Protein 8JQ4 (pdb70)

Structure (mmCIF, N/CA/C/O backbone):
data_8JQ4
#
_entry.id   8JQ4
#
_cell.length_a   90.116
_cell.length_b   140.786
_cell.length_c   147.345
_cell.angle_alpha   90.00
_cell.angle_beta   90.00
_cell.angle_gamma   90.00
#
_symmetry.space_group_name_H-M   'P 21 21 21'
#
loop_
_entity.id
_entity.type
_entity.pdbx_description
1 polymer 'L-rhamnose isomerase'
2 non-polymer 'MANGANESE (II) ION'
3 non-polymer beta-L-rhamnopyranose
4 non-polymer alpha-L-rhamnopyranose
5 water water
#
loop_
_atom_site.group_PDB
_atom_site.id
_atom_site.type_symbol
_atom_site.label_atom_id
_atom_site.label_alt_id
_atom_site.label_comp_id
_atom_site.label_asym_id
_atom_site.label_entity_id
_atom_site.label_seq_id
_atom_site.pdbx_PDB_ins_code
_atom_site.Cartn_x
_atom_site.Cartn_y
_atom_site.Cartn_z
_atom_site.occupancy
_atom_site.B_iso_or_equiv
_atom_site.auth_seq_id
_atom_site.auth_comp_id
_atom_site.auth_asym_id
_atom_site.auth_atom_id
_atom_site.pdbx_PDB_model_num
ATOM 1 N N . MET A 1 1 ? -45.701 -35.268 35.522 1.00 32.39 1 MET A N 1
ATOM 2 C CA . MET A 1 1 ? -46.016 -35.128 34.065 1.00 30.31 1 MET A CA 1
ATOM 3 C C . MET A 1 1 ? -47.045 -34.011 33.881 1.00 27.93 1 MET A C 1
ATOM 4 O O . MET A 1 1 ? -47.989 -33.931 34.693 1.00 29.75 1 MET A O 1
ATOM 9 N N . VAL A 1 2 ? -46.890 -33.210 32.827 1.00 26.36 2 VAL A N 1
ATOM 10 C CA . VAL A 1 2 ? -47.895 -32.196 32.399 1.00 26.93 2 VAL A CA 1
ATOM 11 C C . VAL A 1 2 ? -49.173 -32.929 31.980 1.00 26.11 2 VAL A C 1
ATOM 12 O O . VAL A 1 2 ? -49.078 -33.891 31.192 1.00 28.98 2 VAL A O 1
ATOM 16 N N . LYS A 1 3 ? -50.314 -32.508 32.525 1.00 24.42 3 LYS A N 1
ATOM 17 C CA . LYS A 1 3 ? -51.654 -33.050 32.183 1.00 27.21 3 LYS A CA 1
ATOM 18 C C . LYS A 1 3 ? -52.099 -32.457 30.851 1.00 25.21 3 LYS A C 1
ATOM 19 O O . LYS A 1 3 ? -52.123 -31.240 30.686 1.00 25.57 3 LYS A O 1
ATOM 25 N N . PRO A 1 4 ? -52.411 -33.303 29.846 1.00 23.98 4 PRO A N 1
ATOM 26 C CA . PRO A 1 4 ? -52.881 -32.814 28.551 1.00 26.74 4 PRO A CA 1
ATOM 27 C C . PRO A 1 4 ? -54.050 -31.821 28.659 1.00 27.94 4 PRO A C 1
ATOM 28 O O . PRO A 1 4 ? -54.132 -30.943 27.823 1.00 29.46 4 PRO A O 1
ATOM 32 N N . GLU A 1 5 ? -54.910 -31.972 29.673 1.00 33.90 5 GLU A N 1
ATOM 33 C CA . GLU A 1 5 ? -56.058 -31.058 29.929 1.00 36.51 5 GLU A CA 1
ATOM 34 C C . GLU A 1 5 ? -55.535 -29.646 30.209 1.00 33.77 5 GLU A C 1
ATOM 35 O O . GLU A 1 5 ? -56.165 -28.680 29.742 1.00 39.03 5 GLU A O 1
ATOM 41 N N . GLU A 1 6 ? -54.472 -29.541 31.013 1.00 33.79 6 GLU A N 1
ATOM 42 C CA . GLU A 1 6 ? -53.792 -28.262 31.351 1.00 36.22 6 GLU A CA 1
ATOM 43 C C . GLU A 1 6 ? -53.314 -27.602 30.053 1.00 31.07 6 GLU A C 1
ATOM 44 O O . GLU A 1 6 ? -53.599 -26.408 29.843 1.00 34.25 6 GLU A O 1
ATOM 50 N N . VAL A 1 7 ? -52.614 -28.359 29.208 1.00 24.23 7 VAL A N 1
ATOM 51 C CA . VAL A 1 7 ? -52.085 -27.857 27.907 1.00 21.03 7 VAL A CA 1
ATOM 52 C C . VAL A 1 7 ? -53.262 -27.306 27.095 1.00 22.44 7 VAL A C 1
ATOM 53 O O . VAL A 1 7 ? -53.168 -26.161 26.612 1.00 20.62 7 VAL A O 1
ATOM 57 N N . ASP A 1 8 ? -54.353 -28.070 27.009 1.00 24.66 8 ASP A N 1
ATOM 58 C CA . ASP A 1 8 ? -55.559 -27.706 26.220 1.00 30.09 8 ASP A CA 1
ATOM 59 C C . ASP A 1 8 ? -56.177 -26.433 26.814 1.00 28.33 8 ASP A C 1
ATOM 60 O O . ASP A 1 8 ? -56.502 -25.523 26.035 1.00 30.96 8 ASP A O 1
ATOM 65 N N . LYS A 1 9 ? -56.286 -26.354 28.145 1.00 30.04 9 LYS A N 1
ATOM 66 C CA . LYS A 1 9 ? -56.884 -25.190 28.857 1.00 31.45 9 LYS A CA 1
ATOM 67 C C . LYS A 1 9 ? -56.022 -23.942 28.620 1.00 27.77 9 LYS A C 1
ATOM 68 O O . LYS A 1 9 ? -56.588 -22.885 28.285 1.00 29.97 9 LYS A O 1
ATOM 74 N N . ALA A 1 10 ? -54.702 -24.051 28.791 1.00 24.85 10 ALA A N 1
ATOM 75 C CA . ALA A 1 10 ? -53.754 -22.933 28.581 1.00 22.60 10 ALA A CA 1
ATOM 76 C C . ALA A 1 10 ? -53.838 -22.484 27.116 1.00 20.98 10 ALA A C 1
ATOM 77 O O . ALA A 1 10 ? -53.821 -21.261 26.863 1.00 20.98 10 ALA A O 1
ATOM 79 N N . TYR A 1 11 ? -53.966 -23.430 26.182 1.00 21.92 11 TYR A N 1
ATOM 80 C CA . TYR A 1 11 ? -53.995 -23.123 24.728 1.00 21.72 11 TYR A CA 1
ATOM 81 C C . TYR A 1 11 ? -55.260 -22.322 24.386 1.00 21.58 11 TYR A C 1
ATOM 82 O O . TYR A 1 11 ? -55.151 -21.325 23.652 1.00 22.16 11 TYR A O 1
ATOM 91 N N . GLU A 1 12 ? -56.430 -22.735 24.877 1.00 24.20 12 GLU A N 1
ATOM 92 C CA . GLU A 1 12 ? -57.708 -22.067 24.509 1.00 26.96 12 GLU A CA 1
ATOM 93 C C . GLU A 1 12 ? -57.629 -20.595 24.935 1.00 22.73 12 GLU A C 1
ATOM 94 O O . GLU A 1 12 ? -58.023 -19.727 24.136 1.00 24.67 12 GLU A O 1
ATOM 100 N N . VAL A 1 13 ? -57.045 -20.315 26.104 1.00 22.50 13 VAL A N 1
ATOM 101 C CA . VAL A 1 13 ? -56.897 -18.925 26.633 1.00 20.88 13 VAL A CA 1
ATOM 102 C C . VAL A 1 13 ? -55.883 -18.168 25.768 1.00 18.32 13 VAL A C 1
ATOM 103 O O . VAL A 1 13 ? -56.149 -16.997 25.446 1.00 20.95 13 VAL A O 1
ATOM 107 N N . ALA A 1 14 ? -54.758 -18.801 25.426 1.00 18.52 14 ALA A N 1
ATOM 108 C CA . ALA A 1 14 ? -53.696 -18.210 24.578 1.00 19.03 14 ALA A CA 1
ATOM 109 C C . ALA A 1 14 ? -54.288 -17.861 23.209 1.00 19.05 14 ALA A C 1
ATOM 110 O O . ALA A 1 14 ? -54.057 -16.737 22.718 1.00 19.22 14 ALA A O 1
ATOM 112 N N . LYS A 1 15 ? -55.027 -18.801 22.619 1.00 20.08 15 LYS A N 1
ATOM 113 C CA . LYS A 1 15 ? -55.709 -18.622 21.312 1.00 19.53 15 LYS A CA 1
ATOM 114 C C . LYS A 1 15 ? -56.551 -17.340 21.357 1.00 19.83 15 LYS A C 1
ATOM 115 O O . LYS A 1 15 ? -56.457 -16.537 20.411 1.00 19.37 15 LYS A O 1
ATOM 121 N N . GLN A 1 16 ? -57.300 -17.128 22.443 1.00 20.44 16 GLN A N 1
ATOM 122 C CA . GLN A 1 16 ? -58.191 -15.950 22.615 1.00 21.73 16 GLN A CA 1
ATOM 123 C C . GLN A 1 16 ? -57.339 -14.680 22.760 1.00 18.32 16 GLN A C 1
ATOM 124 O O . GLN A 1 16 ? -57.628 -13.701 22.045 1.00 20.64 16 GLN A O 1
ATOM 130 N N . ARG A 1 17 ? -56.314 -14.693 23.618 1.00 17.18 17 ARG A N 1
ATOM 131 C CA . ARG A 1 17 ? -55.428 -13.518 23.845 1.00 17.10 17 ARG A CA 1
ATOM 132 C C . ARG A 1 17 ? -54.844 -13.068 22.500 1.00 17.68 17 ARG A C 1
ATOM 133 O O . ARG A 1 17 ? -54.835 -11.853 22.241 1.00 17.98 17 ARG A O 1
ATOM 141 N N . TYR A 1 18 ? -54.362 -14.011 21.685 1.00 18.01 18 TYR A N 1
ATOM 142 C CA . TYR A 1 18 ? -53.731 -13.733 20.369 1.00 17.28 18 TYR A CA 1
ATOM 143 C C . TYR A 1 18 ? -54.806 -13.260 19.381 1.00 18.53 18 TYR A C 1
ATOM 144 O O . TYR A 1 18 ? -54.546 -12.291 18.638 1.00 19.86 18 TYR A O 1
ATOM 153 N N . ALA A 1 19 ? -55.993 -13.876 19.395 1.00 16.96 19 ALA A N 1
ATOM 154 C CA . ALA A 1 19 ? -57.120 -13.481 18.517 1.00 18.49 19 ALA A CA 1
ATOM 155 C C . ALA A 1 19 ? -57.451 -12.004 18.766 1.00 18.57 19 ALA A C 1
ATOM 156 O O . ALA A 1 19 ? -57.713 -11.286 17.792 1.00 21.41 19 ALA A O 1
ATOM 158 N N . GLU A 1 20 ? -57.382 -11.558 20.026 1.00 19.60 20 GLU A N 1
ATOM 159 C CA . GLU A 1 20 ? -57.755 -10.177 20.436 1.00 20.03 20 GLU A CA 1
ATOM 160 C C . GLU A 1 20 ? -56.831 -9.163 19.751 1.00 19.89 20 GLU A C 1
ATOM 161 O O . GLU A 1 20 ? -57.277 -8.017 19.555 1.00 22.34 20 GLU A O 1
ATOM 167 N N . ILE A 1 21 ? -55.603 -9.561 19.395 1.00 19.02 21 ILE A N 1
ATOM 168 C CA . ILE A 1 21 ? -54.597 -8.656 18.758 1.00 20.26 21 ILE A CA 1
ATOM 169 C C . ILE A 1 21 ? -54.395 -9.044 17.288 1.00 20.95 21 ILE A C 1
ATOM 170 O O . ILE A 1 21 ? -53.425 -8.550 16.692 1.00 20.78 21 ILE A O 1
ATOM 175 N N . GLY A 1 22 ? -55.299 -9.849 16.719 1.00 21.81 22 GLY A N 1
ATOM 176 C CA . GLY A 1 22 ? -55.337 -10.151 15.272 1.00 21.96 22 GLY A CA 1
ATOM 177 C C . GLY A 1 22 ? -54.327 -11.214 14.877 1.00 20.52 22 GLY A C 1
ATOM 178 O O . GLY A 1 22 ? -53.826 -11.160 13.738 1.00 22.25 22 GLY A O 1
ATOM 179 N N . VAL A 1 23 ? -54.046 -12.161 15.775 1.00 20.02 23 VAL A N 1
ATOM 180 C CA . VAL A 1 23 ? -53.100 -13.289 15.530 1.00 19.46 23 VAL A CA 1
ATOM 181 C C . VAL A 1 23 ? -53.861 -14.613 15.643 1.00 20.43 23 VAL A C 1
ATOM 182 O O . VAL A 1 23 ? -54.629 -14.781 16.609 1.00 22.70 23 VAL A O 1
ATOM 186 N N . ASP A 1 24 ? -53.626 -15.512 14.686 1.00 22.16 24 ASP A N 1
ATOM 187 C CA . ASP A 1 24 ? -54.292 -16.836 14.565 1.00 22.01 24 ASP A CA 1
ATOM 188 C C . ASP A 1 24 ? -53.295 -17.922 14.980 1.00 19.05 24 ASP A C 1
ATOM 189 O O . ASP A 1 24 ? -52.390 -18.235 14.184 1.00 19.14 24 ASP A O 1
ATOM 194 N N . THR A 1 25 ? -53.453 -18.466 16.188 1.00 18.03 25 THR A N 1
ATOM 195 C CA . THR A 1 25 ? -52.512 -19.444 16.795 1.00 17.18 25 THR A CA 1
ATOM 196 C C . THR A 1 25 ? -52.546 -20.755 16.002 1.00 17.24 25 THR A C 1
ATOM 197 O O . THR A 1 25 ? -51.478 -21.382 15.872 1.00 18.05 25 THR A O 1
ATOM 201 N N . ASP A 1 26 ? -53.718 -21.159 15.502 1.00 18.96 26 ASP A N 1
ATOM 202 C CA . ASP A 1 26 ? -53.876 -22.419 14.729 1.00 20.58 26 ASP A CA 1
ATOM 203 C C . ASP A 1 26 ? -53.046 -22.285 13.447 1.00 20.67 26 ASP A C 1
ATOM 204 O O . ASP A 1 26 ? -52.294 -23.225 13.123 1.00 21.40 26 ASP A O 1
ATOM 209 N N . ALA A 1 27 ? -53.108 -21.117 12.804 1.00 21.38 27 ALA A N 1
ATOM 210 C CA . ALA A 1 27 ? -52.406 -20.826 11.532 1.00 21.78 27 ALA A CA 1
ATOM 211 C C . ALA A 1 27 ? -50.893 -20.785 11.783 1.00 19.74 27 ALA A C 1
ATOM 212 O O . ALA A 1 27 ? -50.140 -21.328 10.956 1.00 20.07 27 ALA A O 1
ATOM 214 N N . ALA A 1 28 ? -50.465 -20.195 12.901 1.00 18.62 28 ALA A N 1
ATOM 215 C CA . ALA A 1 28 ? -49.037 -20.092 13.279 1.00 17.55 28 ALA A CA 1
ATOM 216 C C . ALA A 1 28 ? -48.441 -21.501 13.406 1.00 18.03 28 ALA A C 1
ATOM 217 O O . ALA A 1 28 ? -47.313 -21.713 12.934 1.00 19.63 28 ALA A O 1
ATOM 219 N N . MET A 1 29 ? -49.155 -22.429 14.048 1.00 17.64 29 MET A N 1
ATOM 220 C CA . MET A 1 29 ? -48.660 -23.814 14.263 1.00 17.78 29 MET A CA 1
ATOM 221 C C . MET A 1 29 ? -48.563 -24.536 12.911 1.00 18.18 29 MET A C 1
ATOM 222 O O . MET A 1 29 ? -47.555 -25.231 12.686 1.00 18.63 29 MET A O 1
ATOM 227 N N . LYS A 1 30 ? -49.535 -24.333 12.019 1.00 19.38 30 LYS A N 1
ATOM 228 C CA . LYS A 1 30 ? -49.500 -24.902 10.643 1.00 20.25 30 LYS A CA 1
ATOM 229 C C . LYS A 1 30 ? -48.256 -24.388 9.908 1.00 19.52 30 LYS A C 1
ATOM 230 O O . LYS A 1 30 ? -47.624 -25.192 9.199 1.00 22.50 30 LYS A O 1
ATOM 236 N N . GLU A 1 31 ? -47.899 -23.114 10.088 1.00 19.17 31 GLU A N 1
ATOM 237 C CA . GLU A 1 31 ? -46.685 -22.521 9.465 1.00 20.92 31 GLU A CA 1
ATOM 238 C C . GLU A 1 31 ? -45.436 -23.193 10.039 1.00 18.90 31 GLU A C 1
ATOM 239 O O . GLU A 1 31 ? -44.507 -23.462 9.272 1.00 20.59 31 GLU A O 1
ATOM 245 N N . LEU A 1 32 ? -45.382 -23.386 11.357 1.00 19.34 32 LEU A N 1
ATOM 246 C CA . LEU A 1 32 ? -44.173 -23.941 12.011 1.00 17.87 32 LEU A CA 1
ATOM 247 C C . LEU A 1 32 ? -43.894 -25.337 11.448 1.00 18.15 32 LEU A C 1
ATOM 248 O O . LEU A 1 32 ? -42.709 -25.670 11.264 1.00 18.53 32 LEU A O 1
ATOM 253 N N . GLU A 1 33 ? -44.936 -26.128 11.175 1.00 19.32 33 GLU A N 1
ATOM 254 C CA . GLU A 1 33 ? -44.756 -27.565 10.832 1.00 23.83 33 GLU A CA 1
ATOM 255 C C . GLU A 1 33 ? -44.216 -27.669 9.394 1.00 23.15 33 GLU A C 1
ATOM 256 O O . GLU A 1 33 ? -43.720 -28.754 9.040 1.00 24.46 33 GLU A O 1
ATOM 262 N N . LYS A 1 34 ? -44.084 -26.538 8.687 1.00 21.19 34 LYS A N 1
ATOM 263 C CA . LYS A 1 34 ? -43.529 -26.480 7.305 1.00 21.79 34 LYS A CA 1
ATOM 264 C C . LYS A 1 34 ? -42.032 -26.136 7.319 1.00 20.28 34 LYS A C 1
ATOM 265 O O . LYS A 1 34 ? -41.457 -26.020 6.219 1.00 23.28 34 LYS A O 1
ATOM 271 N N . VAL A 1 35 ? -41.441 -25.893 8.492 1.00 18.74 35 VAL A N 1
ATOM 272 C CA . VAL A 1 35 ? -40.004 -25.508 8.623 1.00 18.58 35 VAL A CA 1
ATOM 273 C C . VAL A 1 35 ? -39.210 -26.702 9.142 1.00 18.88 35 VAL A C 1
ATOM 274 O O . VAL A 1 35 ? -39.122 -26.916 10.353 1.00 20.57 35 VAL A O 1
ATOM 278 N N . PRO A 1 36 ? -38.565 -27.486 8.252 1.00 17.12 36 PRO A N 1
ATOM 279 C CA . PRO A 1 36 ? -37.684 -28.569 8.680 1.00 16.65 36 PRO A CA 1
ATOM 280 C C . PRO A 1 36 ? -36.312 -28.031 9.102 1.00 17.95 36 PRO A C 1
ATOM 281 O O . PRO A 1 36 ? -35.793 -27.141 8.451 1.00 20.49 36 PRO A O 1
ATOM 285 N N . LEU A 1 37 ? -35.772 -28.572 10.191 1.00 18.29 37 LEU A N 1
ATOM 286 C CA . LEU A 1 37 ? -34.392 -28.285 10.653 1.00 17.22 37 LEU A CA 1
ATOM 287 C C . LEU A 1 37 ? -33.491 -29.434 10.211 1.00 16.45 37 LEU A C 1
ATOM 288 O O . LEU A 1 37 ? -33.896 -30.601 10.354 1.00 17.42 37 LEU A O 1
ATOM 293 N N . SER A 1 38 ? -32.319 -29.103 9.678 1.00 18.03 38 SER A N 1
ATOM 294 C CA . SER A 1 38 ? -31.295 -30.086 9.259 1.00 17.69 38 SER A CA 1
ATOM 295 C C . SER A 1 38 ? -30.390 -30.402 10.457 1.00 17.97 38 SER A C 1
ATOM 296 O O . SER A 1 38 ? -29.512 -29.581 10.796 1.00 18.03 38 SER A O 1
ATOM 299 N N . VAL A 1 39 ? -30.688 -31.511 11.133 1.00 17.12 39 VAL A N 1
ATOM 300 C CA . VAL A 1 39 ? -29.989 -31.978 12.365 1.00 18.62 39 VAL A CA 1
ATOM 301 C C . VAL A 1 39 ? -28.661 -32.624 11.954 1.00 18.02 39 VAL A C 1
ATOM 302 O O . VAL A 1 39 ? -28.674 -33.571 11.135 1.00 19.23 39 VAL A O 1
ATOM 306 N N . HIS A 1 40 ? -27.552 -32.096 12.474 1.00 18.06 40 HIS A N 1
ATOM 307 C CA . HIS A 1 40 ? -26.168 -32.489 12.102 1.00 17.52 40 HIS A CA 1
ATOM 308 C C . HIS A 1 40 ? -25.789 -33.782 12.832 1.00 18.20 40 HIS A C 1
ATOM 309 O O . HIS A 1 40 ? -25.915 -33.828 14.072 1.00 19.14 40 HIS A O 1
ATOM 316 N N . CYS A 1 41 ? -25.345 -34.801 12.096 1.00 17.73 41 CYS A N 1
ATOM 317 C CA . CYS A 1 41 ? -25.073 -36.155 12.643 1.00 17.99 41 CYS A CA 1
ATOM 318 C C . CYS A 1 41 ? -23.867 -36.110 13.593 1.00 17.23 41 CYS A C 1
ATOM 319 O O . CYS A 1 41 ? -23.810 -36.959 14.503 1.00 19.23 41 CYS A O 1
ATOM 322 N N . TRP A 1 42 ? -22.958 -35.145 13.421 1.00 17.12 42 TRP A N 1
ATOM 323 C CA . TRP A 1 42 ? -21.586 -35.214 13.991 1.00 17.08 42 TRP A CA 1
ATOM 324 C C . TRP A 1 42 ? -21.597 -34.864 15.483 1.00 17.99 42 TRP A C 1
ATOM 325 O O . TRP A 1 42 ? -20.611 -35.192 16.158 1.00 18.35 42 TRP A O 1
ATOM 336 N N . GLN A 1 43 ? -22.694 -34.307 15.992 1.00 18.40 43 GLN A N 1
ATOM 337 C CA . GLN A 1 43 ? -22.839 -34.061 17.455 1.00 18.12 43 GLN A CA 1
ATOM 338 C C . GLN A 1 43 ? -22.876 -35.407 18.193 1.00 18.03 43 GLN A C 1
ATOM 339 O O . GLN A 1 43 ? -22.420 -35.452 19.356 1.00 19.04 43 GLN A O 1
ATOM 345 N N . GLY A 1 44 ? -23.369 -36.467 17.545 1.00 17.41 44 GLY A N 1
ATOM 346 C CA . GLY A 1 44 ? -23.615 -37.776 18.182 1.00 16.59 44 GLY A CA 1
ATOM 347 C C . GLY A 1 44 ? -22.331 -38.519 18.511 1.00 17.41 44 GLY A C 1
ATOM 348 O O . GLY A 1 44 ? -22.381 -39.404 19.385 1.00 18.88 44 GLY A O 1
ATOM 349 N N . ASP A 1 45 ? -21.222 -38.201 17.835 1.00 18.28 45 ASP A N 1
ATOM 350 C CA . ASP A 1 45 ? -19.949 -38.961 17.973 1.00 17.98 45 ASP A CA 1
ATOM 351 C C . ASP A 1 45 ? -18.744 -38.015 17.901 1.00 17.77 45 ASP A C 1
ATOM 352 O O . ASP A 1 45 ? -17.648 -38.487 17.522 1.00 18.18 45 ASP A O 1
ATOM 357 N N . ASP A 1 46 ? -18.911 -36.756 18.317 1.00 18.48 46 ASP A N 1
ATOM 358 C CA . ASP A 1 46 ? -17.794 -35.783 18.459 1.00 18.20 46 ASP A CA 1
ATOM 359 C C . ASP A 1 46 ? -17.020 -35.721 17.135 1.00 19.14 46 ASP A C 1
ATOM 360 O O . ASP A 1 46 ? -15.780 -35.668 17.165 1.00 21.22 46 ASP A O 1
ATOM 365 N N . ILE A 1 47 ? -17.761 -35.741 16.024 1.00 19.00 47 ILE A N 1
ATOM 366 C CA . ILE A 1 47 ? -17.263 -35.693 14.614 1.00 20.19 47 ILE A CA 1
ATOM 367 C C . ILE A 1 47 ? -16.116 -36.681 14.383 1.00 19.21 47 ILE A C 1
ATOM 368 O O . ILE A 1 47 ? -15.251 -36.380 13.543 1.00 19.74 47 ILE A O 1
ATOM 373 N N . HIS A 1 48 ? -16.192 -37.886 14.939 1.00 18.89 48 HIS A N 1
ATOM 374 C CA . HIS A 1 48 ? -15.200 -38.952 14.643 1.00 20.55 48 HIS A CA 1
ATOM 375 C C . HIS A 1 48 ? -15.446 -39.524 13.245 1.00 19.60 48 HIS A C 1
ATOM 376 O O . HIS A 1 48 ? -14.463 -39.854 12.561 1.00 23.03 48 HIS A O 1
ATOM 383 N N . GLY A 1 49 ? -16.714 -39.743 12.896 1.00 19.07 49 GLY A N 1
ATOM 384 C CA . GLY A 1 49 ? -17.108 -40.486 11.685 1.00 18.81 49 GLY A CA 1
ATOM 385 C C . GLY A 1 49 ? -16.611 -41.924 11.720 1.00 19.23 49 GLY A C 1
ATOM 386 O O . GLY A 1 49 ? -16.253 -42.411 12.811 1.00 20.66 49 GLY A O 1
ATOM 387 N N . PHE A 1 50 ? -16.592 -42.591 10.564 1.00 20.08 50 PHE A N 1
ATOM 388 C CA . PHE A 1 50 ? -16.399 -44.061 10.450 1.00 21.39 50 PHE A CA 1
ATOM 389 C C . PHE A 1 50 ? -15.239 -44.370 9.505 1.00 21.25 50 PHE A C 1
ATOM 390 O O . PHE A 1 50 ? -14.781 -45.523 9.482 1.00 26.29 50 PHE A O 1
ATOM 398 N N . LEU A 1 51 ? -14.792 -43.367 8.749 1.00 23.67 51 LEU A N 1
ATOM 399 C CA . LEU A 1 51 ? -13.840 -43.541 7.622 1.00 25.35 51 LEU A CA 1
ATOM 400 C C . LEU A 1 51 ? -12.429 -43.762 8.178 1.00 26.62 51 LEU A C 1
ATOM 401 O O . LEU A 1 51 ? -11.726 -44.651 7.663 1.00 30.18 51 LEU A O 1
ATOM 406 N N . PHE A 1 52 ? -12.043 -42.994 9.200 1.00 28.89 52 PHE A N 1
ATOM 407 C CA . PHE A 1 52 ? -10.690 -43.036 9.816 1.00 28.81 52 PHE A CA 1
ATOM 408 C C . PHE A 1 52 ? -10.818 -43.269 11.328 1.00 33.52 52 PHE A C 1
ATOM 409 O O . PHE A 1 52 ? -10.862 -42.268 12.063 1.00 37.92 52 PHE A O 1
ATOM 417 N N . GLY A 1 65 ? -15.502 -32.005 26.287 1.00 40.29 65 GLY A N 1
ATOM 418 C CA . GLY A 1 65 ? -16.465 -32.790 27.084 1.00 40.55 65 GLY A CA 1
ATOM 419 C C . GLY A 1 65 ? -16.193 -34.284 27.013 1.00 41.68 65 GLY A C 1
ATOM 420 O O . GLY A 1 65 ? -15.480 -34.716 26.086 1.00 39.36 65 GLY A O 1
ATOM 421 N N . ASN A 1 66 ? -16.772 -35.048 27.946 1.00 40.70 66 ASN A N 1
ATOM 422 C CA . ASN A 1 66 ? -16.612 -36.524 28.038 1.00 38.34 66 ASN A CA 1
ATOM 423 C C . ASN A 1 66 ? -17.838 -37.146 28.719 1.00 28.12 66 ASN A C 1
ATOM 424 O O . ASN A 1 66 ? -17.651 -38.106 29.484 1.00 28.61 66 ASN A O 1
ATOM 429 N N . TYR A 1 67 ? -19.051 -36.683 28.401 1.00 24.14 67 TYR A N 1
ATOM 430 C CA . TYR A 1 67 ? -20.308 -37.325 28.868 1.00 21.19 67 TYR A CA 1
ATOM 431 C C . TYR A 1 67 ? -20.319 -38.767 28.378 1.00 20.40 67 TYR A C 1
ATOM 432 O O . TYR A 1 67 ? -19.858 -39.056 27.275 1.00 21.77 67 TYR A O 1
ATOM 441 N N . PRO A 1 68 ? -20.801 -39.726 29.197 1.00 20.87 68 PRO A N 1
ATOM 442 C CA . PRO A 1 68 ? -20.898 -41.119 28.764 1.00 21.72 68 PRO A CA 1
ATOM 443 C C . PRO A 1 68 ? -21.794 -41.320 27.531 1.00 20.80 68 PRO A C 1
ATOM 444 O O . PRO A 1 68 ? -22.665 -40.503 27.274 1.00 22.58 68 PRO A O 1
ATOM 448 N N . GLY A 1 69 ? -21.571 -42.426 26.817 1.00 20.75 69 GLY A N 1
ATOM 449 C CA . GLY A 1 69 ? -22.542 -43.024 25.884 1.00 21.82 69 GLY A CA 1
ATOM 450 C C . GLY A 1 69 ? -22.363 -42.522 24.463 1.00 22.70 69 GLY A C 1
ATOM 451 O O . GLY A 1 69 ? -23.337 -42.597 23.694 1.00 21.36 69 GLY A O 1
ATOM 452 N N . ILE A 1 70 ? -21.172 -42.023 24.117 1.00 21.50 70 ILE A N 1
ATOM 453 C CA . ILE A 1 70 ? -20.860 -41.554 22.735 1.00 20.99 70 ILE A CA 1
ATOM 454 C C . ILE A 1 70 ? -21.212 -42.688 21.763 1.00 20.27 70 ILE A C 1
ATOM 455 O O . ILE A 1 70 ? -20.971 -43.862 22.108 1.00 19.93 70 ILE A O 1
ATOM 460 N N . ALA A 1 71 ? -21.836 -42.357 20.629 1.00 18.79 71 ALA A N 1
ATOM 461 C CA . ALA A 1 71 ? -22.041 -43.285 19.492 1.00 20.57 71 ALA A CA 1
ATOM 462 C C . ALA A 1 71 ? -20.674 -43.682 18.921 1.00 21.51 71 ALA A C 1
ATOM 463 O O . ALA A 1 71 ? -19.806 -42.793 18.794 1.00 23.34 71 ALA A O 1
ATOM 465 N N . ARG A 1 72 ? -20.497 -44.962 18.585 1.00 24.20 72 ARG A N 1
ATOM 466 C CA . ARG A 1 72 ? -19.205 -45.517 18.097 1.00 24.81 72 ARG A CA 1
ATOM 467 C C . ARG A 1 72 ? -19.388 -46.178 16.727 1.00 23.88 72 ARG A C 1
ATOM 468 O O . ARG A 1 72 ? -18.373 -46.391 16.041 1.00 27.37 72 ARG A O 1
ATOM 476 N N . THR A 1 73 ? -20.622 -46.546 16.378 1.00 22.65 73 THR A N 1
ATOM 477 C CA . THR A 1 73 ? -20.955 -47.300 15.139 1.00 22.46 73 THR A CA 1
ATOM 478 C C . THR A 1 73 ? -22.066 -46.576 14.389 1.00 20.72 73 THR A C 1
ATOM 479 O O . THR A 1 73 ? -22.766 -45.742 14.960 1.00 20.68 73 THR A O 1
ATOM 483 N N . PRO A 1 74 ? -22.261 -46.873 13.085 1.00 20.69 74 PRO A N 1
ATOM 484 C CA . PRO A 1 74 ? -23.395 -46.331 12.340 1.00 20.10 74 PRO A CA 1
ATOM 485 C C . PRO A 1 74 ? -24.731 -46.632 13.037 1.00 18.57 74 PRO A C 1
ATOM 486 O O . PRO A 1 74 ? -25.525 -45.723 13.187 1.00 20.37 74 PRO A O 1
ATOM 490 N N . ASP A 1 75 ? -24.925 -47.872 13.495 1.00 19.82 75 ASP A N 1
ATOM 491 C CA . ASP A 1 75 ? -26.182 -48.326 14.151 1.00 20.72 75 ASP A CA 1
ATOM 492 C C . ASP A 1 75 ? -26.431 -47.489 15.413 1.00 20.36 75 ASP A C 1
ATOM 493 O O . ASP A 1 75 ? -27.589 -47.100 15.652 1.00 21.34 75 ASP A O 1
ATOM 498 N N . GLU A 1 76 ? -25.382 -47.217 16.191 1.00 20.72 76 GLU A N 1
ATOM 499 C CA . GLU A 1 76 ? -25.489 -46.441 17.454 1.00 20.61 76 GLU A CA 1
ATOM 500 C C . GLU A 1 76 ? -25.841 -44.988 17.116 1.00 18.73 76 GLU A C 1
ATOM 501 O O . GLU A 1 76 ? -26.743 -44.436 17.765 1.00 18.39 76 GLU A O 1
ATOM 507 N N . LEU A 1 77 ? -25.208 -44.405 16.094 1.00 17.66 77 LEU A N 1
ATOM 508 C CA . LEU A 1 77 ? -25.453 -42.989 15.717 1.00 17.78 77 LEU A CA 1
ATOM 509 C C . LEU A 1 77 ? -26.869 -42.862 15.143 1.00 17.59 77 LEU A C 1
ATOM 510 O O . LEU A 1 77 ? -27.584 -41.917 15.529 1.00 18.74 77 LEU A O 1
ATOM 515 N N . ALA A 1 78 ? -27.276 -43.796 14.283 1.00 17.70 78 ALA A N 1
ATOM 516 C CA . ALA A 1 78 ? -28.639 -43.841 13.702 1.00 18.69 78 ALA A CA 1
ATOM 517 C C . ALA A 1 78 ? -29.678 -43.889 14.832 1.00 18.53 78 ALA A C 1
ATOM 518 O O . ALA A 1 78 ? -30.645 -43.103 14.787 1.00 18.47 78 ALA A O 1
ATOM 520 N N . GLY A 1 79 ? -29.480 -44.765 15.821 1.00 18.98 79 GLY A N 1
ATOM 521 C CA . GLY A 1 79 ? -30.401 -44.912 16.964 1.00 19.34 79 GLY A CA 1
ATOM 522 C C . GLY A 1 79 ? -30.494 -43.629 17.773 1.00 18.08 79 GLY A C 1
ATOM 523 O O . GLY A 1 79 ? -31.616 -43.245 18.153 1.00 19.35 79 GLY A O 1
ATOM 524 N N . ASP A 1 80 ? -29.355 -42.975 18.014 1.00 19.15 80 ASP A N 1
ATOM 525 C CA . ASP A 1 80 ? -29.269 -41.705 18.785 1.00 18.50 80 ASP A CA 1
ATOM 526 C C . ASP A 1 80 ? -30.036 -40.607 18.034 1.00 17.37 80 ASP A C 1
ATOM 527 O O . ASP A 1 80 ? -30.823 -39.881 18.668 1.00 18.39 80 ASP A O 1
ATOM 532 N N . MET A 1 81 ? -29.864 -40.512 16.716 1.00 17.45 81 MET A N 1
ATOM 533 C CA . MET A 1 81 ? -30.577 -39.497 15.899 1.00 17.42 81 MET A CA 1
ATOM 534 C C . MET A 1 81 ? -32.078 -39.813 15.894 1.00 16.99 81 MET A C 1
ATOM 535 O O . MET A 1 81 ? -32.871 -38.872 16.064 1.00 16.86 81 MET A O 1
ATOM 540 N N . HIS A 1 82 ? -32.463 -41.088 15.780 1.00 17.37 82 HIS A N 1
ATOM 541 C CA . HIS A 1 82 ? -33.885 -41.513 15.902 1.00 17.24 82 HIS A CA 1
ATOM 542 C C . HIS A 1 82 ? -34.449 -41.026 17.243 1.00 16.99 82 HIS A C 1
ATOM 543 O O . HIS A 1 82 ? -35.563 -40.468 17.250 1.00 16.69 82 HIS A O 1
ATOM 550 N N . GLU A 1 83 ? -33.714 -41.230 18.340 1.00 16.64 83 GLU A N 1
ATOM 551 C CA . GLU A 1 83 ? -34.182 -40.854 19.701 1.00 17.61 83 GLU A CA 1
ATOM 552 C C . GLU A 1 83 ? -34.412 -39.338 19.751 1.00 17.17 83 GLU A C 1
ATOM 553 O O . GLU A 1 83 ? -35.510 -38.925 20.168 1.00 17.50 83 GLU A O 1
ATOM 559 N N . ALA A 1 84 ? -33.430 -38.536 19.326 1.00 17.60 84 ALA A N 1
ATOM 560 C CA . ALA A 1 84 ? -33.519 -37.057 19.331 1.00 17.05 84 ALA A CA 1
ATOM 561 C C . ALA A 1 84 ? -34.721 -36.613 18.489 1.00 17.51 84 ALA A C 1
ATOM 562 O O . ALA A 1 84 ? -35.536 -35.815 18.985 1.00 18.01 84 ALA A O 1
ATOM 564 N N . LEU A 1 85 ? -34.857 -37.128 17.264 1.00 17.28 85 LEU A N 1
ATOM 565 C CA . LEU A 1 85 ? -35.962 -36.718 16.361 1.00 17.43 85 LEU A CA 1
ATOM 566 C C . LEU A 1 85 ? -37.315 -37.068 16.996 1.00 17.24 85 LEU A C 1
ATOM 567 O O . LEU A 1 85 ? -38.267 -36.291 16.797 1.00 19.13 85 LEU A O 1
ATOM 572 N N . SER A 1 86 ? -37.392 -38.146 17.783 1.00 17.52 86 SER A N 1
ATOM 573 C CA . SER A 1 86 ? -38.654 -38.612 18.420 1.00 16.92 86 SER A CA 1
ATOM 574 C C . SER A 1 86 ? -39.114 -37.606 19.485 1.00 16.70 86 SER A C 1
ATOM 575 O O . SER A 1 86 ? -40.294 -37.664 19.870 1.00 17.63 86 SER A O 1
ATOM 578 N N . LEU A 1 87 ? -38.218 -36.722 19.937 1.00 14.81 87 LEU A N 1
ATOM 579 C CA . LEU A 1 87 ? -38.490 -35.724 21.009 1.00 16.78 87 LEU A CA 1
ATOM 580 C C . LEU A 1 87 ? -38.555 -34.315 20.412 1.00 17.06 87 LEU A C 1
ATOM 581 O O . LEU A 1 87 ? -38.785 -33.359 21.172 1.00 19.26 87 LEU A O 1
ATOM 586 N N . ILE A 1 88 ? -38.383 -34.197 19.095 1.00 17.31 88 ILE A N 1
ATOM 587 C CA . ILE A 1 88 ? -38.507 -32.909 18.353 1.00 16.60 88 ILE A CA 1
ATOM 588 C C . ILE A 1 88 ? -39.789 -32.957 17.530 1.00 15.79 88 ILE A C 1
ATOM 589 O O . ILE A 1 88 ? -39.929 -33.791 16.634 1.00 18.32 88 ILE A O 1
ATOM 594 N N . PRO A 1 89 ? -40.772 -32.078 17.820 1.00 15.56 89 PRO A N 1
ATOM 595 C CA . PRO A 1 89 ? -42.073 -32.152 17.160 1.00 16.11 89 PRO A CA 1
ATOM 596 C C . PRO A 1 89 ? -41.967 -31.803 15.669 1.00 16.79 89 PRO A C 1
ATOM 597 O O . PRO A 1 89 ? -41.217 -30.907 15.322 1.00 18.55 89 PRO A O 1
ATOM 601 N N . GLY A 1 90 ? -42.710 -32.529 14.832 1.00 17.47 90 GLY A N 1
ATOM 602 C CA . GLY A 1 90 ? -42.772 -32.294 13.380 1.00 19.08 90 GLY A CA 1
ATOM 603 C C . GLY A 1 90 ? -41.749 -33.133 12.641 1.00 19.05 90 GLY A C 1
ATOM 604 O O . GLY A 1 90 ? -41.174 -34.050 13.253 1.00 20.56 90 GLY A O 1
ATOM 605 N N . LYS A 1 91 ? -41.528 -32.827 11.364 1.00 19.48 91 LYS A N 1
ATOM 606 C CA . LYS A 1 91 ? -40.657 -33.621 10.462 1.00 21.06 91 LYS A CA 1
ATOM 607 C C . LYS A 1 91 ? -39.452 -32.771 10.063 1.00 17.72 91 LYS A C 1
ATOM 608 O O . LYS A 1 91 ? -39.634 -31.588 9.719 1.00 19.47 91 LYS A O 1
ATOM 614 N N . HIS A 1 92 ? -38.267 -33.369 10.098 1.00 16.94 92 HIS A N 1
ATOM 615 C CA . HIS A 1 92 ? -36.985 -32.642 9.962 1.00 17.69 92 HIS A CA 1
ATOM 616 C C . HIS A 1 92 ? -36.070 -33.378 8.988 1.00 17.67 92 HIS A C 1
ATOM 617 O O . HIS A 1 92 ? -36.570 -34.216 8.217 1.00 20.83 92 HIS A O 1
ATOM 624 N N . ARG A 1 93 ? -34.813 -32.954 8.936 1.00 17.96 93 ARG A N 1
ATOM 625 C CA . ARG A 1 93 ? -33.801 -33.485 7.995 1.00 17.20 93 ARG A CA 1
ATOM 626 C C . ARG A 1 93 ? -32.559 -33.841 8.805 1.00 17.54 93 ARG A C 1
ATOM 627 O O . ARG A 1 93 ? -32.468 -33.400 9.974 1.00 17.35 93 ARG A O 1
ATOM 635 N N . VAL A 1 94 ? -31.652 -34.614 8.212 1.00 17.73 94 VAL A N 1
ATOM 636 C CA . VAL A 1 94 ? -30.332 -34.945 8.819 1.00 18.01 94 VAL A CA 1
ATOM 637 C C . VAL A 1 94 ? -29.223 -34.518 7.853 1.00 18.74 94 VAL A C 1
ATOM 638 O O . VAL A 1 94 ? -29.397 -34.687 6.610 1.00 18.97 94 VAL A O 1
ATOM 642 N N . GLN A 1 95 ? -28.170 -33.903 8.398 1.00 19.00 95 GLN A N 1
ATOM 643 C CA . GLN A 1 95 ? -26.917 -33.560 7.675 1.00 19.71 95 GLN A CA 1
ATOM 644 C C . GLN A 1 95 ? -25.880 -34.655 7.917 1.00 19.82 95 GLN A C 1
ATOM 645 O O . GLN A 1 95 ? -25.603 -34.954 9.100 1.00 20.08 95 GLN A O 1
ATOM 651 N N . LEU A 1 96 ? -25.241 -35.125 6.846 1.00 19.21 96 LEU A N 1
ATOM 652 C CA . LEU A 1 96 ? -24.086 -36.053 6.912 1.00 19.27 96 LEU A CA 1
ATOM 653 C C . LEU A 1 96 ? -22.805 -35.273 6.618 1.00 17.87 96 LEU A C 1
ATOM 654 O O . LEU A 1 96 ? -22.878 -34.246 5.914 1.00 18.30 96 LEU A O 1
ATOM 659 N N . HIS A 1 97 ? -21.681 -35.754 7.150 1.00 16.86 97 HIS A N 1
ATOM 660 C CA . HIS A 1 97 ? -20.311 -35.428 6.680 1.00 16.84 97 HIS A CA 1
ATOM 661 C C . HIS A 1 97 ? -19.790 -36.609 5.861 1.00 16.24 97 HIS A C 1
ATOM 662 O O . HIS A 1 97 ? -20.263 -37.737 6.085 1.00 17.17 97 HIS A O 1
ATOM 669 N N . ALA A 1 98 ? -18.898 -36.344 4.905 1.00 16.79 98 ALA A N 1
ATOM 670 C CA . ALA A 1 98 ? -18.308 -37.369 4.018 1.00 17.55 98 ALA A CA 1
ATOM 671 C C . ALA A 1 98 ? -17.706 -38.496 4.868 1.00 17.63 98 ALA A C 1
ATOM 672 O O . ALA A 1 98 ? -17.788 -39.657 4.445 1.00 18.18 98 ALA A O 1
ATOM 674 N N . ILE A 1 99 ? -17.179 -38.185 6.057 1.00 18.57 99 ILE A N 1
ATOM 675 C CA . ILE A 1 99 ? -16.429 -39.182 6.880 1.00 17.60 99 ILE A CA 1
ATOM 676 C C . ILE A 1 99 ? -17.415 -40.151 7.549 1.00 17.94 99 ILE A C 1
ATOM 677 O O . ILE A 1 99 ? -16.940 -41.103 8.189 1.00 19.12 99 ILE A O 1
ATOM 682 N N . TYR A 1 100 ? -18.725 -39.980 7.337 1.00 18.67 100 TYR A N 1
ATOM 683 C CA . TYR A 1 100 ? -19.777 -40.889 7.869 1.00 18.50 100 TYR A CA 1
ATOM 684 C C . TYR A 1 100 ? -20.141 -41.945 6.819 1.00 17.78 100 TYR A C 1
ATOM 685 O O . TYR A 1 100 ? -21.121 -42.679 7.031 1.00 18.54 100 TYR A O 1
ATOM 694 N N . ALA A 1 101 ? -19.323 -42.073 5.768 1.00 18.37 101 ALA A N 1
ATOM 695 C CA . ALA A 1 101 ? -19.380 -43.192 4.798 1.00 18.53 101 ALA A CA 1
ATOM 696 C C . ALA A 1 101 ? -19.417 -44.522 5.559 1.00 20.92 101 ALA A C 1
ATOM 697 O O . ALA A 1 101 ? -18.688 -44.656 6.568 1.00 21.93 101 ALA A O 1
ATOM 699 N N . VAL A 1 102 ? -20.248 -45.458 5.091 1.00 21.02 102 VAL A N 1
ATOM 700 C CA . VAL A 1 102 ? -20.407 -46.819 5.682 1.00 23.72 102 VAL A CA 1
ATOM 701 C C . VAL A 1 102 ? -20.033 -47.852 4.618 1.00 24.69 102 VAL A C 1
ATOM 702 O O . VAL A 1 102 ? -20.840 -48.078 3.698 1.00 26.72 102 VAL A O 1
ATOM 706 N N . THR A 1 103 ? -18.845 -48.446 4.741 1.00 26.01 103 THR A N 1
ATOM 707 C CA . THR A 1 103 ? -18.255 -49.354 3.724 1.00 28.54 103 THR A CA 1
ATOM 708 C C . THR A 1 103 ? -17.190 -50.237 4.381 1.00 30.08 103 THR A C 1
ATOM 709 O O . THR A 1 103 ? -16.540 -49.767 5.335 1.00 32.47 103 THR A O 1
ATOM 713 N N . ASP A 1 104 ? -17.012 -51.460 3.874 1.00 32.06 104 ASP A N 1
ATOM 714 C CA . ASP A 1 104 ? -15.919 -52.382 4.285 1.00 36.64 104 ASP A CA 1
ATOM 715 C C . ASP A 1 104 ? -14.761 -52.249 3.292 1.00 36.80 104 ASP A C 1
ATOM 716 O O . ASP A 1 104 ? -13.739 -52.937 3.480 1.00 38.90 104 ASP A O 1
ATOM 721 N N . LYS A 1 105 ? -14.919 -51.391 2.280 1.00 34.29 105 LYS A N 1
ATOM 722 C CA . LYS A 1 105 ? -13.877 -51.111 1.258 1.00 35.09 105 LYS A CA 1
ATOM 723 C C . LYS A 1 105 ? -12.921 -50.045 1.800 1.00 35.03 105 LYS A C 1
ATOM 724 O O . LYS A 1 105 ? -13.391 -49.122 2.493 1.00 38.07 105 LYS A O 1
ATOM 730 N N . LYS A 1 106 ? -11.620 -50.219 1.558 1.00 38.63 106 LYS A N 1
ATOM 731 C CA . LYS A 1 106 ? -10.575 -49.214 1.881 1.00 41.98 106 LYS A CA 1
ATOM 732 C C . LYS A 1 106 ? -10.831 -47.962 1.040 1.00 35.33 106 LYS A C 1
ATOM 733 O O . LYS A 1 106 ? -10.669 -48.039 -0.192 1.00 42.91 106 LYS A O 1
ATOM 739 N N . ARG A 1 107 ? -11.273 -46.876 1.676 1.00 29.35 107 ARG A N 1
ATOM 740 C CA . ARG A 1 107 ? -11.550 -45.583 0.999 1.00 25.64 107 ARG A CA 1
ATOM 741 C C . ARG A 1 107 ? -10.654 -44.496 1.591 1.00 24.57 107 ARG A C 1
ATOM 742 O O . ARG A 1 107 ? -10.254 -44.617 2.765 1.00 27.19 107 ARG A O 1
ATOM 750 N N . ASP A 1 108 ? -10.350 -43.484 0.781 1.00 22.60 108 ASP A N 1
ATOM 751 C CA . ASP A 1 108 ? -9.833 -42.169 1.231 1.00 22.63 108 ASP A CA 1
ATOM 752 C C . ASP A 1 108 ? -10.821 -41.112 0.732 1.00 23.41 108 ASP A C 1
ATOM 753 O O . ASP A 1 108 ? -11.767 -41.490 0.014 1.00 22.56 108 ASP A O 1
ATOM 758 N N . LEU A 1 109 ? -10.652 -39.852 1.133 1.00 20.69 109 LEU A N 1
ATOM 759 C CA . LEU A 1 109 ? -11.627 -38.778 0.809 1.00 22.26 109 LEU A CA 1
ATOM 760 C C . LEU A 1 109 ? -11.702 -38.575 -0.710 1.00 21.84 109 LEU A C 1
ATOM 761 O O . LEU A 1 109 ? -12.739 -38.073 -1.185 1.00 23.42 109 LEU A O 1
ATOM 766 N N . ASP A 1 110 ? -10.684 -39.016 -1.453 1.00 22.48 110 ASP A N 1
ATOM 767 C CA . ASP A 1 110 ? -10.620 -38.824 -2.926 1.00 23.63 110 ASP A CA 1
ATOM 768 C C . ASP A 1 110 ? -11.005 -40.118 -3.652 1.00 22.47 110 ASP A C 1
ATOM 769 O O . ASP A 1 110 ? -10.896 -40.135 -4.896 1.00 23.44 110 ASP A O 1
ATOM 774 N N . THR A 1 111 ? -11.493 -41.140 -2.938 1.00 21.57 111 THR A N 1
ATOM 775 C CA . THR A 1 111 ? -11.931 -42.420 -3.564 1.00 23.55 111 THR A CA 1
ATOM 776 C C . THR A 1 111 ? -13.288 -42.873 -3.015 1.00 22.25 111 THR A C 1
ATOM 777 O O . THR A 1 111 ? -13.714 -43.988 -3.374 1.00 23.76 111 THR A O 1
ATOM 781 N N . LEU A 1 112 ? -13.975 -42.021 -2.248 1.00 22.34 112 LEU A N 1
ATOM 782 C CA . LEU A 1 112 ? -15.370 -42.276 -1.803 1.00 22.06 112 LEU A CA 1
ATOM 783 C C . LEU A 1 112 ? -16.260 -42.460 -3.033 1.00 22.59 112 LEU A C 1
ATOM 784 O O . LEU A 1 112 ? -16.028 -41.768 -4.048 1.00 24.50 112 LEU A O 1
ATOM 789 N N . GLU A 1 113 ? -17.235 -43.367 -2.935 1.00 21.74 113 GLU A N 1
ATOM 790 C CA . GLU A 1 113 ? -18.248 -43.634 -3.986 1.00 22.45 113 GLU A CA 1
ATOM 791 C C . GLU A 1 113 ? -19.635 -43.383 -3.409 1.00 22.51 113 GLU A C 1
ATOM 792 O O . GLU A 1 113 ? -19.838 -43.498 -2.202 1.00 22.58 113 GLU A O 1
ATOM 798 N N . PRO A 1 114 ? -20.617 -43.003 -4.253 1.00 22.55 114 PRO A N 1
ATOM 799 C CA . PRO A 1 114 ? -21.981 -42.751 -3.787 1.00 22.19 114 PRO A CA 1
ATOM 800 C C . PRO A 1 114 ? -22.576 -43.893 -2.947 1.00 22.62 114 PRO A C 1
ATOM 801 O O . PRO A 1 114 ? -23.214 -43.600 -1.953 1.00 22.35 114 PRO A O 1
ATOM 805 N N . GLU A 1 115 ? -22.349 -45.151 -3.339 1.00 22.32 115 GLU A N 1
ATOM 806 C CA . GLU A 1 115 ? -23.001 -46.330 -2.705 1.00 21.98 115 GLU A CA 1
ATOM 807 C C . GLU A 1 115 ? -22.454 -46.522 -1.282 1.00 21.88 115 GLU A C 1
ATOM 808 O O . GLU A 1 115 ? -23.067 -47.294 -0.518 1.00 21.58 115 GLU A O 1
ATOM 814 N N . ASP A 1 116 ? -21.374 -45.816 -0.927 1.00 21.01 116 ASP A N 1
ATOM 815 C CA . ASP A 1 116 ? -20.807 -45.798 0.449 1.00 21.18 116 ASP A CA 1
ATOM 816 C C . ASP A 1 116 ? -21.802 -45.112 1.391 1.00 20.93 116 ASP A C 1
ATOM 817 O O . ASP A 1 116 ? -21.568 -45.129 2.625 1.00 22.12 116 ASP A O 1
ATOM 822 N N . PHE A 1 117 ? -22.865 -44.517 0.842 1.00 20.25 117 PHE A N 1
ATOM 823 C CA . PHE A 1 117 ? -23.881 -43.768 1.627 1.00 20.23 117 PHE A CA 1
ATOM 824 C C . PHE A 1 117 ? -25.249 -44.450 1.511 1.00 19.35 117 PHE A C 1
ATOM 825 O O . PHE A 1 117 ? -26.228 -43.893 2.037 1.00 20.93 117 PHE A O 1
ATOM 833 N N . ASP A 1 118 ? -25.287 -45.660 0.943 1.00 19.99 118 ASP A N 1
ATOM 834 C CA . ASP A 1 118 ? -26.502 -46.517 0.874 1.00 19.87 118 ASP A CA 1
ATOM 835 C C . ASP A 1 118 ? -27.070 -46.718 2.282 1.00 19.48 118 ASP A C 1
ATOM 836 O O . ASP A 1 118 ? -28.309 -46.675 2.434 1.00 22.25 118 ASP A O 1
ATOM 841 N N . TYR A 1 119 ? -26.206 -46.947 3.275 1.00 19.92 119 TYR A N 1
ATOM 842 C CA . TYR A 1 119 ? -26.627 -47.179 4.680 1.00 20.48 119 TYR A CA 1
ATOM 843 C C . TYR A 1 119 ? -27.536 -46.023 5.113 1.00 20.20 119 TYR A C 1
ATOM 844 O O . TYR A 1 119 ? -28.607 -46.281 5.702 1.00 21.00 119 TYR A O 1
ATOM 853 N N . TRP A 1 120 ? -27.127 -44.787 4.810 1.00 19.51 120 TRP A N 1
ATOM 854 C CA . TRP A 1 120 ? -27.804 -43.549 5.283 1.00 20.53 120 TRP A CA 1
ATOM 855 C C . TRP A 1 120 ? -29.056 -43.265 4.446 1.00 18.70 120 TRP A C 1
ATOM 856 O O . TRP A 1 120 ? -30.042 -42.770 5.012 1.00 18.22 120 TRP A O 1
ATOM 867 N N . ILE A 1 121 ? -29.043 -43.601 3.156 1.00 20.66 121 ILE A N 1
ATOM 868 C CA . ILE A 1 121 ? -30.255 -43.493 2.292 1.00 20.52 121 ILE A CA 1
ATOM 869 C C . ILE A 1 121 ? -31.325 -44.441 2.843 1.00 21.22 121 ILE A C 1
ATOM 870 O O . ILE A 1 121 ? -32.476 -44.001 3.016 1.00 21.28 121 ILE A O 1
ATOM 875 N N . ASP A 1 122 ? -30.949 -45.696 3.097 1.00 21.12 122 ASP A N 1
ATOM 876 C CA . ASP A 1 122 ? -31.837 -46.734 3.682 1.00 22.05 122 ASP A CA 1
ATOM 877 C C . ASP A 1 122 ? -32.399 -46.203 5.005 1.00 21.29 122 ASP A C 1
ATOM 878 O O . ASP A 1 122 ? -33.626 -46.304 5.219 1.00 23.11 122 ASP A O 1
ATOM 883 N N . TRP A 1 123 ? -31.536 -45.644 5.857 1.00 21.20 123 TRP A N 1
ATOM 884 C CA . TRP A 1 123 ? -31.937 -45.143 7.197 1.00 20.16 123 TRP A CA 1
ATOM 885 C C . TRP A 1 123 ? -32.918 -43.977 7.042 1.00 20.12 123 TRP A C 1
ATOM 886 O O . TRP A 1 123 ? -33.934 -43.964 7.756 1.00 21.57 123 TRP A O 1
ATOM 897 N N . ALA A 1 124 ? -32.622 -43.028 6.152 1.00 21.08 124 ALA A N 1
ATOM 898 C CA . ALA A 1 124 ? -33.439 -41.810 5.937 1.00 20.96 124 ALA A CA 1
ATOM 899 C C . ALA A 1 124 ? -34.828 -42.200 5.416 1.00 21.06 124 ALA A C 1
ATOM 900 O O . ALA A 1 124 ? -35.806 -41.539 5.793 1.00 21.02 124 ALA A O 1
ATOM 902 N N . LYS A 1 125 ? -34.925 -43.222 4.562 1.00 21.05 125 LYS A N 1
ATOM 903 C CA . LYS A 1 125 ? -36.239 -43.681 4.035 1.00 21.89 125 LYS A CA 1
ATOM 904 C C . LYS A 1 125 ? -37.062 -44.291 5.174 1.00 22.64 125 LYS A C 1
ATOM 905 O O . LYS A 1 125 ? -38.274 -44.020 5.223 1.00 24.54 125 LYS A O 1
ATOM 911 N N . GLN A 1 126 ? -36.420 -45.069 6.052 1.00 24.19 126 GLN A N 1
ATOM 912 C CA . GLN A 1 126 ? -37.059 -45.732 7.224 1.00 26.61 126 GLN A CA 1
ATOM 913 C C . GLN A 1 126 ? -37.494 -44.656 8.225 1.00 24.72 126 GLN A C 1
ATOM 914 O O . GLN A 1 126 ? -38.627 -44.744 8.737 1.00 23.68 126 GLN A O 1
ATOM 920 N N . GLU A 1 127 ? -36.625 -43.672 8.473 1.00 23.93 127 GLU A N 1
ATOM 921 C CA . GLU A 1 127 ? -36.848 -42.578 9.454 1.00 22.69 127 GLU A CA 1
ATOM 922 C C . GLU A 1 127 ? -37.867 -41.576 8.895 1.00 23.24 127 GLU A C 1
ATOM 923 O O . GLU A 1 127 ? -38.599 -40.970 9.701 1.00 23.26 127 GLU A O 1
ATOM 929 N N . GLY A 1 128 ? -37.902 -41.399 7.571 1.00 23.26 128 GLY A N 1
ATOM 930 C CA . GLY A 1 128 ? -38.826 -40.477 6.882 1.00 23.92 128 GLY A CA 1
ATOM 931 C C . GLY A 1 128 ? -38.294 -39.054 6.862 1.00 22.52 128 GLY A C 1
ATOM 932 O O . GLY A 1 128 ? -39.092 -38.119 7.081 1.00 23.92 128 GLY A O 1
ATOM 933 N N . VAL A 1 129 ? -36.992 -38.888 6.611 1.00 20.80 129 VAL A N 1
ATOM 934 C CA . VAL A 1 129 ? -36.317 -37.557 6.595 1.00 20.78 129 VAL A CA 1
ATOM 935 C C . VAL A 1 129 ? -35.520 -37.403 5.298 1.00 19.62 129 VAL A C 1
ATOM 936 O O . VAL A 1 129 ? -35.045 -38.422 4.756 1.00 19.37 129 VAL A O 1
ATOM 940 N N . GLY A 1 130 ? -35.367 -36.158 4.845 1.00 21.19 130 GLY A N 1
ATOM 941 C CA . GLY A 1 130 ? -34.382 -35.769 3.820 1.00 21.21 130 GLY A CA 1
ATOM 942 C C . GLY A 1 130 ? -32.983 -35.703 4.405 1.00 19.30 130 GLY A C 1
ATOM 943 O O . GLY A 1 130 ? -32.857 -35.619 5.657 1.00 19.78 130 GLY A O 1
ATOM 944 N N . LEU A 1 131 ? -31.969 -35.749 3.540 1.00 19.31 131 LEU A N 1
ATOM 945 C CA . LEU A 1 131 ? -30.541 -35.635 3.927 1.00 18.81 131 LEU A CA 1
ATOM 946 C C . LEU A 1 131 ? -29.924 -34.422 3.231 1.00 18.71 131 LEU A C 1
ATOM 947 O O . LEU A 1 131 ? -30.180 -34.221 2.026 1.00 18.92 131 LEU A O 1
ATOM 952 N N . ASP A 1 132 ? -29.094 -33.686 3.963 1.00 18.95 132 ASP A N 1
ATOM 953 C CA . ASP A 1 132 ? -28.140 -32.698 3.407 1.00 18.18 132 ASP A CA 1
ATOM 954 C C . ASP A 1 132 ? -26.732 -33.257 3.621 1.00 18.14 132 ASP A C 1
ATOM 955 O O . ASP A 1 132 ? -26.601 -34.285 4.317 1.00 17.84 132 ASP A O 1
ATOM 960 N N . PHE A 1 133 ? -25.734 -32.669 2.967 1.00 17.73 133 PHE A N 1
ATOM 961 C CA . PHE A 1 133 ? -24.378 -33.255 2.854 1.00 17.61 133 PHE A CA 1
ATOM 962 C C . PHE A 1 133 ? -23.328 -32.173 3.101 1.00 16.56 133 PHE A C 1
ATOM 963 O O . PHE A 1 133 ? -23.577 -30.981 2.825 1.00 15.30 133 PHE A O 1
ATOM 971 N N . ASN A 1 134 ? -22.181 -32.609 3.618 1.00 17.68 134 ASN A N 1
ATOM 972 C CA . ASN A 1 134 ? -20.969 -31.780 3.818 1.00 16.94 134 ASN A CA 1
ATOM 973 C C . ASN A 1 134 ? -19.756 -32.595 3.376 1.00 17.21 134 ASN A C 1
ATOM 974 O O . ASN A 1 134 ? -19.549 -33.700 3.926 1.00 18.11 134 ASN A O 1
ATOM 979 N N . GLY A 1 135 ? -18.980 -32.067 2.432 1.00 17.69 135 GLY A N 1
ATOM 980 C CA . GLY A 1 135 ? -17.598 -32.515 2.194 1.00 16.87 135 GLY A CA 1
ATOM 981 C C . GLY A 1 135 ? -16.769 -32.327 3.450 1.00 16.15 135 GLY A C 1
ATOM 982 O O . GLY A 1 135 ? -17.047 -31.372 4.202 1.00 17.53 135 GLY A O 1
ATOM 983 N N . THR A 1 136 ? -15.836 -33.241 3.714 1.00 17.24 136 THR A N 1
ATOM 984 C CA . THR A 1 136 ? -14.939 -33.186 4.896 1.00 16.95 136 THR A CA 1
ATOM 985 C C . THR A 1 136 ? -13.548 -32.719 4.462 1.00 17.46 136 THR A C 1
ATOM 986 O O . THR A 1 136 ? -12.781 -33.546 3.934 1.00 20.02 136 THR A O 1
ATOM 990 N N . PHE A 1 137 ? -13.244 -31.439 4.678 1.00 17.21 137 PHE A N 1
ATOM 991 C CA . PHE A 1 137 ? -12.002 -30.780 4.202 1.00 16.45 137 PHE A CA 1
ATOM 992 C C . PHE A 1 137 ? -11.085 -30.503 5.396 1.00 16.93 137 PHE A C 1
ATOM 993 O O . PHE A 1 137 ? -10.440 -29.446 5.417 1.00 17.64 137 PHE A O 1
ATOM 1001 N N . PHE A 1 138 ? -11.017 -31.434 6.352 1.00 18.37 138 PHE A N 1
ATOM 1002 C CA . PHE A 1 138 ? -10.231 -31.273 7.604 1.00 20.00 138 PHE A CA 1
ATOM 1003 C C . PHE A 1 138 ? -9.930 -32.641 8.230 1.00 19.30 138 PHE A C 1
ATOM 1004 O O . PHE A 1 138 ? -10.461 -33.664 7.757 1.00 20.15 138 PHE A O 1
ATOM 1012 N N . SER A 1 139 ? -9.052 -32.649 9.235 1.00 23.10 139 SER A N 1
ATOM 1013 C CA . SER A 1 139 ? -8.648 -33.853 10.012 1.00 23.52 139 SER A CA 1
ATOM 1014 C C . SER A 1 139 ? -8.094 -34.914 9.057 1.00 23.44 139 SER A C 1
ATOM 1015 O O . SER A 1 139 ? -8.631 -36.039 9.019 1.00 23.62 139 SER A O 1
ATOM 1018 N N . HIS A 1 140 ? -7.065 -34.552 8.295 1.00 20.46 140 HIS A N 1
ATOM 1019 C CA . HIS A 1 140 ? -6.481 -35.405 7.231 1.00 20.96 140 HIS A CA 1
ATOM 1020 C C . HIS A 1 140 ? -5.043 -34.976 6.973 1.00 20.89 140 HIS A C 1
ATOM 1021 O O . HIS A 1 140 ? -4.725 -33.790 7.030 1.00 21.01 140 HIS A O 1
ATOM 1028 N N . PRO A 1 141 ? -4.134 -35.937 6.698 1.00 23.93 141 PRO A N 1
ATOM 1029 C CA . PRO A 1 141 ? -2.731 -35.623 6.431 1.00 23.61 141 PRO A CA 1
ATOM 1030 C C . PRO A 1 141 ? -2.533 -34.726 5.199 1.00 22.79 141 PRO A C 1
ATOM 1031 O O . PRO A 1 141 ? -1.499 -34.102 5.105 1.00 23.98 141 PRO A O 1
ATOM 1035 N N . MET A 1 142 ? -3.530 -34.643 4.314 1.00 21.17 142 MET A N 1
ATOM 1036 C CA . MET A 1 142 ? -3.453 -33.824 3.074 1.00 21.89 142 MET A CA 1
ATOM 1037 C C . MET A 1 142 ? -3.903 -32.385 3.355 1.00 19.58 142 MET A C 1
ATOM 1038 O O . MET A 1 142 ? -3.871 -31.572 2.410 1.00 19.11 142 MET A O 1
ATOM 1043 N N . VAL A 1 143 ? -4.255 -32.053 4.601 1.00 17.45 143 VAL A N 1
ATOM 1044 C CA . VAL A 1 143 ? -4.386 -30.629 5.028 1.00 19.70 143 VAL A CA 1
ATOM 1045 C C . VAL A 1 143 ? -2.980 -30.086 5.282 1.00 20.19 143 VAL A C 1
ATOM 1046 O O . VAL A 1 143 ? -2.358 -30.501 6.276 1.00 24.06 143 VAL A O 1
ATOM 1050 N N . LYS A 1 144 ? -2.480 -29.248 4.374 1.00 19.80 144 LYS A N 1
ATOM 1051 C CA . LYS A 1 144 ? -1.083 -28.748 4.405 1.00 20.70 144 LYS A CA 1
ATOM 1052 C C . LYS A 1 144 ? -1.092 -27.297 4.888 1.00 19.33 144 LYS A C 1
ATOM 1053 O O . LYS A 1 144 ? -1.643 -26.441 4.177 1.00 19.08 144 LYS A O 1
ATOM 1059 N N . ASP A 1 145 ? -0.483 -27.035 6.047 1.00 19.01 145 ASP A N 1
ATOM 1060 C CA . ASP A 1 145 ? -0.457 -25.686 6.669 1.00 21.21 145 ASP A CA 1
ATOM 1061 C C . ASP A 1 145 ? -1.871 -25.095 6.617 1.00 20.20 145 ASP A C 1
ATOM 1062 O O . ASP A 1 145 ? -2.022 -23.954 6.137 1.00 22.34 145 ASP A O 1
ATOM 1067 N N . ASN A 1 146 ? -2.867 -25.880 7.039 1.00 20.50 146 ASN A N 1
ATOM 1068 C CA . ASN A 1 146 ? -4.277 -25.448 7.245 1.00 21.02 146 ASN A CA 1
ATOM 1069 C C . ASN A 1 146 ? -4.947 -25.101 5.913 1.00 19.74 146 ASN A C 1
ATOM 1070 O O . ASN A 1 146 ? -5.936 -24.345 5.945 1.00 22.77 146 ASN A O 1
ATOM 1075 N N . MET A 1 147 ? -4.430 -25.598 4.787 1.00 18.29 147 MET A N 1
ATOM 1076 C CA . MET A 1 147 ? -5.013 -25.299 3.456 1.00 17.62 147 MET A CA 1
ATOM 1077 C C . MET A 1 147 ? -5.285 -26.603 2.698 1.00 17.64 147 MET A C 1
ATOM 1078 O O . MET A 1 147 ? -4.571 -27.602 2.925 1.00 17.75 147 MET A O 1
ATOM 1083 N N . THR A 1 148 ? -6.320 -26.586 1.858 1.00 17.36 148 THR A N 1
ATOM 1084 C CA . THR A 1 148 ? -6.864 -27.767 1.142 1.00 17.94 148 THR A CA 1
ATOM 1085 C C . THR A 1 148 ? -7.065 -27.393 -0.330 1.00 18.08 148 THR A C 1
ATOM 1086 O O . THR A 1 148 ? -6.071 -27.390 -1.094 1.00 19.16 148 THR A O 1
ATOM 1090 N N . VAL A 1 149 ? -8.285 -26.993 -0.687 1.00 18.52 149 VAL A N 1
ATOM 1091 C CA . VAL A 1 149 ? -8.678 -26.646 -2.086 1.00 18.75 149 VAL A CA 1
ATOM 1092 C C . VAL A 1 149 ? -7.805 -25.489 -2.596 1.00 19.75 149 VAL A C 1
ATOM 1093 O O . VAL A 1 149 ? -7.464 -25.503 -3.790 1.00 19.37 149 VAL A O 1
ATOM 1097 N N . SER A 1 150 ? -7.437 -24.534 -1.733 1.00 18.87 150 SER A N 1
ATOM 1098 C CA . SER A 1 150 ? -6.745 -23.280 -2.134 1.00 19.34 150 SER A CA 1
ATOM 1099 C C . SER A 1 150 ? -5.269 -23.310 -1.717 1.00 19.22 150 SER A C 1
ATOM 1100 O O . SER A 1 150 ? -4.614 -22.252 -1.803 1.00 19.03 150 SER A O 1
ATOM 1103 N N . SER A 1 151 ? -4.740 -24.488 -1.376 1.00 19.71 151 SER A N 1
ATOM 1104 C CA . SER A 1 151 ? -3.294 -24.702 -1.101 1.00 20.58 151 SER A CA 1
ATOM 1105 C C . SER A 1 151 ? -2.463 -24.197 -2.278 1.00 21.84 151 SER A C 1
ATOM 1106 O O . SER A 1 151 ? -2.875 -24.312 -3.431 1.00 23.53 151 SER A O 1
ATOM 1109 N N . PRO A 1 152 ? -1.273 -23.610 -2.020 1.00 22.01 152 PRO A N 1
ATOM 1110 C CA . PRO A 1 152 ? -0.330 -23.275 -3.087 1.00 22.16 152 PRO A CA 1
ATOM 1111 C C . PRO A 1 152 ? 0.292 -24.522 -3.735 1.00 24.86 152 PRO A C 1
ATOM 1112 O O . PRO A 1 152 ? 0.851 -24.398 -4.811 1.00 27.71 152 PRO A O 1
ATOM 1116 N N . ASP A 1 153 ? 0.151 -25.681 -3.083 1.00 23.64 153 ASP A N 1
ATOM 1117 C CA . ASP A 1 153 ? 0.655 -27.003 -3.551 1.00 26.61 153 ASP A CA 1
ATOM 1118 C C . ASP A 1 153 ? -0.382 -27.643 -4.475 1.00 26.83 153 ASP A C 1
ATOM 1119 O O . ASP A 1 153 ? -1.466 -28.012 -4.031 1.00 23.43 153 ASP A O 1
ATOM 1124 N N . PRO A 1 154 ? -0.090 -27.795 -5.789 1.00 28.17 154 PRO A N 1
ATOM 1125 C CA . PRO A 1 154 ? -1.054 -28.367 -6.731 1.00 26.83 154 PRO A CA 1
ATOM 1126 C C . PRO A 1 154 ? -1.495 -29.803 -6.403 1.00 24.79 154 PRO A C 1
ATOM 1127 O O . PRO A 1 154 ? -2.645 -30.122 -6.656 1.00 25.96 154 PRO A O 1
ATOM 1131 N N . LYS A 1 155 ? -0.594 -30.634 -5.869 1.00 25.82 155 LYS A N 1
ATOM 1132 C CA . LYS A 1 155 ? -0.919 -32.017 -5.418 1.00 26.89 155 LYS A CA 1
ATOM 1133 C C . LYS A 1 155 ? -2.056 -31.951 -4.395 1.00 24.76 155 LYS A C 1
ATOM 1134 O O . LYS A 1 155 ? -3.002 -32.757 -4.484 1.00 25.55 155 LYS A O 1
ATOM 1140 N N . VAL A 1 156 ? -1.941 -31.031 -3.440 1.00 22.22 156 VAL A N 1
ATOM 1141 C CA . VAL A 1 156 ? -2.910 -30.864 -2.319 1.00 21.40 156 VAL A CA 1
ATOM 1142 C C . VAL A 1 156 ? -4.230 -30.332 -2.889 1.00 22.90 156 VAL A C 1
ATOM 1143 O O . VAL A 1 156 ? -5.280 -30.944 -2.628 1.00 25.33 156 VAL A O 1
ATOM 1147 N N . ARG A 1 157 ? -4.159 -29.270 -3.693 1.00 24.10 157 ARG A N 1
ATOM 1148 C CA . ARG A 1 157 ? -5.321 -28.679 -4.411 1.00 25.22 157 ARG A CA 1
ATOM 1149 C C . ARG A 1 157 ? -6.061 -29.784 -5.178 1.00 23.18 157 ARG A C 1
ATOM 1150 O O . ARG A 1 157 ? -7.299 -29.879 -5.042 1.00 22.85 157 ARG A O 1
ATOM 1158 N N . ASP A 1 158 ? -5.334 -30.610 -5.932 1.00 23.54 158 ASP A N 1
ATOM 1159 C CA . ASP A 1 158 ? -5.933 -31.616 -6.849 1.00 24.14 158 ASP A CA 1
ATOM 1160 C C . ASP A 1 158 ? -6.663 -32.678 -6.019 1.00 22.09 158 ASP A C 1
ATOM 1161 O O . ASP A 1 158 ? -7.785 -33.054 -6.396 1.00 24.69 158 ASP A O 1
ATOM 1166 N N . PHE A 1 159 ? -6.057 -33.127 -4.918 1.00 21.61 159 PHE A N 1
ATOM 1167 C CA . PHE A 1 159 ? -6.657 -34.109 -3.977 1.00 22.13 159 PHE A CA 1
ATOM 1168 C C . PHE A 1 159 ? -8.024 -33.597 -3.505 1.00 21.56 159 PHE A C 1
ATOM 1169 O O . PHE A 1 159 ? -9.010 -34.354 -3.547 1.00 21.99 159 PHE A O 1
ATOM 1177 N N . TRP A 1 160 ? -8.074 -32.344 -3.049 1.00 21.51 160 TRP A N 1
ATOM 1178 C CA . TRP A 1 160 ? -9.273 -31.737 -2.414 1.00 19.61 160 TRP A CA 1
ATOM 1179 C C . TRP A 1 160 ? -10.303 -31.357 -3.483 1.00 19.17 160 TRP A C 1
ATOM 1180 O O . TRP A 1 160 ? -11.513 -31.437 -3.206 1.00 19.72 160 TRP A O 1
ATOM 1191 N N . ILE A 1 161 ? -9.855 -31.035 -4.694 1.00 19.51 161 ILE A N 1
ATOM 1192 C CA . ILE A 1 161 ? -10.779 -30.822 -5.842 1.00 19.98 161 ILE A CA 1
ATOM 1193 C C . ILE A 1 161 ? -11.461 -32.161 -6.155 1.00 20.29 161 ILE A C 1
ATOM 1194 O O . ILE A 1 161 ? -12.698 -32.166 -6.340 1.00 21.30 161 ILE A O 1
ATOM 1199 N N . ARG A 1 162 ? -10.720 -33.271 -6.089 1.00 21.13 162 ARG A N 1
ATOM 1200 C CA . ARG A 1 162 ? -11.286 -34.629 -6.320 1.00 22.45 162 ARG A CA 1
ATOM 1201 C C . ARG A 1 162 ? -12.354 -34.896 -5.258 1.00 20.39 162 ARG A C 1
ATOM 1202 O O . ARG A 1 162 ? -13.454 -35.347 -5.627 1.00 20.87 162 ARG A O 1
ATOM 1210 N N . HIS A 1 163 ? -12.074 -34.563 -3.996 1.00 19.73 163 HIS A N 1
ATOM 1211 C CA . HIS A 1 163 ? -13.061 -34.752 -2.906 1.00 19.51 163 HIS A CA 1
ATOM 1212 C C . HIS A 1 163 ? -14.276 -33.852 -3.153 1.00 20.06 163 HIS A C 1
ATOM 1213 O O . HIS A 1 163 ? -15.405 -34.344 -2.991 1.00 20.34 163 HIS A O 1
ATOM 1220 N N . GLY A 1 164 ? -14.054 -32.590 -3.526 1.00 19.44 164 GLY A N 1
ATOM 1221 C CA . GLY A 1 164 ? -15.135 -31.636 -3.843 1.00 19.51 164 GLY A CA 1
ATOM 1222 C C . GLY A 1 164 ? -16.078 -32.192 -4.899 1.00 19.31 164 GLY A C 1
ATOM 1223 O O . GLY A 1 164 ? -17.309 -32.142 -4.697 1.00 19.24 164 GLY A O 1
ATOM 1224 N N . LYS A 1 165 ? -15.528 -32.696 -6.004 1.00 19.19 165 LYS A N 1
ATOM 1225 C CA . LYS A 1 165 ? -16.320 -33.265 -7.125 1.00 19.10 165 LYS A CA 1
ATOM 1226 C C . LYS A 1 165 ? -17.102 -34.483 -6.623 1.00 19.01 165 LYS A C 1
ATOM 1227 O O . LYS A 1 165 ? -18.305 -34.593 -6.936 1.00 20.56 165 LYS A O 1
ATOM 1233 N N . ILE A 1 166 ? -16.450 -35.338 -5.836 1.00 19.03 166 ILE A N 1
ATOM 1234 C CA . ILE A 1 166 ? -17.055 -36.574 -5.261 1.00 20.13 166 ILE A CA 1
ATOM 1235 C C . ILE A 1 166 ? -18.220 -36.190 -4.341 1.00 17.81 166 ILE A C 1
ATOM 1236 O O . ILE A 1 166 ? -19.231 -36.906 -4.359 1.00 19.38 166 ILE A O 1
ATOM 1241 N N . SER A 1 167 ? -18.100 -35.110 -3.564 1.00 17.43 167 SER A N 1
ATOM 1242 C CA . SER A 1 167 ? -19.180 -34.662 -2.643 1.00 17.40 167 SER A CA 1
ATOM 1243 C C . SER A 1 167 ? -20.440 -34.334 -3.456 1.00 17.43 167 SER A C 1
ATOM 1244 O O . SER A 1 167 ? -21.545 -34.679 -2.993 1.00 18.31 167 SER A O 1
ATOM 1247 N N . ARG A 1 168 ? -20.271 -33.792 -4.669 1.00 17.94 168 ARG A N 1
ATOM 1248 C CA . ARG A 1 168 ? -21.397 -33.421 -5.569 1.00 18.72 168 ARG A CA 1
ATOM 1249 C C . ARG A 1 168 ? -22.013 -34.694 -6.161 1.00 19.26 168 ARG A C 1
ATOM 1250 O O . ARG A 1 168 ? -23.252 -34.775 -6.230 1.00 19.24 168 ARG A O 1
ATOM 1258 N N . GLU A 1 169 ? -21.175 -35.656 -6.553 1.00 20.13 169 GLU A N 1
ATOM 1259 C CA . GLU A 1 169 ? -21.620 -36.964 -7.098 1.00 22.20 169 GLU A CA 1
ATOM 1260 C C . GLU A 1 169 ? -22.410 -37.711 -6.019 1.00 20.55 169 GLU A C 1
ATOM 1261 O O . GLU A 1 169 ? -23.510 -38.194 -6.330 1.00 20.29 169 GLU A O 1
ATOM 1267 N N . ILE A 1 170 ? -21.898 -37.754 -4.784 1.00 19.16 170 ILE A N 1
ATOM 1268 C CA . ILE A 1 170 ? -22.583 -38.429 -3.641 1.00 19.27 170 ILE A CA 1
ATOM 1269 C C . ILE A 1 170 ? -23.936 -37.748 -3.421 1.00 19.35 170 ILE A C 1
ATOM 1270 O O . ILE A 1 170 ? -24.939 -38.462 -3.293 1.00 19.32 170 ILE A O 1
ATOM 1275 N N . SER A 1 171 ? -23.943 -36.414 -3.383 1.00 19.67 171 SER A N 1
ATOM 1276 C CA . SER A 1 171 ? -25.140 -35.575 -3.126 1.00 19.22 171 SER A CA 1
ATOM 1277 C C . SER A 1 171 ? -26.193 -35.817 -4.211 1.00 19.52 171 SER A C 1
ATOM 1278 O O . SER A 1 171 ? -27.380 -35.950 -3.874 1.00 19.31 171 SER A O 1
ATOM 1281 N N . ASN A 1 172 ? -25.767 -35.897 -5.473 1.00 20.10 172 ASN A N 1
ATOM 1282 C CA . ASN A 1 172 ? -26.680 -36.119 -6.621 1.00 19.83 172 ASN A CA 1
ATOM 1283 C C . ASN A 1 172 ? -27.379 -37.472 -6.447 1.00 20.07 172 ASN A C 1
ATOM 1284 O O . ASN A 1 172 ? -28.612 -37.541 -6.645 1.00 20.48 172 ASN A O 1
ATOM 1289 N N . TYR A 1 173 ? -26.596 -38.504 -6.123 1.00 20.59 173 TYR A N 1
ATOM 1290 C CA . TYR A 1 173 ? -27.036 -39.908 -5.913 1.00 20.26 173 TYR A CA 1
ATOM 1291 C C . TYR A 1 173 ? -28.055 -39.964 -4.769 1.00 20.29 173 TYR A C 1
ATOM 1292 O O . TYR A 1 173 ? -29.135 -40.554 -4.951 1.00 20.97 173 TYR A O 1
ATOM 1301 N N . ILE A 1 174 ? -27.718 -39.383 -3.611 1.00 18.34 174 ILE A N 1
ATOM 1302 C CA . ILE A 1 174 ? -28.630 -39.351 -2.431 1.00 19.26 174 ILE A CA 1
ATOM 1303 C C . ILE A 1 174 ? -29.938 -38.665 -2.841 1.00 18.59 174 ILE A C 1
ATOM 1304 O O . ILE A 1 174 ? -31.012 -39.207 -2.531 1.00 19.52 174 ILE A O 1
ATOM 1309 N N . GLY A 1 175 ? -29.851 -37.512 -3.507 1.00 18.09 175 GLY A N 1
ATOM 1310 C CA . GLY A 1 175 ? -31.028 -36.721 -3.919 1.00 18.77 175 GLY A CA 1
ATOM 1311 C C . GLY A 1 175 ? -31.909 -37.500 -4.880 1.00 18.46 175 GLY A C 1
ATOM 1312 O O . GLY A 1 175 ? -33.147 -37.447 -4.743 1.00 18.71 175 GLY A O 1
ATOM 1313 N N . GLU A 1 176 ? -31.295 -38.210 -5.827 1.00 19.35 176 GLU A N 1
ATOM 1314 C CA . GLU A 1 176 ? -32.019 -39.067 -6.799 1.00 20.35 176 GLU A CA 1
ATOM 1315 C C . GLU A 1 176 ? -32.801 -40.138 -6.029 1.00 19.89 176 GLU A C 1
ATOM 1316 O O . GLU A 1 176 ? -34.015 -40.270 -6.265 1.00 21.08 176 GLU A O 1
ATOM 1322 N N . LYS A 1 177 ? -32.144 -40.809 -5.079 1.00 20.58 177 LYS A N 1
ATOM 1323 C CA . LYS A 1 177 ? -32.701 -41.966 -4.328 1.00 22.20 177 LYS A CA 1
ATOM 1324 C C . LYS A 1 177 ? -33.816 -41.496 -3.383 1.00 21.23 177 LYS A C 1
ATOM 1325 O O . LYS A 1 177 ? -34.845 -42.195 -3.298 1.00 22.91 177 LYS A O 1
ATOM 1331 N N . LEU A 1 178 ? -33.625 -40.361 -2.704 1.00 19.17 178 LEU A N 1
ATOM 1332 C CA . LEU A 1 178 ? -34.556 -39.866 -1.652 1.00 20.90 178 LEU A CA 1
ATOM 1333 C C . LEU A 1 178 ? -35.723 -39.103 -2.288 1.00 19.44 178 LEU A C 1
ATOM 1334 O O . LEU A 1 178 ? -36.798 -39.070 -1.673 1.00 22.76 178 LEU A O 1
ATOM 1339 N N . GLY A 1 179 ? -35.516 -38.493 -3.460 1.00 19.39 179 GLY A N 1
ATOM 1340 C CA . GLY A 1 179 ? -36.523 -37.636 -4.118 1.00 20.46 179 GLY A CA 1
ATOM 1341 C C . GLY A 1 179 ? -36.671 -36.307 -3.400 1.00 20.28 179 GLY A C 1
ATOM 1342 O O . GLY A 1 179 ? -37.779 -35.732 -3.413 1.00 22.00 179 GLY A O 1
ATOM 1343 N N . SER A 1 180 ? -35.596 -35.860 -2.753 1.00 20.01 180 SER A N 1
ATOM 1344 C CA . SER A 1 180 ? -35.502 -34.563 -2.039 1.00 19.80 180 SER A CA 1
ATOM 1345 C C . SER A 1 180 ? -34.117 -33.963 -2.289 1.00 18.98 180 SER A C 1
ATOM 1346 O O . SER A 1 180 ? -33.117 -34.688 -2.110 1.00 18.33 180 SER A O 1
ATOM 1349 N N . GLN A 1 181 ? -34.065 -32.697 -2.706 1.00 19.52 181 GLN A N 1
ATOM 1350 C CA . GLN A 1 181 ? -32.799 -31.995 -3.040 1.00 18.81 181 GLN A CA 1
ATOM 1351 C C . GLN A 1 181 ? -31.858 -32.031 -1.830 1.00 18.82 181 GLN A C 1
ATOM 1352 O O . GLN A 1 181 ? -32.278 -31.632 -0.716 1.00 20.82 181 GLN A O 1
ATOM 1358 N N . VAL A 1 182 ? -30.636 -32.517 -2.048 1.00 18.39 182 VAL A N 1
ATOM 1359 C CA . VAL A 1 182 ? -29.520 -32.511 -1.059 1.00 18.13 182 VAL A CA 1
ATOM 1360 C C . VAL A 1 182 ? -28.795 -31.168 -1.174 1.00 18.42 182 VAL A C 1
ATOM 1361 O O . VAL A 1 182 ? -28.217 -30.895 -2.245 1.00 18.55 182 VAL A O 1
ATOM 1365 N N . VAL A 1 183 ? -28.838 -30.337 -0.133 1.00 17.50 183 VAL A N 1
ATOM 1366 C CA . VAL A 1 183 ? -27.939 -29.152 -0.049 1.00 16.98 183 VAL A CA 1
ATOM 1367 C C . VAL A 1 183 ? -26.553 -29.664 0.336 1.00 17.05 183 VAL A C 1
ATOM 1368 O O . VAL A 1 183 ? -26.434 -30.360 1.363 1.00 19.03 183 VAL A O 1
ATOM 1372 N N . ASN A 1 184 ? -25.571 -29.415 -0.527 1.00 17.25 184 ASN A N 1
ATOM 1373 C CA . ASN A 1 184 ? -24.168 -29.864 -0.350 1.00 17.16 184 ASN A CA 1
ATOM 1374 C C . ASN A 1 184 ? -23.339 -28.666 0.103 1.00 16.97 184 ASN A C 1
ATOM 1375 O O . ASN A 1 184 ? -23.050 -27.790 -0.725 1.00 17.83 184 ASN A O 1
ATOM 1380 N N . ASN A 1 185 ? -23.040 -28.600 1.399 1.00 17.08 185 ASN A N 1
ATOM 1381 C CA . ASN A 1 185 ? -22.362 -27.438 2.020 1.00 17.01 185 ASN A CA 1
ATOM 1382 C C . ASN A 1 185 ? -20.847 -27.616 1.915 1.00 17.47 185 ASN A C 1
ATOM 1383 O O . ASN A 1 185 ? -20.337 -28.678 2.332 1.00 18.70 185 ASN A O 1
ATOM 1388 N N . PHE A 1 186 ? -20.158 -26.578 1.447 1.00 16.21 186 PHE A N 1
ATOM 1389 C CA . PHE A 1 186 ? -18.679 -26.524 1.353 1.00 17.03 186 PHE A CA 1
ATOM 1390 C C . PHE A 1 186 ? -18.146 -25.589 2.435 1.00 16.00 186 PHE A C 1
ATOM 1391 O O . PHE A 1 186 ? -18.420 -24.372 2.388 1.00 16.51 186 PHE A O 1
ATOM 1399 N N . TRP A 1 187 ? -17.389 -26.156 3.371 1.00 15.43 187 TRP A N 1
ATOM 1400 C CA . TRP A 1 187 ? -16.574 -25.385 4.338 1.00 15.73 187 TRP A CA 1
ATOM 1401 C C . TRP A 1 187 ? -15.120 -25.846 4.264 1.00 15.71 187 TRP A C 1
ATOM 1402 O O . TRP A 1 187 ? -14.882 -27.064 4.375 1.00 16.27 187 TRP A O 1
ATOM 1413 N N . LEU A 1 188 ? -14.204 -24.892 4.081 1.00 15.82 188 LEU A N 1
ATOM 1414 C CA . LEU A 1 188 ? -12.733 -25.106 4.060 1.00 16.31 188 LEU A CA 1
ATOM 1415 C C . LEU A 1 188 ? -12.110 -24.410 5.263 1.00 16.15 188 LEU A C 1
ATOM 1416 O O . LEU A 1 188 ? -12.470 -23.278 5.574 1.00 16.89 188 LEU A O 1
ATOM 1421 N N . PRO A 1 189 ? -11.098 -25.029 5.910 1.00 15.54 189 PRO A N 1
ATOM 1422 C CA . PRO A 1 189 ? -10.341 -24.365 6.972 1.00 15.62 189 PRO A CA 1
ATOM 1423 C C . PRO A 1 189 ? -9.351 -23.312 6.449 1.00 15.20 189 PRO A C 1
ATOM 1424 O O . PRO A 1 189 ? -8.840 -22.527 7.228 1.00 16.44 189 PRO A O 1
ATOM 1428 N N . ASP A 1 190 ? -9.120 -23.312 5.136 1.00 15.49 190 ASP A N 1
ATOM 1429 C CA . ASP A 1 190 ? -7.973 -22.635 4.480 1.00 16.39 190 ASP A CA 1
ATOM 1430 C C . ASP A 1 190 ? -7.769 -21.232 5.059 1.00 16.33 190 ASP A C 1
ATOM 1431 O O . ASP A 1 190 ? -8.713 -20.422 5.024 1.00 16.40 190 ASP A O 1
ATOM 1436 N N . GLY A 1 191 ? -6.535 -20.927 5.458 1.00 15.67 191 GLY A N 1
ATOM 1437 C CA . GLY A 1 191 ? -6.146 -19.596 5.955 1.00 15.21 191 GLY A CA 1
ATOM 1438 C C . GLY A 1 191 ? -4.760 -19.616 6.562 1.00 15.31 191 GLY A C 1
ATOM 1439 O O . GLY A 1 191 ? -4.025 -20.604 6.348 1.00 16.94 191 GLY A O 1
ATOM 1440 N N . PHE A 1 192 ? -4.423 -18.566 7.311 1.00 15.32 192 PHE A N 1
ATOM 1441 C CA . PHE A 1 192 ? -3.113 -18.406 7.989 1.00 15.16 192 PHE A CA 1
ATOM 1442 C C . PHE A 1 192 ? -3.333 -18.174 9.483 1.00 15.27 192 PHE A C 1
ATOM 1443 O O . PHE A 1 192 ? -4.235 -17.403 9.879 1.00 15.24 192 PHE A O 1
ATOM 1451 N N . LYS A 1 193 ? -2.465 -18.775 10.286 1.00 15.92 193 LYS A N 1
ATOM 1452 C CA . LYS A 1 193 ? -2.391 -18.485 11.739 1.00 15.39 193 LYS A CA 1
ATOM 1453 C C . LYS A 1 193 ? -1.994 -17.020 11.952 1.00 15.00 193 LYS A C 1
ATOM 1454 O O . LYS A 1 193 ? -2.630 -16.351 12.796 1.00 16.65 193 LYS A O 1
ATOM 1460 N N . ASP A 1 194 ? -0.944 -16.556 11.269 1.00 15.95 194 ASP A N 1
ATOM 1461 C CA . ASP A 1 194 ? -0.371 -15.198 11.459 1.00 15.23 194 ASP A CA 1
ATOM 1462 C C . ASP A 1 194 ? -0.583 -14.369 10.186 1.00 15.10 194 ASP A C 1
ATOM 1463 O O . ASP A 1 194 ? -1.128 -14.905 9.198 1.00 16.52 194 ASP A O 1
ATOM 1468 N N . ASN A 1 195 ? -0.182 -13.098 10.236 1.00 14.87 195 ASN A N 1
ATOM 1469 C CA . ASN A 1 195 ? -0.511 -12.050 9.235 1.00 15.00 195 ASN A CA 1
ATOM 1470 C C . ASN A 1 195 ? 0.110 -12.422 7.893 1.00 15.42 195 ASN A C 1
ATOM 1471 O O . ASN A 1 195 ? 1.320 -12.604 7.788 1.00 16.82 195 ASN A O 1
ATOM 1476 N N . PRO A 1 196 ? -0.703 -12.553 6.823 1.00 15.48 196 PRO A N 1
ATOM 1477 C CA . PRO A 1 196 ? -0.177 -12.888 5.501 1.00 15.25 196 PRO A CA 1
ATOM 1478 C C . PRO A 1 196 ? 0.384 -11.672 4.754 1.00 15.07 196 PRO A C 1
ATOM 1479 O O . PRO A 1 196 ? -0.007 -10.558 5.044 1.00 15.27 196 PRO A O 1
ATOM 1483 N N . ILE A 1 197 ? 1.271 -11.935 3.793 1.00 15.23 197 ILE A N 1
ATOM 1484 C CA . ILE A 1 197 ? 1.808 -10.931 2.829 1.00 15.27 197 ILE A CA 1
ATOM 1485 C C . ILE A 1 197 ? 0.837 -10.810 1.652 1.00 15.66 197 ILE A C 1
ATOM 1486 O O . ILE A 1 197 ? 0.491 -9.669 1.273 1.00 15.53 197 ILE A O 1
ATOM 1491 N N . ASP A 1 198 ? 0.418 -11.954 1.105 1.00 16.25 198 ASP A N 1
ATOM 1492 C CA . ASP A 1 198 ? -0.404 -12.041 -0.131 1.00 16.20 198 ASP A CA 1
ATOM 1493 C C . ASP A 1 198 ? -1.807 -12.543 0.231 1.00 16.05 198 ASP A C 1
ATOM 1494 O O . ASP A 1 198 ? -1.975 -13.754 0.481 1.00 15.78 198 ASP A O 1
ATOM 1499 N N . LYS A 1 199 ? -2.782 -11.632 0.239 1.00 16.53 199 LYS A N 1
ATOM 1500 C CA . LYS A 1 199 ? -4.210 -11.937 0.510 1.00 15.86 199 LYS A CA 1
ATOM 1501 C C . LYS A 1 199 ? -4.933 -12.250 -0.799 1.00 15.86 199 LYS A C 1
ATOM 1502 O O . LYS A 1 199 ? -6.003 -12.877 -0.745 1.00 15.38 199 LYS A O 1
ATOM 1508 N N . LYS A 1 200 ? -4.383 -11.780 -1.920 1.00 16.69 200 LYS A N 1
ATOM 1509 C CA . LYS A 1 200 ? -5.059 -11.829 -3.243 1.00 16.44 200 LYS A CA 1
ATOM 1510 C C . LYS A 1 200 ? -4.974 -13.251 -3.802 1.00 16.91 200 LYS A C 1
ATOM 1511 O O . LYS A 1 200 ? -6.020 -13.807 -4.183 1.00 18.08 200 LYS A O 1
ATOM 1517 N N . THR A 1 201 ? -3.767 -13.810 -3.858 1.00 17.54 201 THR A N 1
ATOM 1518 C CA . THR A 1 201 ? -3.476 -15.045 -4.625 1.00 16.71 201 THR A CA 1
ATOM 1519 C C . THR A 1 201 ? -4.235 -16.221 -4.017 1.00 16.53 201 THR A C 1
ATOM 1520 O O . THR A 1 201 ? -4.826 -17.002 -4.753 1.00 16.43 201 THR A O 1
ATOM 1524 N N . PRO A 1 202 ? -4.323 -16.370 -2.675 1.00 16.57 202 PRO A N 1
ATOM 1525 C CA . PRO A 1 202 ? -5.081 -17.485 -2.110 1.00 16.65 202 PRO A CA 1
ATOM 1526 C C . PRO A 1 202 ? -6.555 -17.457 -2.544 1.00 17.01 202 PRO A C 1
ATOM 1527 O O . PRO A 1 202 ? -7.103 -18.503 -2.821 1.00 17.09 202 PRO A O 1
ATOM 1531 N N . ARG A 1 203 ? -7.143 -16.265 -2.655 1.00 16.96 203 ARG A N 1
ATOM 1532 C CA . ARG A 1 203 ? -8.578 -16.102 -3.004 1.00 16.22 203 ARG A CA 1
ATOM 1533 C C . ARG A 1 203 ? -8.768 -16.306 -4.515 1.00 16.76 203 ARG A C 1
ATOM 1534 O O . ARG A 1 203 ? -9.802 -16.882 -4.892 1.00 17.41 203 ARG A O 1
ATOM 1542 N N . LEU A 1 204 ? -7.761 -15.999 -5.336 1.00 17.26 204 LEU A N 1
ATOM 1543 C CA . LEU A 1 204 ? -7.814 -16.325 -6.791 1.00 17.98 204 LEU A CA 1
ATOM 1544 C C . LEU A 1 204 ? -7.637 -17.836 -6.979 1.00 17.93 204 LEU A C 1
ATOM 1545 O O . LEU A 1 204 ? -8.290 -18.391 -7.877 1.00 18.15 204 LEU A O 1
ATOM 1550 N N . ARG A 1 205 ? -6.818 -18.492 -6.151 1.00 17.66 205 ARG A N 1
ATOM 1551 C CA . ARG A 1 205 ? -6.651 -19.970 -6.197 1.00 18.08 205 ARG A CA 1
ATOM 1552 C C . ARG A 1 205 ? -7.984 -20.623 -5.811 1.00 18.02 205 ARG A C 1
ATOM 1553 O O . ARG A 1 205 ? -8.391 -21.592 -6.476 1.00 19.10 205 ARG A O 1
ATOM 1561 N N . LEU A 1 206 ? -8.655 -20.096 -4.785 1.00 18.07 206 LEU A N 1
ATOM 1562 C CA . LEU A 1 206 ? -9.967 -20.617 -4.320 1.00 18.24 206 LEU A CA 1
ATOM 1563 C C . LEU A 1 206 ? -11.007 -20.464 -5.438 1.00 16.87 206 LEU A C 1
ATOM 1564 O O . LEU A 1 206 ? -11.722 -21.442 -5.709 1.00 18.05 206 LEU A O 1
ATOM 1569 N N . LEU A 1 207 ? -11.084 -19.292 -6.075 1.00 17.74 207 LEU A N 1
ATOM 1570 C CA . LEU A 1 207 ? -12.088 -19.009 -7.135 1.00 17.90 207 LEU A CA 1
ATOM 1571 C C . LEU A 1 207 ? -11.951 -20.059 -8.242 1.00 17.28 207 LEU A C 1
ATOM 1572 O O . LEU A 1 207 ? -12.971 -20.644 -8.648 1.00 19.16 207 LEU A O 1
ATOM 1577 N N . LYS A 1 208 ? -10.729 -20.265 -8.726 1.00 19.39 208 LYS A N 1
ATOM 1578 C CA . LYS A 1 208 ? -10.447 -21.206 -9.841 1.00 19.79 208 LYS A CA 1
ATOM 1579 C C . LYS A 1 208 ? -10.844 -22.628 -9.432 1.00 19.53 208 LYS A C 1
ATOM 1580 O O . LYS A 1 208 ? -11.472 -23.326 -10.244 1.00 21.24 208 LYS A O 1
ATOM 1586 N N . ALA A 1 209 ? -10.464 -23.048 -8.224 1.00 19.36 209 ALA A N 1
ATOM 1587 C CA . ALA A 1 209 ? -10.680 -24.422 -7.719 1.00 19.86 209 ALA A CA 1
ATOM 1588 C C . ALA A 1 209 ? -12.183 -24.684 -7.571 1.00 19.68 209 ALA A C 1
ATOM 1589 O O . ALA A 1 209 ? -12.628 -25.786 -7.940 1.00 20.86 209 ALA A O 1
ATOM 1591 N N . LEU A 1 210 ? -12.930 -23.729 -7.008 1.00 18.53 210 LEU A N 1
ATOM 1592 C CA . LEU A 1 210 ? -14.398 -23.863 -6.808 1.00 18.69 210 LEU A CA 1
ATOM 1593 C C . LEU A 1 210 ? -15.088 -23.978 -8.174 1.00 19.91 210 LEU A C 1
ATOM 1594 O O . LEU A 1 210 ? -15.966 -24.845 -8.316 1.00 20.22 210 LEU A O 1
ATOM 1599 N N . ASP A 1 211 ? -14.701 -23.138 -9.140 1.00 20.58 211 ASP A N 1
ATOM 1600 C CA . ASP A 1 211 ? -15.288 -23.139 -10.508 1.00 19.98 211 ASP A CA 1
ATOM 1601 C C . ASP A 1 211 ? -15.059 -24.517 -11.137 1.00 20.44 211 ASP A C 1
ATOM 1602 O O . ASP A 1 211 ? -15.968 -25.015 -11.830 1.00 23.09 211 ASP A O 1
ATOM 1607 N N . GLU A 1 212 ? -13.900 -25.123 -10.874 1.00 20.02 212 GLU A N 1
ATOM 1608 C CA . GLU A 1 212 ? -13.564 -26.485 -11.359 1.00 22.22 212 GLU A CA 1
ATOM 1609 C C . GLU A 1 212 ? -14.468 -27.510 -10.670 1.00 20.08 212 GLU A C 1
ATOM 1610 O O . GLU A 1 212 ? -14.956 -28.423 -11.347 1.00 20.91 212 GLU A O 1
ATOM 1616 N N . ILE A 1 213 ? -14.666 -27.380 -9.356 1.00 20.38 213 ILE A N 1
ATOM 1617 C CA . ILE A 1 213 ? -15.446 -28.378 -8.573 1.00 21.27 213 ILE A CA 1
ATOM 1618 C C . ILE A 1 213 ? -16.893 -28.397 -9.079 1.00 21.39 213 ILE A C 1
ATOM 1619 O O . ILE A 1 213 ? -17.449 -29.503 -9.192 1.00 21.36 213 ILE A O 1
ATOM 1624 N N . ILE A 1 214 ? -17.463 -27.240 -9.435 1.00 21.84 214 ILE A N 1
ATOM 1625 C CA . ILE A 1 214 ? -18.912 -27.137 -9.789 1.00 20.62 214 ILE A CA 1
ATOM 1626 C C . ILE A 1 214 ? -19.113 -27.266 -11.308 1.00 22.32 214 ILE A C 1
ATOM 1627 O O . ILE A 1 214 ? -20.273 -27.180 -11.746 1.00 23.08 214 ILE A O 1
ATOM 1632 N N . LYS A 1 215 ? -18.048 -27.491 -12.081 1.00 22.36 215 LYS A N 1
ATOM 1633 C CA . LYS A 1 215 ? -18.082 -27.397 -13.570 1.00 24.41 215 LYS A CA 1
ATOM 1634 C C . LYS A 1 215 ? -19.064 -28.428 -14.148 1.00 22.66 215 LYS A C 1
ATOM 1635 O O . LYS A 1 215 ? -19.907 -28.034 -14.981 1.00 23.92 215 LYS A O 1
ATOM 1641 N N . ASP A 1 216 ? -18.924 -29.706 -13.785 1.00 24.24 216 ASP A N 1
ATOM 1642 C CA . ASP A 1 216 ? -19.736 -30.817 -14.360 1.00 27.06 216 ASP A CA 1
ATOM 1643 C C . ASP A 1 216 ? -21.180 -30.676 -13.884 1.00 24.04 216 ASP A C 1
ATOM 1644 O O . ASP A 1 216 ? -21.447 -30.752 -12.688 1.00 25.51 216 ASP A O 1
ATOM 1649 N N . PRO A 1 217 ? -22.156 -30.487 -14.803 1.00 24.84 217 PRO A N 1
ATOM 1650 C CA . PRO A 1 217 ? -23.541 -30.214 -14.422 1.00 25.07 217 PRO A CA 1
ATOM 1651 C C . PRO A 1 217 ? -24.202 -31.425 -13.749 1.00 24.30 217 PRO A C 1
ATOM 1652 O O . PRO A 1 217 ? -23.971 -32.537 -14.177 1.00 27.65 217 PRO A O 1
ATOM 1656 N N . LEU A 1 218 ? -24.976 -31.180 -12.689 1.00 23.87 218 LEU A N 1
ATOM 1657 C CA . LEU A 1 218 ? -25.814 -32.212 -12.029 1.00 23.65 218 LEU A CA 1
ATOM 1658 C C . LEU A 1 218 ? -27.228 -31.672 -11.849 1.00 22.24 218 LEU A C 1
ATOM 1659 O O . LEU A 1 218 ? -27.417 -30.477 -11.633 1.00 23.82 218 LEU A O 1
ATOM 1664 N N . PRO A 1 219 ? -28.257 -32.544 -11.907 1.00 22.74 219 PRO A N 1
ATOM 1665 C CA . PRO A 1 219 ? -29.647 -32.111 -11.776 1.00 22.51 219 PRO A CA 1
ATOM 1666 C C . PRO A 1 219 ? -29.910 -31.330 -10.481 1.00 21.85 219 PRO A C 1
ATOM 1667 O O . PRO A 1 219 ? -29.629 -31.836 -9.398 1.00 22.36 219 PRO A O 1
ATOM 1671 N N . GLU A 1 220 ? -30.444 -30.117 -10.625 1.00 21.88 220 GLU A N 1
ATOM 1672 C CA . GLU A 1 220 ? -30.768 -29.220 -9.489 1.00 22.37 220 GLU A CA 1
ATOM 1673 C C . GLU A 1 220 ? -31.819 -29.890 -8.596 1.00 20.24 220 GLU A C 1
ATOM 1674 O O . GLU A 1 220 ? -31.814 -29.615 -7.381 1.00 22.04 220 GLU A O 1
ATOM 1680 N N . LYS A 1 221 ? -32.674 -30.752 -9.149 1.00 20.23 221 LYS A N 1
ATOM 1681 C CA . LYS A 1 221 ? -33.730 -31.432 -8.350 1.00 21.56 221 LYS A CA 1
ATOM 1682 C C . LYS A 1 221 ? -33.062 -32.375 -7.340 1.00 20.87 221 LYS A C 1
ATOM 1683 O O . LYS A 1 221 ? -33.697 -32.686 -6.319 1.00 21.75 221 LYS A O 1
ATOM 1689 N N . ASN A 1 222 ? -31.824 -32.802 -7.611 1.00 20.17 222 ASN A N 1
ATOM 1690 C CA . ASN A 1 222 ? -31.091 -33.799 -6.786 1.00 20.17 222 ASN A CA 1
ATOM 1691 C C . ASN A 1 222 ? -30.201 -33.087 -5.765 1.00 19.50 222 ASN A C 1
ATOM 1692 O O . ASN A 1 222 ? -30.114 -33.575 -4.621 1.00 19.77 222 ASN A O 1
ATOM 1697 N N . THR A 1 223 ? -29.499 -32.028 -6.172 1.00 18.80 223 THR A N 1
ATOM 1698 C CA . THR A 1 223 ? -28.510 -31.347 -5.297 1.00 18.35 223 THR A CA 1
ATOM 1699 C C . THR A 1 223 ? -28.263 -29.916 -5.772 1.00 19.35 223 THR A C 1
ATOM 1700 O O . THR A 1 223 ? -28.340 -29.650 -6.991 1.00 20.05 223 THR A O 1
ATOM 1704 N N . ILE A 1 224 ? -27.926 -29.044 -4.828 1.00 19.86 224 ILE A N 1
ATOM 1705 C CA . ILE A 1 224 ? -27.304 -27.720 -5.095 1.00 19.02 224 ILE A CA 1
ATOM 1706 C C . ILE A 1 224 ? -26.272 -27.473 -3.999 1.00 18.70 224 ILE A C 1
ATOM 1707 O O . ILE A 1 224 ? -26.448 -28.030 -2.898 1.00 17.54 224 ILE A O 1
ATOM 1712 N N . GLU A 1 225 ? -25.207 -26.741 -4.327 1.00 17.79 225 GLU A N 1
ATOM 1713 C CA . GLU A 1 225 ? -24.068 -26.479 -3.414 1.00 17.97 225 GLU A CA 1
ATOM 1714 C C . GLU A 1 225 ? -24.318 -25.176 -2.659 1.00 17.67 225 GLU A C 1
ATOM 1715 O O . GLU A 1 225 ? -24.842 -24.214 -3.255 1.00 19.41 225 GLU A O 1
ATOM 1721 N N . SER A 1 226 ? -23.907 -25.143 -1.395 1.00 17.44 226 SER A N 1
ATOM 1722 C CA . SER A 1 226 ? -23.844 -23.909 -0.583 1.00 15.97 226 SER A CA 1
ATOM 1723 C C . SER A 1 226 ? -22.406 -23.719 -0.103 1.00 16.20 226 SER A C 1
ATOM 1724 O O . SER A 1 226 ? -21.689 -24.732 0.015 1.00 17.20 226 SER A O 1
ATOM 1727 N N . PHE A 1 227 ? -21.986 -22.466 0.069 1.00 16.39 227 PHE A N 1
ATOM 1728 C CA . PHE A 1 227 ? -20.585 -22.089 0.382 1.00 16.20 227 PHE A CA 1
ATOM 1729 C C . PHE A 1 227 ? -20.545 -21.323 1.704 1.00 16.93 227 PHE A C 1
ATOM 1730 O O . PHE A 1 227 ? -21.232 -20.297 1.836 1.00 17.53 227 PHE A O 1
ATOM 1738 N N . GLU A 1 228 ? -19.724 -21.812 2.633 1.00 17.43 228 GLU A N 1
ATOM 1739 C CA . GLU A 1 228 ? -19.703 -21.355 4.047 1.00 16.90 228 GLU A CA 1
ATOM 1740 C C . GLU A 1 228 ? -18.374 -20.662 4.349 1.00 16.82 228 GLU A C 1
ATOM 1741 O O . GLU A 1 228 ? -17.325 -21.336 4.333 1.00 18.33 228 GLU A O 1
ATOM 1747 N N . GLY A 1 229 ? -18.440 -19.366 4.648 1.00 17.90 229 GLY A N 1
ATOM 1748 C CA . GLY A 1 229 ? -17.290 -18.572 5.110 1.00 17.17 229 GLY A CA 1
ATOM 1749 C C . GLY A 1 229 ? -17.126 -18.645 6.617 1.00 18.00 229 GLY A C 1
ATOM 1750 O O . GLY A 1 229 ? -18.000 -19.218 7.315 1.00 17.40 229 GLY A O 1
ATOM 1751 N N . LYS A 1 230 ? -16.033 -18.071 7.104 1.00 18.31 230 LYS A N 1
ATOM 1752 C CA . LYS A 1 230 ? -15.690 -18.021 8.545 1.00 17.82 230 LYS A CA 1
ATOM 1753 C C . LYS A 1 230 ? -14.786 -16.808 8.746 1.00 18.44 230 LYS A C 1
ATOM 1754 O O . LYS A 1 230 ? -14.082 -16.447 7.799 1.00 19.33 230 LYS A O 1
ATOM 1760 N N . LEU A 1 231 ? -14.854 -16.149 9.899 1.00 17.49 231 LEU A N 1
ATOM 1761 C CA . LEU A 1 231 ? -13.963 -15.000 10.181 1.00 15.96 231 LEU A CA 1
ATOM 1762 C C . LEU A 1 231 ? -12.608 -15.538 10.655 1.00 15.88 231 LEU A C 1
ATOM 1763 O O . LEU A 1 231 ? -11.582 -15.051 10.167 1.00 16.03 231 LEU A O 1
ATOM 1768 N N . PHE A 1 232 ? -12.608 -16.516 11.564 1.00 15.86 232 PHE A N 1
ATOM 1769 C CA . PHE A 1 232 ? -11.374 -17.070 12.176 1.00 16.27 232 PHE A CA 1
ATOM 1770 C C . PHE A 1 232 ? -11.668 -18.406 12.859 1.00 16.54 232 PHE A C 1
ATOM 1771 O O . PHE A 1 232 ? -12.798 -18.627 13.315 1.00 19.76 232 PHE A O 1
ATOM 1779 N N . GLY A 1 233 ? -10.641 -19.249 12.956 1.00 16.56 233 GLY A N 1
ATOM 1780 C CA . GLY A 1 233 ? -10.670 -20.525 13.691 1.00 16.60 233 GLY A CA 1
ATOM 1781 C C . GLY A 1 233 ? -9.399 -20.712 14.495 1.00 17.56 233 GLY A C 1
ATOM 1782 O O . GLY A 1 233 ? -8.405 -20.018 14.198 1.00 18.82 233 GLY A O 1
ATOM 1783 N N . THR A 1 234 ? -9.437 -21.599 15.491 1.00 18.20 234 THR A N 1
ATOM 1784 C CA . THR A 1 234 ? -8.275 -21.990 16.329 1.00 20.20 234 THR A CA 1
ATOM 1785 C C . THR A 1 234 ? -7.098 -22.377 15.427 1.00 19.04 234 THR A C 1
ATOM 1786 O O . THR A 1 234 ? -7.283 -23.264 14.573 1.00 19.04 234 THR A O 1
ATOM 1790 N N . GLY A 1 235 ? -5.933 -21.753 15.630 1.00 17.58 235 GLY A N 1
ATOM 1791 C CA . GLY A 1 235 ? -4.697 -22.062 14.883 1.00 17.24 235 GLY A CA 1
ATOM 1792 C C . GLY A 1 235 ? -4.709 -21.456 13.491 1.00 15.99 235 GLY A C 1
ATOM 1793 O O . GLY A 1 235 ? -3.723 -21.655 12.751 1.00 17.93 235 GLY A O 1
ATOM 1794 N N . ILE A 1 236 ? -5.792 -20.766 13.125 1.00 14.98 236 ILE A N 1
ATOM 1795 C CA . ILE A 1 236 ? -5.947 -20.118 11.786 1.00 15.57 236 ILE A CA 1
ATOM 1796 C C . ILE A 1 236 ? -6.557 -18.724 11.979 1.00 15.48 236 ILE A C 1
ATOM 1797 O O . ILE A 1 236 ? -7.519 -18.395 11.271 1.00 17.56 236 ILE A O 1
ATOM 1802 N N . GLU A 1 237 ? -6.039 -17.941 12.930 1.00 14.76 237 GLU A N 1
ATOM 1803 C CA . GLU A 1 237 ? -6.763 -16.772 13.491 1.00 15.58 237 GLU A CA 1
ATOM 1804 C C . GLU A 1 237 ? -6.695 -15.556 12.556 1.00 14.85 237 GLU A C 1
ATOM 1805 O O . GLU A 1 237 ? -7.628 -14.743 12.619 1.00 15.81 237 GLU A O 1
ATOM 1811 N N . SER A 1 238 ? -5.619 -15.378 11.781 1.00 14.23 238 SER A N 1
ATOM 1812 C CA . SER A 1 238 ? -5.242 -14.053 11.214 1.00 15.14 238 SER A CA 1
ATOM 1813 C C . SER A 1 238 ? -5.892 -13.830 9.842 1.00 14.96 238 SER A C 1
ATOM 1814 O O . SER A 1 238 ? -6.170 -12.663 9.504 1.00 16.33 238 SER A O 1
ATOM 1817 N N . TYR A 1 239 ? -6.133 -14.895 9.081 1.00 14.90 239 TYR A N 1
ATOM 1818 C CA . TYR A 1 239 ? -6.660 -14.805 7.695 1.00 15.20 239 TYR A CA 1
ATOM 1819 C C . TYR A 1 239 ? -7.408 -16.091 7.350 1.00 15.20 239 TYR A C 1
ATOM 1820 O O . TYR A 1 239 ? -6.887 -17.195 7.596 1.00 15.52 239 TYR A O 1
ATOM 1829 N N . THR A 1 240 ? -8.629 -15.925 6.839 1.00 15.24 240 THR A N 1
ATOM 1830 C CA . THR A 1 240 ? -9.485 -17.006 6.291 1.00 14.86 240 THR A CA 1
ATOM 1831 C C . THR A 1 240 ? -9.647 -16.772 4.787 1.00 14.62 240 THR A C 1
ATOM 1832 O O . THR A 1 240 ? -10.189 -15.719 4.410 1.00 15.73 240 THR A O 1
ATOM 1836 N N . THR A 1 241 ? -9.129 -17.682 3.970 1.00 15.77 241 THR A N 1
ATOM 1837 C CA . THR A 1 241 ? -9.191 -17.567 2.490 1.00 16.30 241 THR A CA 1
ATOM 1838 C C . THR A 1 241 ? -10.654 -17.382 2.075 1.00 15.77 241 THR A C 1
ATOM 1839 O O . THR A 1 241 ? -10.970 -16.345 1.467 1.00 16.64 241 THR A O 1
ATOM 1843 N N . GLY A 1 242 ? -11.521 -18.323 2.449 1.00 16.21 242 GLY A N 1
ATOM 1844 C CA . GLY A 1 242 ? -12.971 -18.253 2.185 1.00 15.73 242 GLY A CA 1
ATOM 1845 C C . GLY A 1 242 ? -13.682 -17.345 3.177 1.00 14.98 242 GLY A C 1
ATOM 1846 O O . GLY A 1 242 ? -14.278 -17.867 4.140 1.00 15.60 242 GLY A O 1
ATOM 1847 N N . SER A 1 243 ? -13.644 -16.032 2.943 1.00 15.05 243 SER A N 1
ATOM 1848 C CA . SER A 1 243 ? -14.309 -15.007 3.788 1.00 15.08 243 SER A CA 1
ATOM 1849 C C . SER A 1 243 ? -15.807 -14.959 3.464 1.00 14.61 243 SER A C 1
ATOM 1850 O O . SER A 1 243 ? -16.217 -15.477 2.402 1.00 15.70 243 SER A O 1
ATOM 1853 N N . HIS A 1 244 ? -16.602 -14.367 4.356 1.00 15.76 244 HIS A N 1
ATOM 1854 C CA . HIS A 1 244 ? -18.056 -14.144 4.149 1.00 15.37 244 HIS A CA 1
ATOM 1855 C C . HIS A 1 244 ? -18.264 -13.341 2.859 1.00 15.13 244 HIS A C 1
ATOM 1856 O O . HIS A 1 244 ? -19.204 -13.665 2.108 1.00 16.48 244 HIS A O 1
ATOM 1863 N N . GLU A 1 245 ? -17.447 -12.308 2.643 1.00 15.53 245 GLU A N 1
ATOM 1864 C CA . GLU A 1 245 ? -17.551 -11.418 1.456 1.00 14.58 245 GLU A CA 1
ATOM 1865 C C . GLU A 1 245 ? -17.250 -12.251 0.210 1.00 14.25 245 GLU A C 1
ATOM 1866 O O . GLU A 1 245 ? -18.027 -12.180 -0.764 1.00 14.71 245 GLU A O 1
ATOM 1872 N N . PHE A 1 246 ? -16.184 -13.048 0.251 1.00 14.55 246 PHE A N 1
ATOM 1873 C CA . PHE A 1 246 ? -15.778 -13.891 -0.901 1.00 15.00 246 PHE A CA 1
ATOM 1874 C C . PHE A 1 246 ? -16.950 -14.799 -1.289 1.00 15.17 246 PHE A C 1
ATOM 1875 O O . PHE A 1 246 ? -17.287 -14.882 -2.483 1.00 15.06 246 PHE A O 1
ATOM 1883 N N . TYR A 1 247 ? -17.571 -15.473 -0.319 1.00 14.96 247 TYR A N 1
ATOM 1884 C CA . TYR A 1 247 ? -18.574 -16.530 -0.604 1.00 14.86 247 TYR A CA 1
ATOM 1885 C C . TYR A 1 247 ? -19.938 -15.918 -0.944 1.00 15.04 247 TYR A C 1
ATOM 1886 O O . TYR A 1 247 ? -20.636 -16.508 -1.784 1.00 15.32 247 TYR A O 1
ATOM 1895 N N . GLN A 1 248 ? -20.309 -14.771 -0.370 1.00 15.65 248 GLN A N 1
ATOM 1896 C CA . GLN A 1 248 ? -21.554 -14.091 -0.803 1.00 15.00 248 GLN A CA 1
ATOM 1897 C C . GLN A 1 248 ? -21.382 -13.709 -2.280 1.00 15.40 248 GLN A C 1
ATOM 1898 O O . GLN A 1 248 ? -22.306 -13.980 -3.069 1.00 16.05 248 GLN A O 1
ATOM 1904 N N . ASN A 1 249 ? -20.228 -13.139 -2.634 1.00 15.65 249 ASN A N 1
ATOM 1905 C CA . ASN A 1 249 ? -19.913 -12.718 -4.027 1.00 16.07 249 ASN A CA 1
ATOM 1906 C C . ASN A 1 249 ? -19.932 -13.953 -4.932 1.00 16.34 249 ASN A C 1
ATOM 1907 O O . ASN A 1 249 ? -20.469 -13.868 -6.064 1.00 16.85 249 ASN A O 1
ATOM 1912 N N . TYR A 1 250 ? -19.327 -15.050 -4.475 1.00 16.02 250 TYR A N 1
ATOM 1913 C CA . TYR A 1 250 ? -19.217 -16.311 -5.249 1.00 16.45 250 TYR A CA 1
ATOM 1914 C C . TYR A 1 250 ? -20.612 -16.904 -5.471 1.00 17.24 250 TYR A C 1
ATOM 1915 O O . TYR A 1 250 ? -20.934 -17.266 -6.621 1.00 17.47 250 TYR A O 1
ATOM 1924 N N . ALA A 1 251 ? -21.407 -17.030 -4.405 1.00 17.24 251 ALA A N 1
ATOM 1925 C CA . ALA A 1 251 ? -22.767 -17.612 -4.449 1.00 17.56 251 ALA A CA 1
ATOM 1926 C C . ALA A 1 251 ? -23.600 -16.841 -5.477 1.00 17.64 251 ALA A C 1
ATOM 1927 O O . ALA A 1 251 ? -24.200 -17.482 -6.358 1.00 18.43 251 ALA A O 1
ATOM 1929 N N . ILE A 1 252 ? -23.600 -15.510 -5.390 1.00 16.94 252 ILE A N 1
ATOM 1930 C CA . ILE A 1 252 ? -24.423 -14.630 -6.270 1.00 16.94 252 ILE A CA 1
ATOM 1931 C C . ILE A 1 252 ? -23.954 -14.790 -7.722 1.00 17.74 252 ILE A C 1
ATOM 1932 O O . ILE A 1 252 ? -24.822 -14.927 -8.607 1.00 19.50 252 ILE A O 1
ATOM 1937 N N . SER A 1 253 ? -22.641 -14.805 -7.965 1.00 18.55 253 SER A N 1
ATOM 1938 C CA . SER A 1 253 ? -22.083 -14.763 -9.344 1.00 19.03 253 SER A CA 1
ATOM 1939 C C . SER A 1 253 ? -22.169 -16.150 -9.992 1.00 19.41 253 SER A C 1
ATOM 1940 O O . SER A 1 253 ? -22.338 -16.199 -11.225 1.00 21.57 253 SER A O 1
ATOM 1943 N N . ARG A 1 254 ? -22.126 -17.232 -9.206 1.00 17.97 254 ARG A N 1
ATOM 1944 C CA . ARG A 1 254 ? -22.182 -18.622 -9.739 1.00 19.03 254 ARG A CA 1
ATOM 1945 C C . ARG A 1 254 ? -23.573 -19.227 -9.515 1.00 19.61 254 ARG A C 1
ATOM 1946 O O . ARG A 1 254 ? -23.771 -20.400 -9.898 1.00 20.76 254 ARG A O 1
ATOM 1954 N N . ASN A 1 255 ? -24.514 -18.433 -8.998 1.00 20.15 255 ASN A N 1
ATOM 1955 C CA . ASN A 1 255 ? -25.934 -18.829 -8.798 1.00 20.37 255 ASN A CA 1
ATOM 1956 C C . ASN A 1 255 ? -25.991 -20.073 -7.900 1.00 20.47 255 ASN A C 1
ATOM 1957 O O . ASN A 1 255 ? -26.721 -21.030 -8.235 1.00 21.62 255 ASN A O 1
ATOM 1962 N N . LYS A 1 256 ? -25.309 -20.024 -6.753 1.00 18.94 256 LYS A N 1
ATOM 1963 C CA . LYS A 1 256 ? -25.329 -21.111 -5.742 1.00 18.70 256 LYS A CA 1
ATOM 1964 C C . LYS A 1 256 ? -25.849 -20.536 -4.422 1.00 17.55 256 LYS A C 1
ATOM 1965 O O . LYS A 1 256 ? -26.130 -19.326 -4.366 1.00 19.55 256 LYS A O 1
ATOM 1971 N N . LEU A 1 257 ? -25.994 -21.385 -3.410 1.00 16.56 257 LEU A N 1
ATOM 1972 C CA . LEU A 1 257 ? -26.478 -20.967 -2.070 1.00 17.28 257 LEU A CA 1
ATOM 1973 C C . LEU A 1 257 ? -25.308 -20.402 -1.260 1.00 17.22 257 LEU A C 1
ATOM 1974 O O . LEU A 1 257 ? -24.153 -20.800 -1.505 1.00 18.32 257 LEU A O 1
ATOM 1979 N N . TRP A 1 258 ? -25.616 -19.503 -0.323 1.00 16.19 258 TRP A N 1
ATOM 1980 C CA . TRP A 1 258 ? -24.640 -18.912 0.623 1.00 15.68 258 TRP A CA 1
ATOM 1981 C C . TRP A 1 258 ? -24.966 -19.419 2.029 1.00 16.19 258 TRP A C 1
ATOM 1982 O O . TRP A 1 258 ? -26.162 -19.405 2.383 1.00 16.80 258 TRP A O 1
ATOM 1993 N N . THR A 1 259 ? -23.966 -19.948 2.740 1.00 15.51 259 THR A N 1
ATOM 1994 C CA . THR A 1 259 ? -24.135 -20.470 4.124 1.00 15.75 259 THR A CA 1
ATOM 1995 C C . THR A 1 259 ? -23.736 -19.393 5.131 1.00 16.92 259 THR A C 1
ATOM 1996 O O . THR A 1 259 ? -22.577 -18.938 5.101 1.00 19.48 259 THR A O 1
ATOM 2000 N N . ILE A 1 260 ? -24.666 -19.064 6.028 1.00 15.31 260 ILE A N 1
ATOM 2001 C CA . ILE A 1 260 ? -24.442 -18.145 7.178 1.00 16.00 260 ILE A CA 1
ATOM 2002 C C . ILE A 1 260 ? -24.477 -18.983 8.457 1.00 16.15 260 ILE A C 1
ATOM 2003 O O . ILE A 1 260 ? -25.554 -19.501 8.790 1.00 15.94 260 ILE A O 1
ATOM 2008 N N . ASP A 1 261 ? -23.322 -19.165 9.096 1.00 17.04 261 ASP A N 1
ATOM 2009 C CA . ASP A 1 261 ? -23.223 -19.811 10.430 1.00 15.97 261 ASP A CA 1
ATOM 2010 C C . ASP A 1 261 ? -23.156 -18.706 11.489 1.00 15.46 261 ASP A C 1
ATOM 2011 O O . ASP A 1 261 ? -22.264 -17.846 11.388 1.00 15.87 261 ASP A O 1
ATOM 2016 N N . ALA A 1 262 ? -24.099 -18.719 12.438 1.00 14.46 262 ALA A N 1
ATOM 2017 C CA . ALA A 1 262 ? -24.337 -17.634 13.419 1.00 14.81 262 ALA A CA 1
ATOM 2018 C C . ALA A 1 262 ? -23.137 -17.498 14.363 1.00 14.59 262 ALA A C 1
ATOM 2019 O O . ALA A 1 262 ? -23.031 -16.457 15.026 1.00 15.91 262 ALA A O 1
ATOM 2021 N N . GLY A 1 263 ? -22.217 -18.464 14.347 1.00 15.20 263 GLY A N 1
ATOM 2022 C CA . GLY A 1 263 ? -21.040 -18.467 15.237 1.00 15.47 263 GLY A CA 1
ATOM 2023 C C . GLY A 1 263 ? -19.804 -17.857 14.598 1.00 15.39 263 GLY A C 1
ATOM 2024 O O . GLY A 1 263 ? -18.781 -17.784 15.285 1.00 15.15 263 GLY A O 1
ATOM 2025 N N . HIS A 1 264 ? -19.850 -17.498 13.306 1.00 15.77 264 HIS A N 1
ATOM 2026 C CA . HIS A 1 264 ? -18.627 -17.331 12.474 1.00 14.89 264 HIS A CA 1
ATOM 2027 C C . HIS A 1 264 ? -18.381 -15.860 12.117 1.00 13.70 264 HIS A C 1
ATOM 2028 O O . HIS A 1 264 ? -17.555 -15.613 11.213 1.00 14.76 264 HIS A O 1
ATOM 2035 N N . PHE A 1 265 ? -18.976 -14.917 12.854 1.00 15.09 265 PHE A N 1
ATOM 2036 C CA . PHE A 1 265 ? -18.927 -13.470 12.520 1.00 14.63 265 PHE A CA 1
ATOM 2037 C C . PHE A 1 265 ? -18.246 -12.692 13.651 1.00 14.56 265 PHE A C 1
ATOM 2038 O O . PHE A 1 265 ? -17.687 -13.322 14.574 1.00 15.53 265 PHE A O 1
ATOM 2046 N N . HIS A 1 266 ? -18.164 -11.369 13.493 1.00 14.44 266 HIS A N 1
ATOM 2047 C CA . HIS A 1 266 ? -17.459 -10.449 14.420 1.00 15.01 266 HIS A CA 1
ATOM 2048 C C . HIS A 1 266 ? -18.220 -10.386 15.737 1.00 14.76 266 HIS A C 1
ATOM 2049 O O . HIS A 1 266 ? -19.419 -10.645 15.797 1.00 15.19 266 HIS A O 1
ATOM 2056 N N . PRO A 1 267 ? -17.547 -9.979 16.829 1.00 15.95 267 PRO A N 1
ATOM 2057 C CA . PRO A 1 267 ? -18.260 -9.582 18.038 1.00 16.29 267 PRO A CA 1
ATOM 2058 C C . PRO A 1 267 ? -19.329 -8.528 17.709 1.00 15.99 267 PRO A C 1
ATOM 2059 O O . PRO A 1 267 ? -19.012 -7.583 17.011 1.00 16.81 267 PRO A O 1
ATOM 2063 N N . THR A 1 268 ? -20.554 -8.736 18.203 1.00 16.02 268 THR A N 1
ATOM 2064 C CA . THR A 1 268 ? -21.729 -7.824 18.104 1.00 16.41 268 THR A CA 1
ATOM 2065 C C . THR A 1 268 ? -22.362 -7.894 16.710 1.00 15.43 268 THR A C 1
ATOM 2066 O O . THR A 1 268 ? -23.367 -7.201 16.501 1.00 17.30 268 THR A O 1
ATOM 2070 N N . GLU A 1 269 ? -21.806 -8.682 15.787 1.00 14.14 269 GLU A N 1
ATOM 2071 C CA . GLU A 1 269 ? -22.349 -8.785 14.403 1.00 14.91 269 GLU A CA 1
ATOM 2072 C C . GLU A 1 269 ? -23.674 -9.555 14.447 1.00 14.38 269 GLU A C 1
ATOM 2073 O O . GLU A 1 269 ? -23.718 -10.638 15.068 1.00 15.21 269 GLU A O 1
ATOM 2079 N N . ASP A 1 270 ? -24.720 -8.994 13.836 1.00 14.19 270 ASP A N 1
ATOM 2080 C CA . ASP A 1 270 ? -26.090 -9.570 13.808 1.00 14.07 270 ASP A CA 1
ATOM 2081 C C . ASP A 1 270 ? -26.325 -10.207 12.436 1.00 14.16 270 ASP A C 1
ATOM 2082 O O . ASP A 1 270 ? -26.571 -9.454 11.476 1.00 14.60 270 ASP A O 1
ATOM 2087 N N . VAL A 1 271 ? -26.231 -11.532 12.333 1.00 14.28 271 VAL A N 1
ATOM 2088 C CA . VAL A 1 271 ? -26.285 -12.227 11.012 1.00 14.69 271 VAL A CA 1
ATOM 2089 C C . VAL A 1 271 ? -27.695 -12.101 10.420 1.00 14.81 271 VAL A C 1
ATOM 2090 O O . VAL A 1 271 ? -27.818 -12.245 9.188 1.00 16.33 271 VAL A O 1
ATOM 2094 N N . SER A 1 272 ? -28.703 -11.772 11.231 1.00 14.02 272 SER A N 1
ATOM 2095 C CA . SER A 1 272 ? -30.109 -11.589 10.779 1.00 14.10 272 SER A CA 1
ATOM 2096 C C . SER A 1 272 ? -30.208 -10.341 9.889 1.00 14.52 272 SER A C 1
ATOM 2097 O O . SER A 1 272 ? -31.213 -10.207 9.156 1.00 16.62 272 SER A O 1
ATOM 2100 N N . ASP A 1 273 ? -29.187 -9.482 9.916 1.00 14.92 273 ASP A N 1
ATOM 2101 C CA . ASP A 1 273 ? -29.111 -8.260 9.070 1.00 14.49 273 ASP A CA 1
ATOM 2102 C C . ASP A 1 273 ? -28.854 -8.657 7.612 1.00 15.20 273 ASP A C 1
ATOM 2103 O O . ASP A 1 273 ? -29.197 -7.851 6.721 1.00 16.52 273 ASP A O 1
ATOM 2108 N N . LYS A 1 274 ? -28.189 -9.793 7.378 1.00 15.75 274 LYS A N 1
ATOM 2109 C CA . LYS A 1 274 ? -27.611 -10.131 6.044 1.00 16.06 274 LYS A CA 1
ATOM 2110 C C . LYS A 1 274 ? -28.722 -10.514 5.060 1.00 15.35 274 LYS A C 1
ATOM 2111 O O . LYS A 1 274 ? -28.506 -10.338 3.841 1.00 15.95 274 LYS A O 1
ATOM 2117 N N . PHE A 1 275 ? -29.794 -11.156 5.533 1.00 14.39 275 PHE A N 1
ATOM 2118 C CA . PHE A 1 275 ? -30.776 -11.846 4.653 1.00 14.24 275 PHE A CA 1
ATOM 2119 C C . PHE A 1 275 ? -31.301 -10.855 3.612 1.00 15.14 275 PHE A C 1
ATOM 2120 O O . PHE A 1 275 ? -31.303 -11.174 2.397 1.00 15.15 275 PHE A O 1
ATOM 2128 N N . SER A 1 276 ? -31.761 -9.692 4.077 1.00 14.96 276 SER A N 1
ATOM 2129 C CA . SER A 1 276 ? -32.476 -8.683 3.253 1.00 14.41 276 SER A CA 1
ATOM 2130 C C . SER A 1 276 ? -31.494 -7.936 2.339 1.00 15.09 276 SER A C 1
ATOM 2131 O O . SER A 1 276 ? -31.968 -7.228 1.436 1.00 15.62 276 SER A O 1
ATOM 2134 N N . ALA A 1 277 ? -30.181 -8.084 2.551 1.00 15.09 277 ALA A N 1
ATOM 2135 C CA . ALA A 1 277 ? -29.133 -7.479 1.694 1.00 15.09 277 ALA A CA 1
ATOM 2136 C C . ALA A 1 277 ? -28.699 -8.491 0.628 1.00 15.81 277 ALA A C 1
ATOM 2137 O O . ALA A 1 277 ? -28.089 -8.071 -0.372 1.00 15.36 277 ALA A O 1
ATOM 2139 N N . PHE A 1 278 ? -28.956 -9.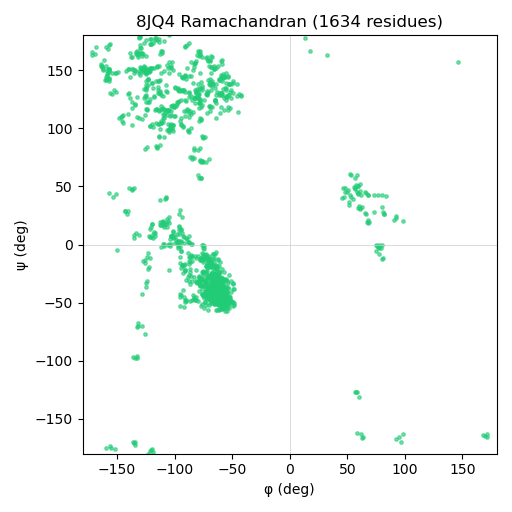777 0.875 1.00 15.18 278 PHE A N 1
ATOM 2140 C CA . PHE A 1 278 ? -28.610 -10.906 -0.025 1.00 15.03 278 PHE A CA 1
ATOM 2141 C C . PHE A 1 278 ? -29.731 -11.108 -1.051 1.00 15.13 278 PHE A C 1
ATOM 2142 O O . PHE A 1 278 ? -29.444 -11.241 -2.265 1.00 16.93 278 PHE A O 1
ATOM 2150 N N . PHE A 1 279 ? -30.984 -11.153 -0.599 1.00 15.14 279 PHE A N 1
ATOM 2151 C CA . PHE A 1 279 ? -32.092 -11.722 -1.408 1.00 15.91 279 PHE A CA 1
ATOM 2152 C C . PHE A 1 279 ? -32.463 -10.823 -2.589 1.00 17.23 279 PHE A C 1
ATOM 2153 O O . PHE A 1 279 ? -33.043 -11.318 -3.551 1.00 19.75 279 PHE A O 1
ATOM 2161 N N . PRO A 1 280 ? -32.094 -9.522 -2.643 1.00 17.63 280 PRO A N 1
ATOM 2162 C CA . PRO A 1 280 ? -32.278 -8.763 -3.883 1.00 17.83 280 PRO A CA 1
ATOM 2163 C C . PRO A 1 280 ? -31.388 -9.272 -5.026 1.00 18.27 280 PRO A C 1
ATOM 2164 O O . PRO A 1 280 ? -31.653 -8.926 -6.177 1.00 20.20 280 PRO A O 1
ATOM 2168 N N . PHE A 1 281 ? -30.369 -10.078 -4.710 1.00 17.09 281 PHE A N 1
ATOM 2169 C CA . PHE A 1 281 ? -29.278 -10.432 -5.657 1.00 17.91 281 PHE A CA 1
ATOM 2170 C C . PHE A 1 281 ? -29.150 -11.949 -5.832 1.00 18.53 281 PHE A C 1
ATOM 2171 O O . PHE A 1 281 ? -28.730 -12.383 -6.920 1.00 21.62 281 PHE A O 1
ATOM 2179 N N . GLY A 1 282 ? -29.454 -12.728 -4.792 1.00 18.10 282 GLY A N 1
ATOM 2180 C CA . GLY A 1 282 ? -29.011 -14.132 -4.680 1.00 19.10 282 GLY A CA 1
ATOM 2181 C C . GLY A 1 282 ? -30.160 -15.125 -4.703 1.00 18.35 282 GLY A C 1
ATOM 2182 O O . GLY A 1 282 ? -31.332 -14.703 -4.669 1.00 18.30 282 GLY A O 1
ATOM 2183 N N . LYS A 1 283 ? -29.821 -16.412 -4.686 1.00 19.62 283 LYS A N 1
ATOM 2184 C CA . LYS A 1 283 ? -30.740 -17.544 -4.965 1.00 19.56 283 LYS A CA 1
ATOM 2185 C C . LYS A 1 283 ? -31.360 -18.039 -3.654 1.00 19.06 283 LYS A C 1
ATOM 2186 O O . LYS A 1 283 ? -32.598 -18.151 -3.579 1.00 20.64 283 LYS A O 1
ATOM 2192 N N . GLY A 1 284 ? -30.518 -18.365 -2.675 1.00 18.47 284 GLY A N 1
ATOM 2193 C CA . GLY A 1 284 ? -30.955 -19.072 -1.461 1.00 18.14 284 GLY A CA 1
ATOM 2194 C C . GLY A 1 284 ? -29.872 -19.082 -0.406 1.00 18.24 284 GLY A C 1
ATOM 2195 O O . GLY A 1 284 ? -28.702 -18.798 -0.743 1.00 18.26 284 GLY A O 1
ATOM 2196 N N . LEU A 1 285 ? -30.272 -19.390 0.831 1.00 18.14 285 LEU A N 1
ATOM 2197 C CA . LEU A 1 285 ? -29.396 -19.414 2.028 1.00 16.57 285 LEU A CA 1
ATOM 2198 C C . LEU A 1 285 ? -29.433 -20.804 2.664 1.00 16.69 285 LEU A C 1
ATOM 2199 O O . LEU A 1 285 ? -30.507 -21.442 2.680 1.00 17.80 285 LEU A O 1
ATOM 2204 N N . PHE A 1 286 ? -28.317 -21.194 3.269 1.00 16.09 286 PHE A N 1
ATOM 2205 C CA . PHE A 1 286 ? -28.241 -22.267 4.286 1.00 17.19 286 PHE A CA 1
ATOM 2206 C C . PHE A 1 286 ? -27.867 -21.591 5.607 1.00 18.21 286 PHE A C 1
ATOM 2207 O O . PHE A 1 286 ? -26.730 -21.112 5.722 1.00 17.54 286 PHE A O 1
ATOM 2215 N N . MET A 1 287 ? -28.866 -21.350 6.457 1.00 20.16 287 MET A N 1
ATOM 2216 C CA . MET A 1 287 ? -28.686 -20.671 7.769 1.00 21.12 287 MET A CA 1
ATOM 2217 C C . MET A 1 287 ? -28.340 -21.734 8.811 1.00 22.01 287 MET A C 1
ATOM 2218 O O . MET A 1 287 ? -29.217 -22.560 9.110 1.00 23.18 287 MET A O 1
ATOM 2223 N N . HIS A 1 288 ? -27.089 -21.730 9.283 1.00 20.81 288 HIS A N 1
ATOM 2224 C CA . HIS A 1 288 ? -26.556 -22.644 10.325 1.00 20.48 288 HIS A CA 1
ATOM 2225 C C . HIS A 1 288 ? -26.662 -21.964 11.686 1.00 19.37 288 HIS A C 1
ATOM 2226 O O . HIS A 1 288 ? -25.834 -21.078 11.952 1.00 21.45 288 HIS A O 1
ATOM 2233 N N . VAL A 1 289 ? -27.646 -22.348 12.499 1.00 18.17 289 VAL A N 1
ATOM 2234 C CA . VAL A 1 289 ? -27.775 -21.781 13.870 1.00 17.72 289 VAL A CA 1
ATOM 2235 C C . VAL A 1 289 ? -26.775 -22.504 14.770 1.00 17.06 289 VAL A C 1
ATOM 2236 O O . VAL A 1 289 ? -26.666 -23.741 14.711 1.00 19.71 289 VAL A O 1
ATOM 2240 N N . SER A 1 290 ? -26.025 -21.703 15.518 1.00 16.20 290 SER A N 1
ATOM 2241 C CA . SER A 1 290 ? -24.904 -22.109 16.396 1.00 15.41 290 SER A CA 1
ATOM 2242 C C . SER A 1 290 ? -24.707 -20.978 17.400 1.00 15.14 290 SER A C 1
ATOM 2243 O O . SER A 1 290 ? -24.951 -19.822 17.015 1.00 17.09 290 SER A O 1
ATOM 2246 N N . ARG A 1 291 ? -24.350 -21.294 18.645 1.00 15.61 291 ARG A N 1
ATOM 2247 C CA . ARG A 1 291 ? -24.102 -20.266 19.686 1.00 14.83 291 ARG A CA 1
ATOM 2248 C C . ARG A 1 291 ? -22.600 -20.094 19.873 1.00 15.49 291 ARG A C 1
ATOM 2249 O O . ARG A 1 291 ? -21.919 -20.983 20.388 1.00 16.36 291 ARG A O 1
ATOM 2257 N N . PRO A 1 292 ? -22.047 -18.931 19.471 1.00 16.05 292 PRO A N 1
ATOM 2258 C CA . PRO A 1 292 ? -20.686 -18.563 19.838 1.00 15.47 292 PRO A CA 1
ATOM 2259 C C . PRO A 1 292 ? -20.676 -17.965 21.249 1.00 15.56 292 PRO A C 1
ATOM 2260 O O . PRO A 1 292 ? -21.488 -17.108 21.534 1.00 16.97 292 PRO A O 1
ATOM 2264 N N . VAL A 1 293 ? -19.755 -18.419 22.089 1.00 15.56 293 VAL A N 1
ATOM 2265 C CA . VAL A 1 293 ? -19.475 -17.750 23.390 1.00 16.35 293 VAL A CA 1
ATOM 2266 C C . VAL A 1 293 ? -18.050 -17.197 23.346 1.00 17.00 293 VAL A C 1
ATOM 2267 O O . VAL A 1 293 ? -17.113 -17.944 23.687 1.00 18.08 293 VAL A O 1
ATOM 2271 N N . ARG A 1 294 ? -17.916 -16.008 22.744 1.00 19.90 294 ARG A N 1
ATOM 2272 C CA . ARG A 1 294 ? -16.692 -15.162 22.704 1.00 20.34 294 ARG A CA 1
ATOM 2273 C C . ARG A 1 294 ? -15.716 -15.656 21.632 1.00 21.51 294 ARG A C 1
ATOM 2274 O O . ARG A 1 294 ? -14.767 -14.915 21.326 1.00 25.99 294 ARG A O 1
ATOM 2282 N N . TRP A 1 295 ? -15.940 -16.850 21.080 1.00 20.82 295 TRP A N 1
ATOM 2283 C CA . TRP A 1 295 ? -15.307 -17.315 19.818 1.00 20.51 295 TRP A CA 1
ATOM 2284 C C . TRP A 1 295 ? -16.243 -18.317 19.140 1.00 19.30 295 TRP A C 1
ATOM 2285 O O . TRP A 1 295 ? -17.374 -18.499 19.631 1.00 19.11 295 TRP A O 1
ATOM 2296 N N . ASP A 1 296 ? -15.806 -18.912 18.030 1.00 18.75 296 ASP A N 1
ATOM 2297 C CA . ASP A 1 296 ? -16.558 -19.993 17.346 1.00 18.41 296 ASP A CA 1
ATOM 2298 C C . ASP A 1 296 ? -16.512 -21.266 18.200 1.00 18.46 296 ASP A C 1
ATOM 2299 O O . ASP A 1 296 ? -15.819 -22.230 17.803 1.00 19.84 296 ASP A O 1
ATOM 2304 N N . SER A 1 297 ? -17.273 -21.280 19.298 1.00 18.29 297 SER A N 1
ATOM 2305 C CA . SER A 1 297 ? -17.197 -22.290 20.386 1.00 17.34 297 SER A CA 1
ATOM 2306 C C . SER A 1 297 ? -18.171 -23.444 20.117 1.00 16.33 297 SER A C 1
ATOM 2307 O O . SER A 1 297 ? -18.069 -24.477 20.810 1.00 16.95 297 SER A O 1
ATOM 2310 N N . ASP A 1 298 ? -19.143 -23.231 19.227 1.00 17.37 298 ASP A N 1
ATOM 2311 C CA . ASP A 1 298 ? -20.117 -24.267 18.794 1.00 18.62 298 ASP A CA 1
ATOM 2312 C C . ASP A 1 298 ? -20.905 -24.771 20.012 1.00 15.92 298 ASP A C 1
ATOM 2313 O O . ASP A 1 298 ? -21.140 -25.992 20.120 1.00 17.07 298 ASP A O 1
ATOM 2318 N N . HIS A 1 299 ? -21.339 -23.853 20.877 1.00 15.41 299 HIS A N 1
ATOM 2319 C CA . HIS A 1 299 ? -22.302 -24.140 21.968 1.00 14.80 299 HIS A CA 1
ATOM 2320 C C . HIS A 1 299 ? -23.661 -24.520 21.377 1.00 14.64 299 HIS A C 1
ATOM 2321 O O . HIS A 1 299 ? -24.004 -24.045 20.270 1.00 16.40 299 HIS A O 1
ATOM 2328 N N . VAL A 1 300 ? -24.415 -25.328 22.116 1.00 15.03 300 VAL A N 1
ATOM 2329 C CA . VAL A 1 300 ? -25.818 -25.695 21.785 1.00 14.40 300 VAL A CA 1
ATOM 2330 C C . VAL A 1 300 ? -26.649 -24.417 21.652 1.00 15.23 300 VAL A C 1
ATOM 2331 O O . VAL A 1 300 ? -26.525 -23.506 22.504 1.00 16.22 300 VAL A O 1
ATOM 2335 N N . VAL A 1 301 ? -27.457 -24.366 20.595 1.00 15.41 301 VAL A N 1
ATOM 2336 C CA . VAL A 1 301 ? -28.394 -23.249 20.299 1.00 14.40 301 VAL A CA 1
ATOM 2337 C C . VAL A 1 301 ? -29.391 -23.130 21.454 1.00 13.98 301 VAL A C 1
ATOM 2338 O O . VAL A 1 301 ? -29.943 -24.163 21.887 1.00 14.32 301 VAL A O 1
ATOM 2342 N N . ILE A 1 302 ? -29.543 -21.915 21.976 1.00 15.11 302 ILE A N 1
ATOM 2343 C CA . ILE A 1 302 ? -30.531 -21.584 23.037 1.00 15.17 302 ILE A CA 1
ATOM 2344 C C . ILE A 1 302 ? -31.365 -20.392 22.576 1.00 15.19 302 ILE A C 1
ATOM 2345 O O . ILE A 1 302 ? -30.971 -19.708 21.613 1.00 16.35 302 ILE A O 1
ATOM 2350 N N . MET A 1 303 ? -32.494 -20.162 23.235 1.00 16.00 303 MET A N 1
ATOM 2351 C CA . MET A 1 303 ? -33.357 -18.998 22.941 1.00 16.47 303 MET A CA 1
ATOM 2352 C C . MET A 1 303 ? -32.699 -17.741 23.516 1.00 17.22 303 MET A C 1
ATOM 2353 O O . MET A 1 303 ? -32.868 -17.463 24.727 1.00 17.99 303 MET A O 1
ATOM 2358 N N . ASP A 1 304 ? -31.905 -17.069 22.683 1.00 16.48 304 ASP A N 1
ATOM 2359 C CA . ASP A 1 304 ? -31.177 -15.818 23.010 1.00 16.44 304 ASP A CA 1
ATOM 2360 C C . ASP A 1 304 ? -31.434 -14.794 21.898 1.00 16.94 304 ASP A C 1
ATOM 2361 O O . ASP A 1 304 ? -32.191 -15.115 20.955 1.00 16.06 304 ASP A O 1
ATOM 2366 N N . ASP A 1 305 ? -30.871 -13.595 22.043 1.00 17.33 305 ASP A N 1
ATOM 2367 C CA . ASP A 1 305 ? -31.111 -12.445 21.134 1.00 17.74 305 ASP A CA 1
ATOM 2368 C C . ASP A 1 305 ? -30.833 -12.907 19.703 1.00 16.23 305 ASP A C 1
ATOM 2369 O O . ASP A 1 305 ? -31.665 -12.628 18.832 1.00 15.18 305 ASP A O 1
ATOM 2374 N N . ALA A 1 306 ? -29.698 -13.574 19.476 1.00 15.89 306 ALA A N 1
ATOM 2375 C CA . ALA A 1 306 ? -29.233 -13.948 18.119 1.00 16.20 306 ALA A CA 1
ATOM 2376 C C . ALA A 1 306 ? -30.272 -14.869 17.477 1.00 15.42 306 ALA A C 1
ATOM 2377 O O . ALA A 1 306 ? -30.658 -14.612 16.315 1.00 15.87 306 ALA A O 1
ATOM 2379 N N . LEU A 1 307 ? -30.727 -15.896 18.199 1.00 14.12 307 LEU A N 1
ATOM 2380 C CA . LEU A 1 307 ? -31.692 -16.878 17.643 1.00 14.32 307 LEU A CA 1
ATOM 2381 C C . LEU A 1 307 ? -33.039 -16.190 17.402 1.00 14.09 307 LEU A C 1
ATOM 2382 O O . LEU A 1 307 ? -33.693 -16.505 16.399 1.00 15.71 307 LEU A O 1
ATOM 2387 N N . ILE A 1 308 ? -33.493 -15.366 18.348 1.00 14.83 308 ILE A N 1
ATOM 2388 C CA . ILE A 1 308 ? -34.783 -14.629 18.227 1.00 14.73 308 ILE A CA 1
ATOM 2389 C C . ILE A 1 308 ? -34.732 -13.736 16.983 1.00 13.91 308 ILE A C 1
ATOM 2390 O O . ILE A 1 308 ? -35.720 -13.727 16.241 1.00 14.40 308 ILE A O 1
ATOM 2395 N N . ARG A 1 309 ? -33.607 -13.059 16.748 1.00 14.40 309 ARG A N 1
ATOM 2396 C CA . ARG A 1 309 ? -33.452 -12.096 15.626 1.00 14.12 309 ARG A CA 1
ATOM 2397 C C . ARG A 1 309 ? -33.372 -12.872 14.307 1.00 14.36 309 ARG A C 1
ATOM 2398 O O . ARG A 1 309 ? -33.977 -12.420 13.308 1.00 15.17 309 ARG A O 1
ATOM 2406 N N . ILE A 1 310 ? -32.630 -13.978 14.291 1.00 14.35 310 ILE A N 1
ATOM 2407 C CA . ILE A 1 310 ? -32.492 -14.836 13.076 1.00 14.68 310 ILE A CA 1
ATOM 2408 C C . ILE A 1 310 ? -33.890 -15.305 12.662 1.00 15.34 310 ILE A C 1
ATOM 2409 O O . ILE A 1 310 ? -34.304 -15.036 11.518 1.00 15.44 310 ILE A O 1
ATOM 2414 N N . THR A 1 311 ? -34.620 -15.928 13.583 1.00 15.93 311 THR A N 1
ATOM 2415 C CA . THR A 1 311 ? -35.924 -16.577 13.302 1.00 15.37 311 THR A CA 1
ATOM 2416 C C . THR A 1 311 ? -36.954 -15.506 12.926 1.00 15.03 311 THR A C 1
ATOM 2417 O O . THR A 1 311 ? -37.693 -15.737 11.956 1.00 16.10 311 THR A O 1
ATOM 2421 N N . ARG A 1 312 ? -37.005 -14.370 13.630 1.00 14.50 312 ARG A N 1
ATOM 2422 C CA . ARG A 1 312 ? -38.052 -13.345 13.367 1.00 14.72 312 ARG A CA 1
ATOM 2423 C C . ARG A 1 312 ? -37.736 -12.605 12.059 1.00 14.90 312 ARG A C 1
ATOM 2424 O O . ARG A 1 312 ? -38.693 -12.224 11.358 1.00 16.72 312 ARG A O 1
ATOM 2432 N N . SER A 1 313 ? -36.457 -12.444 11.710 1.00 14.71 313 SER A N 1
ATOM 2433 C CA . SER A 1 313 ? -36.042 -11.778 10.448 1.00 14.75 313 SER A CA 1
ATOM 2434 C C . SER A 1 313 ? -36.451 -12.650 9.257 1.00 15.28 313 SER A C 1
ATOM 2435 O O . SER A 1 313 ? -36.896 -12.080 8.236 1.00 17.84 313 SER A O 1
ATOM 2438 N N . LEU A 1 314 ? -36.328 -13.975 9.380 1.00 14.98 314 LEU A N 1
ATOM 2439 C CA . LEU A 1 314 ? -36.730 -14.926 8.307 1.00 15.38 314 LEU A CA 1
ATOM 2440 C C . LEU A 1 314 ? -38.259 -14.939 8.194 1.00 15.79 314 LEU A C 1
ATOM 2441 O O . LEU A 1 314 ? -38.779 -14.946 7.061 1.00 17.14 314 LEU A O 1
ATOM 2446 N N . VAL A 1 315 ? -38.963 -14.961 9.325 1.00 16.21 315 VAL A N 1
ATOM 2447 C CA . VAL A 1 315 ? -40.451 -15.039 9.349 1.00 16.41 315 VAL A CA 1
ATOM 2448 C C . VAL A 1 315 ? -41.033 -13.715 8.840 1.00 16.26 315 VAL A C 1
ATOM 2449 O O . VAL A 1 315 ? -41.872 -13.759 7.923 1.00 17.19 315 VAL A O 1
ATOM 2453 N N . ARG A 1 316 ? -40.601 -12.582 9.400 1.00 15.43 316 ARG A N 1
ATOM 2454 C CA . ARG A 1 316 ? -41.218 -11.254 9.135 1.00 15.55 316 ARG A CA 1
ATOM 2455 C C . ARG A 1 316 ? -41.078 -10.902 7.650 1.00 15.77 316 ARG A C 1
ATOM 2456 O O . ARG A 1 316 ? -42.002 -10.274 7.112 1.00 16.37 316 ARG A O 1
ATOM 2464 N N . ASP A 1 317 ? -39.951 -11.251 7.026 1.00 16.44 317 ASP A N 1
ATOM 2465 C CA . ASP A 1 317 ? -39.617 -10.787 5.651 1.00 16.72 317 ASP A CA 1
ATOM 2466 C C . ASP A 1 317 ? -39.859 -11.925 4.653 1.00 15.69 317 ASP A C 1
ATOM 2467 O O . ASP A 1 317 ? -39.577 -11.720 3.454 1.00 18.52 317 ASP A O 1
ATOM 2472 N N . GLY A 1 318 ? -40.437 -13.039 5.113 1.00 16.42 318 GLY A N 1
ATOM 2473 C CA . GLY A 1 318 ? -40.964 -14.125 4.258 1.00 16.40 318 GLY A CA 1
ATOM 2474 C C . GLY A 1 318 ? -39.875 -14.857 3.487 1.00 17.12 318 GLY A C 1
ATOM 2475 O O . GLY A 1 318 ? -40.117 -15.198 2.309 1.00 19.48 318 GLY A O 1
ATOM 2476 N N . TYR A 1 319 ? -38.755 -15.186 4.138 1.00 16.58 319 TYR A N 1
ATOM 2477 C CA . TYR A 1 319 ? -37.558 -15.775 3.479 1.00 16.25 319 TYR A CA 1
ATOM 2478 C C . TYR A 1 319 ? -37.443 -17.285 3.741 1.00 16.60 319 TYR A C 1
ATOM 2479 O O . TYR A 1 319 ? -36.482 -17.885 3.229 1.00 17.74 319 TYR A O 1
ATOM 2488 N N . LEU A 1 320 ? -38.372 -17.896 4.483 1.00 17.53 320 LEU A N 1
ATOM 2489 C CA . LEU A 1 320 ? -38.252 -19.327 4.885 1.00 16.67 320 LEU A CA 1
ATOM 2490 C C . LEU A 1 320 ? -38.251 -20.225 3.643 1.00 16.64 320 LEU A C 1
ATOM 2491 O O . LEU A 1 320 ? -37.576 -21.267 3.675 1.00 18.38 320 LEU A O 1
ATOM 2496 N N . ASP A 1 321 ? -38.988 -19.856 2.595 1.00 19.23 321 ASP A N 1
ATOM 2497 C CA . ASP A 1 321 ? -39.142 -20.714 1.388 1.00 20.02 321 ASP A CA 1
ATOM 2498 C C . ASP A 1 321 ? -37.830 -20.745 0.590 1.00 19.50 321 ASP A C 1
ATOM 2499 O O . ASP A 1 321 ? -37.711 -21.624 -0.278 1.00 23.13 321 ASP A O 1
ATOM 2504 N N . ARG A 1 322 ? -36.883 -19.846 0.884 1.00 19.60 322 ARG A N 1
ATOM 2505 C CA . ARG A 1 322 ? -35.569 -19.769 0.190 1.00 18.50 322 ARG A CA 1
ATOM 2506 C C . ARG A 1 322 ? -34.419 -19.957 1.183 1.00 17.95 322 ARG A C 1
ATOM 2507 O O . ARG A 1 322 ? -33.250 -19.791 0.780 1.00 19.15 322 ARG A O 1
ATOM 2515 N N . THR A 1 323 ? -34.735 -20.290 2.436 1.00 17.85 323 THR A N 1
ATOM 2516 C CA . THR A 1 323 ? -33.729 -20.447 3.516 1.00 17.10 323 THR A CA 1
ATOM 2517 C C . THR A 1 323 ? -33.849 -21.844 4.128 1.00 18.36 323 THR A C 1
ATOM 2518 O O . THR A 1 323 ? -34.922 -22.164 4.656 1.00 20.13 323 THR A O 1
ATOM 2522 N N . HIS A 1 324 ? -32.803 -22.656 3.984 1.00 18.43 324 HIS A N 1
ATOM 2523 C CA . HIS A 1 324 ? -32.638 -23.955 4.682 1.00 19.35 324 HIS A CA 1
ATOM 2524 C C . HIS A 1 324 ? -32.061 -23.679 6.068 1.00 19.34 324 HIS A C 1
ATOM 2525 O O . HIS A 1 324 ? -31.007 -23.031 6.145 1.00 21.60 324 HIS A O 1
ATOM 2532 N N . ILE A 1 325 ? -32.712 -24.165 7.119 1.00 18.28 325 ILE A N 1
ATOM 2533 C CA . ILE A 1 325 ? -32.186 -23.989 8.501 1.00 17.44 325 ILE A CA 1
ATOM 2534 C C . ILE A 1 325 ? -31.508 -25.290 8.939 1.00 17.80 325 ILE A C 1
ATOM 2535 O O . ILE A 1 325 ? -32.181 -26.342 8.953 1.00 19.53 325 ILE A O 1
ATOM 2540 N N . GLY A 1 326 ? -30.208 -25.206 9.231 1.00 16.42 326 GLY A N 1
ATOM 2541 C CA . GLY A 1 326 ? -29.399 -26.307 9.785 1.00 17.64 326 GLY A CA 1
ATOM 2542 C C . GLY A 1 326 ? -28.903 -25.983 11.182 1.00 17.03 326 GLY A C 1
ATOM 2543 O O . GLY A 1 326 ? -28.772 -24.786 11.510 1.00 19.76 326 GLY A O 1
ATOM 2544 N N . LEU A 1 327 ? -28.662 -27.018 11.984 1.00 16.41 327 LEU A N 1
ATOM 2545 C CA . LEU A 1 327 ? -28.002 -26.901 13.307 1.00 17.50 327 LEU A CA 1
ATOM 2546 C C . LEU A 1 327 ? -26.506 -27.146 13.113 1.00 17.42 327 LEU A C 1
ATOM 2547 O O . LEU A 1 327 ? -26.147 -27.974 12.252 1.00 19.56 327 LEU A O 1
ATOM 2552 N N . ASP A 1 328 ? -25.673 -26.432 13.867 1.00 17.81 328 ASP A N 1
ATOM 2553 C CA . ASP A 1 328 ? -24.225 -26.733 13.973 1.00 18.34 328 ASP A CA 1
ATOM 2554 C C . ASP A 1 328 ? -23.758 -26.380 15.384 1.00 19.15 328 ASP A C 1
ATOM 2555 O O . ASP A 1 328 ? -23.746 -25.183 15.746 1.00 23.94 328 ASP A O 1
ATOM 2560 N N . PHE A 1 329 ? -23.443 -27.407 16.166 1.00 17.91 329 PHE A N 1
ATOM 2561 C CA . PHE A 1 329 ? -22.843 -27.268 17.515 1.00 16.27 329 PHE A CA 1
ATOM 2562 C C . PHE A 1 329 ? -22.230 -28.609 17.926 1.00 19.00 329 PHE A C 1
ATOM 2563 O O . PHE A 1 329 ? -22.593 -29.633 17.329 1.00 18.87 329 PHE A O 1
ATOM 2571 N N . PHE A 1 330 ? -21.196 -28.571 18.785 1.00 22.37 330 PHE A N 1
ATOM 2572 C CA . PHE A 1 330 ? -20.615 -29.703 19.547 1.00 27.18 330 PHE A CA 1
ATOM 2573 C C . PHE A 1 330 ? -20.792 -29.397 21.022 1.00 25.65 330 PHE A C 1
ATOM 2574 O O . PHE A 1 330 ? -20.288 -28.363 21.481 1.00 30.84 330 PHE A O 1
ATOM 2582 N N . ASP A 1 331 ? -21.347 -30.303 21.751 1.00 19.54 331 ASP A N 1
ATOM 2583 C CA . ASP A 1 331 ? -21.227 -30.250 23.224 1.00 20.15 331 ASP A CA 1
ATOM 2584 C C . ASP A 1 331 ? -21.169 -31.684 23.730 1.00 19.27 331 ASP A C 1
ATOM 2585 O O . ASP A 1 331 ? -22.190 -32.378 23.638 1.00 20.10 331 ASP A O 1
ATOM 2590 N N . ALA A 1 332 ? -19.976 -32.116 24.144 1.00 21.07 332 ALA A N 1
ATOM 2591 C CA . ALA A 1 332 ? -19.713 -33.463 24.693 1.00 21.00 332 ALA A CA 1
ATOM 2592 C C . ALA A 1 332 ? -19.710 -33.417 26.226 1.00 19.96 332 ALA A C 1
ATOM 2593 O O . ALA A 1 332 ? -19.449 -34.473 26.829 1.00 22.90 332 ALA A O 1
ATOM 2595 N N . THR A 1 333 ? -19.978 -32.256 26.837 1.00 19.34 333 THR A N 1
ATOM 2596 C CA . THR A 1 333 ? -20.005 -32.109 28.322 1.00 19.56 333 THR A CA 1
ATOM 2597 C C . THR A 1 333 ? -21.385 -32.508 28.853 1.00 19.69 333 THR A C 1
ATOM 2598 O O . THR A 1 333 ? -21.529 -32.648 30.080 1.00 22.16 333 THR A O 1
ATOM 2602 N N . ILE A 1 334 ? -22.354 -32.701 27.958 1.00 18.03 334 ILE A N 1
ATOM 2603 C CA . ILE A 1 334 ? -23.763 -33.034 28.322 1.00 17.40 334 ILE A CA 1
ATOM 2604 C C . ILE A 1 334 ? -24.204 -34.248 27.504 1.00 16.72 334 ILE A C 1
ATOM 2605 O O . ILE A 1 334 ? -23.458 -34.659 26.590 1.00 17.54 334 ILE A O 1
ATOM 2610 N N . ASN A 1 335 ? -25.373 -34.800 27.822 1.00 16.56 335 ASN A N 1
ATOM 2611 C CA . ASN A 1 335 ? -25.996 -35.886 27.025 1.00 17.00 335 ASN A CA 1
ATOM 2612 C C . ASN A 1 335 ? -26.094 -35.424 25.564 1.00 16.37 335 ASN A C 1
ATOM 2613 O O . ASN A 1 335 ? -26.800 -34.431 25.294 1.00 17.08 335 ASN A O 1
ATOM 2618 N N . ARG A 1 336 ? -25.382 -36.093 24.656 1.00 16.99 336 ARG A N 1
ATOM 2619 C CA . ARG A 1 336 ? -25.230 -35.629 23.252 1.00 17.17 336 ARG A CA 1
ATOM 2620 C C . ARG A 1 336 ? -26.598 -35.620 22.559 1.00 17.13 336 ARG A C 1
ATOM 2621 O O . ARG A 1 336 ? -26.818 -34.736 21.713 1.00 18.45 336 ARG A O 1
ATOM 2629 N N . VAL A 1 337 ? -27.491 -36.539 22.930 1.00 17.71 337 VAL A N 1
ATOM 2630 C CA . VAL A 1 337 ? -28.858 -36.642 22.340 1.00 18.04 337 VAL A CA 1
ATOM 2631 C C . VAL A 1 337 ? -29.700 -35.464 22.840 1.00 17.83 337 VAL A C 1
ATOM 2632 O O . VAL A 1 337 ? -30.375 -34.828 22.015 1.00 18.56 337 VAL A O 1
ATOM 2636 N N . ALA A 1 338 ? -29.626 -35.151 24.137 1.00 17.61 338 ALA A N 1
ATOM 2637 C CA . ALA A 1 338 ? -30.315 -33.988 24.742 1.00 16.79 338 ALA A CA 1
ATOM 2638 C C . ALA A 1 338 ? -29.895 -32.703 24.016 1.00 16.42 338 ALA A C 1
ATOM 2639 O O . ALA A 1 338 ? -30.755 -31.837 23.802 1.00 17.44 338 ALA A O 1
ATOM 2641 N N . ALA A 1 339 ? -28.617 -32.579 23.651 1.00 16.43 339 ALA A N 1
ATOM 2642 C CA . ALA A 1 339 ? -28.055 -31.371 23.001 1.00 15.98 339 ALA A CA 1
ATOM 2643 C C . ALA A 1 339 ? -28.854 -31.064 21.728 1.00 15.95 339 ALA A C 1
ATOM 2644 O O . ALA A 1 339 ? -29.268 -29.903 21.540 1.00 16.81 339 ALA A O 1
ATOM 2646 N N . TRP A 1 340 ? -29.079 -32.075 20.888 1.00 15.81 340 TRP A N 1
ATOM 2647 C CA . TRP A 1 340 ? -29.879 -31.938 19.643 1.00 15.95 340 TRP A CA 1
ATOM 2648 C C . TRP A 1 340 ? -31.265 -31.383 19.985 1.00 15.22 340 TRP A C 1
ATOM 2649 O O . TRP A 1 340 ? -31.714 -30.443 19.306 1.00 17.34 340 TRP A O 1
ATOM 2660 N N . VAL A 1 341 ? -31.923 -31.950 21.000 1.00 14.69 341 VAL A N 1
ATOM 2661 C CA . VAL A 1 341 ? -33.340 -31.628 21.333 1.00 15.06 341 VAL A CA 1
ATOM 2662 C C . VAL A 1 341 ? -33.402 -30.189 21.861 1.00 14.06 341 VAL A C 1
ATOM 2663 O O . VAL A 1 341 ? -34.307 -29.447 21.449 1.00 14.57 341 VAL A O 1
ATOM 2667 N N . VAL A 1 342 ? -32.470 -29.793 22.733 1.00 14.35 342 VAL A N 1
ATOM 2668 C CA . VAL A 1 342 ? -32.423 -28.402 23.272 1.00 13.99 342 VAL A CA 1
ATOM 2669 C C . VAL A 1 342 ? -32.349 -27.426 22.092 1.00 13.88 342 VAL A C 1
ATOM 2670 O O . VAL A 1 342 ? -33.160 -26.484 22.047 1.00 14.64 342 VAL A O 1
ATOM 2674 N N . GLY A 1 343 ? -31.383 -27.630 21.192 1.00 14.07 343 GLY A N 1
ATOM 2675 C CA . GLY A 1 343 ? -31.105 -26.718 20.067 1.00 14.65 343 GLY A CA 1
ATOM 2676 C C . GLY A 1 343 ? -32.279 -26.622 19.103 1.00 14.02 343 GLY A C 1
ATOM 2677 O O . GLY A 1 343 ? -32.608 -25.495 18.678 1.00 14.54 343 GLY A O 1
ATOM 2678 N N . ALA A 1 344 ? -32.872 -27.761 18.731 1.00 14.27 344 ALA A N 1
ATOM 2679 C CA . ALA A 1 344 ? -34.004 -27.838 17.778 1.00 14.12 344 ALA A CA 1
ATOM 2680 C C . ALA A 1 344 ? -35.238 -27.160 18.386 1.00 13.67 344 ALA A C 1
ATOM 2681 O O . ALA A 1 344 ? -35.849 -26.317 17.706 1.00 14.59 344 ALA A O 1
ATOM 2683 N N . ARG A 1 345 ? -35.586 -27.501 19.629 1.00 14.28 345 ARG A N 1
ATOM 2684 C CA . ARG A 1 345 ? -36.770 -26.934 20.329 1.00 14.90 345 ARG A CA 1
ATOM 2685 C C . ARG A 1 345 ? -36.600 -25.419 20.486 1.00 14.16 345 ARG A C 1
ATOM 2686 O O . ARG A 1 345 ? -37.594 -24.707 20.305 1.00 14.50 345 ARG A O 1
ATOM 2694 N N . ALA A 1 346 ? -35.391 -24.946 20.803 1.00 14.59 346 ALA A N 1
ATOM 2695 C CA . ALA A 1 346 ? -35.068 -23.506 20.944 1.00 14.33 346 ALA A CA 1
ATOM 2696 C C . ALA A 1 346 ? -35.364 -22.801 19.620 1.00 14.21 346 ALA A C 1
ATOM 2697 O O . ALA A 1 346 ? -36.047 -21.758 19.607 1.00 15.37 346 ALA A O 1
ATOM 2699 N N . THR A 1 347 ? -34.867 -23.378 18.533 1.00 13.97 347 THR A N 1
ATOM 2700 C CA . THR A 1 347 ? -35.053 -22.825 17.170 1.00 14.45 347 THR A CA 1
ATOM 2701 C C . THR A 1 347 ? -36.553 -22.782 16.850 1.00 14.44 347 THR A C 1
ATOM 2702 O O . THR A 1 347 ? -37.033 -21.724 16.394 1.00 14.40 347 THR A O 1
ATOM 2706 N N . GLN A 1 348 ? -37.278 -23.867 17.127 1.00 15.21 348 GLN A N 1
ATOM 2707 C CA . GLN A 1 348 ? -38.718 -23.992 16.776 1.00 14.93 348 GLN A CA 1
ATOM 2708 C C . GLN A 1 348 ? -39.540 -22.985 17.589 1.00 15.23 348 GLN A C 1
ATOM 2709 O O . GLN A 1 348 ? -40.419 -22.342 17.014 1.00 15.56 348 GLN A O 1
ATOM 2715 N N . LYS A 1 349 ? -39.316 -22.882 18.900 1.00 16.31 349 LYS A N 1
ATOM 2716 C CA . LYS A 1 349 ? -40.149 -21.994 19.749 1.00 16.41 349 LYS A CA 1
ATOM 2717 C C . LYS A 1 349 ? -39.852 -20.531 19.385 1.00 15.82 349 LYS A C 1
ATOM 2718 O O . LYS A 1 349 ? -40.762 -19.697 19.495 1.00 16.51 349 LYS A O 1
ATOM 2724 N N . SER A 1 350 ? -38.650 -20.240 18.888 1.00 15.70 350 SER A N 1
ATOM 2725 C CA . SER A 1 350 ? -38.242 -18.881 18.447 1.00 15.29 350 SER A CA 1
ATOM 2726 C C . SER A 1 350 ? -38.930 -18.535 17.119 1.00 15.93 350 SER A C 1
ATOM 2727 O O . SER A 1 350 ? -39.484 -17.425 17.000 1.00 17.51 350 SER A O 1
ATOM 2730 N N . LEU A 1 351 ? -38.966 -19.486 16.185 1.00 15.67 351 LEU A N 1
ATOM 2731 C CA . LEU A 1 351 ? -39.748 -19.355 14.928 1.00 15.10 351 LEU A CA 1
ATOM 2732 C C . LEU A 1 351 ? -41.218 -19.115 15.286 1.00 13.97 351 LEU A C 1
ATOM 2733 O O . LEU A 1 351 ? -41.825 -18.179 14.737 1.00 14.67 351 LEU A O 1
ATOM 2738 N N . LEU A 1 352 ? -41.767 -19.913 16.200 1.00 14.44 352 LEU A N 1
ATOM 2739 C CA . LEU A 1 352 ? -43.207 -19.842 16.552 1.00 14.51 352 LEU A CA 1
ATOM 2740 C C . LEU A 1 352 ? -43.502 -18.475 17.182 1.00 13.79 352 LEU A C 1
ATOM 2741 O O . LEU A 1 352 ? -44.531 -17.879 16.830 1.00 15.54 352 LEU A O 1
ATOM 2746 N N . GLN A 1 353 ? -42.644 -17.981 18.078 1.00 14.17 353 GLN A N 1
ATOM 2747 C CA . GLN A 1 353 ? -42.885 -16.662 18.719 1.00 15.77 353 GLN A CA 1
ATOM 2748 C C . GLN A 1 353 ? -42.974 -15.587 17.627 1.00 15.50 353 GLN A C 1
ATOM 2749 O O . GLN A 1 353 ? -43.885 -14.743 17.709 1.00 16.75 353 GLN A O 1
ATOM 2755 N N . ALA A 1 354 ? -42.085 -15.633 16.629 1.00 15.18 354 ALA A N 1
ATOM 2756 C CA . ALA A 1 354 ? -42.047 -14.671 15.499 1.00 15.20 354 ALA A CA 1
ATOM 2757 C C . ALA A 1 354 ? -43.349 -14.760 14.694 1.00 15.35 354 ALA A C 1
ATOM 2758 O O . ALA A 1 354 ? -43.864 -13.705 14.258 1.00 16.79 354 ALA A O 1
ATOM 2760 N N . MET A 1 355 ? -43.869 -15.975 14.519 1.00 16.32 355 MET A N 1
ATOM 2761 C CA . MET A 1 355 ? -45.098 -16.250 13.731 1.00 16.02 355 MET A CA 1
ATOM 2762 C C . MET A 1 355 ? -46.331 -15.764 14.502 1.00 16.84 355 MET A C 1
ATOM 2763 O O . MET A 1 355 ? -47.379 -15.582 13.867 1.00 18.96 355 MET A O 1
ATOM 2768 N N . LEU A 1 356 ? -46.209 -15.560 15.816 1.00 15.50 356 LEU A N 1
ATOM 2769 C CA . LEU A 1 356 ? -47.344 -15.197 16.705 1.00 16.61 356 LEU A CA 1
ATOM 2770 C C . LEU A 1 356 ? -47.408 -13.682 16.904 1.00 18.19 356 LEU A C 1
ATOM 2771 O O . LEU A 1 356 ? -47.889 -13.248 17.955 1.00 24.18 356 LEU A O 1
ATOM 2776 N N . ALA A 1 357 ? -46.908 -12.904 15.950 1.00 19.81 357 ALA A N 1
ATOM 2777 C CA . ALA A 1 357 ? -46.977 -11.426 15.979 1.00 18.09 357 ALA A CA 1
ATOM 2778 C C . ALA A 1 357 ? -47.959 -10.956 14.911 1.00 17.16 357 ALA A C 1
ATOM 2779 O O . ALA A 1 357 ? -48.156 -11.634 13.904 1.00 18.52 357 ALA A O 1
ATOM 2781 N N . PRO A 1 358 ? -48.655 -9.820 15.130 1.00 18.34 358 PRO A N 1
ATOM 2782 C CA . PRO A 1 358 ? -49.511 -9.233 14.100 1.00 18.79 358 PRO A CA 1
ATOM 2783 C C . PRO A 1 358 ? -48.646 -8.485 13.076 1.00 18.48 358 PRO A C 1
ATOM 2784 O O . PRO A 1 358 ? -48.599 -7.268 13.112 1.00 16.92 358 PRO A O 1
ATOM 2788 N N . ILE A 1 359 ? -47.933 -9.237 12.235 1.00 18.07 359 ILE A N 1
ATOM 2789 C CA . ILE A 1 359 ? -46.797 -8.712 11.424 1.00 17.33 359 ILE A CA 1
ATOM 2790 C C . ILE A 1 359 ? -47.329 -7.685 10.415 1.00 17.78 359 ILE A C 1
ATOM 2791 O O . ILE A 1 359 ? -46.726 -6.598 10.312 1.00 17.31 359 ILE A O 1
ATOM 2796 N N . ASP A 1 360 ? -48.455 -7.969 9.754 1.00 17.15 360 ASP A N 1
ATOM 2797 C CA . ASP A 1 360 ? -49.025 -7.060 8.724 1.00 19.79 360 ASP A CA 1
ATOM 2798 C C . ASP A 1 360 ? -49.347 -5.707 9.374 1.00 17.93 360 ASP A C 1
ATOM 2799 O O . ASP A 1 360 ? -48.958 -4.676 8.793 1.00 18.70 360 ASP A O 1
ATOM 2804 N N . GLN A 1 361 ? -49.959 -5.697 10.566 1.00 16.58 361 GLN A N 1
ATOM 2805 C CA . GLN A 1 361 ? -50.332 -4.433 11.259 1.00 18.61 361 GLN A CA 1
ATOM 2806 C C . GLN A 1 361 ? -49.065 -3.719 11.738 1.00 16.83 361 GLN A C 1
ATOM 2807 O O . GLN A 1 361 ? -49.003 -2.482 11.612 1.00 18.90 361 GLN A O 1
ATOM 2813 N N . LEU A 1 362 ? -48.100 -4.455 12.292 1.00 16.58 362 LEU A N 1
ATOM 2814 C CA . LEU A 1 362 ? -46.833 -3.857 12.785 1.00 16.61 362 LEU A CA 1
ATOM 2815 C C . LEU A 1 362 ? -46.090 -3.206 11.614 1.00 15.85 362 LEU A C 1
ATOM 2816 O O . LEU A 1 362 ? -45.515 -2.112 11.808 1.00 16.25 362 LEU A O 1
ATOM 2821 N N . LYS A 1 363 ? -46.105 -3.842 10.440 1.00 15.62 363 LYS A N 1
ATOM 2822 C CA . LYS A 1 363 ? -45.459 -3.289 9.221 1.00 16.38 363 LYS A CA 1
ATOM 2823 C C . LYS A 1 363 ? -46.121 -1.958 8.856 1.00 16.31 363 LYS A C 1
ATOM 2824 O O . LYS A 1 363 ? -45.380 -1.011 8.568 1.00 17.07 363 LYS A O 1
ATOM 2830 N N . LYS A 1 364 ? -47.457 -1.881 8.890 1.00 18.03 364 LYS A N 1
ATOM 2831 C CA . LYS A 1 364 ? -48.207 -0.635 8.564 1.00 18.41 364 LYS A CA 1
ATOM 2832 C C . LYS A 1 364 ? -47.864 0.444 9.599 1.00 17.42 364 LYS A C 1
ATOM 2833 O O . LYS A 1 364 ? -47.569 1.579 9.195 1.00 17.83 364 LYS A O 1
ATOM 2839 N N . ASP A 1 365 ? -47.883 0.102 10.890 1.00 17.26 365 ASP A N 1
ATOM 2840 C CA . ASP A 1 365 ? -47.511 1.048 11.975 1.00 17.73 365 ASP A CA 1
ATOM 2841 C C . ASP A 1 365 ? -46.119 1.620 11.675 1.00 15.53 365 ASP A C 1
ATOM 2842 O O . ASP A 1 365 ? -45.942 2.845 11.759 1.00 16.56 365 ASP A O 1
ATOM 2847 N N . GLU A 1 366 ? -45.174 0.759 11.303 1.00 15.99 366 GLU A N 1
ATOM 2848 C CA . GLU A 1 366 ? -43.765 1.138 11.028 1.00 15.40 366 GLU A CA 1
ATOM 2849 C C . GLU A 1 366 ? -43.696 2.033 9.780 1.00 15.44 366 GLU A C 1
ATOM 2850 O O . GLU A 1 366 ? -42.942 3.025 9.808 1.00 16.77 366 GLU A O 1
ATOM 2856 N N . LEU A 1 367 ? -44.443 1.694 8.724 1.00 16.06 367 LEU A N 1
ATOM 2857 C CA . LEU A 1 367 ? -44.517 2.490 7.467 1.00 17.55 367 LEU A CA 1
ATOM 2858 C C . LEU A 1 367 ? -44.991 3.911 7.791 1.00 17.54 367 LEU A C 1
ATOM 2859 O O . LEU A 1 367 ? -44.540 4.847 7.120 1.00 18.92 367 LEU A O 1
ATOM 2864 N N . ASN A 1 368 ? -45.843 4.056 8.809 1.00 18.21 368 ASN A N 1
ATOM 2865 C CA . ASN A 1 368 ? -46.418 5.357 9.243 1.00 20.83 368 ASN A CA 1
ATOM 2866 C C . ASN A 1 368 ? -45.533 5.975 10.332 1.00 17.77 368 ASN A C 1
ATOM 2867 O O . ASN A 1 368 ? -45.940 6.999 10.910 1.00 18.63 368 ASN A O 1
ATOM 2872 N N . ALA A 1 369 ? -44.376 5.366 10.604 1.00 17.20 369 ALA A N 1
ATOM 2873 C CA . ALA A 1 369 ? -43.358 5.851 11.566 1.00 17.07 369 ALA A CA 1
ATOM 2874 C C . ALA A 1 369 ? -43.952 5.921 12.979 1.00 16.80 369 ALA A C 1
ATOM 2875 O O . ALA A 1 369 ? -43.526 6.799 13.759 1.00 17.22 369 ALA A O 1
ATOM 2877 N N . ASP A 1 370 ? -44.902 5.040 13.300 1.00 16.31 370 ASP A N 1
ATOM 2878 C CA . ASP A 1 370 ? -45.460 4.917 14.675 1.00 16.64 370 ASP A CA 1
ATOM 2879 C C . ASP A 1 370 ? -44.522 4.035 15.508 1.00 16.02 370 ASP A C 1
ATOM 2880 O O . ASP A 1 370 ? -44.868 2.869 15.795 1.00 15.66 370 ASP A O 1
ATOM 2885 N N . PHE A 1 371 ? -43.381 4.593 15.903 1.00 16.89 371 PHE A N 1
ATOM 2886 C CA . PHE A 1 371 ? -42.295 3.868 16.606 1.00 16.03 371 PHE A CA 1
ATOM 2887 C C . PHE A 1 371 ? -42.720 3.595 18.054 1.00 16.14 371 PHE A C 1
ATOM 2888 O O . PHE A 1 371 ? -42.234 2.607 18.640 1.00 16.78 371 PHE A O 1
ATOM 2896 N N . THR A 1 372 ? -43.650 4.393 18.591 1.00 15.73 372 THR A N 1
ATOM 2897 C CA . THR A 1 372 ? -44.205 4.196 19.957 1.00 15.98 372 THR A CA 1
ATOM 2898 C C . THR A 1 372 ? -44.954 2.860 19.992 1.00 16.54 372 THR A C 1
ATOM 2899 O O . THR A 1 372 ? -44.584 2.000 20.812 1.00 16.66 372 THR A O 1
ATOM 2903 N N . THR A 1 373 ? -45.936 2.673 19.106 1.00 16.15 373 THR A N 1
ATOM 2904 C CA . THR A 1 373 ? -46.754 1.434 19.035 1.00 16.61 373 THR A CA 1
ATOM 2905 C C . THR A 1 373 ? -45.835 0.237 18.764 1.00 15.90 373 THR A C 1
ATOM 2906 O O . THR A 1 373 ? -46.017 -0.803 19.414 1.00 15.99 373 THR A O 1
ATOM 2910 N N . ARG A 1 374 ? -44.877 0.369 17.844 1.00 14.47 374 ARG A N 1
ATOM 2911 C CA . ARG A 1 374 ? -43.976 -0.757 17.484 1.00 15.22 374 ARG A CA 1
ATOM 2912 C C . ARG A 1 374 ? -43.224 -1.219 18.739 1.00 14.13 374 ARG A C 1
ATOM 2913 O O . ARG A 1 374 ? -43.176 -2.439 18.983 1.00 15.05 374 ARG A O 1
ATOM 2921 N N . LEU A 1 375 ? -42.638 -0.288 19.496 1.00 14.08 375 LEU A N 1
ATOM 2922 C CA . LEU A 1 375 ? -41.831 -0.625 20.699 1.00 13.72 375 LEU A CA 1
ATOM 2923 C C . LEU A 1 375 ? -42.735 -1.297 21.734 1.00 13.98 375 LEU A C 1
ATOM 2924 O O . LEU A 1 375 ? -42.335 -2.350 22.275 1.00 14.34 375 LEU A O 1
ATOM 2929 N N . ILE A 1 376 ? -43.878 -0.683 22.048 1.00 13.92 376 ILE A N 1
ATOM 2930 C CA . ILE A 1 376 ? -44.785 -1.196 23.114 1.00 14.40 376 ILE A CA 1
ATOM 2931 C C . ILE A 1 376 ? -45.210 -2.618 22.741 1.00 14.13 376 ILE A C 1
ATOM 2932 O O . ILE A 1 376 ? -45.119 -3.509 23.599 1.00 15.02 376 ILE A O 1
ATOM 2937 N N . GLU A 1 377 ? -45.667 -2.829 21.506 1.00 14.34 377 GLU A N 1
ATOM 2938 C CA . GLU A 1 377 ? -46.267 -4.125 21.106 1.00 15.35 377 GLU A CA 1
ATOM 2939 C C . GLU A 1 377 ? -45.176 -5.201 21.067 1.00 14.20 377 GLU A C 1
ATOM 2940 O O . GLU A 1 377 ? -45.419 -6.293 21.587 1.00 14.74 377 GLU A O 1
ATOM 2946 N N . THR A 1 378 ? -44.032 -4.938 20.430 1.00 14.43 378 THR A N 1
ATOM 2947 C CA . THR A 1 378 ? -42.958 -5.957 20.306 1.00 14.54 378 THR A CA 1
ATOM 2948 C C . THR A 1 378 ? -42.535 -6.381 21.718 1.00 14.15 378 THR A C 1
ATOM 2949 O O . THR A 1 378 ? -42.340 -7.589 21.940 1.00 16.01 378 THR A O 1
ATOM 2953 N N . GLU A 1 379 ? -42.497 -5.444 22.666 1.00 13.85 379 GLU A N 1
ATOM 2954 C CA . GLU A 1 379 ? -42.097 -5.744 24.065 1.00 14.36 379 GLU A CA 1
ATOM 2955 C C . GLU A 1 379 ? -43.211 -6.539 24.760 1.00 14.45 379 GLU A C 1
ATOM 2956 O O . GLU A 1 379 ? -42.883 -7.523 25.450 1.00 14.75 379 GLU A O 1
ATOM 2962 N N . GLU A 1 380 ? -44.481 -6.187 24.548 1.00 14.19 380 GLU A N 1
ATOM 2963 C CA . GLU A 1 380 ? -45.611 -6.915 25.186 1.00 14.42 380 GLU A CA 1
ATOM 2964 C C . GLU A 1 380 ? -45.629 -8.359 24.666 1.00 15.10 380 GLU A C 1
ATOM 2965 O O . GLU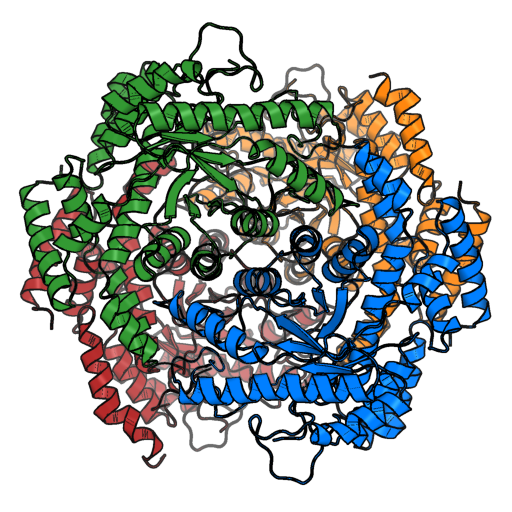 A 1 380 ? -45.886 -9.277 25.453 1.00 15.94 380 GLU A O 1
ATOM 2971 N N . LEU A 1 381 ? -45.344 -8.573 23.381 1.00 15.29 381 LEU A N 1
ATOM 2972 C CA . LEU A 1 381 ? -45.430 -9.923 22.770 1.00 15.55 381 LEU A CA 1
ATOM 2973 C C . LEU A 1 381 ? -44.410 -10.874 23.406 1.00 14.71 381 LEU A C 1
ATOM 2974 O O . LEU A 1 381 ? -44.667 -12.090 23.414 1.00 16.07 381 LEU A O 1
ATOM 2979 N N . LYS A 1 382 ? -43.326 -10.353 23.982 1.00 14.51 382 LYS A N 1
ATOM 2980 C CA . LYS A 1 382 ? -42.285 -11.208 24.607 1.00 14.39 382 LYS A CA 1
ATOM 2981 C C . LYS A 1 382 ? -42.854 -11.894 25.857 1.00 15.48 382 LYS A C 1
ATOM 2982 O O . LYS A 1 382 ? -42.282 -12.925 26.257 1.00 15.53 382 LYS A O 1
ATOM 2988 N N . SER A 1 383 ? -43.955 -11.385 26.425 1.00 15.41 383 SER A N 1
ATOM 2989 C CA . SER A 1 383 ? -44.605 -11.965 27.635 1.00 15.40 383 SER A CA 1
ATOM 2990 C C . SER A 1 383 ? -46.060 -12.354 27.343 1.00 16.03 383 SER A C 1
ATOM 2991 O O . SER A 1 383 ? -46.776 -12.712 28.293 1.00 17.75 383 SER A O 1
ATOM 2994 N N . PHE A 1 384 ? -46.459 -12.405 26.070 1.00 15.24 384 PHE A N 1
ATOM 2995 C CA . PHE A 1 384 ? -47.700 -13.100 25.642 1.00 14.63 384 PHE A CA 1
ATOM 2996 C C . PHE A 1 384 ? -47.501 -14.597 25.851 1.00 15.14 384 PHE A C 1
ATOM 2997 O O . PHE A 1 384 ? -46.371 -15.059 26.021 1.00 16.88 384 PHE A O 1
ATOM 3005 N N . PRO A 1 385 ? -48.598 -15.383 25.893 1.00 15.76 385 PRO A N 1
ATOM 3006 C CA . PRO A 1 385 ? -48.521 -16.819 26.170 1.00 15.99 385 PRO A CA 1
ATOM 3007 C C . PRO A 1 385 ? -48.058 -17.674 24.981 1.00 15.53 385 PRO A C 1
ATOM 3008 O O . PRO A 1 385 ? -48.750 -18.612 24.624 1.00 16.55 385 PRO A O 1
ATOM 3012 N N . PHE A 1 386 ? -46.875 -17.383 24.436 1.00 16.00 386 PHE A N 1
ATOM 3013 C CA . PHE A 1 386 ? -46.311 -18.116 23.273 1.00 15.68 386 PHE A CA 1
ATOM 3014 C C . PHE A 1 386 ? -45.985 -19.551 23.707 1.00 15.45 386 PHE A C 1
ATOM 3015 O O . PHE A 1 386 ? -46.115 -20.476 22.892 1.00 16.07 386 PHE A O 1
ATOM 3023 N N . GLY A 1 387 ? -45.642 -19.738 24.985 1.00 15.12 387 GLY A N 1
ATOM 3024 C CA . GLY A 1 387 ? -45.349 -21.062 25.563 1.00 15.34 387 GLY A CA 1
ATOM 3025 C C . GLY A 1 387 ? -46.542 -22.003 25.476 1.00 15.33 387 GLY A C 1
ATOM 3026 O O . GLY A 1 387 ? -46.318 -23.215 25.296 1.00 15.66 387 GLY A O 1
ATOM 3027 N N . ALA A 1 388 ? -47.767 -21.491 25.636 1.00 15.71 388 ALA A N 1
ATOM 3028 C CA . ALA A 1 388 ? -49.006 -22.306 25.601 1.00 16.25 388 ALA A CA 1
ATOM 3029 C C . ALA A 1 388 ? -49.197 -22.838 24.177 1.00 16.18 388 ALA A C 1
ATOM 3030 O O . ALA A 1 388 ? -49.621 -23.998 24.008 1.00 18.84 388 ALA A O 1
ATOM 3032 N N . VAL A 1 389 ? -48.856 -22.021 23.185 1.00 16.11 389 VAL A N 1
ATOM 3033 C CA . VAL A 1 389 ? -48.953 -22.427 21.752 1.00 15.76 389 VAL A CA 1
ATOM 3034 C C . VAL A 1 389 ? -47.863 -23.467 21.463 1.00 14.94 389 VAL A C 1
ATOM 3035 O O . VAL A 1 389 ? -48.155 -24.461 20.781 1.00 16.04 389 VAL A O 1
ATOM 3039 N N . TRP A 1 390 ? -46.647 -23.244 21.960 1.00 14.67 390 TRP A N 1
ATOM 3040 C CA . TRP A 1 390 ? -45.508 -24.185 21.797 1.00 15.63 390 TRP A CA 1
ATOM 3041 C C . TRP A 1 390 ? -45.847 -25.531 22.455 1.00 16.31 390 TRP A C 1
ATOM 3042 O O . TRP A 1 390 ? -45.625 -26.574 21.822 1.00 16.28 390 TRP A O 1
ATOM 3053 N N . ASP A 1 391 ? -46.400 -25.514 23.669 1.00 16.29 391 ASP A N 1
ATOM 3054 C CA . ASP A 1 391 ? -46.804 -26.748 24.395 1.00 16.86 391 ASP A CA 1
ATOM 3055 C C . ASP A 1 391 ? -47.854 -27.498 23.565 1.00 16.54 391 ASP A C 1
ATOM 3056 O O . ASP A 1 391 ? -47.750 -28.737 23.446 1.00 15.50 391 ASP A O 1
ATOM 3061 N N . LYS A 1 392 ? -48.835 -26.774 23.021 1.00 16.35 392 LYS A N 1
ATOM 3062 C CA . LYS A 1 392 ? -49.912 -27.352 22.178 1.00 16.28 392 LYS A CA 1
ATOM 3063 C C . LYS A 1 392 ? -49.272 -28.002 20.947 1.00 16.80 392 LYS A C 1
ATOM 3064 O O . LYS A 1 392 ? -49.660 -29.138 20.616 1.00 17.86 392 LYS A O 1
ATOM 3070 N N . PHE A 1 393 ? -48.293 -27.335 20.327 1.00 16.47 393 PHE A N 1
ATOM 3071 C CA . PHE A 1 393 ? -47.571 -27.856 19.136 1.00 17.11 393 PHE A CA 1
ATOM 3072 C C . PHE A 1 393 ? -46.868 -29.166 19.511 1.00 16.65 393 PHE A C 1
ATOM 3073 O O . PHE A 1 393 ? -47.012 -30.168 18.780 1.00 18.43 393 PHE A O 1
ATOM 3081 N N . CYS A 1 394 ? -46.161 -29.177 20.644 1.00 16.43 394 CYS A N 1
ATOM 3082 C CA . CYS A 1 394 ? -45.432 -30.372 21.141 1.00 16.79 394 CYS A CA 1
ATOM 3083 C C . CYS A 1 394 ? -46.420 -31.528 21.325 1.00 16.75 394 CYS A C 1
ATOM 3084 O O . CYS A 1 394 ? -46.142 -32.636 20.830 1.00 18.20 394 CYS A O 1
ATOM 3087 N N . GLN A 1 395 ? -47.536 -31.272 22.008 1.00 17.00 395 GLN A N 1
ATOM 3088 C CA . GLN A 1 395 ? -48.544 -32.306 22.361 1.00 18.38 395 GLN A CA 1
ATOM 3089 C C . GLN A 1 395 ? -49.220 -32.826 21.084 1.00 18.81 395 GLN A C 1
ATOM 3090 O O . GLN A 1 395 ? -49.357 -34.056 20.948 1.00 20.43 395 GLN A O 1
ATOM 3096 N N . ASP A 1 396 ? -49.619 -31.927 20.180 1.00 19.06 396 ASP A N 1
ATOM 3097 C CA . ASP A 1 396 ? -50.298 -32.280 18.903 1.00 20.64 396 ASP A CA 1
ATOM 3098 C C . ASP A 1 396 ? -49.388 -33.199 18.077 1.00 19.31 396 ASP A C 1
ATOM 3099 O O . ASP A 1 396 ? -49.922 -34.006 17.297 1.00 22.47 396 ASP A O 1
ATOM 3104 N N . HIS A 1 397 ? -48.066 -33.071 18.234 1.00 18.97 397 HIS A N 1
ATOM 3105 C CA . HIS A 1 397 ? -47.049 -33.791 17.421 1.00 20.17 397 HIS A CA 1
ATOM 3106 C C . HIS A 1 397 ? -46.417 -34.919 18.244 1.00 20.83 397 HIS A C 1
ATOM 3107 O O . HIS A 1 397 ? -45.337 -35.402 17.858 1.00 22.52 397 HIS A O 1
ATOM 3114 N N . ASN A 1 398 ? -47.097 -35.357 19.307 1.00 21.24 398 ASN A N 1
ATOM 3115 C CA . ASN A 1 398 ? -46.731 -36.572 20.081 1.00 22.84 398 ASN A CA 1
ATOM 3116 C C . ASN A 1 398 ? -45.291 -36.454 20.593 1.00 20.73 398 ASN A C 1
ATOM 3117 O O . ASN A 1 398 ? -44.535 -37.434 20.463 1.00 21.22 398 ASN A O 1
ATOM 3122 N N . THR A 1 399 ? -44.950 -35.322 21.209 1.00 19.45 399 THR A N 1
ATOM 3123 C CA . THR A 1 399 ? -43.661 -35.115 21.921 1.00 16.97 399 THR A CA 1
ATOM 3124 C C . THR A 1 399 ? -43.949 -34.615 23.331 1.00 16.98 399 THR A C 1
ATOM 3125 O O . THR A 1 399 ? -44.982 -34.000 23.586 1.00 17.84 399 THR A O 1
ATOM 3129 N N . PRO A 1 400 ? -43.061 -34.911 24.301 1.00 17.39 400 PRO A N 1
ATOM 3130 C CA . PRO A 1 400 ? -43.283 -34.501 25.685 1.00 16.94 400 PRO A CA 1
ATOM 3131 C C . PRO A 1 400 ? -43.260 -32.976 25.851 1.00 16.79 400 PRO A C 1
ATOM 3132 O O . PRO A 1 400 ? -42.588 -32.299 25.096 1.00 18.53 400 PRO A O 1
ATOM 3136 N N . VAL A 1 401 ? -44.001 -32.478 26.842 1.00 17.12 401 VAL A N 1
ATOM 3137 C CA . VAL A 1 401 ? -44.200 -31.021 27.088 1.00 17.81 401 VAL A CA 1
ATOM 3138 C C . VAL A 1 401 ? -43.219 -30.572 28.173 1.00 17.04 401 VAL A C 1
ATOM 3139 O O . VAL A 1 401 ? -43.088 -31.291 29.183 1.00 16.89 401 VAL A O 1
ATOM 3143 N N . GLY A 1 402 ? -42.557 -29.432 27.962 1.00 17.53 402 GLY A N 1
ATOM 3144 C CA . GLY A 1 402 ? -41.730 -28.764 28.986 1.00 17.31 402 GLY A CA 1
ATOM 3145 C C . GLY A 1 402 ? -40.645 -29.683 29.523 1.00 17.83 402 GLY A C 1
ATOM 3146 O O . GLY A 1 402 ? -39.899 -30.255 28.711 1.00 18.60 402 GLY A O 1
ATOM 3147 N N . PHE A 1 403 ? -40.565 -29.838 30.848 1.00 17.73 403 PHE A N 1
ATOM 3148 C CA . PHE A 1 403 ? -39.497 -30.606 31.539 1.00 16.57 403 PHE A CA 1
ATOM 3149 C C . PHE A 1 403 ? -39.624 -32.101 31.220 1.00 16.76 403 PHE A C 1
ATOM 3150 O O . PHE A 1 403 ? -38.663 -32.845 31.470 1.00 20.12 403 PHE A O 1
ATOM 3158 N N . ASP A 1 404 ? -40.785 -32.540 30.726 1.00 16.71 404 ASP A N 1
ATOM 3159 C CA . ASP A 1 404 ? -41.172 -33.976 30.709 1.00 17.93 404 ASP A CA 1
ATOM 3160 C C . ASP A 1 404 ? -40.197 -34.790 29.839 1.00 16.54 404 ASP A C 1
ATOM 3161 O O . ASP A 1 404 ? -40.012 -35.981 30.138 1.00 19.05 404 ASP A O 1
ATOM 3166 N N . TRP A 1 405 ? -39.595 -34.213 28.796 1.00 17.17 405 TRP A N 1
ATOM 3167 C CA . TRP A 1 405 ? -38.763 -35.020 27.860 1.00 16.79 405 TRP A CA 1
ATOM 3168 C C . TRP A 1 405 ? -37.438 -35.415 28.526 1.00 18.05 405 TRP A C 1
ATOM 3169 O O . TRP A 1 405 ? -36.772 -36.328 28.007 1.00 19.38 405 TRP A O 1
ATOM 3180 N N . MET A 1 406 ? -37.131 -34.867 29.705 1.00 18.80 406 MET A N 1
ATOM 3181 C CA . MET A 1 406 ? -35.952 -35.302 30.501 1.00 19.38 406 MET A CA 1
ATOM 3182 C C . MET A 1 406 ? -36.146 -36.755 30.950 1.00 19.48 406 MET A C 1
ATOM 3183 O O . MET A 1 406 ? -35.135 -37.484 31.042 1.00 21.03 406 MET A O 1
ATOM 3188 N N . ASN A 1 407 ? -37.391 -37.164 31.213 1.00 19.26 407 ASN A N 1
ATOM 3189 C CA . ASN A 1 407 ? -37.732 -38.571 31.558 1.00 20.81 407 ASN A CA 1
ATOM 3190 C C . ASN A 1 407 ? -37.254 -39.478 30.419 1.00 19.34 407 ASN A C 1
ATOM 3191 O O . ASN A 1 407 ? -36.612 -40.508 30.698 1.00 20.61 407 ASN A O 1
ATOM 3196 N N . ASN A 1 408 ? -37.535 -39.085 29.178 1.00 18.81 408 ASN A N 1
ATOM 3197 C CA . ASN A 1 408 ? -37.165 -39.861 27.967 1.00 18.42 408 ASN A CA 1
ATOM 3198 C C . ASN A 1 408 ? -35.639 -39.985 27.899 1.00 18.23 408 ASN A C 1
ATOM 3199 O O . ASN A 1 408 ? -35.150 -41.098 27.626 1.00 21.75 408 ASN A O 1
ATOM 3204 N N . ILE A 1 409 ? -34.916 -38.899 28.177 1.00 18.40 409 ILE A N 1
ATOM 3205 C CA . ILE A 1 409 ? -33.425 -38.876 28.123 1.00 17.35 409 ILE A CA 1
ATOM 3206 C C . ILE A 1 409 ? -32.885 -39.812 29.212 1.00 17.60 409 ILE A C 1
ATOM 3207 O O . ILE A 1 409 ? -32.000 -40.632 28.902 1.00 19.20 409 ILE A O 1
ATOM 3212 N N . HIS A 1 410 ? -33.417 -39.727 30.433 1.00 17.76 410 HIS A N 1
ATOM 3213 C CA . HIS A 1 410 ? -32.997 -40.596 31.564 1.00 19.56 410 HIS A CA 1
ATOM 3214 C C . HIS A 1 410 ? -33.223 -42.068 31.193 1.00 20.18 410 HIS A C 1
ATOM 3215 O O . HIS A 1 410 ? -32.321 -42.884 31.462 1.00 20.66 410 HIS A O 1
ATOM 3222 N N . GLN A 1 411 ? -34.359 -42.396 30.569 1.00 20.89 411 GLN A N 1
ATOM 3223 C CA . GLN A 1 411 ? -34.684 -43.793 30.171 1.00 22.91 411 GLN A CA 1
ATOM 3224 C C . GLN A 1 411 ? -33.706 -44.244 29.079 1.00 20.05 411 GLN A C 1
ATOM 3225 O O . GLN A 1 411 ? -33.249 -45.401 29.134 1.00 22.27 411 GLN A O 1
ATOM 3231 N N . TYR A 1 412 ? -33.360 -43.357 28.145 1.00 20.44 412 TYR A N 1
ATOM 3232 C CA . TYR A 1 412 ? -32.435 -43.672 27.025 1.00 20.40 412 TYR A CA 1
ATOM 3233 C C . TYR A 1 412 ? -31.028 -43.888 27.593 1.00 20.31 412 TYR A C 1
ATOM 3234 O O . TYR A 1 412 ? -30.332 -44.818 27.143 1.00 21.92 412 TYR A O 1
ATOM 3243 N N . GLU A 1 413 ? -30.652 -43.099 28.603 1.00 19.12 413 GLU A N 1
ATOM 3244 C CA . GLU A 1 413 ? -29.358 -43.245 29.321 1.00 21.70 413 GLU A CA 1
ATOM 3245 C C . GLU A 1 413 ? -29.286 -44.647 29.938 1.00 22.54 413 GLU A C 1
ATOM 3246 O O . GLU A 1 413 ? -28.299 -45.364 29.684 1.00 24.38 413 GLU A O 1
ATOM 3252 N N . LYS A 1 414 ? -30.311 -45.025 30.704 1.00 24.78 414 LYS A N 1
ATOM 3253 C CA . LYS A 1 414 ? -30.366 -46.305 31.457 1.00 26.72 414 LYS A CA 1
ATOM 3254 C C . LYS A 1 414 ? -30.379 -47.478 30.465 1.00 24.69 414 LYS A C 1
ATOM 3255 O O . LYS A 1 414 ? -29.613 -48.440 30.672 1.00 25.72 414 LYS A O 1
ATOM 3261 N N . ASP A 1 415 ? -31.177 -47.382 29.398 1.00 24.40 415 ASP A N 1
ATOM 3262 C CA . ASP A 1 415 ? -31.491 -48.529 28.504 1.00 26.47 415 ASP A CA 1
ATOM 3263 C C . ASP A 1 415 ? -30.411 -48.667 27.424 1.00 24.21 415 ASP A C 1
ATOM 3264 O O . ASP A 1 415 ? -30.203 -49.803 26.961 1.00 26.33 415 ASP A O 1
ATOM 3269 N N . VAL A 1 416 ? -29.736 -47.574 27.048 1.00 24.06 416 VAL A N 1
ATOM 3270 C CA . VAL A 1 416 ? -28.869 -47.538 25.831 1.00 23.01 416 VAL A CA 1
ATOM 3271 C C . VAL A 1 416 ? -27.509 -46.904 26.150 1.00 23.22 416 VAL A C 1
ATOM 3272 O O . VAL A 1 416 ? -26.497 -47.625 26.054 1.00 24.79 416 VAL A O 1
ATOM 3276 N N . GLN A 1 417 ? -27.467 -45.591 26.388 1.00 21.60 417 GLN A N 1
ATOM 3277 C CA . GLN A 1 417 ? -26.198 -44.811 26.401 1.00 23.07 417 GLN A CA 1
ATOM 3278 C C . GLN A 1 417 ? -25.267 -45.347 27.495 1.00 23.62 417 GLN A C 1
ATOM 3279 O O . GLN A 1 417 ? -24.080 -45.561 27.206 1.00 25.05 417 GLN A O 1
ATOM 3285 N N . PHE A 1 418 ? -25.785 -45.578 28.699 1.00 22.75 418 PHE A N 1
ATOM 3286 C CA . PHE A 1 418 ? -24.959 -45.914 29.888 1.00 25.83 418 PHE A CA 1
ATOM 3287 C C . PHE A 1 418 ? -24.474 -47.364 29.803 1.00 27.62 418 PHE A C 1
ATOM 3288 O O . PHE A 1 418 ? -23.524 -47.718 30.517 1.00 30.15 418 PHE A O 1
ATOM 3296 N N . LYS A 1 419 ? -25.068 -48.163 28.914 1.00 27.88 419 LYS A N 1
ATOM 3297 C CA . LYS A 1 419 ? -24.693 -49.588 28.734 1.00 32.11 419 LYS A CA 1
ATOM 3298 C C . LYS A 1 419 ? -23.548 -49.705 27.720 1.00 33.52 419 LYS A C 1
ATOM 3299 O O . LYS A 1 419 ? -22.927 -50.777 27.681 1.00 34.49 419 LYS A O 1
ATOM 3305 N N . ARG A 1 420 ? -23.258 -48.651 26.948 1.00 32.96 420 ARG A N 1
ATOM 3306 C CA . ARG A 1 420 ? -22.169 -48.681 25.935 1.00 33.63 420 ARG A CA 1
ATOM 3307 C C . ARG A 1 420 ? -20.816 -48.674 26.653 1.00 37.00 420 ARG A C 1
ATOM 3308 O O . ARG A 1 420 ? -19.904 -49.378 26.225 1.00 41.35 420 ARG A O 1
ATOM 3316 N N . MET B 1 1 ? -59.817 -5.196 25.113 1.00 38.80 1 MET B N 1
ATOM 3317 C CA . MET B 1 1 ? -59.430 -5.145 26.550 1.00 35.92 1 MET B CA 1
ATOM 3318 C C . MET B 1 1 ? -59.379 -6.572 27.103 1.00 29.95 1 MET B C 1
ATOM 3319 O O . MET B 1 1 ? -60.326 -7.338 26.847 1.00 30.81 1 MET B O 1
ATOM 3324 N N . VAL B 1 2 ? -58.325 -6.911 27.849 1.00 27.32 2 VAL B N 1
ATOM 3325 C CA . VAL B 1 2 ? -58.155 -8.266 28.449 1.00 28.04 2 VAL B CA 1
ATOM 3326 C C . VAL B 1 2 ? -59.158 -8.406 29.601 1.00 26.99 2 VAL B C 1
ATOM 3327 O O . VAL B 1 2 ? -59.283 -7.456 30.397 1.00 29.62 2 VAL B O 1
ATOM 3331 N N . LYS B 1 3 ? -59.897 -9.516 29.640 1.00 27.41 3 LYS B N 1
ATOM 3332 C CA . LYS B 1 3 ? -60.917 -9.788 30.686 1.00 30.54 3 LYS B CA 1
ATOM 3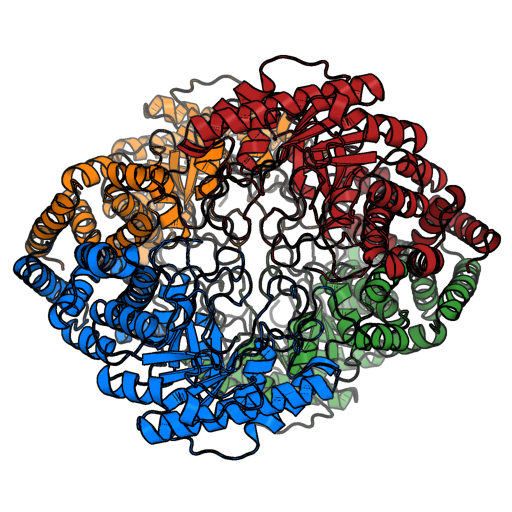333 C C . LYS B 1 3 ? -60.208 -10.322 31.923 1.00 28.88 3 LYS B C 1
ATOM 3334 O O . LYS B 1 3 ? -59.371 -11.217 31.827 1.00 28.07 3 LYS B O 1
ATOM 3340 N N . PRO B 1 4 ? -60.496 -9.761 33.117 1.00 27.60 4 PRO B N 1
ATOM 3341 C CA . PRO B 1 4 ? -59.877 -10.240 34.350 1.00 28.50 4 PRO B CA 1
ATOM 3342 C C . PRO B 1 4 ? -59.981 -11.769 34.472 1.00 26.30 4 PRO B C 1
ATOM 3343 O O . PRO B 1 4 ? -59.066 -12.370 34.995 1.00 25.86 4 PRO B O 1
ATOM 3347 N N . GLU B 1 5 ? -61.068 -12.360 33.964 1.00 29.68 5 GLU B N 1
ATOM 3348 C CA . GLU B 1 5 ? -61.337 -13.821 34.059 1.00 32.70 5 GLU B CA 1
ATOM 3349 C C . GLU B 1 5 ? -60.280 -14.575 33.246 1.00 31.44 5 GLU B C 1
ATOM 3350 O O . GLU B 1 5 ? -59.885 -15.679 33.672 1.00 37.63 5 GLU B O 1
ATOM 3356 N N . GLU B 1 6 ? -59.843 -13.998 32.124 1.00 28.45 6 GLU B N 1
ATOM 3357 C CA . GLU B 1 6 ? -58.771 -14.563 31.262 1.00 28.67 6 GLU B CA 1
ATOM 3358 C C . GLU B 1 6 ? -57.449 -14.551 32.040 1.00 25.86 6 GLU B C 1
ATOM 3359 O O . GLU B 1 6 ? -56.726 -15.564 31.995 1.00 27.28 6 GLU B O 1
ATOM 3365 N N . VAL B 1 7 ? -57.158 -13.456 32.746 1.00 23.45 7 VAL B N 1
ATOM 3366 C CA . VAL B 1 7 ? -55.920 -13.313 33.569 1.00 20.46 7 VAL B CA 1
ATOM 3367 C C . VAL B 1 7 ? -55.956 -14.359 34.691 1.00 20.58 7 VAL B C 1
ATOM 3368 O O . VAL B 1 7 ? -54.941 -15.050 34.888 1.00 20.43 7 VAL B O 1
ATOM 3372 N N . ASP B 1 8 ? -57.101 -14.512 35.360 1.00 23.03 8 ASP B N 1
ATOM 3373 C CA . ASP B 1 8 ? -57.253 -15.417 36.532 1.00 25.48 8 ASP B CA 1
ATOM 3374 C C . ASP B 1 8 ? -57.155 -16.878 36.069 1.00 25.34 8 ASP B C 1
ATOM 3375 O O . ASP B 1 8 ? -56.446 -17.655 36.734 1.00 30.08 8 ASP B O 1
ATOM 3380 N N . LYS B 1 9 ? -57.794 -17.231 34.948 1.00 27.34 9 LYS B N 1
ATOM 3381 C CA . LYS B 1 9 ? -57.773 -18.610 34.384 1.00 28.09 9 LYS B CA 1
ATOM 3382 C C . LYS B 1 9 ? -56.337 -18.996 34.002 1.00 24.57 9 LYS B C 1
ATOM 3383 O O . LYS B 1 9 ? -55.925 -20.130 34.323 1.00 26.01 9 LYS B O 1
ATOM 3389 N N . ALA B 1 10 ? -55.616 -18.112 33.306 1.00 22.33 10 ALA B N 1
ATOM 3390 C CA . ALA B 1 10 ? -54.221 -18.346 32.869 1.00 20.78 10 ALA B CA 1
ATOM 3391 C C . ALA B 1 10 ? -53.315 -18.457 34.100 1.00 20.59 10 ALA B C 1
ATOM 3392 O O . ALA B 1 10 ? -52.411 -19.321 34.096 1.00 18.54 10 ALA B O 1
ATOM 3394 N N . TYR B 1 11 ? -53.564 -17.639 35.128 1.00 20.18 11 TYR B N 1
ATOM 3395 C CA . TYR B 1 11 ? -52.735 -17.604 36.357 1.00 20.36 11 TYR B CA 1
ATOM 3396 C C . TYR B 1 11 ? -52.876 -18.936 37.104 1.00 20.14 11 TYR B C 1
ATOM 3397 O O . TYR B 1 11 ? -51.851 -19.481 37.545 1.00 21.84 11 TYR B O 1
ATOM 3406 N N . GLU B 1 12 ? -54.098 -19.457 37.229 1.00 21.02 12 GLU B N 1
ATOM 3407 C CA . GLU B 1 12 ? -54.362 -20.692 38.013 1.00 25.66 12 GLU B CA 1
ATOM 3408 C C . GLU B 1 12 ? -53.624 -21.863 37.350 1.00 23.74 12 GLU B C 1
ATOM 3409 O O . GLU B 1 12 ? -53.005 -22.658 38.083 1.00 25.79 12 GLU B O 1
ATOM 3415 N N . VAL B 1 13 ? -53.605 -21.916 36.015 1.00 20.64 13 VAL B N 1
ATOM 3416 C CA . VAL B 1 13 ? -52.884 -22.980 35.254 1.00 19.99 13 VAL B CA 1
ATOM 3417 C C . VAL B 1 13 ? -51.374 -22.800 35.455 1.00 18.14 13 VAL B C 1
ATOM 3418 O O . VAL B 1 13 ? -50.705 -23.802 35.779 1.00 19.66 13 VAL B O 1
ATOM 3422 N N . ALA B 1 14 ? -50.864 -21.574 35.297 1.00 18.64 14 ALA B N 1
ATOM 3423 C CA . ALA B 1 14 ? -49.429 -21.230 35.458 1.00 19.25 14 ALA B CA 1
ATOM 3424 C C . ALA B 1 14 ? -48.974 -21.592 36.876 1.00 18.17 14 ALA B C 1
ATOM 3425 O O . ALA B 1 14 ? -47.886 -22.183 37.026 1.00 17.63 14 ALA B O 1
ATOM 3427 N N . LYS B 1 15 ? -49.781 -21.253 37.879 1.00 20.19 15 LYS B N 1
ATOM 3428 C CA . LYS B 1 15 ? -49.473 -21.533 39.304 1.00 21.73 15 LYS B CA 1
ATOM 3429 C C . LYS B 1 15 ? -49.234 -23.037 39.480 1.00 19.63 15 LYS B C 1
ATOM 3430 O O . LYS B 1 15 ? -48.271 -23.405 40.186 1.00 21.28 15 LYS B O 1
ATOM 3436 N N . GLN B 1 16 ? -50.059 -23.868 38.836 1.00 19.41 16 GLN B N 1
ATOM 3437 C CA . GLN B 1 16 ? -49.952 -25.352 38.890 1.00 22.56 16 GLN B CA 1
ATOM 3438 C C . GLN B 1 16 ? -48.697 -25.813 38.137 1.00 18.61 16 GLN B C 1
ATOM 3439 O O . GLN B 1 16 ? -47.975 -26.662 38.681 1.00 19.32 16 GLN B O 1
ATOM 3445 N N . ARG B 1 17 ? -48.457 -25.296 36.926 1.00 18.51 17 ARG B N 1
ATOM 3446 C CA . ARG B 1 17 ? -47.263 -25.657 36.113 1.00 17.82 17 ARG B CA 1
ATOM 3447 C C . ARG B 1 17 ? -46.007 -25.414 36.956 1.00 17.32 17 ARG B C 1
ATOM 3448 O O . ARG B 1 17 ? -45.120 -26.290 36.984 1.00 18.14 17 ARG B O 1
ATOM 3456 N N . TYR B 1 18 ? -45.938 -24.264 37.625 1.00 18.52 18 TYR B N 1
ATOM 3457 C CA . TYR B 1 18 ? -44.753 -23.844 38.416 1.00 17.61 18 TYR B CA 1
ATOM 3458 C C . TYR B 1 18 ? -44.672 -24.675 39.702 1.00 17.39 18 TYR B C 1
ATOM 3459 O O . TYR B 1 18 ? -43.565 -25.121 40.056 1.00 16.63 18 TYR B O 1
ATOM 3468 N N . ALA B 1 19 ? -45.805 -24.932 40.358 1.00 17.31 19 ALA B N 1
ATOM 3469 C CA . ALA B 1 19 ? -45.860 -25.758 41.587 1.00 19.82 19 ALA B CA 1
ATOM 3470 C C . ALA B 1 19 ? -45.281 -27.148 41.290 1.00 18.41 19 ALA B C 1
ATOM 3471 O O . ALA B 1 19 ? -44.588 -27.692 42.163 1.00 20.30 19 ALA B O 1
ATOM 3473 N N . GLU B 1 20 ? -45.507 -27.675 40.081 1.00 19.63 20 GLU B N 1
ATOM 3474 C CA . GLU B 1 20 ? -45.092 -29.050 39.691 1.00 19.24 20 GLU B CA 1
ATOM 3475 C C . GLU B 1 20 ? -43.561 -29.129 39.636 1.00 18.58 20 GLU B C 1
ATOM 3476 O O . GLU B 1 20 ? -43.033 -30.236 39.829 1.00 20.81 20 GLU B O 1
ATOM 3482 N N . ILE B 1 21 ? -42.867 -28.002 39.440 1.00 18.28 21 ILE B N 1
ATOM 3483 C CA . ILE B 1 21 ? -41.371 -27.965 39.401 1.00 18.84 21 ILE B CA 1
ATOM 3484 C C . ILE B 1 21 ? -40.822 -27.255 40.646 1.00 19.68 21 ILE B C 1
ATOM 3485 O O . ILE B 1 21 ? -39.620 -26.939 40.655 1.00 23.11 21 ILE B O 1
ATOM 3490 N N . GLY B 1 22 ? -41.637 -27.103 41.691 1.00 20.36 22 GLY B N 1
ATOM 3491 C CA . GLY B 1 22 ? -41.175 -26.640 43.015 1.00 21.95 22 GLY B CA 1
ATOM 3492 C C . GLY B 1 22 ? -41.047 -25.128 43.079 1.00 20.35 22 GLY B C 1
ATOM 3493 O O . GLY B 1 22 ? -40.268 -24.635 43.928 1.00 22.97 22 GLY B O 1
ATOM 3494 N N . VAL B 1 23 ? -41.823 -24.410 42.261 1.00 17.96 23 VAL B N 1
ATOM 3495 C CA . VAL B 1 23 ? -41.824 -22.918 42.207 1.00 18.77 23 VAL B CA 1
ATOM 3496 C C . VAL B 1 23 ? -43.179 -22.398 42.692 1.00 18.95 23 VAL B C 1
ATOM 3497 O O . VAL B 1 23 ? -44.221 -22.858 42.177 1.00 19.11 23 VAL B O 1
ATOM 3501 N N . ASP B 1 24 ? -43.135 -21.407 43.581 1.00 18.24 24 ASP B N 1
ATOM 3502 C CA . ASP B 1 24 ? -44.316 -20.785 44.231 1.00 18.01 24 ASP B CA 1
ATOM 3503 C C . ASP B 1 24 ? -44.571 -19.424 43.573 1.00 17.21 24 ASP B C 1
ATOM 3504 O O . ASP B 1 24 ? -43.819 -18.478 43.875 1.00 17.76 24 ASP B O 1
ATOM 3509 N N . THR B 1 25 ? -45.569 -19.334 42.688 1.00 17.62 25 THR B N 1
ATOM 3510 C CA . THR B 1 25 ? -45.864 -18.106 41.899 1.00 16.62 25 THR B CA 1
ATOM 3511 C C . THR B 1 25 ? -46.311 -16.975 42.832 1.00 16.80 25 THR B C 1
ATOM 3512 O O . THR B 1 25 ? -45.939 -15.819 42.571 1.00 17.88 25 THR B O 1
ATOM 3516 N N . ASP B 1 26 ? -47.071 -17.286 43.885 1.00 18.42 26 ASP B N 1
ATOM 3517 C CA . ASP B 1 26 ? -47.556 -16.260 44.843 1.00 18.98 26 ASP B CA 1
ATOM 3518 C C . ASP B 1 26 ? -46.341 -15.618 45.526 1.00 19.03 26 ASP B C 1
ATOM 3519 O O . ASP B 1 26 ? -46.288 -14.376 45.587 1.00 18.85 26 ASP B O 1
ATOM 3524 N N . ALA B 1 27 ? -45.368 -16.430 45.956 1.00 20.53 27 ALA B N 1
ATOM 3525 C CA . ALA B 1 27 ? -44.136 -15.975 46.644 1.00 19.51 27 ALA B CA 1
ATOM 3526 C C . ALA B 1 27 ? -43.269 -15.147 45.685 1.00 19.13 27 ALA B C 1
ATOM 3527 O O . ALA B 1 27 ? -42.689 -14.139 46.130 1.00 18.92 27 ALA B O 1
ATOM 3529 N N . ALA B 1 28 ? -43.179 -15.554 44.416 1.00 18.35 28 ALA B N 1
ATOM 3530 C CA . ALA B 1 28 ? -42.410 -14.839 43.371 1.00 16.99 28 ALA B CA 1
ATOM 3531 C C . ALA B 1 28 ? -42.945 -13.409 43.235 1.00 16.28 28 ALA B C 1
ATOM 3532 O O . ALA B 1 28 ? -42.135 -12.474 43.143 1.00 17.59 28 ALA B O 1
ATOM 3534 N N . MET B 1 29 ? -44.267 -13.242 43.230 1.00 16.61 29 MET B N 1
ATOM 3535 C CA . MET B 1 29 ? -44.908 -11.911 43.077 1.00 17.14 29 MET B CA 1
ATOM 3536 C C . MET B 1 29 ? -44.645 -11.062 44.330 1.00 16.91 29 MET B C 1
ATOM 3537 O O . MET B 1 29 ? -44.369 -9.862 44.175 1.00 17.66 29 MET B O 1
ATOM 3542 N N . LYS B 1 30 ? -44.627 -11.663 45.523 1.00 18.79 30 LYS B N 1
ATOM 3543 C CA . LYS B 1 30 ? -44.287 -10.927 46.772 1.00 18.97 30 LYS B CA 1
ATOM 3544 C C . LYS B 1 30 ? -42.832 -10.448 46.702 1.00 18.45 30 LYS B C 1
ATOM 3545 O O . LYS B 1 30 ? -42.550 -9.335 47.191 1.00 18.55 30 LYS B O 1
ATOM 3551 N N . GLU B 1 31 ? -41.937 -11.250 46.123 1.00 17.72 31 GLU B N 1
ATOM 3552 C CA . GLU B 1 31 ? -40.507 -10.880 45.954 1.00 19.50 31 GLU B CA 1
ATOM 3553 C C . GLU B 1 31 ? -40.395 -9.710 44.971 1.00 17.43 31 GLU B C 1
ATOM 3554 O O . GLU B 1 31 ? -39.602 -8.799 45.236 1.00 18.52 31 GLU B O 1
ATOM 3560 N N . LEU B 1 32 ? -41.168 -9.711 43.883 1.00 16.24 32 LEU B N 1
ATOM 3561 C CA . LEU B 1 32 ? -41.102 -8.614 42.883 1.00 16.03 32 LEU B CA 1
ATOM 3562 C C . LEU B 1 32 ? -41.562 -7.296 43.524 1.00 16.28 32 LEU B C 1
ATOM 3563 O O . LEU B 1 32 ? -40.973 -6.255 43.198 1.00 17.92 32 LEU B O 1
ATOM 3568 N N . GLU B 1 33 ? -42.514 -7.343 44.463 1.00 16.52 33 GLU B N 1
ATOM 3569 C CA . GLU B 1 33 ? -43.062 -6.140 45.150 1.00 18.78 33 GLU B CA 1
ATOM 3570 C C . GLU B 1 33 ? -41.946 -5.379 45.876 1.00 19.13 33 GLU B C 1
ATOM 3571 O O . GLU B 1 33 ? -42.125 -4.166 46.116 1.00 20.71 33 GLU B O 1
ATOM 3577 N N . LYS B 1 34 ? -40.901 -6.080 46.326 1.00 18.23 34 LYS B N 1
ATOM 3578 C CA . LYS B 1 34 ? -39.845 -5.499 47.199 1.00 19.83 34 LYS B CA 1
ATOM 3579 C C . LYS B 1 34 ? -38.732 -4.865 46.360 1.00 19.21 34 LYS B C 1
ATOM 3580 O O . LYS B 1 34 ? -37.716 -4.462 46.951 1.00 19.92 34 LYS B O 1
ATOM 3586 N N . VAL B 1 35 ? -38.903 -4.768 45.040 1.00 16.97 35 VAL B N 1
ATOM 3587 C CA . VAL B 1 35 ? -37.853 -4.196 44.146 1.00 16.74 35 VAL B CA 1
ATOM 3588 C C . VAL B 1 35 ? -38.362 -2.891 43.543 1.00 16.77 35 VAL B C 1
ATOM 3589 O O . VAL B 1 35 ? -38.962 -2.887 42.473 1.00 19.40 35 VAL B O 1
ATOM 3593 N N . PRO B 1 36 ? -38.084 -1.732 44.177 1.00 15.76 36 PRO B N 1
ATOM 3594 C CA . PRO B 1 36 ? -38.436 -0.444 43.586 1.00 15.62 36 PRO B CA 1
ATOM 3595 C C . PRO B 1 36 ? -37.427 -0.059 42.498 1.00 15.86 36 PRO B C 1
ATOM 3596 O O . PRO B 1 36 ? -36.235 -0.191 42.734 1.00 17.52 36 PRO B O 1
ATOM 3600 N N . LEU B 1 37 ? -37.923 0.404 41.351 1.00 16.03 37 LEU B N 1
ATOM 3601 C CA . LEU B 1 37 ? -37.083 0.983 40.272 1.00 15.75 37 LEU B CA 1
ATOM 3602 C C . LEU B 1 37 ? -37.026 2.499 40.450 1.00 15.09 37 LEU B C 1
ATOM 3603 O O . LEU B 1 37 ? -38.091 3.102 40.671 1.00 18.01 37 LEU B O 1
ATOM 3608 N N . SER B 1 38 ? -35.832 3.090 40.369 1.00 16.00 38 SER B N 1
ATOM 3609 C CA . SER B 1 38 ? -35.646 4.561 40.461 1.00 16.78 38 SER B CA 1
ATOM 3610 C C . SER B 1 38 ? -35.800 5.157 39.063 1.00 16.39 38 SER B C 1
ATOM 3611 O O . SER B 1 38 ? -34.856 5.050 38.246 1.00 17.20 38 SER B O 1
ATOM 3614 N N . VAL B 1 39 ? -37.007 5.651 38.787 1.00 15.98 39 VAL B N 1
ATOM 3615 C CA . VAL B 1 39 ? -37.420 6.231 37.478 1.00 16.40 39 VAL B CA 1
ATOM 3616 C C . VAL B 1 39 ? -36.778 7.616 37.335 1.00 17.03 39 VAL B C 1
ATOM 3617 O O . VAL B 1 39 ? -37.006 8.478 38.209 1.00 16.98 39 VAL B O 1
ATOM 3621 N N . HIS B 1 40 ? -36.024 7.826 36.254 1.00 17.24 40 HIS B N 1
ATOM 3622 C CA . HIS B 1 40 ? -35.224 9.055 36.008 1.00 16.65 40 HIS B CA 1
ATOM 3623 C C . HIS B 1 40 ? -36.127 10.150 35.436 1.00 15.20 40 HIS B C 1
ATOM 3624 O O . HIS B 1 40 ? -36.815 9.888 34.432 1.00 16.18 40 HIS B O 1
ATOM 3631 N N . CYS B 1 41 ? -36.125 11.335 36.051 1.00 14.96 41 CYS B N 1
ATOM 3632 C CA . CYS B 1 41 ? -37.056 12.437 35.700 1.00 15.45 41 CYS B CA 1
ATOM 3633 C C . CYS B 1 41 ? -36.722 12.975 34.303 1.00 15.79 41 CYS B C 1
ATOM 3634 O O . CYS B 1 41 ? -37.643 13.476 33.647 1.00 16.69 41 CYS B O 1
ATOM 3637 N N . TRP B 1 42 ? -35.473 12.833 33.844 1.00 15.31 42 TRP B N 1
ATOM 3638 C CA . TRP B 1 42 ? -34.926 13.665 32.738 1.00 15.24 42 TRP B CA 1
ATOM 3639 C C . TRP B 1 42 ? -35.349 13.113 31.371 1.00 16.28 42 TRP B C 1
ATOM 3640 O O . TRP B 1 42 ? -35.209 13.850 30.373 1.00 17.71 42 TRP B O 1
ATOM 3651 N N . GLN B 1 43 ? -35.929 11.916 31.330 1.00 16.17 43 GLN B N 1
ATOM 3652 C CA . GLN B 1 43 ? -36.532 11.373 30.083 1.00 15.64 43 GLN B CA 1
ATOM 3653 C C . GLN B 1 43 ? -37.760 12.213 29.713 1.00 16.48 43 GLN B C 1
ATOM 3654 O O . GLN B 1 43 ? -38.106 12.268 28.514 1.00 17.46 43 GLN B O 1
ATOM 3660 N N . GLY B 1 44 ? -38.381 12.860 30.703 1.00 16.28 44 GLY B N 1
ATOM 3661 C CA . GLY B 1 44 ? -39.658 13.582 30.547 1.00 16.07 44 GLY B CA 1
ATOM 3662 C C . GLY B 1 44 ? -39.509 14.874 29.758 1.00 17.19 44 GLY B C 1
ATOM 3663 O O . GLY B 1 44 ? -40.507 15.292 29.130 1.00 18.64 44 GLY B O 1
ATOM 3664 N N . ASP B 1 45 ? -38.324 15.495 29.791 1.00 17.09 45 ASP B N 1
ATOM 3665 C CA . ASP B 1 45 ? -38.073 16.841 29.204 1.00 18.28 45 ASP B CA 1
ATOM 3666 C C . ASP B 1 45 ? -36.700 16.872 28.518 1.00 17.99 45 ASP B C 1
ATOM 3667 O O . ASP B 1 45 ? -36.117 17.973 28.410 1.00 18.03 45 ASP B O 1
ATOM 3672 N N . ASP B 1 46 ? -36.233 15.723 28.023 1.00 16.30 46 ASP B N 1
ATOM 3673 C CA . ASP B 1 46 ? -34.966 15.607 27.252 1.00 16.38 46 ASP B CA 1
ATOM 3674 C C . ASP B 1 46 ? -33.832 16.305 28.015 1.00 17.02 46 ASP B C 1
ATOM 3675 O O . ASP B 1 46 ? -33.067 17.050 27.392 1.00 18.79 46 ASP B O 1
ATOM 3680 N N . ILE B 1 47 ? -33.743 16.063 29.325 1.00 16.57 47 ILE B N 1
ATOM 3681 C CA . ILE B 1 47 ? -32.677 16.578 30.237 1.00 18.42 47 ILE B CA 1
ATOM 3682 C C . ILE B 1 47 ? -32.511 18.100 30.109 1.00 17.24 47 ILE B C 1
ATOM 3683 O O . ILE B 1 47 ? -31.406 18.583 30.396 1.00 19.57 47 ILE B O 1
ATOM 3688 N N . HIS B 1 48 ? -33.588 18.847 29.858 1.00 17.54 48 HIS B N 1
ATOM 3689 C CA . HIS B 1 48 ? -33.554 20.335 29.838 1.00 18.71 48 HIS B CA 1
ATOM 3690 C C . HIS B 1 48 ? -33.390 20.877 31.263 1.00 18.10 48 HIS B C 1
ATOM 3691 O O . HIS B 1 48 ? -32.614 21.827 31.444 1.00 20.60 48 HIS B O 1
ATOM 3698 N N . GLY B 1 49 ? -34.113 20.302 32.226 1.00 17.98 49 GLY B N 1
ATOM 3699 C CA . GLY B 1 49 ? -34.218 20.835 33.596 1.00 18.89 49 GLY B CA 1
ATOM 3700 C C . GLY B 1 49 ? -34.872 22.205 33.606 1.00 17.58 49 GLY B C 1
ATOM 3701 O O . GLY B 1 49 ? -35.454 22.588 32.579 1.00 19.35 49 GLY B O 1
ATOM 3702 N N . PHE B 1 50 ? -34.789 22.925 34.727 1.00 17.86 50 PHE B N 1
ATOM 3703 C CA . PHE B 1 50 ? -35.497 24.217 34.923 1.00 20.51 50 PHE B CA 1
ATOM 3704 C C . PHE B 1 50 ? -34.498 25.334 35.230 1.00 20.19 50 PHE B C 1
ATOM 3705 O O . PHE B 1 50 ? -34.893 26.513 35.266 1.00 23.67 50 PHE B O 1
ATOM 3713 N N . LEU B 1 51 ? -33.252 24.965 35.502 1.00 22.73 51 LEU B N 1
ATOM 3714 C CA . LEU B 1 51 ? -32.239 25.904 36.042 1.00 24.68 51 LEU B CA 1
ATOM 3715 C C . LEU B 1 51 ? -31.768 26.845 34.932 1.00 25.17 51 LEU B C 1
ATOM 3716 O O . LEU B 1 51 ? -31.647 28.051 35.192 1.00 29.84 51 LEU B O 1
ATOM 3721 N N . PHE B 1 52 ? -31.467 26.304 33.753 1.00 26.66 52 PHE B N 1
ATOM 3722 C CA . PHE B 1 52 ? -30.854 27.076 32.645 1.00 29.50 52 PHE B CA 1
ATOM 3723 C C . PHE B 1 52 ? -31.724 26.976 31.400 1.00 34.56 52 PHE B C 1
ATOM 3724 O O . PHE B 1 52 ? -31.479 26.142 30.537 1.00 34.44 52 PHE B O 1
ATOM 3732 N N . PRO B 1 53 ? -32.770 27.819 31.280 1.00 44.18 53 PRO B N 1
ATOM 3733 C CA . PRO B 1 53 ? -33.589 27.846 30.072 1.00 46.68 53 PRO B CA 1
ATOM 3734 C C . PRO B 1 53 ? -32.758 28.192 28.829 1.00 49.09 53 PRO B C 1
ATOM 3735 O O . PRO B 1 53 ? -32.750 27.374 27.931 1.00 51.59 53 PRO B O 1
ATOM 3739 N N . GLY B 1 65 ? -34.747 12.973 18.630 1.00 38.89 65 GLY B N 1
ATOM 3740 C CA . GLY B 1 65 ? -36.199 12.774 18.463 1.00 36.60 65 GLY B CA 1
ATOM 3741 C C . GLY B 1 65 ? -36.976 14.038 18.774 1.00 38.63 65 GLY B C 1
ATOM 3742 O O . GLY B 1 65 ? -36.392 14.963 19.377 1.00 35.82 65 GLY B O 1
ATOM 3743 N N . ASN B 1 66 ? -38.257 14.065 18.403 1.00 39.78 66 ASN B N 1
ATOM 3744 C CA . ASN B 1 66 ? -39.106 15.275 18.516 1.00 34.67 66 ASN B CA 1
ATOM 3745 C C . ASN B 1 66 ? -40.580 14.869 18.576 1.00 26.79 66 ASN B C 1
ATOM 3746 O O . ASN B 1 66 ? -41.396 15.555 17.947 1.00 26.85 66 ASN B O 1
ATOM 3751 N N . TYR B 1 67 ? -40.915 13.840 19.362 1.00 20.27 67 TYR B N 1
ATOM 3752 C CA . TYR B 1 67 ? -42.323 13.449 19.634 1.00 19.72 67 TYR B CA 1
ATOM 3753 C C . TYR B 1 67 ? -43.024 14.620 20.314 1.00 18.46 67 TYR B C 1
ATOM 3754 O O . TYR B 1 67 ? -42.415 15.342 21.098 1.00 19.70 67 TYR B O 1
ATOM 3763 N N . PRO B 1 68 ? -44.306 14.886 19.980 1.00 20.14 68 PRO B N 1
ATOM 3764 C CA . PRO B 1 68 ? -45.057 15.964 20.623 1.00 20.09 68 PRO B CA 1
ATOM 3765 C C . PRO B 1 68 ? -45.161 15.784 22.146 1.00 19.49 68 PRO B C 1
ATOM 3766 O O . PRO B 1 68 ? -45.088 14.664 22.613 1.00 20.21 68 PRO B O 1
ATOM 3770 N N . GLY B 1 69 ? -45.351 16.891 22.868 1.00 19.48 69 GLY B N 1
ATOM 3771 C CA . GLY B 1 69 ? -45.887 16.900 24.243 1.00 20.36 69 GLY B CA 1
ATOM 3772 C C . GLY B 1 69 ? -44.799 16.856 25.301 1.00 19.82 69 GLY B C 1
ATOM 3773 O O . GLY B 1 69 ? -45.102 16.442 26.431 1.00 20.79 69 GLY B O 1
ATOM 3774 N N . ILE B 1 70 ? -43.588 17.311 24.979 1.00 20.40 70 ILE B N 1
ATOM 3775 C CA . ILE B 1 70 ? -42.464 17.378 25.958 1.00 18.78 70 ILE B CA 1
ATOM 3776 C C . ILE B 1 70 ? -42.933 18.191 27.173 1.00 18.78 70 ILE B C 1
ATOM 3777 O O . ILE B 1 70 ? -43.698 19.157 26.991 1.00 20.30 70 ILE B O 1
ATOM 3782 N N . ALA B 1 71 ? -42.570 17.755 28.378 1.00 18.25 71 ALA B N 1
ATOM 3783 C CA . ALA B 1 71 ? -42.784 18.522 29.627 1.00 19.56 71 ALA B CA 1
ATOM 3784 C C . ALA B 1 71 ? -41.897 19.774 29.595 1.00 19.11 71 ALA B C 1
ATOM 3785 O O . ALA B 1 71 ? -40.734 19.656 29.175 1.00 20.41 71 ALA B O 1
ATOM 3787 N N . ARG B 1 72 ? -42.430 20.936 29.991 1.00 20.56 72 ARG B N 1
ATOM 3788 C CA . ARG B 1 72 ? -41.709 22.237 29.899 1.00 23.09 72 ARG B CA 1
ATOM 3789 C C . ARG B 1 72 ? -41.636 22.918 31.273 1.00 23.14 72 ARG B C 1
ATOM 3790 O O . ARG B 1 72 ? -40.912 23.921 31.409 1.00 25.16 72 ARG B O 1
ATOM 3798 N N . THR B 1 73 ? -42.369 22.413 32.261 1.00 21.91 73 THR B N 1
ATOM 3799 C CA . THR B 1 73 ? -42.451 23.027 33.611 1.00 20.23 73 THR B CA 1
ATOM 3800 C C . THR B 1 73 ? -42.411 21.924 34.658 1.00 19.87 73 THR B C 1
ATOM 3801 O O . THR B 1 73 ? -42.647 20.763 34.344 1.00 21.06 73 THR B O 1
ATOM 3805 N N . PRO B 1 74 ? -42.153 22.243 35.957 1.00 19.47 74 PRO B N 1
ATOM 3806 C CA . PRO B 1 74 ? -42.205 21.245 37.026 1.00 19.39 74 PRO B CA 1
ATOM 3807 C C . PRO B 1 74 ? -43.551 20.504 37.086 1.00 18.95 74 PRO B C 1
ATOM 3808 O O . PRO B 1 74 ? -43.540 19.296 37.230 1.00 19.69 74 PRO B O 1
ATOM 3812 N N . ASP B 1 75 ? -44.671 21.227 36.981 1.00 20.28 75 ASP B N 1
ATOM 3813 C CA . ASP B 1 75 ? -46.032 20.638 37.099 1.00 21.05 75 ASP B CA 1
ATOM 3814 C C . ASP B 1 75 ? -46.237 19.620 35.973 1.00 18.84 75 ASP B C 1
ATOM 3815 O O . ASP B 1 75 ? -46.794 18.538 36.242 1.00 17.69 75 ASP B O 1
ATOM 3820 N N . GLU B 1 76 ? -45.800 19.951 34.756 1.00 19.22 76 GLU B N 1
ATOM 3821 C CA . GLU B 1 76 ? -45.953 19.071 33.569 1.00 18.86 76 GLU B CA 1
ATOM 3822 C C . GLU B 1 76 ? -45.125 17.799 33.784 1.00 16.79 76 GLU B C 1
ATOM 3823 O O . GLU B 1 76 ? -45.661 16.699 33.562 1.00 19.13 76 GLU B O 1
ATOM 3829 N N . LEU B 1 77 ? -43.872 17.936 34.217 1.00 18.14 77 LEU B N 1
ATOM 3830 C CA . LEU B 1 77 ? -42.957 16.781 34.408 1.00 17.45 77 LEU B CA 1
ATOM 3831 C C . LEU B 1 77 ? -43.477 15.908 35.556 1.00 16.99 77 LEU B C 1
ATOM 3832 O O . LEU B 1 77 ? -43.475 14.673 35.405 1.00 17.48 77 LEU B O 1
ATOM 3837 N N . ALA B 1 78 ? -43.917 16.529 36.652 1.00 17.23 78 ALA B N 1
ATOM 3838 C CA . ALA B 1 78 ? -44.520 15.839 37.816 1.00 17.71 78 ALA B CA 1
ATOM 3839 C C . ALA B 1 78 ? -45.743 15.038 37.354 1.00 17.98 78 ALA B C 1
ATOM 3840 O O . ALA B 1 78 ? -45.840 13.847 37.704 1.00 18.46 78 ALA B O 1
ATOM 3842 N N . GLY B 1 79 ? -46.622 15.664 36.565 1.00 20.79 79 GLY B N 1
ATOM 3843 C CA . GLY B 1 79 ? -47.822 15.026 35.987 1.00 19.14 79 GLY B CA 1
ATOM 3844 C C . GLY B 1 79 ? -47.454 13.833 35.122 1.00 17.02 79 GLY B C 1
ATOM 3845 O O . GLY B 1 79 ? -48.120 12.784 35.225 1.00 18.60 79 GLY B O 1
ATOM 3846 N N . ASP B 1 80 ? -46.419 13.980 34.298 1.00 17.33 80 ASP B N 1
ATOM 3847 C CA . ASP B 1 80 ? -45.969 12.930 33.348 1.00 18.18 80 ASP B CA 1
ATOM 3848 C C . ASP B 1 80 ? -45.433 11.735 34.145 1.00 16.50 80 ASP B C 1
ATOM 3849 O O . ASP B 1 80 ? -45.751 10.585 33.788 1.00 16.62 80 ASP B O 1
ATOM 3854 N N . MET B 1 81 ? -44.664 11.995 35.203 1.00 16.14 81 MET B N 1
ATOM 3855 C CA . MET B 1 81 ? -44.093 10.926 36.059 1.00 16.18 81 MET B CA 1
ATOM 3856 C C . MET B 1 81 ? -45.228 10.226 36.819 1.00 16.16 81 MET B C 1
ATOM 3857 O O . MET B 1 81 ? -45.224 8.983 36.872 1.00 17.39 81 MET B O 1
ATOM 3862 N N . HIS B 1 82 ? -46.219 10.970 37.309 1.00 17.96 82 HIS B N 1
ATOM 3863 C CA . HIS B 1 82 ? -47.423 10.368 37.941 1.00 18.18 82 HIS B CA 1
ATOM 3864 C C . HIS B 1 82 ? -48.102 9.428 36.936 1.00 16.97 82 HIS B C 1
ATOM 3865 O O . HIS B 1 82 ? -48.440 8.295 37.319 1.00 17.53 82 HIS B O 1
ATOM 3872 N N . GLU B 1 83 ? -48.293 9.866 35.691 1.00 17.30 83 GLU B N 1
ATOM 3873 C CA . GLU B 1 83 ? -48.974 9.043 34.655 1.00 17.65 83 GLU B CA 1
ATOM 3874 C C . GLU B 1 83 ? -48.187 7.741 34.452 1.00 16.00 83 GLU B C 1
ATOM 3875 O O . GLU B 1 83 ? -48.808 6.666 34.496 1.00 17.86 83 GLU B O 1
ATOM 3881 N N . ALA B 1 84 ? -46.872 7.823 34.238 1.00 16.36 84 ALA B N 1
ATOM 3882 C CA . ALA B 1 84 ? -46.001 6.643 34.028 1.00 15.72 84 ALA B CA 1
ATOM 3883 C C . ALA B 1 84 ? -46.120 5.703 35.232 1.00 15.17 84 ALA B C 1
ATOM 3884 O O . ALA B 1 84 ? -46.360 4.496 35.038 1.00 14.97 84 ALA B O 1
ATOM 3886 N N . LEU B 1 85 ? -45.963 6.234 36.443 1.00 15.38 85 LEU B N 1
ATOM 3887 C CA . LEU B 1 85 ? -45.987 5.406 37.673 1.00 15.40 85 LEU B CA 1
ATOM 3888 C C . LEU B 1 85 ? -47.351 4.719 37.803 1.00 14.98 85 LEU B C 1
ATOM 3889 O O . LEU B 1 85 ? -47.383 3.575 38.307 1.00 16.98 85 LEU B O 1
ATOM 3894 N N . SER B 1 86 ? -48.423 5.351 37.313 1.00 15.27 86 SER B N 1
ATOM 3895 C CA . SER B 1 86 ? -49.809 4.823 37.407 1.00 16.29 86 SER B CA 1
ATOM 3896 C C . SER B 1 86 ? -49.948 3.578 36.522 1.00 16.30 86 SER B C 1
ATOM 3897 O O . SER B 1 86 ? -50.904 2.815 36.741 1.00 19.36 86 SER B O 1
ATOM 3900 N N . LEU B 1 87 ? -49.022 3.376 35.575 1.00 16.08 87 LEU B N 1
ATOM 3901 C CA . LEU B 1 87 ? -49.059 2.259 34.592 1.00 16.42 87 LEU B CA 1
ATOM 3902 C C . LEU B 1 87 ? -47.957 1.237 34.897 1.00 15.84 87 LEU B C 1
ATOM 3903 O O . LEU B 1 87 ? -47.877 0.222 34.182 1.00 16.55 87 LEU B O 1
ATOM 3908 N N . ILE B 1 88 ? -47.143 1.492 35.922 1.00 16.00 88 ILE B N 1
ATOM 3909 C CA . ILE B 1 88 ? -46.080 0.561 36.400 1.00 15.93 88 ILE B CA 1
ATOM 3910 C C . ILE B 1 88 ? -46.526 -0.044 37.728 1.00 15.39 88 ILE B C 1
ATOM 3911 O O . ILE B 1 88 ? -46.714 0.670 38.710 1.00 17.54 88 ILE B O 1
ATOM 3916 N N . PRO B 1 89 ? -46.744 -1.375 37.788 1.00 14.24 89 PRO B N 1
ATOM 3917 C CA . PRO B 1 89 ? -47.305 -2.005 38.980 1.00 14.78 89 PRO B CA 1
ATOM 3918 C C . PRO B 1 89 ? -46.316 -1.987 40.154 1.00 15.27 89 PRO B C 1
ATOM 3919 O O . PRO B 1 89 ? -45.134 -2.186 39.940 1.00 15.54 89 PRO B O 1
ATOM 3923 N N . GLY B 1 90 ? -46.823 -1.726 41.359 1.00 17.29 90 GLY B N 1
ATOM 3924 C CA . GLY B 1 90 ? -46.025 -1.750 42.595 1.00 17.37 90 GLY B CA 1
ATOM 3925 C C . GLY B 1 90 ? -45.562 -0.360 42.985 1.00 17.99 90 GLY B C 1
ATOM 3926 O O . GLY B 1 90 ? -46.034 0.618 42.378 1.00 22.47 90 GLY B O 1
ATOM 3927 N N . LYS B 1 91 ? -44.663 -0.278 43.964 1.00 18.58 91 LYS B N 1
ATOM 3928 C CA . LYS B 1 91 ? -44.140 1.006 44.492 1.00 17.79 91 LYS B CA 1
ATOM 3929 C C . LYS B 1 91 ? -42.699 1.192 44.025 1.00 17.32 91 LYS B C 1
ATOM 3930 O O . LYS B 1 91 ? -41.919 0.217 44.046 1.00 18.71 91 LYS B O 1
ATOM 3936 N N . HIS B 1 92 ? -42.367 2.409 43.607 1.00 17.12 92 HIS B N 1
ATOM 3937 C CA . HIS B 1 92 ? -41.070 2.718 42.963 1.00 15.96 92 HIS B CA 1
ATOM 3938 C C . HIS B 1 92 ? -40.508 4.011 43.546 1.00 16.18 92 HIS B C 1
ATOM 3939 O O . HIS B 1 92 ? -41.042 4.497 44.568 1.00 16.81 92 HIS B O 1
ATOM 3946 N N . ARG B 1 93 ? -39.453 4.517 42.917 1.00 15.96 93 ARG B N 1
ATOM 3947 C CA . ARG B 1 93 ? -38.735 5.740 43.343 1.00 15.85 93 ARG B CA 1
ATOM 3948 C C . ARG B 1 93 ? -38.541 6.623 42.115 1.00 15.77 93 ARG B C 1
ATOM 3949 O O . ARG B 1 93 ? -38.756 6.126 40.997 1.00 16.60 93 ARG B O 1
ATOM 3957 N N . VAL B 1 94 ? -38.159 7.878 42.331 1.00 16.35 94 VAL B N 1
ATOM 3958 C CA . VAL B 1 94 ? -37.818 8.835 41.242 1.00 16.02 94 VAL B CA 1
ATOM 3959 C C . VAL B 1 94 ? -36.407 9.370 41.496 1.00 15.88 94 VAL B C 1
ATOM 3960 O O . VAL B 1 94 ? -36.063 9.603 42.673 1.00 17.52 94 VAL B O 1
ATOM 3964 N N . GLN B 1 95 ? -35.586 9.418 40.444 1.00 17.86 95 GLN B N 1
ATOM 3965 C CA . GLN B 1 95 ? -34.255 10.079 40.440 1.00 17.27 95 GLN B CA 1
ATOM 3966 C C . GLN B 1 95 ? -34.416 11.516 39.949 1.00 17.12 95 GLN B C 1
ATOM 3967 O O . GLN B 1 95 ? -34.989 11.703 38.855 1.00 16.31 95 GLN B O 1
ATOM 3973 N N . LEU B 1 96 ? -33.808 12.467 40.655 1.00 16.79 96 LEU B N 1
ATOM 3974 C CA . LEU B 1 96 ? -33.703 13.873 40.195 1.00 18.04 96 LEU B CA 1
ATOM 3975 C C . LEU B 1 96 ? -32.277 14.139 39.714 1.00 15.50 96 LEU B C 1
ATOM 3976 O O . LEU B 1 96 ? -31.352 13.422 40.144 1.00 18.41 96 LEU B O 1
ATOM 3981 N N . HIS B 1 97 ? -32.126 15.148 38.859 1.00 16.37 97 HIS B N 1
ATOM 3982 C CA . HIS B 1 97 ? -30.843 15.838 38.574 1.00 15.97 97 HIS B CA 1
ATOM 3983 C C . HIS B 1 97 ? -30.877 17.214 39.240 1.00 15.65 97 HIS B C 1
ATOM 3984 O O . HIS B 1 97 ? -31.984 17.749 39.410 1.00 15.43 97 HIS B O 1
ATOM 3991 N N . ALA B 1 98 ? -29.712 17.774 39.570 1.00 15.20 98 ALA B N 1
ATOM 3992 C CA . ALA B 1 98 ? -29.589 19.071 40.275 1.00 15.54 98 ALA B CA 1
ATOM 3993 C C . ALA B 1 98 ? -30.282 20.171 39.461 1.00 15.36 98 ALA B C 1
ATOM 3994 O O . ALA B 1 98 ? -30.866 21.073 40.080 1.00 17.04 98 ALA B O 1
ATOM 3996 N N . ILE B 1 99 ? -30.284 20.072 38.126 1.00 16.56 99 ILE B N 1
ATOM 3997 C CA . ILE B 1 99 ? -30.846 21.146 37.252 1.00 15.80 99 ILE B CA 1
ATOM 3998 C C . ILE B 1 99 ? -32.379 21.108 37.291 1.00 15.77 99 ILE B C 1
ATOM 3999 O O . ILE B 1 99 ? -32.987 21.994 36.669 1.00 16.82 99 ILE B O 1
ATOM 4004 N N . TYR B 1 100 ? -32.984 20.184 38.047 1.00 15.95 100 TYR B N 1
ATOM 4005 C CA . TYR B 1 100 ? -34.459 20.108 38.237 1.00 15.80 100 TYR B CA 1
ATOM 4006 C C . TYR B 1 100 ? -34.862 20.818 39.534 1.00 16.42 100 TYR B C 1
ATOM 4007 O O . TYR B 1 100 ? -36.041 20.724 39.924 1.00 17.79 100 TYR B O 1
ATOM 4016 N N . ALA B 1 101 ? -33.940 21.589 40.119 1.00 18.22 101 ALA B N 1
ATOM 4017 C CA . ALA B 1 101 ? -34.233 22.580 41.181 1.00 18.40 101 ALA B CA 1
ATOM 4018 C C . ALA B 1 101 ? -35.458 23.406 40.774 1.00 18.80 101 ALA B C 1
ATOM 4019 O O . ALA B 1 101 ? -35.535 23.811 39.598 1.00 18.63 101 ALA B O 1
ATOM 4021 N N . VAL B 1 102 ? -36.356 23.675 41.725 1.00 17.71 102 VAL B N 1
ATOM 4022 C CA . VAL B 1 102 ? -37.595 24.479 41.514 1.00 19.44 102 VAL B CA 1
ATOM 4023 C C . VAL B 1 102 ? -37.550 25.679 42.465 1.00 19.68 102 VAL B C 1
ATOM 4024 O O . VAL B 1 102 ? -37.793 25.485 43.672 1.00 21.05 102 VAL B O 1
ATOM 4028 N N . THR B 1 103 ? -37.204 26.859 41.945 1.00 21.17 103 THR B N 1
ATOM 4029 C CA . THR B 1 103 ? -37.075 28.115 42.731 1.00 24.19 103 THR B CA 1
ATOM 4030 C C . THR B 1 103 ? -37.226 29.331 41.810 1.00 25.32 103 THR B C 1
ATOM 4031 O O . THR B 1 103 ? -36.893 29.218 40.615 1.00 25.51 103 THR B O 1
ATOM 4035 N N . ASP B 1 104 ? -37.718 30.442 42.366 1.00 29.67 104 ASP B N 1
ATOM 4036 C CA . ASP B 1 104 ? -37.811 31.769 41.698 1.00 33.68 104 ASP B CA 1
ATOM 4037 C C . ASP B 1 104 ? -36.509 32.542 41.933 1.00 31.38 104 ASP B C 1
ATOM 4038 O O . ASP B 1 104 ? -36.359 33.634 41.357 1.00 34.54 104 ASP B O 1
ATOM 4043 N N . LYS B 1 105 ? -35.619 32.007 42.772 1.00 33.48 105 LYS B N 1
ATOM 4044 C CA . LYS B 1 105 ? -34.311 32.634 43.099 1.00 34.08 105 LYS B CA 1
ATOM 4045 C C . LYS B 1 105 ? -33.334 32.379 41.947 1.00 35.37 105 LYS B C 1
ATOM 4046 O O . LYS B 1 105 ? -33.441 31.320 41.304 1.00 34.90 105 LYS B O 1
ATOM 4052 N N . LYS B 1 106 ? -32.423 33.325 41.703 1.00 38.79 106 LYS B N 1
ATOM 4053 C CA . LYS B 1 106 ? -31.316 33.189 40.722 1.00 40.04 106 LYS B CA 1
ATOM 4054 C C . LYS B 1 106 ? -30.287 32.201 41.280 1.00 34.91 106 LYS B C 1
ATOM 4055 O O . LYS B 1 106 ? -29.690 32.501 42.335 1.00 39.49 106 LYS B O 1
ATOM 4061 N N . ARG B 1 107 ? -30.139 31.040 40.636 1.00 29.66 107 ARG B N 1
ATOM 4062 C CA . ARG B 1 107 ? -29.217 29.962 41.080 1.00 27.27 107 ARG B CA 1
ATOM 4063 C C . ARG B 1 107 ? -28.203 29.653 39.978 1.00 26.63 107 ARG B C 1
ATOM 4064 O O . ARG B 1 107 ? -28.539 29.795 38.787 1.00 28.34 107 ARG B O 1
ATOM 4072 N N . ASP B 1 108 ? -27.006 29.241 40.392 1.00 24.74 108 ASP B N 1
ATOM 4073 C CA . ASP B 1 108 ? -26.039 28.467 39.576 1.00 23.01 108 ASP B CA 1
ATOM 4074 C C . ASP B 1 108 ? -25.781 27.145 40.306 1.00 20.66 108 ASP B C 1
ATOM 4075 O O . ASP B 1 108 ? -26.279 26.984 41.434 1.00 20.56 108 ASP B O 1
ATOM 4080 N N . LEU B 1 109 ? -25.052 26.220 39.688 1.00 18.84 109 LEU B N 1
ATOM 4081 C CA . LEU B 1 109 ? -24.837 24.865 40.257 1.00 19.05 109 LEU B CA 1
ATOM 4082 C C . LEU B 1 109 ? -24.078 24.970 41.585 1.00 18.46 109 LEU B C 1
ATOM 4083 O O . LEU B 1 109 ? -24.187 24.028 42.394 1.00 21.41 109 LEU B O 1
ATOM 4088 N N . ASP B 1 110 ? -23.374 26.080 41.822 1.00 20.33 110 ASP B N 1
ATOM 4089 C CA . ASP B 1 110 ? -22.538 26.261 43.040 1.00 23.18 110 ASP B CA 1
ATOM 4090 C C . ASP B 1 110 ? -23.262 27.140 44.069 1.00 23.24 110 ASP B C 1
ATOM 4091 O O . ASP B 1 110 ? -22.624 27.474 45.082 1.00 26.53 110 ASP B O 1
ATOM 4096 N N . THR B 1 111 ? -24.553 27.435 43.874 1.00 22.87 111 THR B N 1
ATOM 4097 C CA . THR B 1 111 ? -25.353 28.266 44.817 1.00 24.07 111 THR B CA 1
ATOM 4098 C C . THR B 1 111 ? -26.732 27.645 45.072 1.00 23.72 111 THR B C 1
ATOM 4099 O O . THR B 1 111 ? -27.521 28.274 45.810 1.00 22.17 111 THR B O 1
ATOM 4103 N N . LEU B 1 112 ? -26.998 26.445 44.544 1.00 20.87 112 LEU B N 1
ATOM 4104 C CA . LEU B 1 112 ? -28.228 25.673 44.871 1.00 20.31 112 LEU B CA 1
ATOM 4105 C C . LEU B 1 112 ? -28.317 25.485 46.387 1.00 19.99 112 LEU B C 1
ATOM 4106 O O . LEU B 1 112 ? -27.258 25.379 47.040 1.00 21.76 112 LEU B O 1
ATOM 4111 N N . GLU B 1 113 ? -29.543 25.448 46.910 1.00 20.16 113 GLU B N 1
ATOM 4112 C CA . GLU B 1 113 ? -29.837 25.218 48.346 1.00 21.32 113 GLU B CA 1
ATOM 4113 C C . GLU B 1 113 ? -30.839 24.076 48.454 1.00 19.60 113 GLU B C 1
ATOM 4114 O O . GLU B 1 113 ? -31.606 23.820 47.531 1.00 21.16 113 GLU B O 1
ATOM 4120 N N . PRO B 1 114 ? -30.803 23.300 49.556 1.00 18.69 114 PRO B N 1
ATOM 4121 C CA . PRO B 1 114 ? -31.671 22.131 49.694 1.00 18.83 114 PRO B CA 1
ATOM 4122 C C . PRO B 1 114 ? -33.160 22.474 49.517 1.00 18.85 114 PRO B C 1
ATOM 4123 O O . PRO B 1 114 ? -33.875 21.680 48.924 1.00 19.32 114 PRO B O 1
ATOM 4127 N N . GLU B 1 115 ? -33.577 23.657 49.977 1.00 19.59 115 GLU B N 1
ATOM 4128 C CA . GLU B 1 115 ? -34.991 24.120 49.930 1.00 21.35 115 GLU B CA 1
ATOM 4129 C C . GLU B 1 115 ? -35.439 24.254 48.471 1.00 20.21 115 GLU B C 1
ATOM 4130 O O . GLU B 1 115 ? -36.662 24.281 48.229 1.00 21.32 115 GLU B O 1
ATOM 4136 N N . ASP B 1 116 ? -34.489 24.333 47.537 1.00 19.71 116 ASP B N 1
ATOM 4137 C CA . ASP B 1 116 ? -34.778 24.432 46.082 1.00 20.13 116 ASP B CA 1
ATOM 4138 C C . ASP B 1 116 ? -35.429 23.128 45.601 1.00 19.59 116 ASP B C 1
ATOM 4139 O O . ASP B 1 116 ? -35.894 23.099 44.449 1.00 21.80 116 ASP B O 1
ATOM 4144 N N . PHE B 1 117 ? -35.477 22.103 46.456 1.00 18.92 117 PHE B N 1
ATOM 4145 C CA . PHE B 1 117 ? -36.037 20.764 46.134 1.00 19.44 117 PHE B CA 1
ATOM 4146 C C . PHE B 1 117 ? -37.237 20.442 47.030 1.00 19.42 117 PHE B C 1
ATOM 4147 O O . PHE B 1 117 ? -37.730 19.298 46.969 1.00 18.76 117 PHE B O 1
ATOM 4155 N N . ASP B 1 118 ? -37.737 21.431 47.776 1.00 20.33 118 ASP B N 1
ATOM 4156 C CA . ASP B 1 118 ? -38.991 21.300 48.566 1.00 21.61 118 ASP B CA 1
ATOM 4157 C C . ASP B 1 118 ? -40.114 20.845 47.629 1.00 20.38 118 ASP B C 1
ATOM 4158 O O . ASP B 1 118 ? -40.919 19.986 48.043 1.00 21.18 118 ASP B O 1
ATOM 4163 N N . TYR B 1 119 ? -40.166 21.389 46.411 1.00 19.64 119 TYR B N 1
ATOM 4164 C CA . TYR B 1 119 ? -41.213 21.055 45.411 1.00 20.02 119 TYR B CA 1
ATOM 4165 C C . TYR B 1 119 ? -41.262 19.532 45.238 1.00 18.89 119 TYR B C 1
ATOM 4166 O O . TYR B 1 119 ? -42.365 18.949 45.258 1.00 18.68 119 TYR B O 1
ATOM 4175 N N . TRP B 1 120 ? -40.095 18.901 45.094 1.00 17.27 120 TRP B N 1
ATOM 4176 C CA . TRP B 1 120 ? -39.978 17.459 44.755 1.00 18.56 120 TRP B CA 1
ATOM 4177 C C . TRP B 1 120 ? -40.189 16.603 46.005 1.00 16.70 120 TRP B C 1
ATOM 4178 O O . TRP B 1 120 ? -40.762 15.503 45.875 1.00 17.70 120 TRP B O 1
ATOM 4189 N N . ILE B 1 121 ? -39.791 17.107 47.176 1.00 16.27 121 ILE B N 1
ATOM 4190 C CA . ILE B 1 121 ? -40.056 16.434 48.482 1.00 16.85 121 ILE B CA 1
ATOM 4191 C C . ILE B 1 121 ? -41.573 16.340 48.671 1.00 17.60 121 ILE B C 1
ATOM 4192 O O . ILE B 1 121 ? -42.071 15.224 48.921 1.00 18.65 121 ILE B O 1
ATOM 4197 N N . ASP B 1 122 ? -42.281 17.458 48.481 1.00 19.47 122 ASP B N 1
ATOM 4198 C CA . ASP B 1 122 ? -43.759 17.544 48.624 1.00 19.82 122 ASP B CA 1
ATOM 4199 C C . ASP B 1 122 ? -44.405 16.583 47.619 1.00 19.40 122 ASP B C 1
ATOM 4200 O O . ASP B 1 122 ? -45.300 15.803 48.017 1.00 21.31 122 ASP B O 1
ATOM 4205 N N . TRP B 1 123 ? -43.967 16.628 46.363 1.00 18.48 123 TRP B N 1
ATOM 4206 C CA . TRP B 1 123 ? -44.515 15.754 45.296 1.00 18.70 123 TRP B CA 1
ATOM 4207 C C . TRP B 1 123 ? -44.295 14.286 45.680 1.00 17.95 123 TRP B C 1
ATOM 4208 O O . TRP B 1 123 ? -45.246 13.492 45.551 1.00 18.24 123 TRP B O 1
ATOM 4219 N N . ALA B 1 124 ? -43.086 13.941 46.133 1.00 18.91 124 ALA B N 1
ATOM 4220 C CA . ALA B 1 124 ? -42.686 12.557 46.477 1.00 19.34 124 ALA B CA 1
ATOM 4221 C C . ALA B 1 124 ? -43.568 12.040 47.620 1.00 17.87 124 ALA B C 1
ATOM 4222 O O . ALA B 1 124 ? -43.998 10.872 47.565 1.00 20.00 124 ALA B O 1
ATOM 4224 N N . LYS B 1 125 ? -43.864 12.889 48.605 1.00 18.53 125 LYS B N 1
ATOM 4225 C CA . LYS B 1 125 ? -44.692 12.496 49.774 1.00 18.99 125 LYS B CA 1
ATOM 4226 C C . LYS B 1 125 ? -46.116 12.187 49.304 1.00 22.02 125 LYS B C 1
ATOM 4227 O O . LYS B 1 125 ? -46.691 11.190 49.774 1.00 24.48 125 LYS B O 1
ATOM 4233 N N . GLN B 1 126 ? -46.661 13.010 48.407 1.00 21.40 126 GLN B N 1
ATOM 4234 C CA . GLN B 1 126 ? -48.070 12.889 47.959 1.00 24.56 126 GLN B CA 1
ATOM 4235 C C . GLN B 1 126 ? -48.165 11.730 46.958 1.00 22.39 126 GLN B C 1
ATOM 4236 O O . GLN B 1 126 ? -49.180 11.011 46.992 1.00 24.38 126 GLN B O 1
ATOM 4242 N N . GLU B 1 127 ? -47.082 11.455 46.223 1.00 19.99 127 GLU B N 1
ATOM 4243 C CA . GLU B 1 127 ? -47.002 10.329 45.252 1.00 21.33 127 GLU B CA 1
ATOM 4244 C C . GLU B 1 127 ? -46.746 9.013 45.999 1.00 20.98 127 GLU B C 1
ATOM 4245 O O . GLU B 1 127 ? -47.158 7.957 45.486 1.00 22.70 127 GLU B O 1
ATOM 4251 N N . GLY B 1 128 ? -46.084 9.078 47.160 1.00 21.56 128 GLY B N 1
ATOM 4252 C CA . GLY B 1 128 ? -45.726 7.902 47.979 1.00 22.91 128 GLY B CA 1
ATOM 4253 C C . GLY B 1 128 ? -44.486 7.194 47.455 1.00 22.19 128 GLY B C 1
ATOM 4254 O O . GLY B 1 128 ? -44.484 5.945 47.426 1.00 24.42 128 GLY B O 1
ATOM 4255 N N . VAL B 1 129 ? -43.460 7.951 47.059 1.00 21.06 129 VAL B N 1
ATOM 4256 C CA . VAL B 1 129 ? -42.191 7.389 46.505 1.00 20.80 129 VAL B CA 1
ATOM 4257 C C . VAL B 1 129 ? -40.998 8.013 47.233 1.00 18.99 129 VAL B C 1
ATOM 4258 O O . VAL B 1 129 ? -41.128 9.141 47.745 1.00 19.12 129 VAL B O 1
ATOM 4262 N N . GLY B 1 130 ? -39.890 7.274 47.296 1.00 18.77 130 GLY B N 1
ATOM 4263 C CA . GLY B 1 130 ? -38.566 7.795 47.679 1.00 18.40 130 GLY B CA 1
ATOM 4264 C C . GLY B 1 130 ? -37.885 8.507 46.524 1.00 18.01 130 GLY B C 1
ATOM 4265 O O . GLY B 1 130 ? -38.351 8.367 45.366 1.00 16.63 130 GLY B O 1
ATOM 4266 N N . LEU B 1 131 ? -36.823 9.258 46.819 1.00 16.94 131 LEU B N 1
ATOM 4267 C CA . LEU B 1 131 ? -36.076 10.056 45.814 1.00 16.86 131 LEU B CA 1
ATOM 4268 C C . LEU B 1 131 ? -34.598 9.668 45.854 1.00 16.45 131 LEU B C 1
ATOM 4269 O O . LEU B 1 131 ? -34.035 9.534 46.951 1.00 16.66 131 LEU B O 1
ATOM 4274 N N . ASP B 1 132 ? -33.994 9.517 44.678 1.00 15.67 132 ASP B N 1
ATOM 4275 C CA . ASP B 1 132 ? -32.523 9.456 44.513 1.00 15.08 132 ASP B CA 1
ATOM 4276 C C . ASP B 1 132 ? -32.092 10.719 43.762 1.00 14.81 132 ASP B C 1
ATOM 4277 O O . ASP B 1 132 ? -32.974 11.454 43.271 1.00 16.64 132 ASP B O 1
ATOM 4282 N N . PHE B 1 133 ? -30.799 11.031 43.787 1.00 13.97 133 PHE B N 1
ATOM 4283 C CA . PHE B 1 133 ? -30.267 12.343 43.352 1.00 14.35 133 PHE B CA 1
ATOM 4284 C C . PHE B 1 133 ? -29.046 12.126 42.460 1.00 14.82 133 PHE B C 1
ATOM 4285 O O . PHE B 1 133 ? -28.329 11.113 42.621 1.00 15.77 133 PHE B O 1
ATOM 4293 N N . ASN B 1 134 ? -28.856 13.056 41.525 1.00 15.24 134 ASN B N 1
ATOM 4294 C CA . ASN B 1 134 ? -27.676 13.146 40.632 1.00 15.53 134 ASN B CA 1
ATOM 4295 C C . ASN B 1 134 ? -27.208 14.603 40.595 1.00 15.36 134 ASN B C 1
ATOM 4296 O O . ASN B 1 134 ? -28.008 15.463 40.191 1.00 17.00 134 ASN B O 1
ATOM 4301 N N . GLY B 1 135 ? -25.962 14.863 40.995 1.00 15.63 135 GLY B N 1
ATOM 4302 C CA . GLY B 1 135 ? -25.258 16.115 40.664 1.00 15.32 135 GLY B CA 1
ATOM 4303 C C . GLY B 1 135 ? -25.183 16.289 39.157 1.00 15.13 135 GLY B C 1
ATOM 4304 O O . GLY B 1 135 ? -25.080 15.266 38.450 1.00 15.80 135 GLY B O 1
ATOM 4305 N N . THR B 1 136 ? -25.292 17.523 38.666 1.00 15.33 136 THR B N 1
ATOM 4306 C CA . THR B 1 136 ? -25.239 17.821 37.210 1.00 15.71 136 THR B CA 1
ATOM 4307 C C . THR B 1 136 ? -23.863 18.393 36.856 1.00 15.21 136 THR B C 1
ATOM 4308 O O . THR B 1 136 ? -23.627 19.578 37.136 1.00 18.61 136 THR B O 1
ATOM 4312 N N . PHE B 1 137 ? -22.999 17.576 36.247 1.00 14.96 137 PHE B N 1
ATOM 4313 C CA . PHE B 1 137 ? -21.582 17.918 35.950 1.00 15.38 137 PHE B CA 1
ATOM 4314 C C . PHE B 1 137 ? -21.398 18.021 34.431 1.00 16.02 137 PHE B C 1
ATOM 4315 O O . PHE B 1 137 ? -20.343 17.606 33.919 1.00 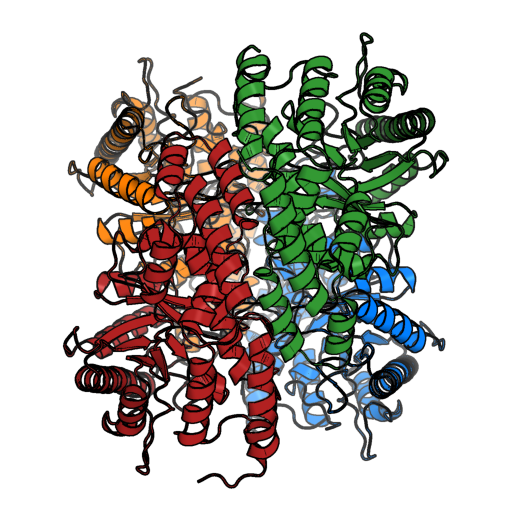16.69 137 PHE B O 1
ATOM 4323 N N . PHE B 1 138 ? -22.392 18.575 33.734 1.00 17.26 138 PHE B N 1
ATOM 4324 C CA . PHE B 1 138 ? -22.375 18.743 32.255 1.00 17.92 138 PHE B CA 1
ATOM 4325 C C . PHE B 1 138 ? -23.304 19.888 31.833 1.00 19.71 138 PHE B C 1
ATOM 4326 O O . PHE B 1 138 ? -24.022 20.450 32.688 1.00 19.52 138 PHE B O 1
ATOM 4334 N N . SER B 1 139 ? -23.256 20.243 30.546 1.00 22.37 139 SER B N 1
ATOM 4335 C CA . SER B 1 139 ? -24.079 21.306 29.910 1.00 23.93 139 SER B CA 1
ATOM 4336 C C . SER B 1 139 ? -23.938 22.611 30.700 1.00 23.32 139 SER B C 1
ATOM 4337 O O . SER B 1 139 ? -24.956 23.108 31.227 1.00 24.16 139 SER B O 1
ATOM 4340 N N . HIS B 1 140 ? -22.714 23.134 30.791 1.00 20.04 140 HIS B N 1
ATOM 4341 C CA . HIS B 1 140 ? -22.381 24.333 31.602 1.00 20.97 140 HIS B CA 1
ATOM 4342 C C . HIS B 1 140 ? -21.117 24.985 31.058 1.00 20.87 140 HIS B C 1
ATOM 4343 O O . HIS B 1 140 ? -20.178 24.296 30.670 1.00 21.65 140 HIS B O 1
ATOM 4350 N N . PRO B 1 141 ? -21.057 26.334 31.029 1.00 23.74 141 PRO B N 1
ATOM 4351 C CA . PRO B 1 141 ? -19.842 27.044 30.635 1.00 24.49 141 PRO B CA 1
ATOM 4352 C C . PRO B 1 141 ? -18.599 26.602 31.422 1.00 21.53 141 PRO B C 1
ATOM 4353 O O . PRO B 1 141 ? -17.506 26.757 30.913 1.00 23.04 141 PRO B O 1
ATOM 4357 N N . MET B 1 142 ? -18.778 26.102 32.648 1.00 20.70 142 MET B N 1
ATOM 4358 C CA . MET B 1 142 ? -17.642 25.743 33.537 1.00 19.86 142 MET B CA 1
ATOM 4359 C C . MET B 1 142 ? -17.149 24.323 33.227 1.00 18.21 142 MET B C 1
ATOM 4360 O O . MET B 1 142 ? -16.133 23.922 33.810 1.00 19.21 142 MET B O 1
ATOM 4365 N N . VAL B 1 143 ? -17.753 23.627 32.259 1.00 18.36 143 VAL B N 1
ATOM 4366 C CA . VAL B 1 143 ? -17.134 22.406 31.661 1.00 19.01 143 VAL B CA 1
ATOM 4367 C C . VAL B 1 143 ? -16.041 22.875 30.697 1.00 19.81 143 VAL B C 1
ATOM 4368 O O . VAL B 1 143 ? -16.379 23.481 29.659 1.00 20.18 143 VAL B O 1
ATOM 4372 N N . LYS B 1 144 ? -14.778 22.685 31.075 1.00 19.92 144 LYS B N 1
ATOM 4373 C CA . LYS B 1 144 ? -13.611 23.177 30.301 1.00 20.76 144 LYS B CA 1
ATOM 4374 C C . LYS B 1 144 ? -12.879 21.984 29.685 1.00 19.94 144 LYS B C 1
ATOM 4375 O O . LYS B 1 144 ? -12.365 21.151 30.446 1.00 20.44 144 LYS B O 1
ATOM 4381 N N . ASP B 1 145 ? -12.825 21.918 28.352 1.00 21.03 145 ASP B N 1
ATOM 4382 C CA . ASP B 1 145 ? -12.190 20.798 27.612 1.00 21.65 145 ASP B CA 1
ATOM 4383 C C . ASP B 1 145 ? -12.698 19.475 28.196 1.00 21.14 145 ASP B C 1
ATOM 4384 O O . ASP B 1 145 ? -11.869 18.578 28.460 1.00 21.29 145 ASP B O 1
ATOM 4389 N N . ASN B 1 146 ? -14.013 19.385 28.412 1.00 18.19 146 ASN B N 1
ATOM 4390 C CA . ASN B 1 146 ? -14.722 18.139 28.802 1.00 20.25 146 ASN B CA 1
ATOM 4391 C C . ASN B 1 146 ? -14.319 17.706 30.213 1.00 18.19 146 ASN B C 1
ATOM 4392 O O . ASN B 1 146 ? -14.507 16.517 30.520 1.00 22.94 146 ASN B O 1
ATOM 4397 N N . MET B 1 147 ? -13.753 18.600 31.028 1.00 16.85 147 MET B N 1
ATOM 4398 C CA . MET B 1 147 ? -13.352 18.250 32.418 1.00 17.03 147 MET B CA 1
ATOM 4399 C C . MET B 1 147 ? -13.992 19.208 33.424 1.00 15.85 147 MET B C 1
ATOM 4400 O O . MET B 1 147 ? -14.308 20.357 33.060 1.00 17.35 147 MET B O 1
ATOM 4405 N N . THR B 1 148 ? -14.204 18.711 34.643 1.00 15.91 148 THR B N 1
ATOM 4406 C CA . THR B 1 148 ? -14.992 19.381 35.707 1.00 15.79 148 THR B CA 1
ATOM 4407 C C . THR B 1 148 ? -14.220 19.244 37.024 1.00 16.09 148 THR B C 1
ATOM 4408 O O . THR B 1 148 ? -13.238 19.994 37.206 1.00 16.36 148 THR B O 1
ATOM 4412 N N . VAL B 1 149 ? -14.565 18.255 37.848 1.00 16.34 149 VAL B N 1
ATOM 4413 C CA . VAL B 1 149 ? -13.948 18.060 39.194 1.00 16.98 149 VAL B CA 1
ATOM 4414 C C . VAL B 1 149 ? -12.454 17.757 39.022 1.00 16.41 149 VAL B C 1
ATOM 4415 O O . VAL B 1 149 ? -11.681 18.164 39.891 1.00 17.27 149 VAL B O 1
ATOM 4419 N N . SER B 1 150 ? -12.051 17.111 37.923 1.00 16.30 150 SER B N 1
ATOM 4420 C CA . SER B 1 150 ? -10.651 16.660 37.713 1.00 16.18 150 SER B CA 1
ATOM 4421 C C . SER B 1 150 ? -9.946 17.521 36.655 1.00 16.57 150 SER B C 1
ATOM 4422 O O . SER B 1 150 ? -8.848 17.135 36.229 1.00 17.59 150 SER B O 1
ATOM 4425 N N . SER B 1 151 ? -10.484 18.704 36.345 1.00 18.23 151 SER B N 1
ATOM 4426 C CA . SER B 1 151 ? -9.827 19.713 35.472 1.00 18.97 151 SER B CA 1
ATOM 4427 C C . SER B 1 151 ? -8.454 20.071 36.037 1.00 20.43 151 SER B C 1
ATOM 4428 O O . SER B 1 151 ? -8.266 20.123 37.250 1.00 21.05 151 SER B O 1
ATOM 4431 N N . PRO B 1 152 ? -7.444 20.318 35.175 1.00 20.77 152 PRO B N 1
ATOM 4432 C CA . PRO B 1 152 ? -6.153 20.832 35.632 1.00 22.50 152 PRO B CA 1
ATOM 4433 C C . PRO B 1 152 ? -6.215 22.291 36.109 1.00 21.64 152 PRO B C 1
ATOM 4434 O O . PRO B 1 152 ? -5.250 22.750 36.686 1.00 25.41 152 PRO B O 1
ATOM 4438 N N . ASP B 1 153 ? -7.339 22.972 35.863 1.00 22.46 153 ASP B N 1
ATOM 4439 C CA . ASP B 1 153 ? -7.574 24.393 36.243 1.00 25.14 153 ASP B CA 1
ATOM 4440 C C . ASP B 1 153 ? -8.242 24.442 37.616 1.00 23.94 153 ASP B C 1
ATOM 4441 O O . ASP B 1 153 ? -9.382 24.007 37.774 1.00 24.32 153 ASP B O 1
ATOM 4446 N N . PRO B 1 154 ? -7.568 24.997 38.648 1.00 27.71 154 PRO B N 1
ATOM 4447 C CA . PRO B 1 154 ? -8.099 24.969 40.011 1.00 27.13 154 PRO B CA 1
ATOM 4448 C C . PRO B 1 154 ? -9.417 25.747 40.176 1.00 27.38 154 PRO B C 1
ATOM 4449 O O . PRO B 1 154 ? -10.214 25.347 41.002 1.00 28.00 154 PRO B O 1
ATOM 4453 N N . LYS B 1 155 ? -9.637 26.805 39.386 1.00 28.05 155 LYS B N 1
ATOM 4454 C CA . LYS B 1 155 ? -10.918 27.570 39.382 1.00 29.87 155 LYS B CA 1
ATOM 4455 C C . LYS B 1 155 ? -12.062 26.626 39.007 1.00 23.71 155 LYS B C 1
ATOM 4456 O O . LYS B 1 155 ? -13.120 26.659 39.668 1.00 26.30 155 LYS B O 1
ATOM 4462 N N . VAL B 1 156 ? -11.858 25.854 37.940 1.00 20.85 156 VAL B N 1
ATOM 4463 C CA . VAL B 1 156 ? -12.856 24.890 37.398 1.00 20.12 156 VAL B CA 1
ATOM 4464 C C . VAL B 1 156 ? -13.066 23.781 38.434 1.00 18.81 156 VAL B C 1
ATOM 4465 O O . VAL B 1 156 ? -14.232 23.531 38.795 1.00 18.77 156 VAL B O 1
ATOM 4469 N N 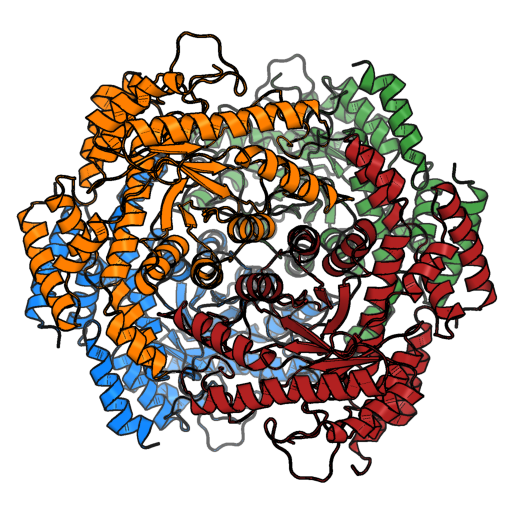. ARG B 1 157 ? -11.979 23.170 38.916 1.00 19.27 157 ARG B N 1
ATOM 4470 C CA . ARG B 1 157 ? -12.020 22.125 39.975 1.00 20.70 157 ARG B CA 1
ATOM 4471 C C . ARG B 1 157 ? -12.875 22.627 41.145 1.00 21.10 157 ARG B C 1
ATOM 4472 O O . ARG B 1 157 ? -13.759 21.874 41.607 1.00 20.02 157 ARG B O 1
ATOM 4480 N N . ASP B 1 158 ? -12.614 23.846 41.618 1.00 22.24 158 ASP B N 1
ATOM 4481 C CA . ASP B 1 158 ? -13.206 24.381 42.873 1.00 21.57 158 ASP B CA 1
ATOM 4482 C C . ASP B 1 158 ? -14.704 24.624 42.650 1.00 20.34 158 ASP B C 1
ATOM 4483 O O . ASP B 1 158 ? -15.496 24.315 43.560 1.00 20.90 158 ASP B O 1
ATOM 4488 N N . PHE B 1 159 ? -15.089 25.117 41.469 1.00 17.53 159 PHE B N 1
ATOM 4489 C CA . PHE B 1 159 ? -16.514 25.328 41.108 1.00 18.91 159 PHE B CA 1
ATOM 4490 C C . PHE B 1 159 ? -17.261 23.997 41.248 1.00 18.11 159 PHE B C 1
ATOM 4491 O O . PHE B 1 159 ? -18.318 23.956 41.904 1.00 20.02 159 PHE B O 1
ATOM 4499 N N . TRP B 1 160 ? -16.711 22.928 40.668 1.00 17.11 160 TRP B N 1
ATOM 4500 C CA . TRP B 1 160 ? -17.392 21.612 40.560 1.00 17.09 160 TRP B CA 1
ATOM 4501 C C . TRP B 1 160 ? -17.328 20.863 41.895 1.00 17.22 160 TRP B C 1
ATOM 4502 O O . TRP B 1 160 ? -18.291 20.140 42.211 1.00 19.50 160 TRP B O 1
ATOM 4513 N N . ILE B 1 161 ? -16.277 21.082 42.683 1.00 17.19 161 ILE B N 1
ATOM 4514 C CA . ILE B 1 161 ? -16.189 20.551 44.075 1.00 16.90 161 ILE B CA 1
ATOM 4515 C C . ILE B 1 161 ? -17.304 21.181 44.919 1.00 17.49 161 ILE B C 1
ATOM 4516 O O . ILE B 1 161 ? -17.950 20.436 45.684 1.00 18.23 161 ILE B O 1
ATOM 4521 N N . ARG B 1 162 ? -17.563 22.482 44.746 1.00 18.34 162 ARG B N 1
ATOM 4522 C CA . ARG B 1 162 ? -18.677 23.193 45.431 1.00 18.48 162 ARG B CA 1
ATOM 4523 C C . ARG B 1 162 ? -19.998 22.521 45.037 1.00 17.42 162 ARG B C 1
ATOM 4524 O O . ARG B 1 162 ? -20.788 22.197 45.938 1.00 18.93 162 ARG B O 1
ATOM 4532 N N . HIS B 1 163 ? -20.215 22.251 43.748 1.00 15.98 163 HIS B N 1
ATOM 4533 C CA . HIS B 1 163 ? -21.463 21.588 43.293 1.00 16.12 163 HIS B CA 1
ATOM 4534 C C . HIS B 1 163 ? -21.566 20.200 43.933 1.00 14.92 163 HIS B C 1
ATOM 4535 O O . HIS B 1 163 ? -22.667 19.845 44.393 1.00 15.74 163 HIS B O 1
ATOM 4542 N N . GLY B 1 164 ? -20.466 19.444 43.961 1.00 14.66 164 GLY B N 1
ATOM 4543 C CA . GLY B 1 164 ? -20.408 18.110 44.589 1.00 14.78 164 GLY B CA 1
ATOM 4544 C C . GLY B 1 164 ? -20.826 18.167 46.050 1.00 14.82 164 GLY B C 1
ATOM 4545 O O . GLY B 1 164 ? -21.662 17.348 46.469 1.00 15.18 164 GLY B O 1
ATOM 4546 N N . LYS B 1 165 ? -20.259 19.106 46.803 1.00 14.86 165 LYS B N 1
ATOM 4547 C CA . LYS B 1 165 ? -20.563 19.284 48.244 1.00 15.83 165 LYS B CA 1
ATOM 4548 C C . LYS B 1 165 ? -22.054 19.610 48.386 1.00 16.19 165 LYS B C 1
ATOM 4549 O O . LYS B 1 165 ? -22.720 18.990 49.239 1.00 17.90 165 LYS B O 1
ATOM 4555 N N . ILE B 1 166 ? -22.571 20.492 47.527 1.00 14.92 166 ILE B N 1
ATOM 4556 C CA . ILE B 1 166 ? -23.999 20.922 47.548 1.00 15.84 166 ILE B CA 1
ATOM 4557 C C . ILE B 1 166 ? -24.892 19.727 47.201 1.00 15.07 166 ILE B C 1
ATOM 4558 O O . ILE B 1 166 ? -25.971 19.620 47.798 1.00 16.22 166 ILE B O 1
ATOM 4563 N N . SER B 1 167 ? -24.491 18.865 46.262 1.00 15.07 167 SER B N 1
ATOM 4564 C CA . SER B 1 167 ? -25.301 17.672 45.902 1.00 15.69 167 SER B CA 1
ATOM 4565 C C . SER B 1 167 ? -25.506 16.803 47.151 1.00 15.32 167 SER B C 1
ATOM 4566 O O . SER B 1 167 ? -26.629 16.301 47.332 1.00 15.60 167 SER B O 1
ATOM 4569 N N . ARG B 1 168 ? -24.494 16.709 48.024 1.00 14.93 168 ARG B N 1
ATOM 4570 C CA . ARG B 1 168 ? -24.558 15.892 49.269 1.00 15.03 168 ARG B CA 1
ATOM 4571 C C . ARG B 1 168 ? -25.473 16.578 50.294 1.00 15.52 168 ARG B C 1
ATOM 4572 O O . ARG B 1 168 ? -26.297 15.878 50.918 1.00 16.81 168 ARG B O 1
ATOM 4580 N N . GLU B 1 169 ? -25.344 17.896 50.453 1.00 15.75 169 GLU B N 1
ATOM 4581 C CA . GLU B 1 169 ? -26.201 18.699 51.365 1.00 17.17 169 GLU B CA 1
ATOM 4582 C C . GLU B 1 169 ? -27.666 18.555 50.937 1.00 17.12 169 GLU B C 1
ATOM 4583 O O . GLU B 1 169 ? -28.515 18.319 51.805 1.00 17.25 169 GLU B O 1
ATOM 4589 N N . ILE B 1 170 ? -27.948 18.642 49.633 1.00 16.37 170 ILE B N 1
ATOM 4590 C CA . ILE B 1 170 ? -29.334 18.505 49.099 1.00 15.87 170 ILE B CA 1
ATOM 4591 C C . ILE B 1 170 ? -29.843 17.092 49.404 1.00 15.63 170 ILE B C 1
ATOM 4592 O O . ILE B 1 170 ? -30.967 16.960 49.933 1.00 16.02 170 ILE B O 1
ATOM 4597 N N . SER B 1 171 ? -29.047 16.072 49.083 1.00 15.56 171 SER B N 1
ATOM 4598 C CA . SER B 1 171 ? -29.420 14.644 49.254 1.00 15.77 171 SER B CA 1
ATOM 4599 C C . SER B 1 171 ? -29.706 14.369 50.733 1.00 14.67 171 SER B C 1
ATOM 4600 O O . SER B 1 171 ? -30.722 13.719 51.035 1.00 14.90 171 SER B O 1
ATOM 4603 N N . ASN B 1 172 ? -28.875 14.906 51.624 1.00 15.42 172 ASN B N 1
ATOM 4604 C CA . ASN B 1 172 ? -29.021 14.722 53.091 1.00 15.79 172 ASN B CA 1
ATOM 4605 C C . ASN B 1 172 ? -30.376 15.292 53.532 1.00 15.96 172 ASN B C 1
ATOM 4606 O O . ASN B 1 172 ? -31.107 14.610 54.281 1.00 15.78 172 ASN B O 1
ATOM 4611 N N . TYR B 1 173 ? -30.698 16.496 53.059 1.00 15.44 173 TYR B N 1
ATOM 4612 C CA . TYR B 1 173 ? -31.928 17.252 53.407 1.00 16.56 173 TYR B CA 1
ATOM 4613 C C . TYR B 1 173 ? -33.154 16.466 52.931 1.00 16.53 173 TYR B C 1
ATOM 4614 O O . TYR B 1 173 ? -34.104 16.283 53.708 1.00 17.47 173 TYR B O 1
ATOM 4623 N N . ILE B 1 174 ? -33.129 15.997 51.681 1.00 16.78 174 ILE B N 1
ATOM 4624 C CA . ILE B 1 174 ? -34.236 15.188 51.095 1.00 16.33 174 ILE B CA 1
ATOM 4625 C C . ILE B 1 174 ? -34.408 13.911 51.926 1.00 15.58 174 ILE B C 1
ATOM 4626 O O . ILE B 1 174 ? -35.556 13.564 52.245 1.00 16.76 174 ILE B O 1
ATOM 4631 N N . GLY B 1 175 ? -33.308 13.223 52.240 1.00 16.25 175 GLY B N 1
ATOM 4632 C CA . GLY B 1 175 ? -33.321 11.995 53.061 1.00 16.59 175 GLY B CA 1
ATOM 4633 C C . GLY B 1 175 ? -33.936 12.243 54.429 1.00 17.78 175 GLY B C 1
ATOM 4634 O O . GLY B 1 175 ? -34.747 11.405 54.884 1.00 18.19 175 GLY B O 1
ATOM 4635 N N . GLU B 1 176 ? -33.574 13.354 55.074 1.00 17.48 176 GLU B N 1
ATOM 4636 C CA . GLU B 1 176 ? -34.091 13.718 56.421 1.00 18.50 176 GLU B CA 1
ATOM 4637 C C . GLU B 1 176 ? -35.607 13.930 56.325 1.00 18.01 176 GLU B C 1
ATOM 4638 O O . GLU B 1 176 ? -36.334 13.378 57.169 1.00 20.66 176 GLU B O 1
ATOM 4644 N N . LYS B 1 177 ? -36.074 14.635 55.291 1.00 19.05 177 LYS B N 1
ATOM 4645 C CA . LYS B 1 177 ? -37.505 15.015 55.149 1.00 19.68 177 LYS B CA 1
ATOM 4646 C C . LYS B 1 177 ? -38.337 13.777 54.794 1.00 19.93 177 LYS B C 1
ATOM 4647 O O . LYS B 1 177 ? -39.459 13.666 55.312 1.00 19.87 177 LYS B O 1
ATOM 4653 N N . LEU B 1 178 ? -37.825 12.889 53.936 1.00 19.40 178 LEU B N 1
ATOM 4654 C CA . LEU B 1 178 ? -38.604 11.734 53.412 1.00 18.87 178 LEU B CA 1
ATOM 4655 C C . LEU B 1 178 ? -38.498 10.540 54.367 1.00 19.07 178 LEU B C 1
ATOM 4656 O O . LEU B 1 178 ? -39.393 9.680 54.327 1.00 21.59 178 LEU B O 1
ATOM 4661 N N . GLY B 1 179 ? -37.446 10.481 55.186 1.00 20.21 179 GLY B N 1
ATOM 4662 C CA . GLY B 1 179 ? -37.155 9.312 56.037 1.00 19.77 179 GLY B CA 1
ATOM 4663 C C . GLY B 1 179 ? -36.803 8.098 55.195 1.00 19.73 179 GLY B C 1
ATOM 4664 O O . GLY B 1 179 ? -37.044 6.967 55.648 1.00 20.87 179 GLY B O 1
ATOM 4665 N N . SER B 1 180 ? -36.286 8.329 53.987 1.00 20.21 180 SER B N 1
ATOM 4666 C CA . SER B 1 180 ? -35.750 7.286 53.076 1.00 19.92 180 SER B CA 1
ATOM 4667 C C . SER B 1 180 ? -34.387 7.747 52.555 1.00 16.95 180 SER B C 1
ATOM 4668 O O . SER B 1 180 ? -34.303 8.884 52.057 1.00 18.10 180 SER B O 1
ATOM 4671 N N . GLN B 1 181 ? -33.359 6.911 52.700 1.00 17.18 181 GLN B N 1
ATOM 4672 C CA . GLN B 1 181 ? -31.977 7.226 52.259 1.00 16.83 181 GLN B CA 1
ATOM 4673 C C . GLN B 1 181 ? -31.993 7.599 50.773 1.00 16.11 181 GLN B C 1
ATOM 4674 O O . GLN B 1 181 ? -32.563 6.837 49.960 1.00 17.12 181 GLN B O 1
ATOM 4680 N N . VAL B 1 182 ? -31.400 8.748 50.452 1.00 15.70 182 VAL B N 1
ATOM 4681 C CA . VAL B 1 182 ? -31.194 9.249 49.064 1.00 16.14 182 VAL B CA 1
ATOM 4682 C C . VAL B 1 182 ? -29.849 8.714 48.569 1.00 16.46 182 VAL B C 1
ATOM 4683 O O . VAL B 1 182 ? -28.820 9.045 49.180 1.00 17.01 182 VAL B O 1
ATOM 4687 N N . VAL B 1 183 ? -29.851 7.883 47.529 1.00 15.33 183 VAL B N 1
ATOM 4688 C CA . VAL B 1 183 ? -28.588 7.528 46.826 1.00 15.70 183 VAL B CA 1
ATOM 4689 C C . VAL B 1 183 ? -28.237 8.697 45.908 1.00 15.08 183 VAL B C 1
ATOM 4690 O O . VAL B 1 183 ? -29.096 9.098 45.093 1.00 15.18 183 VAL B O 1
ATOM 4694 N N . ASN B 1 184 ? -27.052 9.265 46.123 1.00 14.19 184 ASN B N 1
ATOM 4695 C CA . ASN B 1 184 ? -26.540 10.473 45.431 1.00 14.79 184 ASN B CA 1
ATOM 4696 C C . ASN B 1 184 ? -25.464 10.029 44.437 1.00 14.66 184 ASN B C 1
ATOM 4697 O O . ASN B 1 184 ? -24.329 9.734 44.866 1.00 15.42 184 ASN B O 1
ATOM 4702 N N . ASN B 1 185 ? -25.846 9.896 43.169 1.00 14.24 185 ASN B N 1
ATOM 4703 C CA . ASN B 1 185 ? -24.992 9.310 42.107 1.00 14.33 185 ASN B CA 1
ATOM 4704 C C . ASN B 1 185 ? -24.131 10.410 41.484 1.00 14.24 185 ASN B C 1
ATOM 4705 O O . ASN B 1 185 ? -24.699 11.427 41.037 1.00 14.98 185 ASN B O 1
ATOM 4710 N N . PHE B 1 186 ? -22.814 10.189 41.450 1.00 14.30 186 PHE B N 1
ATOM 4711 C CA . PHE B 1 186 ? -21.815 11.066 40.789 1.00 13.98 186 PHE B CA 1
ATOM 4712 C C . PHE B 1 186 ? -21.426 10.470 39.437 1.00 14.63 186 PHE B C 1
ATOM 4713 O O . PHE B 1 186 ? -20.829 9.372 39.405 1.00 15.46 186 PHE B O 1
ATOM 4721 N N . TRP B 1 187 ? -21.708 11.215 38.366 1.00 14.85 187 TRP B N 1
ATOM 4722 C CA . TRP B 1 187 ? -21.177 10.954 37.008 1.00 14.40 187 TRP B CA 1
ATOM 4723 C C . TRP B 1 187 ? -20.505 12.218 36.468 1.00 14.10 187 TRP B C 1
ATOM 4724 O O . TRP B 1 187 ? -21.152 13.285 36.461 1.00 14.73 187 TRP B O 1
ATOM 4735 N N . LEU B 1 188 ? -19.245 12.087 36.053 1.00 13.27 188 LEU B N 1
ATOM 4736 C CA . LEU B 1 188 ? -18.445 13.163 35.418 1.00 14.37 188 LEU B CA 1
ATOM 4737 C C . LEU B 1 188 ? -18.167 12.796 33.967 1.00 14.06 188 LEU B C 1
ATOM 4738 O O . LEU B 1 188 ? -17.824 11.657 33.664 1.00 15.07 188 LEU B O 1
ATOM 4743 N N . PRO B 1 189 ? -18.200 13.783 33.051 1.00 14.46 189 PRO B N 1
ATOM 4744 C CA . PRO B 1 189 ? -17.812 13.556 31.658 1.00 14.74 189 PRO B CA 1
ATOM 4745 C C . PRO B 1 189 ? -16.291 13.456 31.461 1.00 14.31 189 PRO B C 1
ATOM 4746 O O . PRO B 1 189 ? -15.858 13.002 30.414 1.00 14.48 189 PRO B O 1
ATOM 4750 N N . ASP B 1 190 ? -15.528 13.860 32.479 1.00 13.92 190 ASP B N 1
ATOM 4751 C CA . ASP B 1 190 ? -14.080 14.195 32.396 1.00 14.49 190 ASP B CA 1
ATOM 4752 C C . ASP B 1 190 ? -13.339 13.167 31.535 1.00 14.17 190 ASP B C 1
ATOM 4753 O O . ASP B 1 190 ? -13.424 11.958 31.821 1.00 14.30 190 ASP B O 1
ATOM 4758 N N . GLY B 1 191 ? -12.572 13.643 30.556 1.00 14.16 191 GLY B N 1
ATOM 4759 C CA . GLY B 1 191 ? -11.720 12.775 29.726 1.00 14.48 191 GLY B CA 1
ATOM 4760 C C . GLY B 1 191 ? -11.120 13.530 28.560 1.00 14.07 191 GLY B C 1
ATOM 4761 O O . GLY B 1 191 ? -11.139 14.777 28.579 1.00 15.06 191 GLY B O 1
ATOM 4762 N N . PHE B 1 192 ? -10.585 12.795 27.586 1.00 14.42 192 PHE B N 1
ATOM 4763 C CA . PHE B 1 192 ? -9.964 13.362 26.365 1.00 14.17 192 PHE B CA 1
ATOM 4764 C C . PHE B 1 192 ? -10.652 12.793 25.129 1.00 13.97 192 PHE B C 1
ATOM 4765 O O . PHE B 1 192 ? -10.942 11.576 25.062 1.00 14.59 192 PHE B O 1
ATOM 4773 N N . LYS B 1 193 ? -10.828 13.655 24.134 1.00 14.85 193 LYS B N 1
ATOM 4774 C CA . LYS B 1 193 ? -11.268 13.239 22.785 1.00 15.58 193 LYS B CA 1
ATOM 4775 C C . LYS B 1 193 ? -10.192 12.339 22.164 1.00 15.62 193 LYS B C 1
ATOM 4776 O O . LYS B 1 193 ? -10.548 11.270 21.631 1.00 15.87 193 LYS B O 1
ATOM 4782 N N . ASP B 1 194 ? -8.925 12.752 22.221 1.00 15.40 194 ASP B N 1
ATOM 4783 C CA . ASP B 1 194 ? -7.823 12.042 21.523 1.00 15.80 194 ASP B CA 1
ATOM 4784 C C . ASP B 1 194 ? -6.843 11.486 22.559 1.00 16.05 194 ASP B C 1
ATOM 4785 O O . ASP B 1 194 ? -7.089 11.657 23.777 1.00 15.59 194 ASP B O 1
ATOM 4790 N N . ASN B 1 195 ? -5.810 10.783 22.096 1.00 14.80 195 ASN B N 1
ATOM 4791 C CA . ASN B 1 195 ? -4.931 9.946 22.955 1.00 15.47 195 ASN B CA 1
ATOM 4792 C C . ASN B 1 195 ? -4.163 10.837 23.930 1.00 14.89 195 ASN B C 1
ATOM 4793 O O . ASN B 1 195 ? -3.442 11.746 23.520 1.00 16.28 195 ASN B O 1
ATOM 4798 N N . PRO B 1 196 ? -4.257 10.592 25.255 1.00 13.91 196 PRO B N 1
ATOM 4799 C CA . PRO B 1 196 ? -3.509 11.394 26.218 1.00 13.82 196 PRO B CA 1
ATOM 4800 C C . PRO B 1 196 ? -2.054 10.940 26.398 1.00 14.14 196 PRO B C 1
ATOM 4801 O O . PRO B 1 196 ? -1.753 9.769 26.209 1.00 14.51 196 PRO B O 1
ATOM 4805 N N . ILE B 1 197 ? -1.207 11.869 26.838 1.00 14.21 197 ILE B N 1
ATOM 4806 C CA . ILE B 1 197 ? 0.195 11.596 27.265 1.00 14.74 197 ILE B CA 1
ATOM 4807 C C . ILE B 1 197 ? 0.188 11.123 28.722 1.00 14.95 197 ILE B C 1
ATOM 4808 O O . ILE B 1 197 ? 0.883 10.136 29.039 1.00 16.31 197 ILE B O 1
ATOM 4813 N N . ASP B 1 198 ? -0.551 11.824 29.580 1.00 15.08 198 ASP B N 1
ATOM 4814 C CA . ASP B 1 198 ? -0.547 11.584 31.048 1.00 15.24 198 ASP B CA 1
ATOM 4815 C C . ASP B 1 198 ? -1.911 11.023 31.464 1.00 15.71 198 ASP B C 1
ATOM 4816 O O . ASP B 1 198 ? -2.898 11.792 31.470 1.00 16.03 198 ASP B O 1
ATOM 4821 N N . LYS B 1 199 ? -1.963 9.726 31.779 1.00 14.69 199 LYS B N 1
ATOM 4822 C CA . LYS B 1 199 ? -3.192 9.028 32.245 1.00 14.92 199 LYS B CA 1
ATOM 4823 C C . LYS B 1 199 ? -3.244 9.042 33.778 1.00 15.15 199 LYS B C 1
ATOM 4824 O O . LYS B 1 199 ? -4.347 8.902 34.334 1.00 15.28 199 LYS B O 1
ATOM 4830 N N . LYS B 1 200 ? -2.085 9.170 34.418 1.00 14.31 200 LYS B N 1
ATOM 4831 C CA . LYS B 1 200 ? -1.941 9.093 35.898 1.00 15.06 200 LYS B CA 1
ATOM 4832 C C . LYS B 1 200 ? -2.548 10.340 36.550 1.00 14.05 200 LYS B C 1
ATOM 4833 O O . LYS B 1 200 ? -3.384 10.191 37.474 1.00 15.16 200 LYS B O 1
ATOM 4839 N N . THR B 1 201 ? -2.081 11.524 36.155 1.00 13.77 201 THR B N 1
ATOM 4840 C CA . THR B 1 201 ? -2.296 12.787 36.904 1.00 14.38 201 THR B CA 1
ATOM 4841 C C . THR B 1 201 ? -3.785 13.124 36.925 1.00 14.75 201 THR B C 1
ATOM 4842 O O . THR B 1 201 ? -4.306 13.491 37.973 1.00 15.52 201 THR B O 1
ATOM 4846 N N . PRO B 1 202 ? -4.548 12.966 35.816 1.00 14.50 202 PRO B N 1
ATOM 4847 C CA . PRO B 1 202 ? -5.989 13.227 35.859 1.00 14.33 202 PRO B CA 1
ATOM 4848 C C . PRO B 1 202 ? -6.712 12.397 36.930 1.00 13.84 202 PRO B C 1
ATOM 4849 O O . PRO B 1 202 ? -7.582 12.928 37.606 1.00 14.30 202 PRO B O 1
ATOM 4853 N N . ARG B 1 203 ? -6.314 11.135 37.098 1.00 13.50 203 ARG B N 1
ATOM 4854 C CA . ARG B 1 203 ? -6.964 10.206 38.058 1.00 14.15 203 ARG B CA 1
ATOM 4855 C C . ARG B 1 203 ? -6.521 10.542 39.484 1.00 14.73 203 ARG B C 1
ATOM 4856 O O . ARG B 1 203 ? -7.353 10.366 40.400 1.00 16.41 203 ARG B O 1
ATOM 4864 N N . LEU B 1 204 ? -5.310 11.072 39.677 1.00 15.11 204 LEU B N 1
ATOM 4865 C CA . LEU B 1 204 ? -4.883 11.556 41.021 1.00 16.37 204 LEU B CA 1
ATOM 4866 C C . LEU B 1 204 ? -5.640 12.846 41.354 1.00 16.52 204 LEU B C 1
ATOM 4867 O O . LEU B 1 204 ? -6.035 13.009 42.524 1.00 16.92 204 LEU B O 1
ATOM 4872 N N . ARG B 1 205 ? -5.877 13.717 40.368 1.00 15.70 205 ARG B N 1
ATOM 4873 C CA . ARG B 1 205 ? -6.673 14.957 40.578 1.00 15.35 205 ARG B CA 1
ATOM 4874 C C . ARG B 1 205 ? -8.104 14.560 40.955 1.00 15.88 205 ARG B C 1
ATOM 4875 O O . ARG B 1 205 ? -8.658 15.163 41.897 1.00 16.74 205 ARG B O 1
ATOM 4883 N N . LEU B 1 206 ? -8.664 13.559 40.273 1.00 15.84 206 LEU B N 1
ATOM 4884 C CA . LEU B 1 206 ? -10.034 13.052 40.546 1.00 15.61 206 LEU B CA 1
ATOM 4885 C C . LEU B 1 206 ? -10.094 12.514 41.981 1.00 15.89 206 LEU B C 1
ATOM 4886 O O . LEU B 1 206 ? -11.024 12.897 42.723 1.00 16.52 206 LEU B O 1
ATOM 4891 N N . LEU B 1 207 ? -9.129 11.675 42.364 1.00 15.97 207 LEU B N 1
ATOM 4892 C CA . LEU B 1 207 ? -9.088 11.042 43.710 1.00 16.58 207 LEU B CA 1
ATOM 4893 C C . LEU B 1 207 ? -9.129 12.136 44.785 1.00 16.71 207 LEU B C 1
ATOM 4894 O O . LEU B 1 207 ? -9.958 12.020 45.718 1.00 17.51 207 LEU B O 1
ATOM 4899 N N . LYS B 1 208 ? -8.271 13.153 44.662 1.00 17.77 208 LYS B N 1
ATOM 4900 C CA . LYS B 1 208 ? -8.136 14.235 45.676 1.00 18.41 208 LYS B CA 1
ATOM 4901 C C . LYS B 1 208 ? -9.448 15.027 45.743 1.00 17.23 208 LYS B C 1
ATOM 4902 O O . LYS B 1 208 ? -9.904 15.343 46.861 1.00 16.81 208 LYS B O 1
ATOM 4908 N N . ALA B 1 209 ? -10.053 15.316 44.591 1.00 16.16 209 ALA B N 1
ATOM 4909 C CA . ALA B 1 209 ? -11.268 16.154 44.488 1.00 16.64 209 ALA B CA 1
ATOM 4910 C C . ALA B 1 209 ? -12.464 15.407 45.093 1.00 16.21 209 ALA B C 1
ATOM 4911 O O . ALA B 1 209 ? -13.242 16.040 45.828 1.00 16.50 209 ALA B O 1
ATOM 4913 N N . LEU B 1 210 ? -12.618 14.116 44.787 1.00 15.46 210 LEU B N 1
ATOM 4914 C CA . LEU B 1 210 ? -13.740 13.296 45.311 1.00 15.64 210 LEU B CA 1
ATOM 4915 C C . LEU B 1 210 ? -13.626 13.247 46.839 1.00 15.75 210 LEU B C 1
ATOM 4916 O O . LEU B 1 210 ? -14.647 13.438 47.505 1.00 17.12 210 LEU B O 1
ATOM 4921 N N . ASP B 1 211 ? -12.420 13.007 47.356 1.00 15.89 211 ASP B N 1
ATOM 4922 C CA . ASP B 1 211 ? -12.156 12.928 48.817 1.00 16.40 211 ASP B CA 1
ATOM 4923 C C . ASP B 1 211 ? -12.596 14.243 49.471 1.00 16.31 211 ASP B C 1
ATOM 4924 O O . ASP B 1 211 ? -13.170 14.191 50.580 1.00 18.67 211 ASP B O 1
ATOM 4929 N N . GLU B 1 212 ? -12.332 15.380 48.823 1.00 16.62 212 GLU B N 1
ATOM 4930 C CA . GLU B 1 212 ? -12.734 16.716 49.338 1.00 17.58 212 GLU B CA 1
ATOM 4931 C C . GLU B 1 212 ? -14.262 16.800 49.332 1.00 16.98 212 GLU B C 1
ATOM 4932 O O . GLU B 1 212 ? -14.837 17.301 50.311 1.00 18.41 212 GLU B O 1
ATOM 4938 N N . ILE B 1 213 ? -14.903 16.318 48.269 1.00 16.12 213 ILE B N 1
ATOM 4939 C CA . ILE B 1 213 ? -16.385 16.381 48.132 1.00 16.12 213 ILE B CA 1
ATOM 4940 C C . ILE B 1 213 ? -17.038 15.609 49.288 1.00 16.27 213 ILE B C 1
ATOM 4941 O O . ILE B 1 213 ? -17.994 16.146 49.871 1.00 16.51 213 ILE B O 1
ATOM 4946 N N . ILE B 1 214 ? -16.503 14.442 49.668 1.00 16.49 214 ILE B N 1
ATOM 4947 C CA . ILE B 1 214 ? -17.159 13.537 50.661 1.00 16.79 214 ILE B CA 1
ATOM 4948 C C . ILE B 1 214 ? -16.623 13.796 52.078 1.00 18.49 214 ILE B C 1
ATOM 4949 O O . ILE B 1 214 ? -17.075 13.092 52.995 1.00 21.32 214 ILE B O 1
ATOM 4954 N N . LYS B 1 215 ? -15.738 14.782 52.258 1.00 20.07 215 LYS B N 1
ATOM 4955 C CA . LYS B 1 215 ? -15.001 15.036 53.531 1.00 22.99 215 LYS B CA 1
ATOM 4956 C C . LYS B 1 215 ? -15.993 15.253 54.682 1.00 22.26 215 LYS B C 1
ATOM 4957 O O . LYS B 1 215 ? -15.828 14.591 55.729 1.00 24.61 215 LYS B O 1
ATOM 4963 N N . ASP B 1 216 ? -16.922 16.204 54.535 1.00 23.85 216 ASP B N 1
ATOM 4964 C CA . ASP B 1 216 ? -17.865 16.613 55.615 1.00 24.28 216 ASP B CA 1
ATOM 4965 C C . ASP B 1 216 ? -18.825 15.460 55.886 1.00 22.05 216 ASP B C 1
ATOM 4966 O O . ASP B 1 216 ? -19.569 15.048 55.004 1.00 22.44 216 ASP B O 1
ATOM 4971 N N . PRO B 1 217 ? -18.835 14.904 57.116 1.00 21.64 217 PRO B N 1
ATOM 4972 C CA . PRO B 1 217 ? -19.683 13.757 57.435 1.00 21.02 217 PRO B CA 1
ATOM 4973 C C . PRO B 1 217 ? -21.174 14.107 57.346 1.00 19.16 217 PRO B C 1
ATOM 4974 O O . PRO B 1 217 ? -21.568 15.132 57.871 1.00 19.76 217 PRO B O 1
ATOM 4978 N N . LEU B 1 218 ? -21.965 13.241 56.711 1.00 17.95 218 LEU B N 1
ATOM 4979 C CA . LEU B 1 218 ? -23.449 13.322 56.731 1.00 17.02 218 LEU B CA 1
ATOM 4980 C C . LEU B 1 218 ? -24.026 11.959 57.088 1.00 17.08 218 LEU B C 1
ATOM 4981 O O . LEU B 1 218 ? -23.468 10.929 56.719 1.00 18.20 218 LEU B O 1
ATOM 4986 N N . PRO B 1 219 ? -25.166 11.923 57.813 1.00 16.62 219 PRO B N 1
ATOM 4987 C CA . PRO B 1 219 ? -25.749 10.662 58.267 1.00 17.46 219 PRO B CA 1
ATOM 4988 C C . PRO B 1 219 ? -26.068 9.731 57.088 1.00 17.22 219 PRO B C 1
ATOM 4989 O O . PRO B 1 219 ? -26.749 10.151 56.166 1.00 16.36 219 PRO B O 1
ATOM 4993 N N . GLU B 1 220 ? -25.599 8.486 57.170 1.00 18.82 220 GLU B N 1
ATOM 4994 C CA . GLU B 1 220 ? -25.855 7.423 56.163 1.00 17.73 220 GLU B CA 1
ATOM 4995 C C . GLU B 1 220 ? -27.362 7.135 56.101 1.00 17.80 220 GLU B C 1
ATOM 4996 O O . GLU B 1 220 ? -27.833 6.724 55.040 1.00 20.68 220 GLU B O 1
ATOM 5002 N N . LYS B 1 221 ? -28.099 7.369 57.191 1.00 17.14 221 LYS B N 1
ATOM 5003 C CA . LYS B 1 221 ? -29.567 7.132 57.233 1.00 17.66 221 LYS B CA 1
ATOM 5004 C C . LYS B 1 221 ? -30.254 8.052 56.216 1.00 16.90 221 LYS B C 1
ATOM 5005 O O . LYS B 1 221 ? -31.323 7.670 55.707 1.00 21.59 221 LYS B O 1
ATOM 5011 N N . ASN B 1 222 ? -29.651 9.207 55.917 1.00 15.54 222 ASN B N 1
ATOM 5012 C CA . ASN B 1 222 ? -30.243 10.241 55.024 1.00 15.78 222 ASN B CA 1
ATOM 5013 C C . ASN B 1 222 ? -29.736 10.070 53.588 1.00 16.24 222 ASN B C 1
ATOM 5014 O O . ASN B 1 222 ? -30.528 10.299 52.658 1.00 16.67 222 ASN B O 1
ATOM 5019 N N . THR B 1 223 ? -28.443 9.803 53.395 1.00 16.10 223 THR B N 1
ATOM 5020 C CA . THR B 1 223 ? -27.844 9.744 52.034 1.00 16.43 223 THR B CA 1
ATOM 5021 C C . THR B 1 223 ? -26.573 8.896 52.041 1.00 16.40 223 THR B C 1
ATOM 5022 O O . THR B 1 223 ? -25.904 8.817 53.088 1.00 16.13 223 THR B O 1
ATOM 5026 N N . ILE B 1 224 ? -26.272 8.271 50.903 1.00 16.06 224 ILE B N 1
ATOM 5027 C CA . ILE B 1 224 ? -24.917 7.737 50.595 1.00 16.22 224 ILE B CA 1
ATOM 5028 C C . ILE B 1 224 ? -24.619 8.019 49.123 1.00 15.45 224 ILE B C 1
ATOM 5029 O O . ILE B 1 224 ? -25.579 8.182 48.339 1.00 15.57 224 ILE B O 1
ATOM 5034 N N . GLU B 1 225 ? -23.338 8.174 48.792 1.00 15.37 225 GLU B N 1
ATOM 5035 C CA . GLU B 1 225 ? -22.894 8.506 47.413 1.00 15.74 225 GLU B CA 1
ATOM 5036 C C . GLU B 1 225 ? -22.635 7.212 46.641 1.00 14.99 225 GLU B C 1
ATOM 5037 O O . GLU B 1 225 ? -22.163 6.225 47.235 1.00 15.82 225 GLU B O 1
ATOM 5043 N N . SER B 1 226 ? -22.921 7.232 45.344 1.00 14.12 226 SER B N 1
ATOM 5044 C CA . SER B 1 226 ? -22.512 6.176 44.389 1.00 14.26 226 SER B CA 1
ATOM 5045 C C . SER B 1 226 ? -21.715 6.835 43.262 1.00 13.65 226 SER B C 1
ATOM 5046 O O . SER B 1 226 ? -21.948 8.031 42.983 1.00 14.25 226 SER B O 1
ATOM 5049 N N . PHE B 1 227 ? -20.767 6.102 42.685 1.00 13.40 227 PHE B N 1
ATOM 5050 C CA . PHE B 1 227 ? -19.784 6.641 41.714 1.00 13.65 227 PHE B CA 1
ATOM 5051 C C . PHE B 1 227 ? -19.877 5.855 40.408 1.00 13.54 227 PHE B C 1
ATOM 5052 O O . PHE B 1 227 ? -19.734 4.621 40.420 1.00 14.39 227 PHE B O 1
ATOM 5060 N N . GLU B 1 228 ? -20.133 6.573 39.314 1.00 14.62 228 GLU B N 1
ATOM 5061 C CA . GLU B 1 228 ? -20.485 5.970 38.008 1.00 15.40 228 GLU B CA 1
ATOM 5062 C C . GLU B 1 228 ? -19.360 6.213 37.002 1.00 15.37 228 GLU B C 1
ATOM 5063 O O . GLU B 1 228 ? -19.113 7.385 36.650 1.00 16.10 228 GLU B O 1
ATOM 5069 N N . GLY B 1 229 ? -18.773 5.123 36.506 1.00 15.82 229 GLY B N 1
ATOM 5070 C CA . GLY B 1 229 ? -17.742 5.147 35.458 1.00 16.42 229 GLY B CA 1
ATOM 5071 C C . GLY B 1 229 ? -18.357 5.044 34.077 1.00 16.36 229 GLY B C 1
ATOM 5072 O O . GLY B 1 229 ? -19.571 4.765 33.956 1.00 16.99 229 GLY B O 1
ATOM 5073 N N . LYS B 1 230 ? -17.534 5.266 33.061 1.00 16.29 230 LYS B N 1
ATOM 5074 C CA . LYS B 1 230 ? -17.930 5.166 31.637 1.00 16.11 230 LYS B CA 1
ATOM 5075 C C . LYS B 1 230 ? -16.692 4.734 30.857 1.00 15.42 230 LYS B C 1
ATOM 5076 O O . LYS B 1 230 ? -15.582 5.079 31.289 1.00 16.30 230 LYS B O 1
ATOM 5082 N N . LEU B 1 231 ? -16.867 3.986 29.771 1.00 14.88 231 LEU B N 1
ATOM 5083 C CA . LEU B 1 231 ? -15.728 3.619 28.899 1.00 14.52 231 LEU B CA 1
ATOM 5084 C C . LEU B 1 231 ? -15.424 4.791 27.962 1.00 14.76 231 LEU B C 1
ATOM 5085 O O . LEU B 1 231 ? -14.250 5.191 27.872 1.00 15.87 231 LEU B O 1
ATOM 5090 N N . PHE B 1 232 ? -16.454 5.356 27.330 1.00 16.35 232 PHE B N 1
ATOM 5091 C CA . PHE B 1 232 ? -16.295 6.449 26.339 1.00 16.22 232 PHE B CA 1
ATOM 5092 C C . PHE B 1 232 ? -17.622 7.176 26.127 1.00 16.06 232 PHE B C 1
ATOM 5093 O O . PHE B 1 232 ? -18.696 6.558 26.243 1.00 17.62 232 PHE B O 1
ATOM 5101 N N . GLY B 1 233 ? -17.527 8.457 25.773 1.00 15.66 233 GLY B N 1
ATOM 5102 C CA . GLY B 1 233 ? -18.670 9.281 25.350 1.00 14.83 233 GLY B CA 1
ATOM 5103 C C . GLY B 1 233 ? -18.352 10.039 24.077 1.00 15.61 233 GLY B C 1
ATOM 5104 O O . GLY B 1 233 ? -17.156 10.154 23.722 1.00 15.47 233 GLY B O 1
ATOM 5105 N N . THR B 1 234 ? -19.382 10.538 23.403 1.00 17.18 234 THR B N 1
ATOM 5106 C CA . THR B 1 234 ? -19.235 11.316 22.149 1.00 19.63 234 THR B CA 1
ATOM 5107 C C . THR B 1 234 ? -18.383 12.559 22.442 1.00 17.34 234 THR B C 1
ATOM 5108 O O . THR B 1 234 ? -18.638 13.232 23.465 1.00 18.04 234 THR B O 1
ATOM 5112 N N . GLY B 1 235 ? -17.362 12.807 21.617 1.00 18.15 235 GLY B N 1
ATOM 5113 C CA . GLY B 1 235 ? -16.434 13.946 21.764 1.00 19.60 235 GLY B CA 1
ATOM 5114 C C . GLY B 1 235 ? -15.421 13.729 22.880 1.00 15.66 235 GLY B C 1
ATOM 5115 O O . GLY B 1 235 ? -14.560 14.607 23.072 1.00 15.65 235 GLY B O 1
ATOM 5116 N N . ILE B 1 236 ? -15.499 12.592 23.580 1.00 15.39 236 ILE B N 1
ATOM 5117 C CA . ILE B 1 236 ? -14.583 12.236 24.705 1.00 15.12 236 ILE B CA 1
ATOM 5118 C C . ILE B 1 236 ? -14.185 10.760 24.574 1.00 15.35 236 ILE B C 1
ATOM 5119 O O . ILE B 1 236 ? -14.236 10.036 25.578 1.00 16.88 236 ILE B O 1
ATOM 5124 N N . GLU B 1 237 ? -13.781 10.322 23.381 1.00 14.61 237 GLU B N 1
ATOM 5125 C CA . GLU B 1 237 ? -13.782 8.882 23.024 1.00 15.18 237 GLU B CA 1
ATOM 5126 C C . GLU B 1 237 ? -12.547 8.153 23.576 1.00 14.68 237 GLU B C 1
ATOM 5127 O O . GLU B 1 237 ? -12.657 6.935 23.799 1.00 15.41 237 GLU B O 1
ATOM 5133 N N . SER B 1 238 ? -11.395 8.821 23.690 1.00 14.90 238 SER B N 1
ATOM 5134 C CA . SER B 1 238 ? -10.069 8.157 23.814 1.00 14.97 238 SER B CA 1
ATOM 5135 C C . SER B 1 238 ? -9.743 7.819 25.276 1.00 14.78 238 SER B C 1
ATOM 5136 O O . SER B 1 238 ? -9.037 6.828 25.511 1.00 16.37 238 SER B O 1
ATOM 5139 N N . TYR B 1 239 ? -10.177 8.647 26.223 1.00 14.61 239 TYR B N 1
ATOM 5140 C CA . TYR B 1 239 ? -9.821 8.483 27.655 1.00 14.23 239 TYR B CA 1
ATOM 5141 C C . TYR B 1 239 ? -10.951 9.036 28.515 1.00 14.00 239 TYR B C 1
ATOM 5142 O O . TYR B 1 239 ? -11.405 10.164 28.280 1.00 16.03 239 TYR B O 1
ATOM 5151 N N . THR B 1 240 ? -11.369 8.244 29.501 1.00 13.81 240 THR B N 1
ATOM 5152 C CA . THR B 1 240 ? -12.344 8.650 30.538 1.00 14.40 240 THR B CA 1
ATOM 5153 C C . THR B 1 240 ? -11.621 8.649 31.881 1.00 13.69 240 THR B C 1
ATOM 5154 O O . THR B 1 240 ? -11.094 7.591 32.256 1.00 14.83 240 THR B O 1
ATOM 5158 N N . THR B 1 241 ? -11.503 9.812 32.512 1.00 13.96 241 THR B N 1
ATOM 5159 C CA . THR B 1 241 ? -10.772 9.944 33.796 1.00 14.59 241 THR B CA 1
ATOM 5160 C C . THR B 1 241 ? -11.390 8.978 34.813 1.00 14.20 241 THR B C 1
ATOM 5161 O O . THR B 1 241 ? -10.640 8.172 35.397 1.00 15.27 241 THR B O 1
ATOM 5165 N N . GLY B 1 242 ? -12.709 9.049 35.000 1.00 14.45 242 GLY B N 1
ATOM 5166 C CA . GLY B 1 242 ? -13.452 8.161 35.914 1.00 14.59 242 GLY B CA 1
ATOM 5167 C C . GLY B 1 242 ? -13.785 6.837 35.251 1.00 13.50 242 GLY B C 1
ATOM 5168 O O . GLY B 1 242 ? -14.921 6.677 34.757 1.00 14.58 242 GLY B O 1
ATOM 5169 N N . SER B 1 243 ? -12.824 5.916 35.217 1.00 13.01 243 SER B N 1
ATOM 5170 C CA . SER B 1 243 ? -12.993 4.567 34.623 1.00 13.00 243 SER B CA 1
ATOM 5171 C C . SER B 1 243 ? -13.758 3.665 35.594 1.00 13.49 243 SER B C 1
ATOM 5172 O O . SER B 1 243 ? -13.844 4.004 36.815 1.00 13.38 243 SER B O 1
ATOM 5175 N N . HIS B 1 244 ? -14.275 2.546 35.089 1.00 13.05 244 HIS B N 1
ATOM 5176 C CA . HIS B 1 244 ? -14.968 1.507 35.895 1.00 13.10 244 HIS B CA 1
ATOM 5177 C C . HIS B 1 244 ? -14.027 0.994 36.991 1.00 12.84 244 HIS B C 1
ATOM 5178 O O . HIS B 1 244 ? -14.491 0.821 38.135 1.00 14.40 244 HIS B O 1
ATOM 5185 N N . GLU B 1 245 ? -12.761 0.743 36.649 1.00 13.11 245 GLU B N 1
ATOM 5186 C CA . GLU B 1 245 ? -11.741 0.236 37.604 1.00 12.88 245 GLU B CA 1
ATOM 5187 C C . GLU B 1 245 ? -11.525 1.297 38.682 1.00 12.76 245 GLU B C 1
ATOM 5188 O O . GLU B 1 245 ? -11.536 0.942 39.882 1.00 13.99 245 GLU B O 1
ATOM 5194 N N . PHE B 1 246 ? -11.322 2.549 38.273 1.00 13.26 246 PHE B N 1
ATOM 5195 C CA . PHE B 1 246 ? -11.071 3.667 39.212 1.00 12.27 246 PHE B CA 1
ATOM 5196 C C . PHE B 1 246 ? -12.196 3.694 40.250 1.00 12.55 246 PHE B C 1
ATOM 5197 O O . PHE B 1 246 ? -11.906 3.726 41.465 1.00 13.48 246 PHE B O 1
ATOM 5205 N N . TYR B 1 247 ? -13.453 3.665 39.800 1.00 12.08 247 TYR B N 1
ATOM 5206 C CA . TYR B 1 247 ? -14.614 3.881 40.696 1.00 12.29 247 TYR B CA 1
ATOM 5207 C C . TYR B 1 247 ? -14.913 2.622 41.513 1.00 12.67 247 TYR B C 1
ATOM 5208 O O . TYR B 1 247 ? -15.345 2.785 42.669 1.00 14.05 247 TYR B O 1
ATOM 5217 N N . GLN B 1 248 ? -14.719 1.415 40.974 1.00 12.52 248 GLN B N 1
ATOM 5218 C CA . GLN B 1 248 ? -14.891 0.205 41.825 1.00 12.78 248 GLN B CA 1
ATOM 5219 C C . GLN B 1 248 ? -13.849 0.268 42.949 1.00 12.80 248 GLN B C 1
ATOM 5220 O O . GLN B 1 248 ? -14.219 0.038 44.121 1.00 13.22 248 GLN B O 1
ATOM 5226 N N . ASN B 1 249 ? -12.605 0.623 42.622 1.00 12.89 249 ASN B N 1
ATOM 5227 C CA . ASN B 1 249 ? -11.520 0.764 43.631 1.00 13.77 249 ASN B CA 1
ATOM 5228 C C . ASN B 1 249 ? -11.905 1.858 44.635 1.00 13.33 249 ASN B C 1
ATOM 5229 O O . ASN B 1 249 ? -11.730 1.642 45.863 1.00 14.56 249 ASN B O 1
ATOM 5234 N N . TYR B 1 250 ? -12.402 2.995 44.141 1.00 13.13 250 TYR B N 1
ATOM 5235 C CA . TYR B 1 250 ? -12.752 4.169 44.981 1.00 13.13 250 TYR B CA 1
ATOM 5236 C C . TYR B 1 250 ? -13.893 3.801 45.939 1.00 13.31 250 TYR B C 1
ATOM 5237 O O . TYR B 1 250 ? -13.790 4.087 47.166 1.00 14.13 250 TYR B O 1
ATOM 5246 N N . ALA B 1 251 ? -14.957 3.182 45.422 1.00 13.72 251 ALA B N 1
ATOM 5247 C CA . ALA B 1 251 ? -16.151 2.796 46.212 1.00 13.30 251 ALA B CA 1
ATOM 5248 C C . ALA B 1 251 ? -15.725 1.867 47.357 1.00 13.82 251 ALA B C 1
ATOM 5249 O O . ALA B 1 251 ? -16.096 2.148 48.516 1.00 13.82 251 ALA B O 1
ATOM 5251 N N . ILE B 1 252 ? -14.964 0.812 47.052 1.00 13.43 252 ILE B N 1
ATOM 5252 C CA . ILE B 1 252 ? -14.528 -0.205 48.054 1.00 13.98 252 ILE B CA 1
ATOM 5253 C C . ILE B 1 252 ? -13.661 0.493 49.106 1.00 13.98 252 ILE B C 1
ATOM 5254 O O . ILE B 1 252 ? -13.874 0.252 50.319 1.00 15.47 252 ILE B O 1
ATOM 5259 N N . SER B 1 253 ? -12.757 1.364 48.655 1.00 14.82 253 SER B N 1
ATOM 5260 C CA . SER B 1 253 ? -11.734 2.050 49.483 1.00 15.14 253 SER B CA 1
ATOM 5261 C C . SER B 1 253 ? -12.402 3.065 50.420 1.00 15.85 253 SER B C 1
ATOM 5262 O O . SER B 1 253 ? -11.975 3.153 51.591 1.00 17.35 253 SER B O 1
ATOM 5265 N N . ARG B 1 254 ? -13.400 3.812 49.934 1.00 14.90 254 ARG B N 1
ATOM 5266 C CA . ARG B 1 254 ? -14.016 4.940 50.689 1.00 16.28 254 ARG B CA 1
ATOM 5267 C C . ARG B 1 254 ? -15.369 4.518 51.278 1.00 15.96 254 ARG B C 1
ATOM 5268 O O . ARG B 1 254 ? -16.056 5.384 51.866 1.00 17.94 254 ARG B O 1
ATOM 5276 N N . ASN B 1 255 ? -15.718 3.236 51.170 1.00 16.09 255 ASN B N 1
ATOM 5277 C CA . ASN B 1 255 ? -16.962 2.660 51.745 1.00 17.04 255 ASN B CA 1
ATOM 5278 C C . ASN B 1 255 ? -18.180 3.384 51.159 1.00 17.09 255 ASN B C 1
ATOM 5279 O O . ASN B 1 255 ? -19.099 3.751 51.919 1.00 18.09 255 ASN B O 1
ATOM 5284 N N . LYS B 1 256 ? -18.228 3.491 49.829 1.00 16.42 256 LYS B N 1
ATOM 5285 C CA . LYS B 1 256 ? -19.360 4.105 49.098 1.00 15.65 256 LYS B CA 1
ATOM 5286 C C . LYS B 1 256 ? -19.919 3.081 48.104 1.00 14.50 256 LYS B C 1
ATOM 5287 O O . LYS B 1 256 ? -19.406 1.948 48.055 1.00 15.46 256 LYS B O 1
ATOM 5293 N N . LEU B 1 257 ? -20.950 3.470 47.355 1.00 14.17 257 LEU B N 1
ATOM 5294 C CA . LEU B 1 257 ? -21.619 2.594 46.368 1.00 14.83 257 LEU B CA 1
ATOM 5295 C C . LEU B 1 257 ? -20.920 2.737 45.015 1.00 14.72 257 LEU B C 1
ATOM 5296 O O . LEU B 1 257 ? -20.330 3.805 44.742 1.00 15.80 257 LEU B O 1
ATOM 5301 N N . TRP B 1 258 ? -20.972 1.673 44.219 1.00 14.32 258 TRP B N 1
ATOM 5302 C CA . TRP B 1 258 ? -20.452 1.653 42.833 1.00 14.02 258 TRP B CA 1
ATOM 5303 C C . TRP B 1 258 ? -21.635 1.575 41.863 1.00 13.76 258 TRP B C 1
ATOM 5304 O O . TRP B 1 258 ? -22.539 0.740 42.085 1.00 15.04 258 TRP B O 1
ATOM 5315 N N . THR B 1 259 ? -21.681 2.491 40.895 1.00 13.55 259 THR B N 1
ATOM 5316 C CA . THR B 1 259 ? -22.743 2.539 39.858 1.00 13.88 259 THR B CA 1
ATOM 5317 C C . THR B 1 259 ? -22.280 1.789 38.606 1.00 13.63 259 THR B C 1
ATOM 5318 O O . THR B 1 259 ? -21.212 2.129 38.064 1.00 14.61 259 THR B O 1
ATOM 5322 N N . ILE B 1 260 ? -23.078 0.807 38.190 1.00 14.02 260 ILE B N 1
ATOM 5323 C CA . ILE B 1 260 ? -22.912 0.038 36.925 1.00 13.69 260 ILE B CA 1
ATOM 5324 C C . ILE B 1 260 ? -24.040 0.448 35.977 1.00 14.03 260 ILE B C 1
ATOM 5325 O O . ILE B 1 260 ? -25.209 0.131 36.265 1.00 14.27 260 ILE B O 1
ATOM 5330 N N . ASP B 1 261 ? -23.700 1.139 34.889 1.00 14.12 261 ASP B N 1
ATOM 5331 C CA . ASP B 1 261 ? -24.664 1.482 33.814 1.00 13.77 261 ASP B CA 1
ATOM 5332 C C . ASP B 1 261 ? -24.445 0.502 32.656 1.00 13.81 261 ASP B C 1
ATOM 5333 O O . ASP B 1 261 ? -23.305 0.407 32.169 1.00 13.83 261 ASP B O 1
ATOM 5338 N N . ALA B 1 262 ? -25.478 -0.271 32.316 1.00 13.58 262 ALA B N 1
ATOM 5339 C CA . ALA B 1 262 ? -25.405 -1.426 31.391 1.00 13.51 262 ALA B CA 1
ATOM 5340 C C . ALA B 1 262 ? -24.985 -0.957 29.991 1.00 13.80 262 ALA B C 1
ATOM 5341 O O . ALA B 1 262 ? -24.626 -1.812 29.165 1.00 15.29 262 ALA B O 1
ATOM 5343 N N . GLY B 1 263 ? -25.014 0.353 29.745 1.00 13.76 263 GLY B N 1
ATOM 5344 C CA . GLY B 1 263 ? -24.694 0.948 28.433 1.00 14.33 263 GLY B CA 1
ATOM 5345 C C . GLY B 1 263 ? -23.243 1.386 28.315 1.00 14.71 263 GLY B C 1
ATOM 5346 O O . GLY B 1 263 ? -22.872 1.864 27.235 1.00 15.81 263 GLY B O 1
ATOM 5347 N N . HIS B 1 264 ? -22.451 1.309 29.392 1.00 14.51 264 HIS B N 1
ATOM 5348 C CA . HIS B 1 264 ? -21.183 2.079 29.519 1.00 14.59 264 HIS B CA 1
ATOM 5349 C C . HIS B 1 264 ? -19.943 1.179 29.441 1.00 14.14 264 HIS B C 1
ATOM 5350 O O . HIS B 1 264 ? -18.860 1.659 29.817 1.00 14.89 264 HIS B O 1
ATOM 5357 N N . PHE B 1 265 ? -20.057 -0.027 28.879 1.00 14.48 265 PHE B N 1
ATOM 5358 C CA . PHE B 1 265 ? -18.971 -1.040 28.906 1.00 14.00 265 PHE B CA 1
ATOM 5359 C C . PHE B 1 265 ? -18.569 -1.427 27.478 1.00 14.29 265 PHE B C 1
ATOM 5360 O O . PHE B 1 265 ? -19.025 -0.775 26.519 1.00 15.46 265 PHE B O 1
ATOM 5368 N N . HIS B 1 266 ? -17.631 -2.367 27.360 1.00 15.03 266 HIS B N 1
ATOM 5369 C CA . HIS B 1 266 ? -17.040 -2.804 26.069 1.00 14.39 266 HIS B CA 1
ATOM 5370 C C . HIS B 1 266 ? -18.089 -3.560 25.266 1.00 15.25 266 HIS B C 1
ATOM 5371 O O . HIS B 1 266 ? -19.040 -4.111 25.817 1.00 14.51 266 HIS B O 1
ATOM 5378 N N . PRO B 1 267 ? -17.924 -3.634 23.930 1.00 16.05 267 PRO B N 1
ATOM 5379 C CA . PRO B 1 267 ? -18.691 -4.583 23.134 1.00 16.57 267 PRO B CA 1
ATOM 5380 C C . PRO B 1 267 ? -18.568 -5.988 23.738 1.00 16.31 267 PRO B C 1
ATOM 5381 O O . PRO B 1 267 ? -17.466 -6.394 24.051 1.00 16.99 267 PRO B O 1
ATOM 5385 N N . THR B 1 268 ? -19.702 -6.672 23.884 1.00 15.45 268 THR B N 1
ATOM 5386 C CA . THR B 1 268 ? -19.843 -8.075 24.366 1.00 15.76 268 THR B CA 1
ATOM 5387 C C . THR B 1 268 ? -19.633 -8.174 25.881 1.00 14.41 268 THR B C 1
ATOM 5388 O O . THR B 1 268 ? -19.713 -9.304 26.394 1.00 15.48 268 THR B O 1
ATOM 5392 N N . GLU B 1 269 ? -19.360 -7.065 26.574 1.00 14.62 269 GLU B N 1
ATOM 5393 C CA . GLU B 1 269 ? -19.132 -7.093 28.047 1.00 14.39 269 GLU B CA 1
ATOM 5394 C C . GLU B 1 269 ? -20.473 -7.345 28.745 1.00 14.47 269 GLU B C 1
ATOM 5395 O O . GLU B 1 269 ? -21.461 -6.667 28.412 1.00 15.67 269 GLU B O 1
ATOM 5401 N N . ASP B 1 270 ? -20.492 -8.310 29.670 1.00 13.59 270 ASP B N 1
ATOM 5402 C CA . ASP B 1 270 ? -21.699 -8.748 30.415 1.00 13.93 270 ASP B CA 1
ATOM 5403 C C . ASP B 1 270 ? -21.611 -8.178 31.833 1.00 13.95 270 ASP B C 1
ATOM 5404 O O . ASP B 1 270 ? -20.839 -8.730 32.633 1.00 13.39 270 ASP B O 1
ATOM 5409 N N . VAL B 1 271 ? -22.297 -7.069 32.103 1.00 13.87 271 VAL B N 1
ATOM 5410 C CA . VAL B 1 271 ? -22.140 -6.342 33.397 1.00 14.13 271 VAL B CA 1
ATOM 5411 C C . VAL B 1 271 ? -22.674 -7.220 34.533 1.00 13.41 271 VAL B C 1
ATOM 5412 O O . VAL B 1 271 ? -22.313 -6.946 35.694 1.00 14.40 271 VAL B O 1
ATOM 5416 N N . SER B 1 272 ? -23.487 -8.236 34.229 1.00 13.36 272 SER B N 1
ATOM 5417 C CA . SER B 1 272 ? -24.064 -9.159 35.246 1.00 13.51 272 SER B CA 1
ATOM 5418 C C . SER B 1 272 ? -22.947 -10.016 35.856 1.00 13.04 272 SER B C 1
ATOM 5419 O O . SER B 1 272 ? -23.166 -10.603 36.935 1.00 15.09 272 SER B O 1
ATOM 5422 N N . ASP B 1 273 ? -21.780 -10.057 35.211 1.00 14.06 273 ASP B N 1
ATOM 5423 C CA . ASP B 1 273 ? -20.584 -10.784 35.711 1.00 13.58 273 ASP B CA 1
ATOM 5424 C C . ASP B 1 273 ? -20.002 -10.061 36.934 1.00 13.75 273 ASP B C 1
ATOM 5425 O O . ASP B 1 273 ? -19.292 -10.715 37.723 1.00 14.39 273 ASP B O 1
ATOM 5430 N N . LYS B 1 274 ? -20.220 -8.750 37.046 1.00 13.89 274 LYS B N 1
ATOM 5431 C CA . LYS B 1 274 ? -19.465 -7.870 37.984 1.00 14.69 274 LYS B CA 1
ATOM 5432 C C . LYS B 1 274 ? -19.954 -8.082 39.424 1.00 14.08 274 LYS B C 1
ATOM 5433 O O . LYS B 1 274 ? -19.137 -7.918 40.338 1.00 14.53 274 LYS B O 1
ATOM 5439 N N . PHE B 1 275 ? -21.251 -8.321 39.628 1.00 14.38 275 PHE B N 1
ATOM 5440 C CA . PHE B 1 275 ? -21.883 -8.254 40.973 1.00 13.94 275 PHE B CA 1
ATOM 5441 C C . PHE B 1 275 ? -21.104 -9.148 41.944 1.00 13.16 275 PHE B C 1
ATOM 5442 O O . PHE B 1 275 ? -20.756 -8.673 43.052 1.00 14.16 275 PHE B O 1
ATOM 5450 N N . SER B 1 276 ? -20.854 -10.401 41.554 1.00 13.50 276 SER B N 1
ATOM 5451 C CA . SER B 1 276 ? -20.303 -11.471 42.427 1.00 13.75 276 SER B CA 1
ATOM 5452 C C . SER B 1 276 ? -18.796 -11.272 42.631 1.00 13.62 276 SER B C 1
ATOM 5453 O O . SER B 1 276 ? -18.226 -11.953 43.504 1.00 15.68 276 SER B O 1
ATOM 5456 N N . ALA B 1 277 ? -18.166 -10.397 41.841 1.00 13.86 277 ALA B N 1
ATOM 5457 C CA . ALA B 1 277 ? -16.734 -10.041 41.982 1.00 14.09 277 ALA B CA 1
ATOM 5458 C C . ALA B 1 277 ? -16.604 -8.812 42.886 1.00 14.51 277 ALA B C 1
ATOM 5459 O O . ALA B 1 277 ? -15.491 -8.548 43.371 1.00 14.73 277 ALA B O 1
ATOM 5461 N N . PHE B 1 278 ? -17.701 -8.071 43.069 1.00 13.82 278 PHE B N 1
ATOM 5462 C CA . PHE B 1 278 ? -17.750 -6.823 43.872 1.00 13.87 278 PHE B CA 1
ATOM 5463 C C . PHE B 1 278 ? -18.092 -7.155 45.328 1.00 13.55 278 PHE B C 1
ATOM 5464 O O . PHE B 1 278 ? -17.423 -6.633 46.227 1.00 13.88 278 PHE B O 1
ATOM 5472 N N . PHE B 1 279 ? -19.127 -7.965 45.551 1.00 14.01 279 PHE B N 1
ATOM 5473 C CA . PHE B 1 279 ? -19.800 -8.073 46.872 1.00 14.29 279 PHE B CA 1
ATOM 5474 C C . PHE B 1 279 ? -18.940 -8.793 47.908 1.00 15.17 279 PHE B C 1
ATOM 5475 O O . PHE B 1 279 ? -19.164 -8.582 49.099 1.00 16.46 279 PHE B O 1
ATOM 5483 N N . PRO B 1 280 ? -17.887 -9.571 47.560 1.00 15.43 280 PRO B N 1
ATOM 5484 C CA . PRO B 1 280 ? -16.962 -10.038 48.593 1.00 14.66 280 PRO B CA 1
ATOM 5485 C C . PRO B 1 280 ? -16.156 -8.892 49.226 1.00 14.55 280 PRO B C 1
ATOM 5486 O O . PRO B 1 280 ? -15.531 -9.113 50.259 1.00 17.15 280 PRO B O 1
ATOM 5490 N N . PHE B 1 281 ? -16.184 -7.701 48.618 1.00 14.57 281 PHE B N 1
ATOM 5491 C CA . PHE B 1 281 ? -15.282 -6.572 48.966 1.00 14.70 281 PHE B CA 1
ATOM 5492 C C . PHE B 1 281 ? -16.078 -5.304 49.297 1.00 14.48 281 PHE B C 1
ATOM 5493 O O . PHE B 1 281 ? -15.616 -4.528 50.159 1.00 17.56 281 PHE B O 1
ATOM 5501 N N . GLY B 1 282 ? -17.195 -5.065 48.604 1.00 15.63 282 GLY B N 1
ATOM 5502 C CA . GLY B 1 282 ? -17.872 -3.753 48.582 1.00 15.46 282 GLY B CA 1
ATOM 5503 C C . GLY B 1 282 ? -19.187 -3.749 49.345 1.00 14.95 282 GLY B C 1
ATOM 5504 O O . GLY B 1 282 ? -19.667 -4.834 49.713 1.00 15.86 282 GLY B O 1
ATOM 5505 N N . LYS B 1 283 ? -19.801 -2.569 49.457 1.00 16.28 283 LYS B N 1
ATOM 5506 C CA . LYS B 1 283 ? -20.951 -2.265 50.348 1.00 16.49 283 LYS B CA 1
ATOM 5507 C C . LYS B 1 283 ? -22.270 -2.401 49.581 1.00 16.72 283 LYS B C 1
ATOM 5508 O O . LYS B 1 283 ? -23.214 -3.007 50.116 1.00 18.59 283 LYS B O 1
ATOM 5514 N N . GLY B 1 284 ? -22.338 -1.864 48.360 1.00 16.22 284 GLY B N 1
ATOM 5515 C CA . GLY B 1 284 ? -23.606 -1.789 47.618 1.00 16.36 284 GLY B CA 1
ATOM 5516 C C . GLY B 1 284 ? -23.403 -1.331 46.189 1.00 16.57 284 GLY B C 1
ATOM 5517 O O . GLY B 1 284 ? -22.351 -0.733 45.895 1.00 18.20 284 GLY B O 1
ATOM 5518 N N . LEU B 1 285 ? -24.414 -1.558 45.354 1.00 14.93 285 LEU B N 1
ATOM 5519 C CA . LEU B 1 285 ? -24.404 -1.169 43.922 1.00 14.32 285 LEU B CA 1
ATOM 5520 C C . LEU B 1 285 ? -25.590 -0.253 43.633 1.00 14.67 285 LEU B C 1
ATOM 5521 O O . LEU B 1 285 ? -26.666 -0.458 44.233 1.00 15.90 285 LEU B O 1
ATOM 5526 N N . PHE B 1 286 ? -25.418 0.633 42.649 1.00 14.66 286 PHE B N 1
ATOM 5527 C CA . PHE B 1 286 ? -26.515 1.310 41.919 1.00 15.74 286 PHE B CA 1
ATOM 5528 C C . PHE B 1 286 ? -26.466 0.815 40.471 1.00 16.62 286 PHE B C 1
ATOM 5529 O O . PHE B 1 286 ? -25.466 1.090 39.784 1.00 16.55 286 PHE B O 1
ATOM 5537 N N . MET B 1 287 ? -27.393 -0.077 40.118 1.00 18.91 287 MET B N 1
ATOM 5538 C CA . MET B 1 287 ? -27.463 -0.717 38.776 1.00 21.34 287 MET B CA 1
ATOM 5539 C C . MET B 1 287 ? -28.367 0.141 37.889 1.00 21.77 287 MET B C 1
ATOM 5540 O O . MET B 1 287 ? -29.572 0.225 38.192 1.00 26.41 287 MET B O 1
ATOM 5545 N N . HIS B 1 288 ? -27.784 0.816 36.888 1.00 19.47 288 HIS B N 1
ATOM 5546 C CA . HIS B 1 288 ? -28.507 1.649 35.891 1.00 19.89 288 HIS B CA 1
ATOM 5547 C C . HIS B 1 288 ? -28.788 0.798 34.655 1.00 18.22 288 HIS B C 1
ATOM 5548 O O . HIS B 1 288 ? -27.833 0.499 33.916 1.00 17.98 288 HIS B O 1
ATOM 5555 N N . VAL B 1 289 ? -30.027 0.346 34.489 1.00 17.39 289 VAL B N 1
ATOM 5556 C CA . VAL B 1 289 ? -30.418 -0.431 33.282 1.00 16.64 289 VAL B CA 1
ATOM 5557 C C . VAL B 1 289 ? -30.652 0.568 32.151 1.00 16.20 289 VAL B C 1
ATOM 5558 O O . VAL B 1 289 ? -31.318 1.595 32.360 1.00 18.41 289 VAL B O 1
ATOM 5562 N N . SER B 1 290 ? -30.010 0.291 31.022 1.00 16.30 290 SER B N 1
ATOM 5563 C CA . SER B 1 290 ? -29.940 1.156 29.824 1.00 15.54 290 SER B CA 1
ATOM 5564 C C . SER B 1 290 ? -29.582 0.232 28.668 1.00 16.47 290 SER B C 1
ATOM 5565 O O . SER B 1 290 ? -28.886 -0.764 28.930 1.00 19.64 290 SER B O 1
ATOM 5568 N N . ARG B 1 291 ? -30.104 0.488 27.469 1.00 15.31 291 ARG B N 1
ATOM 5569 C CA . ARG B 1 291 ? -29.799 -0.351 26.287 1.00 14.80 291 ARG B CA 1
ATOM 5570 C C . ARG B 1 291 ? -28.818 0.402 25.400 1.00 14.28 291 ARG B C 1
ATOM 5571 O O . ARG B 1 291 ? -29.169 1.410 24.789 1.00 14.92 291 ARG B O 1
ATOM 5579 N N . PRO B 1 292 ? -27.556 -0.060 25.304 1.00 14.96 292 PRO B N 1
ATOM 5580 C CA . PRO B 1 292 ? -26.647 0.441 24.279 1.00 14.58 292 PRO B CA 1
ATOM 5581 C C . PRO B 1 292 ? -26.929 -0.261 22.949 1.00 14.68 292 PRO B C 1
ATOM 5582 O O . PRO B 1 292 ? -27.086 -1.470 22.943 1.00 16.94 292 PRO B O 1
ATOM 5586 N N . VAL B 1 293 ? -27.010 0.507 21.866 1.00 15.33 293 VAL B N 1
ATOM 5587 C CA . VAL B 1 293 ? -27.028 -0.057 20.488 1.00 15.57 293 VAL B CA 1
ATOM 5588 C C . VAL B 1 293 ? -25.766 0.423 19.763 1.00 16.47 293 VAL B C 1
ATOM 5589 O O . VAL B 1 293 ? -25.798 1.524 19.167 1.00 16.02 293 VAL B O 1
ATOM 5593 N N . ARG B 1 294 ? -24.675 -0.318 19.987 1.00 18.18 294 ARG B N 1
ATOM 5594 C CA . ARG B 1 294 ? -23.343 -0.212 19.330 1.00 19.25 294 ARG B CA 1
ATOM 5595 C C . ARG B 1 294 ? -22.536 0.962 19.892 1.00 20.63 294 ARG B C 1
ATOM 5596 O O . ARG B 1 294 ? -21.325 1.046 19.588 1.00 23.99 294 ARG B O 1
ATOM 5604 N N . TRP B 1 295 ? -23.160 1.799 20.720 1.00 20.41 295 TRP B N 1
ATOM 5605 C CA . TRP B 1 295 ? -22.464 2.788 21.581 1.00 20.23 295 TRP B CA 1
ATOM 5606 C C . TRP B 1 295 ? -23.362 3.103 22.777 1.00 19.79 295 TRP B C 1
ATOM 5607 O O . TRP B 1 295 ? -24.417 2.452 22.918 1.00 19.75 295 TRP B O 1
ATOM 5618 N N . ASP B 1 296 ? -22.947 4.056 23.607 1.00 19.80 296 ASP B N 1
ATOM 5619 C CA . ASP B 1 296 ? -23.751 4.524 24.760 1.00 18.31 296 ASP B CA 1
ATOM 5620 C C . ASP B 1 296 ? -24.925 5.361 24.240 1.00 18.12 296 ASP B C 1
ATOM 5621 O O . ASP B 1 296 ? -24.907 6.590 24.439 1.00 20.78 296 ASP B O 1
ATOM 5626 N N . SER B 1 297 ? -25.907 4.706 23.610 1.00 17.63 297 SER B N 1
ATOM 5627 C CA . SER B 1 297 ? -26.997 5.339 22.820 1.00 17.33 297 SER B CA 1
ATOM 5628 C C . SER B 1 297 ? -28.213 5.630 23.708 1.00 16.49 297 SER B C 1
ATOM 5629 O O . SER B 1 297 ? -29.108 6.366 23.257 1.00 16.62 297 SER B O 1
ATOM 5632 N N . ASP B 1 298 ? -28.291 5.002 24.884 1.00 17.75 298 ASP B N 1
ATOM 5633 C CA . ASP B 1 298 ? -29.331 5.301 25.903 1.00 17.36 298 ASP B CA 1
ATOM 5634 C C . ASP B 1 298 ? -30.710 4.989 25.309 1.00 15.10 298 ASP B C 1
ATOM 5635 O O . ASP B 1 298 ? -31.648 5.789 25.502 1.00 15.15 298 ASP B O 1
ATOM 5640 N N . HIS B 1 299 ? -30.825 3.866 24.597 1.00 14.61 299 HIS B N 1
ATOM 5641 C CA . HIS B 1 299 ? -32.123 3.312 24.137 1.00 14.26 299 HIS B CA 1
ATOM 5642 C C . HIS B 1 299 ? -32.960 2.873 25.339 1.00 13.80 299 HIS B C 1
ATOM 5643 O O . HIS B 1 299 ? -32.384 2.487 26.386 1.00 14.40 299 HIS B O 1
ATOM 5650 N N . VAL B 1 300 ? -34.279 2.879 25.169 1.00 13.96 300 VAL B N 1
ATOM 5651 C CA . VAL B 1 300 ? -35.237 2.367 26.188 1.00 14.73 300 VAL B CA 1
ATOM 5652 C C . VAL B 1 300 ? -34.897 0.904 26.477 1.00 14.85 300 VAL B C 1
ATOM 5653 O O . VAL B 1 300 ? -34.696 0.123 25.522 1.00 14.52 300 VAL B O 1
ATOM 5657 N N . VAL B 1 301 ? -34.853 0.551 27.760 1.00 14.35 301 VAL B N 1
ATOM 5658 C CA . VAL B 1 301 ? -34.626 -0.838 28.239 1.00 14.87 301 VAL B CA 1
ATOM 5659 C C . VAL B 1 301 ? -35.722 -1.744 27.668 1.00 14.90 301 VAL B C 1
ATOM 5660 O O . VAL B 1 301 ? -36.911 -1.366 27.726 1.00 14.52 301 VAL B O 1
ATOM 5664 N N . ILE B 1 302 ? -35.316 -2.870 27.079 1.00 14.64 302 ILE B N 1
ATOM 5665 C CA . ILE B 1 302 ? -36.233 -3.913 26.541 1.00 14.17 302 ILE B CA 1
ATOM 5666 C C . ILE B 1 302 ? -35.812 -5.266 27.109 1.00 14.68 302 ILE B C 1
ATOM 5667 O O . I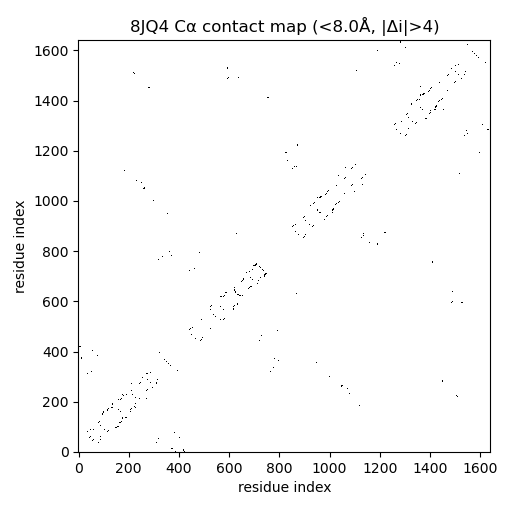LE B 1 302 ? -34.675 -5.384 27.606 1.00 14.73 302 ILE B O 1
ATOM 5672 N N . MET B 1 303 ? -36.687 -6.261 26.993 1.00 14.21 303 MET B N 1
ATOM 5673 C CA . MET B 1 303 ? -36.374 -7.632 27.452 1.00 14.75 303 MET B CA 1
ATOM 5674 C C . MET B 1 303 ? -35.421 -8.281 26.446 1.00 14.29 303 MET B C 1
ATOM 5675 O O . MET B 1 303 ? -35.899 -8.831 25.427 1.00 16.74 303 MET B O 1
ATOM 5680 N N . ASP B 1 304 ? -34.120 -8.148 26.695 1.00 14.96 304 ASP B N 1
ATOM 5681 C CA . ASP B 1 304 ? -33.041 -8.724 25.855 1.00 14.58 304 ASP B CA 1
ATOM 5682 C C . ASP B 1 304 ? -32.056 -9.491 26.743 1.00 14.63 304 ASP B C 1
ATOM 5683 O O . ASP B 1 304 ? -32.257 -9.521 27.986 1.00 14.97 304 ASP B O 1
ATOM 5688 N N . ASP B 1 305 ? -31.037 -10.101 26.133 1.00 15.78 305 ASP B N 1
ATOM 5689 C CA . ASP B 1 305 ? -30.036 -10.948 26.834 1.00 15.71 305 ASP B CA 1
ATOM 5690 C C . ASP B 1 305 ? -29.467 -10.167 28.022 1.00 14.69 305 ASP B C 1
ATOM 5691 O O . ASP B 1 305 ? -29.362 -10.754 29.113 1.00 14.72 305 ASP B O 1
ATOM 5696 N N . ALA B 1 306 ? -29.057 -8.914 27.808 1.00 14.38 306 ALA B N 1
ATOM 5697 C CA . ALA B 1 306 ? -28.400 -8.082 28.843 1.00 13.84 306 ALA B CA 1
ATOM 5698 C C . ALA B 1 306 ? -29.345 -7.935 30.038 1.00 13.32 306 ALA B C 1
ATOM 5699 O O . ALA B 1 306 ? -28.901 -8.175 31.178 1.00 13.91 306 ALA B O 1
ATOM 5701 N N . LEU B 1 307 ? -30.603 -7.562 29.795 1.00 13.93 307 LEU B N 1
ATOM 5702 C CA . LEU B 1 307 ? -31.566 -7.300 30.894 1.00 13.39 307 LEU B CA 1
ATOM 5703 C C . LEU B 1 307 ? -31.873 -8.616 31.611 1.00 12.94 307 LEU B C 1
ATOM 5704 O O . LEU B 1 307 ? -31.905 -8.616 32.853 1.00 13.95 307 LEU B O 1
ATOM 5709 N N . ILE B 1 308 ? -32.084 -9.692 30.853 1.00 13.29 308 ILE B N 1
ATOM 5710 C CA . ILE B 1 308 ? -32.369 -11.047 31.404 1.00 13.92 308 ILE B CA 1
ATOM 5711 C C . ILE B 1 308 ? -31.205 -11.473 32.307 1.00 13.96 308 ILE B C 1
ATOM 5712 O O . ILE B 1 308 ? -31.473 -11.976 33.406 1.00 13.37 308 ILE B O 1
ATOM 5717 N N . ARG B 1 309 ? -29.964 -11.263 31.867 1.00 13.42 309 ARG B N 1
ATOM 5718 C CA . ARG B 1 309 ? -28.752 -11.687 32.616 1.00 13.35 309 ARG B CA 1
ATOM 5719 C C . ARG B 1 309 ? -28.587 -10.823 33.870 1.00 13.34 309 ARG B C 1
ATOM 5720 O O . ARG B 1 309 ? -28.315 -11.392 34.946 1.00 13.99 309 ARG B O 1
ATOM 5728 N N . ILE B 1 310 ? -28.720 -9.504 33.733 1.00 12.75 310 ILE B N 1
ATOM 5729 C CA . ILE B 1 310 ? -28.644 -8.557 34.883 1.00 13.11 310 ILE B CA 1
ATOM 5730 C C . ILE B 1 310 ? -29.630 -9.023 35.957 1.00 12.82 310 ILE B C 1
ATOM 5731 O O . ILE B 1 310 ? -29.204 -9.206 37.117 1.00 14.25 310 ILE B O 1
ATOM 5736 N N . THR B 1 311 ? -30.899 -9.204 35.588 1.00 12.60 311 THR B N 1
ATOM 5737 C CA . THR B 1 311 ? -31.998 -9.452 36.555 1.00 13.09 311 THR B CA 1
ATOM 5738 C C . THR B 1 311 ? -31.829 -10.840 37.178 1.00 13.45 311 THR B C 1
ATOM 5739 O O . THR B 1 311 ? -31.988 -10.938 38.414 1.00 15.52 311 THR B O 1
ATOM 5743 N N . ARG B 1 312 ? -31.477 -11.865 36.399 1.00 12.80 312 ARG B N 1
ATOM 5744 C CA . ARG B 1 312 ? -31.399 -13.252 36.932 1.00 12.97 312 ARG B CA 1
ATOM 5745 C C . ARG B 1 312 ? -30.148 -13.378 37.811 1.00 13.13 312 ARG B C 1
ATOM 5746 O O . ARG B 1 312 ? -30.208 -14.118 38.821 1.00 13.38 312 ARG B O 1
ATOM 5754 N N . SER B 1 313 ? -29.078 -12.644 37.496 1.00 13.51 313 SER B N 1
ATOM 5755 C CA . SER B 1 313 ? -27.817 -12.655 38.286 1.00 13.42 313 SER B CA 1
ATOM 5756 C C . SER B 1 313 ? -28.077 -12.009 39.651 1.00 13.60 313 SER B C 1
ATOM 5757 O O . SER B 1 313 ? -27.594 -12.556 40.672 1.00 14.68 313 SER B O 1
ATOM 5760 N N . LEU B 1 314 ? -28.880 -10.945 39.698 1.00 13.88 314 LEU B N 1
ATOM 5761 C CA . LEU B 1 314 ? -29.244 -10.291 40.986 1.00 14.49 314 LEU B CA 1
ATOM 5762 C C . LEU B 1 314 ? -30.160 -11.230 41.778 1.00 14.47 314 LEU B C 1
ATOM 5763 O O . LEU B 1 314 ? -29.979 -11.338 43.011 1.00 15.47 314 LEU B O 1
ATOM 5768 N N . VAL B 1 315 ? -31.100 -11.902 41.112 1.00 14.33 315 VAL B N 1
ATOM 5769 C CA . VAL B 1 315 ? -32.114 -12.751 41.807 1.00 14.34 315 VAL B CA 1
ATOM 5770 C C . VAL B 1 315 ? -31.440 -14.036 42.297 1.00 14.50 315 VAL B C 1
ATOM 5771 O O . VAL B 1 315 ? -31.598 -14.371 43.486 1.00 16.49 315 VAL B O 1
ATOM 5775 N N . ARG B 1 316 ? -30.693 -14.720 41.432 1.00 14.78 316 ARG B N 1
ATOM 5776 C CA . ARG B 1 316 ? -30.131 -16.064 41.732 1.00 14.44 316 ARG B CA 1
ATOM 5777 C C . ARG B 1 316 ? -29.146 -15.967 42.903 1.00 13.94 316 ARG B C 1
ATOM 5778 O O . ARG B 1 316 ? -29.131 -16.893 43.739 1.00 16.32 316 ARG B O 1
ATOM 5786 N N . ASP B 1 317 ? -28.339 -14.903 42.948 1.00 14.52 317 ASP B N 1
ATOM 5787 C CA . ASP B 1 317 ? -27.226 -14.765 43.924 1.00 14.79 317 ASP B CA 1
ATOM 5788 C C . ASP B 1 317 ? -27.660 -13.862 45.085 1.00 14.39 317 ASP B C 1
ATOM 5789 O O . ASP B 1 317 ? -26.818 -13.584 45.951 1.00 16.36 317 ASP B O 1
ATOM 5794 N N . GLY B 1 318 ? -28.935 -13.472 45.129 1.00 14.54 318 GLY B N 1
ATOM 5795 C CA . GLY B 1 318 ? -29.557 -12.826 46.305 1.00 15.26 318 GLY B CA 1
ATOM 5796 C C . GLY B 1 318 ? -28.952 -11.464 46.611 1.00 15.88 318 GLY B C 1
ATOM 5797 O O . GLY B 1 318 ? -28.684 -11.183 47.807 1.00 18.61 318 GLY B O 1
ATOM 5798 N N . TYR B 1 319 ? -28.761 -10.623 45.591 1.00 15.44 319 TYR B N 1
ATOM 5799 C CA . TYR B 1 319 ? -28.087 -9.305 45.704 1.00 16.09 319 TYR B CA 1
ATOM 5800 C C . TYR B 1 319 ? -29.081 -8.133 45.634 1.00 16.71 319 TYR B C 1
ATOM 5801 O O . TYR B 1 319 ? -28.623 -6.985 45.700 1.00 17.69 319 TYR B O 1
ATOM 5810 N N . LEU B 1 320 ? -30.387 -8.372 45.484 1.00 16.16 320 LEU B N 1
ATOM 5811 C CA . LEU B 1 320 ? -31.358 -7.261 45.278 1.00 14.87 320 LEU B CA 1
ATOM 5812 C C . LEU B 1 320 ? -31.339 -6.312 46.490 1.00 15.35 320 LEU B C 1
ATOM 5813 O O . LEU B 1 320 ? -31.449 -5.090 46.294 1.00 16.69 320 LEU B O 1
ATOM 5818 N N . ASP B 1 321 ? -31.185 -6.844 47.704 1.00 15.82 321 ASP B N 1
ATOM 5819 C CA . ASP B 1 321 ? -31.278 -6.040 48.951 1.00 16.21 321 ASP B CA 1
ATOM 5820 C C . ASP B 1 321 ? -30.052 -5.123 49.094 1.00 16.03 321 ASP B C 1
ATOM 5821 O O . ASP B 1 321 ? -30.080 -4.245 49.983 1.00 18.77 321 ASP B O 1
ATOM 5826 N N . ARG B 1 322 ? -29.012 -5.312 48.271 1.00 16.37 322 ARG B N 1
ATOM 5827 C CA . ARG B 1 322 ? -27.781 -4.475 48.300 1.00 16.09 322 ARG B CA 1
ATOM 5828 C C . ARG B 1 322 ? -27.605 -3.766 46.952 1.00 15.24 322 ARG B C 1
ATOM 5829 O O . ARG B 1 322 ? -26.566 -3.116 46.752 1.00 17.05 322 ARG B O 1
ATOM 5837 N N . THR B 1 323 ? -28.581 -3.896 46.058 1.00 15.66 323 THR B N 1
ATOM 5838 C CA . THR B 1 323 ? -28.505 -3.326 44.690 1.00 15.40 323 THR B CA 1
ATOM 5839 C C . THR B 1 323 ? -29.730 -2.450 44.421 1.00 15.93 323 THR B C 1
ATOM 5840 O O . THR B 1 323 ? -30.846 -2.999 44.325 1.00 18.04 323 THR B O 1
ATOM 5844 N N . HIS B 1 324 ? -29.520 -1.137 44.320 1.00 16.06 324 HIS B N 1
ATOM 5845 C CA . HIS B 1 324 ? -30.549 -0.157 43.894 1.00 15.80 324 HIS B CA 1
ATOM 5846 C C . HIS B 1 324 ? -30.649 -0.235 42.375 1.00 15.55 324 HIS B C 1
ATOM 5847 O O . HIS B 1 324 ? -29.597 -0.155 41.724 1.00 18.48 324 HIS B O 1
ATOM 5854 N N . ILE B 1 325 ? -31.847 -0.455 41.846 1.00 15.38 325 ILE B N 1
ATOM 5855 C CA . ILE B 1 325 ? -32.050 -0.528 40.372 1.00 15.69 325 ILE B CA 1
ATOM 5856 C C . ILE B 1 325 ? -32.654 0.795 39.902 1.00 17.03 325 ILE B C 1
ATOM 5857 O O . ILE B 1 325 ? -33.746 1.158 40.376 1.00 18.55 325 ILE B O 1
ATOM 5862 N N . GLY B 1 326 ? -31.934 1.488 39.020 1.00 16.00 326 GLY B N 1
ATOM 5863 C CA . GLY B 1 326 ? -32.373 2.746 38.395 1.00 15.67 326 GLY B CA 1
ATOM 5864 C C . GLY B 1 326 ? -32.483 2.582 36.895 1.00 16.11 326 GLY B C 1
ATOM 5865 O O . GLY B 1 326 ? -31.787 1.709 36.337 1.00 16.88 326 GLY B O 1
ATOM 5866 N N . LEU B 1 327 ? -33.365 3.359 36.272 1.00 16.18 327 LEU B N 1
ATOM 5867 C CA . LEU B 1 327 ? -33.475 3.448 34.797 1.00 16.41 327 LEU B CA 1
ATOM 5868 C C . LEU B 1 327 ? -32.571 4.580 34.306 1.00 17.04 327 LEU B C 1
ATOM 5869 O O . LEU B 1 327 ? -32.482 5.611 34.985 1.00 17.10 327 LEU B O 1
ATOM 5874 N N . ASP B 1 328 ? -31.968 4.413 33.131 1.00 16.74 328 ASP B N 1
ATOM 5875 C CA . ASP B 1 328 ? -31.262 5.523 32.449 1.00 17.88 328 ASP B CA 1
ATOM 5876 C C . ASP B 1 328 ? -31.387 5.312 30.941 1.00 18.92 328 ASP B C 1
ATOM 5877 O O . ASP B 1 328 ? -30.840 4.332 30.405 1.00 23.41 328 ASP B O 1
ATOM 5882 N N . PHE B 1 329 ? -32.185 6.161 30.315 1.00 17.87 329 PHE B N 1
ATOM 5883 C CA . PHE B 1 329 ? -32.366 6.188 28.849 1.00 18.79 329 PHE B CA 1
ATOM 5884 C C . PHE B 1 329 ? -33.016 7.516 28.483 1.00 19.51 329 PHE B C 1
ATOM 5885 O O . PHE B 1 329 ? -33.631 8.154 29.343 1.00 19.77 329 PHE B O 1
ATOM 5893 N N . PHE B 1 330 ? -32.817 7.959 27.248 1.00 20.04 330 PHE B N 1
ATOM 5894 C CA . PHE B 1 330 ? -33.560 9.116 26.703 1.00 24.32 330 PHE B CA 1
ATOM 5895 C C . PHE B 1 330 ? -33.901 8.806 25.249 1.00 21.93 330 PHE B C 1
ATOM 5896 O O . PHE B 1 330 ? -32.997 8.514 24.460 1.00 28.20 330 PHE B O 1
ATOM 5904 N N . ASP B 1 331 ? -35.194 8.635 25.002 1.00 19.85 331 ASP B N 1
ATOM 5905 C CA . ASP B 1 331 ? -35.754 8.424 23.646 1.00 19.73 331 ASP B CA 1
ATOM 5906 C C . ASP B 1 331 ? -36.879 9.437 23.449 1.00 19.46 331 ASP B C 1
ATOM 5907 O O . ASP B 1 331 ? -37.899 9.330 24.148 1.00 19.65 331 ASP B O 1
ATOM 5912 N N . ALA B 1 332 ? -36.625 10.443 22.611 1.00 19.99 332 ALA B N 1
ATOM 5913 C CA . ALA B 1 332 ? -37.565 11.538 22.286 1.00 20.58 332 ALA B CA 1
ATOM 5914 C C . ALA B 1 332 ? -38.282 11.246 20.962 1.00 18.64 332 ALA B C 1
ATOM 5915 O O . ALA B 1 332 ? -39.068 12.109 20.533 1.00 21.55 332 ALA B O 1
ATOM 5917 N N . THR B 1 333 ? -38.021 10.095 20.330 1.00 18.54 333 THR B N 1
ATOM 5918 C CA . THR B 1 333 ? -38.629 9.727 19.021 1.00 19.95 333 THR B CA 1
ATOM 5919 C C . THR B 1 333 ? -39.993 9.077 19.259 1.00 19.23 333 THR B C 1
ATOM 5920 O O . THR B 1 333 ? -40.731 8.873 18.279 1.00 21.92 333 THR B O 1
ATOM 5924 N N . ILE B 1 334 ? -40.297 8.749 20.516 1.00 17.71 334 ILE B N 1
ATOM 5925 C CA . ILE B 1 334 ? -41.549 8.050 20.923 1.00 18.17 334 ILE B CA 1
ATOM 5926 C C . ILE B 1 334 ? -42.192 8.842 22.065 1.00 17.19 334 ILE B C 1
ATOM 5927 O O . ILE B 1 334 ? -41.535 9.750 22.615 1.00 17.67 334 ILE B O 1
ATOM 5932 N N . ASN B 1 335 ? -43.429 8.503 22.419 1.00 16.25 335 ASN B N 1
ATOM 5933 C CA . ASN B 1 335 ? -44.121 9.099 23.588 1.00 16.76 335 ASN B CA 1
ATOM 5934 C C . ASN B 1 335 ? -43.227 8.933 24.824 1.00 16.39 335 ASN B C 1
ATOM 5935 O O . ASN B 1 335 ? -42.904 7.783 25.178 1.00 16.02 335 ASN B O 1
ATOM 5940 N N . ARG B 1 336 ? -42.801 10.040 25.436 1.00 16.24 336 ARG B N 1
ATOM 5941 C CA . ARG B 1 336 ? -41.731 10.031 26.469 1.00 16.59 336 ARG B CA 1
ATOM 5942 C C . ARG B 1 336 ? -42.244 9.314 27.726 1.00 15.34 336 ARG B C 1
ATOM 5943 O O . ARG B 1 336 ? -41.426 8.668 28.412 1.00 16.38 336 ARG B O 1
ATOM 5951 N N . VAL B 1 337 ? -43.551 9.386 27.990 1.00 15.62 337 VAL B N 1
ATOM 5952 C CA . VAL B 1 337 ? -44.199 8.697 29.145 1.00 16.78 337 VAL B CA 1
ATOM 5953 C C . VAL B 1 337 ? -44.233 7.189 28.871 1.00 14.66 337 VAL B C 1
ATOM 5954 O O . VAL B 1 337 ? -43.895 6.423 29.788 1.00 17.54 337 VAL B O 1
ATOM 5958 N N . ALA B 1 338 ? -44.593 6.771 27.654 1.00 14.92 338 ALA B N 1
ATOM 5959 C CA . ALA B 1 338 ? -44.575 5.351 27.235 1.00 15.23 338 ALA B CA 1
ATOM 5960 C C . ALA B 1 338 ? -43.162 4.772 27.412 1.00 14.95 338 ALA B C 1
ATOM 5961 O O . ALA B 1 338 ? -43.054 3.596 27.782 1.00 15.72 338 ALA B O 1
ATOM 5963 N N . ALA B 1 339 ? -42.116 5.539 27.097 1.00 15.10 339 ALA B N 1
ATOM 5964 C CA . ALA B 1 339 ? -40.706 5.099 27.216 1.00 15.50 339 ALA B CA 1
ATOM 5965 C C . ALA B 1 339 ? -40.451 4.564 28.631 1.00 14.79 339 ALA B C 1
ATOM 5966 O O . ALA B 1 339 ? -39.928 3.443 28.764 1.00 15.60 339 ALA B O 1
ATOM 5968 N N . TRP B 1 340 ? -40.798 5.348 29.654 1.00 16.03 340 TRP B N 1
ATOM 5969 C CA . TRP B 1 340 ? -40.658 4.954 31.080 1.00 15.66 340 TRP B CA 1
ATOM 5970 C C . TRP B 1 340 ? -41.330 3.602 31.312 1.00 14.20 340 TRP B C 1
ATOM 5971 O O . TRP B 1 340 ? -40.727 2.738 31.980 1.00 15.72 340 TRP B O 1
ATOM 5982 N N . VAL B 1 341 ? -42.576 3.468 30.862 1.00 13.69 341 VAL B N 1
ATOM 5983 C CA . VAL B 1 341 ? -43.426 2.281 31.156 1.00 13.95 341 VAL B CA 1
ATOM 5984 C C . VAL B 1 341 ? -42.833 1.060 30.449 1.00 13.13 341 VAL B C 1
ATOM 5985 O O . VAL B 1 341 ? -42.762 -0.004 31.077 1.00 13.43 341 VAL B O 1
ATOM 5989 N N . VAL B 1 342 ? -42.388 1.203 29.199 1.00 13.02 342 VAL B N 1
ATOM 5990 C CA . VAL B 1 342 ? -41.759 0.067 28.468 1.00 13.75 342 VAL B CA 1
ATOM 5991 C C . VAL B 1 342 ? -40.554 -0.420 29.279 1.00 13.35 342 VAL B C 1
ATOM 5992 O O . VAL B 1 342 ? -40.472 -1.629 29.549 1.00 13.37 342 VAL B O 1
ATOM 5996 N N . GLY B 1 343 ? -39.647 0.495 29.629 1.00 14.74 343 GLY B N 1
ATOM 5997 C CA . GLY B 1 343 ? -38.393 0.183 30.340 1.00 13.97 343 GLY B CA 1
ATOM 5998 C C . GLY B 1 343 ? -38.664 -0.442 31.700 1.00 14.53 343 GLY B C 1
ATOM 5999 O O . GLY B 1 343 ? -38.009 -1.452 32.031 1.00 14.16 343 GLY B O 1
ATOM 6000 N N . ALA B 1 344 ? -39.592 0.128 32.471 1.00 14.16 344 ALA B N 1
ATOM 6001 C CA . ALA B 1 344 ? -39.910 -0.337 33.843 1.00 13.99 344 ALA B CA 1
ATOM 6002 C C . ALA B 1 344 ? -40.527 -1.739 33.773 1.00 13.31 344 ALA B C 1
ATOM 6003 O O . ALA B 1 344 ? -40.028 -2.636 34.472 1.00 15.18 344 ALA B O 1
ATOM 6005 N N . ARG B 1 345 ? -41.522 -1.943 32.903 1.00 14.10 345 ARG B N 1
ATOM 6006 C CA . ARG B 1 345 ? -42.222 -3.247 32.744 1.00 14.88 345 ARG B CA 1
ATOM 6007 C C . ARG B 1 345 ? -41.238 -4.315 32.239 1.00 14.04 345 ARG B C 1
ATOM 6008 O O . ARG B 1 345 ? -41.309 -5.456 32.717 1.00 14.15 345 ARG B O 1
ATOM 6016 N N . ALA B 1 346 ? -40.353 -3.983 31.295 1.00 14.13 346 ALA B N 1
ATOM 6017 C CA . ALA B 1 346 ? -39.317 -4.921 30.798 1.00 14.21 346 ALA B CA 1
ATOM 6018 C C . ALA B 1 346 ? -38.470 -5.409 31.980 1.00 12.45 346 ALA B C 1
ATOM 6019 O O . ALA B 1 346 ? -38.234 -6.627 32.105 1.00 12.95 346 ALA B O 1
ATOM 6021 N N . THR B 1 347 ? -38.025 -4.484 32.823 1.00 12.19 347 THR B N 1
ATOM 6022 C CA . THR B 1 347 ? -37.159 -4.793 33.988 1.00 12.70 347 THR B CA 1
ATOM 6023 C C . THR B 1 347 ? -37.929 -5.705 34.958 1.00 13.90 347 THR B C 1
ATOM 6024 O O . THR B 1 347 ? -37.363 -6.731 35.389 1.00 14.87 347 THR B O 1
ATOM 6028 N N . GLN B 1 348 ? -39.187 -5.372 35.261 1.00 13.37 348 GLN B N 1
ATOM 6029 C CA . GLN B 1 348 ? -40.012 -6.112 36.253 1.00 14.22 348 GLN B CA 1
ATOM 6030 C C . GLN B 1 348 ? -40.280 -7.537 35.758 1.00 14.08 348 GLN B C 1
ATOM 6031 O O . GLN B 1 348 ? -40.099 -8.475 36.552 1.00 14.23 348 GLN B O 1
ATOM 6037 N N . LYS B 1 349 ? -40.680 -7.707 34.493 1.00 14.08 349 LYS B N 1
ATOM 6038 C CA . LYS B 1 349 ? -41.042 -9.046 33.959 1.00 15.04 349 LYS B CA 1
ATOM 6039 C C . LYS B 1 349 ? -39.776 -9.912 33.872 1.00 15.50 349 LYS B C 1
ATOM 6040 O O . LYS B 1 349 ? -39.887 -11.136 34.076 1.00 16.20 349 LYS B O 1
ATOM 6046 N N . SER B 1 350 ? -38.609 -9.299 33.653 1.00 15.68 350 SER B N 1
ATOM 6047 C CA . SER B 1 350 ? -37.298 -9.999 33.621 1.00 15.70 350 SER B CA 1
ATOM 6048 C C . SER B 1 350 ? -36.905 -10.445 35.038 1.00 15.01 350 SER B C 1
ATOM 6049 O O . SER B 1 350 ? -36.547 -11.624 35.208 1.00 15.21 350 SER B O 1
ATOM 6052 N N . LEU B 1 351 ? -37.056 -9.569 36.031 1.00 14.55 351 LEU B N 1
ATOM 6053 C CA . LEU B 1 351 ? -36.900 -9.948 37.461 1.00 14.28 351 LEU B CA 1
ATOM 6054 C C . LEU B 1 351 ? -37.845 -11.113 37.774 1.00 13.04 351 LEU B C 1
ATOM 6055 O O . LEU B 1 351 ? -37.402 -12.106 38.391 1.00 13.55 351 LEU B O 1
ATOM 6060 N N . LEU B 1 352 ? -39.111 -11.001 37.375 1.00 13.25 352 LEU B N 1
ATOM 6061 C CA . LEU B 1 352 ? -40.145 -11.995 37.753 1.00 13.65 352 LEU B CA 1
ATOM 6062 C C . LEU B 1 352 ? -39.802 -13.346 37.116 1.00 13.41 352 LEU B C 1
ATOM 6063 O O . LEU B 1 352 ? -39.877 -14.365 37.816 1.00 14.47 352 LEU B O 1
ATOM 6068 N N . GLN B 1 353 ? -39.400 -13.370 35.845 1.00 14.45 353 GLN B N 1
ATOM 6069 C CA . GLN B 1 353 ? -39.022 -14.641 35.183 1.00 14.73 353 GLN B CA 1
ATOM 6070 C C . GLN B 1 353 ? -37.908 -15.317 35.988 1.00 14.68 353 GLN B C 1
ATOM 6071 O O . GLN B 1 353 ? -38.002 -16.540 36.207 1.00 15.49 353 GLN B O 1
ATOM 6077 N N . ALA B 1 354 ? -36.902 -14.554 36.424 1.00 13.63 354 ALA B N 1
ATOM 6078 C CA . ALA B 1 354 ? -35.746 -15.068 37.194 1.00 14.64 354 ALA B CA 1
ATOM 6079 C C . ALA B 1 354 ? -36.244 -15.628 38.531 1.00 12.86 354 ALA B C 1
ATOM 6080 O O . ALA B 1 354 ? -35.744 -16.679 38.966 1.00 15.23 354 ALA B O 1
ATOM 6082 N N . MET B 1 355 ? -37.230 -14.970 39.140 1.00 14.13 355 MET B N 1
ATOM 6083 C CA . MET B 1 355 ? -37.798 -15.382 40.450 1.00 14.99 355 MET B CA 1
ATOM 6084 C C . MET B 1 355 ? -38.629 -16.660 40.280 1.00 15.76 355 MET B C 1
ATOM 6085 O O . MET B 1 355 ? -38.831 -17.365 41.281 1.00 18.21 355 MET B O 1
ATOM 6090 N N . LEU B 1 356 ? -39.067 -16.972 39.056 1.00 14.92 356 LEU B N 1
ATOM 6091 C CA . LEU B 1 356 ? -39.970 -18.124 38.790 1.00 15.34 356 LEU B CA 1
ATOM 6092 C C . LEU B 1 356 ? -39.163 -19.374 38.417 1.00 16.03 356 LEU B C 1
ATOM 6093 O O . LEU B 1 356 ? -39.734 -20.269 37.775 1.00 23.66 356 LEU B O 1
ATOM 6098 N N . ALA B 1 357 ? -37.894 -19.451 38.818 1.00 18.75 357 ALA B N 1
ATOM 6099 C CA . ALA B 1 357 ? -37.019 -20.618 38.559 1.00 16.66 357 ALA B CA 1
ATOM 6100 C C . ALA B 1 357 ? -36.858 -21.423 39.845 1.00 17.35 357 ALA B C 1
ATOM 6101 O O . ALA B 1 357 ? -36.909 -20.864 40.940 1.00 18.44 357 ALA B O 1
ATOM 6103 N N . PRO B 1 358 ? -36.707 -22.763 39.754 1.00 17.80 358 PRO B N 1
ATOM 6104 C CA . PRO B 1 358 ? -36.412 -23.586 40.924 1.00 17.64 358 PRO B CA 1
ATOM 6105 C C . PRO B 1 358 ? -34.930 -23.458 41.297 1.00 16.82 358 PRO B C 1
ATOM 6106 O O . PRO B 1 358 ? -34.168 -24.363 41.004 1.00 17.89 358 PRO B O 1
ATOM 6110 N N . ILE B 1 359 ? -34.546 -22.303 41.840 1.00 17.02 359 ILE B N 1
ATOM 6111 C CA . ILE B 1 359 ? -33.120 -21.881 41.946 1.00 16.94 359 ILE B CA 1
ATOM 6112 C C . ILE B 1 359 ? -32.393 -22.802 42.935 1.00 16.70 359 ILE B C 1
ATOM 6113 O O . ILE B 1 359 ? -31.251 -23.201 42.633 1.00 17.13 359 ILE B O 1
ATOM 6118 N N . ASP B 1 360 ? -33.032 -23.170 44.051 1.00 18.37 360 ASP B N 1
ATOM 6119 C CA . ASP B 1 360 ? -32.403 -24.039 45.081 1.00 19.89 360 ASP B CA 1
ATOM 6120 C C . ASP B 1 360 ? -32.027 -25.379 44.437 1.00 17.36 360 ASP B C 1
ATOM 6121 O O . ASP B 1 360 ? -30.873 -25.809 44.622 1.00 18.45 360 ASP B O 1
ATOM 6126 N N . GLN B 1 361 ? -32.923 -25.969 43.639 1.00 18.45 361 GLN B N 1
ATOM 6127 C CA . GLN B 1 361 ? -32.685 -27.292 43.003 1.00 18.29 361 GLN B CA 1
ATOM 6128 C C . GLN B 1 361 ? -31.668 -27.142 41.864 1.00 17.40 361 GLN B C 1
ATOM 6129 O O . GLN B 1 361 ? -30.774 -28.004 41.770 1.00 17.79 361 GLN B O 1
ATOM 6135 N N . LEU B 1 362 ? -31.758 -26.076 41.061 1.00 16.54 362 LEU B N 1
ATOM 6136 C CA . LEU B 1 362 ? -30.800 -25.836 39.946 1.00 16.00 362 LEU B CA 1
ATOM 6137 C C . LEU B 1 362 ? -29.390 -25.643 40.513 1.00 15.47 362 LEU B C 1
ATOM 6138 O O . LEU B 1 362 ? -28.444 -26.181 39.922 1.00 15.46 362 LEU B O 1
ATOM 6143 N N . LYS B 1 363 ? -29.252 -24.968 41.656 1.00 15.28 363 LYS B N 1
ATOM 6144 C CA . LYS B 1 363 ? -27.932 -24.777 42.312 1.00 15.69 363 LYS B CA 1
ATOM 6145 C C . LYS B 1 363 ? -27.368 -26.144 42.716 1.00 16.54 363 LYS B C 1
ATOM 6146 O O . LYS B 1 363 ? -26.165 -26.376 42.492 1.00 16.44 363 LYS B O 1
ATOM 6152 N N . LYS B 1 364 ? -28.203 -27.012 43.291 1.00 17.30 364 LYS B N 1
ATOM 6153 C CA . LYS B 1 364 ? -27.806 -28.386 43.697 1.00 18.77 364 LYS B CA 1
ATOM 6154 C C . LYS B 1 364 ? -27.363 -29.169 42.453 1.00 17.14 364 LYS B C 1
ATOM 6155 O O . LYS B 1 364 ? -26.318 -29.831 42.517 1.00 19.15 364 LYS B O 1
ATOM 6161 N N . ASP B 1 365 ? -28.132 -29.102 41.363 1.00 17.78 365 ASP B N 1
ATOM 6162 C CA . ASP B 1 365 ? -27.806 -29.801 40.092 1.00 18.09 365 ASP B CA 1
ATOM 6163 C C . ASP B 1 365 ? -26.420 -29.337 39.627 1.00 17.12 365 ASP B C 1
ATOM 6164 O O . ASP B 1 365 ? -25.578 -30.187 39.277 1.00 16.10 365 ASP B O 1
ATOM 6169 N N . GLU B 1 366 ? -26.178 -28.030 39.678 1.00 16.67 366 GLU B N 1
ATOM 6170 C CA . GLU B 1 366 ? -24.925 -27.399 39.194 1.00 15.43 366 GLU B CA 1
ATOM 6171 C C . GLU B 1 366 ? -23.749 -27.811 40.089 1.00 16.52 366 GLU B C 1
ATOM 6172 O O . GLU B 1 366 ? -22.657 -28.043 39.546 1.00 16.70 366 GLU B O 1
ATOM 6178 N N . LEU B 1 367 ? -23.940 -27.851 41.412 1.00 17.19 367 LEU B N 1
ATOM 6179 C CA . LEU B 1 367 ? -22.873 -28.280 42.361 1.00 18.18 367 LEU B CA 1
ATOM 6180 C C . LEU B 1 367 ? -22.468 -29.721 42.031 1.00 18.74 367 LEU B C 1
ATOM 6181 O O . LEU B 1 367 ? -21.287 -30.058 42.221 1.00 20.19 367 LEU B O 1
ATOM 6186 N N . ASN B 1 368 ? -23.414 -30.517 41.524 1.00 18.59 368 ASN B N 1
ATOM 6187 C CA . ASN B 1 368 ? -23.223 -31.952 41.181 1.00 19.07 368 ASN B CA 1
ATOM 6188 C C . ASN B 1 368 ? -22.741 -32.072 39.731 1.00 18.36 368 ASN B C 1
ATOM 6189 O O . ASN B 1 368 ? -22.614 -33.209 39.251 1.00 19.08 368 ASN B O 1
ATOM 6194 N N . ALA B 1 369 ? -22.487 -30.939 39.067 1.00 19.32 369 ALA B N 1
ATOM 6195 C CA . ALA B 1 369 ? -21.959 -30.856 37.684 1.00 18.48 369 ALA B CA 1
ATOM 6196 C C . ALA B 1 369 ? -22.936 -31.528 36.712 1.00 17.76 369 ALA B C 1
ATOM 6197 O O . ALA B 1 369 ? -22.483 -32.052 35.675 1.00 17.62 369 ALA B O 1
ATOM 6199 N N . ASP B 1 370 ? -24.233 -31.501 37.026 1.00 15.81 370 ASP B N 1
ATOM 6200 C CA . ASP B 1 370 ? -25.292 -32.008 36.116 1.00 16.48 370 ASP B CA 1
ATOM 6201 C C . ASP B 1 370 ? -25.661 -30.892 35.134 1.00 16.49 370 ASP B C 1
ATOM 6202 O O . ASP B 1 370 ? -26.739 -30.286 35.291 1.00 16.97 370 ASP B O 1
ATOM 6207 N N . PHE B 1 371 ? -24.791 -30.651 34.151 1.00 15.03 371 PHE B N 1
ATOM 6208 C CA . PHE B 1 371 ? -24.897 -29.530 33.182 1.00 16.94 371 PHE B CA 1
ATOM 6209 C C . PHE B 1 371 ? -25.985 -29.843 32.147 1.00 15.79 371 PHE B C 1
ATOM 6210 O O . PHE B 1 371 ? -26.562 -28.896 31.571 1.00 15.56 371 PHE B O 1
ATOM 6218 N N . THR B 1 372 ? -26.298 -31.126 31.944 1.00 16.80 372 THR B N 1
ATOM 6219 C CA . THR B 1 372 ? -27.406 -31.570 31.053 1.00 16.33 372 THR B CA 1
ATOM 6220 C C . THR B 1 372 ? -28.729 -31.020 31.597 1.00 16.08 372 THR B C 1
ATOM 6221 O O . THR B 1 372 ? -29.440 -30.319 30.857 1.00 15.40 372 THR B O 1
ATOM 6225 N N . THR B 1 373 ? -29.045 -31.322 32.857 1.00 16.41 373 THR B N 1
ATOM 6226 C CA . THR B 1 373 ? -30.294 -30.872 33.521 1.00 16.66 373 THR B CA 1
ATOM 6227 C C . THR B 1 373 ? -30.342 -29.340 33.537 1.00 15.71 373 THR B C 1
ATOM 6228 O O . THR B 1 373 ? -31.414 -28.793 33.260 1.00 16.25 373 THR B O 1
ATOM 6232 N N . ARG B 1 374 ? -29.237 -28.672 33.880 1.00 15.70 374 ARG B N 1
ATOM 6233 C CA . ARG B 1 374 ? -29.191 -27.186 33.943 1.00 14.97 374 ARG B CA 1
ATOM 6234 C C . ARG B 1 374 ? -29.580 -26.612 32.569 1.00 15.06 374 ARG B C 1
ATOM 6235 O O . ARG B 1 374 ? -30.425 -25.697 32.516 1.00 14.50 374 ARG B O 1
ATOM 6243 N N . LEU B 1 375 ? -28.988 -27.117 31.487 1.00 14.98 375 LEU B N 1
ATOM 6244 C CA . LEU B 1 375 ? -29.278 -26.594 30.125 1.00 14.91 375 LEU B CA 1
ATOM 6245 C C . LEU B 1 375 ? -30.753 -26.834 29.789 1.00 14.23 375 LEU B C 1
ATOM 6246 O O . LEU B 1 375 ? -31.420 -25.882 29.336 1.00 15.26 375 LEU B O 1
ATOM 6251 N N . ILE B 1 376 ? -31.245 -28.061 29.970 1.00 14.08 376 ILE B N 1
ATOM 6252 C CA . ILE B 1 376 ? -32.636 -28.423 29.566 1.00 14.53 376 ILE B CA 1
ATOM 6253 C C . ILE B 1 376 ? -33.607 -27.521 30.336 1.00 14.71 376 ILE B C 1
ATOM 6254 O O . ILE B 1 376 ? -34.445 -26.867 29.695 1.00 14.83 376 ILE B O 1
ATOM 6259 N N . GLU B 1 377 ? -33.473 -27.435 31.662 1.00 15.42 377 GLU B N 1
ATOM 6260 C CA . GLU B 1 377 ? -34.466 -26.717 32.500 1.00 16.31 377 GLU B CA 1
ATOM 6261 C C . GLU B 1 377 ? -34.417 -25.212 32.212 1.00 16.29 377 GLU B C 1
ATOM 6262 O O . GLU B 1 377 ? -35.498 -24.624 32.051 1.00 16.67 377 GLU B O 1
ATOM 6268 N N . THR B 1 378 ? -33.233 -24.596 32.163 1.00 15.17 378 THR B N 1
ATOM 6269 C CA . THR B 1 378 ? -33.112 -23.130 31.951 1.00 14.61 378 THR B CA 1
ATOM 6270 C C . THR B 1 378 ? -33.713 -22.777 30.581 1.00 14.44 378 THR B C 1
ATOM 6271 O O . THR B 1 378 ? -34.348 -21.717 30.468 1.00 16.09 378 THR B O 1
ATOM 6275 N N . GLU B 1 379 ? -33.606 -23.669 29.596 1.00 14.17 379 GLU B N 1
ATOM 6276 C CA . GLU B 1 379 ? -34.195 -23.426 28.254 1.00 14.55 379 GLU B CA 1
ATOM 6277 C C . GLU B 1 379 ? -35.717 -23.611 28.317 1.00 14.07 379 GLU B C 1
ATOM 6278 O O . GLU B 1 379 ? -36.430 -22.725 27.814 1.00 16.06 379 GLU B O 1
ATOM 6284 N N . GLU B 1 380 ? -36.211 -24.660 28.981 1.00 14.21 380 GLU B N 1
ATOM 6285 C CA . GLU B 1 380 ? -37.674 -24.909 29.104 1.00 14.41 380 GLU B CA 1
ATOM 6286 C C . GLU B 1 380 ? -38.337 -23.730 29.830 1.00 14.28 380 GLU B C 1
ATOM 6287 O O . GLU B 1 380 ? -39.463 -23.360 29.457 1.00 15.21 380 GLU B O 1
ATOM 6293 N N . LEU B 1 381 ? -37.665 -23.141 30.818 1.00 14.77 381 LEU B N 1
ATOM 6294 C CA . LEU B 1 381 ? -38.262 -22.081 31.673 1.00 15.04 381 LEU B CA 1
ATOM 6295 C C . LEU B 1 381 ? -38.511 -20.824 30.832 1.00 15.27 381 LEU B C 1
ATOM 6296 O O . LEU B 1 381 ? -39.417 -20.051 31.173 1.00 16.64 381 LEU B O 1
ATOM 6301 N N . LYS B 1 382 ? -37.772 -20.650 29.737 1.00 14.90 382 LYS B N 1
ATOM 6302 C CA . LYS B 1 382 ? -37.930 -19.463 28.858 1.00 15.63 382 LYS B CA 1
ATOM 6303 C C . LYS B 1 382 ? -39.296 -19.503 28.159 1.00 15.25 382 LYS B C 1
ATOM 6304 O O . LYS B 1 382 ? -39.752 -18.428 27.730 1.00 16.93 382 LYS B O 1
ATOM 6310 N N . SER B 1 383 ? -39.946 -20.670 28.079 1.00 16.38 383 SER B N 1
ATOM 6311 C CA . SER B 1 383 ? -41.300 -20.816 27.478 1.00 16.29 383 SER B CA 1
ATOM 6312 C C . SER B 1 383 ? -42.306 -21.373 28.493 1.00 17.22 383 SER B C 1
ATOM 6313 O O . SER B 1 383 ? -43.420 -21.719 28.080 1.00 18.26 383 SER B O 1
ATOM 6316 N N . PHE B 1 384 ? -41.983 -21.357 29.790 1.00 16.12 384 PHE B N 1
ATOM 6317 C CA . PHE B 1 384 ? -42.998 -21.538 30.859 1.00 16.02 384 PHE B CA 1
ATOM 6318 C C . PHE B 1 384 ? -43.905 -20.311 30.865 1.00 15.60 384 PHE B C 1
ATOM 6319 O O . PHE B 1 384 ? -43.555 -19.279 30.297 1.00 16.58 384 PHE B O 1
ATOM 6327 N N . PRO B 1 385 ? -45.100 -20.397 31.491 1.00 15.49 385 PRO B N 1
ATOM 6328 C CA . PRO B 1 385 ? -46.061 -19.293 31.487 1.00 15.81 385 PRO B CA 1
ATOM 6329 C C . PRO B 1 385 ? -45.738 -18.133 32.443 1.00 15.45 385 PRO B C 1
ATOM 6330 O O . PRO B 1 385 ? -46.579 -17.790 33.267 1.00 15.79 385 PRO B O 1
ATOM 6334 N N . PHE B 1 386 ? -44.563 -17.520 32.301 1.00 16.04 386 PHE B N 1
ATOM 6335 C CA . PHE B 1 386 ? -44.138 -16.379 33.152 1.00 15.52 386 PHE B CA 1
ATOM 6336 C C . PHE B 1 386 ? -45.038 -15.171 32.861 1.00 14.92 386 PHE B C 1
ATOM 6337 O O . PHE B 1 386 ? -45.268 -14.369 33.777 1.00 16.28 386 PHE B O 1
ATOM 6345 N N . GLY B 1 387 ? -45.542 -15.044 31.628 1.00 14.99 387 GLY B N 1
ATOM 6346 C CA . GLY B 1 387 ? -46.448 -13.947 31.236 1.00 15.87 387 GLY B CA 1
ATOM 6347 C C . GLY B 1 387 ? -47.746 -13.957 32.032 1.00 15.72 387 GLY B C 1
ATOM 6348 O O . GLY B 1 387 ? -48.296 -12.865 32.281 1.00 17.38 387 GLY B O 1
ATOM 6349 N N . ALA B 1 388 ? -48.261 -15.136 32.386 1.00 15.84 388 ALA B N 1
ATOM 6350 C CA . ALA B 1 388 ? -49.528 -15.282 33.143 1.00 15.35 388 ALA B CA 1
ATOM 6351 C C . ALA B 1 388 ? -49.313 -14.784 34.578 1.00 15.43 388 ALA B C 1
ATOM 6352 O O . ALA B 1 388 ? -50.249 -14.206 35.173 1.00 16.79 388 ALA B O 1
ATOM 6354 N N . VAL B 1 389 ? -48.105 -14.967 35.108 1.00 16.05 389 VAL B N 1
ATOM 6355 C CA . VAL B 1 389 ? -47.750 -14.471 36.468 1.00 16.12 389 VAL B CA 1
ATOM 6356 C C . VAL B 1 389 ? -47.560 -12.953 36.390 1.00 15.45 389 VAL B C 1
ATOM 6357 O O . VAL B 1 389 ? -48.085 -12.242 37.267 1.00 16.03 389 VAL B O 1
ATOM 6361 N N . TRP B 1 390 ? -46.897 -12.469 35.339 1.00 15.13 390 TRP B N 1
ATOM 6362 C CA . TRP B 1 390 ? -46.695 -11.018 35.095 1.00 14.82 390 TRP B CA 1
ATOM 6363 C C . TRP B 1 390 ? -48.055 -10.324 34.948 1.00 14.72 390 TRP B C 1
ATOM 6364 O O . TRP B 1 390 ? -48.253 -9.271 35.579 1.00 16.00 390 TRP B O 1
ATOM 6375 N N . ASP B 1 391 ? -48.959 -10.882 34.142 1.00 15.76 391 ASP B N 1
ATOM 6376 C CA . ASP B 1 391 ? -50.316 -10.311 33.934 1.00 15.42 391 ASP B CA 1
ATOM 6377 C C . ASP B 1 391 ? -51.036 -10.232 35.286 1.00 16.35 391 ASP B C 1
ATOM 6378 O O . ASP B 1 391 ? -51.653 -9.185 35.569 1.00 17.65 391 ASP B O 1
ATOM 6383 N N . LYS B 1 392 ? -50.973 -11.303 36.081 1.00 15.78 392 LYS B N 1
ATOM 6384 C CA . LYS B 1 392 ? -51.630 -11.372 37.412 1.00 16.68 392 LYS B CA 1
ATOM 6385 C C . LYS B 1 392 ? -51.049 -10.269 38.303 1.00 17.15 392 LYS B C 1
ATOM 6386 O O . LYS B 1 392 ? -51.837 -9.608 39.011 1.00 18.13 392 LYS B O 1
ATOM 6392 N N . PHE B 1 393 ? -49.729 -10.056 38.249 1.00 16.11 393 PHE B N 1
ATOM 6393 C CA . PHE B 1 393 ? -49.031 -9.012 39.045 1.00 16.46 393 PHE B CA 1
ATOM 6394 C C . PHE B 1 393 ? -49.554 -7.633 38.629 1.00 16.80 393 PHE B C 1
ATOM 6395 O O . PHE B 1 393 ? -49.870 -6.815 39.505 1.00 17.85 393 PHE B O 1
ATOM 6403 N N . CYS B 1 394 ? -49.695 -7.400 37.323 1.00 16.46 394 CYS B N 1
ATOM 6404 C CA . CYS B 1 394 ? -50.212 -6.125 36.759 1.00 17.83 394 CYS B CA 1
ATOM 6405 C C . CYS B 1 394 ? -51.635 -5.883 37.278 1.00 16.72 394 CYS B C 1
ATOM 6406 O O . CYS B 1 394 ? -51.904 -4.788 37.807 1.00 17.92 394 CYS B O 1
ATOM 6409 N N . GLN B 1 395 ? -52.496 -6.893 37.180 1.00 17.95 395 GLN B N 1
ATOM 6410 C CA . GLN B 1 395 ? -53.935 -6.789 37.532 1.00 17.83 395 GLN B CA 1
ATOM 6411 C C . GLN B 1 395 ? -54.075 -6.570 39.043 1.00 18.91 395 GLN B C 1
ATOM 6412 O O . GLN B 1 395 ? -54.867 -5.691 39.446 1.00 19.41 395 GLN B O 1
ATOM 6418 N N . ASP B 1 396 ? -53.331 -7.340 39.842 1.00 17.89 396 ASP B N 1
ATOM 6419 C CA . ASP B 1 396 ? -53.359 -7.267 41.328 1.00 19.75 396 ASP B CA 1
ATOM 6420 C C . ASP B 1 396 ? -52.998 -5.847 41.782 1.00 19.95 396 ASP B C 1
ATOM 6421 O O . ASP B 1 396 ? -53.487 -5.433 42.850 1.00 22.50 396 ASP B O 1
ATOM 6426 N N . HIS B 1 397 ? -52.149 -5.145 41.025 1.00 18.70 397 HIS B N 1
ATOM 6427 C CA . HIS B 1 397 ? -51.591 -3.818 41.403 1.00 18.08 397 HIS B CA 1
ATOM 6428 C C . HIS B 1 397 ? -52.280 -2.706 40.603 1.00 19.17 397 HIS B C 1
ATOM 6429 O O . HIS B 1 397 ? -51.745 -1.582 40.577 1.00 20.24 397 HIS B O 1
ATOM 6436 N N . ASN B 1 398 ? -53.454 -2.994 40.030 1.00 20.06 398 ASN B N 1
ATOM 6437 C CA . ASN B 1 398 ? -54.362 -1.975 39.436 1.00 20.94 398 ASN B CA 1
ATOM 6438 C C . ASN B 1 398 ? -53.648 -1.255 38.283 1.00 19.49 398 ASN B C 1
ATOM 6439 O O . ASN B 1 398 ? -53.697 -0.009 38.229 1.00 20.14 398 ASN B O 1
ATOM 6444 N N . THR B 1 399 ? -52.997 -2.015 37.402 1.00 18.24 399 THR B N 1
ATOM 6445 C CA . THR B 1 399 ? -52.414 -1.513 36.128 1.00 17.77 399 THR B CA 1
ATOM 6446 C C . THR B 1 399 ? -52.927 -2.361 34.971 1.00 17.70 399 THR B C 1
ATOM 6447 O O . THR B 1 399 ? -53.294 -3.519 35.155 1.00 18.02 399 THR B O 1
ATOM 6451 N N . PRO B 1 400 ? -52.983 -1.793 33.747 1.00 18.41 400 PRO B N 1
ATOM 6452 C CA . PRO B 1 400 ? -53.528 -2.503 32.593 1.00 18.45 400 PRO B CA 1
ATOM 6453 C C . PRO B 1 400 ? -52.645 -3.683 32.163 1.00 18.31 400 PRO B C 1
ATOM 6454 O O . PRO B 1 400 ? -51.445 -3.641 32.389 1.00 17.92 400 PRO B O 1
ATOM 6458 N N . VAL B 1 401 ? -53.261 -4.689 31.540 1.00 18.24 401 VAL B N 1
ATOM 6459 C CA . VAL B 1 401 ? -52.598 -5.960 31.132 1.00 17.42 401 VAL B CA 1
ATOM 6460 C C . VAL B 1 401 ? -52.248 -5.889 29.643 1.00 16.91 401 VAL B C 1
ATOM 6461 O O . VAL B 1 401 ? -53.119 -5.499 28.838 1.00 18.73 401 VAL B O 1
ATOM 6465 N N . GLY B 1 402 ? -51.024 -6.292 29.297 1.00 16.35 402 GLY B N 1
ATOM 6466 C CA . GLY B 1 402 ? -50.584 -6.464 27.901 1.00 16.48 402 GLY B CA 1
ATOM 6467 C C . GLY B 1 402 ? -50.684 -5.164 27.123 1.00 16.81 402 GLY B C 1
ATOM 6468 O O . GLY B 1 402 ? -50.198 -4.132 27.623 1.00 17.38 402 GLY B O 1
ATOM 6469 N N . PHE B 1 403 ? -51.295 -5.214 25.938 1.00 16.86 403 PHE B N 1
ATOM 6470 C CA . PHE B 1 403 ? -51.430 -4.072 24.998 1.00 18.14 403 PHE B CA 1
ATOM 6471 C C . PHE B 1 403 ? -52.292 -2.961 25.615 1.00 16.75 403 PHE B C 1
ATOM 6472 O O . PHE B 1 403 ? -52.258 -1.832 25.097 1.00 19.49 403 PHE B O 1
ATOM 6480 N N . ASP B 1 404 ? -53.067 -3.268 26.662 1.00 17.43 404 ASP B N 1
ATOM 6481 C CA . ASP B 1 404 ? -54.188 -2.414 27.142 1.00 18.29 404 ASP B CA 1
ATOM 6482 C C . ASP B 1 404 ? -53.682 -1.041 27.603 1.00 16.91 404 ASP B C 1
ATOM 6483 O O . ASP B 1 404 ? -54.460 -0.077 27.515 1.00 19.30 404 ASP B O 1
ATOM 6488 N N . TRP B 1 405 ? -52.449 -0.929 28.102 1.00 16.59 405 TRP B N 1
ATOM 6489 C CA . TRP B 1 405 ? -51.957 0.361 28.653 1.00 16.41 405 TRP B CA 1
ATOM 6490 C C . TRP B 1 405 ? -51.655 1.349 27.519 1.00 16.42 405 TRP B C 1
ATOM 6491 O O . TRP B 1 405 ? -51.532 2.550 27.817 1.00 18.53 405 TRP B O 1
ATOM 6502 N N . MET B 1 406 ? -51.680 0.902 26.260 1.00 17.47 406 MET B N 1
ATOM 6503 C CA . MET B 1 406 ? -51.625 1.818 25.087 1.00 18.09 406 MET B CA 1
ATOM 6504 C C . MET B 1 406 ? -52.874 2.708 25.082 1.00 17.90 406 MET B C 1
ATOM 6505 O O . MET B 1 406 ? -52.759 3.887 24.691 1.00 20.47 406 MET B O 1
ATOM 6510 N N . ASN B 1 407 ? -54.015 2.177 25.527 1.00 18.65 407 ASN B N 1
ATOM 6511 C CA . ASN B 1 407 ? -55.281 2.949 25.641 1.00 20.64 407 ASN B CA 1
ATOM 6512 C C . ASN B 1 407 ? -55.013 4.163 26.534 1.00 18.47 407 ASN B C 1
ATOM 6513 O O . ASN B 1 407 ? -55.358 5.293 26.126 1.00 19.30 407 ASN B O 1
ATOM 6518 N N . ASN B 1 408 ? -54.353 3.935 27.673 1.00 18.41 408 ASN B N 1
ATOM 6519 C CA . ASN B 1 408 ? -54.059 4.974 28.694 1.00 18.53 408 ASN B CA 1
ATOM 6520 C C . ASN B 1 408 ? -53.144 6.037 28.078 1.00 17.80 408 ASN B C 1
ATOM 6521 O O . ASN B 1 408 ? -53.421 7.236 28.260 1.00 20.68 408 ASN B O 1
ATOM 6526 N N . ILE B 1 409 ? -52.111 5.612 27.349 1.00 18.14 409 ILE B N 1
ATOM 6527 C CA . ILE B 1 409 ? -51.157 6.528 26.655 1.00 18.00 409 ILE B CA 1
ATOM 6528 C C . ILE B 1 409 ? -51.932 7.377 25.639 1.00 16.48 409 ILE B C 1
ATOM 6529 O O . ILE B 1 409 ? -51.714 8.600 25.602 1.00 17.49 409 ILE B O 1
ATOM 6534 N N . HIS B 1 410 ? -52.775 6.755 24.812 1.00 18.06 410 HIS B N 1
ATOM 6535 C CA . HIS B 1 410 ? -53.552 7.464 23.761 1.00 18.65 410 HIS B CA 1
ATOM 6536 C C . HIS B 1 410 ? -54.470 8.498 24.421 1.00 19.18 410 HIS B C 1
ATOM 6537 O O . HIS B 1 410 ? -54.586 9.615 23.879 1.00 21.44 410 HIS B O 1
ATOM 6544 N N . GLN B 1 411 ? -55.051 8.166 25.577 1.00 19.87 411 GLN B N 1
ATOM 6545 C CA . GLN B 1 411 ? -55.960 9.083 26.315 1.00 21.58 411 GLN B CA 1
ATOM 6546 C C . GLN B 1 411 ? -55.141 10.252 26.876 1.00 19.82 411 GLN B C 1
ATOM 6547 O O . GLN B 1 411 ? -55.612 11.402 26.773 1.00 19.91 411 GLN B O 1
ATOM 6553 N N . TYR B 1 412 ? -53.954 9.972 27.424 1.00 19.72 412 TYR B N 1
ATOM 6554 C CA . TYR B 1 412 ? -53.057 10.989 28.032 1.00 18.72 412 TYR B CA 1
ATOM 6555 C C . TYR B 1 412 ? -52.543 11.930 26.936 1.00 18.43 412 TYR B C 1
ATOM 6556 O O . TYR B 1 412 ? -52.436 13.144 27.184 1.00 20.07 412 TYR B O 1
ATOM 6565 N N . GLU B 1 413 ? -52.260 11.392 25.748 1.00 18.75 413 GLU B N 1
ATOM 6566 C CA . GLU B 1 413 ? -51.896 12.200 24.555 1.00 19.11 413 GLU B CA 1
ATOM 6567 C C . GLU B 1 413 ? -53.031 13.185 24.258 1.00 19.81 413 GLU B C 1
ATOM 6568 O O . GLU B 1 413 ? -52.759 14.395 24.173 1.00 21.09 413 GLU B O 1
ATOM 6574 N N . LYS B 1 414 ? -54.254 12.668 24.129 1.00 22.04 414 LYS B N 1
ATOM 6575 C CA . LYS B 1 414 ? -55.467 13.434 23.739 1.00 25.39 414 LYS B CA 1
ATOM 6576 C C . LYS B 1 414 ? -55.708 14.542 24.773 1.00 24.79 414 LYS B C 1
ATOM 6577 O O . LYS B 1 414 ? -55.859 15.713 24.373 1.00 26.85 414 LYS B O 1
ATOM 6583 N N . ASP B 1 415 ? -55.665 14.191 26.060 1.00 24.17 415 ASP B N 1
ATOM 6584 C CA . ASP B 1 415 ? -56.170 15.037 27.174 1.00 26.40 415 ASP B CA 1
ATOM 6585 C C . ASP B 1 415 ? -55.078 16.000 27.658 1.00 26.71 415 ASP B C 1
ATOM 6586 O O . ASP B 1 415 ? -55.442 17.046 28.237 1.00 25.73 415 ASP B O 1
ATOM 6591 N N . VAL B 1 416 ? -53.797 15.655 27.482 1.00 23.77 416 VAL B N 1
ATOM 6592 C CA . VAL B 1 416 ? -52.667 16.392 28.124 1.00 23.23 416 VAL B CA 1
ATOM 6593 C C . VAL B 1 416 ? -51.574 16.709 27.095 1.00 22.04 416 VAL B C 1
ATOM 6594 O O . VAL B 1 416 ? -51.358 17.906 26.824 1.00 25.00 416 VAL B O 1
ATOM 6598 N N . GLN B 1 417 ? -50.846 15.697 26.618 1.00 21.27 417 GLN B N 1
ATOM 6599 C CA . GLN B 1 417 ? -49.550 15.893 25.913 1.00 21.56 417 GLN B CA 1
ATOM 6600 C C . GLN B 1 417 ? -49.757 16.688 24.617 1.00 23.07 417 GLN B C 1
ATOM 6601 O O . GLN B 1 417 ? -48.997 17.646 24.400 1.00 26.05 417 GLN B O 1
ATOM 6607 N N . PHE B 1 418 ? -50.742 16.323 23.790 1.00 22.77 418 PHE B N 1
ATOM 6608 C CA . PHE B 1 418 ? -50.961 16.948 22.456 1.00 25.26 418 PHE B CA 1
ATOM 6609 C C . PHE B 1 418 ? -51.575 18.344 22.608 1.00 25.96 418 PHE B C 1
ATOM 6610 O O . PHE B 1 418 ? -51.607 19.090 21.616 1.00 29.69 418 PHE B O 1
ATOM 6618 N N . LYS B 1 419 ? -52.034 18.701 23.808 1.00 26.74 419 LYS B N 1
ATOM 6619 C CA . LYS B 1 419 ? -52.607 20.046 24.069 1.00 30.14 419 LYS B CA 1
ATOM 6620 C C . LYS B 1 419 ? -51.488 21.031 24.418 1.00 30.19 419 LYS B C 1
ATOM 6621 O O . LYS B 1 419 ? -51.783 22.236 24.478 1.00 34.03 419 LYS B O 1
ATOM 6627 N N . ARG B 1 420 ? -50.257 20.546 24.618 1.00 27.64 420 ARG B N 1
ATOM 6628 C CA . ARG B 1 420 ? -49.114 21.387 25.062 1.00 28.84 420 ARG B CA 1
ATOM 6629 C C . ARG B 1 420 ? -48.615 22.249 23.897 1.00 29.83 420 ARG B C 1
ATOM 6630 O O . ARG B 1 420 ? -48.706 21.834 22.749 1.00 37.95 420 ARG B O 1
ATOM 6638 N N . MET C 1 1 ? 15.058 23.565 12.963 1.00 44.97 1 MET C N 1
ATOM 6639 C CA . MET C 1 1 ? 15.031 23.531 11.471 1.00 45.45 1 MET C CA 1
ATOM 6640 C C . MET C 1 1 ? 15.911 22.383 10.978 1.00 35.46 1 MET C C 1
ATOM 6641 O O . MET C 1 1 ? 17.120 22.412 11.257 1.00 36.09 1 MET C O 1
ATOM 6646 N N . VAL C 1 2 ? 15.334 21.441 10.234 1.00 31.20 2 VAL C N 1
ATOM 6647 C CA . VAL C 1 2 ? 16.100 20.327 9.606 1.00 31.78 2 VAL C CA 1
ATOM 6648 C C . VAL C 1 2 ? 16.959 20.922 8.483 1.00 31.57 2 VAL C C 1
ATOM 6649 O O . VAL C 1 2 ? 16.475 21.841 7.796 1.00 37.63 2 VAL C O 1
ATOM 6653 N N . LYS C 1 3 ? 18.213 20.477 8.366 1.00 31.07 3 LYS C N 1
ATOM 6654 C CA . LYS C 1 3 ? 19.167 20.922 7.315 1.00 30.15 3 LYS C CA 1
ATOM 6655 C C . LYS C 1 3 ? 19.044 19.986 6.116 1.00 28.42 3 LYS C C 1
ATOM 6656 O O . LYS C 1 3 ? 19.159 18.771 6.261 1.00 26.27 3 LYS C O 1
ATOM 6662 N N . PRO C 1 4 ? 18.777 20.518 4.902 1.00 28.48 4 PRO C N 1
ATOM 6663 C CA . PRO C 1 4 ? 18.561 19.677 3.725 1.00 26.97 4 PRO C CA 1
ATOM 6664 C C . PRO C 1 4 ? 19.695 18.675 3.462 1.00 27.51 4 PRO C C 1
ATOM 6665 O O . PRO C 1 4 ? 19.407 17.578 3.016 1.00 26.36 4 PRO C O 1
ATOM 6669 N N . GLU C 1 5 ? 20.946 19.082 3.698 1.00 26.17 5 GLU C N 1
ATOM 6670 C CA . GLU C 1 5 ? 22.142 18.230 3.461 1.00 29.10 5 GLU C CA 1
ATOM 6671 C C . GLU C 1 5 ? 22.116 17.042 4.431 1.00 25.34 5 GLU C C 1
ATOM 6672 O O . GLU C 1 5 ? 22.595 15.963 4.034 1.00 24.54 5 GLU C O 1
ATOM 6678 N N . GLU C 1 6 ? 21.564 17.232 5.637 1.00 24.86 6 GLU C N 1
ATOM 6679 C CA . GLU C 1 6 ? 21.391 16.172 6.673 1.00 27.91 6 GLU C CA 1
ATOM 6680 C C . GLU C 1 6 ? 20.325 15.172 6.208 1.00 24.57 6 GLU C C 1
ATOM 6681 O O . GLU C 1 6 ? 20.546 13.955 6.341 1.00 21.76 6 GLU C O 1
ATOM 6687 N N . VAL C 1 7 ? 19.199 15.671 5.696 1.00 24.55 7 VAL C N 1
ATOM 6688 C CA . VAL C 1 7 ? 18.111 14.823 5.127 1.00 24.15 7 VAL C CA 1
ATOM 6689 C C . VAL C 1 7 ? 18.693 13.996 3.973 1.00 22.32 7 VAL C C 1
ATOM 6690 O O . VAL C 1 7 ? 18.434 12.778 3.923 1.00 23.24 7 VAL C O 1
ATOM 6694 N N . ASP C 1 8 ? 19.479 14.621 3.095 1.00 22.38 8 ASP C N 1
ATOM 6695 C CA . ASP C 1 8 ? 20.067 13.935 1.914 1.00 23.08 8 ASP C CA 1
ATOM 6696 C C . ASP C 1 8 ? 21.049 12.860 2.398 1.00 22.36 8 ASP C C 1
ATOM 6697 O O . ASP C 1 8 ? 21.014 11.741 1.844 1.00 22.97 8 ASP C O 1
ATOM 6702 N N . LYS C 1 9 ? 21.869 13.167 3.407 1.00 24.19 9 LYS C N 1
ATOM 6703 C CA . LYS C 1 9 ? 22.887 12.217 3.933 1.00 24.13 9 LYS C CA 1
ATOM 6704 C C . LYS C 1 9 ? 22.173 11.009 4.550 1.00 23.52 9 LYS C C 1
ATOM 6705 O O . LYS C 1 9 ? 22.554 9.867 4.216 1.00 23.78 9 LYS C O 1
ATOM 6711 N N . ALA C 1 10 ? 21.158 11.245 5.387 1.00 20.22 10 ALA C N 1
ATOM 6712 C CA . ALA C 1 10 ? 20.397 10.181 6.084 1.00 20.97 10 ALA C CA 1
ATOM 6713 C C . ALA C 1 10 ? 19.643 9.335 5.051 1.00 20.07 10 ALA C C 1
ATOM 6714 O O . ALA C 1 10 ? 19.521 8.112 5.256 1.00 22.37 10 ALA C O 1
ATOM 6716 N N . TYR C 1 11 ? 19.217 9.943 3.941 1.00 20.46 11 TYR C N 1
ATOM 6717 C CA . TYR C 1 11 ? 18.543 9.222 2.830 1.00 19.78 11 TYR C CA 1
ATOM 6718 C C . TYR C 1 11 ? 19.517 8.244 2.157 1.00 20.32 11 TYR C C 1
ATOM 6719 O O . TYR C 1 11 ? 19.109 7.100 1.876 1.00 20.74 11 TYR C O 1
ATOM 6728 N N . GLU C 1 12 ? 20.743 8.683 1.858 1.00 22.40 12 GLU C N 1
ATOM 6729 C CA . GLU C 1 12 ? 21.760 7.834 1.177 1.00 23.00 12 GLU C CA 1
ATOM 6730 C C . GLU C 1 12 ? 22.075 6.620 2.063 1.00 20.96 12 GLU C C 1
ATOM 6731 O O . GLU C 1 12 ? 22.221 5.517 1.513 1.00 22.32 12 GLU C O 1
ATOM 6737 N N . VAL C 1 13 ? 22.104 6.800 3.387 1.00 21.45 13 VAL C N 1
ATOM 6738 C CA . VAL C 1 13 ? 22.371 5.703 4.366 1.00 22.47 13 VAL C CA 1
ATOM 6739 C C . VAL C 1 13 ? 21.192 4.721 4.352 1.00 23.34 13 VAL C C 1
ATOM 6740 O O . VAL C 1 13 ? 21.444 3.500 4.316 1.00 24.44 13 VAL C O 1
ATOM 6744 N N . ALA C 1 14 ? 19.956 5.229 4.397 1.00 23.59 14 ALA C N 1
ATOM 6745 C CA . ALA C 1 14 ? 18.719 4.412 4.383 1.00 21.98 14 ALA C CA 1
ATOM 6746 C C . ALA C 1 14 ? 18.641 3.646 3.060 1.00 22.62 14 ALA C C 1
ATOM 6747 O O . ALA C 1 14 ? 18.332 2.437 3.078 1.00 22.95 14 ALA C O 1
ATOM 6749 N N . LYS C 1 15 ? 18.957 4.327 1.957 1.00 22.23 15 LYS C N 1
ATOM 6750 C CA . LYS C 1 15 ? 18.985 3.735 0.596 1.00 21.54 15 LYS C CA 1
ATOM 6751 C C . LYS C 1 15 ? 19.870 2.483 0.619 1.00 21.09 15 LYS C C 1
ATOM 6752 O O . LYS C 1 15 ? 19.453 1.457 0.051 1.00 23.06 15 LYS C O 1
ATOM 6758 N N . GLN C 1 16 ? 21.033 2.558 1.273 1.00 21.21 16 GLN C N 1
ATOM 6759 C CA . GLN C 1 16 ? 22.002 1.434 1.369 1.00 22.93 16 GLN C CA 1
ATOM 6760 C C . GLN C 1 16 ? 21.437 0.330 2.277 1.00 20.46 16 GLN C C 1
ATOM 6761 O O . GLN C 1 16 ? 21.538 -0.847 1.884 1.00 22.73 16 GLN C O 1
ATOM 6767 N N . ARG C 1 17 ? 20.882 0.677 3.448 1.00 20.81 17 ARG C N 1
ATOM 6768 C CA . ARG C 1 17 ? 20.260 -0.315 4.374 1.00 22.37 17 ARG C CA 1
ATOM 6769 C C . ARG C 1 17 ? 19.244 -1.148 3.581 1.00 19.50 17 ARG C C 1
ATOM 6770 O O . ARG C 1 17 ? 19.253 -2.385 3.714 1.00 19.63 17 ARG C O 1
ATOM 6778 N N . TYR C 1 18 ? 18.394 -0.489 2.790 1.00 20.43 18 TYR C N 1
ATOM 6779 C CA . TYR C 1 18 ? 17.255 -1.118 2.069 1.00 18.31 18 TYR C CA 1
ATOM 6780 C C . TYR C 1 18 ? 17.772 -1.895 0.849 1.00 18.39 18 TYR C C 1
ATOM 6781 O O . TYR C 1 18 ? 17.258 -2.996 0.589 1.00 20.33 18 TYR C O 1
ATOM 6790 N N . ALA C 1 19 ? 18.779 -1.372 0.144 1.00 19.12 19 ALA C N 1
ATOM 6791 C CA . ALA C 1 19 ? 19.411 -2.054 -1.010 1.00 19.95 19 ALA C CA 1
ATOM 6792 C C . ALA C 1 19 ? 19.921 -3.429 -0.565 1.00 20.13 19 ALA C C 1
ATOM 6793 O O . ALA C 1 19 ? 19.811 -4.384 -1.344 1.00 22.37 19 ALA C O 1
ATOM 6795 N N . GLU C 1 20 ? 20.443 -3.524 0.660 1.00 21.26 20 GLU C N 1
ATOM 6796 C CA . GLU C 1 20 ? 21.088 -4.757 1.186 1.00 23.11 20 GLU C CA 1
ATOM 6797 C C . GLU C 1 20 ? 20.026 -5.841 1.417 1.00 23.39 20 GLU C C 1
ATOM 6798 O O . GLU C 1 20 ? 20.407 -7.023 1.461 1.00 26.42 20 GLU C O 1
ATOM 6804 N N . ILE C 1 21 ? 18.744 -5.475 1.512 1.00 23.12 21 ILE C N 1
ATOM 6805 C CA . ILE C 1 21 ? 17.625 -6.461 1.641 1.00 23.27 21 ILE C CA 1
ATOM 6806 C C . ILE C 1 21 ? 16.771 -6.455 0.367 1.00 22.75 21 ILE C C 1
ATOM 6807 O O . ILE C 1 21 ? 15.650 -7.000 0.411 1.00 23.39 21 ILE C O 1
ATOM 6812 N N . GLY C 1 22 ? 17.291 -5.899 -0.730 1.00 22.44 22 GLY C N 1
ATOM 6813 C CA . GLY C 1 22 ? 16.690 -6.026 -2.073 1.00 22.50 22 GLY C CA 1
ATOM 6814 C C . GLY C 1 22 ? 15.539 -5.055 -2.276 1.00 23.29 22 GLY C C 1
ATOM 6815 O O . GLY C 1 22 ? 14.653 -5.356 -3.101 1.00 26.38 22 GLY C O 1
ATOM 6816 N N . VAL C 1 23 ? 15.569 -3.914 -1.583 1.00 21.55 23 VAL C N 1
ATOM 6817 C CA . VAL C 1 23 ? 14.544 -2.833 -1.692 1.00 21.07 23 VAL C CA 1
ATOM 6818 C C . VAL C 1 23 ? 15.189 -1.596 -2.322 1.00 21.25 23 VAL C C 1
ATOM 6819 O O . VAL C 1 23 ? 16.269 -1.182 -1.855 1.00 21.59 23 VAL C O 1
ATOM 6823 N N . ASP C 1 24 ? 14.519 -1.021 -3.323 1.00 20.48 24 ASP C N 1
ATOM 6824 C CA . ASP C 1 24 ? 14.950 0.197 -4.057 1.00 19.09 24 ASP C CA 1
ATOM 6825 C C . ASP C 1 24 ? 14.162 1.398 -3.520 1.00 19.35 24 ASP C C 1
ATOM 6826 O O . ASP C 1 24 ? 12.980 1.533 -3.876 1.00 21.05 24 ASP C O 1
ATOM 6831 N N . THR C 1 25 ? 14.785 2.228 -2.678 1.00 19.03 25 THR C N 1
ATOM 6832 C CA . THR C 1 25 ? 14.130 3.397 -2.030 1.00 19.43 25 THR C CA 1
ATOM 6833 C C . THR C 1 25 ? 13.723 4.429 -3.092 1.00 19.80 25 THR C C 1
ATOM 6834 O O . THR C 1 25 ? 12.658 5.054 -2.921 1.00 18.83 25 THR C O 1
ATOM 6838 N N . ASP C 1 26 ? 14.508 4.587 -4.162 1.00 21.19 26 ASP C N 1
ATOM 6839 C CA . ASP C 1 26 ? 14.214 5.570 -5.239 1.00 21.83 26 ASP C CA 1
ATOM 6840 C C . ASP C 1 26 ? 12.896 5.174 -5.917 1.00 20.39 26 ASP C C 1
ATOM 6841 O O . ASP C 1 26 ? 12.042 6.059 -6.119 1.00 20.74 26 ASP C O 1
ATOM 6846 N N . ALA C 1 27 ? 12.739 3.884 -6.232 1.00 19.52 27 ALA C N 1
ATOM 6847 C CA . ALA C 1 27 ? 11.528 3.299 -6.852 1.00 19.37 27 ALA C CA 1
ATOM 6848 C C . ALA C 1 27 ? 10.334 3.425 -5.900 1.00 20.09 27 ALA C C 1
ATOM 6849 O O . ALA C 1 27 ? 9.229 3.741 -6.378 1.00 19.88 27 ALA C O 1
ATOM 6851 N N . ALA C 1 28 ? 10.536 3.165 -4.605 1.00 20.40 28 ALA C N 1
ATOM 6852 C CA . ALA C 1 28 ? 9.471 3.262 -3.583 1.00 19.56 28 ALA C CA 1
ATOM 6853 C C . ALA C 1 28 ? 8.881 4.676 -3.611 1.00 19.87 28 ALA C C 1
ATOM 6854 O O . ALA C 1 28 ? 7.647 4.805 -3.575 1.00 20.66 28 ALA C O 1
ATOM 6856 N N . MET C 1 29 ? 9.736 5.698 -3.694 1.00 19.39 29 MET C N 1
ATOM 6857 C CA . MET C 1 29 ? 9.309 7.122 -3.634 1.00 20.34 29 MET C CA 1
ATOM 6858 C C . MET C 1 29 ? 8.559 7.490 -4.921 1.00 20.00 29 MET C C 1
ATOM 6859 O O . MET C 1 29 ? 7.557 8.219 -4.825 1.00 21.62 29 MET C O 1
ATOM 6864 N N . LYS C 1 30 ? 8.966 6.941 -6.068 1.00 22.14 30 LYS C N 1
ATOM 6865 C CA . LYS C 1 30 ? 8.255 7.151 -7.358 1.00 23.41 30 LYS C CA 1
ATOM 6866 C C . LYS C 1 30 ? 6.869 6.496 -7.280 1.00 21.49 30 LYS C C 1
ATOM 6867 O O . LYS C 1 30 ? 5.918 7.067 -7.851 1.00 24.39 30 LYS C O 1
ATOM 6873 N N . GLU C 1 31 ? 6.753 5.351 -6.601 1.00 20.11 31 GLU C N 1
ATOM 6874 C CA . GLU C 1 31 ? 5.457 4.641 -6.419 1.00 20.32 31 GLU C CA 1
ATOM 6875 C C . GLU C 1 31 ? 4.529 5.505 -5.561 1.00 18.90 31 GLU C C 1
ATOM 6876 O O . GLU C 1 31 ? 3.330 5.568 -5.867 1.00 20.94 31 GLU C O 1
ATOM 6882 N N . LEU C 1 32 ? 5.053 6.141 -4.513 1.00 18.67 32 LEU C N 1
ATOM 6883 C CA . LEU C 1 32 ? 4.224 6.973 -3.603 1.00 17.00 32 LEU C CA 1
ATOM 6884 C C . LEU C 1 32 ? 3.672 8.184 -4.367 1.00 17.99 32 LEU C C 1
ATOM 6885 O O . LEU C 1 32 ? 2.517 8.577 -4.095 1.00 18.88 32 LEU C O 1
ATOM 6890 N N . GLU C 1 33 ? 4.452 8.732 -5.307 1.00 19.14 33 GLU C N 1
ATOM 6891 C CA . GLU C 1 33 ? 4.068 9.913 -6.128 1.00 21.16 33 GLU C CA 1
ATOM 6892 C C . GLU C 1 33 ? 2.751 9.635 -6.858 1.00 20.62 33 GLU C C 1
ATOM 6893 O O . GLU C 1 33 ? 2.031 10.608 -7.155 1.00 22.00 33 GLU C O 1
ATOM 6899 N N . LYS C 1 34 ? 2.490 8.368 -7.197 1.00 19.08 34 LYS C N 1
ATOM 6900 C CA . LYS C 1 34 ? 1.373 7.960 -8.091 1.00 21.05 34 LYS C CA 1
ATOM 6901 C C . LYS C 1 34 ? 0.095 7.725 -7.279 1.00 19.36 34 LYS C C 1
ATOM 6902 O O . LYS C 1 34 ? -0.918 7.345 -7.893 1.00 20.52 34 LYS C O 1
ATOM 6908 N N . VAL C 1 35 ? 0.121 7.954 -5.960 1.00 18.53 35 VAL C N 1
ATOM 6909 C CA . VAL C 1 35 ? -1.076 7.746 -5.091 1.00 18.00 35 VAL C CA 1
ATOM 6910 C C . VAL C 1 35 ? -1.611 9.097 -4.631 1.00 18.05 35 VAL C C 1
ATOM 6911 O O . VAL C 1 35 ? -1.199 9.613 -3.596 1.00 19.20 35 VAL C O 1
ATOM 6915 N N . PRO C 1 36 ? -2.575 9.689 -5.368 1.00 17.39 36 PRO C N 1
ATOM 6916 C CA . PRO C 1 36 ? -3.252 10.902 -4.917 1.00 17.33 36 PRO C CA 1
ATOM 6917 C C . PRO C 1 36 ? -4.281 10.609 -3.820 1.00 18.43 36 PRO C C 1
ATOM 6918 O O . PRO C 1 36 ? -5.077 9.697 -3.979 1.00 19.40 36 PRO C O 1
ATOM 6922 N N . LEU C 1 37 ? -4.251 11.398 -2.749 1.00 17.94 37 LEU C N 1
ATOM 6923 C CA . LEU C 1 37 ? -5.270 11.358 -1.672 1.00 19.36 37 LEU C CA 1
ATOM 6924 C C . LEU C 1 37 ? -6.349 12.402 -1.963 1.00 19.14 37 LEU C C 1
ATOM 6925 O O . LEU C 1 37 ? -5.996 13.564 -2.236 1.00 18.38 37 LEU C O 1
ATOM 6930 N N . SER C 1 38 ? -7.617 12.007 -1.877 1.00 19.76 38 SER C N 1
ATOM 6931 C CA . SER C 1 38 ? -8.780 12.911 -2.056 1.00 19.15 38 SER C CA 1
ATOM 6932 C C . SER C 1 38 ? -9.107 13.594 -0.724 1.00 18.09 38 SER C C 1
ATOM 6933 O O . SER C 1 38 ? -9.727 12.952 0.140 1.00 20.95 38 SER C O 1
ATOM 6936 N N . VAL C 1 39 ? -8.669 14.846 -0.578 1.00 18.22 39 VAL C N 1
ATOM 6937 C CA . VAL C 1 39 ? -8.768 15.667 0.664 1.00 18.27 39 VAL C CA 1
ATOM 6938 C C . VAL C 1 39 ? -10.170 16.278 0.728 1.00 18.69 39 VAL C C 1
ATOM 6939 O O . VAL C 1 39 ? -10.573 16.951 -0.242 1.00 18.52 39 VAL C O 1
ATOM 6943 N N . HIS C 1 40 ? -10.907 15.995 1.804 1.00 17.64 40 HIS C N 1
ATOM 6944 C CA . HIS C 1 40 ? -12.345 16.343 1.947 1.00 18.00 40 HIS C CA 1
ATOM 6945 C C . HIS C 1 40 ? -12.474 17.806 2.371 1.00 17.57 40 HIS C C 1
ATOM 6946 O O . HIS C 1 40 ? -11.857 18.191 3.374 1.00 18.12 40 HIS C O 1
ATOM 6953 N N . CYS C 1 41 ? -13.253 18.595 1.631 1.00 17.71 41 CYS C N 1
ATOM 6954 C CA . CYS C 1 41 ? -13.347 20.061 1.835 1.00 17.78 41 CYS C CA 1
ATOM 6955 C C . CYS C 1 41 ? -14.010 20.355 3.189 1.00 17.01 41 CYS C C 1
ATOM 6956 O O . CYS C 1 41 ? -13.697 21.410 3.766 1.00 18.95 41 CYS C O 1
ATOM 6959 N N . TRP C 1 42 ? -14.835 19.439 3.713 1.00 17.61 42 TRP C N 1
ATOM 6960 C CA . TRP C 1 42 ? -15.830 19.761 4.774 1.00 18.29 42 TRP C CA 1
ATOM 6961 C C . TRP C 1 42 ? -15.178 19.795 6.162 1.00 17.95 42 TRP C C 1
ATOM 6962 O O . TRP C 1 42 ? -15.831 20.306 7.097 1.00 19.22 42 TRP C O 1
ATOM 6973 N N . GLN C 1 43 ? -13.937 19.321 6.295 1.00 18.57 43 GLN C N 1
ATOM 6974 C CA . GLN C 1 43 ? -13.145 19.453 7.549 1.00 17.68 43 GLN C CA 1
ATOM 6975 C C . GLN C 1 43 ? -12.845 20.938 7.798 1.00 17.80 43 GLN C C 1
ATOM 6976 O O . GLN C 1 43 ? -12.694 21.310 8.969 1.00 19.40 43 GLN C O 1
ATOM 6982 N N . GLY C 1 44 ? -12.802 21.761 6.744 1.00 18.19 44 GLY C N 1
ATOM 6983 C CA . GLY C 1 44 ? -12.391 23.177 6.828 1.00 19.16 44 GLY C CA 1
ATOM 6984 C C . GLY C 1 44 ? -13.429 24.053 7.516 1.00 18.35 44 GLY C C 1
ATOM 6985 O O . GLY C 1 44 ? -13.046 25.107 8.058 1.00 19.70 44 GLY C O 1
ATOM 6986 N N . ASP C 1 45 ? -14.708 23.672 7.458 1.00 18.90 45 ASP C N 1
ATOM 6987 C CA . ASP C 1 45 ? -15.838 24.544 7.874 1.00 20.09 45 ASP C CA 1
ATOM 6988 C C . ASP C 1 45 ? -16.916 23.701 8.561 1.00 19.81 45 ASP C C 1
ATOM 6989 O O . ASP C 1 45 ? -18.097 24.098 8.505 1.00 20.20 45 ASP C O 1
ATOM 6994 N N . ASP C 1 46 ? -16.519 22.595 9.197 1.00 21.06 46 ASP C N 1
ATOM 6995 C CA . ASP C 1 46 ? -17.408 21.757 10.046 1.00 20.02 46 ASP C CA 1
ATOM 6996 C C . ASP C 1 46 ? -18.670 21.405 9.243 1.00 20.65 46 ASP C C 1
ATOM 6997 O O . ASP C 1 46 ? -19.775 21.486 9.807 1.00 21.32 46 ASP C O 1
ATOM 7002 N N . ILE C 1 47 ? -18.490 21.051 7.967 1.00 21.48 47 ILE C N 1
ATOM 7003 C CA . ILE C 1 47 ? -19.554 20.656 6.990 1.00 21.76 47 ILE C CA 1
ATOM 7004 C C . ILE C 1 47 ? -20.741 21.629 7.052 1.00 19.16 47 ILE C C 1
ATOM 7005 O O . ILE C 1 47 ? -21.875 21.178 6.818 1.00 20.67 47 ILE C O 1
ATOM 7010 N N . HIS C 1 48 ? -20.482 22.932 7.183 1.00 19.90 48 HIS C N 1
ATOM 7011 C CA . HIS C 1 48 ? -21.512 24.000 7.049 1.00 21.96 48 HIS C CA 1
ATOM 7012 C C . HIS C 1 48 ? -21.917 24.154 5.577 1.00 21.79 48 HIS C C 1
ATOM 7013 O O . HIS C 1 48 ? -23.116 24.382 5.306 1.00 22.22 48 HIS C O 1
ATOM 7020 N N . GLY C 1 49 ? -20.948 24.078 4.664 1.00 20.91 49 GLY C N 1
ATOM 7021 C CA . GLY C 1 49 ? -21.147 24.402 3.239 1.00 22.10 49 GLY C CA 1
ATOM 7022 C C . GLY C 1 49 ? -21.642 25.829 3.069 1.00 21.91 49 GLY C C 1
ATOM 7023 O O . GLY C 1 49 ? -21.508 26.621 4.017 1.00 22.09 49 GLY C O 1
ATOM 7024 N N . PHE C 1 50 ? -22.202 26.157 1.905 1.00 21.61 50 PHE C N 1
ATOM 7025 C CA . PHE C 1 50 ? -22.530 27.554 1.520 1.00 22.91 50 PHE C CA 1
ATOM 7026 C C . PHE C 1 50 ? -24.003 27.661 1.120 1.00 25.08 50 PHE C C 1
ATOM 7027 O O . PHE C 1 50 ? -24.521 28.790 1.044 1.00 27.96 50 PHE C O 1
ATOM 7035 N N . LEU C 1 51 ? -24.648 26.525 0.859 1.00 25.96 51 LEU C N 1
ATOM 7036 C CA . LEU C 1 51 ? -25.988 26.492 0.222 1.00 28.27 51 LEU C CA 1
ATOM 7037 C C . LEU C 1 51 ? -27.037 26.998 1.212 1.00 28.68 51 LEU C C 1
ATOM 7038 O O . LEU C 1 51 ? -27.914 27.771 0.797 1.00 33.84 51 LEU C O 1
ATOM 7043 N N . PHE C 1 52 ? -26.941 26.576 2.471 1.00 31.19 52 PHE C N 1
ATOM 7044 C CA . PHE C 1 52 ? -27.928 26.910 3.528 1.00 31.38 52 PHE C CA 1
ATOM 7045 C C . PHE C 1 52 ? -27.194 27.539 4.710 1.00 37.00 52 PHE C C 1
ATOM 7046 O O . PHE C 1 52 ? -26.882 26.857 5.679 1.00 38.23 52 PHE C O 1
ATOM 7054 N N . PRO C 1 53 ? -26.884 28.854 4.654 1.00 44.10 53 PRO C N 1
ATOM 7055 C CA . PRO C 1 53 ? -26.156 29.532 5.728 1.00 48.35 53 PRO C CA 1
ATOM 7056 C C . PRO C 1 53 ? -26.660 29.195 7.142 1.00 50.51 53 PRO C C 1
ATOM 7057 O O . PRO C 1 53 ? -27.820 28.842 7.264 1.00 57.32 53 PRO C O 1
ATOM 7061 N N . GLY C 1 65 ? -15.784 20.183 18.479 1.00 42.60 65 GLY C N 1
ATOM 7062 C CA . GLY C 1 65 ? -14.741 21.135 18.914 1.00 44.38 65 GLY C CA 1
ATOM 7063 C C . GLY C 1 65 ? -15.060 22.583 18.568 1.00 42.09 65 GLY C C 1
ATOM 7064 O O . GLY C 1 65 ? -16.104 22.838 17.936 1.00 39.19 65 GLY C O 1
ATOM 7065 N N . ASN C 1 66 ? -14.185 23.508 18.978 1.00 44.05 66 ASN C N 1
ATOM 7066 C CA . ASN C 1 66 ? -14.354 24.968 18.745 1.00 40.82 66 ASN C CA 1
ATOM 7067 C C . ASN C 1 66 ? -12.991 25.666 18.657 1.00 26.80 66 ASN C C 1
ATOM 7068 O O . ASN C 1 66 ? -12.887 26.794 19.157 1.00 28.20 66 ASN C O 1
ATOM 7073 N N . TYR C 1 67 ? -12.018 25.089 17.948 1.00 24.72 67 TYR C N 1
ATOM 7074 C CA . TYR C 1 67 ? -10.731 25.770 17.648 1.00 21.97 67 TYR C CA 1
ATOM 7075 C C . TYR C 1 67 ? -11.016 27.026 16.827 1.00 21.99 67 TYR C C 1
ATOM 7076 O O . TYR C 1 67 ? -11.885 27.021 15.958 1.00 22.79 67 TYR C O 1
ATOM 7085 N N . PRO C 1 68 ? -10.295 28.162 17.053 1.00 22.20 68 PRO C N 1
ATOM 7086 C CA . PRO C 1 68 ? -10.487 29.385 16.268 1.00 22.55 68 PRO C CA 1
ATOM 7087 C C . PRO C 1 68 ? -10.239 29.192 14.763 1.00 22.00 68 PRO C C 1
ATOM 7088 O O . PRO C 1 68 ? -9.557 28.253 14.399 1.00 24.01 68 PRO C O 1
ATOM 7092 N N . GLY C 1 69 ? -10.785 30.089 13.934 1.00 23.05 69 GLY C N 1
ATOM 7093 C CA . GLY C 1 69 ? -10.340 30.316 12.544 1.00 23.13 69 GLY C CA 1
ATOM 7094 C C . GLY C 1 69 ? -11.075 29.456 11.527 1.00 21.02 69 GLY C C 1
ATOM 7095 O O . GLY C 1 69 ? -10.548 29.292 10.404 1.00 21.34 69 GLY C O 1
ATOM 7096 N N . ILE C 1 70 ? -12.266 28.958 11.868 1.00 19.46 70 ILE C N 1
ATOM 7097 C CA . ILE C 1 70 ? -13.123 28.172 10.932 1.00 19.87 70 ILE C CA 1
ATOM 7098 C C . ILE C 1 70 ? -13.312 28.983 9.643 1.00 20.76 70 ILE C C 1
ATOM 7099 O O . ILE C 1 70 ? -13.489 30.213 9.730 1.00 22.74 70 ILE C O 1
ATOM 7104 N N . ALA C 1 71 ? -13.248 28.322 8.486 1.00 21.25 71 ALA C N 1
ATOM 7105 C CA . ALA C 1 71 ? -13.591 28.912 7.171 1.00 20.89 71 ALA C CA 1
ATOM 7106 C C . ALA C 1 71 ? -15.093 29.218 7.139 1.00 20.13 71 ALA C C 1
ATOM 7107 O O . ALA C 1 71 ? -15.878 28.378 7.627 1.00 20.92 71 ALA C O 1
ATOM 7109 N N . ARG C 1 72 ? -15.469 30.375 6.586 1.00 21.41 72 ARG C N 1
ATOM 7110 C CA . ARG C 1 72 ? -16.873 30.865 6.542 1.00 24.40 72 ARG C CA 1
ATOM 7111 C C . ARG C 1 72 ? -17.317 31.124 5.100 1.00 24.27 72 ARG C C 1
ATOM 7112 O O . ARG C 1 72 ? -18.526 31.317 4.888 1.00 25.81 72 ARG C O 1
ATOM 7120 N N . THR C 1 73 ? -16.364 31.272 4.180 1.00 23.89 73 THR C N 1
ATOM 7121 C CA . THR C 1 73 ? -16.621 31.672 2.773 1.00 23.08 73 THR C CA 1
ATOM 7122 C C . THR C 1 73 ? -15.878 30.729 1.838 1.00 22.46 73 THR C C 1
ATOM 7123 O O . THR C 1 73 ? -14.949 30.038 2.246 1.00 23.70 73 THR C O 1
ATOM 7127 N N . PRO C 1 74 ? -16.278 30.669 0.552 1.00 21.70 74 PRO C N 1
ATOM 7128 C CA . PRO C 1 74 ? -15.538 29.889 -0.437 1.00 20.93 74 PRO C CA 1
ATOM 7129 C C . PRO C 1 74 ? -14.049 30.268 -0.457 1.00 21.14 74 PRO C C 1
ATOM 7130 O O . PRO C 1 74 ? -13.229 29.369 -0.387 1.00 21.12 74 PRO C O 1
ATOM 7134 N N . ASP C 1 75 ? -13.737 31.568 -0.484 1.00 21.67 75 ASP C N 1
ATOM 7135 C CA . ASP C 1 75 ? -12.341 32.077 -0.583 1.00 22.26 75 ASP C CA 1
ATOM 7136 C C . ASP C 1 75 ? -11.548 31.600 0.639 1.00 21.72 75 ASP C C 1
ATOM 7137 O O . ASP C 1 75 ? -10.372 31.226 0.472 1.00 23.43 75 ASP C O 1
ATOM 7142 N N . GLU C 1 76 ? -12.165 31.619 1.823 1.00 21.20 76 GLU C N 1
ATOM 7143 C CA . GLU C 1 76 ? -11.511 31.191 3.086 1.00 20.08 76 GLU C CA 1
ATOM 7144 C C . GLU C 1 76 ? -11.217 29.689 3.007 1.00 18.78 76 GLU C C 1
ATOM 7145 O O . GLU C 1 76 ? -10.064 29.302 3.268 1.00 21.00 76 GLU C O 1
ATOM 7151 N N . LEU C 1 77 ? -12.190 28.883 2.576 1.00 18.86 77 LEU C N 1
ATOM 7152 C CA . LEU C 1 77 ? -12.046 27.405 2.529 1.00 17.95 77 LEU C CA 1
ATOM 7153 C C . LEU C 1 77 ? -11.038 27.030 1.438 1.00 18.31 77 LEU C C 1
ATOM 7154 O O . LEU C 1 77 ? -10.207 26.137 1.679 1.00 19.49 77 LEU C O 1
ATOM 7159 N N . ALA C 1 78 ? -11.067 27.724 0.300 1.00 19.87 78 ALA C N 1
ATOM 7160 C CA . ALA C 1 78 ? -10.129 27.492 -0.820 1.00 20.16 78 ALA C CA 1
ATOM 7161 C C . ALA C 1 78 ? -8.696 27.767 -0.346 1.00 19.67 78 ALA C C 1
ATOM 7162 O O . ALA C 1 78 ? -7.811 26.933 -0.624 1.00 21.83 78 ALA C O 1
ATOM 7164 N N . GLY C 1 79 ? -8.493 28.866 0.389 1.00 20.73 79 GLY C N 1
ATOM 7165 C CA . GLY C 1 79 ? -7.182 29.259 0.944 1.00 20.35 79 GLY C CA 1
ATOM 7166 C C . GLY C 1 79 ? -6.683 28.254 1.970 1.00 19.78 79 GLY C C 1
ATOM 7167 O O . GLY C 1 79 ? -5.477 27.927 1.949 1.00 19.71 79 GLY C O 1
ATOM 7168 N N . ASP C 1 80 ? -7.578 27.767 2.832 1.00 19.37 80 ASP C N 1
ATOM 7169 C CA . ASP C 1 80 ? -7.257 26.766 3.884 1.00 19.32 80 ASP C CA 1
ATOM 7170 C C . ASP C 1 80 ? -6.808 25.461 3.214 1.00 17.23 80 ASP C C 1
ATOM 7171 O O . ASP C 1 80 ? -5.795 24.889 3.655 1.00 19.10 80 ASP C O 1
ATOM 7176 N N . MET C 1 81 ? -7.504 25.023 2.162 1.00 17.63 81 MET C N 1
ATOM 7177 C CA . MET C 1 81 ? -7.152 23.777 1.433 1.00 18.15 81 MET C CA 1
ATOM 7178 C C . MET C 1 81 ? -5.828 23.985 0.688 1.00 18.14 81 MET C C 1
ATOM 7179 O O . MET C 1 81 ? -4.985 23.065 0.717 1.00 18.19 81 MET C O 1
ATOM 7184 N N . HIS C 1 82 ? -5.616 25.165 0.098 1.00 17.44 82 HIS C N 1
ATOM 7185 C CA . HIS C 1 82 ? -4.318 25.531 -0.530 1.00 18.88 82 HIS C CA 1
ATOM 7186 C C . HIS C 1 82 ? -3.196 25.377 0.503 1.00 18.11 82 HIS C C 1
ATOM 7187 O O . HIS C 1 82 ? -2.152 24.782 0.170 1.00 18.60 82 HIS C O 1
ATOM 7194 N N . GLU C 1 83 ? -3.399 25.899 1.713 1.00 19.36 83 GLU C N 1
ATOM 7195 C CA . GLU C 1 83 ? -2.374 25.869 2.788 1.00 18.83 83 GLU C CA 1
ATOM 7196 C C . GLU C 1 83 ? -2.073 24.408 3.148 1.00 17.61 83 GLU C C 1
ATOM 7197 O O . GLU C 1 83 ? -0.887 24.039 3.147 1.00 19.49 83 GLU C O 1
ATOM 7203 N N . ALA C 1 84 ? -3.099 23.591 3.408 1.00 17.81 84 ALA C N 1
ATOM 7204 C CA . ALA C 1 84 ? -2.936 22.156 3.745 1.00 17.94 84 ALA C CA 1
ATOM 7205 C C . ALA C 1 84 ? -2.156 21.450 2.623 1.00 17.64 84 ALA C C 1
ATOM 7206 O O . ALA C 1 84 ? -1.162 20.759 2.918 1.00 18.08 84 ALA C O 1
ATOM 7208 N N . LEU C 1 85 ? -2.577 21.624 1.372 1.00 18.39 85 LEU C N 1
ATOM 7209 C CA . LEU C 1 85 ? -1.951 20.930 0.217 1.00 18.69 85 LEU C CA 1
ATOM 7210 C C . LEU C 1 85 ? -0.484 21.361 0.085 1.00 18.88 85 LEU C C 1
ATOM 7211 O O . LEU C 1 85 ? 0.342 20.510 -0.306 1.00 19.12 85 LEU C O 1
ATOM 7216 N N . SER C 1 86 ? -0.149 22.595 0.481 1.00 19.02 86 SER C N 1
ATOM 7217 C CA . SER C 1 86 ? 1.231 23.143 0.387 1.00 19.92 86 SER C CA 1
ATOM 7218 C C . SER C 1 86 ? 2.153 22.399 1.361 1.00 18.18 86 SER C C 1
ATOM 7219 O O . SER C 1 86 ? 3.380 22.467 1.174 1.00 20.47 86 SER C O 1
ATOM 7222 N N . LEU C 1 87 ? 1.583 21.682 2.333 1.00 17.63 87 LEU C N 1
ATOM 7223 C CA . LEU C 1 87 ? 2.342 20.992 3.412 1.00 17.97 87 LEU C CA 1
ATOM 7224 C C . LEU C 1 87 ? 2.238 19.472 3.249 1.00 19.16 87 LEU C C 1
ATOM 7225 O O . LEU C 1 87 ? 2.813 18.744 4.080 1.00 19.29 87 LEU C O 1
ATOM 7230 N N . ILE C 1 88 ? 1.493 19.017 2.243 1.00 17.51 88 ILE C N 1
ATOM 7231 C CA . ILE C 1 88 ? 1.361 17.575 1.881 1.00 17.64 88 ILE C CA 1
ATOM 7232 C C . ILE C 1 88 ? 2.159 17.331 0.607 1.00 18.22 88 ILE C C 1
ATOM 7233 O O . ILE C 1 88 ? 1.830 17.882 -0.439 1.00 19.23 88 ILE C O 1
ATOM 7238 N N . PRO C 1 89 ? 3.240 16.522 0.647 1.00 17.61 89 PRO C N 1
ATOM 7239 C CA . PRO C 1 89 ? 4.120 16.382 -0.510 1.00 17.54 89 PRO C CA 1
ATOM 7240 C C . PRO C 1 89 ? 3.422 15.640 -1.658 1.00 18.06 89 PRO C C 1
ATOM 7241 O O . PRO C 1 89 ? 2.697 14.691 -1.407 1.00 17.75 89 PRO C O 1
ATOM 7245 N N . GLY C 1 90 ? 3.633 16.116 -2.885 1.00 18.47 90 GLY C N 1
ATOM 7246 C CA . GLY C 1 90 ? 3.159 15.451 -4.111 1.00 20.11 90 GLY C CA 1
ATOM 7247 C C . GLY C 1 90 ? 1.829 16.013 -4.573 1.00 20.26 90 GLY C C 1
ATOM 7248 O O . GLY C 1 90 ? 1.436 17.098 -4.097 1.00 22.37 90 GLY C O 1
ATOM 7249 N N . LYS C 1 91 ? 1.169 15.302 -5.484 1.00 22.04 91 LYS C N 1
ATOM 7250 C CA . LYS C 1 91 ? -0.054 15.770 -6.179 1.00 20.70 91 LYS C CA 1
ATOM 7251 C C . LYS C 1 91 ? -1.258 15.002 -5.636 1.00 18.86 91 LYS C C 1
ATOM 7252 O O . LYS C 1 91 ? -1.187 13.759 -5.540 1.00 20.77 91 LYS C O 1
ATOM 7258 N N . HIS C 1 92 ? -2.326 15.721 -5.300 1.00 16.97 92 HIS C N 1
ATOM 7259 C CA . HIS C 1 92 ? -3.515 15.150 -4.625 1.00 16.47 92 HIS C CA 1
ATOM 7260 C C . HIS C 1 92 ? -4.794 15.664 -5.281 1.00 17.10 92 HIS C C 1
ATOM 7261 O O . HIS C 1 92 ? -4.725 16.187 -6.417 1.00 20.15 92 HIS C O 1
ATOM 7268 N N . ARG C 1 93 ? -5.924 15.365 -4.645 1.00 16.06 93 ARG C N 1
ATOM 7269 C CA . ARG C 1 93 ? -7.278 15.691 -5.146 1.00 16.81 93 ARG C CA 1
ATOM 7270 C C . ARG C 1 93 ? -8.077 16.305 -4.000 1.00 16.89 93 ARG C C 1
ATOM 7271 O O . ARG C 1 93 ? -7.641 16.190 -2.828 1.00 17.70 93 ARG C O 1
ATOM 7279 N N . VAL C 1 94 ? -9.209 16.925 -4.325 1.00 17.31 94 VAL C N 1
ATOM 7280 C CA . VAL C 1 94 ? -10.141 17.498 -3.316 1.00 17.71 94 VAL C CA 1
ATOM 7281 C C . VAL C 1 94 ? -11.540 16.931 -3.572 1.00 18.69 94 VAL C C 1
ATOM 7282 O O . VAL C 1 94 ? -11.918 16.778 -4.753 1.00 19.21 94 VAL C O 1
ATOM 7286 N N . GLN C 1 95 ? -12.212 16.496 -2.503 1.00 18.57 95 GLN C N 1
ATOM 7287 C CA . GLN C 1 95 ? -13.641 16.090 -2.519 1.00 18.66 95 GLN C CA 1
ATOM 7288 C C . GLN C 1 95 ? -14.510 17.298 -2.165 1.00 17.20 95 GLN C C 1
ATOM 7289 O O . GLN C 1 95 ? -14.231 17.948 -1.135 1.00 18.22 95 GLN C O 1
ATOM 7295 N N . LEU C 1 96 ? -15.570 17.523 -2.939 1.00 18.16 96 LEU C N 1
ATOM 7296 C CA . LEU C 1 96 ? -16.640 18.499 -2.621 1.00 17.10 96 LEU C CA 1
ATOM 7297 C C . LEU C 1 96 ? -17.873 17.747 -2.117 1.00 17.59 96 LEU C C 1
ATOM 7298 O O . LEU C 1 96 ? -18.066 16.579 -2.501 1.00 18.20 96 LEU C O 1
ATOM 7303 N N . HIS C 1 97 ? -18.688 18.420 -1.306 1.00 17.28 97 HIS C N 1
ATOM 7304 C CA . HIS C 1 97 ? -20.110 18.076 -1.058 1.00 17.18 97 HIS C CA 1
ATOM 7305 C C . HIS C 1 97 ? -20.997 19.021 -1.877 1.00 16.70 97 HIS C C 1
ATOM 7306 O O . HIS C 1 97 ? -20.570 20.158 -2.146 1.00 17.35 97 HIS C O 1
ATOM 7313 N N . ALA C 1 98 ? -22.178 18.557 -2.282 1.00 17.49 98 ALA C N 1
ATOM 7314 C CA . ALA C 1 98 ? -23.134 19.346 -3.088 1.00 16.99 98 ALA C CA 1
ATOM 7315 C C . ALA C 1 98 ? -23.442 20.668 -2.370 1.00 17.30 98 ALA C C 1
ATOM 7316 O O . ALA C 1 98 ? -23.674 21.671 -3.052 1.00 17.53 98 ALA C O 1
ATOM 7318 N N . ILE C 1 99 ? -23.411 20.699 -1.034 1.00 16.29 99 ILE C N 1
ATOM 7319 C CA . ILE C 1 99 ? -23.781 21.936 -0.281 1.00 17.48 99 ILE C CA 1
ATOM 7320 C C . ILE C 1 99 ? -22.659 22.979 -0.385 1.00 17.14 99 ILE C C 1
ATOM 7321 O O . ILE C 1 99 ? -22.858 24.088 0.150 1.00 18.92 99 ILE C O 1
ATOM 7326 N N . TYR C 1 100 ? -21.551 22.673 -1.074 1.00 18.19 100 TYR C N 1
ATOM 7327 C CA . TYR C 1 100 ? -20.427 23.624 -1.298 1.00 17.75 100 TYR C CA 1
ATOM 7328 C C . TYR C 1 100 ? -20.593 24.350 -2.635 1.00 18.23 100 TYR C C 1
ATOM 7329 O O . TYR C 1 100 ? -19.671 25.087 -3.031 1.00 19.68 100 TYR C O 1
ATOM 7338 N N . ALA C 1 101 ? -21.776 24.242 -3.242 1.00 19.86 101 ALA C N 1
ATOM 7339 C CA . ALA C 1 101 ? -22.176 25.025 -4.432 1.00 20.23 101 ALA C CA 1
ATOM 7340 C C . ALA C 1 101 ? -21.920 26.510 -4.158 1.00 21.37 101 ALA C C 1
ATOM 7341 O O . ALA C 1 101 ? -22.213 26.965 -3.039 1.00 21.21 101 ALA C O 1
ATOM 7343 N N . VAL C 1 102 ? -21.394 27.232 -5.151 1.00 22.90 102 VAL C N 1
ATOM 7344 C CA . VAL C 1 102 ? -21.066 28.685 -5.053 1.00 22.39 102 VAL C CA 1
ATOM 7345 C C . VAL C 1 102 ? -21.903 29.437 -6.090 1.00 23.71 102 VAL C C 1
ATOM 7346 O O . VAL C 1 102 ? -21.563 29.366 -7.286 1.00 24.95 102 VAL C O 1
ATOM 7350 N N . THR C 1 103 ? -22.988 30.081 -5.653 1.00 25.31 103 THR C N 1
ATOM 7351 C CA . THR C 1 103 ? -23.990 30.720 -6.544 1.00 28.01 103 THR C CA 1
ATOM 7352 C C . THR C 1 103 ? -24.761 31.791 -5.764 1.00 30.83 103 THR C C 1
ATOM 7353 O O . THR C 1 103 ? -24.932 31.628 -4.536 1.00 30.42 103 THR C O 1
ATOM 7357 N N . ASP C 1 104 ? -25.165 32.863 -6.450 1.00 32.18 104 ASP C N 1
ATOM 7358 C CA . ASP C 1 104 ? -25.995 33.958 -5.880 1.00 40.15 104 ASP C CA 1
ATOM 7359 C C . ASP C 1 104 ? -27.462 33.707 -6.245 1.00 41.48 104 ASP C C 1
ATOM 7360 O O . ASP C 1 104 ? -28.308 34.547 -5.886 1.00 46.61 104 ASP C O 1
ATOM 7365 N N . LYS C 1 105 ? -27.746 32.587 -6.917 1.00 38.29 105 LYS C N 1
ATOM 7366 C CA . LYS C 1 105 ? -29.125 32.149 -7.264 1.00 38.47 105 LYS C CA 1
ATOM 7367 C C . LYS C 1 105 ? -29.699 31.322 -6.111 1.00 38.03 105 LYS C C 1
ATOM 7368 O O . LYS C 1 105 ? -28.925 30.592 -5.460 1.00 34.73 105 LYS C O 1
ATOM 7374 N N . LYS C 1 106 ? -31.008 31.437 -5.877 1.00 40.51 106 LYS C N 1
ATOM 7375 C CA . LYS C 1 106 ? -31.744 30.608 -4.889 1.00 42.99 106 LYS C CA 1
ATOM 7376 C C . LYS C 1 106 ? -31.796 29.171 -5.414 1.00 36.90 106 LYS C C 1
ATOM 7377 O O . LYS C 1 106 ? -32.375 28.950 -6.492 1.00 38.86 106 LYS C O 1
ATOM 7383 N N . ARG C 1 107 ? -31.141 28.252 -4.706 1.00 31.87 107 ARG C N 1
ATOM 7384 C CA . ARG C 1 107 ? -31.053 26.819 -5.077 1.00 27.19 107 ARG C CA 1
ATOM 7385 C C . ARG C 1 107 ? -31.550 25.974 -3.905 1.00 25.84 107 ARG C C 1
ATOM 7386 O O . ARG C 1 107 ? -31.418 26.423 -2.751 1.00 30.34 107 ARG C O 1
ATOM 7394 N N . ASP C 1 108 ? -32.114 24.807 -4.211 1.00 24.22 108 ASP C N 1
ATOM 7395 C CA . ASP C 1 108 ? -32.282 23.678 -3.263 1.00 22.01 108 ASP C CA 1
ATOM 7396 C C . ASP C 1 108 ? -31.493 22.496 -3.833 1.00 21.08 108 ASP C C 1
ATOM 7397 O O . ASP C 1 108 ? -30.962 22.632 -4.951 1.00 22.19 108 ASP C O 1
ATOM 7402 N N . LEU C 1 109 ? -31.373 21.399 -3.088 1.00 20.00 109 LEU C N 1
ATOM 7403 C CA . LEU C 1 109 ? -30.546 20.234 -3.500 1.00 20.54 109 LEU C CA 1
ATOM 7404 C C . LEU C 1 109 ? -31.088 19.638 -4.809 1.00 20.95 109 LEU C C 1
ATOM 7405 O O . LEU C 1 109 ? -30.285 19.049 -5.554 1.00 22.10 109 LEU C O 1
ATOM 7410 N N . ASP C 1 110 ? -32.373 19.843 -5.118 1.00 21.29 110 ASP C N 1
ATOM 7411 C CA . ASP C 1 110 ? -33.026 19.273 -6.331 1.00 23.20 110 ASP C CA 1
ATOM 7412 C C . ASP C 1 110 ? -33.083 20.307 -7.465 1.00 21.84 110 ASP C C 1
ATOM 7413 O O . ASP C 1 110 ? -33.731 20.005 -8.490 1.00 25.52 110 ASP C O 1
ATOM 7418 N N . THR C 1 111 ? -32.423 21.463 -7.329 1.00 21.98 111 THR C N 1
ATOM 7419 C CA . THR C 1 111 ? -32.382 22.502 -8.398 1.00 24.37 111 THR C CA 1
ATOM 7420 C C . THR C 1 111 ? -30.949 22.983 -8.657 1.00 23.96 111 THR C C 1
ATOM 7421 O O . THR C 1 111 ? -30.785 23.922 -9.460 1.00 27.46 111 THR C O 1
ATOM 7425 N N . LEU C 1 112 ? -29.947 22.334 -8.062 1.00 21.14 112 LEU C N 1
ATOM 7426 C CA . LEU C 1 112 ? -28.517 22.640 -8.331 1.00 21.49 112 LEU C CA 1
ATOM 7427 C C . LEU C 1 112 ? -28.229 22.432 -9.822 1.00 21.31 112 LEU C C 1
ATOM 7428 O O . LEU C 1 112 ? -28.825 21.516 -10.428 1.00 23.25 112 LEU C O 1
ATOM 7433 N N . GLU C 1 113 ? -27.358 23.268 -10.388 1.00 23.62 113 GLU C N 1
ATOM 7434 C CA . GLU C 1 113 ? -26.901 23.164 -11.798 1.00 23.49 113 GLU C CA 1
ATOM 7435 C C . GLU C 1 113 ? -25.383 23.044 -11.807 1.00 24.94 113 GLU C C 1
ATOM 7436 O O . GLU C 1 113 ? -24.712 23.507 -10.884 1.00 23.64 113 GLU C O 1
ATOM 7442 N N . PRO C 1 114 ? -24.809 22.361 -12.821 1.00 25.02 114 PRO C N 1
ATOM 7443 C CA . PRO C 1 114 ? -23.370 22.112 -12.861 1.00 27.23 114 PRO C CA 1
ATOM 7444 C C . PRO C 1 114 ? -22.539 23.397 -12.714 1.00 26.38 114 PRO C C 1
ATOM 7445 O O . PRO C 1 114 ? -21.514 23.346 -12.052 1.00 24.57 114 PRO C O 1
ATOM 7449 N N . GLU C 1 115 ? -23.008 24.504 -13.301 1.00 25.76 115 GLU C N 1
ATOM 7450 C CA . GLU C 1 115 ? -22.283 25.803 -13.349 1.00 26.81 115 GLU C CA 1
ATOM 7451 C C . GLU C 1 115 ? -22.136 26.360 -11.930 1.00 24.18 115 GLU C C 1
ATOM 7452 O O . GLU C 1 115 ? -21.277 27.237 -11.731 1.00 26.98 115 GLU C O 1
ATOM 7458 N N . ASP C 1 116 ? -22.949 25.875 -10.988 1.00 22.94 116 ASP C N 1
ATOM 7459 C CA . ASP C 1 116 ? -22.890 26.285 -9.561 1.00 22.90 116 ASP C CA 1
ATOM 7460 C C . ASP C 1 116 ? -21.553 25.836 -8.963 1.00 23.54 116 ASP C C 1
ATOM 7461 O O . ASP C 1 116 ? -21.277 26.216 -7.817 1.00 24.07 116 ASP C O 1
ATOM 7466 N N . PHE C 1 117 ? -20.765 25.052 -9.708 1.00 21.46 117 PHE C N 1
ATOM 7467 C CA . PHE C 1 117 ? -19.486 24.466 -9.228 1.00 21.71 117 PHE C CA 1
ATOM 7468 C C . PHE C 1 117 ? -18.316 24.998 -10.060 1.00 20.98 117 PHE C C 1
ATOM 7469 O O . PHE C 1 117 ? -17.172 24.563 -9.819 1.00 22.08 117 PHE C O 1
ATOM 7477 N N . ASP C 1 118 ? -18.586 25.977 -10.930 1.00 21.46 118 ASP C N 1
ATOM 7478 C CA . ASP C 1 118 ? -17.562 26.676 -11.751 1.00 22.53 118 ASP C CA 1
ATOM 7479 C C . ASP C 1 118 ? -16.482 27.240 -10.819 1.00 21.34 118 ASP C C 1
ATOM 7480 O O . ASP C 1 118 ? -15.292 27.131 -11.160 1.00 21.50 118 ASP C O 1
ATOM 7485 N N . TYR C 1 119 ? -16.867 27.792 -9.665 1.00 21.15 119 TYR C N 1
ATOM 7486 C CA . TYR C 1 119 ? -15.905 28.371 -8.694 1.00 22.03 119 TYR C CA 1
ATOM 7487 C C . TYR C 1 119 ? -14.840 27.319 -8.360 1.00 21.48 119 TYR C C 1
ATOM 7488 O O . TYR C 1 119 ? -13.644 27.663 -8.359 1.00 22.28 119 TYR C O 1
ATOM 7497 N N . TRP C 1 120 ? -15.261 26.075 -8.111 1.00 19.67 120 TRP C N 1
ATOM 7498 C CA . TRP C 1 120 ? -14.371 24.975 -7.654 1.00 20.54 120 TRP C CA 1
ATOM 7499 C C . TRP C 1 120 ? -13.564 24.408 -8.824 1.00 20.65 120 TRP C C 1
ATOM 7500 O O . TRP C 1 120 ? -12.397 24.049 -8.598 1.00 21.36 120 TRP C O 1
ATOM 7511 N N . ILE C 1 121 ? -14.144 24.353 -10.026 1.00 21.63 121 ILE C N 1
ATOM 7512 C CA . ILE C 1 121 ? -13.421 23.923 -11.258 1.00 21.29 121 ILE C CA 1
ATOM 7513 C C . ILE C 1 121 ? -12.273 24.908 -11.517 1.00 21.44 121 ILE C C 1
ATOM 7514 O O . ILE C 1 121 ? -11.133 24.443 -11.707 1.00 22.66 121 ILE C O 1
ATOM 7519 N N . ASP C 1 122 ? -12.551 26.214 -11.463 1.00 23.19 122 ASP C N 1
ATOM 7520 C CA . ASP C 1 122 ? -11.527 27.280 -11.639 1.00 23.67 122 ASP C CA 1
ATOM 7521 C C . ASP C 1 122 ? -10.459 27.115 -10.554 1.00 22.38 122 ASP C C 1
ATOM 7522 O O . ASP C 1 122 ? -9.267 27.137 -10.902 1.00 25.22 122 ASP C O 1
ATOM 7527 N N . TRP C 1 123 ? -10.865 26.940 -9.291 1.00 23.22 123 TRP C N 1
ATOM 7528 C CA . TRP C 1 123 ? -9.912 26.772 -8.162 1.00 21.02 123 TRP C CA 1
ATOM 7529 C C . TRP C 1 123 ? -9.039 25.535 -8.403 1.00 20.54 123 TRP C C 1
ATOM 7530 O O . TRP C 1 123 ? -7.810 25.656 -8.276 1.00 22.02 123 TRP C O 1
ATOM 7541 N N . ALA C 1 124 ? -9.642 24.404 -8.785 1.00 22.20 124 ALA C N 1
ATOM 7542 C CA . ALA C 1 124 ? -8.945 23.110 -8.989 1.00 21.67 124 ALA C CA 1
ATOM 7543 C C . ALA C 1 124 ? -7.926 23.232 -10.130 1.00 23.08 124 ALA C C 1
ATOM 7544 O O . ALA C 1 124 ? -6.824 22.661 -10.004 1.00 24.40 124 ALA C O 1
ATOM 7546 N N . LYS C 1 125 ? -8.275 23.947 -11.203 1.00 23.94 125 LYS C N 1
ATOM 7547 C CA . LYS C 1 125 ? -7.361 24.201 -12.348 1.00 25.19 125 LYS C CA 1
ATOM 7548 C C . LYS C 1 125 ? -6.141 24.989 -11.855 1.00 25.62 125 LYS C C 1
ATOM 7549 O O . LYS C 1 125 ? -5.007 24.595 -12.184 1.00 27.76 125 LYS C O 1
ATOM 7555 N N . GLN C 1 126 ? -6.381 26.066 -11.104 1.00 26.48 126 GLN C N 1
ATOM 7556 C CA . GLN C 1 126 ? -5.341 26.930 -10.484 1.00 28.24 126 GLN C CA 1
ATOM 7557 C C . GLN C 1 126 ? -4.421 26.085 -9.596 1.00 24.94 126 GLN C C 1
ATOM 7558 O O . GLN C 1 126 ? -3.193 26.272 -9.659 1.00 24.63 126 GLN C O 1
ATOM 7564 N N . GLU C 1 127 ? -5.018 25.245 -8.747 1.00 24.77 127 GLU C N 1
ATOM 7565 C CA . GLU C 1 127 ? -4.322 24.469 -7.687 1.00 25.01 127 GLU C CA 1
ATOM 7566 C C . GLU C 1 127 ? -3.579 23.296 -8.339 1.00 25.12 127 GLU C C 1
ATOM 7567 O O . GLU C 1 127 ? -2.550 22.859 -7.782 1.00 26.62 127 GLU C O 1
ATOM 7573 N N . GLY C 1 128 ? -4.063 22.845 -9.500 1.00 23.64 128 GLY C N 1
ATOM 7574 C CA . GLY C 1 128 ? -3.516 21.692 -10.239 1.00 26.01 128 GLY C CA 1
ATOM 7575 C C . GLY C 1 128 ? -3.930 20.373 -9.609 1.00 23.51 128 GLY C C 1
ATOM 7576 O O . GLY C 1 128 ? -3.071 19.480 -9.493 1.00 25.82 128 GLY C O 1
ATOM 7577 N N . VAL C 1 1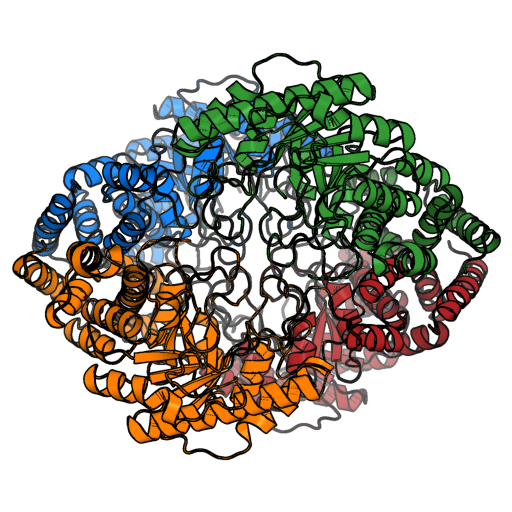29 ? -5.197 20.255 -9.202 1.00 21.75 129 VAL C N 1
ATOM 7578 C CA . VAL C 1 129 ? -5.750 19.030 -8.553 1.00 21.61 129 VAL C CA 1
ATOM 7579 C C . VAL C 1 129 ? -7.033 18.607 -9.272 1.00 21.41 129 VAL C C 1
ATOM 7580 O O . VAL C 1 129 ? -7.734 19.481 -9.825 1.00 20.77 129 VAL C O 1
ATOM 7584 N N . GLY C 1 130 ? -7.328 17.307 -9.228 1.00 19.99 130 GLY C N 1
ATOM 7585 C CA . GLY C 1 130 ? -8.635 16.738 -9.600 1.00 21.66 130 GLY C CA 1
ATOM 7586 C C . GLY C 1 130 ? -9.654 16.934 -8.496 1.00 20.20 130 GLY C C 1
ATOM 7587 O O . GLY C 1 130 ? -9.247 17.219 -7.345 1.00 21.02 130 GLY C O 1
ATOM 7588 N N . LEU C 1 131 ? -10.936 16.784 -8.833 1.00 19.27 131 LEU C N 1
ATOM 7589 C CA . LEU C 1 131 ? -12.066 16.876 -7.875 1.00 18.55 131 LEU C CA 1
ATOM 7590 C C . LEU C 1 131 ? -12.836 15.556 -7.856 1.00 18.33 131 LEU C C 1
ATOM 7591 O O . LEU C 1 131 ? -13.077 14.978 -8.931 1.00 18.72 131 LEU C O 1
ATOM 7596 N N . ASP C 1 132 ? -13.229 15.120 -6.660 1.00 17.35 132 ASP C N 1
ATOM 7597 C CA . ASP C 1 132 ? -14.253 14.066 -6.462 1.00 17.02 132 ASP C CA 1
ATOM 7598 C C . ASP C 1 132 ? -15.481 14.739 -5.842 1.00 16.50 132 ASP C C 1
ATOM 7599 O O . ASP C 1 132 ? -15.395 15.936 -5.512 1.00 17.52 132 ASP C O 1
ATOM 7604 N N . PHE C 1 133 ? -16.620 14.052 -5.827 1.00 16.24 133 PHE C N 1
ATOM 7605 C CA . PHE C 1 133 ? -17.929 14.666 -5.501 1.00 16.34 133 PHE C CA 1
ATOM 7606 C C . PHE C 1 133 ? -18.724 13.748 -4.573 1.00 15.82 133 PHE C C 1
ATOM 7607 O O . PHE C 1 133 ? -18.541 12.513 -4.597 1.00 16.84 133 PHE C O 1
ATOM 7615 N N . ASN C 1 134 ? -19.566 14.382 -3.758 1.00 16.27 134 ASN C N 1
ATOM 7616 C CA . ASN C 1 134 ? -20.497 13.735 -2.802 1.00 16.59 134 ASN C CA 1
ATOM 7617 C C . ASN C 1 134 ? -21.846 14.456 -2.880 1.00 17.27 134 ASN C C 1
ATOM 7618 O O . ASN C 1 134 ? -21.884 15.659 -2.567 1.00 17.17 134 ASN C O 1
ATOM 7623 N N . GLY C 1 135 ? -22.908 13.755 -3.277 1.00 18.14 135 GLY C N 1
ATOM 7624 C CA . GLY C 1 135 ? -24.290 14.210 -3.046 1.00 17.91 135 GLY C CA 1
ATOM 7625 C C . GLY C 1 135 ? -24.512 14.415 -1.559 1.00 17.85 135 GLY C C 1
ATOM 7626 O O . GLY C 1 135 ? -23.862 13.699 -0.770 1.00 18.53 135 GLY C O 1
ATOM 7627 N N . THR C 1 136 ? -25.307 15.413 -1.171 1.00 17.04 136 THR C N 1
ATOM 7628 C CA . THR C 1 136 ? -25.577 15.728 0.257 1.00 16.59 136 THR C CA 1
ATOM 7629 C C . THR C 1 136 ? -26.983 15.243 0.616 1.00 16.17 136 THR C C 1
ATOM 7630 O O . THR C 1 136 ? -27.945 15.962 0.312 1.00 18.46 136 THR C O 1
ATOM 7634 N N . PHE C 1 137 ? -27.086 14.076 1.254 1.00 16.12 137 PHE C N 1
ATOM 7635 C CA . PHE C 1 137 ? -28.373 13.399 1.563 1.00 16.69 137 PHE C CA 1
ATOM 7636 C C . PHE C 1 137 ? -28.659 13.505 3.066 1.00 17.24 137 PHE C C 1
ATOM 7637 O O . PHE C 1 137 ? -29.188 12.543 3.639 1.00 16.99 137 PHE C O 1
ATOM 7645 N N . PHE C 1 138 ? -28.376 14.664 3.663 1.00 18.09 138 PHE C N 1
ATOM 7646 C CA . PHE C 1 138 ? -28.548 14.905 5.120 1.00 17.19 138 PHE C CA 1
ATOM 7647 C C . PHE C 1 138 ? -28.674 16.406 5.400 1.00 18.69 138 PHE C C 1
ATOM 7648 O O . PHE C 1 138 ? -28.462 17.223 4.478 1.00 20.51 138 PHE C O 1
ATOM 7656 N N . SER C 1 139 ? -29.070 16.744 6.630 1.00 20.71 139 SER C N 1
ATOM 7657 C CA . SER C 1 139 ? -29.165 18.135 7.145 1.00 21.97 139 SER C CA 1
ATOM 7658 C C . SER C 1 139 ? -30.117 18.946 6.262 1.00 21.34 139 SER C C 1
ATOM 7659 O O . SER C 1 139 ? -29.681 19.955 5.674 1.00 20.98 139 SER C O 1
ATOM 7662 N N . HIS C 1 140 ? -31.372 18.506 6.170 1.00 21.52 140 HIS C N 1
ATOM 7663 C CA . HIS C 1 140 ? -32.383 19.051 5.231 1.00 20.94 140 HIS C CA 1
ATOM 7664 C C . HIS C 1 140 ? -33.776 18.666 5.712 1.00 20.71 140 HIS C C 1
ATOM 7665 O O . HIS C 1 140 ? -33.981 17.564 6.215 1.00 22.01 140 HIS C O 1
ATOM 7672 N N . PRO C 1 141 ? -34.768 19.572 5.580 1.00 23.85 141 PRO C N 1
ATOM 7673 C CA . PRO C 1 141 ? -36.133 19.278 6.009 1.00 25.64 141 PRO C CA 1
ATOM 7674 C C . PRO C 1 141 ? -36.725 18.059 5.285 1.00 22.47 141 PRO C C 1
ATOM 7675 O O . PRO C 1 141 ? -37.663 17.483 5.794 1.00 25.23 141 PRO C O 1
ATOM 7679 N N . MET C 1 142 ? -36.179 17.692 4.122 1.00 20.89 142 MET C N 1
ATOM 7680 C CA . MET C 1 142 ? -36.718 16.577 3.300 1.00 20.03 142 MET C CA 1
ATOM 7681 C C . MET C 1 142 ? -36.101 15.246 3.745 1.00 18.37 142 MET C C 1
ATOM 7682 O O . MET C 1 142 ? -36.489 14.205 3.186 1.00 19.89 142 MET C O 1
ATOM 7687 N N . VAL C 1 143 ? -35.249 15.250 4.773 1.00 18.15 143 VAL C N 1
ATOM 7688 C CA . VAL C 1 143 ? -34.885 13.997 5.498 1.00 18.12 143 VAL C CA 1
ATOM 7689 C C . VAL C 1 143 ? -36.048 13.652 6.431 1.00 18.28 143 VAL C C 1
ATOM 7690 O O . VAL C 1 143 ? -36.263 14.394 7.407 1.00 21.61 143 VAL C O 1
ATOM 7694 N N . LYS C 1 144 ? -36.804 12.602 6.112 1.00 17.84 144 LYS C N 1
ATOM 7695 C CA . LYS C 1 144 ? -38.037 12.238 6.855 1.00 18.98 144 LYS C CA 1
ATOM 7696 C C . LYS C 1 144 ? -37.770 10.976 7.678 1.00 18.32 144 LYS C C 1
ATOM 7697 O O . LYS C 1 144 ? -37.523 9.914 7.076 1.00 18.65 144 LYS C O 1
ATOM 7703 N N . ASP C 1 145 ? -37.770 11.103 9.009 1.00 18.93 145 ASP C N 1
ATOM 7704 C CA . ASP C 1 145 ? -37.474 9.977 9.930 1.00 20.53 145 ASP C CA 1
ATOM 7705 C C . ASP C 1 145 ? -36.168 9.313 9.473 1.00 19.16 145 ASP C C 1
ATOM 7706 O O . ASP C 1 145 ? -36.146 8.075 9.313 1.00 19.43 145 ASP C O 1
ATOM 7711 N N . ASN C 1 146 ? -35.144 10.127 9.202 1.00 18.53 146 ASN C N 1
ATOM 7712 C CA . ASN C 1 146 ? -33.762 9.678 8.886 1.00 19.98 146 ASN C CA 1
ATOM 7713 C C . ASN C 1 146 ? -33.715 8.938 7.545 1.00 18.44 146 ASN C C 1
ATOM 7714 O O . ASN C 1 146 ? -32.744 8.191 7.336 1.00 22.49 146 ASN C O 1
ATOM 7719 N N . MET C 1 147 ? -34.712 9.107 6.674 1.00 17.85 147 MET C N 1
ATOM 7720 C CA . MET C 1 147 ? -34.721 8.413 5.359 1.00 16.92 147 MET C CA 1
ATOM 7721 C C . MET C 1 147 ? -34.865 9.430 4.224 1.00 16.39 147 MET C C 1
ATOM 7722 O O . MET C 1 147 ? -35.483 10.492 4.423 1.00 17.67 147 MET C O 1
ATOM 7727 N N . THR C 1 148 ? -34.268 9.109 3.078 1.00 16.15 148 THR C N 1
ATOM 7728 C CA . THR C 1 148 ? -34.127 10.024 1.920 1.00 16.15 148 THR C CA 1
ATOM 7729 C C . THR C 1 148 ? -34.547 9.257 0.667 1.00 16.09 148 THR C C 1
ATOM 7730 O O . THR C 1 148 ? -35.765 9.075 0.473 1.00 17.35 148 THR C O 1
ATOM 7734 N N . VAL C 1 149 ? -33.567 8.725 -0.065 1.00 16.69 149 VAL C N 1
ATOM 7735 C CA . VAL C 1 149 ? -33.767 7.971 -1.336 1.00 17.57 149 VAL C CA 1
ATOM 7736 C C . VAL C 1 149 ? -34.722 6.791 -1.102 1.00 17.82 149 VAL C C 1
ATOM 7737 O O . VAL C 1 149 ? -35.537 6.508 -2.005 1.00 17.86 149 VAL C O 1
ATOM 7741 N N . SER C 1 150 ? -34.641 6.126 0.056 1.00 17.22 150 SER C N 1
ATOM 7742 C CA . SER C 1 150 ? -35.371 4.860 0.322 1.00 17.62 150 SER C CA 1
ATOM 7743 C C . SER C 1 150 ? -36.509 5.079 1.331 1.00 15.97 150 SER C C 1
ATOM 7744 O O . SER C 1 150 ? -37.052 4.072 1.818 1.00 16.23 150 SER C O 1
ATOM 7747 N N . SER C 1 151 ? -36.925 6.333 1.548 1.00 16.75 151 SER C N 1
ATOM 7748 C CA . SER C 1 151 ? -38.137 6.699 2.331 1.00 17.77 151 SER C CA 1
ATOM 7749 C C . SER C 1 151 ? -39.348 5.954 1.780 1.00 19.36 151 SER C C 1
ATOM 7750 O O . SER C 1 151 ? -39.464 5.760 0.572 1.00 20.05 151 SER C O 1
ATOM 7753 N N . PRO C 1 152 ? -40.304 5.550 2.647 1.00 18.93 152 PRO C N 1
ATOM 7754 C CA . PRO C 1 152 ? -41.583 5.013 2.184 1.00 20.42 152 PRO C CA 1
ATOM 7755 C C . PRO C 1 152 ? -42.502 6.091 1.587 1.00 19.98 152 PRO C C 1
ATOM 7756 O O . PRO C 1 152 ? -43.483 5.735 0.964 1.00 23.40 152 PRO C O 1
ATOM 7760 N N . ASP C 1 153 ? -42.162 7.367 1.793 1.00 19.73 153 ASP C N 1
ATOM 7761 C CA . ASP C 1 153 ? -42.925 8.537 1.279 1.00 20.85 153 ASP C CA 1
ATOM 7762 C C . ASP C 1 153 ? -42.421 8.867 -0.124 1.00 20.87 153 ASP C C 1
ATOM 7763 O O . ASP C 1 153 ? -41.282 9.293 -0.294 1.00 21.58 153 ASP C O 1
ATOM 7768 N N . PRO C 1 154 ? -43.253 8.682 -1.173 1.00 23.00 154 PRO C N 1
ATOM 7769 C CA . PRO C 1 154 ? -42.803 8.854 -2.557 1.00 22.80 154 PRO C CA 1
ATOM 7770 C C . PRO C 1 154 ? -42.373 10.288 -2.908 1.00 22.08 154 PRO C C 1
ATOM 7771 O O . PRO C 1 154 ? -41.551 10.448 -3.796 1.00 24.57 154 PRO C O 1
ATOM 7775 N N . LYS C 1 155 ? -42.944 11.290 -2.235 1.00 21.60 155 LYS C N 1
ATOM 7776 C CA . LYS C 1 155 ? -42.555 12.715 -2.410 1.00 24.56 155 LYS C CA 1
ATOM 7777 C C . LYS C 1 155 ? -41.107 12.886 -1.946 1.00 20.57 155 LYS C C 1
ATOM 7778 O O . LYS C 1 155 ? -40.335 13.585 -2.628 1.00 23.24 155 LYS C O 1
ATOM 7784 N N . VAL C 1 156 ? -40.755 12.264 -0.821 1.00 19.25 156 VAL C N 1
ATOM 7785 C CA . VAL C 1 156 ? -39.386 12.333 -0.234 1.00 19.19 156 VAL C CA 1
ATOM 7786 C C . VAL C 1 156 ? -38.424 11.591 -1.171 1.00 18.55 156 VAL C C 1
ATOM 7787 O O . VAL C 1 156 ? -37.402 12.179 -1.560 1.00 18.96 156 VAL C O 1
ATOM 7791 N N . ARG C 1 157 ? -38.773 10.366 -1.561 1.00 19.32 157 ARG C N 1
ATOM 7792 C CA . ARG C 1 157 ? -38.003 9.552 -2.537 1.00 18.70 157 ARG C CA 1
ATOM 7793 C C . ARG C 1 157 ? -37.701 10.406 -3.776 1.00 18.19 157 ARG C C 1
ATOM 7794 O O . ARG C 1 157 ? -36.524 10.498 -4.177 1.00 18.12 157 ARG C O 1
ATOM 7802 N N . ASP C 1 158 ? -38.728 11.013 -4.370 1.00 19.45 158 ASP C N 1
ATOM 7803 C CA . ASP C 1 158 ? -38.608 11.665 -5.700 1.00 20.21 158 ASP C CA 1
ATOM 7804 C C . ASP C 1 158 ? -37.684 12.884 -5.579 1.00 19.18 158 ASP C C 1
ATOM 7805 O O . ASP C 1 158 ? -36.877 13.109 -6.505 1.00 20.54 158 ASP C O 1
ATOM 7810 N N . PHE C 1 159 ? -37.762 13.613 -4.463 1.00 18.71 159 PHE C N 1
ATOM 7811 C CA . PHE C 1 159 ? -36.888 14.780 -4.179 1.00 18.27 159 PHE C CA 1
ATOM 7812 C C . PHE C 1 159 ? -35.424 14.333 -4.213 1.00 17.26 159 PHE C C 1
ATOM 7813 O O . PHE C 1 159 ? -34.597 14.972 -4.893 1.00 18.42 159 PHE C O 1
ATOM 7821 N N . TRP C 1 160 ? -35.110 13.264 -3.481 1.00 15.82 160 TRP C N 1
ATOM 7822 C CA . TRP C 1 160 ? -33.719 12.785 -3.286 1.00 15.64 160 TRP C CA 1
ATOM 7823 C C . TRP C 1 160 ? -33.218 12.079 -4.550 1.00 15.62 160 TRP C C 1
ATOM 7824 O O . TRP C 1 160 ? -32.012 12.175 -4.831 1.00 17.24 160 TRP C O 1
ATOM 7835 N N . ILE C 1 161 ? -34.111 11.453 -5.320 1.00 16.44 161 ILE C N 1
ATOM 7836 C CA . ILE C 1 161 ? -33.744 10.864 -6.640 1.00 16.97 161 ILE C CA 1
ATOM 7837 C C . ILE C 1 161 ? -33.358 12.009 -7.585 1.00 17.16 161 ILE C C 1
ATOM 7838 O O . ILE C 1 161 ? -32.339 11.863 -8.290 1.00 17.69 161 ILE C O 1
ATOM 7843 N N . ARG C 1 162 ? -34.065 13.144 -7.531 1.00 17.96 162 ARG C N 1
ATOM 7844 C CA . ARG C 1 162 ? -33.707 14.343 -8.340 1.00 18.47 162 ARG C CA 1
ATOM 7845 C C . ARG C 1 162 ? -32.307 14.812 -7.923 1.00 17.77 162 ARG C C 1
ATOM 7846 O O . ARG C 1 162 ? -31.474 15.062 -8.810 1.00 18.04 162 ARG C O 1
ATOM 7854 N N . HIS C 1 163 ? -32.020 14.878 -6.623 1.00 17.29 163 HIS C N 1
ATOM 7855 C CA . HIS C 1 163 ? -30.675 15.291 -6.146 1.00 16.70 163 HIS C CA 1
ATOM 7856 C C . HIS C 1 163 ? -29.627 14.295 -6.654 1.00 16.74 163 HIS C C 1
ATOM 7857 O O . HIS C 1 163 ? -28.564 14.741 -7.121 1.00 16.37 163 HIS C O 1
ATOM 7864 N N . GLY C 1 164 ? -29.920 12.997 -6.565 1.00 16.34 164 GLY C N 1
ATOM 7865 C CA . GLY C 1 164 ? -29.005 11.924 -6.997 1.00 16.35 164 GLY C CA 1
ATOM 7866 C C . GLY C 1 164 ? -28.668 12.052 -8.470 1.00 16.22 164 GLY C C 1
ATOM 7867 O O . GLY C 1 164 ? -27.482 11.949 -8.828 1.00 16.27 164 GLY C O 1
ATOM 7868 N N . LYS C 1 165 ? -29.677 12.292 -9.303 1.00 16.18 165 LYS C N 1
ATOM 7869 C CA . LYS C 1 165 ? -29.479 12.469 -10.766 1.00 16.65 165 LYS C CA 1
ATOM 7870 C C . LYS C 1 165 ? -28.626 13.717 -11.010 1.00 17.12 165 LYS C C 1
ATOM 7871 O O . LYS C 1 165 ? -27.694 13.649 -11.840 1.00 17.94 165 LYS C O 1
ATOM 7877 N N . ILE C 1 166 ? -28.909 14.798 -10.279 1.00 16.86 166 ILE C N 1
ATOM 7878 C CA . ILE C 1 166 ? -28.195 16.098 -10.428 1.00 17.68 166 ILE C CA 1
ATOM 7879 C C . ILE C 1 166 ? -26.732 15.914 -10.011 1.00 17.28 166 ILE C C 1
ATOM 7880 O O . ILE C 1 166 ? -25.862 16.496 -10.677 1.00 17.64 166 ILE C O 1
ATOM 7885 N N . SER C 1 167 ? -26.454 15.102 -8.985 1.00 17.21 167 SER C N 1
ATOM 7886 C CA . SER C 1 167 ? -25.067 14.831 -8.527 1.00 17.64 167 SER C CA 1
ATOM 7887 C C . SER C 1 167 ? -24.253 14.224 -9.676 1.00 17.18 167 SER C C 1
ATOM 7888 O O . SER C 1 167 ? -23.090 14.627 -9.843 1.00 18.78 167 SER C O 1
ATOM 7891 N N . ARG C 1 168 ? -24.865 13.356 -10.486 1.00 15.99 168 ARG C N 1
ATOM 7892 C CA . ARG C 1 168 ? -24.202 12.718 -11.656 1.00 16.56 168 ARG C CA 1
ATOM 7893 C C . ARG C 1 168 ? -23.977 13.766 -12.753 1.00 16.74 168 ARG C C 1
ATOM 7894 O O . ARG C 1 168 ? -22.901 13.745 -13.378 1.00 18.28 168 ARG C O 1
ATOM 7902 N N . GLU C 1 169 ? -24.955 14.647 -12.971 1.00 16.99 169 GLU C N 1
ATOM 7903 C CA . GLU C 1 169 ? -24.884 15.725 -13.992 1.00 17.89 169 GLU C CA 1
ATOM 7904 C C . GLU C 1 169 ? -23.742 16.675 -13.620 1.00 18.56 169 GLU C C 1
ATOM 7905 O O . GLU C 1 169 ? -22.895 16.957 -14.473 1.00 19.05 169 GLU C O 1
ATOM 7911 N N . ILE C 1 170 ? -23.660 17.064 -12.350 1.00 18.59 170 ILE C N 1
ATOM 7912 C CA . ILE C 1 170 ? -22.565 17.936 -11.840 1.00 18.71 170 ILE C CA 1
ATOM 7913 C C . ILE C 1 170 ? -21.223 17.223 -12.029 1.00 18.34 170 ILE C C 1
ATOM 7914 O O . ILE C 1 170 ? -20.273 17.876 -12.497 1.00 17.57 170 ILE C O 1
ATOM 7919 N N . SER C 1 171 ? -21.128 15.957 -11.614 1.00 18.53 171 SER C N 1
ATOM 7920 C CA . SER C 1 171 ? -19.865 15.172 -11.630 1.00 18.24 171 SER C CA 1
ATOM 7921 C C . SER C 1 171 ? -19.372 15.026 -13.074 1.00 17.40 171 SER C C 1
ATOM 7922 O O . SER C 1 171 ? -18.172 15.241 -13.319 1.00 16.73 171 SER C O 1
ATOM 7925 N N . ASN C 1 172 ? -20.279 14.726 -14.003 1.00 17.40 172 ASN C N 1
ATOM 7926 C CA . ASN C 1 172 ? -19.949 14.591 -15.443 1.00 18.51 172 ASN C CA 1
ATOM 7927 C C . ASN C 1 172 ? -19.335 15.906 -15.939 1.00 18.85 172 ASN C C 1
ATOM 7928 O O . ASN C 1 172 ? -18.278 15.857 -16.606 1.00 19.03 172 ASN C O 1
ATOM 7933 N N . TYR C 1 173 ? -19.961 17.036 -15.597 1.00 19.87 173 TYR C N 1
ATOM 7934 C CA . TYR C 1 173 ? -19.569 18.399 -16.042 1.00 20.01 173 TYR C CA 1
ATOM 7935 C C . TYR C 1 173 ? -18.183 18.735 -15.487 1.00 19.92 173 TYR C C 1
ATOM 7936 O O . TYR C 1 173 ? -17.309 19.185 -16.243 1.00 20.92 173 TYR C O 1
ATOM 7945 N N . ILE C 1 174 ? -17.974 18.511 -14.188 1.00 18.59 174 ILE C N 1
ATOM 7946 C CA . ILE C 1 174 ? -16.651 18.745 -13.541 1.00 18.20 174 ILE C CA 1
ATOM 7947 C C . ILE C 1 174 ? -15.596 17.874 -14.231 1.00 18.35 174 ILE C C 1
ATOM 7948 O O . ILE C 1 174 ? -14.501 18.388 -14.499 1.00 19.14 174 ILE C O 1
ATOM 7953 N N . GLY C 1 175 ? -15.900 16.592 -14.451 1.00 18.81 175 GLY C N 1
ATOM 7954 C CA . GLY C 1 175 ? -14.985 15.629 -15.094 1.00 19.36 175 GLY C CA 1
ATOM 7955 C C . GLY C 1 175 ? -14.599 16.079 -16.493 1.00 20.09 175 GLY C C 1
ATOM 7956 O O . GLY C 1 175 ? -13.412 15.959 -16.852 1.00 20.09 175 GLY C O 1
ATOM 7957 N N . GLU C 1 176 ? -15.556 16.599 -17.262 1.00 19.82 176 GLU C N 1
ATOM 7958 C CA . GLU C 1 176 ? -15.300 17.095 -18.639 1.00 22.58 176 GLU C CA 1
ATOM 7959 C C . GLU C 1 176 ? -14.388 18.325 -18.553 1.00 22.20 176 GLU C C 1
ATOM 7960 O O . GLU C 1 176 ? -13.401 18.379 -19.309 1.00 23.22 176 GLU C O 1
ATOM 7966 N N . LYS C 1 177 ? -14.672 19.249 -17.631 1.00 21.56 177 LYS C N 1
ATOM 7967 C CA . LYS C 1 177 ? -13.944 20.541 -17.511 1.00 21.78 177 LYS C CA 1
ATOM 7968 C C . LYS C 1 177 ? -12.507 20.291 -17.031 1.00 21.46 177 LYS C C 1
ATOM 7969 O O . LYS C 1 177 ? -11.611 21.036 -17.469 1.00 24.91 177 LYS C O 1
ATOM 7975 N N . LEU C 1 178 ? -12.283 19.300 -16.161 1.00 20.27 178 LEU C N 1
ATOM 7976 C CA . LEU C 1 178 ? -10.947 19.052 -15.548 1.00 21.50 178 LEU C CA 1
ATOM 7977 C C . LEU C 1 178 ? -10.172 17.988 -16.337 1.00 22.17 178 LEU C C 1
ATOM 7978 O O . LEU C 1 178 ? -8.955 17.865 -16.105 1.00 24.59 178 LEU C O 1
ATOM 7983 N N . GLY C 1 179 ? -10.844 17.218 -17.196 1.00 23.51 179 GLY C N 1
ATOM 7984 C CA . GLY C 1 179 ? -10.224 16.083 -17.905 1.00 24.61 179 GLY C CA 1
ATOM 7985 C C . GLY C 1 179 ? -9.698 15.042 -16.935 1.00 23.36 179 GLY C C 1
ATOM 7986 O O . GLY C 1 179 ? -8.663 14.418 -17.225 1.00 23.35 179 GLY C O 1
ATOM 7987 N N . SER C 1 180 ? -10.382 14.880 -15.803 1.00 23.26 180 SER C N 1
ATOM 7988 C CA . SER C 1 180 ? -10.080 13.863 -14.768 1.00 22.18 180 SER C CA 1
ATOM 7989 C C . SER C 1 180 ? -11.394 13.283 -14.245 1.00 20.46 180 SER C C 1
ATOM 7990 O O . SER C 1 180 ? -12.300 14.077 -13.925 1.00 21.61 180 SER C O 1
ATOM 7993 N N . GLN C 1 181 ? -11.500 11.954 -14.202 1.00 19.48 181 GLN C N 1
ATOM 7994 C CA . GLN C 1 181 ? -12.726 11.247 -13.759 1.00 19.10 181 GLN C CA 1
ATOM 7995 C C . GLN C 1 181 ? -13.091 11.737 -12.358 1.00 18.16 181 GLN C C 1
ATOM 7996 O O . GLN C 1 181 ? -12.216 11.710 -11.479 1.00 19.58 181 GLN C O 1
ATOM 8002 N N . VAL C 1 182 ? -14.334 12.185 -12.186 1.00 17.97 182 VAL C N 1
ATOM 8003 C CA . VAL C 1 182 ? -14.931 12.520 -10.861 1.00 17.61 182 VAL C CA 1
ATOM 8004 C C . VAL C 1 182 ? -15.561 11.248 -10.293 1.00 17.76 182 VAL C C 1
ATOM 8005 O O . VAL C 1 182 ? -16.540 10.756 -10.882 1.00 20.11 182 VAL C O 1
ATOM 8009 N N . VAL C 1 183 ? -15.042 10.752 -9.168 1.00 17.07 183 VAL C N 1
ATOM 8010 C CA . VAL C 1 183 ? -15.729 9.691 -8.384 1.00 16.50 183 VAL C CA 1
ATOM 8011 C C . VAL C 1 183 ? -16.830 10.372 -7.573 1.00 16.54 183 VAL C C 1
ATOM 8012 O O . VAL C 1 183 ? -16.520 11.332 -6.837 1.00 16.31 183 VAL C O 1
ATOM 8016 N N . ASN C 1 184 ? -18.075 9.993 -7.857 1.00 15.84 184 ASN C N 1
ATOM 8017 C CA . ASN C 1 184 ? -19.304 10.575 -7.264 1.00 16.49 184 ASN C CA 1
ATOM 8018 C C . ASN C 1 184 ? -19.798 9.617 -6.181 1.00 16.04 184 ASN C C 1
ATOM 8019 O O . ASN C 1 184 ? -20.403 8.588 -6.528 1.00 16.45 184 ASN C O 1
ATOM 8024 N N . ASN C 1 185 ? -19.456 9.905 -4.925 1.00 16.52 185 ASN C N 1
ATOM 8025 C CA . ASN C 1 185 ? -19.711 9.003 -3.772 1.00 16.36 185 ASN C CA 1
ATOM 8026 C C . ASN C 1 185 ? -21.125 9.250 -3.241 1.00 15.85 185 ASN C C 1
ATOM 8027 O O . ASN C 1 185 ? -21.458 10.417 -2.955 1.00 16.48 185 ASN C O 1
ATOM 8032 N N . PHE C 1 186 ? -21.913 8.180 -3.117 1.00 16.19 186 PHE C N 1
ATOM 8033 C CA . PHE C 1 186 ? -23.286 8.184 -2.553 1.00 15.62 186 PHE C CA 1
ATOM 8034 C C . PHE C 1 186 ? -23.249 7.618 -1.133 1.00 15.51 186 PHE C C 1
ATOM 8035 O O . PHE C 1 186 ? -22.937 6.423 -0.958 1.00 16.14 186 PHE C O 1
ATOM 8043 N N . TRP C 1 187 ? -23.572 8.461 -0.152 1.00 16.56 187 TRP C N 1
ATOM 8044 C CA . TRP C 1 187 ? -23.848 8.020 1.239 1.00 16.51 187 TRP C CA 1
ATOM 8045 C C . TRP C 1 187 ? -25.216 8.539 1.691 1.00 16.68 187 TRP C C 1
ATOM 8046 O O . TRP C 1 187 ? -25.477 9.752 1.558 1.00 18.15 187 TRP C O 1
ATOM 8057 N N . LEU C 1 188 ? -26.055 7.623 2.180 1.00 16.80 188 LEU C N 1
ATOM 8058 C CA . LEU C 1 188 ? -27.416 7.899 2.703 1.00 16.79 188 LEU C CA 1
ATOM 8059 C C . LEU C 1 188 ? -27.442 7.594 4.196 1.00 15.73 188 LEU C C 1
ATOM 8060 O O . LEU C 1 188 ? -26.911 6.576 4.634 1.00 15.50 188 LEU C O 1
ATOM 8065 N N . PRO C 1 189 ? -28.137 8.419 5.003 1.00 15.12 189 PRO C N 1
ATOM 8066 C CA . PRO C 1 189 ? -28.309 8.127 6.426 1.00 15.70 189 PRO C CA 1
ATOM 8067 C C . PRO C 1 189 ? -29.348 7.027 6.682 1.00 15.18 189 PRO C C 1
ATOM 8068 O O . PRO C 1 189 ? -29.435 6.542 7.807 1.00 16.13 189 PRO C O 1
ATOM 8072 N N . ASP C 1 190 ? -30.118 6.679 5.645 1.00 14.71 190 ASP C N 1
ATOM 8073 C CA . ASP C 1 190 ? -31.412 5.954 5.751 1.00 14.62 190 ASP C CA 1
ATOM 8074 C C . ASP C 1 190 ? -31.286 4.769 6.714 1.00 15.45 190 ASP C C 1
ATOM 8075 O O . ASP C 1 190 ? -30.411 3.905 6.507 1.00 17.32 190 ASP C O 1
ATOM 8080 N N . GLY C 1 191 ? -32.186 4.695 7.695 1.00 14.52 191 GLY C N 1
ATOM 8081 C CA . GLY C 1 191 ? -32.286 3.531 8.591 1.00 13.79 191 GLY C CA 1
ATOM 8082 C C . GLY C 1 191 ? -33.232 3.796 9.740 1.00 14.26 191 GLY C C 1
ATOM 8083 O O . GLY C 1 191 ? -34.064 4.722 9.634 1.00 16.30 191 GLY C O 1
ATOM 8084 N N . PHE C 1 192 ? -33.137 2.982 10.789 1.00 14.09 192 PHE C N 1
ATOM 8085 C CA . PHE C 1 192 ? -34.008 3.075 11.985 1.00 13.73 192 PHE C CA 1
ATOM 8086 C C . PHE C 1 192 ? -33.160 3.261 13.239 1.00 13.96 192 PHE C C 1
ATOM 8087 O O . PHE C 1 192 ? -32.108 2.603 13.384 1.00 15.51 192 PHE C O 1
ATOM 8095 N N . LYS C 1 193 ? -33.671 4.083 14.153 1.00 14.45 193 LYS C N 1
ATOM 8096 C CA . LYS C 1 193 ? -33.123 4.217 15.520 1.00 15.10 193 LYS C CA 1
ATOM 8097 C C . LYS C 1 193 ? -33.289 2.885 16.259 1.00 14.13 193 LYS C C 1
ATOM 8098 O O . LYS C 1 193 ? -32.328 2.457 16.939 1.00 15.32 193 LYS C O 1
ATOM 8104 N N . ASP C 1 194 ? -34.488 2.301 16.199 1.00 14.86 194 ASP C N 1
ATOM 8105 C CA . ASP C 1 194 ? -34.856 1.109 17.007 1.00 14.62 194 ASP C CA 1
ATOM 8106 C C . ASP C 1 194 ? -35.147 -0.060 16.060 1.00 14.45 194 ASP C C 1
ATOM 8107 O O . ASP C 1 194 ? -35.045 0.128 14.836 1.00 15.70 194 ASP C O 1
ATOM 8112 N N . ASN C 1 195 ? -35.424 -1.239 16.616 1.00 14.31 195 ASN C N 1
ATOM 8113 C CA . ASN C 1 195 ? -35.473 -2.526 15.868 1.00 14.04 195 ASN C CA 1
ATOM 8114 C C . ASN C 1 195 ? -36.614 -2.490 14.857 1.00 14.11 195 ASN C C 1
ATOM 8115 O O . ASN C 1 195 ? -37.771 -2.283 15.215 1.00 15.86 195 ASN C O 1
ATOM 8120 N N . PRO C 1 196 ? -36.330 -2.708 13.554 1.00 14.19 196 PRO C N 1
ATOM 8121 C CA . PRO C 1 196 ? -37.385 -2.725 12.544 1.00 14.62 196 PRO C CA 1
ATOM 8122 C C . PRO C 1 196 ? -38.122 -4.066 12.430 1.00 14.37 196 PRO C C 1
ATOM 8123 O O . PRO C 1 196 ? -37.559 -5.097 12.757 1.00 15.72 196 PRO C O 1
ATOM 8127 N N . ILE C 1 197 ? -39.357 -4.010 11.931 1.00 13.70 197 ILE C N 1
ATOM 8128 C CA . ILE C 1 197 ? -40.193 -5.197 11.593 1.00 14.84 197 ILE C CA 1
ATOM 8129 C C . ILE C 1 197 ? -39.802 -5.688 10.196 1.00 14.14 197 ILE C C 1
ATOM 8130 O O . ILE C 1 197 ? -39.596 -6.905 10.033 1.00 15.01 197 ILE C O 1
ATOM 8135 N N . ASP C 1 198 ? -39.692 -4.762 9.239 1.00 14.85 198 ASP C N 1
ATOM 8136 C CA . ASP C 1 198 ? -39.494 -5.074 7.796 1.00 15.80 198 ASP C CA 1
ATOM 8137 C C . ASP C 1 198 ? -38.112 -4.577 7.355 1.00 16.38 198 ASP C C 1
ATOM 8138 O O . ASP C 1 198 ? -37.928 -3.353 7.209 1.00 15.90 198 ASP C O 1
ATOM 8143 N N . LYS C 1 199 ? -37.162 -5.500 7.205 1.00 16.54 199 LYS C N 1
ATOM 8144 C CA . LYS C 1 199 ? -35.773 -5.200 6.773 1.00 16.13 199 LYS C CA 1
ATOM 8145 C C . LYS C 1 199 ? -35.692 -5.295 5.248 1.00 16.03 199 LYS C C 1
ATOM 8146 O O . LYS C 1 199 ? -34.729 -4.756 4.672 1.00 17.25 199 LYS C O 1
ATOM 8152 N N . LYS C 1 200 ? -36.623 -6.037 4.648 1.00 15.82 200 LYS C N 1
ATOM 8153 C CA . LYS C 1 200 ? -36.623 -6.364 3.198 1.00 16.40 200 LYS C CA 1
ATOM 8154 C C . LYS C 1 200 ? -37.044 -5.134 2.388 1.00 15.44 200 LYS C C 1
ATOM 8155 O O . LYS C 1 200 ? -36.314 -4.765 1.446 1.00 15.66 200 LYS C O 1
ATOM 8161 N N . THR C 1 201 ? -38.201 -4.548 2.702 1.00 15.63 201 THR C N 1
ATOM 8162 C CA . THR C 1 201 ? -38.859 -3.536 1.837 1.00 15.66 201 THR C CA 1
ATOM 8163 C C . THR C 1 201 ? -37.991 -2.282 1.721 1.00 15.76 201 THR C C 1
ATOM 8164 O O . THR C 1 201 ? -37.854 -1.744 0.623 1.00 17.65 201 THR C O 1
ATOM 8168 N N . PRO C 1 202 ? -37.351 -1.760 2.796 1.00 14.88 202 PRO C N 1
ATOM 8169 C CA . PRO C 1 202 ? -36.494 -0.584 2.644 1.00 14.90 202 PRO C CA 1
ATOM 8170 C C . PRO C 1 202 ? -35.362 -0.812 1.629 1.00 13.90 202 PRO C C 1
ATOM 8171 O O . PRO C 1 202 ? -35.033 0.101 0.880 1.00 14.83 202 PRO C O 1
ATOM 8175 N N . ARG C 1 203 ? -34.813 -2.027 1.597 1.00 14.38 203 ARG C N 1
ATOM 8176 C CA . ARG C 1 203 ? -33.652 -2.356 0.732 1.00 15.10 203 ARG C CA 1
ATOM 8177 C C . ARG C 1 203 ? -34.131 -2.560 -0.710 1.00 15.22 203 ARG C C 1
ATOM 8178 O O . ARG C 1 203 ? -33.387 -2.165 -1.613 1.00 15.82 203 ARG C O 1
ATOM 8186 N N . LEU C 1 204 ? -35.369 -3.013 -0.920 1.00 16.52 204 LEU C N 1
ATOM 8187 C CA . LEU C 1 204 ? -35.972 -3.078 -2.283 1.00 17.17 204 LEU C CA 1
ATOM 8188 C C . LEU C 1 204 ? -36.282 -1.659 -2.777 1.00 17.28 204 LEU C C 1
ATOM 8189 O O . LEU C 1 204 ? -36.072 -1.396 -3.985 1.00 17.66 204 LEU C O 1
ATOM 8194 N N . ARG C 1 205 ? -36.741 -0.769 -1.890 1.00 16.16 205 ARG C N 1
ATOM 8195 C CA . ARG C 1 205 ? -36.984 0.661 -2.221 1.00 16.12 205 ARG C CA 1
ATOM 8196 C C . ARG C 1 205 ? -35.653 1.306 -2.623 1.00 15.45 205 ARG C C 1
ATOM 8197 O O . ARG C 1 205 ? -35.624 2.021 -3.645 1.00 15.80 205 ARG C O 1
ATOM 8205 N N . LEU C 1 206 ? -34.583 1.031 -1.874 1.00 15.22 206 LEU C N 1
ATOM 8206 C CA . LEU C 1 206 ? -33.231 1.586 -2.147 1.00 15.32 206 LEU C CA 1
ATOM 8207 C C . LEU C 1 206 ? -32.753 1.098 -3.519 1.00 15.75 206 LEU C C 1
ATOM 8208 O O . LEU C 1 206 ? -32.292 1.941 -4.320 1.00 16.01 206 LEU C O 1
ATOM 8213 N N . LEU C 1 207 ? -32.859 -0.209 -3.776 1.00 15.46 207 LEU C N 1
ATOM 8214 C CA . LEU C 1 207 ? -32.404 -0.833 -5.046 1.00 16.73 207 LEU C CA 1
ATOM 8215 C C . LEU C 1 207 ? -33.079 -0.119 -6.221 1.00 16.00 207 LEU C C 1
ATOM 8216 O O . LEU C 1 207 ? -32.372 0.243 -7.189 1.00 17.89 207 LEU C O 1
ATOM 8221 N N . LYS C 1 208 ? -34.398 0.068 -6.146 1.00 16.41 208 LYS C N 1
ATOM 8222 C CA . LYS C 1 208 ? -35.201 0.631 -7.262 1.00 18.36 208 LYS C CA 1
ATOM 8223 C C . LYS C 1 208 ? -34.788 2.091 -7.488 1.00 17.10 208 LYS C C 1
ATOM 8224 O O . LYS C 1 208 ? -34.621 2.485 -8.664 1.00 20.19 208 LYS C O 1
ATOM 8230 N N . ALA C 1 209 ? -34.601 2.853 -6.406 1.00 18.48 209 ALA C N 1
ATOM 8231 C CA . ALA C 1 209 ? -34.291 4.302 -6.432 1.00 18.06 209 ALA C CA 1
ATOM 8232 C C . ALA C 1 209 ? -32.870 4.523 -6.965 1.00 17.54 209 ALA C C 1
ATOM 8233 O O . ALA C 1 209 ? -32.679 5.443 -7.788 1.00 17.56 209 ALA C O 1
ATOM 8235 N N . LEU C 1 210 ? -31.911 3.689 -6.556 1.00 18.57 210 LEU C N 1
ATOM 8236 C CA . LEU C 1 210 ? -30.508 3.785 -7.035 1.00 18.59 210 LEU C CA 1
ATOM 8237 C C . LEU C 1 210 ? -30.481 3.512 -8.544 1.00 17.81 210 LEU C C 1
ATOM 8238 O O . LEU C 1 210 ? -29.795 4.255 -9.271 1.00 16.00 210 LEU C O 1
ATOM 8243 N N . ASP C 1 211 ? -31.205 2.483 -8.992 1.00 18.83 211 ASP C N 1
ATOM 8244 C CA . ASP C 1 211 ? -31.278 2.124 -10.434 1.00 19.13 211 ASP C CA 1
ATOM 8245 C C . ASP C 1 211 ? -31.828 3.325 -11.213 1.00 18.91 211 ASP C C 1
ATOM 8246 O O . ASP C 1 211 ? -31.310 3.593 -12.316 1.00 22.72 211 ASP C O 1
ATOM 8251 N N . GLU C 1 212 ? -32.823 4.037 -10.675 1.00 18.83 212 GLU C N 1
ATOM 8252 C CA . GLU C 1 212 ? -33.403 5.233 -11.348 1.00 19.69 212 GLU C CA 1
ATOM 8253 C C . GLU C 1 212 ? -32.342 6.341 -11.383 1.00 20.20 212 GLU C C 1
ATOM 8254 O O . GLU C 1 212 ? -32.218 7.018 -12.411 1.00 20.08 212 GLU C O 1
ATOM 8260 N N . ILE C 1 213 ? -31.571 6.505 -10.307 1.00 19.71 213 ILE C N 1
ATOM 8261 C CA . ILE C 1 213 ? -30.535 7.576 -10.223 1.00 18.57 213 ILE C CA 1
ATOM 8262 C C . ILE C 1 213 ? -29.477 7.355 -11.314 1.00 18.09 213 ILE C C 1
ATOM 8263 O O . ILE C 1 213 ? -29.124 8.342 -11.984 1.00 19.50 213 ILE C O 1
ATOM 8268 N N . ILE C 1 214 ? -29.051 6.112 -11.563 1.00 17.29 214 ILE C N 1
ATOM 8269 C CA . ILE C 1 214 ? -27.892 5.833 -12.463 1.00 18.71 214 ILE C CA 1
ATOM 8270 C C . ILE C 1 214 ? -28.377 5.506 -13.882 1.00 20.27 214 ILE C C 1
ATOM 8271 O O . ILE C 1 214 ? -27.536 5.077 -14.677 1.00 22.94 214 ILE C O 1
ATOM 8276 N N . LYS C 1 215 ? -29.665 5.690 -14.181 1.00 22.00 215 LYS C N 1
ATOM 8277 C CA . LYS C 1 215 ? -30.281 5.219 -15.454 1.00 22.31 215 LYS C CA 1
ATOM 8278 C C . LYS C 1 215 ? -29.673 5.970 -16.648 1.00 21.73 215 LYS C C 1
ATOM 8279 O O . LYS C 1 215 ? -29.308 5.293 -17.632 1.00 24.20 215 LYS C O 1
ATOM 8285 N N . ASP C 1 216 ? -29.644 7.307 -16.605 1.00 20.46 216 ASP C N 1
ATOM 8286 C CA . ASP C 1 216 ? -29.223 8.155 -17.759 1.00 19.81 216 ASP C CA 1
ATOM 8287 C C . ASP C 1 216 ? -27.750 7.880 -18.037 1.00 18.59 216 ASP C C 1
ATOM 8288 O O . ASP C 1 216 ? -26.923 7.986 -17.134 1.00 18.27 216 ASP C O 1
ATOM 8293 N N . PRO C 1 217 ? -27.370 7.493 -19.276 1.00 16.76 217 PRO C N 1
ATOM 8294 C CA . PRO C 1 217 ? -25.980 7.142 -19.558 1.00 16.98 217 PRO C CA 1
ATOM 8295 C C . PRO C 1 217 ? -25.041 8.353 -19.497 1.00 16.77 217 PRO C C 1
ATOM 8296 O O . PRO C 1 217 ? -25.340 9.377 -20.088 1.00 17.38 217 PRO C O 1
ATOM 8300 N N . LEU C 1 218 ? -23.913 8.189 -18.806 1.00 16.42 218 LEU C N 1
ATOM 8301 C CA . LEU C 1 218 ? -22.806 9.175 -18.765 1.00 16.73 218 LEU C CA 1
ATOM 8302 C C . LEU C 1 218 ? -21.494 8.426 -18.937 1.00 17.19 218 LEU C C 1
ATOM 8303 O O . LEU C 1 218 ? -21.367 7.279 -18.512 1.00 17.81 218 LEU C O 1
ATOM 8308 N N . PRO C 1 219 ? -20.484 9.055 -19.571 1.00 17.17 219 PRO C N 1
ATOM 8309 C CA . PRO C 1 219 ? -19.201 8.398 -19.792 1.00 17.21 219 PRO C CA 1
ATOM 8310 C C . PRO C 1 219 ? -18.383 8.234 -18.502 1.00 17.19 219 PRO C C 1
ATOM 8311 O O . PRO C 1 219 ? -18.160 9.199 -17.793 1.00 16.93 219 PRO C O 1
ATOM 8315 N N . GLU C 1 220 ? -17.935 7.003 -18.264 1.00 18.15 220 GLU C N 1
ATOM 8316 C CA . GLU C 1 220 ? -17.008 6.617 -17.173 1.00 18.69 220 GLU C CA 1
ATOM 8317 C C . GLU C 1 220 ? -15.806 7.568 -17.164 1.00 18.85 220 GLU C C 1
ATOM 8318 O O . GLU C 1 220 ? -15.325 7.904 -16.060 1.00 20.46 220 GLU C O 1
ATOM 8324 N N . LYS C 1 221 ? -15.385 8.034 -18.344 1.00 20.10 221 LYS C N 1
ATOM 8325 C CA . LYS C 1 221 ? -14.207 8.922 -18.515 1.00 19.78 221 LYS C CA 1
ATOM 8326 C C . LYS C 1 221 ? -14.381 10.167 -17.636 1.00 19.03 221 LYS C C 1
ATOM 8327 O O . LYS C 1 221 ? -13.376 10.617 -17.059 1.00 21.58 221 LYS C O 1
ATOM 8333 N N . ASN C 1 222 ? -15.608 10.691 -17.527 1.00 18.60 222 ASN C N 1
ATOM 8334 C CA . ASN C 1 222 ? -15.908 11.955 -16.798 1.00 17.84 222 ASN C CA 1
ATOM 8335 C C . ASN C 1 222 ? -16.291 11.650 -15.344 1.00 17.56 222 ASN C C 1
ATOM 8336 O O . ASN C 1 222 ? -15.928 12.455 -14.461 1.00 18.41 222 ASN C O 1
ATOM 8341 N N . THR C 1 223 ? -17.055 10.583 -15.102 1.00 17.70 223 THR C N 1
ATOM 8342 C CA . THR C 1 223 ? -17.560 10.260 -13.740 1.00 17.53 223 THR C CA 1
ATOM 8343 C C . THR C 1 223 ? -17.941 8.782 -13.626 1.00 17.63 223 THR C C 1
ATOM 8344 O O . THR C 1 223 ? -18.441 8.196 -14.604 1.00 17.59 223 THR C O 1
ATOM 8348 N N . ILE C 1 224 ? -17.742 8.216 -12.436 1.00 19.14 224 ILE C N 1
ATOM 8349 C CA . ILE C 1 224 ? -18.286 6.888 -12.046 1.00 20.65 224 ILE C CA 1
ATOM 8350 C C . ILE C 1 224 ? -18.786 7.011 -10.605 1.00 20.03 224 ILE C C 1
ATOM 8351 O O . ILE C 1 224 ? -18.205 7.814 -9.849 1.00 18.21 224 ILE C O 1
ATOM 8356 N N . GLU C 1 225 ? -19.886 6.333 -10.285 1.00 19.99 225 GLU C N 1
ATOM 8357 C CA . GLU C 1 225 ? -20.511 6.398 -8.941 1.00 17.69 225 GLU C CA 1
ATOM 8358 C C . GLU C 1 225 ? -19.820 5.377 -8.035 1.00 17.02 225 GLU C C 1
ATOM 8359 O O . GLU C 1 225 ? -19.399 4.314 -8.528 1.00 17.44 225 GLU C O 1
ATOM 8365 N N . SER C 1 226 ? -19.674 5.719 -6.757 1.00 17.14 226 SER C N 1
ATOM 8366 C CA . SER C 1 226 ? -19.281 4.778 -5.681 1.00 16.71 226 SER C CA 1
ATOM 8367 C C . SER C 1 226 ? -20.366 4.800 -4.606 1.00 17.29 226 SER C C 1
ATOM 8368 O O . SER C 1 226 ? -21.029 5.847 -4.460 1.00 18.92 226 SER C O 1
ATOM 8371 N N . PHE C 1 227 ? -20.568 3.671 -3.929 1.00 15.08 227 PHE C N 1
ATOM 8372 C CA . PHE C 1 227 ? -21.678 3.470 -2.964 1.00 15.60 227 PHE C CA 1
ATOM 8373 C C . PHE C 1 227 ? -21.106 3.096 -1.597 1.00 15.90 227 PHE C C 1
ATOM 8374 O O . PHE C 1 227 ? -20.351 2.110 -1.504 1.00 16.31 227 PHE C O 1
ATOM 8382 N N . GLU C 1 228 ? -21.451 3.896 -0.584 1.00 15.64 228 GLU C N 1
ATOM 8383 C CA . GLU C 1 228 ? -20.863 3.838 0.778 1.00 17.02 228 GLU C CA 1
ATOM 8384 C C . GLU C 1 228 ? -21.911 3.334 1.772 1.00 17.64 228 GLU C C 1
ATOM 8385 O O . GLU C 1 228 ? -22.915 4.048 2.015 1.00 18.76 228 GLU C O 1
ATOM 8391 N N . GLY C 1 229 ? -21.643 2.172 2.364 1.00 16.46 229 GLY C N 1
ATOM 8392 C CA . GLY C 1 229 ? -22.468 1.604 3.439 1.00 17.39 229 GLY C CA 1
ATOM 8393 C C . GLY C 1 229 ? -21.990 2.082 4.794 1.00 16.69 229 GLY C C 1
ATOM 8394 O O . GLY C 1 229 ? -20.924 2.719 4.877 1.00 16.87 229 GLY C O 1
ATOM 8395 N N . LYS C 1 230 ? -22.765 1.762 5.823 1.00 17.36 230 LYS C N 1
ATOM 8396 C CA . LYS C 1 230 ? -22.473 2.120 7.230 1.00 17.01 230 LYS C CA 1
ATOM 8397 C C . LYS C 1 230 ? -23.114 1.033 8.088 1.00 16.71 230 LYS C C 1
ATOM 8398 O O . LYS C 1 230 ? -24.114 0.443 7.646 1.00 17.96 230 LYS C O 1
ATOM 8404 N N . LEU C 1 231 ? -22.513 0.718 9.232 1.00 16.47 231 LEU C N 1
ATOM 8405 C CA . LEU C 1 231 ? -23.108 -0.261 10.171 1.00 16.33 231 LEU C CA 1
ATOM 8406 C C . LEU C 1 231 ? -24.164 0.462 11.012 1.00 15.23 231 LEU C C 1
ATOM 8407 O O . LEU C 1 231 ? -25.290 -0.049 11.112 1.00 15.63 231 LEU C O 1
ATOM 8412 N N . PHE C 1 232 ? -23.818 1.627 11.561 1.00 16.59 232 PHE C N 1
ATOM 8413 C CA . PHE C 1 232 ? -24.717 2.410 12.444 1.00 16.01 232 PHE C CA 1
ATOM 8414 C C . PHE C 1 232 ? -24.263 3.868 12.494 1.00 16.82 232 PHE C C 1
ATOM 8415 O O . PHE C 1 232 ? -23.062 4.157 12.311 1.00 18.75 232 PHE C O 1
ATOM 8423 N N . GLY C 1 233 ? -25.220 4.755 12.759 1.00 17.21 233 GLY C N 1
ATOM 8424 C CA . GLY C 1 233 ? -24.966 6.179 13.024 1.00 16.60 233 GLY C CA 1
ATOM 8425 C C . GLY C 1 233 ? -25.732 6.648 14.243 1.00 16.11 233 GLY C C 1
ATOM 8426 O O . GLY C 1 233 ? -26.686 5.957 14.657 1.00 16.09 233 GLY C O 1
ATOM 8427 N N . THR C 1 234 ? -25.352 7.800 14.786 1.00 17.87 234 THR C N 1
ATOM 8428 C CA . THR C 1 234 ? -26.065 8.445 15.916 1.00 19.41 234 THR C CA 1
ATOM 8429 C C . THR C 1 234 ? -27.542 8.621 15.561 1.00 17.09 234 THR C C 1
ATOM 8430 O O . THR C 1 234 ? -27.816 9.282 14.551 1.00 18.72 234 THR C O 1
ATOM 8434 N N . GLY C 1 235 ? -28.444 8.145 16.424 1.00 16.50 235 GLY C N 1
ATOM 8435 C CA . GLY C 1 235 ? -29.901 8.307 16.265 1.00 16.38 235 GLY C CA 1
ATOM 8436 C C . GLY C 1 235 ? -30.464 7.355 15.223 1.00 15.38 235 GLY C C 1
ATOM 8437 O O . GLY C 1 235 ? -31.681 7.414 14.971 1.00 16.00 235 GLY C O 1
ATOM 8438 N N . ILE C 1 236 ? -29.594 6.560 14.588 1.00 14.01 236 ILE C N 1
ATOM 8439 C CA . ILE C 1 236 ? -29.969 5.560 13.540 1.00 14.58 236 ILE C CA 1
ATOM 8440 C C . ILE C 1 236 ? -29.221 4.252 13.828 1.00 15.24 236 ILE C C 1
ATOM 8441 O O . ILE C 1 236 ? -28.630 3.680 12.905 1.00 15.70 236 ILE C O 1
ATOM 8446 N N . GLU C 1 237 ? -29.260 3.779 15.076 1.00 15.33 237 GLU C N 1
ATOM 8447 C CA . GLU C 1 237 ? -28.292 2.770 15.582 1.00 15.09 237 GLU C CA 1
ATOM 8448 C C . GLU C 1 237 ? -28.676 1.349 15.140 1.00 15.18 237 GLU C C 1
ATOM 8449 O O . GLU C 1 237 ? -27.758 0.532 14.966 1.00 15.82 237 GLU C O 1
ATOM 8455 N N . SER C 1 238 ? -29.968 1.033 15.020 1.00 14.86 238 SER C N 1
ATOM 8456 C CA . SER C 1 238 ? -30.478 -0.364 15.029 1.00 15.09 238 SER C CA 1
ATOM 8457 C C . SER C 1 238 ? -30.464 -0.974 13.623 1.00 14.20 238 SER C C 1
ATOM 8458 O O . SER C 1 238 ? -30.327 -2.202 13.513 1.00 16.17 238 SER C O 1
ATOM 8461 N N . TYR C 1 239 ? -30.652 -0.164 12.587 1.00 14.49 239 TYR C N 1
ATOM 8462 C CA . TYR C 1 239 ? -30.744 -0.670 11.194 1.00 13.78 239 TYR C CA 1
ATOM 8463 C C . TYR C 1 239 ? -30.279 0.416 10.228 1.00 13.99 239 TYR C C 1
ATOM 8464 O O . TYR C 1 239 ? -30.714 1.569 10.348 1.00 16.46 239 TYR C O 1
ATOM 8473 N N . THR C 1 240 ? -29.414 0.028 9.289 1.00 14.45 240 THR C N 1
ATOM 8474 C CA . THR C 1 240 ? -28.944 0.890 8.180 1.00 14.15 240 THR C CA 1
ATOM 8475 C C . THR C 1 240 ? -29.420 0.261 6.873 1.00 13.98 240 THR C C 1
ATOM 8476 O O . THR C 1 240 ? -29.070 -0.907 6.618 1.00 15.64 240 THR C O 1
ATOM 8480 N N . THR C 1 241 ? -30.281 0.961 6.144 1.00 14.04 241 THR C N 1
ATOM 8481 C CA . THR C 1 241 ? -30.858 0.457 4.872 1.00 14.20 241 THR C CA 1
ATOM 8482 C C . THR C 1 241 ? -29.706 0.071 3.939 1.00 13.73 241 THR C C 1
ATOM 8483 O O . THR C 1 241 ? -29.650 -1.104 3.538 1.00 13.55 241 THR C O 1
ATOM 8487 N N . GLY C 1 242 ? -28.777 1.002 3.701 1.00 13.76 242 GLY C N 1
ATOM 8488 C CA . GLY C 1 242 ? -27.587 0.785 2.856 1.00 14.53 242 GLY C CA 1
ATOM 8489 C C . GLY C 1 242 ? -26.473 0.117 3.641 1.00 14.48 242 GLY C C 1
ATOM 8490 O O . GLY C 1 242 ? -25.568 0.829 4.114 1.00 15.52 242 GLY C O 1
ATOM 8491 N N . SER C 1 243 ? -26.527 -1.209 3.767 1.00 14.83 243 SER C N 1
ATOM 8492 C CA . SER C 1 243 ? -25.512 -2.011 4.493 1.00 14.84 243 SER C CA 1
ATOM 8493 C C . SER C 1 243 ? -24.299 -2.234 3.588 1.00 15.12 243 SER C C 1
ATOM 8494 O O . SER C 1 243 ? -24.420 -2.045 2.350 1.00 14.65 243 SER C O 1
ATOM 8497 N N . HIS C 1 244 ? -23.168 -2.621 4.174 1.00 14.31 244 HIS C N 1
ATOM 8498 C CA . HIS C 1 244 ? -21.935 -2.979 3.425 1.00 14.42 244 HIS C CA 1
ATOM 8499 C C . HIS C 1 244 ? -22.250 -4.104 2.430 1.00 14.57 244 HIS C C 1
ATOM 8500 O O . HIS C 1 244 ? -21.788 -4.016 1.275 1.00 15.53 244 HIS C O 1
ATOM 8507 N N . GLU C 1 245 ? -22.991 -5.126 2.862 1.00 14.55 245 GLU C N 1
ATOM 8508 C CA . GLU C 1 245 ? -23.354 -6.289 2.008 1.00 15.23 245 GLU C CA 1
ATOM 8509 C C . GLU C 1 245 ? -24.188 -5.777 0.835 1.00 14.91 245 GLU C C 1
ATOM 8510 O O . GLU C 1 245 ? -23.884 -6.152 -0.325 1.00 15.73 245 GLU C O 1
ATOM 8516 N N . PHE C 1 246 ? -25.195 -4.948 1.119 1.00 14.81 246 PHE C N 1
ATOM 8517 C CA . PHE C 1 246 ? -26.117 -4.420 0.082 1.00 14.68 246 PHE C CA 1
ATOM 8518 C C . PHE C 1 246 ? -25.287 -3.721 -0.999 1.00 15.08 246 PHE C C 1
ATOM 8519 O O . PHE C 1 246 ? -25.501 -3.994 -2.202 1.00 15.58 246 PHE C O 1
ATOM 8527 N N . TYR C 1 247 ? -24.365 -2.845 -0.595 1.00 14.75 247 TYR C N 1
ATOM 8528 C CA . TYR C 1 247 ? -23.619 -1.971 -1.532 1.00 15.01 247 TYR C CA 1
ATOM 8529 C C . TYR C 1 247 ? -22.510 -2.759 -2.233 1.00 15.32 247 TYR C C 1
ATOM 8530 O O . TYR C 1 247 ? -22.278 -2.471 -3.421 1.00 15.85 247 TYR C O 1
ATOM 8539 N N . GLN C 1 248 ? -21.853 -3.716 -1.570 1.00 15.15 248 GLN C N 1
ATOM 8540 C CA . GLN C 1 248 ? -20.860 -4.562 -2.284 1.00 15.02 248 GLN C CA 1
ATOM 8541 C C . GLN C 1 248 ? -21.595 -5.324 -3.398 1.00 15.25 248 GLN C C 1
ATOM 8542 O O . GLN C 1 248 ? -21.099 -5.330 -4.553 1.00 15.16 248 GLN C O 1
ATOM 8548 N N . ASN C 1 249 ? -22.767 -5.884 -3.083 1.00 14.81 249 ASN C N 1
ATOM 8549 C CA . ASN C 1 249 ? -23.630 -6.620 -4.044 1.00 14.39 249 ASN C CA 1
ATOM 8550 C C . ASN C 1 249 ? -24.058 -5.659 -5.158 1.00 14.69 249 ASN C C 1
ATOM 8551 O O . ASN C 1 249 ? -24.026 -6.061 -6.354 1.00 16.15 249 ASN C O 1
ATOM 8556 N N . TYR C 1 250 ? -24.470 -4.445 -4.791 1.00 15.38 250 TYR C N 1
ATOM 8557 C CA . TYR C 1 250 ? -24.979 -3.431 -5.747 1.00 15.66 250 TYR C CA 1
ATOM 8558 C C . TYR C 1 250 ? -23.845 -3.004 -6.684 1.00 14.94 250 TYR C C 1
ATOM 8559 O O . TYR C 1 250 ? -24.052 -3.012 -7.918 1.00 14.67 250 TYR C O 1
ATOM 8568 N N . ALA C 1 251 ? -22.675 -2.663 -6.133 1.00 14.02 251 ALA C N 1
ATOM 8569 C CA . ALA C 1 251 ? -21.509 -2.212 -6.931 1.00 14.78 251 ALA C CA 1
ATOM 8570 C C . ALA C 1 251 ? -21.132 -3.303 -7.938 1.00 15.30 251 ALA C C 1
ATOM 8571 O O . ALA C 1 251 ? -20.947 -2.971 -9.129 1.00 16.26 251 ALA C O 1
ATOM 8573 N N . ILE C 1 252 ? -21.017 -4.558 -7.495 1.00 15.39 252 ILE C N 1
ATOM 8574 C CA . ILE C 1 252 ? -20.604 -5.685 -8.385 1.00 15.55 252 ILE C CA 1
ATOM 8575 C C . ILE C 1 252 ? -21.674 -5.882 -9.466 1.00 16.62 252 ILE C C 1
ATOM 8576 O O . ILE C 1 252 ? -21.301 -5.974 -10.663 1.00 18.28 252 ILE C O 1
ATOM 8581 N N . SER C 1 253 ? -22.952 -5.845 -9.076 1.00 16.72 253 SER C N 1
ATOM 8582 C CA . SER C 1 253 ? -24.122 -6.091 -9.959 1.00 17.85 253 SER C CA 1
ATOM 8583 C C . SER C 1 253 ? -24.225 -5.007 -11.043 1.00 18.34 253 SER C C 1
ATOM 8584 O O . SER C 1 253 ? -24.465 -5.365 -12.225 1.00 19.83 253 SER C O 1
ATOM 8587 N N . ARG C 1 254 ? -24.066 -3.735 -10.664 1.00 17.51 254 ARG C N 1
ATOM 8588 C CA . ARG C 1 254 ? -24.327 -2.560 -11.541 1.00 16.54 254 ARG C CA 1
ATOM 8589 C C . ARG C 1 254 ? -23.017 -2.023 -12.133 1.00 17.65 254 ARG C C 1
ATOM 8590 O O . ARG C 1 254 ? -23.073 -1.012 -12.863 1.00 21.03 254 ARG C O 1
ATOM 8598 N N . ASN C 1 255 ? -21.888 -2.664 -11.817 1.00 17.23 255 ASN C N 1
ATOM 8599 C CA . ASN C 1 255 ? -20.546 -2.307 -12.346 1.00 18.07 255 ASN C CA 1
ATOM 8600 C C . ASN C 1 255 ? -20.201 -0.879 -11.933 1.00 18.45 255 ASN C C 1
ATOM 8601 O O . ASN C 1 255 ? -19.775 -0.086 -12.792 1.00 18.98 255 ASN C O 1
ATOM 8606 N N . LYS C 1 256 ? -20.318 -0.602 -10.635 1.00 16.84 256 LYS C N 1
ATOM 8607 C CA . LYS C 1 256 ? -19.945 0.698 -10.030 1.00 16.60 256 LYS C CA 1
ATOM 8608 C C . LYS C 1 256 ? -18.884 0.435 -8.962 1.00 16.87 256 LYS C C 1
ATOM 8609 O O . LYS C 1 256 ? -18.499 -0.739 -8.786 1.00 17.91 256 LYS C O 1
ATOM 8615 N N . LEU C 1 257 ? -18.375 1.500 -8.345 1.00 16.06 257 LEU C N 1
ATOM 8616 C CA . LEU C 1 257 ? -17.348 1.408 -7.282 1.00 16.33 257 LEU C CA 1
ATOM 8617 C C . LEU C 1 257 ? -18.049 1.152 -5.945 1.00 15.76 257 LEU C C 1
ATOM 8618 O O . LEU C 1 257 ? -19.224 1.552 -5.775 1.00 16.07 257 LEU C O 1
ATOM 8623 N N . TRP C 1 258 ? -17.346 0.464 -5.054 1.00 15.25 258 TRP C N 1
ATOM 8624 C CA . TRP C 1 258 ? -17.773 0.232 -3.654 1.00 15.48 258 TRP C CA 1
ATOM 8625 C C . TRP C 1 258 ? -16.916 1.099 -2.726 1.00 15.34 258 TRP C C 1
ATOM 8626 O O . TRP C 1 258 ? -15.685 1.100 -2.896 1.00 16.47 258 TRP C O 1
ATOM 8637 N N . THR C 1 259 ? -17.551 1.837 -1.809 1.00 15.69 259 THR C N 1
ATOM 8638 C CA . THR C 1 259 ? -16.852 2.723 -0.840 1.00 15.55 259 THR C CA 1
ATOM 8639 C C . THR C 1 259 ? -16.706 2.001 0.500 1.00 15.67 259 THR C C 1
ATOM 8640 O O . THR C 1 259 ? -17.728 1.565 1.047 1.00 15.17 259 THR C O 1
ATOM 8644 N N . ILE C 1 260 ? -15.459 1.829 0.938 1.00 16.06 260 ILE C N 1
ATOM 8645 C CA . ILE C 1 260 ? -15.088 1.279 2.274 1.00 15.67 260 ILE C CA 1
ATOM 8646 C C . ILE C 1 260 ? -14.572 2.438 3.127 1.00 16.53 260 ILE C C 1
ATOM 8647 O O . ILE C 1 260 ? -13.493 2.969 2.812 1.00 16.51 260 ILE C O 1
ATOM 8652 N N . ASP C 1 261 ? -15.324 2.813 4.165 1.00 15.55 261 ASP C N 1
ATOM 8653 C CA . ASP C 1 261 ? -14.893 3.817 5.169 1.00 15.52 261 ASP C CA 1
ATOM 8654 C C . ASP C 1 261 ? -14.431 3.065 6.420 1.00 15.01 261 ASP C C 1
ATOM 8655 O O . ASP C 1 261 ? -15.217 2.251 6.937 1.00 15.89 261 ASP C O 1
ATOM 8660 N N . ALA C 1 262 ? -13.164 3.248 6.799 1.00 14.86 262 ALA C N 1
ATOM 8661 C CA . ALA C 1 262 ? -12.465 2.459 7.841 1.00 14.84 262 ALA C CA 1
ATOM 8662 C C . ALA C 1 262 ? -13.177 2.613 9.192 1.00 14.52 262 ALA C C 1
ATOM 8663 O O . ALA C 1 262 ? -12.905 1.806 10.094 1.00 17.01 262 ALA C O 1
ATOM 8665 N N . GLY C 1 263 ? -14.056 3.605 9.324 1.00 14.93 263 GLY C N 1
ATOM 8666 C CA . GLY C 1 263 ? -14.720 3.929 10.602 1.00 14.83 263 GLY C CA 1
ATOM 8667 C C . GLY C 1 263 ? -16.101 3.305 10.714 1.00 14.81 263 GLY C C 1
ATOM 8668 O O . GLY C 1 263 ? -16.742 3.486 11.757 1.00 15.84 263 GLY C O 1
ATOM 8669 N N . HIS C 1 264 ? -16.576 2.610 9.675 1.00 15.11 264 HIS C N 1
ATOM 8670 C CA . HIS C 1 264 ? -18.021 2.294 9.506 1.00 15.16 264 HIS C CA 1
ATOM 8671 C C . HIS C 1 264 ? -18.311 0.801 9.701 1.00 14.54 264 HIS C C 1
ATOM 8672 O O . HIS C 1 264 ? -19.421 0.382 9.336 1.00 14.56 264 HIS C O 1
ATOM 8679 N N . PHE C 1 265 ? -17.423 0.054 10.360 1.00 13.50 265 PHE C N 1
ATOM 8680 C CA . PHE C 1 265 ? -17.524 -1.427 10.466 1.00 14.05 265 PHE C CA 1
ATOM 8681 C C . PHE C 1 265 ? -17.611 -1.855 11.938 1.00 14.20 265 PHE C C 1
ATOM 8682 O O . PHE C 1 265 ? -17.777 -0.988 12.832 1.00 15.89 265 PHE C O 1
ATOM 8690 N N . HIS C 1 266 ? -17.642 -3.168 12.179 1.00 14.71 266 HIS C N 1
ATOM 8691 C CA . HIS C 1 266 ? -17.838 -3.746 13.537 1.00 15.13 266 HIS C CA 1
ATOM 8692 C C . HIS C 1 266 ? -16.591 -3.506 14.373 1.00 15.10 266 HIS C C 1
ATOM 8693 O O . HIS C 1 266 ? -15.492 -3.342 13.854 1.00 15.92 266 HIS C O 1
ATOM 8700 N N . PRO C 1 267 ? -16.727 -3.539 15.714 1.00 15.91 267 PRO C N 1
ATOM 8701 C CA . PRO C 1 267 ? -15.562 -3.660 16.582 1.00 16.87 267 PRO C CA 1
ATOM 8702 C C . PRO C 1 267 ? -14.660 -4.815 16.112 1.00 18.34 267 PRO C C 1
ATOM 8703 O O . PRO C 1 267 ? -15.176 -5.896 15.865 1.00 19.35 267 PRO C O 1
ATOM 8707 N N . THR C 1 268 ? -13.356 -4.546 15.980 1.00 18.36 268 THR C N 1
ATOM 8708 C CA . THR C 1 268 ? -12.276 -5.515 15.640 1.00 17.55 268 THR C CA 1
ATOM 8709 C C . THR C 1 268 ? -12.278 -5.837 14.137 1.00 16.90 268 THR C C 1
ATOM 8710 O O . THR C 1 268 ? -11.398 -6.602 13.705 1.00 17.69 268 THR C O 1
ATOM 8714 N N . GLU C 1 269 ? -13.221 -5.297 13.366 1.00 15.36 269 GLU C N 1
ATOM 8715 C CA . GLU C 1 269 ? -13.310 -5.610 11.910 1.00 14.63 269 GLU C CA 1
ATOM 8716 C C . GLU C 1 269 ? -12.131 -4.946 11.188 1.00 14.87 269 GLU C C 1
ATOM 8717 O O . GLU C 1 269 ? -11.868 -3.755 11.438 1.00 15.89 269 GLU C O 1
ATOM 8723 N N . ASP C 1 270 ? -11.427 -5.714 10.349 1.00 14.17 270 ASP C N 1
ATOM 8724 C CA . ASP C 1 270 ? -10.228 -5.264 9.598 1.00 15.13 270 ASP C CA 1
ATOM 8725 C C . ASP C 1 270 ? -10.628 -5.043 8.137 1.00 15.09 270 ASP C C 1
ATOM 8726 O O . ASP C 1 270 ? -10.775 -6.045 7.418 1.00 16.12 270 ASP C O 1
ATOM 8731 N N . VAL C 1 271 ? -10.886 -3.796 7.747 1.00 15.03 271 VAL C N 1
ATOM 8732 C CA . VAL C 1 271 ? -11.441 -3.480 6.397 1.00 15.11 271 VAL C CA 1
ATOM 8733 C C . VAL C 1 271 ? -10.401 -3.861 5.339 1.00 14.84 271 VAL C C 1
ATOM 8734 O O . VAL C 1 271 ? -10.804 -4.048 4.170 1.00 16.43 271 VAL C O 1
ATOM 8738 N N . SER C 1 272 ? -9.130 -4.029 5.717 1.00 15.20 272 SER C N 1
ATOM 8739 C CA . SER C 1 272 ? -8.046 -4.412 4.767 1.00 14.45 272 SER C CA 1
ATOM 8740 C C . SER C 1 272 ? -8.269 -5.848 4.272 1.00 14.68 272 SER C C 1
ATOM 8741 O O . SER C 1 272 ? -7.695 -6.216 3.231 1.00 16.00 272 SER C O 1
ATOM 8744 N N . ASP C 1 273 ? -9.086 -6.629 4.982 1.00 14.48 273 ASP C N 1
ATOM 8745 C CA . ASP C 1 273 ? -9.443 -8.020 4.597 1.00 14.80 273 ASP C CA 1
ATOM 8746 C C . ASP C 1 273 ? -10.336 -8.005 3.348 1.00 14.62 273 ASP C C 1
ATOM 8747 O O . ASP C 1 273 ? -10.363 -9.031 2.634 1.00 15.94 273 ASP C O 1
ATOM 8752 N N . LYS C 1 274 ? -11.086 -6.922 3.115 1.00 14.49 274 LYS C N 1
ATOM 8753 C CA . LYS C 1 274 ? -12.194 -6.902 2.114 1.00 15.30 274 LYS C CA 1
ATOM 8754 C C . LYS C 1 274 ? -11.639 -6.859 0.684 1.00 14.99 274 LYS C C 1
ATOM 8755 O O . LYS C 1 274 ? -12.310 -7.405 -0.203 1.00 15.57 274 LYS C O 1
ATOM 8761 N N . PHE C 1 275 ? -10.511 -6.181 0.457 1.00 14.96 275 PHE C N 1
ATOM 8762 C CA . PHE C 1 275 ? -10.045 -5.809 -0.906 1.00 14.55 275 PHE C CA 1
ATOM 8763 C C . PHE C 1 275 ? -9.950 -7.069 -1.774 1.00 15.33 275 PHE C C 1
ATOM 8764 O O . PHE C 1 275 ? -10.451 -7.054 -2.925 1.00 16.73 275 PHE C O 1
ATOM 8772 N N . SER C 1 276 ? -9.282 -8.106 -1.262 1.00 15.18 276 SER C N 1
ATOM 8773 C CA . SER C 1 276 ? -8.921 -9.344 -2.005 1.00 15.01 276 SER C CA 1
ATOM 8774 C C . SER C 1 276 ? -10.139 -10.264 -2.148 1.00 14.79 276 SER C C 1
ATOM 8775 O O . SER C 1 276 ? -10.051 -11.225 -2.934 1.00 14.92 276 SER C O 1
ATOM 8778 N N . ALA C 1 277 ? -11.233 -9.982 -1.429 1.00 15.08 277 ALA C N 1
ATOM 8779 C CA . ALA C 1 277 ? -12.520 -10.708 -1.539 1.00 15.23 277 ALA C CA 1
ATOM 8780 C C . ALA C 1 277 ? -13.439 -9.990 -2.539 1.00 14.97 277 ALA C C 1
ATOM 8781 O O . ALA C 1 277 ? -14.396 -10.617 -3.019 1.00 17.18 277 ALA C O 1
ATOM 8783 N N . PHE C 1 278 ? -13.140 -8.726 -2.846 1.00 15.24 278 PHE C N 1
ATOM 8784 C CA . PHE C 1 278 ? -13.917 -7.871 -3.780 1.00 14.80 278 PHE C CA 1
ATOM 8785 C C . PHE C 1 278 ? -13.371 -8.035 -5.204 1.00 15.60 278 PHE C C 1
ATOM 8786 O O . PHE C 1 278 ? -14.172 -8.192 -6.152 1.00 16.27 278 PHE C O 1
ATOM 8794 N N . PHE C 1 279 ? -12.050 -7.953 -5.361 1.00 16.00 279 PHE C N 1
ATOM 8795 C CA . PHE C 1 279 ? -11.404 -7.737 -6.683 1.00 16.80 279 PHE C CA 1
ATOM 8796 C C . PHE C 1 279 ? -11.423 -8.998 -7.547 1.00 17.18 279 PHE C C 1
ATOM 8797 O O . PHE C 1 279 ? -11.139 -8.903 -8.738 1.00 20.40 279 PHE C O 1
ATOM 8805 N N . PRO C 1 280 ? -11.793 -10.205 -7.059 1.00 16.07 280 PRO C N 1
ATOM 8806 C CA . PRO C 1 280 ? -12.082 -11.301 -7.986 1.00 16.12 280 PRO C CA 1
ATOM 8807 C C . PRO C 1 280 ? -13.413 -11.096 -8.725 1.00 15.46 280 PRO C C 1
ATOM 8808 O O . PRO C 1 280 ? -13.698 -11.848 -9.654 1.00 16.76 280 PRO C O 1
ATOM 8812 N N . PHE C 1 281 ? -14.185 -10.080 -8.328 1.00 15.40 281 PHE C N 1
ATOM 8813 C CA . PHE C 1 281 ? -15.592 -9.894 -8.774 1.00 15.79 281 PHE C CA 1
ATOM 8814 C C . PHE C 1 281 ? -15.821 -8.484 -9.323 1.00 15.75 281 PHE C C 1
ATOM 8815 O O . PHE C 1 281 ? -16.586 -8.356 -10.297 1.00 17.78 281 PHE C O 1
ATOM 8823 N N . GLY C 1 282 ? -15.276 -7.461 -8.660 1.00 16.54 282 GLY C N 1
ATOM 8824 C CA . GLY C 1 282 ? -15.741 -6.067 -8.789 1.00 17.25 282 GLY C CA 1
ATOM 8825 C C . GLY C 1 282 ? -14.801 -5.207 -9.617 1.00 17.33 282 GLY C C 1
ATOM 8826 O O . GLY C 1 282 ? -13.744 -5.712 -10.059 1.00 18.27 282 GLY C O 1
ATOM 8827 N N . LYS C 1 283 ? -15.156 -3.931 -9.779 1.00 16.49 283 LYS C N 1
ATOM 8828 C CA . LYS C 1 283 ? -14.493 -2.989 -10.717 1.00 17.30 283 LYS C CA 1
ATOM 8829 C C . LYS C 1 283 ? -13.434 -2.172 -9.971 1.00 16.96 283 LYS C C 1
ATOM 8830 O O . LYS C 1 283 ? -12.279 -2.137 -10.428 1.00 18.37 283 LYS C O 1
ATOM 8836 N N . GLY C 1 284 ? -13.811 -1.522 -8.870 1.00 17.21 284 GLY C N 1
ATOM 8837 C CA . GLY C 1 284 ? -12.900 -0.614 -8.155 1.00 17.04 284 GLY C CA 1
ATOM 8838 C C . GLY C 1 284 ? -13.442 -0.217 -6.800 1.00 18.09 284 GLY C C 1
ATOM 8839 O O . GLY C 1 284 ? -14.626 -0.488 -6.523 1.00 19.78 284 GLY C O 1
ATOM 8840 N N . LEU C 1 285 ? -12.595 0.428 -6.001 1.00 18.18 285 LEU C N 1
ATOM 8841 C CA . LEU C 1 285 ? -12.914 0.823 -4.609 1.00 17.65 285 LEU C CA 1
ATOM 8842 C C . LEU C 1 285 ? -12.697 2.328 -4.447 1.00 17.86 285 LEU C C 1
ATOM 8843 O O . LEU C 1 285 ? -11.758 2.874 -5.057 1.00 19.32 285 LEU C O 1
ATOM 8848 N N . PHE C 1 286 ? -13.490 2.948 -3.575 1.00 16.51 286 PHE C N 1
ATOM 8849 C CA . PHE C 1 286 ? -13.196 4.266 -2.972 1.00 17.44 286 PHE C CA 1
ATOM 8850 C C . PHE C 1 286 ? -12.920 4.021 -1.487 1.00 18.16 286 PHE C C 1
ATOM 8851 O O . PHE C 1 286 ? -13.837 3.572 -0.779 1.00 17.75 286 PHE C O 1
ATOM 8859 N N . MET C 1 287 ? -11.646 4.076 -1.107 1.00 19.24 287 MET C N 1
ATOM 8860 C CA . MET C 1 287 ? -11.204 3.765 0.274 1.00 20.72 287 MET C CA 1
ATOM 8861 C C . MET C 1 287 ? -11.126 5.067 1.068 1.00 22.12 287 MET C C 1
ATOM 8862 O O . MET C 1 287 ? -10.267 5.907 0.742 1.00 26.56 287 MET C O 1
ATOM 8867 N N . HIS C 1 288 ? -12.065 5.245 2.002 1.00 20.93 288 HIS C N 1
ATOM 8868 C CA . HIS C 1 288 ? -12.156 6.404 2.926 1.00 19.92 288 HIS C CA 1
ATOM 8869 C C . HIS C 1 288 ? -11.415 6.064 4.218 1.00 18.97 288 HIS C C 1
ATOM 8870 O O . HIS C 1 288 ? -11.969 5.290 5.026 1.00 19.59 288 HIS C O 1
ATOM 8877 N N . VAL C 1 289 ? -10.200 6.582 4.387 1.00 18.37 289 VAL C N 1
ATOM 8878 C CA . VAL C 1 289 ? -9.422 6.379 5.642 1.00 17.24 289 VAL C CA 1
ATOM 8879 C C . VAL C 1 289 ? -9.968 7.350 6.689 1.00 16.32 289 VAL C C 1
ATOM 8880 O O . VAL C 1 289 ? -10.174 8.535 6.384 1.00 18.38 289 VAL C O 1
ATOM 8884 N N . SER C 1 290 ? -10.277 6.810 7.863 1.00 16.83 290 SER C N 1
ATOM 8885 C CA . SER C 1 290 ? -10.954 7.510 8.977 1.00 15.73 290 SER C CA 1
ATOM 8886 C C . SER C 1 290 ? -10.649 6.710 10.240 1.00 15.77 290 SER C C 1
ATOM 8887 O O . SER C 1 290 ? -10.530 5.477 10.133 1.00 17.54 290 SER C O 1
ATOM 8890 N N . ARG C 1 291 ? -10.426 7.384 11.365 1.00 15.24 291 ARG C N 1
ATOM 8891 C CA . ARG C 1 291 ? -10.126 6.684 12.636 1.00 15.45 291 ARG C CA 1
ATOM 8892 C C . ARG C 1 291 ? -11.390 6.643 13.488 1.00 15.03 291 ARG C C 1
ATOM 8893 O O . ARG C 1 291 ? -11.846 7.678 13.968 1.00 16.62 291 ARG C O 1
ATOM 8901 N N . PRO C 1 292 ? -12.000 5.451 13.683 1.00 15.66 292 PRO C N 1
ATOM 8902 C CA . PRO C 1 292 ? -13.054 5.282 14.679 1.00 16.19 292 PRO C CA 1
ATOM 8903 C C . PRO C 1 292 ? -12.428 5.082 16.065 1.00 16.00 292 PRO C C 1
ATOM 8904 O O . PRO C 1 292 ? -11.498 4.301 16.195 1.00 17.71 292 PRO C O 1
ATOM 8908 N N . VAL C 1 293 ? -12.922 5.802 17.067 1.00 16.48 293 VAL C N 1
ATOM 8909 C CA . VAL C 1 293 ? -12.561 5.521 18.485 1.00 16.77 293 VAL C CA 1
ATOM 8910 C C . VAL C 1 293 ? -13.819 5.017 19.192 1.00 16.87 293 VAL C C 1
ATOM 8911 O O . VAL C 1 293 ? -14.602 5.853 19.688 1.00 17.41 293 VAL C O 1
ATOM 8915 N N . ARG C 1 294 ? -14.041 3.703 19.078 1.00 18.90 294 ARG C N 1
ATOM 8916 C CA . ARG C 1 294 ? -15.092 2.895 19.758 1.00 19.16 294 ARG C CA 1
ATOM 8917 C C . ARG C 1 294 ? -16.464 3.131 19.129 1.00 20.45 294 ARG C C 1
ATOM 8918 O O . ARG C 1 294 ? -17.407 2.398 19.487 1.00 23.70 294 ARG C O 1
ATOM 8926 N N . TRP C 1 295 ? -16.553 4.071 18.190 1.00 21.00 295 TRP C N 1
ATOM 8927 C CA . TRP C 1 295 ? -17.741 4.259 17.322 1.00 20.57 295 TRP C CA 1
ATOM 8928 C C . TRP C 1 295 ? -17.307 5.040 16.077 1.00 19.94 295 TRP C C 1
ATOM 8929 O O . TRP C 1 295 ? -16.094 5.268 15.914 1.00 18.93 295 TRP C O 1
ATOM 8940 N N . ASP C 1 296 ? -18.245 5.403 15.205 1.00 19.55 296 ASP C N 1
ATOM 8941 C CA . ASP C 1 296 ? -17.906 6.180 13.988 1.00 18.23 296 ASP C CA 1
ATOM 8942 C C . ASP C 1 296 ? -17.650 7.639 14.391 1.00 19.46 296 ASP C C 1
ATOM 8943 O O . ASP C 1 296 ? -18.497 8.493 14.079 1.00 21.58 296 ASP C O 1
ATOM 8948 N N . SER C 1 297 ? -16.516 7.898 15.060 1.00 18.20 297 SER C N 1
ATOM 8949 C CA . SER C 1 297 ? -16.171 9.184 15.725 1.00 17.73 297 SER C CA 1
ATOM 8950 C C . SER C 1 297 ? -15.504 10.156 14.748 1.00 17.24 297 SER C C 1
ATOM 8951 O O . SER C 1 297 ? -15.341 11.327 15.119 1.00 18.42 297 SER C O 1
ATOM 8954 N N . ASP C 1 298 ? -15.045 9.665 13.593 1.00 17.46 298 ASP C N 1
ATOM 8955 C CA . ASP C 1 298 ? -14.426 10.505 12.534 1.00 17.29 298 ASP C CA 1
ATOM 8956 C C . ASP C 1 298 ? -13.212 11.255 13.096 1.00 16.15 298 ASP C C 1
ATOM 8957 O O . ASP C 1 298 ? -13.040 12.433 12.758 1.00 15.56 298 ASP C O 1
ATOM 8962 N N . HIS C 1 299 ? -12.356 10.568 13.851 1.00 15.34 299 HIS C N 1
ATOM 8963 C CA . HIS C 1 299 ? -11.059 11.120 14.322 1.00 14.71 299 HIS C CA 1
ATOM 8964 C C . HIS C 1 299 ? -10.104 11.254 13.135 1.00 14.90 299 HIS C C 1
ATOM 8965 O O . HIS C 1 299 ? -10.207 10.447 12.190 1.00 15.61 299 HIS C O 1
ATOM 8972 N N . VAL C 1 300 ? -9.162 12.188 13.237 1.00 15.17 300 VAL C N 1
ATOM 8973 C CA . VAL C 1 300 ? -8.046 12.364 12.267 1.00 15.06 300 VAL C CA 1
ATOM 8974 C C . VAL C 1 300 ? -7.284 11.042 12.143 1.00 15.51 300 VAL C C 1
ATOM 8975 O O . VAL C 1 300 ? -6.959 10.403 13.178 1.00 15.14 300 VAL C O 1
ATOM 8979 N N . VAL C 1 301 ? -7.022 10.645 10.904 1.00 15.39 301 VAL C N 1
ATOM 8980 C CA . VAL C 1 301 ? -6.213 9.447 10.560 1.00 15.43 301 VAL C CA 1
ATOM 8981 C C . VAL C 1 301 ? -4.810 9.603 11.150 1.00 16.05 301 VAL C C 1
ATOM 8982 O O . VAL C 1 301 ? -4.192 10.677 10.975 1.00 15.04 301 VAL C O 1
ATOM 8986 N N . ILE C 1 302 ? -4.348 8.567 11.850 1.00 15.30 302 ILE C N 1
ATOM 8987 C CA . ILE C 1 302 ? -2.979 8.486 12.433 1.00 15.60 302 ILE C CA 1
ATOM 8988 C C . ILE C 1 302 ? -2.366 7.155 12.011 1.00 15.05 302 ILE C C 1
ATOM 8989 O O . ILE C 1 302 ? -3.109 6.266 11.563 1.00 15.81 302 ILE C O 1
ATOM 8994 N N . MET C 1 303 ? -1.054 7.028 12.168 1.00 15.45 303 MET C N 1
ATOM 8995 C CA . MET C 1 303 ? -0.335 5.780 11.834 1.00 15.77 303 MET C CA 1
ATOM 8996 C C . MET C 1 303 ? -0.595 4.762 12.944 1.00 15.32 303 MET C C 1
ATOM 8997 O O . MET C 1 303 ? 0.114 4.802 13.973 1.00 18.52 303 MET C O 1
ATOM 9002 N N . ASP C 1 304 ? -1.620 3.933 12.750 1.00 15.72 304 ASP C N 1
ATOM 9003 C CA . ASP C 1 304 ? -2.039 2.863 13.691 1.00 15.99 304 ASP C CA 1
ATOM 9004 C C . ASP C 1 304 ? -2.215 1.561 12.905 1.00 15.33 304 ASP C C 1
ATOM 9005 O O . ASP C 1 304 ? -2.040 1.587 11.663 1.00 16.86 304 ASP C O 1
ATOM 9010 N N . ASP C 1 305 ? -2.539 0.470 13.604 1.00 15.44 305 ASP C N 1
ATOM 9011 C CA . ASP C 1 305 ? -2.698 -0.888 13.019 1.00 15.91 305 ASP C CA 1
ATOM 9012 C C . ASP C 1 305 ? -3.595 -0.793 11.778 1.00 15.14 305 ASP C C 1
ATOM 9013 O O . ASP C 1 305 ? -3.229 -1.366 10.732 1.00 13.96 305 ASP C O 1
ATOM 9018 N N . ALA C 1 306 ? -4.756 -0.143 11.898 1.00 14.97 306 ALA C N 1
ATOM 9019 C CA . ALA C 1 306 ? -5.778 -0.104 10.826 1.00 14.61 306 ALA C CA 1
ATOM 9020 C C . ALA C 1 306 ? -5.175 0.550 9.578 1.00 14.42 306 ALA C C 1
ATOM 9021 O O . ALA C 1 306 ? -5.309 -0.035 8.480 1.00 15.25 306 ALA C O 1
ATOM 9023 N N . LEU C 1 307 ? -4.545 1.719 9.724 1.00 14.87 307 LEU C N 1
ATOM 9024 C CA . LEU C 1 307 ? -3.969 2.459 8.570 1.00 14.97 307 LEU C CA 1
ATOM 9025 C C . LEU C 1 307 ? -2.828 1.637 7.965 1.00 14.57 307 LEU C C 1
ATOM 9026 O O . LEU C 1 307 ? -2.751 1.550 6.730 1.00 15.44 307 LEU C O 1
ATOM 9031 N N . ILE C 1 308 ? -1.952 1.085 8.803 1.00 14.94 308 ILE C N 1
ATOM 9032 C CA . ILE C 1 308 ? -0.800 0.249 8.355 1.00 14.86 308 ILE C CA 1
ATOM 9033 C C . ILE C 1 308 ? -1.337 -0.946 7.553 1.00 14.05 308 ILE C C 1
ATOM 9034 O O . ILE C 1 308 ? -0.760 -1.261 6.485 1.00 16.27 308 ILE C O 1
ATOM 9039 N N . ARG C 1 309 ? -2.419 -1.572 8.015 1.00 14.13 309 ARG C N 1
ATOM 9040 C CA . ARG C 1 309 ? -2.983 -2.790 7.372 1.00 14.66 309 ARG C CA 1
ATOM 9041 C C . ARG C 1 309 ? -3.671 -2.399 6.060 1.00 14.52 309 ARG C C 1
ATOM 9042 O O . ARG C 1 309 ? -3.462 -3.102 5.047 1.00 13.45 309 ARG C O 1
ATOM 9050 N N . ILE C 1 310 ? -4.435 -1.306 6.063 1.00 15.10 310 ILE C N 1
ATOM 9051 C CA . ILE C 1 310 ? -5.123 -0.797 4.842 1.00 14.17 310 ILE C CA 1
ATOM 9052 C C . ILE C 1 310 ? -4.057 -0.552 3.771 1.00 14.70 310 ILE C C 1
ATOM 9053 O O . ILE C 1 310 ? -4.195 -1.091 2.645 1.00 15.72 310 ILE C O 1
ATOM 9058 N N . THR C 1 311 ? -3.020 0.214 4.108 1.00 15.30 311 THR C N 1
ATOM 9059 C CA . THR C 1 311 ? -2.014 0.699 3.126 1.00 14.96 311 THR C CA 1
ATOM 9060 C C . THR C 1 311 ? -1.166 -0.484 2.639 1.00 15.97 311 THR C C 1
ATOM 9061 O O . THR C 1 311 ? -0.975 -0.588 1.412 1.00 15.70 311 THR C O 1
ATOM 9065 N N . ARG C 1 312 ? -0.738 -1.390 3.525 1.00 14.78 312 ARG C N 1
ATOM 9066 C CA . ARG C 1 312 ? 0.149 -2.507 3.105 1.00 15.26 312 ARG C CA 1
ATOM 9067 C C . ARG C 1 312 ? -0.666 -3.530 2.300 1.00 15.11 312 ARG C C 1
ATOM 9068 O O . ARG C 1 312 ? -0.093 -4.124 1.362 1.00 16.84 312 ARG C O 1
ATOM 9076 N N . SER C 1 313 ? -1.957 -3.698 2.600 1.00 15.52 313 SER C N 1
ATOM 9077 C CA . SER C 1 313 ? -2.849 -4.642 1.873 1.00 14.94 313 SER C CA 1
ATOM 9078 C C . SER C 1 313 ? -3.050 -4.143 0.439 1.00 15.08 313 SER C C 1
ATOM 9079 O O . SER C 1 313 ? -3.060 -4.987 -0.486 1.00 15.72 313 SER C O 1
ATOM 9082 N N . LEU C 1 314 ? -3.148 -2.826 0.246 1.00 16.12 314 LEU C N 1
ATOM 9083 C CA . LEU C 1 314 ? -3.300 -2.231 -1.111 1.00 16.46 314 LEU C CA 1
ATOM 9084 C C . LEU C 1 314 ? -1.990 -2.371 -1.895 1.00 16.54 314 LEU C C 1
ATOM 9085 O O . LEU C 1 314 ? -2.071 -2.733 -3.093 1.00 18.53 314 LEU C O 1
ATOM 9090 N N . VAL C 1 315 ? -0.828 -2.070 -1.308 1.00 17.61 315 VAL C N 1
ATOM 9091 C CA . VAL C 1 315 ? 0.431 -2.096 -2.113 1.00 18.55 315 VAL C CA 1
ATOM 9092 C C . VAL C 1 315 ? 0.896 -3.546 -2.281 1.00 16.80 315 VAL C C 1
ATOM 9093 O O . VAL C 1 315 ? 1.288 -3.885 -3.397 1.00 18.69 315 VAL C O 1
ATOM 9097 N N . ARG C 1 316 ? 0.800 -4.395 -1.257 1.00 16.51 316 ARG C N 1
ATOM 9098 C CA . ARG C 1 316 ? 1.286 -5.799 -1.368 1.00 16.32 316 ARG C CA 1
ATOM 9099 C C . ARG C 1 316 ? 0.544 -6.516 -2.501 1.00 15.98 316 ARG C C 1
ATOM 9100 O O . ARG C 1 316 ? 1.188 -7.305 -3.224 1.00 18.13 316 ARG C O 1
ATOM 9108 N N . ASP C 1 317 ? -0.763 -6.275 -2.635 1.00 16.28 317 ASP C N 1
ATOM 9109 C CA . ASP C 1 317 ? -1.650 -7.053 -3.539 1.00 17.17 317 ASP C CA 1
ATOM 9110 C C . ASP C 1 317 ? -1.919 -6.257 -4.825 1.00 16.58 317 ASP C C 1
ATOM 9111 O O . ASP C 1 317 ? -2.650 -6.778 -5.695 1.00 18.15 317 ASP C O 1
ATOM 9116 N N . GLY C 1 318 ? -1.268 -5.102 -4.995 1.00 17.20 318 GLY C N 1
ATOM 9117 C CA . GLY C 1 318 ? -1.227 -4.364 -6.278 1.00 17.03 318 GLY C CA 1
ATOM 9118 C C . GLY C 1 318 ? -2.583 -3.790 -6.665 1.00 17.88 318 GLY C C 1
ATOM 9119 O O . GLY C 1 318 ? -2.921 -3.819 -7.865 1.00 20.61 318 GLY C O 1
ATOM 9120 N N . TYR C 1 319 ? -3.319 -3.217 -5.711 1.00 17.67 319 TYR C N 1
ATOM 9121 C CA . TYR C 1 319 ? -4.719 -2.762 -5.916 1.00 17.37 319 TYR C CA 1
ATOM 9122 C C . TYR C 1 319 ? -4.795 -1.236 -6.062 1.00 17.79 319 TYR C C 1
ATOM 9123 O O . TYR C 1 319 ? -5.910 -0.725 -6.257 1.00 18.12 319 TYR C O 1
ATOM 9132 N N . LEU C 1 320 ? -3.672 -0.518 -5.977 1.00 18.10 320 LEU C N 1
ATOM 9133 C CA . LEU C 1 320 ? -3.686 0.972 -5.940 1.00 17.70 320 LEU C CA 1
ATOM 9134 C C . LEU C 1 320 ? -4.255 1.520 -7.255 1.00 17.08 320 LEU C C 1
ATOM 9135 O O . LEU C 1 320 ? -4.939 2.553 -7.203 1.00 17.87 320 LEU C O 1
ATOM 9140 N N . ASP C 1 321 ? -4.032 0.833 -8.380 1.00 17.99 321 ASP C N 1
ATOM 9141 C CA . ASP C 1 321 ? -4.460 1.312 -9.721 1.00 19.86 321 ASP C CA 1
ATOM 9142 C C . ASP C 1 321 ? -5.988 1.237 -9.834 1.00 19.13 321 ASP C C 1
ATOM 9143 O O . ASP C 1 321 ? -6.524 1.828 -10.784 1.00 22.09 321 ASP C O 1
ATOM 9148 N N . ARG C 1 322 ? -6.660 0.524 -8.920 1.00 19.47 322 ARG C N 1
ATOM 9149 C CA . ARG C 1 322 ? -8.136 0.325 -8.949 1.00 19.57 322 ARG C CA 1
ATOM 9150 C C . ARG C 1 322 ? -8.767 0.830 -7.647 1.00 16.59 322 ARG C C 1
ATOM 9151 O O . ARG C 1 322 ? -9.980 0.618 -7.457 1.00 18.76 322 ARG C O 1
ATOM 9159 N N . THR C 1 323 ? -7.978 1.476 -6.789 1.00 16.19 323 THR C N 1
ATOM 9160 C CA . THR C 1 323 ? -8.436 2.001 -5.475 1.00 16.79 323 THR C CA 1
ATOM 9161 C C . THR C 1 323 ? -8.152 3.503 -5.393 1.00 17.35 323 THR C C 1
ATOM 9162 O O . THR C 1 323 ? -6.970 3.894 -5.428 1.00 21.60 323 THR C O 1
ATOM 9166 N N . HIS C 1 324 ? -9.211 4.304 -5.281 1.00 16.94 324 HIS C N 1
ATOM 9167 C CA . HIS C 1 324 ? -9.150 5.748 -4.956 1.00 17.03 324 HIS C CA 1
ATOM 9168 C C . HIS C 1 324 ? -9.086 5.880 -3.437 1.00 16.11 324 HIS C C 1
ATOM 9169 O O . HIS C 1 324 ? -9.977 5.328 -2.776 1.00 19.07 324 HIS C O 1
ATOM 9176 N N . ILE C 1 325 ? -8.071 6.560 -2.913 1.00 16.02 325 ILE C N 1
ATOM 9177 C CA . ILE C 1 325 ? -7.956 6.799 -1.445 1.00 17.30 325 ILE C CA 1
ATOM 9178 C C . ILE C 1 325 ? -8.430 8.220 -1.131 1.00 18.58 325 ILE C C 1
ATOM 9179 O O . ILE C 1 325 ? -7.861 9.187 -1.680 1.00 20.38 325 ILE C O 1
ATOM 9184 N N . GLY C 1 326 ? -9.483 8.320 -0.320 1.00 18.98 326 GLY C N 1
ATOM 9185 C CA . GLY C 1 326 ? -10.005 9.594 0.199 1.00 18.46 326 GLY C CA 1
ATOM 9186 C C . GLY C 1 326 ? -9.858 9.673 1.706 1.00 17.41 326 GLY C C 1
ATOM 9187 O O . GLY C 1 326 ? -9.778 8.606 2.362 1.00 17.45 326 GLY C O 1
ATOM 9188 N N . LEU C 1 327 ? -9.763 10.893 2.233 1.00 17.99 327 LEU C N 1
ATOM 9189 C CA . LEU C 1 327 ? -9.804 11.156 3.694 1.00 17.99 327 LEU C CA 1
ATOM 9190 C C . LEU C 1 327 ? -11.256 11.414 4.105 1.00 17.32 327 LEU C C 1
ATOM 9191 O O . LEU C 1 327 ? -12.004 12.021 3.322 1.00 18.35 327 LEU C O 1
ATOM 9196 N N . ASP C 1 328 ? -11.639 10.973 5.300 1.00 16.41 328 ASP C N 1
ATOM 9197 C CA . ASP C 1 328 ? -12.916 11.384 5.935 1.00 19.32 328 ASP C CA 1
ATOM 9198 C C . ASP C 1 328 ? -12.699 11.475 7.446 1.00 19.35 328 ASP C C 1
ATOM 9199 O O . ASP C 1 328 ? -12.408 10.441 8.087 1.00 22.87 328 ASP C O 1
ATOM 9204 N N . PHE C 1 329 ? -12.747 12.696 7.972 1.00 18.28 329 PHE C N 1
ATOM 9205 C CA . PHE C 1 329 ? -12.719 12.975 9.429 1.00 18.54 329 PHE C CA 1
ATOM 9206 C C . PHE C 1 329 ? -13.201 14.406 9.686 1.00 19.39 329 PHE C C 1
ATOM 9207 O O . PHE C 1 329 ? -13.137 15.233 8.769 1.00 20.72 329 PHE C O 1
ATOM 9215 N N . PHE C 1 330 ? -13.753 14.666 10.889 1.00 20.51 330 PHE C N 1
ATOM 9216 C CA . PHE C 1 330 ? -13.987 16.000 11.496 1.00 24.48 330 PHE C CA 1
ATOM 9217 C C . PHE C 1 330 ? -13.167 16.082 12.768 1.00 23.19 330 PHE C C 1
ATOM 9218 O O . PHE C 1 330 ? -13.402 15.271 13.679 1.00 29.51 330 PHE C O 1
ATOM 9226 N N . ASP C 1 331 ? -12.374 17.105 12.889 1.00 20.25 331 ASP C N 1
ATOM 9227 C CA . ASP C 1 331 ? -11.832 17.446 14.219 1.00 20.42 331 ASP C CA 1
ATOM 9228 C C . ASP C 1 331 ? -11.738 18.964 14.303 1.00 20.26 331 ASP C C 1
ATOM 9229 O O . ASP C 1 331 ? -10.894 19.539 13.605 1.00 22.01 331 ASP C O 1
ATOM 9234 N N . ALA C 1 332 ? -12.667 19.567 15.048 1.00 18.87 332 ALA C N 1
ATOM 9235 C CA . ALA C 1 332 ? -12.764 21.027 15.255 1.00 19.90 332 ALA C CA 1
ATOM 9236 C C . ALA C 1 332 ? -12.123 21.398 16.597 1.00 20.43 332 ALA C C 1
ATOM 9237 O O . ALA C 1 332 ? -12.191 22.585 16.963 1.00 24.88 332 ALA C O 1
ATOM 9239 N N . THR C 1 333 ? -11.527 20.429 17.303 1.00 20.36 333 THR C N 1
ATOM 9240 C CA . THR C 1 333 ? -10.869 20.653 18.621 1.00 20.13 333 THR C CA 1
ATOM 9241 C C . THR C 1 333 ? -9.417 21.079 18.395 1.00 20.76 333 THR C C 1
ATOM 9242 O O . THR C 1 333 ? -8.785 21.552 19.348 1.00 24.11 333 THR C O 1
ATOM 9246 N N . ILE C 1 334 ? -8.932 20.960 17.159 1.00 19.04 334 ILE C N 1
ATOM 9247 C CA . ILE C 1 334 ? -7.529 21.291 16.781 1.00 17.84 334 ILE C CA 1
ATOM 9248 C C . ILE C 1 334 ? -7.564 22.208 15.558 1.00 17.19 334 ILE C C 1
ATOM 9249 O O . ILE C 1 334 ? -8.648 22.376 14.963 1.00 18.46 334 ILE C O 1
ATOM 9254 N N . ASN C 1 335 ? -6.419 22.787 15.206 1.00 16.77 335 ASN C N 1
ATOM 9255 C CA . ASN C 1 335 ? -6.264 23.566 13.956 1.00 16.48 335 ASN C CA 1
ATOM 9256 C C . ASN C 1 335 ? -6.766 22.703 12.793 1.00 16.58 335 ASN C C 1
ATOM 9257 O O . ASN C 1 335 ? -6.228 21.597 12.588 1.00 16.50 335 ASN C O 1
ATOM 9262 N N . ARG C 1 336 ? -7.815 23.157 12.107 1.00 17.27 336 ARG C N 1
ATOM 9263 C CA . ARG C 1 336 ? -8.555 22.329 11.121 1.00 17.45 336 ARG C CA 1
ATOM 9264 C C . ARG C 1 336 ? -7.651 22.052 9.917 1.00 18.21 336 ARG C C 1
ATOM 9265 O O . ARG C 1 336 ? -7.784 20.973 9.308 1.00 18.98 336 ARG C O 1
ATOM 9273 N N . VAL C 1 337 ? -6.755 22.986 9.599 1.00 18.28 337 VAL C N 1
ATOM 9274 C CA . VAL C 1 337 ? -5.797 22.835 8.469 1.00 18.10 337 VAL C CA 1
ATOM 9275 C C . VAL C 1 337 ? -4.747 21.791 8.868 1.00 16.73 337 VAL C C 1
ATOM 9276 O O . VAL C 1 337 ? -4.485 20.878 8.063 1.00 17.16 337 VAL C O 1
ATOM 9280 N N . ALA C 1 338 ? -4.242 21.857 10.102 1.00 16.16 338 ALA C N 1
ATOM 9281 C CA . ALA C 1 338 ? -3.296 20.857 10.651 1.00 16.93 338 ALA C CA 1
ATOM 9282 C C . ALA C 1 338 ? -3.908 19.454 10.550 1.00 16.05 338 ALA C C 1
ATOM 9283 O O . ALA C 1 338 ? -3.155 18.506 10.275 1.00 17.04 338 ALA C O 1
ATOM 9285 N N . ALA C 1 339 ? -5.212 19.313 10.810 1.00 15.80 339 ALA C N 1
ATOM 9286 C CA . ALA C 1 339 ? -5.900 18.001 10.839 1.00 16.41 339 ALA C CA 1
ATOM 9287 C C . ALA C 1 339 ? -5.729 17.312 9.476 1.00 15.82 339 ALA C C 1
ATOM 9288 O O . ALA C 1 339 ? -5.353 16.122 9.448 1.00 16.49 339 ALA C O 1
ATOM 9290 N N . TRP C 1 340 ? -5.935 18.045 8.381 1.00 15.81 340 TRP C N 1
ATOM 9291 C CA . TRP C 1 340 ? -5.751 17.518 7.002 1.00 16.01 340 TRP C CA 1
ATOM 9292 C C . TRP C 1 340 ? -4.329 16.969 6.858 1.00 16.84 340 TRP C C 1
ATOM 9293 O O . TRP C 1 340 ? -4.167 15.863 6.317 1.00 15.63 340 TRP C O 1
ATOM 9304 N N . VAL C 1 341 ? -3.335 17.752 7.279 1.00 16.96 341 VAL C N 1
ATOM 9305 C CA . VAL C 1 341 ? -1.898 17.456 7.020 1.00 15.50 341 VAL C CA 1
ATOM 9306 C C . VAL C 1 341 ? -1.498 16.230 7.844 1.00 15.29 341 VAL C C 1
ATOM 9307 O O . VAL C 1 341 ? -0.839 15.340 7.289 1.00 14.83 341 VAL C O 1
ATOM 9311 N N . VAL C 1 342 ? -1.905 16.161 9.115 1.00 16.21 342 VAL C N 1
ATOM 9312 C CA . VAL C 1 342 ? -1.619 14.969 9.963 1.00 15.29 342 VAL C CA 1
ATOM 9313 C C . VAL C 1 342 ? -2.150 13.728 9.243 1.00 14.28 342 VAL C C 1
ATOM 9314 O O . VAL C 1 342 ? -1.373 12.777 9.059 1.00 14.24 342 VAL C O 1
ATOM 9318 N N . GLY C 1 343 ? -3.436 13.732 8.883 1.00 14.13 343 GLY C N 1
ATOM 9319 C CA . GLY C 1 343 ? -4.112 12.594 8.231 1.00 15.20 343 GLY C CA 1
ATOM 9320 C C . GLY C 1 343 ? -3.427 12.196 6.932 1.00 14.37 343 GLY C C 1
ATOM 9321 O O . GLY C 1 343 ? -3.184 10.991 6.723 1.00 15.45 343 GLY C O 1
ATOM 9322 N N . ALA C 1 344 ? -3.141 13.168 6.069 1.00 14.58 344 ALA C N 1
ATOM 9323 C CA . ALA C 1 344 ? -2.546 12.927 4.733 1.00 14.79 344 ALA C CA 1
ATOM 9324 C C . ALA C 1 344 ? -1.149 12.318 4.907 1.00 13.99 344 ALA C C 1
ATOM 9325 O O . ALA C 1 344 ? -0.867 11.273 4.283 1.00 15.73 344 ALA C O 1
ATOM 9327 N N . ARG C 1 345 ? -0.323 12.921 5.766 1.00 14.38 345 ARG C N 1
ATOM 9328 C CA . ARG C 1 345 ? 1.078 12.486 6.009 1.00 14.60 345 ARG C CA 1
ATOM 9329 C C . ARG C 1 345 ? 1.078 11.082 6.635 1.00 14.77 345 ARG C C 1
ATOM 9330 O O . ARG C 1 345 ? 1.909 10.247 6.216 1.00 14.90 345 ARG C O 1
ATOM 9338 N N . ALA C 1 346 ? 0.179 10.807 7.587 1.00 13.98 346 ALA C N 1
ATOM 9339 C CA . ALA C 1 346 ? 0.042 9.465 8.202 1.00 14.77 346 ALA C CA 1
ATOM 9340 C C . ALA C 1 346 ? -0.210 8.429 7.098 1.00 14.24 346 ALA C C 1
ATOM 9341 O O . ALA C 1 346 ? 0.480 7.391 7.083 1.00 15.04 346 ALA C O 1
ATOM 9343 N N . THR C 1 347 ? -1.149 8.710 6.192 1.00 15.12 347 THR C N 1
ATOM 9344 C CA . THR C 1 347 ? -1.523 7.801 5.075 1.00 14.84 347 THR C CA 1
ATOM 9345 C C . THR C 1 347 ? -0.306 7.590 4.163 1.00 15.06 347 THR C C 1
ATOM 9346 O O . THR C 1 347 ? -0.008 6.424 3.835 1.00 14.34 347 THR C O 1
ATOM 9350 N N . GLN C 1 348 ? 0.394 8.668 3.801 1.00 15.66 348 GLN C N 1
ATOM 9351 C CA . GLN C 1 348 ? 1.534 8.620 2.845 1.00 16.29 348 GLN C CA 1
ATOM 9352 C C . GLN C 1 348 ? 2.688 7.807 3.445 1.00 16.20 348 GLN C C 1
ATOM 9353 O O . GLN C 1 348 ? 3.223 6.947 2.736 1.00 17.26 348 GLN C O 1
ATOM 9359 N N . LYS C 1 349 ? 3.081 8.070 4.696 1.00 16.70 349 LYS C N 1
ATOM 9360 C CA . LYS C 1 349 ? 4.258 7.393 5.304 1.00 17.28 349 LYS C CA 1
ATOM 9361 C C . LYS C 1 349 ? 3.922 5.910 5.523 1.00 16.51 349 LYS C C 1
ATOM 9362 O O . LYS C 1 349 ? 4.849 5.080 5.453 1.00 17.05 349 LYS C O 1
ATOM 9368 N N . SER C 1 350 ? 2.641 5.580 5.719 1.00 16.40 350 SER C N 1
ATOM 9369 C CA . SER C 1 350 ? 2.157 4.183 5.875 1.00 16.08 350 SER C CA 1
ATOM 9370 C C . SER C 1 350 ? 2.219 3.460 4.522 1.00 15.53 350 SER C C 1
ATOM 9371 O O . SER C 1 350 ? 2.757 2.341 4.469 1.00 16.62 350 SER C O 1
ATOM 9374 N N . LEU C 1 351 ? 1.735 4.095 3.454 1.00 14.31 351 LEU C N 1
ATOM 9375 C CA . LEU C 1 351 ? 1.926 3.584 2.070 1.00 14.64 351 LEU C CA 1
ATOM 9376 C C . LEU C 1 351 ? 3.425 3.377 1.823 1.00 14.39 351 LEU C C 1
ATOM 9377 O O . LEU C 1 351 ? 3.803 2.278 1.376 1.00 15.84 351 LEU C O 1
ATOM 9382 N N . LEU C 1 352 ? 4.256 4.371 2.153 1.00 14.86 352 LEU C N 1
ATOM 9383 C CA . LEU C 1 352 ? 5.709 4.341 1.833 1.00 15.41 352 LEU C CA 1
ATOM 9384 C C . LEU C 1 352 ? 6.372 3.179 2.585 1.00 15.37 352 LEU C C 1
ATOM 9385 O O . LEU C 1 352 ? 7.164 2.446 1.963 1.00 16.34 352 LEU C O 1
ATOM 9390 N N . GLN C 1 353 ? 6.046 2.982 3.866 1.00 16.21 353 GLN C N 1
ATOM 9391 C CA . GLN C 1 353 ? 6.622 1.861 4.653 1.00 15.74 353 GLN C CA 1
ATOM 9392 C C . GLN C 1 353 ? 6.284 0.532 3.963 1.00 15.15 353 GLN C C 1
ATOM 9393 O O . GLN C 1 353 ? 7.193 -0.307 3.823 1.00 16.35 353 GLN C O 1
ATOM 9399 N N . ALA C 1 354 ? 5.031 0.340 3.541 1.00 15.27 354 ALA C N 1
ATOM 9400 C CA . ALA C 1 354 ? 4.584 -0.886 2.838 1.00 16.37 354 ALA C CA 1
ATOM 9401 C C . ALA C 1 354 ? 5.397 -1.069 1.549 1.00 14.84 354 ALA C C 1
ATOM 9402 O O . ALA C 1 354 ? 5.794 -2.212 1.254 1.00 17.76 354 ALA C O 1
ATOM 9404 N N . MET C 1 355 ? 5.668 0.022 0.829 1.00 15.42 355 MET C N 1
ATOM 9405 C CA . MET C 1 355 ? 6.404 -0.003 -0.464 1.00 15.62 355 MET C CA 1
ATOM 9406 C C . MET C 1 355 ? 7.889 -0.300 -0.222 1.00 16.96 355 MET C C 1
ATOM 9407 O O . MET C 1 355 ? 8.570 -0.654 -1.197 1.00 20.46 355 MET C O 1
ATOM 9412 N N . LEU C 1 356 ? 8.377 -0.167 1.019 1.00 15.60 356 LEU C N 1
ATOM 9413 C CA . LEU C 1 356 ? 9.823 -0.318 1.339 1.00 16.56 356 LEU C CA 1
ATOM 9414 C C . LEU C 1 356 ? 10.113 -1.741 1.825 1.00 17.92 356 LEU C C 1
ATOM 9415 O O . LEU C 1 356 ? 11.198 -1.962 2.397 1.00 26.76 356 LEU C O 1
ATOM 9420 N N . ALA C 1 357 ? 9.188 -2.673 1.605 1.00 18.42 357 ALA C N 1
ATOM 9421 C CA . ALA C 1 357 ? 9.341 -4.095 1.988 1.00 19.89 357 ALA C CA 1
ATOM 9422 C C . ALA C 1 357 ? 9.832 -4.891 0.784 1.00 18.23 357 ALA C C 1
ATOM 9423 O O . ALA C 1 357 ? 9.508 -4.561 -0.356 1.00 18.89 357 ALA C O 1
ATOM 9425 N N . PRO C 1 358 ? 10.652 -5.942 1.008 1.00 18.22 358 PRO C N 1
ATOM 9426 C CA . PRO C 1 358 ? 11.046 -6.868 -0.053 1.00 17.55 358 PRO C CA 1
ATOM 9427 C C . PRO C 1 358 ? 9.904 -7.835 -0.396 1.00 18.09 358 PRO C C 1
ATOM 9428 O O . PRO C 1 358 ? 9.983 -9.008 -0.059 1.00 20.34 358 PRO C O 1
ATOM 9432 N N . ILE C 1 359 ? 8.867 -7.310 -1.047 1.00 18.24 359 ILE C N 1
ATOM 9433 C CA . ILE C 1 359 ? 7.526 -7.953 -1.142 1.00 18.26 359 ILE C CA 1
ATOM 9434 C C . ILE C 1 359 ? 7.632 -9.249 -1.952 1.00 18.36 359 ILE C C 1
ATOM 9435 O O . ILE C 1 359 ? 7.033 -10.248 -1.529 1.00 18.29 359 ILE C O 1
ATOM 9440 N N . ASP C 1 360 ? 8.392 -9.257 -3.050 1.00 18.92 360 ASP C N 1
ATOM 9441 C CA . ASP C 1 360 ? 8.543 -10.470 -3.894 1.00 20.58 360 ASP C CA 1
ATOM 9442 C C . ASP C 1 360 ? 9.176 -11.594 -3.062 1.00 19.56 360 ASP C C 1
ATOM 9443 O O . ASP C 1 360 ? 8.660 -12.724 -3.123 1.00 21.18 360 ASP C O 1
ATOM 9448 N N . GLN C 1 361 ? 10.222 -11.311 -2.278 1.00 19.98 361 GLN C N 1
ATOM 9449 C CA . GLN C 1 361 ? 10.931 -12.375 -1.517 1.00 20.47 361 GLN C CA 1
ATOM 9450 C C . GLN C 1 361 ? 10.032 -12.842 -0.369 1.00 17.41 361 GLN C C 1
ATOM 9451 O O . GLN C 1 361 ? 9.989 -14.060 -0.115 1.00 18.59 361 GLN C O 1
ATOM 9457 N N . LEU C 1 362 ? 9.331 -11.916 0.289 1.00 17.87 362 LEU C N 1
ATOM 9458 C CA . LEU C 1 362 ? 8.414 -12.249 1.411 1.00 17.48 362 LEU C CA 1
ATOM 9459 C C . LEU C 1 362 ? 7.284 -13.143 0.891 1.00 17.04 362 LEU C C 1
ATOM 9460 O O . LEU C 1 362 ? 6.954 -14.126 1.578 1.00 18.24 362 LEU C O 1
ATOM 9465 N N . LYS C 1 363 ? 6.752 -12.843 -0.298 1.00 17.72 363 LYS C N 1
ATOM 9466 C CA . LYS C 1 363 ? 5.677 -13.648 -0.938 1.00 17.94 363 LYS C CA 1
ATOM 9467 C C . LYS C 1 363 ? 6.209 -15.060 -1.205 1.00 17.58 363 LYS C C 1
ATOM 9468 O O . LYS C 1 363 ? 5.464 -16.028 -0.971 1.00 17.14 363 LYS C O 1
ATOM 9474 N N . LYS C 1 364 ? 7.450 -15.163 -1.689 1.00 19.29 364 LYS C N 1
ATOM 9475 C CA . LYS C 1 364 ? 8.140 -16.448 -1.981 1.00 20.78 364 LYS C CA 1
ATOM 9476 C C . LYS C 1 364 ? 8.256 -17.261 -0.688 1.00 19.01 364 LYS C C 1
ATOM 9477 O O . LYS C 1 364 ? 7.842 -18.437 -0.682 1.00 21.10 364 LYS C O 1
ATOM 9483 N N . ASP C 1 365 ? 8.787 -16.644 0.371 1.00 20.88 365 ASP C N 1
ATOM 9484 C CA . ASP C 1 365 ? 8.980 -17.288 1.697 1.00 20.19 365 ASP C CA 1
ATOM 9485 C C . ASP C 1 365 ? 7.625 -17.809 2.196 1.00 17.40 365 ASP C C 1
ATOM 9486 O O . ASP C 1 365 ? 7.568 -18.962 2.652 1.00 17.71 365 ASP C O 1
ATOM 9491 N N . GLU C 1 366 ? 6.563 -17.017 2.041 1.00 16.37 366 GLU C N 1
ATOM 9492 C CA . GLU C 1 366 ? 5.199 -17.365 2.520 1.00 16.68 366 GLU C CA 1
ATOM 9493 C C . GLU C 1 366 ? 4.627 -18.520 1.688 1.00 17.41 366 GLU C C 1
ATOM 9494 O O . GLU C 1 366 ? 4.003 -19.429 2.272 1.00 19.03 366 GLU C O 1
ATOM 9500 N N . LEU C 1 367 ? 4.849 -18.504 0.374 1.00 16.87 367 LEU C N 1
ATOM 9501 C CA . LEU C 1 367 ? 4.372 -19.571 -0.545 1.00 17.25 367 LEU C CA 1
ATOM 9502 C C . LEU C 1 367 ? 5.035 -20.896 -0.153 1.00 18.11 367 LEU C C 1
ATOM 9503 O O . LEU C 1 367 ? 4.377 -21.949 -0.270 1.00 19.94 367 LEU C O 1
ATOM 9508 N N . ASN C 1 368 ? 6.271 -20.819 0.347 1.00 17.68 368 ASN C N 1
ATOM 9509 C CA . ASN C 1 368 ? 7.114 -21.978 0.743 1.00 17.87 368 ASN C CA 1
ATOM 9510 C C . ASN C 1 368 ? 6.928 -22.263 2.240 1.00 17.51 368 ASN C C 1
ATOM 9511 O O . ASN C 1 368 ? 7.692 -23.081 2.781 1.00 18.34 368 ASN C O 1
ATOM 9516 N N . ALA C 1 369 ? 5.949 -21.613 2.875 1.00 17.63 369 ALA C N 1
ATOM 9517 C CA . ALA C 1 369 ? 5.492 -21.888 4.262 1.00 18.34 369 ALA C CA 1
ATOM 9518 C C . ALA C 1 369 ? 6.593 -21.563 5.278 1.00 18.42 369 ALA C C 1
ATOM 9519 O O . ALA C 1 369 ? 6.566 -22.137 6.390 1.00 20.05 369 ALA C O 1
ATOM 9521 N N . ASP C 1 370 ? 7.490 -20.632 4.954 1.00 17.87 370 ASP C N 1
ATOM 9522 C CA . ASP C 1 370 ? 8.523 -20.152 5.908 1.00 17.39 370 ASP C CA 1
ATOM 9523 C C . ASP C 1 370 ? 7.932 -19.017 6.749 1.00 16.68 370 ASP C C 1
ATOM 9524 O O . ASP C 1 370 ? 8.265 -17.844 6.490 1.00 17.88 370 ASP C O 1
ATOM 9529 N N . PHE C 1 371 ? 7.073 -19.363 7.710 1.00 15.77 371 PHE C N 1
ATOM 9530 C CA . PHE C 1 371 ? 6.320 -18.399 8.551 1.00 16.52 371 PHE C CA 1
ATOM 9531 C C . PHE C 1 371 ? 7.254 -17.806 9.614 1.00 16.35 371 PHE C C 1
ATOM 9532 O O . PHE C 1 371 ? 7.017 -16.665 10.046 1.00 16.75 371 PHE C O 1
ATOM 9540 N N . THR C 1 372 ? 8.330 -18.514 9.967 1.00 16.19 372 THR C N 1
ATOM 9541 C CA . THR C 1 372 ? 9.392 -17.993 10.870 1.00 16.94 372 THR C CA 1
ATOM 9542 C C . THR C 1 372 ? 10.026 -16.750 10.235 1.00 16.84 372 THR C C 1
ATOM 9543 O O . THR C 1 372 ? 10.006 -15.685 10.873 1.00 16.17 372 THR C O 1
ATOM 9547 N N . THR C 1 373 ? 10.533 -16.868 9.004 1.00 17.74 373 THR C N 1
ATOM 9548 C CA . THR C 1 373 ? 11.212 -15.752 8.296 1.00 17.44 373 THR C CA 1
ATOM 9549 C C . THR C 1 373 ? 10.224 -14.594 8.117 1.00 16.41 373 THR C C 1
ATOM 9550 O O . THR C 1 373 ? 10.637 -13.435 8.294 1.00 16.44 373 THR C O 1
ATOM 9554 N N . ARG C 1 374 ? 8.974 -14.889 7.761 1.00 16.02 374 ARG C N 1
ATOM 9555 C CA . ARG C 1 374 ? 7.951 -13.842 7.506 1.00 15.73 374 ARG C CA 1
ATOM 9556 C C . ARG C 1 374 ? 7.762 -13.015 8.783 1.00 14.35 374 ARG C C 1
ATOM 9557 O O . ARG C 1 374 ? 7.772 -11.772 8.696 1.00 15.31 374 ARG C O 1
ATOM 9565 N N . LEU C 1 375 ? 7.611 -13.676 9.931 1.00 14.63 375 LEU C N 1
ATOM 9566 C CA . LEU C 1 375 ? 7.377 -12.975 11.222 1.00 15.16 375 LEU C CA 1
ATOM 9567 C C . LEU C 1 375 ? 8.617 -12.144 11.575 1.00 16.11 375 LEU C C 1
ATOM 9568 O O . LEU C 1 375 ? 8.460 -10.949 11.919 1.00 15.81 375 LEU C O 1
ATOM 9573 N N . ILE C 1 376 ? 9.807 -12.744 11.518 1.00 16.32 376 ILE C N 1
ATOM 9574 C CA . ILE C 1 376 ? 11.065 -12.037 11.897 1.00 17.09 376 ILE C CA 1
ATOM 9575 C C . ILE C 1 376 ? 11.209 -10.789 11.018 1.00 17.07 376 ILE C C 1
ATOM 9576 O O . ILE C 1 376 ? 11.376 -9.688 11.576 1.00 16.32 376 ILE C O 1
ATOM 9581 N N . GLU C 1 377 ? 11.107 -10.942 9.693 1.00 16.62 377 GLU C N 1
ATOM 9582 C CA . GLU C 1 377 ? 11.408 -9.847 8.734 1.00 18.22 377 GLU C CA 1
ATOM 9583 C C . GLU C 1 377 ? 10.374 -8.727 8.876 1.00 16.96 377 GLU C C 1
ATOM 9584 O O . GLU C 1 377 ? 10.787 -7.554 8.892 1.00 17.29 377 GLU C O 1
ATOM 9590 N N . THR C 1 378 ? 9.080 -9.057 8.912 1.00 15.83 378 THR C N 1
ATOM 9591 C CA . THR C 1 378 ? 7.997 -8.041 8.983 1.00 14.92 378 THR C CA 1
ATOM 9592 C C . THR C 1 378 ? 8.180 -7.225 10.270 1.00 14.56 378 THR C C 1
ATOM 9593 O O . THR C 1 378 ? 7.964 -6.000 10.231 1.00 17.33 378 THR C O 1
ATOM 9597 N N . GLU C 1 379 ? 8.668 -7.845 11.345 1.00 14.51 379 GLU C N 1
ATOM 9598 C CA . GLU C 1 379 ? 8.882 -7.134 12.632 1.00 14.80 379 GLU C CA 1
ATOM 9599 C C . GLU C 1 379 ? 10.141 -6.263 12.531 1.00 14.73 379 GLU C C 1
ATOM 9600 O O . GLU C 1 379 ? 10.088 -5.100 12.976 1.00 16.30 379 GLU C O 1
ATOM 9606 N N . GLU C 1 380 ? 11.223 -6.773 11.938 1.00 15.18 380 GLU C N 1
ATOM 9607 C CA . GLU C 1 380 ? 12.479 -5.994 11.780 1.00 15.28 380 GLU C CA 1
ATOM 9608 C C . GLU C 1 380 ? 12.187 -4.761 10.917 1.00 15.46 380 GLU C C 1
ATOM 9609 O O . GLU C 1 380 ? 12.707 -3.682 11.237 1.00 17.39 380 GLU C O 1
ATOM 9615 N N . LEU C 1 381 ? 11.378 -4.907 9.862 1.00 16.43 381 LEU C N 1
ATOM 9616 C CA . LEU C 1 381 ? 11.112 -3.796 8.912 1.00 16.41 381 LEU C CA 1
ATOM 9617 C C . LEU C 1 381 ? 10.447 -2.621 9.639 1.00 15.50 381 LEU C C 1
ATOM 9618 O O . LEU C 1 381 ? 10.600 -1.480 9.177 1.00 16.96 381 LEU C O 1
ATOM 9623 N N . LYS C 1 382 ? 9.762 -2.869 10.756 1.00 15.71 382 LYS C N 1
ATOM 9624 C CA . LYS C 1 382 ? 9.027 -1.798 11.481 1.00 15.70 382 LYS C CA 1
ATOM 9625 C C . LYS C 1 382 ? 10.029 -0.825 12.111 1.00 16.32 382 LYS C C 1
ATOM 9626 O O . LYS C 1 382 ? 9.618 0.312 12.417 1.00 19.85 382 LYS C O 1
ATOM 9632 N N . SER C 1 383 ? 11.288 -1.242 12.291 1.00 15.72 383 SER C N 1
ATOM 9633 C CA . SER C 1 383 ? 12.360 -0.392 12.872 1.00 16.45 383 SER C CA 1
ATOM 9634 C C . SER C 1 383 ? 13.511 -0.204 11.877 1.00 17.44 383 SER C C 1
ATOM 9635 O O . SER C 1 383 ? 14.568 0.298 12.296 1.00 19.24 383 SER C O 1
ATOM 9638 N N . PHE C 1 384 ? 13.280 -0.475 10.588 1.00 17.14 384 PHE C N 1
ATOM 9639 C CA . PHE C 1 384 ? 14.163 -0.013 9.483 1.00 16.98 384 PHE C CA 1
ATOM 9640 C C . PHE C 1 384 ? 13.973 1.489 9.304 1.00 17.64 384 PHE C C 1
ATOM 9641 O O . PHE C 1 384 ? 12.988 2.049 9.780 1.00 16.86 384 PHE C O 1
ATOM 9649 N N . PRO C 1 385 ? 14.929 2.184 8.645 1.00 17.66 385 PRO C N 1
ATOM 9650 C CA . PRO C 1 385 ? 14.902 3.645 8.555 1.00 17.99 385 PRO C CA 1
ATOM 9651 C C . PRO C 1 385 ? 13.932 4.202 7.502 1.00 18.00 385 PRO C C 1
ATOM 9652 O O . PRO C 1 385 ? 14.363 4.975 6.671 1.00 18.01 385 PRO C O 1
ATOM 9656 N N . PHE C 1 386 ? 12.645 3.862 7.599 1.00 16.33 386 PHE C N 1
ATOM 9657 C CA . PHE C 1 386 ? 11.600 4.320 6.646 1.00 17.49 386 PHE C CA 1
ATOM 9658 C C . PHE C 1 386 ? 11.428 5.836 6.789 1.00 17.04 386 PHE C C 1
ATOM 9659 O O . PHE C 1 386 ? 11.150 6.512 5.779 1.00 18.54 386 PHE C O 1
ATOM 9667 N N . GLY C 1 387 ? 11.682 6.365 7.988 1.00 16.96 387 GLY C N 1
ATOM 9668 C CA . GLY C 1 387 ? 11.583 7.805 8.291 1.00 17.48 387 GLY C CA 1
ATOM 9669 C C . GLY C 1 387 ? 12.506 8.637 7.418 1.00 17.54 387 GLY C C 1
ATOM 9670 O O . GLY C 1 387 ? 12.100 9.746 7.021 1.00 18.57 387 GLY C O 1
ATOM 9671 N N . ALA C 1 388 ? 13.724 8.151 7.165 1.00 17.54 388 ALA C N 1
ATOM 9672 C CA . ALA C 1 388 ? 14.750 8.852 6.358 1.00 18.41 388 ALA C CA 1
ATOM 9673 C C . ALA C 1 388 ? 14.258 8.957 4.910 1.00 17.62 388 ALA C C 1
ATOM 9674 O O . ALA C 1 388 ? 14.566 9.965 4.240 1.00 20.62 388 ALA C O 1
ATOM 9676 N N . VAL C 1 389 ? 13.513 7.954 4.445 1.00 17.69 389 VAL C N 1
ATOM 9677 C CA . VAL C 1 389 ? 12.953 7.929 3.060 1.00 17.58 389 VAL C CA 1
ATOM 9678 C C . VAL C 1 389 ? 11.770 8.902 3.004 1.00 17.78 389 VAL C C 1
ATOM 9679 O O . VAL C 1 389 ? 11.695 9.697 2.049 1.00 19.45 389 VAL C O 1
ATOM 9683 N N . TRP C 1 390 ? 10.916 8.885 4.029 1.00 17.07 390 TRP C N 1
ATOM 9684 C CA . TRP C 1 390 ? 9.756 9.806 4.150 1.00 17.68 390 TRP C CA 1
ATOM 9685 C C . TRP C 1 390 ? 10.252 11.258 4.186 1.00 16.81 390 TRP C C 1
ATOM 9686 O O . TRP C 1 390 ? 9.688 12.089 3.455 1.00 17.89 390 TRP C O 1
ATOM 9697 N N . ASP C 1 391 ? 11.275 11.553 4.996 1.00 19.33 391 ASP C N 1
ATOM 9698 C CA . ASP C 1 391 ? 11.867 12.915 5.098 1.00 18.24 391 ASP C CA 1
ATOM 9699 C C . ASP C 1 391 ? 12.346 13.352 3.707 1.00 17.84 391 ASP C C 1
ATOM 9700 O O . ASP C 1 391 ? 12.068 14.500 3.312 1.00 18.00 391 ASP C O 1
ATOM 9705 N N . LYS C 1 392 ? 13.040 12.466 2.991 1.00 17.82 392 LYS C N 1
ATOM 9706 C CA . LYS C 1 392 ? 13.564 12.748 1.628 1.00 18.80 392 LYS C CA 1
ATOM 9707 C C . LYS C 1 392 ? 12.389 13.071 0.699 1.00 19.47 392 LYS C C 1
ATOM 9708 O O . LYS C 1 392 ? 12.493 14.052 -0.077 1.00 19.45 392 LYS C O 1
ATOM 9714 N N . PHE C 1 393 ? 11.315 12.280 0.765 1.00 18.17 393 PHE C N 1
ATOM 9715 C CA . PHE C 1 393 ? 10.104 12.470 -0.074 1.00 18.22 393 PHE C CA 1
ATOM 9716 C C . PHE C 1 393 ? 9.523 13.860 0.205 1.00 18.55 393 PHE C C 1
ATOM 9717 O O . PHE C 1 393 ? 9.196 14.584 -0.746 1.00 19.91 393 PHE C O 1
ATOM 9725 N N . CYS C 1 394 ? 9.410 14.231 1.483 1.00 18.61 394 CYS C N 1
ATOM 9726 C CA . CYS C 1 394 ? 8.867 15.548 1.908 1.00 18.25 394 CYS C CA 1
ATOM 9727 C C . CYS C 1 394 ? 9.719 16.668 1.297 1.00 17.99 394 CYS C C 1
ATOM 9728 O O . CYS C 1 394 ? 9.153 17.591 0.678 1.00 19.32 394 CYS C O 1
ATOM 9731 N N . GLN C 1 395 ? 11.039 16.579 1.453 1.00 17.53 395 GLN C N 1
ATOM 9732 C CA . GLN C 1 395 ? 11.987 17.649 1.051 1.00 19.17 395 GLN C CA 1
ATOM 9733 C C . GLN C 1 395 ? 12.010 17.757 -0.482 1.00 20.22 395 GLN C C 1
ATOM 9734 O O . GLN C 1 395 ? 11.946 18.891 -0.991 1.00 19.63 395 GLN C O 1
ATOM 9740 N N . ASP C 1 396 ? 12.051 16.620 -1.186 1.00 20.05 396 ASP C N 1
ATOM 9741 C CA . ASP C 1 396 ? 12.103 16.552 -2.672 1.00 20.56 396 ASP C CA 1
ATOM 9742 C C . ASP C 1 396 ? 10.858 17.230 -3.256 1.00 20.51 396 ASP C C 1
ATOM 9743 O O . ASP C 1 396 ? 10.934 17.724 -4.392 1.00 22.37 396 ASP C O 1
ATOM 9748 N N . HIS C 1 397 ? 9.749 17.232 -2.514 1.00 20.31 397 HIS C N 1
ATOM 9749 C CA . HIS C 1 397 ? 8.436 17.755 -2.973 1.00 21.19 397 HIS C CA 1
ATOM 9750 C C . HIS C 1 397 ? 8.144 19.098 -2.287 1.00 21.48 397 HIS C C 1
ATOM 9751 O O . HIS C 1 397 ? 6.971 19.511 -2.271 1.00 22.11 397 HIS C O 1
ATOM 9758 N N . ASN C 1 398 ? 9.191 19.780 -1.808 1.00 23.38 398 ASN C N 1
ATOM 9759 C CA . ASN C 1 398 ? 9.138 21.179 -1.301 1.00 23.24 398 ASN C CA 1
ATOM 9760 C C . ASN C 1 398 ? 8.101 21.287 -0.176 1.00 21.65 398 ASN C C 1
ATOM 9761 O O . ASN C 1 398 ? 7.297 22.244 -0.190 1.00 20.15 398 ASN C O 1
ATOM 9766 N N . THR C 1 399 ? 8.139 20.365 0.787 1.00 20.38 399 THR C N 1
ATOM 9767 C CA . THR C 1 399 ? 7.345 20.443 2.039 1.00 19.63 399 THR C CA 1
ATOM 9768 C C . THR C 1 399 ? 8.279 20.294 3.231 1.00 18.91 399 THR C C 1
ATOM 9769 O O . THR C 1 399 ? 9.343 19.689 3.127 1.00 18.45 399 THR C O 1
ATOM 9773 N N . PRO C 1 400 ? 7.919 20.886 4.387 1.00 20.19 400 PRO C N 1
ATOM 9774 C CA . PRO C 1 400 ? 8.763 20.821 5.576 1.00 19.78 400 PRO C CA 1
ATOM 9775 C C . PRO C 1 400 ? 8.913 19.386 6.095 1.00 18.96 400 PRO C C 1
ATOM 9776 O O . PRO C 1 400 ? 8.002 18.587 5.926 1.00 20.11 400 PRO C O 1
ATOM 9780 N N . VAL C 1 401 ? 10.043 19.115 6.749 1.00 18.90 401 VAL C N 1
ATOM 9781 C CA . VAL C 1 401 ? 10.410 17.770 7.277 1.00 18.46 401 VAL C CA 1
ATOM 9782 C C . VAL C 1 401 ? 10.048 17.707 8.763 1.00 17.96 401 VAL C C 1
ATOM 9783 O O . VAL C 1 401 ? 10.406 18.648 9.508 1.00 20.59 401 VAL C O 1
ATOM 9787 N N . GLY C 1 402 ? 9.390 16.621 9.171 1.00 16.80 402 GLY C N 1
ATOM 9788 C CA . GLY C 1 402 ? 9.128 16.292 10.587 1.00 17.42 402 GLY C CA 1
ATOM 9789 C C . GLY C 1 402 ? 8.350 17.389 11.297 1.00 17.90 402 GLY C C 1
ATOM 9790 O O . GLY C 1 402 ? 7.276 17.779 10.792 1.00 19.04 402 GLY C O 1
ATOM 9791 N N . PHE C 1 403 ? 8.864 17.862 12.437 1.00 18.10 403 PHE C N 1
ATOM 9792 C CA . PHE C 1 403 ? 8.204 18.858 13.323 1.00 18.96 403 PHE C CA 1
ATOM 9793 C C . PHE C 1 403 ? 8.064 20.198 12.592 1.00 18.83 403 PHE C C 1
ATOM 9794 O O . PHE C 1 403 ? 7.242 21.030 13.022 1.00 21.26 403 PHE C O 1
ATOM 9802 N N . ASP C 1 404 ? 8.862 20.413 11.541 1.00 19.16 404 ASP C N 1
ATOM 9803 C CA . ASP C 1 404 ? 9.132 21.762 10.975 1.00 19.30 404 ASP C CA 1
ATOM 9804 C C . ASP C 1 404 ? 7.830 22.402 10.479 1.00 19.67 404 ASP C C 1
ATOM 9805 O O . ASP C 1 404 ? 7.750 23.645 10.516 1.00 21.87 404 ASP C O 1
ATOM 9810 N N . TRP C 1 405 ? 6.845 21.612 10.037 1.00 16.96 405 TRP C N 1
ATOM 9811 C CA . TRP C 1 405 ? 5.623 22.167 9.394 1.00 18.75 405 TRP C CA 1
ATOM 9812 C C . TRP C 1 405 ? 4.684 22.777 10.441 1.00 19.18 405 TRP C C 1
ATOM 9813 O O . TRP C 1 405 ? 3.771 23.517 10.043 1.00 20.10 405 TRP C O 1
ATOM 9824 N N . MET C 1 406 ? 4.966 22.590 11.732 1.00 19.43 406 MET C N 1
ATOM 9825 C CA . MET C 1 406 ? 4.247 23.314 12.811 1.00 21.61 406 MET C CA 1
ATOM 9826 C C . MET C 1 406 ? 4.548 24.813 12.711 1.00 22.08 406 MET C C 1
ATOM 9827 O O . MET C 1 406 ? 3.667 25.618 13.058 1.00 23.64 406 MET C O 1
ATOM 9832 N N . ASN C 1 407 ? 5.753 25.172 12.260 1.00 20.90 407 ASN C N 1
ATOM 9833 C CA . ASN C 1 407 ? 6.144 26.589 12.031 1.00 23.34 407 ASN C CA 1
ATOM 9834 C C . ASN C 1 407 ? 5.166 27.195 11.021 1.00 20.32 407 ASN C C 1
ATOM 9835 O O . ASN C 1 407 ? 4.661 28.304 11.269 1.00 21.34 407 ASN C O 1
ATOM 9840 N N . ASN C 1 408 ? 4.869 26.454 9.955 1.00 20.23 408 ASN C N 1
ATOM 9841 C CA . ASN C 1 408 ? 3.961 26.893 8.865 1.00 21.30 408 ASN C CA 1
ATOM 9842 C C . ASN C 1 408 ? 2.558 27.106 9.438 1.00 18.79 408 ASN C C 1
ATOM 9843 O O . ASN C 1 408 ? 1.945 28.144 9.116 1.00 22.05 408 ASN C O 1
ATOM 9848 N N . ILE C 1 409 ? 2.077 26.172 10.264 1.00 20.23 409 ILE C N 1
ATOM 9849 C CA . ILE C 1 409 ? 0.725 26.243 10.893 1.00 19.82 409 ILE C CA 1
ATOM 9850 C C . ILE C 1 409 ? 0.661 27.476 11.800 1.00 20.73 409 ILE C C 1
ATOM 9851 O O . ILE C 1 409 ? -0.327 28.227 11.695 1.00 20.63 409 ILE C O 1
ATOM 9856 N N . HIS C 1 410 ? 1.665 27.679 12.660 1.00 22.10 410 HIS C N 1
ATOM 9857 C CA . HIS C 1 410 ? 1.733 28.840 13.588 1.00 23.88 410 HIS C CA 1
ATOM 9858 C C . HIS C 1 410 ? 1.662 30.140 12.782 1.00 23.32 410 HIS C C 1
ATOM 9859 O O . HIS C 1 410 ? 0.925 31.056 13.200 1.00 23.14 410 HIS C O 1
ATOM 9866 N N . GLN C 1 411 ? 2.405 30.216 11.673 1.00 21.90 411 GLN C N 1
ATOM 9867 C CA . GLN C 1 411 ? 2.469 31.421 10.806 1.00 23.98 411 GLN C CA 1
ATOM 9868 C C . GLN C 1 411 ? 1.097 31.647 10.165 1.00 22.26 411 GLN C C 1
ATOM 9869 O O . GLN C 1 411 ? 0.661 32.813 10.097 1.00 23.70 411 GLN C O 1
ATOM 9875 N N . TYR C 1 412 ? 0.440 30.574 9.722 1.00 20.84 412 TYR C N 1
ATOM 9876 C CA . TYR C 1 412 ? -0.901 30.635 9.085 1.00 21.78 412 TYR C CA 1
ATOM 9877 C C . TYR C 1 412 ? -1.938 31.065 10.130 1.00 19.90 412 TYR C C 1
ATOM 9878 O O . TYR C 1 412 ? -2.849 31.846 9.798 1.00 22.38 412 TYR C O 1
ATOM 9887 N N . GLU C 1 413 ? -1.798 30.579 11.363 1.00 21.03 413 GLU C N 1
ATOM 9888 C CA . GLU C 1 413 ? -2.643 31.010 12.507 1.00 21.63 413 GLU C CA 1
ATOM 9889 C C . GLU C 1 413 ? -2.509 32.528 12.680 1.00 23.79 413 GLU C C 1
ATOM 9890 O O . GLU C 1 413 ? -3.545 33.221 12.645 1.00 24.72 413 GLU C O 1
ATOM 9896 N N . LYS C 1 414 ? -1.276 33.021 12.829 1.00 27.78 414 LYS C N 1
ATOM 9897 C CA . LYS C 1 414 ? -0.968 34.462 13.040 1.00 29.05 414 LYS C CA 1
ATOM 9898 C C . LYS C 1 414 ? -1.572 35.294 11.905 1.00 28.09 414 LYS C C 1
ATOM 9899 O O . LYS C 1 414 ? -2.231 36.307 12.203 1.00 29.71 414 LYS C O 1
ATOM 9905 N N . ASP C 1 415 ? -1.313 34.892 10.657 1.00 26.24 415 ASP C N 1
ATOM 9906 C CA . ASP C 1 415 ? -1.484 35.737 9.446 1.00 27.91 415 ASP C CA 1
ATOM 9907 C C . ASP C 1 415 ? -2.940 35.671 8.974 1.00 25.51 415 ASP C C 1
ATOM 9908 O O . ASP C 1 415 ? -3.418 36.673 8.406 1.00 28.27 415 ASP C O 1
ATOM 9913 N N . VAL C 1 416 ? -3.616 34.538 9.183 1.00 23.37 416 VAL C N 1
ATOM 9914 C CA . VAL C 1 416 ? -4.930 34.244 8.533 1.00 24.31 416 VAL C CA 1
ATOM 9915 C C . VAL C 1 416 ? -5.966 33.829 9.586 1.00 23.90 416 VAL C C 1
ATOM 9916 O O . VAL C 1 416 ? -6.928 34.595 9.797 1.00 27.73 416 VAL C O 1
ATOM 9920 N N . GLN C 1 417 ? -5.817 32.643 10.181 1.00 23.51 417 GLN C N 1
ATOM 9921 C CA . GLN C 1 417 ? -6.907 31.963 10.933 1.00 23.98 417 GLN C CA 1
ATOM 9922 C C . GLN C 1 417 ? -7.324 32.808 12.145 1.00 26.07 417 GLN C C 1
ATOM 9923 O O . GLN C 1 417 ? -8.543 32.912 12.398 1.00 29.11 417 GLN C O 1
ATOM 9929 N N . PHE C 1 418 ? -6.362 33.372 12.881 1.00 26.65 418 PHE C N 1
ATOM 9930 C CA . PHE C 1 418 ? -6.604 34.026 14.196 1.00 29.23 418 PHE C CA 1
ATOM 9931 C C . PHE C 1 418 ? -7.164 35.440 13.985 1.00 31.24 418 PHE C C 1
ATOM 9932 O O . PHE C 1 418 ? -7.644 36.038 14.965 1.00 34.00 418 PHE C O 1
ATOM 9940 N N . LYS C 1 419 ? -7.154 35.942 12.745 1.00 31.45 419 LYS C N 1
ATOM 9941 C CA . LYS C 1 419 ? -7.634 37.310 12.407 1.00 34.56 419 LYS C CA 1
ATOM 9942 C C . LYS C 1 419 ? -9.096 37.258 11.944 1.00 34.25 419 LYS C C 1
ATOM 9943 O O . LYS C 1 419 ? -9.705 38.335 11.809 1.00 35.79 419 LYS C O 1
ATOM 9949 N N . ARG C 1 420 ? -9.635 36.060 11.705 1.00 31.46 420 ARG C N 1
ATOM 9950 C CA . ARG C 1 420 ? -11.036 35.873 11.240 1.00 31.37 420 ARG C CA 1
ATOM 9951 C C . ARG C 1 420 ? -12.004 36.233 12.372 1.00 36.14 420 ARG C C 1
ATOM 9952 O O . ARG C 1 420 ? -12.960 36.977 12.166 1.00 40.60 420 ARG C O 1
ATOM 9960 N N . MET D 1 1 ? 25.438 -8.541 6.298 1.00 40.77 1 MET D N 1
ATOM 9961 C CA . MET D 1 1 ? 25.677 -8.222 7.742 1.00 36.32 1 MET D CA 1
ATOM 9962 C C . MET D 1 1 ? 25.910 -6.714 7.891 1.00 31.47 1 MET D C 1
ATOM 9963 O O . MET D 1 1 ? 26.666 -6.153 7.072 1.00 30.89 1 MET D O 1
ATOM 9968 N N . VAL D 1 2 ? 25.302 -6.077 8.899 1.00 25.95 2 VAL D N 1
ATOM 9969 C CA . VAL D 1 2 ? 25.463 -4.611 9.132 1.00 28.31 2 VAL D CA 1
ATOM 9970 C C . VAL D 1 2 ? 26.907 -4.372 9.585 1.00 29.41 2 VAL D C 1
ATOM 9971 O O . VAL D 1 2 ? 27.490 -5.282 10.209 1.00 32.27 2 VAL D O 1
ATOM 9975 N N . LYS D 1 3 ? 27.477 -3.220 9.232 1.00 28.85 3 LYS D N 1
ATOM 9976 C CA . LYS D 1 3 ? 28.840 -2.804 9.660 1.00 29.57 3 LYS D CA 1
ATOM 9977 C C . LYS D 1 3 ? 28.728 -2.026 10.969 1.00 27.46 3 LYS D C 1
ATOM 9978 O O . LYS D 1 3 ? 28.003 -1.038 11.051 1.00 27.47 3 LYS D O 1
ATOM 9984 N N . PRO D 1 4 ? 29.419 -2.455 12.049 1.00 27.07 4 PRO D N 1
ATOM 9985 C CA . PRO D 1 4 ? 29.350 -1.748 13.328 1.00 25.91 4 PRO D CA 1
ATOM 9986 C C . PRO D 1 4 ? 29.561 -0.230 13.216 1.00 25.04 4 PRO D C 1
ATOM 9987 O O . PRO D 1 4 ? 28.883 0.498 13.924 1.00 24.01 4 PRO D O 1
ATOM 9991 N N . GLU D 1 5 ? 30.472 0.221 12.346 1.00 25.31 5 GLU D N 1
ATOM 9992 C CA . GLU D 1 5 ? 30.782 1.668 12.181 1.00 28.52 5 GLU D CA 1
ATOM 9993 C C . GLU D 1 5 ? 29.591 2.366 11.507 1.00 25.97 5 GLU D C 1
ATOM 9994 O O . GLU D 1 5 ? 29.364 3.552 11.815 1.00 26.14 5 GLU D O 1
ATOM 10000 N N . GLU D 1 6 ? 28.832 1.647 10.672 1.00 24.44 6 GLU D N 1
ATOM 10001 C CA . GLU D 1 6 ? 27.579 2.149 10.038 1.00 26.16 6 GLU D CA 1
ATOM 10002 C C . GLU D 1 6 ? 26.535 2.394 11.135 1.00 22.82 6 GLU D C 1
ATOM 10003 O O . GLU D 1 6 ? 25.891 3.462 11.128 1.00 20.66 6 GLU D O 1
ATOM 10009 N N . VAL D 1 7 ? 26.366 1.424 12.034 1.00 21.62 7 VAL D N 1
ATOM 10010 C CA . VAL D 1 7 ? 25.416 1.494 13.182 1.00 21.09 7 VAL D CA 1
ATOM 10011 C C . VAL D 1 7 ? 25.799 2.686 14.067 1.00 20.76 7 VAL D C 1
ATOM 10012 O O . VAL D 1 7 ? 24.893 3.427 14.492 1.00 23.12 7 VAL D O 1
ATOM 10016 N N . ASP D 1 8 ? 27.094 2.849 14.348 1.00 20.43 8 ASP D N 1
ATOM 10017 C CA . ASP D 1 8 ? 27.613 3.929 15.227 1.00 22.79 8 ASP D CA 1
ATOM 10018 C C . ASP D 1 8 ? 27.329 5.282 14.572 1.00 22.01 8 ASP D C 1
ATOM 10019 O O . ASP D 1 8 ? 26.862 6.195 15.275 1.00 21.82 8 ASP D O 1
ATOM 10024 N N . LYS D 1 9 ? 27.555 5.392 13.264 1.00 22.35 9 LYS D N 1
ATOM 10025 C CA . LYS D 1 9 ? 27.352 6.669 12.546 1.00 23.08 9 LYS D CA 1
ATOM 10026 C C . LYS D 1 9 ? 25.868 7.044 12.580 1.00 21.34 9 LYS D C 1
ATOM 10027 O O . LYS D 1 9 ? 25.565 8.226 12.805 1.00 22.71 9 LYS D O 1
ATOM 10033 N N . ALA D 1 10 ? 24.989 6.086 12.282 1.00 20.84 10 ALA D N 1
ATOM 10034 C CA . ALA D 1 10 ? 23.528 6.302 12.190 1.00 20.39 10 ALA D CA 1
ATOM 10035 C C . ALA D 1 10 ? 23.009 6.711 13.570 1.00 18.45 10 ALA D C 1
ATOM 10036 O O . ALA D 1 10 ? 22.095 7.553 13.643 1.00 19.04 10 ALA D O 1
ATOM 10038 N N . TYR D 1 11 ? 23.620 6.182 14.631 1.00 18.76 11 TYR D N 1
ATOM 10039 C CA . TYR D 1 11 ? 23.252 6.519 16.028 1.00 18.67 11 TYR D CA 1
ATOM 10040 C C . TYR D 1 11 ? 23.584 7.988 16.320 1.00 16.80 11 TYR D C 1
ATOM 10041 O O . TYR D 1 11 ? 22.730 8.690 16.897 1.00 18.73 11 TYR D O 1
ATOM 10050 N N . GLU D 1 12 ? 24.798 8.433 15.981 1.00 19.80 12 GLU D N 1
ATOM 10051 C CA . GLU D 1 12 ? 25.236 9.836 16.208 1.00 19.88 12 GLU D CA 1
ATOM 10052 C C . GLU D 1 12 ? 24.253 10.785 15.508 1.00 21.15 12 GLU D C 1
ATOM 10053 O O . GLU D 1 12 ? 23.891 11.808 16.118 1.00 23.29 12 GLU D O 1
ATOM 10059 N N . VAL D 1 13 ? 23.801 10.441 14.296 1.00 19.68 13 VAL D N 1
ATOM 10060 C CA . VAL D 1 13 ? 22.839 11.277 13.518 1.00 20.08 13 VAL D CA 1
ATOM 10061 C C . VAL D 1 13 ? 21.495 11.314 14.256 1.00 19.96 13 VAL D C 1
ATOM 10062 O O . VAL D 1 13 ? 20.950 12.422 14.432 1.00 21.54 13 VAL D O 1
ATOM 10066 N N . ALA D 1 14 ? 20.990 10.156 14.688 1.00 19.65 14 ALA D N 1
ATOM 10067 C CA . ALA D 1 14 ? 19.692 10.027 15.390 1.00 19.56 14 ALA D CA 1
ATOM 10068 C C . ALA D 1 14 ? 19.771 10.780 16.723 1.00 19.20 14 ALA D C 1
ATOM 10069 O O . ALA D 1 14 ? 18.806 11.486 17.068 1.00 20.41 14 ALA D O 1
ATOM 10071 N N . LYS D 1 15 ? 20.907 10.674 17.415 1.00 19.04 15 LYS D N 1
ATOM 10072 C CA . LYS D 1 15 ? 21.164 11.371 18.705 1.00 19.37 15 LYS D CA 1
ATOM 10073 C C . LYS D 1 15 ? 20.968 12.880 18.509 1.00 20.30 15 LYS D C 1
ATOM 10074 O O . LYS D 1 15 ? 20.332 13.516 19.374 1.00 20.96 15 LYS D O 1
ATOM 10080 N N . GLN D 1 16 ? 21.487 13.430 17.408 1.00 20.66 16 GLN D N 1
ATOM 10081 C CA . GLN D 1 16 ? 21.400 14.878 17.078 1.00 23.84 16 GLN D CA 1
ATOM 10082 C C . GLN D 1 16 ? 19.945 15.238 16.742 1.00 21.98 16 GLN D C 1
ATOM 10083 O O . GLN D 1 16 ? 19.448 16.267 17.239 1.00 21.35 16 GLN D O 1
ATOM 10089 N N . ARG D 1 17 ? 19.278 14.396 15.955 1.00 20.72 17 ARG D N 1
ATOM 10090 C CA . ARG D 1 17 ? 17.870 14.589 15.523 1.00 21.78 17 ARG D CA 1
ATOM 10091 C C . ARG D 1 17 ? 16.987 14.717 16.770 1.00 18.60 17 ARG D C 1
ATOM 10092 O O . ARG D 1 17 ? 16.212 15.687 16.864 1.00 19.89 17 ARG D O 1
ATOM 10100 N N . TYR D 1 18 ? 17.151 13.796 17.719 1.00 17.92 18 TYR D N 1
ATOM 10101 C CA . TYR D 1 18 ? 16.362 13.739 18.977 1.00 17.79 18 TYR D CA 1
ATOM 10102 C C . TYR D 1 18 ? 16.780 14.891 19.903 1.00 18.28 18 TYR D C 1
ATOM 10103 O O . TYR D 1 18 ? 15.897 15.497 20.538 1.00 19.73 18 TYR D O 1
ATOM 10112 N N . ALA D 1 19 ? 18.073 15.222 19.959 1.00 19.91 19 ALA D N 1
ATOM 10113 C CA . ALA D 1 19 ? 18.592 16.308 20.826 1.00 22.24 19 ALA D CA 1
ATOM 10114 C C . ALA D 1 19 ? 17.884 17.618 20.458 1.00 20.52 19 ALA D C 1
ATOM 10115 O O . ALA D 1 19 ? 17.614 18.422 21.359 1.00 23.12 19 ALA D O 1
ATOM 10117 N N . GLU D 1 20 ? 17.553 17.798 19.177 1.00 22.68 20 GLU D N 1
ATOM 10118 C CA . GLU D 1 20 ? 16.995 19.069 18.645 1.00 21.92 20 GLU D CA 1
ATOM 10119 C C . GLU D 1 20 ? 15.545 19.234 19.115 1.00 22.73 20 GLU D C 1
ATOM 10120 O O . GLU D 1 20 ? 15.067 20.383 19.120 1.00 24.78 20 GLU D O 1
ATOM 10126 N N . ILE D 1 21 ? 14.893 18.152 19.561 1.00 22.96 21 ILE D N 1
ATOM 10127 C CA . ILE D 1 21 ? 13.507 18.203 20.119 1.00 23.26 21 ILE D CA 1
ATOM 10128 C C . ILE D 1 21 ? 13.538 17.881 21.620 1.00 22.42 21 ILE D C 1
ATOM 10129 O O . ILE D 1 21 ? 12.462 17.598 22.174 1.00 23.81 21 ILE D O 1
ATOM 10134 N N . GLY D 1 22 ? 14.714 17.956 22.251 1.00 22.05 22 GLY D N 1
ATOM 10135 C CA . GLY D 1 22 ? 14.873 17.894 23.718 1.00 22.77 22 GLY D CA 1
ATOM 10136 C C . GLY D 1 22 ? 14.863 16.466 24.241 1.00 21.19 22 GLY D C 1
ATOM 10137 O O . GLY D 1 22 ? 14.490 16.272 25.416 1.00 22.85 22 GLY D O 1
ATOM 10138 N N . VAL D 1 23 ? 15.260 15.499 23.410 1.00 19.73 23 VAL D N 1
ATOM 10139 C CA . VAL D 1 23 ? 15.314 14.054 23.780 1.00 19.36 23 VAL D CA 1
ATOM 10140 C C . VAL D 1 23 ? 16.774 13.593 23.810 1.00 19.86 23 VAL D C 1
ATOM 10141 O O . VAL D 1 23 ? 17.509 13.834 22.829 1.00 20.28 23 VAL D O 1
ATOM 10145 N N . ASP D 1 24 ? 17.156 12.924 24.899 1.00 19.41 24 ASP D N 1
ATOM 10146 C CA . ASP D 1 24 ? 18.530 12.419 25.154 1.00 19.64 24 ASP D CA 1
ATOM 10147 C C . ASP D 1 24 ? 18.549 10.918 24.851 1.00 18.00 24 ASP D C 1
ATOM 10148 O O . ASP D 1 24 ? 17.993 10.152 25.655 1.00 20.37 24 ASP D O 1
ATOM 10153 N N . THR D 1 25 ? 19.103 10.518 23.704 1.00 18.25 25 THR D N 1
ATOM 10154 C CA . THR D 1 25 ? 19.097 9.106 23.242 1.00 18.39 25 THR D CA 1
ATOM 10155 C C . THR D 1 25 ? 19.987 8.263 24.163 1.00 18.33 25 THR D C 1
ATOM 10156 O O . THR D 1 25 ? 19.650 7.088 24.381 1.00 17.90 25 THR D O 1
ATOM 10160 N N . ASP D 1 26 ? 21.074 8.832 24.691 1.00 19.37 26 ASP D N 1
ATOM 10161 C CA . ASP D 1 26 ? 21.990 8.101 25.606 1.00 20.71 26 ASP D CA 1
ATOM 10162 C C . ASP D 1 26 ? 21.192 7.686 26.846 1.00 20.17 26 ASP D C 1
ATOM 10163 O O . ASP D 1 26 ? 21.271 6.507 27.238 1.00 20.59 26 ASP D O 1
ATOM 10168 N N . ALA D 1 27 ? 20.427 8.619 27.416 1.00 19.93 27 ALA D N 1
ATOM 10169 C CA . ALA D 1 27 ? 19.620 8.405 28.639 1.00 18.83 27 ALA D CA 1
ATOM 10170 C C . ALA D 1 27 ? 18.501 7.399 28.344 1.00 18.20 27 ALA D C 1
ATOM 10171 O O . ALA D 1 27 ? 18.197 6.578 29.224 1.00 20.57 27 ALA D O 1
ATOM 10173 N N . ALA D 1 28 ? 17.925 7.432 27.139 1.00 18.35 28 ALA D N 1
ATOM 10174 C CA . ALA D 1 28 ? 16.839 6.509 26.740 1.00 17.71 28 ALA D CA 1
ATOM 10175 C C . ALA D 1 28 ? 17.371 5.071 26.778 1.00 17.38 28 ALA D C 1
ATOM 10176 O O . ALA D 1 28 ? 16.679 4.197 27.324 1.00 16.77 28 ALA D O 1
ATOM 10178 N N . MET D 1 29 ? 18.578 4.841 26.252 1.00 16.87 29 MET D N 1
ATOM 10179 C CA . MET D 1 29 ? 19.183 3.484 26.205 1.00 17.45 29 MET D CA 1
ATOM 10180 C C . MET D 1 29 ? 19.500 3.014 27.633 1.00 17.73 29 MET D C 1
ATOM 10181 O O . MET D 1 29 ? 19.270 1.826 27.918 1.00 16.93 29 MET D O 1
ATOM 10186 N N . LYS D 1 30 ? 19.914 3.918 28.527 1.00 19.94 30 LYS D N 1
ATOM 10187 C CA . LYS D 1 30 ? 20.178 3.571 29.951 1.00 20.05 30 LYS D CA 1
ATOM 10188 C C . LYS D 1 30 ? 18.865 3.171 30.634 1.00 19.55 30 LYS D C 1
ATOM 10189 O O . LYS D 1 30 ? 18.894 2.246 31.468 1.00 20.04 30 LYS D O 1
ATOM 10195 N N . GLU D 1 31 ? 17.761 3.849 30.310 1.00 18.74 31 GLU D N 1
ATOM 10196 C CA . GLU D 1 31 ? 16.420 3.538 30.875 1.00 19.91 31 GLU D CA 1
ATOM 10197 C C . GLU D 1 31 ? 15.992 2.141 30.406 1.00 17.79 31 GLU D C 1
ATOM 10198 O O . GLU D 1 31 ? 15.472 1.365 31.230 1.00 17.03 31 GLU D O 1
ATOM 10204 N N . LEU D 1 32 ? 16.218 1.812 29.134 1.00 16.46 32 LEU D N 1
ATOM 10205 C CA . LEU D 1 32 ? 15.797 0.499 28.584 1.00 16.48 32 LEU D CA 1
ATOM 10206 C C . LEU D 1 32 ? 16.574 -0.626 29.283 1.00 15.87 32 LEU D C 1
ATOM 10207 O O . LEU D 1 32 ? 15.969 -1.680 29.519 1.00 16.27 32 LEU D O 1
ATOM 10212 N N . GLU D 1 33 ? 17.856 -0.415 29.607 1.00 16.11 33 GLU D N 1
ATOM 10213 C CA . GLU D 1 33 ? 18.710 -1.433 30.280 1.00 18.77 33 GLU D CA 1
ATOM 10214 C C . GLU D 1 33 ? 18.033 -1.890 31.575 1.00 18.18 33 GLU D C 1
ATOM 10215 O O . GLU D 1 33 ? 18.309 -3.020 32.027 1.00 21.26 33 GLU D O 1
ATOM 10221 N N . LYS D 1 34 ? 17.252 -1.001 32.189 1.00 17.86 34 LYS D N 1
ATOM 10222 C CA . LYS D 1 34 ? 16.731 -1.176 33.570 1.00 19.18 34 LYS D CA 1
ATOM 10223 C C . LYS D 1 34 ? 15.382 -1.901 33.541 1.00 19.12 34 LYS D C 1
ATOM 10224 O O . LYS D 1 34 ? 14.782 -2.055 34.622 1.00 19.75 34 LYS D O 1
ATOM 10230 N N . VAL D 1 35 ? 14.933 -2.354 32.367 1.00 17.22 35 VAL D N 1
ATOM 10231 C CA . VAL D 1 35 ? 13.639 -3.085 32.218 1.00 17.28 35 VAL D CA 1
ATOM 10232 C C . VAL D 1 35 ? 13.912 -4.530 31.812 1.00 17.23 35 VAL D C 1
ATOM 10233 O O . VAL D 1 35 ? 13.988 -4.847 30.624 1.00 18.19 35 VAL D O 1
ATOM 10237 N N . PRO D 1 36 ? 13.999 -5.463 32.786 1.00 16.38 36 PRO D N 1
ATOM 10238 C CA . PRO D 1 36 ? 14.121 -6.885 32.481 1.00 16.09 36 PRO D CA 1
ATOM 10239 C C . PRO D 1 36 ? 12.767 -7.460 32.053 1.00 16.14 36 PRO D C 1
ATOM 10240 O O . PRO D 1 36 ? 11.772 -7.143 32.680 1.00 19.38 36 PRO D O 1
ATOM 10244 N N . LEU D 1 37 ? 12.764 -8.282 31.006 1.00 15.88 37 LEU D N 1
ATOM 10245 C CA . LEU D 1 37 ? 11.571 -9.055 30.579 1.00 15.75 37 LEU D CA 1
ATOM 10246 C C . LEU D 1 37 ? 11.680 -10.467 31.153 1.00 16.62 37 LEU D C 1
ATOM 10247 O O . LEU D 1 37 ? 12.781 -11.051 31.082 1.00 17.14 37 LEU D O 1
ATOM 10252 N N . SER D 1 38 ? 10.593 -10.979 31.730 1.00 16.47 38 SER D N 1
ATOM 10253 C CA . SER D 1 38 ? 10.528 -12.354 32.286 1.00 18.72 38 SER D CA 1
ATOM 10254 C C . SER D 1 38 ? 10.106 -13.310 31.172 1.00 17.74 38 SER D C 1
ATOM 10255 O O . SER D 1 38 ? 8.907 -13.359 30.828 1.00 17.44 38 SER D O 1
ATOM 10258 N N . VAL D 1 39 ? 11.095 -13.974 30.581 1.00 16.94 39 VAL D N 1
ATOM 10259 C CA . VAL D 1 39 ? 10.924 -14.888 29.419 1.00 16.52 39 VAL D CA 1
ATOM 10260 C C . VAL D 1 39 ? 10.384 -16.229 29.923 1.00 15.92 39 VAL D C 1
ATOM 10261 O O . VAL D 1 39 ? 11.024 -16.832 30.802 1.00 17.08 39 VAL D O 1
ATOM 10265 N N . HIS D 1 40 ? 9.221 -16.642 29.413 1.00 16.38 40 HIS D N 1
ATOM 10266 C CA . HIS D 1 40 ? 8.465 -17.838 29.869 1.00 16.22 40 HIS D CA 1
ATOM 10267 C C . HIS D 1 40 ? 9.113 -19.105 29.302 1.00 16.26 40 HIS D C 1
ATOM 10268 O O . HIS D 1 40 ? 9.246 -19.199 28.070 1.00 17.58 40 HIS D O 1
ATOM 10275 N N . CYS D 1 41 ? 9.475 -20.060 30.163 1.00 17.08 41 CYS D N 1
ATOM 10276 C CA . CYS D 1 41 ? 10.207 -21.292 29.766 1.00 17.75 41 CYS D CA 1
ATOM 10277 C C . CYS D 1 41 ? 9.329 -22.162 28.853 1.00 17.74 41 CYS D C 1
ATOM 10278 O O . CYS D 1 41 ? 9.900 -22.870 28.004 1.00 20.03 41 CYS D O 1
ATOM 10281 N N . TRP D 1 42 ? 7.999 -22.094 28.988 1.00 18.44 42 TRP D N 1
ATOM 10282 C CA . TRP D 1 42 ? 7.072 -23.136 28.463 1.00 16.85 42 TRP D CA 1
ATOM 10283 C C . TRP D 1 42 ? 6.881 -22.999 26.949 1.00 17.08 42 TRP D C 1
ATOM 10284 O O . TRP D 1 42 ? 6.394 -23.971 26.335 1.00 18.04 42 TRP D O 1
ATOM 10295 N N . GLN D 1 43 ? 7.298 -21.881 26.349 1.00 17.09 43 GLN D N 1
ATOM 10296 C CA . GLN D 1 43 ? 7.281 -21.724 24.867 1.00 18.19 43 GLN D CA 1
ATOM 10297 C C . GLN D 1 43 ? 8.256 -22.734 24.242 1.00 18.48 43 GLN D C 1
ATOM 10298 O O . GLN D 1 43 ? 8.025 -23.133 23.091 1.00 18.86 43 GLN D O 1
ATOM 10304 N N . GLY D 1 44 ? 9.277 -23.171 24.986 1.00 18.44 44 GLY D N 1
ATOM 10305 C CA . GLY D 1 44 ? 10.375 -24.008 24.459 1.00 18.26 44 GLY D CA 1
ATOM 10306 C C . GLY D 1 44 ? 9.959 -25.455 24.240 1.00 18.19 44 GLY D C 1
ATOM 10307 O O . GLY D 1 44 ? 10.612 -26.141 23.422 1.00 19.26 44 GLY D O 1
ATOM 10308 N N . ASP D 1 45 ? 8.938 -25.928 24.965 1.00 18.31 45 ASP D N 1
ATOM 10309 C CA . ASP D 1 45 ? 8.537 -27.361 24.978 1.00 18.06 45 ASP D CA 1
ATOM 10310 C C . ASP D 1 45 ? 7.010 -27.484 25.012 1.00 17.93 45 ASP D C 1
ATOM 10311 O O . ASP D 1 45 ? 6.521 -28.532 25.475 1.00 20.37 45 ASP D O 1
ATOM 10316 N N . ASP D 1 46 ? 6.293 -26.477 24.507 1.00 19.84 46 ASP D N 1
ATOM 10317 C CA . ASP D 1 46 ? 4.816 -26.522 24.322 1.00 19.41 46 ASP D CA 1
ATOM 10318 C C . ASP D 1 46 ? 4.159 -26.872 25.666 1.00 21.20 46 ASP D C 1
ATOM 10319 O O . ASP D 1 46 ? 3.183 -27.651 25.673 1.00 20.19 46 ASP D O 1
ATOM 10324 N N . ILE D 1 47 ? 4.704 -26.317 26.752 1.00 20.65 47 ILE D N 1
ATOM 10325 C CA . ILE D 1 47 ? 4.227 -26.453 28.162 1.00 22.74 47 ILE D CA 1
ATOM 10326 C C . ILE D 1 47 ? 4.047 -27.934 28.524 1.00 20.78 47 ILE D C 1
ATOM 10327 O O . ILE D 1 47 ? 3.187 -28.229 29.373 1.00 21.87 47 ILE D O 1
ATOM 10332 N N . HIS D 1 48 ? 4.920 -28.811 28.020 1.00 20.49 48 HIS D N 1
ATOM 10333 C CA . HIS D 1 48 ? 4.979 -30.244 28.420 1.00 21.80 48 HIS D CA 1
ATOM 10334 C C . HIS D 1 48 ? 5.477 -30.366 29.865 1.00 21.52 48 HIS D C 1
ATOM 10335 O O . HIS D 1 48 ? 4.920 -31.189 30.606 1.00 23.93 48 HIS D O 1
ATOM 10342 N N . GLY D 1 49 ? 6.517 -29.612 30.232 1.00 22.32 49 GLY D N 1
ATOM 10343 C CA . GLY D 1 49 ? 7.221 -29.761 31.522 1.00 22.51 49 GLY D CA 1
ATOM 10344 C C . GLY D 1 49 ? 7.888 -31.122 31.630 1.00 23.00 49 GLY D C 1
ATOM 10345 O O . GLY D 1 49 ? 7.998 -31.810 30.592 1.00 24.92 49 GLY D O 1
ATOM 10346 N N . PHE D 1 50 ? 8.313 -31.511 32.835 1.00 22.64 50 PHE D N 1
ATOM 10347 C CA . PHE D 1 50 ? 9.128 -32.730 33.078 1.00 24.31 50 PHE D CA 1
ATOM 10348 C C . PHE D 1 50 ? 8.436 -33.665 34.074 1.00 25.31 50 PHE D C 1
ATOM 10349 O O . PHE D 1 50 ? 8.936 -34.782 34.284 1.00 28.56 50 PHE D O 1
ATOM 10357 N N . LEU D 1 51 ? 7.334 -33.227 34.683 1.00 26.84 51 LEU D N 1
ATOM 10358 C CA . LEU D 1 51 ? 6.704 -33.962 35.810 1.00 29.82 51 LEU D CA 1
ATOM 10359 C C . LEU D 1 51 ? 5.777 -35.069 35.286 1.00 31.18 51 LEU D C 1
ATOM 10360 O O . LEU D 1 51 ? 5.832 -36.177 35.850 1.00 37.54 51 LEU D O 1
ATOM 10365 N N . PHE D 1 52 ? 4.957 -34.802 34.265 1.00 32.66 52 PHE D N 1
ATOM 10366 C CA . PHE D 1 52 ? 4.014 -35.806 33.701 1.00 36.90 52 PHE D CA 1
ATOM 10367 C C . PHE D 1 52 ? 4.139 -35.866 32.178 1.00 42.02 52 PHE D C 1
ATOM 10368 O O . PHE D 1 52 ? 3.716 -34.958 31.472 1.00 48.22 52 PHE D O 1
ATOM 10376 N N . PRO D 1 53 ? 4.702 -36.960 31.624 1.00 52.98 53 PRO D N 1
ATOM 10377 C CA . PRO D 1 53 ? 4.803 -37.130 30.172 1.00 53.73 53 PRO D CA 1
ATOM 10378 C C . PRO D 1 53 ? 3.454 -37.159 29.437 1.00 55.42 53 PRO D C 1
ATOM 10379 O O . PRO D 1 53 ? 2.643 -37.982 29.816 1.00 62.72 53 PRO D O 1
ATOM 10383 N N . SER D 1 64 ? -1.128 -24.912 18.884 1.00 42.46 64 SER D N 1
ATOM 10384 C CA . SER D 1 64 ? -0.965 -25.192 17.432 1.00 38.83 64 SER D CA 1
ATOM 10385 C C . SER D 1 64 ? 0.504 -25.005 17.046 1.00 38.14 64 SER D C 1
ATOM 10386 O O . SER D 1 64 ? 1.111 -24.000 17.485 1.00 40.75 64 SER D O 1
ATOM 10389 N N . GLY D 1 65 ? 1.056 -25.956 16.291 1.00 46.41 65 GLY D N 1
ATOM 10390 C CA . GLY D 1 65 ? 2.456 -25.906 15.837 1.00 49.14 65 GLY D CA 1
ATOM 10391 C C . GLY D 1 65 ? 3.083 -27.281 15.743 1.00 44.47 65 GLY D C 1
ATOM 10392 O O . GLY D 1 65 ? 2.729 -28.155 16.557 1.00 38.50 65 GLY D O 1
ATOM 10393 N N . ASN D 1 66 ? 4.123 -27.374 14.914 1.00 46.63 66 ASN D N 1
ATOM 10394 C CA . ASN D 1 66 ? 4.638 -28.620 14.296 1.00 41.06 66 ASN D CA 1
ATOM 10395 C C . ASN D 1 66 ? 6.147 -28.489 14.070 1.00 27.52 66 ASN D C 1
ATOM 10396 O O . ASN D 1 66 ? 6.727 -29.436 13.527 1.00 28.90 66 ASN D O 1
ATOM 10401 N N . TYR D 1 67 ? 6.727 -27.316 14.343 1.00 24.20 67 TYR D N 1
ATOM 10402 C CA . TYR D 1 67 ? 8.112 -26.971 13.921 1.00 23.12 67 TYR D CA 1
ATOM 10403 C C . TYR D 1 67 ? 9.080 -27.959 14.566 1.00 22.72 67 TYR D C 1
ATOM 10404 O O . TYR D 1 67 ? 8.882 -28.380 15.705 1.00 23.25 67 TYR D O 1
ATOM 10413 N N . PRO D 1 68 ? 10.143 -28.382 13.850 1.00 21.56 68 PRO D N 1
ATOM 10414 C CA . PRO D 1 68 ? 11.144 -29.278 14.428 1.00 21.26 68 PRO D CA 1
ATOM 10415 C C . PRO D 1 68 ? 11.873 -28.649 15.626 1.00 21.36 68 PRO D C 1
ATOM 10416 O O . PRO D 1 68 ? 11.953 -27.433 15.695 1.00 20.97 68 PRO D O 1
ATOM 10420 N N . GLY D 1 69 ? 12.378 -29.494 16.530 1.00 22.22 69 GLY D N 1
ATOM 10421 C CA . GLY D 1 69 ? 13.409 -29.137 17.525 1.00 24.15 69 GLY D CA 1
ATOM 10422 C C . GLY D 1 69 ? 12.836 -28.814 18.897 1.00 23.19 69 GLY D C 1
ATOM 10423 O O . GLY D 1 69 ? 13.551 -28.172 19.688 1.00 22.67 69 GLY D O 1
ATOM 10424 N N . ILE D 1 70 ? 11.614 -29.260 19.202 1.00 20.30 70 ILE D N 1
ATOM 10425 C CA . ILE D 1 70 ? 10.988 -29.061 20.544 1.00 20.19 70 ILE D CA 1
ATOM 10426 C C . ILE D 1 70 ? 11.962 -29.569 21.614 1.00 19.75 70 ILE D C 1
ATOM 10427 O O . ILE D 1 70 ? 12.575 -30.626 21.400 1.00 22.00 70 ILE D O 1
ATOM 10432 N N . ALA D 1 71 ? 12.108 -28.833 22.719 1.00 19.26 71 ALA D N 1
ATOM 10433 C CA . ALA D 1 71 ? 12.897 -29.259 23.899 1.00 20.63 71 ALA D CA 1
ATOM 10434 C C . ALA D 1 71 ? 12.146 -30.386 24.617 1.00 21.92 71 ALA D C 1
ATOM 10435 O O . ALA D 1 71 ? 10.901 -30.323 24.668 1.00 22.39 71 ALA D O 1
ATOM 10437 N N . ARG D 1 72 ? 12.875 -31.391 25.118 1.00 22.90 72 ARG D N 1
ATOM 10438 C CA . ARG D 1 72 ? 12.303 -32.637 25.699 1.00 25.27 72 ARG D CA 1
ATOM 10439 C C . ARG D 1 72 ? 12.882 -32.868 27.099 1.00 23.85 72 ARG D C 1
ATOM 10440 O O . ARG D 1 72 ? 12.334 -33.710 27.833 1.00 25.22 72 ARG D O 1
ATOM 10448 N N . THR D 1 73 ? 13.957 -32.156 27.443 1.00 22.63 73 THR D N 1
ATOM 10449 C CA . THR D 1 73 ? 14.735 -32.348 28.694 1.00 23.24 73 THR D CA 1
ATOM 10450 C C . THR D 1 73 ? 15.098 -30.994 29.286 1.00 21.45 73 THR D C 1
ATOM 10451 O O . THR D 1 73 ? 15.070 -29.975 28.603 1.00 23.19 73 THR D O 1
ATOM 10455 N N . PRO D 1 74 ? 15.451 -30.947 30.587 1.00 20.86 74 PRO D N 1
ATOM 10456 C CA . PRO D 1 74 ? 15.939 -29.713 31.197 1.00 20.65 74 PRO D CA 1
ATOM 10457 C C . PRO D 1 74 ? 17.124 -29.106 30.430 1.00 21.36 74 PRO D C 1
ATOM 10458 O O . PRO D 1 74 ? 17.088 -27.921 30.166 1.00 22.00 74 PRO D O 1
ATOM 10462 N N . ASP D 1 75 ? 18.130 -29.919 30.089 1.00 22.47 75 ASP D N 1
ATOM 10463 C CA . ASP D 1 75 ? 19.366 -29.452 29.405 1.00 22.10 75 ASP D CA 1
ATOM 10464 C C . ASP D 1 75 ? 18.986 -28.828 28.057 1.00 20.95 75 ASP D C 1
ATOM 10465 O O . ASP D 1 75 ? 19.568 -27.786 27.707 1.00 23.41 75 ASP D O 1
ATOM 10470 N N . GLU D 1 76 ? 18.057 -29.446 27.323 1.00 23.07 76 GLU D N 1
ATOM 10471 C CA . GLU D 1 76 ? 17.618 -28.969 25.983 1.00 21.82 76 GLU D CA 1
ATOM 10472 C C . GLU D 1 76 ? 16.884 -27.631 26.139 1.00 21.28 76 GLU D C 1
ATOM 10473 O O . GLU D 1 76 ? 17.210 -26.685 25.398 1.00 19.03 76 GLU D O 1
ATOM 10479 N N . LEU D 1 77 ? 15.969 -27.533 27.106 1.00 20.37 77 LEU D N 1
ATOM 10480 C CA . LEU D 1 77 ? 15.204 -26.287 27.369 1.00 19.49 77 LEU D CA 1
ATOM 10481 C C . LEU D 1 77 ? 16.169 -25.184 27.816 1.00 20.06 77 LEU D C 1
ATOM 10482 O O . LEU D 1 77 ? 16.046 -24.054 27.308 1.00 19.95 77 LEU D O 1
ATOM 10487 N N . ALA D 1 78 ? 17.073 -25.493 28.750 1.00 20.34 78 ALA D N 1
ATOM 10488 C CA . ALA D 1 78 ? 18.099 -24.553 29.259 1.00 21.52 78 ALA D CA 1
ATOM 10489 C C . ALA D 1 78 ? 18.930 -24.027 28.083 1.00 19.90 78 ALA D C 1
ATOM 10490 O O . ALA D 1 78 ? 19.138 -22.803 28.004 1.00 20.61 78 ALA D O 1
ATOM 10492 N N . GLY D 1 79 ? 19.365 -24.919 27.190 1.00 21.49 79 GLY D N 1
ATOM 10493 C CA . GLY D 1 79 ? 20.152 -24.554 25.998 1.00 21.18 79 GLY D CA 1
ATOM 10494 C C . GLY D 1 79 ? 19.369 -23.627 25.081 1.00 19.17 79 GLY D C 1
ATOM 10495 O O . GLY D 1 79 ? 19.938 -22.622 24.627 1.00 18.79 79 GLY D O 1
ATOM 10496 N N . ASP D 1 80 ? 18.093 -23.937 24.843 1.00 18.59 80 ASP D N 1
ATOM 10497 C CA . ASP D 1 80 ? 17.193 -23.146 23.963 1.00 19.36 80 ASP D CA 1
ATOM 10498 C C . ASP D 1 80 ? 17.011 -21.737 24.548 1.00 18.04 80 ASP D C 1
ATOM 10499 O O . ASP D 1 80 ? 17.100 -20.764 23.774 1.00 18.05 80 ASP D O 1
ATOM 10504 N N . MET D 1 81 ? 16.791 -21.620 25.862 1.00 18.18 81 MET D N 1
ATOM 10505 C CA . MET D 1 81 ? 16.605 -20.306 26.534 1.00 18.18 81 MET D CA 1
ATOM 10506 C C . MET D 1 81 ? 17.922 -19.520 26.492 1.00 18.69 81 MET D C 1
ATOM 10507 O O . MET D 1 81 ? 17.873 -18.313 26.169 1.00 18.04 81 MET D O 1
ATOM 10512 N N . HIS D 1 82 ? 19.062 -20.177 26.728 1.00 17.91 82 HIS D N 1
ATOM 10513 C CA . HIS D 1 82 ? 20.401 -19.545 26.581 1.00 18.62 82 HIS D CA 1
ATOM 10514 C C . HIS D 1 82 ? 20.535 -18.965 25.168 1.00 17.23 82 HIS D C 1
ATOM 10515 O O . HIS D 1 82 ? 20.984 -17.812 25.048 1.00 19.46 82 HIS D O 1
ATOM 10522 N N . GLU D 1 83 ? 20.175 -19.735 24.136 1.00 18.93 83 GLU D N 1
ATOM 10523 C CA . GLU D 1 83 ? 20.297 -19.289 22.722 1.00 19.46 83 GLU D CA 1
ATOM 10524 C C . GLU D 1 83 ? 19.429 -18.042 22.512 1.00 18.07 83 GLU D C 1
ATOM 10525 O O . GLU D 1 83 ? 19.945 -17.058 21.941 1.00 19.66 83 GLU D O 1
ATOM 10531 N N . ALA D 1 84 ? 18.164 -18.069 22.947 1.00 16.76 84 ALA D N 1
ATOM 10532 C CA . ALA D 1 84 ? 17.230 -16.930 22.788 1.00 16.28 84 ALA D CA 1
ATOM 10533 C C . ALA D 1 84 ? 17.792 -15.709 23.527 1.00 15.65 84 ALA D C 1
ATOM 10534 O O . ALA D 1 84 ? 17.825 -14.615 22.937 1.00 16.40 84 ALA D O 1
ATOM 10536 N N . LEU D 1 85 ? 18.250 -15.887 24.768 1.00 16.75 85 LEU D N 1
ATOM 10537 C CA . LEU D 1 85 ? 18.725 -14.756 25.604 1.00 16.37 85 LEU D CA 1
ATOM 10538 C C . LEU D 1 85 ? 19.975 -14.140 24.970 1.00 16.62 85 LEU D C 1
ATOM 10539 O O . LEU D 1 85 ? 20.136 -12.917 25.075 1.00 18.69 85 LEU D O 1
ATOM 10544 N N . SER D 1 86 ? 20.771 -14.939 24.252 1.00 18.49 86 SER D N 1
ATOM 10545 C CA . SER D 1 86 ? 22.026 -14.486 23.599 1.00 19.20 86 SER D CA 1
ATOM 10546 C C . SER D 1 86 ? 21.700 -13.539 22.437 1.00 17.42 86 SER D C 1
ATOM 10547 O O . SER D 1 86 ? 22.622 -12.837 21.989 1.00 17.99 86 SER D O 1
ATOM 10550 N N . LEU D 1 87 ? 20.442 -13.525 21.975 1.00 17.42 87 LEU D N 1
ATOM 10551 C CA . LEU D 1 87 ? 19.977 -12.683 20.838 1.00 17.01 87 LEU D CA 1
ATOM 10552 C C . LEU D 1 87 ? 19.051 -11.571 21.344 1.00 17.45 87 LEU D C 1
ATOM 10553 O O . LEU D 1 87 ? 18.574 -10.778 20.518 1.00 18.96 87 LEU D O 1
ATOM 10558 N N . ILE D 1 88 ? 18.814 -11.503 22.655 1.00 17.55 88 ILE D N 1
ATOM 10559 C CA . ILE D 1 88 ? 17.971 -10.444 23.283 1.00 17.25 88 ILE D CA 1
ATOM 10560 C C . ILE D 1 88 ? 18.894 -9.529 24.080 1.00 16.87 88 ILE D C 1
ATOM 10561 O O . ILE D 1 88 ? 19.516 -9.960 25.047 1.00 17.61 88 ILE D O 1
ATOM 10566 N N . PRO D 1 89 ? 19.063 -8.258 23.654 1.00 16.06 89 PRO D N 1
ATOM 10567 C CA . PRO D 1 89 ? 20.049 -7.374 24.270 1.00 16.66 89 PRO D CA 1
ATOM 10568 C C . PRO D 1 89 ? 19.676 -7.017 25.717 1.00 16.44 89 PRO D C 1
ATOM 10569 O O . PRO D 1 89 ? 18.509 -6.770 25.994 1.00 16.68 89 PRO D O 1
ATOM 10573 N N . GLY D 1 90 ? 20.674 -7.015 26.604 1.00 15.49 90 GLY D N 1
ATOM 10574 C CA . GLY D 1 90 ? 20.525 -6.570 27.999 1.00 16.26 90 GLY D CA 1
ATOM 10575 C C . GLY D 1 90 ? 20.324 -7.736 28.942 1.00 17.81 90 GLY D C 1
ATOM 10576 O O . GLY D 1 90 ? 20.621 -8.883 28.561 1.00 20.64 90 GLY D O 1
ATOM 10577 N N . LYS D 1 91 ? 19.841 -7.438 30.145 1.00 17.44 91 LYS D N 1
ATOM 10578 C CA . LYS D 1 91 ? 19.732 -8.399 31.266 1.00 20.19 91 LYS D CA 1
ATOM 10579 C C . LYS D 1 91 ? 18.254 -8.637 31.574 1.00 18.43 91 LYS D C 1
ATOM 10580 O O . LYS D 1 91 ? 17.506 -7.650 31.725 1.00 18.01 91 LYS D O 1
ATOM 10586 N N . HIS D 1 92 ? 17.859 -9.906 31.660 1.00 18.33 92 HIS D N 1
ATOM 10587 C CA . HIS D 1 92 ? 16.436 -10.320 31.681 1.00 17.26 92 HIS D CA 1
ATOM 10588 C C . HIS D 1 92 ? 16.210 -11.361 32.773 1.00 19.30 92 HIS D C 1
ATOM 10589 O O . HIS D 1 92 ? 17.084 -11.522 33.658 1.00 20.15 92 HIS D O 1
ATOM 10596 N N . ARG D 1 93 ? 15.004 -11.918 32.786 1.00 18.61 93 ARG D N 1
ATOM 10597 C CA . ARG D 1 93 ? 14.563 -12.916 33.782 1.00 17.58 93 ARG D CA 1
ATOM 10598 C C . ARG D 1 93 ? 13.921 -14.078 33.031 1.00 17.39 93 ARG D C 1
ATOM 10599 O O . ARG D 1 93 ? 13.641 -13.926 31.817 1.00 16.53 93 ARG D O 1
ATOM 10607 N N . VAL D 1 94 ? 13.742 -15.200 33.725 1.00 17.67 94 VAL D N 1
ATOM 10608 C CA . VAL D 1 94 ? 13.030 -16.398 33.199 1.00 17.69 94 VAL D CA 1
ATOM 10609 C C . VAL D 1 94 ? 11.911 -16.759 34.176 1.00 17.78 94 VAL D C 1
ATOM 10610 O O . VAL D 1 94 ? 12.135 -16.657 35.400 1.00 19.37 94 VAL D O 1
ATOM 10614 N N . GLN D 1 95 ? 10.714 -17.014 33.643 1.00 17.87 95 GLN D N 1
ATOM 10615 C CA . GLN D 1 95 ? 9.559 -17.571 34.397 1.00 17.18 95 GLN D CA 1
ATOM 10616 C C . GLN D 1 95 ? 9.587 -19.095 34.302 1.00 15.87 95 GLN D C 1
ATOM 10617 O O . GLN D 1 95 ? 9.644 -19.612 33.171 1.00 18.47 95 GLN D O 1
ATOM 10623 N N . LEU D 1 96 ? 9.452 -19.779 35.437 1.00 16.62 96 LEU D N 1
ATOM 10624 C CA . LEU D 1 96 ? 9.244 -21.247 35.482 1.00 17.29 96 LEU D CA 1
ATOM 10625 C C . LEU D 1 96 ? 7.768 -21.543 35.751 1.00 16.96 96 LEU D C 1
ATOM 10626 O O . LEU D 1 96 ? 7.074 -20.678 36.332 1.00 19.98 96 LEU D O 1
ATOM 10631 N N . HIS D 1 97 ? 7.324 -22.736 35.359 1.00 16.75 97 HIS D N 1
ATOM 10632 C CA . HIS D 1 97 ? 6.079 -23.382 35.849 1.00 16.38 97 HIS D CA 1
ATOM 10633 C C . HIS D 1 97 ? 6.467 -24.513 36.802 1.00 15.99 97 HIS D C 1
ATOM 10634 O O . HIS D 1 97 ? 7.569 -25.058 36.638 1.00 16.44 97 HIS D O 1
ATOM 10641 N N . ALA D 1 98 ? 5.606 -24.842 37.765 1.00 16.30 98 ALA D N 1
ATOM 10642 C CA . ALA D 1 98 ? 5.870 -25.894 38.771 1.00 17.97 98 ALA D CA 1
ATOM 10643 C C . ALA D 1 98 ? 6.224 -27.212 38.071 1.00 16.42 98 ALA D C 1
ATOM 10644 O O . ALA D 1 98 ? 7.047 -27.964 38.625 1.00 17.22 98 ALA D O 1
ATOM 10646 N N . ILE D 1 99 ? 5.669 -27.473 36.881 1.00 17.47 99 ILE D N 1
ATOM 10647 C CA . ILE D 1 99 ? 5.835 -28.792 36.197 1.00 17.14 99 ILE D CA 1
ATOM 10648 C C . ILE D 1 99 ? 7.240 -28.897 35.596 1.00 16.39 99 ILE D C 1
ATOM 10649 O O . ILE D 1 99 ? 7.566 -29.985 35.091 1.00 20.18 99 ILE D O 1
ATOM 10654 N N . TYR D 1 100 ? 8.059 -27.843 35.705 1.00 18.12 100 TYR D N 1
ATOM 10655 C CA . TYR D 1 100 ? 9.465 -27.820 35.214 1.00 17.49 100 TYR D CA 1
ATOM 10656 C C . TYR D 1 100 ? 10.432 -28.154 36.355 1.00 18.86 100 TYR D C 1
ATOM 10657 O O . TYR D 1 100 ? 11.660 -27.968 36.183 1.00 19.79 100 TYR D O 1
ATOM 10666 N N . ALA D 1 101 ? 9.906 -28.712 37.449 1.00 18.63 101 ALA D N 1
ATOM 10667 C CA . ALA D 1 101 ? 10.691 -29.365 38.520 1.00 21.20 101 ALA D CA 1
ATOM 10668 C C . ALA D 1 101 ? 11.672 -30.355 37.884 1.00 21.74 101 ALA D C 1
ATOM 10669 O O . ALA D 1 101 ? 11.277 -31.056 36.934 1.00 21.69 101 ALA D O 1
ATOM 10671 N N . VAL D 1 102 ? 12.893 -30.426 38.416 1.00 22.99 102 VAL D N 1
ATOM 10672 C CA . VAL D 1 102 ? 13.958 -31.361 37.951 1.00 22.13 102 VAL D CA 1
ATOM 10673 C C . VAL D 1 102 ? 14.367 -32.250 39.127 1.00 24.81 102 VAL D C 1
ATOM 10674 O O . VAL D 1 102 ? 15.123 -31.769 39.992 1.00 25.28 102 VAL D O 1
ATOM 10678 N N . THR D 1 103 ? 13.884 -33.494 39.153 1.00 26.07 103 THR D N 1
ATOM 10679 C CA . THR D 1 103 ? 14.151 -34.470 40.243 1.00 28.74 103 THR D CA 1
ATOM 10680 C C . THR D 1 103 ? 13.959 -35.894 39.708 1.00 29.72 103 THR D C 1
ATOM 10681 O O . THR D 1 103 ? 13.166 -36.065 38.765 1.00 32.77 103 THR D O 1
ATOM 10685 N N . ASP D 1 104 ? 14.715 -36.853 40.252 1.00 30.85 104 ASP D N 1
ATOM 10686 C CA . ASP D 1 104 ? 14.543 -38.315 40.024 1.00 38.24 104 ASP D CA 1
ATOM 10687 C C . ASP D 1 104 ? 13.426 -38.840 40.927 1.00 38.91 104 ASP D C 1
ATOM 10688 O O . ASP D 1 104 ? 12.912 -39.943 40.654 1.00 44.61 104 ASP D O 1
ATOM 10693 N N . LYS D 1 105 ? 13.138 -38.120 42.012 1.00 40.36 105 LYS D N 1
ATOM 10694 C CA . LYS D 1 105 ? 12.129 -38.524 43.024 1.00 41.96 105 LYS D CA 1
ATOM 10695 C C . LYS D 1 105 ? 10.743 -38.415 42.386 1.00 44.20 105 LYS D C 1
ATOM 10696 O O . LYS D 1 105 ? 10.532 -37.477 41.593 1.00 43.35 105 LYS D O 1
ATOM 10702 N N . LYS D 1 106 ? 9.877 -39.402 42.626 1.00 48.79 106 LYS D N 1
ATOM 10703 C CA . LYS D 1 106 ? 8.486 -39.396 42.109 1.00 50.83 106 LYS D CA 1
ATOM 10704 C C . LYS D 1 106 ? 7.714 -38.297 42.838 1.00 46.35 106 LYS D C 1
ATOM 10705 O O . LYS D 1 106 ? 7.634 -38.346 44.081 1.00 50.72 106 LYS D O 1
ATOM 10711 N N . ARG D 1 107 ? 7.220 -37.317 42.085 1.00 39.41 107 ARG D N 1
ATOM 10712 C CA . ARG D 1 107 ? 6.578 -36.105 42.644 1.00 33.11 107 ARG D CA 1
ATOM 10713 C C . ARG D 1 107 ? 5.173 -35.977 42.059 1.00 30.04 107 ARG D C 1
ATOM 10714 O O . ARG D 1 107 ? 4.945 -36.445 40.928 1.00 33.61 107 ARG D O 1
ATOM 10722 N N . ASP D 1 108 ? 4.263 -35.401 42.839 1.00 26.50 108 ASP D N 1
ATOM 10723 C CA . ASP D 1 108 ? 2.995 -34.817 42.342 1.00 25.38 108 ASP D CA 1
ATOM 10724 C C . ASP D 1 108 ? 2.999 -33.335 42.724 1.00 22.01 108 ASP D C 1
ATOM 10725 O O . ASP D 1 108 ? 3.949 -32.897 43.407 1.00 22.93 108 ASP D O 1
ATOM 10730 N N . LEU D 1 109 ? 2.015 -32.579 42.249 1.00 22.09 109 LEU D N 1
ATOM 10731 C CA . LEU D 1 109 ? 1.987 -31.104 42.401 1.00 21.39 109 LEU D CA 1
ATOM 10732 C C . LEU D 1 109 ? 1.881 -30.752 43.891 1.00 20.50 109 LEU D C 1
ATOM 10733 O O . LEU D 1 109 ? 2.338 -29.658 44.261 1.00 23.76 109 LEU D O 1
ATOM 10738 N N . ASP D 1 110 ? 1.411 -31.687 44.724 1.00 21.40 110 ASP D N 1
ATOM 10739 C CA . ASP D 1 110 ? 1.218 -31.468 46.184 1.00 21.67 110 ASP D CA 1
ATOM 10740 C C . ASP D 1 110 ? 2.366 -32.102 46.984 1.00 22.04 110 ASP D C 1
ATOM 10741 O O . ASP D 1 110 ? 2.253 -32.142 48.225 1.00 25.33 110 ASP D O 1
ATOM 10746 N N . THR D 1 111 ? 3.453 -32.531 46.331 1.00 21.50 111 THR D N 1
ATOM 10747 C CA . THR D 1 111 ? 4.629 -33.126 47.026 1.00 24.46 111 THR D CA 1
ATOM 10748 C C . THR D 1 111 ? 5.944 -32.567 46.469 1.00 23.81 111 THR D C 1
ATOM 10749 O O . THR D 1 111 ? 7.005 -33.043 46.909 1.00 24.74 111 THR D O 1
ATOM 10753 N N . LEU D 1 112 ? 5.889 -31.554 45.599 1.00 21.47 112 LEU D N 1
ATOM 10754 C CA . LEU D 1 112 ? 7.100 -30.827 45.131 1.00 21.15 112 LEU D CA 1
ATOM 10755 C C . LEU D 1 112 ? 7.841 -30.243 46.336 1.00 22.05 112 LEU D C 1
ATOM 10756 O O . LEU D 1 112 ? 7.173 -29.836 47.306 1.00 24.63 112 LEU D O 1
ATOM 10761 N N . GLU D 1 113 ? 9.170 -30.184 46.251 1.00 22.63 113 GLU D N 1
ATOM 10762 C CA . GLU D 1 113 ? 10.046 -29.604 47.298 1.00 24.66 113 GLU D CA 1
ATOM 10763 C C . GLU D 1 113 ? 10.910 -28.522 46.661 1.00 26.04 113 GLU D C 1
ATOM 10764 O O . GLU D 1 113 ? 11.235 -28.596 45.478 1.00 25.64 113 GLU D O 1
ATOM 10770 N N . PRO D 1 114 ? 11.252 -27.451 47.410 1.00 24.82 114 PRO D N 1
ATOM 10771 C CA . PRO D 1 114 ? 12.066 -26.365 46.864 1.00 25.52 114 PRO D CA 1
ATOM 10772 C C . PRO D 1 114 ? 13.330 -26.867 46.147 1.00 26.32 114 PRO D C 1
ATOM 10773 O O . PRO D 1 114 ? 13.666 -26.310 45.120 1.00 24.66 114 PRO D O 1
ATOM 10777 N N . GLU D 1 115 ? 13.980 -27.908 46.680 1.00 26.96 115 GLU D N 1
ATOM 10778 C CA . GLU D 1 115 ? 15.254 -28.462 46.140 1.00 28.33 115 GLU D CA 1
ATOM 10779 C C . GLU D 1 115 ? 15.038 -28.957 44.706 1.00 24.68 115 GLU D C 1
ATOM 10780 O O . GLU D 1 115 ? 16.032 -29.035 43.958 1.00 23.67 115 GLU D O 1
ATOM 10786 N N . ASP D 1 116 ? 13.792 -29.282 44.344 1.00 23.28 116 ASP D N 1
ATOM 10787 C CA . ASP D 1 116 ? 13.415 -29.783 42.994 1.00 22.38 116 ASP D CA 1
ATOM 10788 C C . ASP D 1 116 ? 13.680 -28.700 41.941 1.00 21.91 116 ASP D C 1
ATOM 10789 O O . ASP D 1 116 ? 13.534 -29.003 40.737 1.00 23.24 116 ASP D O 1
ATOM 10794 N N . PHE D 1 117 ? 14.063 -27.494 42.370 1.00 20.40 117 PHE D N 1
ATOM 10795 C CA . PHE D 1 117 ? 14.319 -26.331 41.479 1.00 21.22 117 PHE D CA 1
ATOM 10796 C C . PHE D 1 117 ? 15.773 -25.867 41.605 1.00 19.99 117 PHE D C 1
ATOM 10797 O O . PHE D 1 117 ? 16.133 -24.863 40.962 1.00 21.87 117 PHE D O 1
ATOM 10805 N N . ASP D 1 118 ? 16.606 -26.637 42.309 1.00 20.43 118 ASP D N 1
ATOM 10806 C CA . ASP D 1 118 ? 18.066 -26.376 42.425 1.00 22.15 118 ASP D CA 1
ATOM 10807 C C . ASP D 1 118 ? 18.668 -26.299 41.016 1.00 21.86 118 ASP D C 1
ATOM 10808 O O . ASP D 1 118 ? 19.513 -25.415 40.778 1.00 22.81 118 ASP D O 1
ATOM 10813 N N . TYR D 1 119 ? 18.236 -27.175 40.107 1.00 20.94 119 TYR D N 1
ATOM 10814 C CA . TYR D 1 119 ? 18.715 -27.200 38.703 1.00 21.91 119 TYR D CA 1
ATOM 10815 C C . TYR D 1 119 ? 18.598 -25.794 38.101 1.00 21.81 119 TYR D C 1
ATOM 10816 O O . TYR D 1 119 ? 19.567 -25.301 37.487 1.00 22.79 119 TYR D O 1
ATOM 10825 N N . TRP D 1 120 ? 17.431 -25.169 38.265 1.00 18.66 120 TRP D N 1
ATOM 10826 C CA . TRP D 1 120 ? 17.088 -23.867 37.635 1.00 18.52 120 TRP D CA 1
ATOM 10827 C C . TRP D 1 120 ? 17.769 -22.722 38.389 1.00 18.71 120 TRP D C 1
ATOM 10828 O O . TRP D 1 120 ? 18.150 -21.730 37.742 1.00 20.46 120 TRP D O 1
ATOM 10839 N N . ILE D 1 121 ? 17.936 -22.859 39.704 1.00 19.86 121 ILE D N 1
ATOM 10840 C CA . ILE D 1 121 ? 18.694 -21.870 40.521 1.00 19.60 121 ILE D CA 1
ATOM 10841 C C . ILE D 1 121 ? 20.140 -21.837 40.010 1.00 20.53 121 ILE D C 1
ATOM 10842 O O . ILE D 1 121 ? 20.637 -20.735 39.709 1.00 22.11 121 ILE D O 1
ATOM 10847 N N . ASP D 1 122 ? 20.761 -23.009 39.855 1.00 21.21 122 ASP D N 1
ATOM 10848 C CA . ASP D 1 122 ? 22.159 -23.151 39.366 1.00 23.73 122 ASP D CA 1
ATOM 10849 C C . ASP D 1 122 ? 22.248 -22.540 37.963 1.00 22.46 122 ASP D C 1
ATOM 10850 O O . ASP D 1 122 ? 23.182 -21.750 37.711 1.00 25.38 122 ASP D O 1
ATOM 10855 N N . TRP D 1 123 ? 21.288 -22.859 37.094 1.00 22.37 123 TRP D N 1
ATOM 10856 C CA . TRP D 1 123 ? 21.274 -22.375 35.688 1.00 20.20 123 TRP D CA 1
ATOM 10857 C C . TRP D 1 123 ? 21.134 -20.846 35.674 1.00 19.81 123 TRP D C 1
ATOM 10858 O O . TRP D 1 123 ? 21.922 -20.189 34.967 1.00 20.42 123 TRP D O 1
ATOM 10869 N N . ALA D 1 124 ? 20.211 -20.295 36.467 1.00 20.80 124 ALA D N 1
ATOM 10870 C CA . ALA D 1 124 ? 19.922 -18.842 36.509 1.00 20.44 124 ALA D CA 1
ATOM 10871 C C . ALA D 1 124 ? 21.176 -18.089 36.968 1.00 21.57 124 ALA D C 1
ATOM 10872 O O . ALA D 1 124 ? 21.495 -17.049 36.361 1.00 21.90 124 ALA D O 1
ATOM 10874 N N . LYS D 1 125 ? 21.864 -18.603 37.994 1.00 23.17 125 LYS D N 1
ATOM 10875 C CA . LYS D 1 125 ? 23.094 -17.989 38.564 1.00 25.60 125 LYS D CA 1
ATOM 10876 C C . LYS D 1 125 ? 24.160 -17.867 37.467 1.00 25.93 125 LYS D C 1
ATOM 10877 O O . LYS D 1 125 ? 24.786 -16.796 37.368 1.00 29.08 125 LYS D O 1
ATOM 10883 N N . GLN D 1 126 ? 24.378 -18.942 36.706 1.00 25.72 126 GLN D N 1
ATOM 10884 C CA . GLN D 1 126 ? 25.359 -19.017 35.586 1.00 29.41 126 GLN D CA 1
ATOM 10885 C C . GLN D 1 126 ? 24.962 -18.051 34.469 1.00 26.19 126 GLN D C 1
ATOM 10886 O O . GLN D 1 126 ? 25.851 -17.497 33.812 1.00 26.59 126 GLN D O 1
ATOM 10892 N N . GLU D 1 127 ? 23.671 -18.041 34.145 1.00 23.60 127 GLU D N 1
ATOM 10893 C CA . GLU D 1 127 ? 23.096 -17.293 33.002 1.00 23.90 127 GLU D CA 1
ATOM 10894 C C . GLU D 1 127 ? 23.032 -15.803 33.363 1.00 23.53 127 GLU D C 1
ATOM 10895 O O . GLU D 1 127 ? 23.041 -14.969 32.442 1.00 25.63 127 GLU D O 1
ATOM 10901 N N . GLY D 1 128 ? 23.017 -15.482 34.660 1.00 22.65 128 GLY D N 1
ATOM 10902 C CA . GLY D 1 128 ? 22.889 -14.099 35.159 1.00 24.54 128 GLY D CA 1
ATOM 10903 C C . GLY D 1 128 ? 21.475 -13.573 34.972 1.00 24.11 128 GLY D C 1
ATOM 10904 O O . GLY D 1 128 ? 21.321 -12.416 34.536 1.00 27.61 128 GLY D O 1
ATOM 10905 N N . VAL D 1 129 ? 20.470 -14.398 35.270 1.00 22.57 129 VAL D N 1
ATOM 10906 C CA . VAL D 1 129 ? 19.036 -13.989 35.217 1.00 20.57 129 VAL D CA 1
ATOM 10907 C C . VAL D 1 129 ? 18.380 -14.275 36.567 1.00 21.10 129 VAL D C 1
ATOM 10908 O O . VAL D 1 129 ? 18.820 -15.214 37.270 1.00 20.79 129 VAL D O 1
ATOM 10912 N N . GLY D 1 130 ? 17.394 -13.448 36.917 1.00 20.97 130 GLY D N 1
ATOM 10913 C CA . GLY D 1 130 ? 16.425 -13.713 37.990 1.00 20.10 130 GLY D CA 1
ATOM 10914 C C . GLY D 1 130 ? 15.360 -14.690 37.535 1.00 19.35 130 GLY D C 1
ATOM 10915 O O . GLY D 1 130 ? 15.275 -14.962 36.319 1.00 19.96 130 GLY D O 1
ATOM 10916 N N . LEU D 1 131 ? 14.589 -15.223 38.480 1.00 17.90 131 LEU D N 1
ATOM 10917 C CA . LEU D 1 131 ? 13.526 -16.222 38.216 1.00 17.33 131 LEU D CA 1
ATOM 10918 C C . LEU D 1 131 ? 12.199 -15.726 38.788 1.00 17.64 131 LEU D C 1
ATOM 10919 O O . LEU D 1 131 ? 12.178 -15.225 39.928 1.00 17.55 131 LEU D O 1
ATOM 10924 N N . ASP D 1 132 ? 11.137 -15.856 37.997 1.00 16.92 132 ASP D N 1
ATOM 10925 C CA . ASP D 1 132 ? 9.736 -15.719 38.464 1.00 17.54 132 ASP D CA 1
ATOM 10926 C C . ASP D 1 132 ? 9.101 -17.106 38.391 1.00 15.34 132 ASP D C 1
ATOM 10927 O O . ASP D 1 132 ? 9.735 -18.011 37.810 1.00 16.96 132 ASP D O 1
ATOM 10932 N N . PHE D 1 133 ? 7.960 -17.302 39.048 1.00 15.38 133 PHE D N 1
ATOM 10933 C CA . PHE D 1 133 ? 7.372 -18.648 39.247 1.00 16.06 133 PHE D CA 1
ATOM 10934 C C . PHE D 1 133 ? 5.873 -18.624 38.941 1.00 15.33 133 PHE D C 1
ATOM 10935 O O . PHE D 1 133 ? 5.220 -17.578 39.089 1.00 16.67 133 PHE D O 1
ATOM 10943 N N . ASN D 1 134 ? 5.374 -19.769 38.476 1.00 16.27 134 ASN D N 1
ATOM 10944 C CA . ASN D 1 134 ? 3.937 -20.037 38.226 1.00 16.50 134 ASN D CA 1
ATOM 10945 C C . ASN D 1 134 ? 3.598 -21.412 38.800 1.00 17.21 134 ASN D C 1
ATOM 10946 O O . ASN D 1 134 ? 4.187 -22.409 38.336 1.00 17.13 134 ASN D O 1
ATOM 10951 N N . GLY D 1 135 ? 2.663 -21.462 39.748 1.00 17.89 135 GLY D N 1
ATOM 10952 C CA . GLY D 1 135 ? 1.985 -22.711 40.129 1.00 17.00 135 GLY D CA 1
ATOM 10953 C C . GLY D 1 135 ? 1.268 -23.286 38.925 1.00 15.60 135 GLY D C 1
ATOM 10954 O O . GLY D 1 135 ? 0.829 -22.492 38.072 1.00 16.97 135 GLY D O 1
ATOM 10955 N N . THR D 1 136 ? 1.200 -24.611 38.811 1.00 14.81 136 THR D N 1
ATOM 10956 C CA . THR D 1 136 ? 0.570 -25.294 37.652 1.00 14.79 136 THR D CA 1
ATOM 10957 C C . THR D 1 136 ? -0.790 -25.850 38.077 1.00 14.99 136 THR D C 1
ATOM 10958 O O . THR D 1 136 ? -0.816 -26.919 38.705 1.00 18.16 136 THR D O 1
ATOM 10962 N N . PHE D 1 137 ? -1.875 -25.135 37.767 1.00 15.15 137 PHE D N 1
ATOM 10963 C CA . PHE D 1 137 ? -3.255 -25.487 38.190 1.00 15.37 137 PHE D CA 1
ATOM 10964 C C . PHE D 1 137 ? -4.056 -26.008 36.993 1.00 15.72 137 PHE D C 1
ATOM 10965 O O . PHE D 1 137 ? -5.250 -25.678 36.874 1.00 14.93 137 PHE D O 1
ATOM 10973 N N . PHE D 1 138 ? -3.429 -26.818 36.139 1.00 16.69 138 PHE D N 1
ATOM 10974 C CA . PHE D 1 138 ? -4.068 -27.369 34.914 1.00 17.42 138 PHE D CA 1
ATOM 10975 C C . PHE D 1 138 ? -3.357 -28.657 34.481 1.00 19.14 138 PHE D C 1
ATOM 10976 O O . PHE D 1 138 ? -2.318 -29.020 35.074 1.00 18.98 138 PHE D O 1
ATOM 10984 N N . SER D 1 139 ? -3.940 -29.342 33.493 1.00 22.52 139 SER D N 1
ATOM 10985 C CA . SER D 1 139 ? -3.405 -30.578 32.863 1.00 24.70 139 SER D CA 1
ATOM 10986 C C . SER D 1 139 ? -3.088 -31.615 33.943 1.00 23.44 139 SER D C 1
ATOM 10987 O O . SER D 1 139 ? -1.915 -32.024 34.056 1.00 25.45 139 SER D O 1
ATOM 10990 N N . HIS D 1 140 ? -4.102 -32.018 34.707 1.00 22.93 140 HIS D N 1
ATOM 10991 C CA . HIS D 1 140 ? -3.956 -32.908 35.886 1.00 23.02 140 HIS D CA 1
ATOM 10992 C C . HIS D 1 140 ? -5.290 -33.581 36.183 1.00 22.61 140 HIS D C 1
ATOM 10993 O O . HIS D 1 140 ? -6.345 -32.970 36.035 1.00 22.87 140 HIS D O 1
ATOM 11000 N N . PRO D 1 141 ? -5.274 -34.866 36.600 1.00 25.36 141 PRO D N 1
ATOM 11001 C CA . PRO D 1 141 ? -6.502 -35.582 36.941 1.00 26.98 141 PRO D CA 1
ATOM 11002 C C . PRO D 1 141 ? -7.331 -34.895 38.037 1.00 25.34 141 PRO D C 1
ATOM 11003 O O . PRO D 1 141 ? -8.522 -35.144 38.095 1.00 26.84 141 PRO D O 1
ATOM 11007 N N . MET D 1 142 ? -6.696 -34.068 38.876 1.00 23.58 142 MET D N 1
ATOM 11008 C CA . MET D 1 142 ? -7.366 -33.393 40.020 1.00 22.65 142 MET D CA 1
ATOM 11009 C C . MET D 1 142 ? -8.020 -32.084 39.555 1.00 19.58 142 MET D C 1
ATOM 11010 O O . MET D 1 142 ? -8.694 -31.437 40.386 1.00 18.36 142 MET D O 1
ATOM 11015 N N . VAL D 1 143 ? -7.928 -31.747 38.265 1.00 18.85 143 VAL D N 1
ATOM 11016 C CA . VAL D 1 143 ? -8.802 -30.697 37.665 1.00 17.50 143 VAL D CA 1
ATOM 11017 C C . VAL D 1 143 ? -10.180 -31.322 37.435 1.00 18.16 143 VAL D C 1
ATOM 11018 O O . VAL D 1 143 ? -10.304 -32.169 36.532 1.00 23.61 143 VAL D O 1
ATOM 11022 N N . LYS D 1 144 ? -11.162 -30.948 38.255 1.00 17.03 144 LYS D N 1
ATOM 11023 C CA . LYS D 1 144 ? -12.522 -31.547 38.241 1.00 18.76 144 LYS D CA 1
ATOM 11024 C C . LYS D 1 144 ? -13.501 -30.553 37.611 1.00 17.78 144 LYS D C 1
ATOM 11025 O O . LYS D 1 144 ? -13.705 -29.477 38.192 1.00 20.25 144 LYS D O 1
ATOM 11031 N N . ASP D 1 145 ? -14.065 -30.898 36.452 1.00 20.56 145 ASP D N 1
ATOM 11032 C CA . ASP D 1 145 ? -15.004 -30.020 35.706 1.00 21.49 145 ASP D CA 1
ATOM 11033 C C . ASP D 1 145 ? -14.398 -28.614 35.615 1.00 20.27 145 ASP D C 1
ATOM 11034 O O . ASP D 1 145 ? -15.095 -27.636 35.948 1.00 20.98 145 ASP D O 1
ATOM 11039 N N . ASN D 1 146 ? -13.124 -28.532 35.221 1.00 20.55 146 ASN D N 1
ATOM 11040 C CA . ASN D 1 146 ? -12.404 -27.265 34.923 1.00 20.94 146 ASN D CA 1
ATOM 11041 C C . ASN D 1 146 ? -12.174 -26.447 36.199 1.00 20.02 146 ASN D C 1
ATOM 11042 O O . ASN D 1 146 ? -11.929 -25.236 36.068 1.00 23.56 146 ASN D O 1
ATOM 11047 N N . MET D 1 147 ? -12.248 -27.056 37.383 1.00 17.57 147 MET D N 1
ATOM 11048 C CA . MET D 1 147 ? -12.106 -26.307 38.659 1.00 17.26 147 MET D CA 1
ATOM 11049 C C . MET D 1 147 ? -11.042 -26.962 39.544 1.00 16.36 147 MET D C 1
ATOM 11050 O O . MET D 1 147 ? -10.865 -28.195 39.472 1.00 16.54 147 MET D O 1
ATOM 11055 N N . THR D 1 148 ? -10.349 -26.145 40.339 1.00 15.71 148 THR D N 1
ATOM 11056 C CA . THR D 1 148 ? -9.166 -26.550 41.139 1.00 15.35 148 THR D CA 1
ATOM 11057 C C . THR D 1 148 ? -9.319 -25.973 42.551 1.00 15.36 148 THR D C 1
ATOM 11058 O O . THR D 1 148 ? -10.079 -26.560 43.342 1.00 16.49 148 THR D O 1
ATOM 11062 N N . VAL D 1 149 ? -8.678 -24.834 42.816 1.00 14.87 149 VAL D N 1
ATOM 11063 C CA . VAL D 1 149 ? -8.677 -24.150 44.143 1.00 16.71 149 VAL D CA 1
ATOM 11064 C C . VAL D 1 149 ? -10.127 -23.869 44.563 1.00 17.08 149 VAL D C 1
ATOM 11065 O O . VAL D 1 149 ? -10.417 -23.971 45.768 1.00 18.90 149 VAL D O 1
ATOM 11069 N N . SER D 1 150 ? -11.012 -23.532 43.618 1.00 15.90 150 SER D N 1
ATOM 11070 C CA . SER D 1 150 ? -12.398 -23.084 43.923 1.00 16.99 150 SER D CA 1
ATOM 11071 C C . SER D 1 150 ? -13.430 -24.154 43.543 1.00 16.82 150 SER D C 1
ATOM 11072 O O . SER D 1 150 ? -14.630 -23.822 43.502 1.00 17.50 150 SER D O 1
ATOM 11075 N N . SER D 1 151 ? -13.004 -25.409 43.376 1.00 17.51 151 SER D N 1
ATOM 11076 C CA . SER D 1 151 ? -13.905 -26.577 43.186 1.00 18.27 151 SER D CA 1
ATOM 11077 C C . SER D 1 151 ? -14.876 -26.677 44.358 1.00 19.05 151 SER D C 1
ATOM 11078 O O . SER D 1 151 ? -14.514 -26.377 45.495 1.00 21.35 151 SER D O 1
ATOM 11081 N N . PRO D 1 152 ? -16.139 -27.099 44.124 1.00 19.41 152 PRO D N 1
ATOM 11082 C CA . PRO D 1 152 ? -17.060 -27.391 45.222 1.00 20.50 152 PRO D CA 1
ATOM 11083 C C . PRO D 1 152 ? -16.707 -28.693 45.956 1.00 21.33 152 PRO D C 1
ATOM 11084 O O . PRO D 1 152 ? -17.251 -28.922 47.015 1.00 22.92 152 PRO D O 1
ATOM 11088 N N . ASP D 1 153 ? -15.803 -29.497 45.385 1.00 20.57 153 ASP D N 1
ATOM 11089 C CA . ASP D 1 153 ? -15.293 -30.755 45.996 1.00 21.91 153 ASP D CA 1
ATOM 11090 C C . ASP D 1 153 ? -14.155 -30.413 46.953 1.00 22.40 153 ASP D C 1
ATOM 11091 O O . ASP D 1 153 ? -13.107 -29.931 46.535 1.00 20.48 153 ASP D O 1
ATOM 11096 N N . PRO D 1 154 ? -14.331 -30.624 48.276 1.00 24.43 154 PRO D N 1
ATOM 11097 C CA . PRO D 1 154 ? -13.327 -30.202 49.252 1.00 26.95 154 PRO D CA 1
ATOM 11098 C C . PRO D 1 154 ? -11.997 -30.961 49.117 1.00 25.14 154 PRO D C 1
ATOM 11099 O O . PRO D 1 154 ? -10.970 -30.386 49.426 1.00 25.69 154 PRO D O 1
ATOM 11103 N N . LYS D 1 155 ? -12.036 -32.203 48.623 1.00 24.70 155 LYS D N 1
ATOM 11104 C CA . LYS D 1 155 ? -10.824 -33.035 48.383 1.00 25.85 155 LYS D CA 1
ATOM 11105 C C . LYS D 1 155 ? -10.000 -32.396 47.258 1.00 23.28 155 LYS D C 1
ATOM 11106 O O . LYS D 1 155 ? -8.754 -32.394 47.340 1.00 22.22 155 LYS D O 1
ATOM 11112 N N . VAL D 1 156 ? -10.676 -31.845 46.252 1.00 21.69 156 VAL D N 1
ATOM 11113 C CA . VAL D 1 156 ? -10.015 -31.182 45.093 1.00 20.67 156 VAL D CA 1
ATOM 11114 C C . VAL D 1 156 ? -9.448 -29.838 45.564 1.00 19.77 156 VAL D C 1
ATOM 11115 O O . VAL D 1 156 ? -8.248 -29.589 45.332 1.00 20.68 156 VAL D O 1
ATOM 11119 N N . ARG D 1 157 ? -10.267 -29.032 46.244 1.00 20.51 157 ARG D N 1
ATOM 11120 C CA . ARG D 1 157 ? -9.845 -27.750 46.868 1.00 20.69 157 ARG D CA 1
ATOM 11121 C C . ARG D 1 157 ? -8.562 -27.990 47.673 1.00 20.47 157 ARG D C 1
ATOM 11122 O O . ARG D 1 157 ? -7.573 -27.271 47.446 1.00 18.85 157 ARG D O 1
ATOM 11130 N N . ASP D 1 158 ? -8.573 -28.983 48.564 1.00 20.85 158 ASP D N 1
ATOM 11131 C CA . ASP D 1 158 ? -7.480 -29.217 49.546 1.00 20.74 158 ASP D CA 1
ATOM 11132 C C . ASP D 1 158 ? -6.183 -29.551 48.801 1.00 18.54 158 ASP D C 1
ATOM 11133 O O . ASP D 1 158 ? -5.130 -29.014 49.187 1.00 19.48 158 ASP D O 1
ATOM 11138 N N . PHE D 1 159 ? -6.257 -30.391 47.766 1.00 17.59 159 PHE D N 1
ATOM 11139 C CA . PHE D 1 159 ? -5.101 -30.788 46.919 1.00 19.40 159 PHE D CA 1
ATOM 11140 C C . PHE D 1 159 ? -4.448 -29.537 46.316 1.00 18.21 159 PHE D C 1
ATOM 11141 O O . PHE D 1 159 ? -3.208 -29.409 46.366 1.00 19.97 159 PHE D O 1
ATOM 11149 N N . TRP D 1 160 ? -5.257 -28.636 45.755 1.00 18.76 160 TRP D N 1
ATOM 11150 C CA . TRP D 1 160 ? -4.763 -27.447 45.012 1.00 18.74 160 TRP D CA 1
ATOM 11151 C C . TRP D 1 160 ? -4.297 -26.365 45.990 1.00 17.23 160 TRP D C 1
ATOM 11152 O O . TRP D 1 160 ? -3.336 -25.644 45.658 1.00 18.30 160 TRP D O 1
ATOM 11163 N N . ILE D 1 161 ? -4.891 -26.301 47.181 1.00 18.76 161 ILE D N 1
ATOM 11164 C CA . ILE D 1 161 ? -4.395 -25.414 48.273 1.00 18.77 161 ILE D CA 1
ATOM 11165 C C . ILE D 1 161 ? -2.994 -25.888 48.678 1.00 18.64 161 ILE D C 1
ATOM 11166 O O . ILE D 1 161 ? -2.104 -25.031 48.822 1.00 19.29 161 ILE D O 1
ATOM 11171 N N . ARG D 1 162 ? -2.788 -27.204 48.788 1.00 18.83 162 ARG D N 1
ATOM 11172 C CA . ARG D 1 162 ? -1.457 -27.801 49.080 1.00 19.26 162 ARG D CA 1
ATOM 11173 C C . ARG D 1 162 ? -0.469 -27.372 47.988 1.00 17.92 162 ARG D C 1
ATOM 11174 O O . ARG D 1 162 ? 0.639 -26.927 48.341 1.00 20.13 162 ARG D O 1
ATOM 11182 N N . HIS D 1 163 ? -0.862 -27.441 46.714 1.00 17.87 163 HIS D N 1
ATOM 11183 C CA . HIS D 1 163 ? 0.010 -26.999 45.594 1.00 16.72 163 HIS D CA 1
ATOM 11184 C C . HIS D 1 163 ? 0.295 -25.497 45.731 1.00 17.46 163 HIS D C 1
ATOM 11185 O O . HIS D 1 163 ? 1.466 -25.096 45.571 1.00 18.15 163 HIS D O 1
ATOM 11192 N N . GLY D 1 164 ? -0.731 -24.698 46.032 1.00 17.24 164 GLY D N 1
ATOM 11193 C CA . GLY D 1 164 ? -0.602 -23.237 46.189 1.00 18.87 164 GLY D CA 1
ATOM 11194 C C . GLY D 1 164 ? 0.416 -22.882 47.260 1.00 17.59 164 GLY D C 1
ATOM 11195 O O . GLY D 1 164 ? 1.285 -22.024 47.006 1.00 18.44 164 GLY D O 1
ATOM 11196 N N . LYS D 1 165 ? 0.327 -23.528 48.423 1.00 18.21 165 LYS D N 1
ATOM 11197 C CA . LYS D 1 165 ? 1.252 -23.289 49.557 1.00 17.34 165 LYS D CA 1
ATOM 11198 C C . LYS D 1 165 ? 2.670 -23.695 49.144 1.00 17.57 165 LYS D C 1
ATOM 11199 O O . LYS D 1 165 ? 3.622 -22.961 49.485 1.00 18.58 165 LYS D O 1
ATOM 11205 N N . ILE D 1 166 ? 2.801 -24.800 48.405 1.00 17.77 166 ILE D N 1
ATOM 11206 C CA . ILE D 1 166 ? 4.120 -25.330 47.953 1.00 19.70 166 ILE D CA 1
ATOM 11207 C C . ILE D 1 166 ? 4.730 -24.344 46.946 1.00 17.43 166 ILE D C 1
ATOM 11208 O O . ILE D 1 166 ? 5.945 -24.111 47.027 1.00 17.58 166 ILE D O 1
ATOM 11213 N N . SER D 1 167 ? 3.918 -23.722 46.086 1.00 18.30 167 SER D N 1
ATOM 11214 C CA . SER D 1 167 ? 4.399 -22.722 45.095 1.00 17.49 167 SER D CA 1
ATOM 11215 C C . SER D 1 167 ? 5.060 -21.551 45.835 1.00 17.41 167 SER D C 1
ATOM 11216 O O . SER D 1 167 ? 6.135 -21.109 45.395 1.00 19.36 167 SER D O 1
ATOM 11219 N N . ARG D 1 168 ? 4.504 -21.140 46.981 1.00 17.07 168 ARG D N 1
ATOM 11220 C CA . ARG D 1 168 ? 5.049 -20.019 47.793 1.00 17.46 168 ARG D CA 1
ATOM 11221 C C . ARG D 1 168 ? 6.367 -20.461 48.437 1.00 18.18 168 ARG D C 1
ATOM 11222 O O . ARG D 1 168 ? 7.311 -19.648 48.470 1.00 18.30 168 ARG D O 1
ATOM 11230 N N . GLU D 1 169 ? 6.415 -21.689 48.960 1.00 18.67 169 GLU D N 1
ATOM 11231 C CA . GLU D 1 169 ? 7.618 -22.247 49.633 1.00 20.28 169 GLU D CA 1
ATOM 11232 C C . GLU D 1 169 ? 8.759 -22.332 48.612 1.00 18.79 169 GLU D C 1
ATOM 11233 O O . GLU D 1 169 ? 9.875 -21.873 48.929 1.00 18.70 169 GLU D O 1
ATOM 11239 N N . ILE D 1 170 ? 8.465 -22.819 47.403 1.00 18.64 170 ILE D N 1
ATOM 11240 C CA . ILE D 1 170 ? 9.453 -22.923 46.290 1.00 19.15 170 ILE D CA 1
ATOM 11241 C C . ILE D 1 170 ? 9.941 -21.516 45.934 1.00 17.25 170 ILE D C 1
ATOM 11242 O O . ILE D 1 170 ? 11.170 -21.313 45.860 1.00 17.62 170 ILE D O 1
ATOM 11247 N N . SER D 1 171 ? 9.008 -20.586 45.725 1.00 16.95 171 SER D N 1
ATOM 11248 C CA . SER D 1 171 ? 9.285 -19.184 45.322 1.00 17.45 171 SER D CA 1
ATOM 11249 C C . SER D 1 171 ? 10.171 -18.510 46.375 1.00 17.68 171 SER D C 1
ATOM 11250 O O . SER D 1 171 ? 11.171 -17.878 45.995 1.00 16.85 171 SER D O 1
ATOM 11253 N N . ASN D 1 172 ? 9.842 -18.683 47.656 1.00 19.06 172 ASN D N 1
ATOM 11254 C CA . ASN D 1 172 ? 10.623 -18.123 48.791 1.00 19.17 172 ASN D CA 1
ATOM 11255 C C . ASN D 1 172 ? 12.068 -18.636 48.725 1.00 18.75 172 ASN D C 1
ATOM 11256 O O . ASN D 1 172 ? 13.003 -17.811 48.784 1.00 18.98 172 ASN D O 1
ATOM 11261 N N . TYR D 1 173 ? 12.238 -19.952 48.588 1.00 20.22 173 TYR D N 1
ATOM 11262 C CA . TYR D 1 173 ? 13.550 -20.646 48.512 1.00 19.60 173 TYR D CA 1
ATOM 11263 C C . TYR D 1 173 ? 14.367 -20.084 47.340 1.00 19.32 173 TYR D C 1
ATOM 11264 O O . TYR D 1 173 ? 15.545 -19.720 47.530 1.00 18.93 173 TYR D O 1
ATOM 11273 N N . ILE D 1 174 ? 13.764 -20.009 46.152 1.00 18.15 174 ILE D N 1
ATOM 11274 C CA . ILE D 1 174 ? 14.453 -19.504 44.927 1.00 17.61 174 ILE D CA 1
ATOM 11275 C C . ILE D 1 174 ? 14.897 -18.060 45.185 1.00 17.95 174 ILE D C 1
ATOM 11276 O O . ILE D 1 174 ? 16.074 -17.757 44.951 1.00 19.78 174 ILE D O 1
ATOM 11281 N N . GLY D 1 175 ? 13.996 -17.213 45.690 1.00 18.42 175 GLY D N 1
ATOM 11282 C CA . GLY D 1 175 ? 14.276 -15.785 45.938 1.00 19.08 175 GLY D CA 1
ATOM 11283 C C . GLY D 1 175 ? 15.429 -15.613 46.909 1.00 20.89 175 GLY D C 1
ATOM 11284 O O . GLY D 1 175 ? 16.288 -14.736 46.680 1.00 19.64 175 GLY D O 1
ATOM 11285 N N . GLU D 1 176 ? 15.468 -16.451 47.942 1.00 22.48 176 GLU D N 1
ATOM 11286 C CA . GLU D 1 176 ? 16.537 -16.413 48.969 1.00 23.81 176 GLU D CA 1
ATOM 11287 C C . GLU D 1 176 ? 17.873 -16.783 48.314 1.00 23.25 176 GLU D C 1
ATOM 11288 O O . GLU D 1 176 ? 18.862 -16.072 48.550 1.00 23.51 176 GLU D O 1
ATOM 11294 N N . LYS D 1 177 ? 17.885 -17.832 47.488 1.00 22.46 177 LYS D N 1
ATOM 11295 C CA . LYS D 1 177 ? 19.120 -18.363 46.854 1.00 23.29 177 LYS D CA 1
ATOM 11296 C C . LYS D 1 177 ? 19.653 -17.346 45.836 1.00 22.71 177 LYS D C 1
ATOM 11297 O O . LYS D 1 177 ? 20.883 -17.166 45.776 1.00 23.38 177 LYS D O 1
ATOM 11303 N N . LEU D 1 178 ? 18.767 -16.691 45.080 1.00 22.10 178 LEU D N 1
ATOM 11304 C CA . LEU D 1 178 ? 19.157 -15.803 43.951 1.00 21.45 178 LEU D CA 1
ATOM 11305 C C . LEU D 1 178 ? 19.426 -14.386 4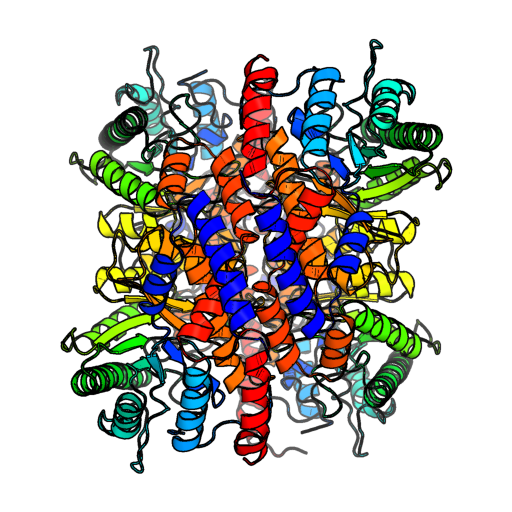4.465 1.00 23.48 178 LEU D C 1
ATOM 11306 O O . LEU D 1 178 ? 20.126 -13.633 43.766 1.00 23.47 178 LEU D O 1
ATOM 11311 N N . GLY D 1 179 ? 18.887 -14.042 45.637 1.00 21.93 179 GLY D N 1
ATOM 11312 C CA . GLY D 1 179 ? 18.904 -12.667 46.172 1.00 22.21 179 GLY D CA 1
ATOM 11313 C C . GLY D 1 179 ? 18.132 -11.721 45.270 1.00 21.57 179 GLY D C 1
ATOM 11314 O O . GLY D 1 179 ? 18.528 -10.547 45.158 1.00 25.95 179 GLY D O 1
ATOM 11315 N N . SER D 1 180 ? 17.087 -12.230 44.615 1.00 20.99 180 SER D N 1
ATOM 11316 C CA . SER D 1 180 ? 16.151 -11.446 43.769 1.00 20.54 180 SER D CA 1
ATOM 11317 C C . SER D 1 180 ? 14.722 -11.932 44.016 1.00 17.88 180 SER D C 1
ATOM 11318 O O . SER D 1 180 ? 14.476 -13.149 43.881 1.00 19.35 180 SER D O 1
ATOM 11321 N N . GLN D 1 181 ? 13.819 -11.014 44.357 1.00 17.45 181 GLN D N 1
ATOM 11322 C CA . GLN D 1 181 ? 12.410 -11.346 44.686 1.00 17.41 181 GLN D CA 1
ATOM 11323 C C . GLN D 1 181 ? 11.800 -12.151 43.535 1.00 17.73 181 GLN D C 1
ATOM 11324 O O . GLN D 1 181 ? 11.869 -11.694 42.380 1.00 18.53 181 GLN D O 1
ATOM 11330 N N . VAL D 1 182 ? 11.194 -13.290 43.863 1.00 18.29 182 VAL D N 1
ATOM 11331 C CA . VAL D 1 182 ? 10.451 -14.155 42.906 1.00 17.26 182 VAL D CA 1
ATOM 11332 C C . VAL D 1 182 ? 8.989 -13.707 42.885 1.00 16.77 182 VAL D C 1
ATOM 11333 O O . VAL D 1 182 ? 8.312 -13.855 43.915 1.00 17.73 182 VAL D O 1
ATOM 11337 N N . VAL D 1 183 ? 8.502 -13.188 41.757 1.00 15.42 183 VAL D N 1
ATOM 11338 C CA . VAL D 1 183 ? 7.036 -12.973 41.593 1.00 15.37 183 VAL D CA 1
ATOM 11339 C C . VAL D 1 183 ? 6.402 -14.333 41.295 1.00 15.44 183 VAL D C 1
ATOM 11340 O O . VAL D 1 183 ? 6.789 -14.978 40.303 1.00 16.56 183 VAL D O 1
ATOM 11344 N N . ASN D 1 184 ? 5.514 -14.773 42.183 1.00 15.29 184 ASN D N 1
ATOM 11345 C CA . ASN D 1 184 ? 4.837 -16.091 42.118 1.00 15.35 184 ASN D CA 1
ATOM 11346 C C . ASN D 1 184 ? 3.419 -15.868 41.591 1.00 15.96 184 ASN D C 1
ATOM 11347 O O . ASN D 1 184 ? 2.563 -15.403 42.359 1.00 15.94 184 ASN D O 1
ATOM 11352 N N . ASN D 1 185 ? 3.207 -16.115 40.297 1.00 16.50 185 ASN D N 1
ATOM 11353 C CA . ASN D 1 185 ? 1.943 -15.778 39.600 1.00 15.47 185 ASN D CA 1
ATOM 11354 C C . ASN D 1 185 ? 0.962 -16.943 39.753 1.00 14.61 185 ASN D C 1
ATOM 11355 O O . ASN D 1 185 ? 1.351 -18.096 39.482 1.00 15.74 185 ASN D O 1
ATOM 11360 N N . PHE D 1 186 ? -0.268 -16.629 40.157 1.00 15.24 186 PHE D N 1
ATOM 11361 C CA . PHE D 1 186 ? -1.393 -17.584 40.295 1.00 15.35 186 PHE D CA 1
ATOM 11362 C C . PHE D 1 186 ? -2.374 -17.380 39.142 1.00 15.09 186 PHE D C 1
ATOM 11363 O O . PHE D 1 186 ? -2.998 -16.300 39.051 1.00 16.43 186 PHE D O 1
ATOM 11371 N N . TRP D 1 187 ? -2.508 -18.399 38.296 1.00 14.80 187 TRP D N 1
ATOM 11372 C CA . TRP D 1 187 ? -3.591 -18.495 37.287 1.00 14.73 187 TRP D CA 1
ATOM 11373 C C . TRP D 1 187 ? -4.347 -19.814 37.455 1.00 14.65 187 TRP D C 1
ATOM 11374 O O . TRP D 1 187 ? -3.704 -20.883 37.449 1.00 14.74 187 TRP D O 1
ATOM 11385 N N . LEU D 1 188 ? -5.673 -19.724 37.549 1.00 14.63 188 LEU D N 1
ATOM 11386 C CA . LEU D 1 188 ? -6.594 -20.880 37.672 1.00 16.43 188 LEU D CA 1
ATOM 11387 C C . LEU D 1 188 ? -7.489 -20.930 36.442 1.00 16.30 188 LEU D C 1
ATOM 11388 O O . LEU D 1 188 ? -8.004 -19.902 36.009 1.00 17.38 188 LEU D O 1
ATOM 11393 N N . PRO D 1 189 ? -7.783 -22.135 35.911 1.00 15.62 189 PRO D N 1
ATOM 11394 C CA . PRO D 1 189 ? -8.727 -22.271 34.801 1.00 15.47 189 PRO D CA 1
ATOM 11395 C C . PRO D 1 189 ? -10.189 -22.124 35.252 1.00 14.76 189 PRO D C 1
ATOM 11396 O O . PRO D 1 189 ? -11.052 -21.914 34.424 1.00 15.61 189 PRO D O 1
ATOM 11400 N N . ASP D 1 190 ? -10.407 -22.164 36.566 1.00 13.85 190 ASP D N 1
ATOM 11401 C CA . ASP D 1 190 ? -11.725 -22.378 37.216 1.00 14.25 190 ASP D CA 1
ATOM 11402 C C . ASP D 1 190 ? -12.817 -21.576 36.499 1.00 14.29 190 ASP D C 1
ATOM 11403 O O . ASP D 1 190 ? -12.687 -20.347 36.362 1.00 14.75 190 ASP D O 1
ATOM 11408 N N . GLY D 1 191 ? -13.899 -22.255 36.125 1.00 14.33 191 GLY D N 1
ATOM 11409 C CA . GLY D 1 191 ? -15.098 -21.612 35.566 1.00 14.38 191 GLY D CA 1
ATOM 11410 C C . GLY D 1 191 ? -16.038 -22.631 34.956 1.00 14.87 191 GLY D C 1
ATOM 11411 O O . GLY D 1 191 ? -15.900 -23.836 35.273 1.00 16.24 191 GLY D O 1
ATOM 11412 N N . PHE D 1 192 ? -16.978 -22.160 34.135 1.00 14.31 192 PHE D N 1
ATOM 11413 C CA . PHE D 1 192 ? -18.017 -22.997 33.484 1.00 14.95 192 PHE D CA 1
ATOM 11414 C C . PHE D 1 192 ? -17.944 -22.842 31.967 1.00 14.47 192 PHE D C 1
ATOM 11415 O O . PHE D 1 192 ? -17.798 -21.713 31.465 1.00 16.26 192 PHE D O 1
ATOM 11423 N N . LYS D 1 193 ? -18.176 -23.945 31.263 1.00 14.77 193 LYS D N 1
ATOM 11424 C CA . LYS D 1 193 ? -18.360 -23.924 29.791 1.00 14.79 193 LYS D CA 1
ATOM 11425 C C . LYS D 1 193 ? -19.640 -23.154 29.446 1.00 14.26 193 LYS D C 1
ATOM 11426 O O . LYS D 1 193 ? -19.590 -22.292 28.549 1.00 14.50 193 LYS D O 1
ATOM 11432 N N . ASP D 1 194 ? -20.746 -23.447 30.132 1.00 14.07 194 ASP D N 1
ATOM 11433 C CA . ASP D 1 194 ? -22.083 -22.883 29.810 1.00 14.73 194 ASP D CA 1
ATOM 11434 C C . ASP D 1 194 ? -22.574 -22.027 30.986 1.00 14.97 194 ASP D C 1
ATOM 11435 O O . ASP D 1 194 ? -21.847 -21.916 31.997 1.00 15.70 194 ASP D O 1
ATOM 11440 N N . ASN D 1 195 ? -23.745 -21.405 30.834 1.00 14.99 195 ASN D N 1
ATOM 11441 C CA . ASN D 1 195 ? -24.234 -20.312 31.716 1.00 15.30 195 ASN D CA 1
ATOM 11442 C C . ASN D 1 195 ? -24.464 -20.854 33.123 1.00 15.52 195 ASN D C 1
ATOM 11443 O O . ASN D 1 195 ? -25.210 -21.810 33.315 1.00 16.30 195 ASN D O 1
ATOM 11448 N N . PRO D 1 196 ? -23.830 -20.256 34.156 1.00 15.96 196 PRO D N 1
ATOM 11449 C CA . PRO D 1 196 ? -24.006 -20.731 35.525 1.00 15.07 196 PRO D CA 1
ATOM 11450 C C . PRO D 1 196 ? -25.270 -20.171 36.190 1.00 15.11 196 PRO D C 1
ATOM 11451 O O . PRO D 1 196 ? -25.726 -19.102 35.818 1.00 16.75 196 PRO D O 1
ATOM 11455 N N . ILE D 1 197 ? -25.776 -20.903 37.186 1.00 14.17 197 ILE D N 1
ATOM 11456 C CA . ILE D 1 197 ? -26.883 -20.455 38.078 1.00 14.03 197 ILE D CA 1
ATOM 11457 C C . ILE D 1 197 ? -26.285 -19.589 39.188 1.00 13.89 197 ILE D C 1
ATOM 11458 O O . ILE D 1 197 ? -26.856 -18.518 39.489 1.00 14.16 197 ILE D O 1
ATOM 11463 N N . ASP D 1 198 ? -25.178 -20.044 39.779 1.00 14.26 198 ASP D N 1
ATOM 11464 C CA . ASP D 1 198 ? -24.592 -19.430 41.000 1.00 14.36 198 ASP D CA 1
ATOM 11465 C C . ASP D 1 198 ? -23.204 -18.880 40.663 1.00 13.58 198 ASP D C 1
ATOM 11466 O O . ASP D 1 198 ? -22.263 -19.684 40.496 1.00 13.75 198 ASP D O 1
ATOM 11471 N N . LYS D 1 199 ? -23.105 -17.556 40.535 1.00 14.02 199 LYS D N 1
ATOM 11472 C CA . LYS D 1 199 ? -21.843 -16.829 40.251 1.00 14.45 199 LYS D CA 1
ATOM 11473 C C . LYS D 1 199 ? -21.161 -16.434 41.564 1.00 14.61 199 LYS D C 1
ATOM 11474 O O . LYS D 1 199 ? -19.947 -16.160 41.548 1.00 15.34 199 LYS D O 1
ATOM 11480 N N . LYS D 1 200 ? -21.932 -16.360 42.648 1.00 14.83 200 LYS D N 1
ATOM 11481 C CA . LYS D 1 200 ? -21.457 -15.823 43.950 1.00 15.02 200 LYS D CA 1
ATOM 11482 C C . LYS D 1 200 ? -20.580 -16.870 44.645 1.00 15.95 200 LYS D C 1
ATOM 11483 O O . LYS D 1 200 ? -19.458 -16.525 45.074 1.00 15.45 200 LYS D O 1
ATOM 11489 N N . THR D 1 201 ? -21.071 -18.100 44.777 1.00 15.97 201 THR D N 1
ATOM 11490 C CA . THR D 1 201 ? -20.471 -19.109 45.686 1.00 15.34 201 THR D CA 1
ATOM 11491 C C . THR D 1 201 ? -19.088 -19.511 45.176 1.00 15.71 201 THR D C 1
ATOM 11492 O O . THR D 1 201 ? -18.158 -19.643 45.963 1.00 17.70 201 THR D O 1
ATOM 11496 N N . PRO D 1 202 ? -18.871 -19.712 43.853 1.00 15.04 202 PRO D N 1
ATOM 11497 C CA . PRO D 1 202 ? -17.535 -20.052 43.371 1.00 15.13 202 PRO D CA 1
ATOM 11498 C C . PRO D 1 202 ? -16.493 -18.992 43.755 1.00 15.33 202 PRO D C 1
ATOM 11499 O O . PRO D 1 202 ? -15.379 -19.356 44.080 1.00 15.46 202 PRO D O 1
ATOM 11503 N N . ARG D 1 203 ? -16.875 -17.714 43.738 1.00 15.16 203 ARG D N 1
ATOM 11504 C CA . ARG D 1 203 ? -15.944 -16.594 44.027 1.00 14.64 203 ARG D CA 1
ATOM 11505 C C . ARG D 1 203 ? -15.742 -16.475 45.542 1.00 14.66 203 ARG D C 1
ATOM 11506 O O . ARG D 1 203 ? -14.628 -16.106 45.948 1.00 15.68 203 ARG D O 1
ATOM 11514 N N . LEU D 1 204 ? -16.716 -16.897 46.348 1.00 14.42 204 LEU D N 1
ATOM 11515 C CA . LEU D 1 204 ? -16.505 -16.996 47.821 1.00 15.34 204 LEU D CA 1
ATOM 11516 C C . LEU D 1 204 ? -15.587 -18.183 48.136 1.00 15.23 204 LEU D C 1
ATOM 11517 O O . LEU D 1 204 ? -14.723 -18.037 49.019 1.00 15.81 204 LEU D O 1
ATOM 11522 N N . ARG D 1 205 ? -15.740 -19.312 47.441 1.00 14.86 205 ARG D N 1
ATOM 11523 C CA . ARG D 1 205 ? -14.840 -20.482 47.622 1.00 14.96 205 ARG D CA 1
ATOM 11524 C C . ARG D 1 205 ? -13.424 -20.064 47.226 1.00 15.59 205 ARG D C 1
ATOM 11525 O O . ARG D 1 205 ? -12.475 -20.416 47.945 1.00 16.19 205 ARG D O 1
ATOM 11533 N N . LEU D 1 206 ? -13.287 -19.333 46.115 1.00 15.03 206 LEU D N 1
ATOM 11534 C CA . LEU D 1 206 ? -11.963 -18.849 45.649 1.00 15.17 206 LEU D CA 1
ATOM 11535 C C . LEU D 1 206 ? -11.345 -17.939 46.719 1.00 14.13 206 LEU D C 1
ATOM 11536 O O . LEU D 1 206 ? -10.175 -18.166 47.084 1.00 14.94 206 LEU D O 1
ATOM 11541 N N . LEU D 1 207 ? -12.099 -16.954 47.213 1.00 14.29 207 LEU D N 1
ATOM 11542 C CA . LEU D 1 207 ? -11.609 -15.973 48.218 1.00 14.30 207 LEU D CA 1
ATOM 11543 C C . LEU D 1 207 ? -11.038 -16.735 49.419 1.00 14.69 207 LEU D C 1
ATOM 11544 O O . LEU D 1 207 ? -9.904 -16.433 49.835 1.00 15.47 207 LEU D O 1
ATOM 11549 N N . LYS D 1 208 ? -11.793 -17.697 49.944 1.00 16.26 208 LYS D N 1
ATOM 11550 C CA . LYS D 1 208 ? -11.431 -18.428 51.186 1.00 18.08 208 LYS D CA 1
ATOM 11551 C C . LYS D 1 208 ? -10.162 -19.248 50.936 1.00 16.91 208 LYS D C 1
ATOM 11552 O O . LYS D 1 208 ? -9.276 -19.257 51.813 1.00 19.33 208 LYS D O 1
ATOM 11558 N N . ALA D 1 209 ? -10.083 -19.909 49.780 1.00 15.93 209 ALA D N 1
ATOM 11559 C CA . ALA D 1 209 ? -8.968 -20.808 49.415 1.00 15.49 209 ALA D CA 1
ATOM 11560 C C . ALA D 1 209 ? -7.695 -19.978 49.222 1.00 15.53 209 ALA D C 1
ATOM 11561 O O . ALA D 1 209 ? -6.639 -20.402 49.725 1.00 16.97 209 ALA D O 1
ATOM 11563 N N . LEU D 1 210 ? -7.792 -18.837 48.530 1.00 15.00 210 LEU D N 1
ATOM 11564 C CA . LEU D 1 210 ? -6.634 -17.933 48.295 1.00 15.63 210 LEU D CA 1
ATOM 11565 C C . LEU D 1 210 ? -6.098 -17.446 49.646 1.00 14.87 210 LEU D C 1
ATOM 11566 O O . LEU D 1 210 ? -4.870 -17.459 49.824 1.00 17.45 210 LEU D O 1
ATOM 11571 N N . ASP D 1 211 ? -6.984 -17.027 50.553 1.00 15.45 211 ASP D N 1
ATOM 11572 C CA . ASP D 1 211 ? -6.603 -16.507 51.895 1.00 16.32 211 ASP D CA 1
ATOM 11573 C C . ASP D 1 211 ? -5.825 -17.598 52.641 1.00 16.64 211 ASP D C 1
ATOM 11574 O O . ASP D 1 211 ? -4.828 -17.262 53.321 1.00 17.99 211 ASP D O 1
ATOM 11579 N N . GLU D 1 212 ? -6.241 -18.859 52.496 1.00 17.89 212 GLU D N 1
ATOM 11580 C CA . GLU D 1 212 ? -5.597 -20.022 53.163 1.00 19.89 212 GLU D CA 1
ATOM 11581 C C . GLU D 1 212 ? -4.204 -20.222 52.554 1.00 18.67 212 GLU D C 1
ATOM 11582 O O . GLU D 1 212 ? -3.246 -20.439 53.310 1.00 19.84 212 GLU D O 1
ATOM 11588 N N . ILE D 1 213 ? -4.076 -20.062 51.237 1.00 17.78 213 ILE D N 1
ATOM 11589 C CA . ILE D 1 213 ? -2.782 -20.260 50.523 1.00 17.72 213 ILE D CA 1
ATOM 11590 C C . ILE D 1 213 ? -1.765 -19.219 51.010 1.00 17.25 213 ILE D C 1
ATOM 11591 O O . ILE D 1 213 ? -0.620 -19.617 51.301 1.00 17.38 213 ILE D O 1
ATOM 11596 N N . ILE D 1 214 ? -2.166 -17.953 51.172 1.00 16.44 214 ILE D N 1
ATOM 11597 C CA . ILE D 1 214 ? -1.213 -16.839 51.471 1.00 16.80 214 ILE D CA 1
ATOM 11598 C C . ILE D 1 214 ? -1.074 -16.630 52.985 1.00 18.83 214 ILE D C 1
ATOM 11599 O O . ILE D 1 214 ? -0.328 -15.720 53.378 1.00 19.28 214 ILE D O 1
ATOM 11604 N N . LYS D 1 215 ? -1.758 -17.429 53.801 1.00 20.48 215 LYS D N 1
ATOM 11605 C CA . LYS D 1 215 ? -1.895 -17.135 55.251 1.00 22.25 215 LYS D CA 1
ATOM 11606 C C . LYS D 1 215 ? -0.518 -17.076 55.923 1.00 24.23 215 LYS D C 1
ATOM 11607 O O . LYS D 1 215 ? -0.258 -16.086 56.637 1.00 25.27 215 LYS D O 1
ATOM 11613 N N . ASP D 1 216 ? 0.283 -18.138 55.803 1.00 23.90 216 ASP D N 1
ATOM 11614 C CA . ASP D 1 216 ? 1.589 -18.243 56.511 1.00 25.79 216 ASP D CA 1
ATOM 11615 C C . ASP D 1 216 ? 2.553 -17.246 55.878 1.00 23.86 216 ASP D C 1
ATOM 11616 O O . ASP D 1 216 ? 2.812 -17.302 54.681 1.00 23.83 216 ASP D O 1
ATOM 11621 N N . PRO D 1 217 ? 3.072 -16.270 56.652 1.00 24.81 217 PRO D N 1
ATOM 11622 C CA . PRO D 1 217 ? 3.903 -15.207 56.090 1.00 24.59 217 PRO D CA 1
ATOM 11623 C C . PRO D 1 217 ? 5.270 -15.708 55.598 1.00 23.51 217 PRO D C 1
ATOM 11624 O O . PRO D 1 217 ? 5.836 -16.591 56.218 1.00 24.47 217 PRO D O 1
ATOM 11628 N N . LEU D 1 218 ? 5.741 -15.147 54.481 1.00 21.29 218 LEU D N 1
ATOM 11629 C CA . LEU D 1 218 ? 7.110 -15.347 53.940 1.00 20.21 218 LEU D CA 1
ATOM 11630 C C . LEU D 1 218 ? 7.717 -13.988 53.612 1.00 19.92 218 LEU D C 1
ATOM 11631 O O . LEU D 1 218 ? 7.001 -13.045 53.278 1.00 20.40 218 LEU D O 1
ATOM 11636 N N . PRO D 1 219 ? 9.055 -13.839 53.720 1.00 19.47 219 PRO D N 1
ATOM 11637 C CA . PRO D 1 219 ? 9.702 -12.542 53.536 1.00 20.46 219 PRO D CA 1
ATOM 11638 C C . PRO D 1 219 ? 9.435 -11.956 52.144 1.00 20.86 219 PRO D C 1
ATOM 11639 O O . PRO D 1 219 ? 9.675 -12.631 51.147 1.00 20.90 219 PRO D O 1
ATOM 11643 N N . GLU D 1 220 ? 8.973 -10.705 52.111 1.00 20.08 220 GLU D N 1
ATOM 11644 C CA . GLU D 1 220 ? 8.678 -9.971 50.855 1.00 20.69 220 GLU D CA 1
ATOM 11645 C C . GLU D 1 220 ? 9.951 -9.862 50.006 1.00 19.26 220 GLU D C 1
ATOM 11646 O O . GLU D 1 220 ? 9.826 -9.789 48.774 1.00 20.54 220 GLU D O 1
ATOM 11652 N N . LYS D 1 221 ? 11.133 -9.830 50.625 1.00 20.21 221 LYS D N 1
ATOM 11653 C CA . LYS D 1 221 ? 12.411 -9.672 49.878 1.00 21.50 221 LYS D CA 1
ATOM 11654 C C . LYS D 1 221 ? 12.635 -10.906 48.995 1.00 20.18 221 LYS D C 1
ATOM 11655 O O . LYS D 1 221 ? 13.342 -10.775 47.979 1.00 21.69 221 LYS D O 1
ATOM 11661 N N . ASN D 1 222 ? 12.072 -12.057 49.378 1.00 17.49 222 ASN D N 1
ATOM 11662 C CA . ASN D 1 222 ? 12.278 -13.356 48.685 1.00 17.97 222 ASN D CA 1
ATOM 11663 C C . ASN D 1 222 ? 11.189 -13.560 47.627 1.00 18.72 222 ASN D C 1
ATOM 11664 O O . ASN D 1 222 ? 11.526 -14.023 46.516 1.00 18.51 222 ASN D O 1
ATOM 11669 N N . THR D 1 223 ? 9.925 -13.289 47.961 1.00 16.84 223 THR D N 1
ATOM 11670 C CA . THR D 1 223 ? 8.792 -13.580 47.048 1.00 17.07 223 THR D CA 1
ATOM 11671 C C . THR D 1 223 ? 7.585 -12.699 47.375 1.00 16.60 223 THR D C 1
ATOM 11672 O O . THR D 1 223 ? 7.395 -12.324 48.555 1.00 17.86 223 THR D O 1
ATOM 11676 N N . ILE D 1 224 ? 6.787 -12.403 46.352 1.00 17.67 224 ILE D N 1
ATOM 11677 C CA . ILE D 1 224 ? 5.391 -11.911 46.504 1.00 16.93 224 ILE D CA 1
ATOM 11678 C C . ILE D 1 224 ? 4.518 -12.575 45.437 1.00 16.86 224 ILE D C 1
ATOM 11679 O O . ILE D 1 224 ? 5.054 -12.953 44.366 1.00 16.21 224 ILE D O 1
ATOM 11684 N N . GLU D 1 225 ? 3.236 -12.755 45.752 1.00 15.24 225 GLU D N 1
ATOM 11685 C CA . GLU D 1 225 ? 2.245 -13.420 44.871 1.00 14.52 225 GLU D CA 1
ATOM 11686 C C . GLU D 1 225 ? 1.581 -12.368 43.982 1.00 14.18 225 GLU D C 1
ATOM 11687 O O . GLU D 1 225 ? 1.356 -11.236 44.446 1.00 14.37 225 GLU D O 1
ATOM 11693 N N . SER D 1 226 ? 1.312 -12.735 42.732 1.00 14.09 226 SER D N 1
ATOM 11694 C CA . SER D 1 226 ? 0.462 -11.965 41.795 1.00 14.50 226 SER D CA 1
ATOM 11695 C C . SER D 1 226 ? -0.697 -12.854 41.354 1.00 14.66 226 SER D C 1
ATOM 11696 O O . SER D 1 226 ? -0.529 -14.086 41.366 1.00 15.22 226 SER D O 1
ATOM 11699 N N . PHE D 1 227 ? -1.832 -12.243 41.018 1.00 15.80 227 PHE D N 1
ATOM 11700 C CA . PHE D 1 227 ? -3.103 -12.951 40.738 1.00 15.26 227 PHE D CA 1
ATOM 11701 C C . PHE D 1 227 ? -3.596 -12.551 39.352 1.00 14.76 227 PHE D C 1
ATOM 11702 O O . PHE D 1 227 ? -3.761 -11.352 39.075 1.00 15.18 227 PHE D O 1
ATOM 11710 N N . GLU D 1 228 ? -3.774 -13.559 38.507 1.00 15.12 228 GLU D N 1
ATOM 11711 C CA . GLU D 1 228 ? -4.050 -13.377 37.061 1.00 15.70 228 GLU D CA 1
ATOM 11712 C C . GLU D 1 228 ? -5.483 -13.800 36.750 1.00 15.32 228 GLU D C 1
ATOM 11713 O O . GLU D 1 228 ? -5.787 -15.000 36.858 1.00 16.97 228 GLU D O 1
ATOM 11719 N N . GLY D 1 229 ? -6.297 -12.846 36.305 1.00 15.73 229 GLY D N 1
ATOM 11720 C CA . GLY D 1 229 ? -7.676 -13.091 35.860 1.00 15.56 229 GLY D CA 1
ATOM 11721 C C . GLY D 1 229 ? -7.725 -13.374 34.371 1.00 16.52 229 GLY D C 1
ATOM 11722 O O . GLY D 1 229 ? -6.695 -13.209 33.678 1.00 16.32 229 GLY D O 1
ATOM 11723 N N . LYS D 1 230 ? -8.889 -13.799 33.897 1.00 15.89 230 LYS D N 1
ATOM 11724 C CA . LYS D 1 230 ? -9.119 -14.145 32.473 1.00 16.70 230 LYS D CA 1
ATOM 11725 C C . LYS D 1 230 ? -10.596 -13.893 32.172 1.00 15.95 230 LYS D C 1
ATOM 11726 O O . LYS D 1 230 ? -11.410 -14.024 33.098 1.00 16.54 230 LYS D O 1
ATOM 11732 N N . LEU D 1 231 ? -10.931 -13.487 30.947 1.00 15.21 231 LEU D N 1
ATOM 11733 C CA . LEU D 1 231 ? -12.352 -13.301 30.557 1.00 14.70 231 LEU D CA 1
ATOM 11734 C C . LEU D 1 231 ? -12.956 -14.665 30.221 1.00 14.85 231 LEU D C 1
ATOM 11735 O O . LEU D 1 231 ? -14.043 -14.977 30.741 1.00 15.65 231 LEU D O 1
ATOM 11740 N N . PHE D 1 232 ? -12.270 -15.452 29.392 1.00 14.55 232 PHE D N 1
ATOM 11741 C CA . PHE D 1 232 ? -12.782 -16.750 28.883 1.00 15.48 232 PHE D CA 1
ATOM 11742 C C . PHE D 1 232 ? -11.628 -17.587 28.334 1.00 15.02 232 PHE D C 1
ATOM 11743 O O . PHE D 1 232 ? -10.631 -17.020 27.851 1.00 17.43 232 PHE D O 1
ATOM 11751 N N . GLY D 1 233 ? -11.774 -18.908 28.420 1.00 15.35 233 GLY D N 1
ATOM 11752 C CA . GLY D 1 233 ? -10.867 -19.878 27.785 1.00 16.57 233 GLY D CA 1
ATOM 11753 C C . GLY D 1 233 ? -11.644 -20.946 27.045 1.00 16.91 233 GLY D C 1
ATOM 11754 O O . GLY D 1 233 ? -12.862 -21.082 27.287 1.00 17.69 233 GLY D O 1
ATOM 11755 N N . THR D 1 234 ? -10.969 -21.682 26.167 1.00 19.46 234 THR D N 1
ATOM 11756 C CA . THR D 1 234 ? -11.585 -22.766 25.369 1.00 20.80 234 THR D CA 1
ATOM 11757 C C . THR D 1 234 ? -12.119 -23.830 26.331 1.00 18.97 234 THR D C 1
ATOM 11758 O O . THR D 1 234 ? -11.377 -24.224 27.246 1.00 19.97 234 THR D O 1
ATOM 11762 N N . GLY D 1 235 ? -13.377 -24.228 26.146 1.00 18.90 235 GLY D N 1
ATOM 11763 C CA . GLY D 1 235 ? -14.062 -25.233 26.979 1.00 16.59 235 GLY D CA 1
ATOM 11764 C C . GLY D 1 235 ? -14.562 -24.649 28.291 1.00 15.72 235 GLY D C 1
ATOM 11765 O O . GLY D 1 235 ? -15.213 -25.390 29.049 1.00 18.27 235 GLY D O 1
ATOM 11766 N N . ILE D 1 236 ? -14.274 -23.369 28.550 1.00 15.05 236 ILE D N 1
ATOM 11767 C CA . ILE D 1 236 ? -14.657 -22.652 29.803 1.00 15.55 236 ILE D CA 1
ATOM 11768 C C . ILE D 1 236 ? -15.110 -21.236 29.431 1.00 15.20 236 ILE D C 1
ATOM 11769 O O . ILE D 1 236 ? -14.628 -20.280 30.047 1.00 17.81 236 ILE D O 1
ATOM 11774 N N . GLU D 1 237 ? -15.993 -21.101 28.437 1.00 15.43 237 GLU D N 1
ATOM 11775 C CA . GLU D 1 237 ? -16.225 -19.809 27.744 1.00 15.87 237 GLU D CA 1
ATOM 11776 C C . GLU D 1 237 ? -17.168 -18.891 28.534 1.00 15.51 237 GLU D C 1
ATOM 11777 O O . GLU D 1 237 ? -17.026 -17.669 28.378 1.00 16.41 237 GLU D O 1
ATOM 11783 N N . SER D 1 238 ? -18.125 -19.434 29.295 1.00 15.16 238 SER D N 1
ATOM 11784 C CA . SER D 1 238 ? -19.329 -18.692 29.763 1.00 15.55 238 SER D CA 1
ATOM 11785 C C . SER D 1 238 ? -19.065 -17.978 31.099 1.00 15.29 238 SER D C 1
ATOM 11786 O O . SER D 1 238 ? -19.711 -16.949 31.356 1.00 17.38 238 SER D O 1
ATOM 11789 N N . TYR D 1 239 ? -18.156 -18.494 31.922 1.00 14.69 239 TYR D N 1
ATOM 11790 C CA . TYR D 1 239 ? -17.914 -17.946 33.285 1.00 14.40 239 TYR D CA 1
ATOM 11791 C C . TYR D 1 239 ? -16.501 -18.305 33.733 1.00 14.09 239 TYR D C 1
ATOM 11792 O O . TYR D 1 239 ? -16.106 -19.476 33.636 1.00 15.05 239 TYR D O 1
ATOM 11801 N N . THR D 1 240 ? -15.774 -17.302 34.217 1.00 14.08 240 THR D N 1
ATOM 11802 C CA . THR D 1 240 ? -14.423 -17.465 34.803 1.00 14.07 240 THR D CA 1
ATOM 11803 C C . THR D 1 240 ? -14.488 -17.055 36.273 1.00 14.11 240 THR D C 1
ATOM 11804 O O . THR D 1 240 ? -14.821 -15.892 36.547 1.00 15.86 240 THR D O 1
ATOM 11808 N N . THR D 1 241 ? -14.252 -17.999 37.176 1.00 14.95 241 THR D N 1
ATOM 11809 C CA . THR D 1 241 ? -14.370 -17.747 38.634 1.00 14.31 241 THR D CA 1
ATOM 11810 C C . THR D 1 241 ? -13.462 -16.568 38.999 1.00 14.12 241 THR D C 1
ATOM 11811 O O . THR D 1 241 ? -13.978 -15.563 39.517 1.00 14.98 241 THR D O 1
ATOM 11815 N N . GLY D 1 242 ? -12.168 -16.681 38.698 1.00 13.61 242 GLY D N 1
ATOM 11816 C CA . GLY D 1 242 ? -11.182 -15.602 38.890 1.00 13.65 242 GLY D CA 1
ATOM 11817 C C . GLY D 1 242 ? -11.269 -14.555 37.793 1.00 13.20 242 GLY D C 1
ATOM 11818 O O . GLY D 1 242 ? -10.456 -14.622 36.848 1.00 14.17 242 GLY D O 1
ATOM 11819 N N . SER D 1 243 ? -12.188 -13.595 37.921 1.00 13.56 243 SER D N 1
ATOM 11820 C CA . SER D 1 243 ? -12.361 -12.473 36.958 1.00 13.86 243 SER D CA 1
ATOM 11821 C C . SER D 1 243 ? -11.300 -11.396 37.210 1.00 13.42 243 SER D C 1
ATOM 11822 O O . SER D 1 243 ? -10.673 -11.397 38.291 1.00 13.59 243 SER D O 1
ATOM 11825 N N . HIS D 1 244 ? -11.127 -10.476 36.261 1.00 14.67 244 HIS D N 1
ATOM 11826 C CA . HIS D 1 244 ? -10.195 -9.329 36.397 1.00 14.26 244 HIS D CA 1
ATOM 11827 C C . HIS D 1 244 ? -10.617 -8.473 37.594 1.00 13.39 244 HIS D C 1
ATOM 11828 O O . HIS D 1 244 ? -9.725 -8.004 38.317 1.00 14.33 244 HIS D O 1
ATOM 11835 N N . GLU D 1 245 ? -11.922 -8.233 37.744 1.00 14.00 245 GLU D N 1
ATOM 11836 C CA . GLU D 1 245 ? -12.489 -7.413 38.846 1.00 13.28 245 GLU D CA 1
ATOM 11837 C C . GLU D 1 245 ? -12.198 -8.119 40.170 1.00 12.67 245 GLU D C 1
ATOM 11838 O O . GLU D 1 245 ? -11.738 -7.447 41.118 1.00 14.91 245 GLU D O 1
ATOM 11844 N N . PHE D 1 246 ? -12.442 -9.427 40.231 1.00 12.75 246 PHE D N 1
ATOM 11845 C CA . PHE D 1 246 ? -12.213 -10.224 41.461 1.00 13.34 246 PHE D CA 1
ATOM 11846 C C . PHE D 1 246 ? -10.758 -10.038 41.901 1.00 13.68 246 PHE D C 1
ATOM 11847 O O . PHE D 1 246 ? -10.511 -9.720 43.074 1.00 14.22 246 PHE D O 1
ATOM 11855 N N . TYR D 1 247 ? -9.811 -10.203 40.978 1.00 13.18 247 TYR D N 1
ATOM 11856 C CA . TYR D 1 247 ? -8.364 -10.261 41.301 1.00 13.66 247 TYR D CA 1
ATOM 11857 C C . TYR D 1 247 ? -7.810 -8.854 41.553 1.00 13.66 247 TYR D C 1
ATOM 11858 O O . TYR D 1 247 ? -6.932 -8.729 42.428 1.00 14.52 247 TYR D O 1
ATOM 11867 N N . GLN D 1 248 ? -8.284 -7.820 40.848 1.00 13.66 248 GLN D N 1
ATOM 11868 C CA . GLN D 1 248 ? -7.845 -6.435 41.166 1.00 13.13 248 GLN D CA 1
ATOM 11869 C C . GLN D 1 248 ? -8.292 -6.117 42.601 1.00 13.11 248 GLN D C 1
ATOM 11870 O O . GLN D 1 248 ? -7.471 -5.586 43.374 1.00 13.22 248 GLN D O 1
ATOM 11876 N N . ASN D 1 249 ? -9.528 -6.479 42.953 1.00 13.13 249 ASN D N 1
ATOM 11877 C CA . ASN D 1 249 ? -10.089 -6.267 44.315 1.00 13.52 249 ASN D CA 1
ATOM 11878 C C . ASN D 1 249 ? -9.246 -7.062 45.315 1.00 12.83 249 ASN D C 1
ATOM 11879 O O . ASN D 1 249 ? -8.882 -6.500 46.380 1.00 14.57 249 ASN D O 1
ATOM 11884 N N . TYR D 1 250 ? -8.934 -8.317 44.985 1.00 13.25 250 TYR D N 1
ATOM 11885 C CA . TYR D 1 250 ? -8.200 -9.238 45.889 1.00 13.90 250 TYR D CA 1
ATOM 11886 C C . TYR D 1 250 ? -6.790 -8.693 46.134 1.00 14.25 250 TYR D C 1
ATOM 11887 O O . TYR D 1 250 ? -6.359 -8.613 47.310 1.00 15.30 250 TYR D O 1
ATOM 11896 N N . ALA D 1 251 ? -6.078 -8.324 45.067 1.00 14.97 251 ALA D N 1
ATOM 11897 C CA . ALA D 1 251 ? -4.687 -7.820 45.140 1.00 15.04 251 ALA D CA 1
ATOM 11898 C C . ALA D 1 251 ? -4.652 -6.576 46.030 1.00 15.42 251 ALA D C 1
ATOM 11899 O O . ALA D 1 251 ? -3.774 -6.494 46.909 1.00 15.60 251 ALA D O 1
ATOM 11901 N N . ILE D 1 252 ? -5.565 -5.632 45.805 1.00 15.40 252 ILE D N 1
ATOM 11902 C CA . ILE D 1 252 ? -5.584 -4.349 46.561 1.00 15.17 252 ILE D CA 1
ATOM 11903 C C . ILE D 1 252 ? -5.863 -4.653 48.041 1.00 15.95 252 ILE D C 1
ATOM 11904 O O . ILE D 1 252 ? -5.124 -4.129 48.899 1.00 15.79 252 ILE D O 1
ATOM 11909 N N . SER D 1 253 ? -6.852 -5.500 48.337 1.00 16.14 253 SER D N 1
ATOM 11910 C CA . SER D 1 253 ? -7.293 -5.762 49.734 1.00 16.83 253 SER D CA 1
ATOM 11911 C C . SER D 1 253 ? -6.254 -6.609 50.480 1.00 16.51 253 SER D C 1
ATOM 11912 O O . SER D 1 253 ? -6.108 -6.393 51.702 1.00 18.86 253 SER D O 1
ATOM 11915 N N . ARG D 1 254 ? -5.577 -7.546 49.804 1.00 14.87 254 ARG D N 1
ATOM 11916 C CA . ARG D 1 254 ? -4.648 -8.503 50.466 1.00 15.68 254 ARG D CA 1
ATOM 11917 C C . ARG D 1 254 ? -3.190 -8.064 50.274 1.00 15.79 254 ARG D C 1
ATOM 11918 O O . ARG D 1 254 ? -2.297 -8.815 50.718 1.00 16.56 254 ARG D O 1
ATOM 11926 N N . ASN D 1 255 ? -2.962 -6.882 49.692 1.00 15.50 255 ASN D N 1
ATOM 11927 C CA . ASN D 1 255 ? -1.616 -6.269 49.511 1.00 15.71 255 ASN D CA 1
ATOM 11928 C C . ASN D 1 255 ? -0.731 -7.202 48.685 1.00 16.11 255 ASN D C 1
ATOM 11929 O O . ASN D 1 255 ? 0.422 -7.442 49.086 1.00 17.59 255 ASN D O 1
ATOM 11934 N N . LYS D 1 256 ? -1.240 -7.652 47.540 1.00 15.34 256 LYS D N 1
ATOM 11935 C CA . LYS D 1 256 ? -0.503 -8.530 46.598 1.00 15.16 256 LYS D CA 1
ATOM 11936 C C . LYS D 1 256 ? -0.492 -7.859 45.224 1.00 15.31 256 LYS D C 1
ATOM 11937 O O . LYS D 1 256 ? -1.056 -6.759 45.098 1.00 17.13 256 LYS D O 1
ATOM 11943 N N . LEU D 1 257 ? 0.202 -8.457 44.256 1.00 15.06 257 LEU D N 1
ATOM 11944 C CA . LEU D 1 257 ? 0.291 -7.891 42.889 1.00 14.55 257 LEU D CA 1
ATOM 11945 C C . LEU D 1 257 ? -0.917 -8.359 42.079 1.00 14.53 257 LEU D C 1
ATOM 11946 O O . LEU D 1 257 ? -1.489 -9.426 42.393 1.00 15.32 257 LEU D O 1
ATOM 11951 N N . TRP D 1 258 ? -1.242 -7.602 41.033 1.00 13.05 258 TRP D N 1
ATOM 11952 C CA . TRP D 1 258 ? -2.320 -7.935 40.077 1.00 13.62 258 TRP D CA 1
ATOM 11953 C C . TRP D 1 258 ? -1.682 -8.207 38.714 1.00 13.90 258 TRP D C 1
ATOM 11954 O O . TRP D 1 258 ? -0.795 -7.433 38.309 1.00 14.50 258 TRP D O 1
ATOM 11965 N N . THR D 1 259 ? -2.045 -9.327 38.095 1.00 13.12 259 THR D N 1
ATOM 11966 C CA . THR D 1 259 ? -1.490 -9.742 36.784 1.00 13.82 259 THR D CA 1
ATOM 11967 C C . THR D 1 259 ? -2.451 -9.335 35.666 1.00 14.03 259 THR D C 1
ATOM 11968 O O . THR D 1 259 ? -3.614 -9.773 35.685 1.00 15.31 259 THR D O 1
ATOM 11972 N N . ILE D 1 260 ? -1.950 -8.540 34.719 1.00 14.67 260 ILE D N 1
ATOM 11973 C CA . ILE D 1 260 ? -2.693 -8.116 33.500 1.00 15.13 260 ILE D CA 1
ATOM 11974 C C . ILE D 1 260 ? -2.070 -8.833 32.301 1.00 15.71 260 ILE D C 1
ATOM 11975 O O . ILE D 1 260 ? -0.919 -8.507 31.961 1.00 16.55 260 ILE D O 1
ATOM 11980 N N . ASP D 1 261 ? -2.785 -9.797 31.718 1.00 15.56 261 ASP D N 1
ATOM 11981 C CA . ASP D 1 261 ? -2.368 -10.474 30.460 1.00 15.59 261 ASP D CA 1
ATOM 11982 C C . ASP D 1 261 ? -3.117 -9.830 29.291 1.00 15.15 261 ASP D C 1
ATOM 11983 O O . ASP D 1 261 ? -4.362 -9.853 29.288 1.00 16.15 261 ASP D O 1
ATOM 11988 N N . ALA D 1 262 ? -2.370 -9.248 28.353 1.00 15.02 262 ALA D N 1
ATOM 11989 C CA . ALA D 1 262 ? -2.891 -8.384 27.269 1.00 14.66 262 ALA D CA 1
ATOM 11990 C C . ALA D 1 262 ? -3.844 -9.173 26.361 1.00 14.26 262 ALA D C 1
ATOM 11991 O O . ALA D 1 262 ? -4.539 -8.536 25.547 1.00 16.92 262 ALA D O 1
ATOM 11993 N N . GLY D 1 263 ? -3.859 -10.503 26.473 1.00 14.49 263 GLY D N 1
ATOM 11994 C CA . GLY D 1 263 ? -4.681 -11.382 25.619 1.00 15.31 263 GLY D CA 1
ATOM 11995 C C . GLY D 1 263 ? -5.997 -11.787 26.262 1.00 14.61 263 GLY D C 1
ATOM 11996 O O . GLY D 1 263 ? -6.738 -12.549 25.628 1.00 15.07 263 GLY D O 1
ATOM 11997 N N . HIS D 1 264 ? -6.277 -11.350 27.496 1.00 13.81 264 HIS D N 1
ATOM 11998 C CA . HIS D 1 264 ? -7.307 -11.998 28.353 1.00 14.08 264 HIS D CA 1
ATOM 11999 C C . HIS D 1 264 ? -8.512 -11.081 28.584 1.00 13.74 264 HIS D C 1
ATOM 12000 O O . HIS D 1 264 ? -9.271 -11.347 29.546 1.00 15.11 264 HIS D O 1
ATOM 12007 N N . PHE D 1 265 ? -8.708 -10.061 27.746 1.00 14.05 265 PHE D N 1
ATOM 12008 C CA . PHE D 1 265 ? -9.745 -9.018 27.956 1.00 13.94 265 PHE D CA 1
ATOM 12009 C C . PHE D 1 265 ? -10.738 -9.011 26.786 1.00 13.80 265 PHE D C 1
ATOM 12010 O O . PHE D 1 265 ? -10.685 -9.925 25.940 1.00 15.83 265 PHE D O 1
ATOM 12018 N N . HIS D 1 266 ? -11.678 -8.062 26.808 1.00 15.06 266 HIS D N 1
ATOM 12019 C CA . HIS D 1 266 ? -12.787 -7.952 25.828 1.00 14.04 266 HIS D CA 1
ATOM 12020 C C . HIS D 1 266 ? -12.238 -7.513 24.475 1.00 14.81 266 HIS D C 1
ATOM 12021 O O . HIS D 1 266 ? -11.185 -6.886 24.380 1.00 14.45 266 HIS D O 1
ATOM 12028 N N . PRO D 1 267 ? -12.987 -7.770 23.388 1.00 15.45 267 PRO D N 1
ATOM 12029 C CA . PRO D 1 267 ? -12.706 -7.127 22.110 1.00 16.33 267 PRO D CA 1
ATOM 12030 C C . PRO D 1 267 ? -12.642 -5.603 22.291 1.00 16.01 267 PRO D C 1
ATOM 12031 O O . PRO D 1 267 ? -13.525 -5.052 22.945 1.00 17.57 267 PRO D O 1
ATOM 12035 N N . THR D 1 268 ? -11.555 -4.993 21.811 1.00 16.29 268 THR D N 1
ATOM 12036 C CA . THR D 1 268 ? -11.291 -3.527 21.771 1.00 16.66 268 THR D CA 1
ATOM 12037 C C . THR D 1 268 ? -10.804 -3.017 23.133 1.00 14.96 268 THR D C 1
ATOM 12038 O O . THR D 1 268 ? -10.525 -1.811 23.240 1.00 17.67 268 THR D O 1
ATOM 12042 N N . GLU D 1 269 ? -10.696 -3.884 24.138 1.00 14.10 269 GLU D N 1
ATOM 12043 C CA . GLU D 1 269 ? -10.293 -3.443 25.501 1.00 14.56 269 GLU D CA 1
ATOM 12044 C C . GLU D 1 269 ? -8.801 -3.102 25.485 1.00 14.20 269 GLU D C 1
ATOM 12045 O O . GLU D 1 269 ? -8.014 -3.898 24.937 1.00 14.33 269 GLU D O 1
ATOM 12051 N N . ASP D 1 270 ? -8.453 -1.916 25.988 1.00 13.93 270 ASP D N 1
ATOM 12052 C CA . ASP D 1 270 ? -7.069 -1.383 26.022 1.00 14.12 270 ASP D CA 1
ATOM 12053 C C . ASP D 1 270 ? -6.524 -1.547 27.442 1.00 14.44 270 ASP D C 1
ATOM 12054 O O . ASP D 1 270 ? -6.877 -0.717 28.292 1.00 14.84 270 ASP D O 1
ATOM 12059 N N . VAL D 1 271 ? -5.713 -2.576 27.685 1.00 13.85 271 VAL D N 1
ATOM 12060 C CA . VAL D 1 271 ? -5.248 -2.925 29.061 1.00 14.49 271 VAL D CA 1
ATOM 12061 C C . VAL D 1 271 ? -4.331 -1.812 29.579 1.00 13.67 271 VAL D C 1
ATOM 12062 O O . VAL D 1 271 ? -4.193 -1.703 30.810 1.00 14.97 271 VAL D O 1
ATOM 12066 N N . SER D 1 272 ? -3.791 -0.964 28.697 1.00 13.19 272 SER D N 1
ATOM 12067 C CA . SER D 1 272 ? -2.905 0.166 29.085 1.00 14.13 272 SER D CA 1
ATOM 12068 C C . SER D 1 272 ? -3.711 1.225 29.855 1.00 13.38 272 SER D C 1
ATOM 12069 O O . SER D 1 272 ? -3.087 2.058 30.544 1.00 15.88 272 SER D O 1
ATOM 12072 N N . ASP D 1 273 ? -5.045 1.172 29.770 1.00 14.11 273 ASP D N 1
ATOM 12073 C CA . ASP D 1 273 ? -5.966 2.074 30.510 1.00 14.11 273 ASP D CA 1
ATOM 12074 C C . ASP D 1 273 ? -5.934 1.734 32.007 1.00 14.28 273 ASP D C 1
ATOM 12075 O O . ASP D 1 273 ? -6.252 2.630 32.822 1.00 14.60 273 ASP D O 1
ATOM 12080 N N . LYS D 1 274 ? -5.629 0.481 32.361 1.00 13.41 274 LYS D N 1
ATOM 12081 C CA . LYS D 1 274 ? -5.853 -0.044 33.740 1.00 14.03 274 LYS D CA 1
ATOM 12082 C C . LYS D 1 274 ? -4.813 0.521 34.720 1.00 13.56 274 LYS D C 1
ATOM 12083 O O . LYS D 1 274 ? -5.142 0.629 35.907 1.00 14.15 274 LYS D O 1
ATOM 12089 N N . PHE D 1 275 ? -3.567 0.729 34.290 1.00 13.15 275 PHE D N 1
ATOM 12090 C CA . PHE D 1 275 ? -2.415 0.985 35.196 1.00 13.58 275 PHE D CA 1
ATOM 12091 C C . PHE D 1 275 ? -2.742 2.161 36.131 1.00 13.64 275 PHE D C 1
ATOM 12092 O O . PHE D 1 275 ? -2.529 2.052 37.371 1.00 14.24 275 PHE D O 1
ATOM 12100 N N . SER D 1 276 ? -3.217 3.267 35.552 1.00 13.57 276 SER D N 1
ATOM 12101 C CA . SER D 1 276 ? -3.412 4.576 36.230 1.00 13.33 276 SER D CA 1
ATOM 12102 C C . SER D 1 276 ? -4.682 4.555 37.093 1.00 13.44 276 SER D C 1
ATOM 12103 O O . SER D 1 276 ? -4.850 5.475 37.907 1.00 15.17 276 SER D O 1
ATOM 12106 N N . ALA D 1 277 ? -5.540 3.543 36.935 1.00 13.45 277 ALA D N 1
ATOM 12107 C CA . ALA D 1 277 ? -6.749 3.342 37.768 1.00 13.47 277 ALA D CA 1
ATOM 12108 C C . ALA D 1 277 ? -6.412 2.398 38.926 1.00 14.08 277 ALA D C 1
ATOM 12109 O O . ALA D 1 277 ? -7.170 2.379 39.904 1.00 14.56 277 ALA D O 1
ATOM 12111 N N . PHE D 1 278 ? -5.311 1.654 38.815 1.00 13.76 278 PHE D N 1
ATOM 12112 C CA . PHE D 1 278 ? -4.865 0.663 39.830 1.00 13.68 278 PHE D CA 1
ATOM 12113 C C . PHE D 1 278 ? -3.928 1.337 40.836 1.00 14.22 278 PHE D C 1
ATOM 12114 O O . PHE D 1 278 ? -4.103 1.131 42.058 1.00 15.09 278 PHE D O 1
ATOM 12122 N N . PHE D 1 279 ? -2.942 2.089 40.347 1.00 13.93 279 PHE D N 1
ATOM 12123 C CA . PHE D 1 279 ? -1.779 2.529 41.159 1.00 15.06 279 PHE D CA 1
ATOM 12124 C C . PHE D 1 279 ? -2.152 3.587 42.197 1.00 15.71 279 PHE D C 1
ATOM 12125 O O . PHE D 1 279 ? -1.374 3.797 43.120 1.00 18.16 279 PHE D O 1
ATOM 12133 N N . PRO D 1 280 ? -3.325 4.262 42.163 1.00 15.38 280 PRO D N 1
ATOM 12134 C CA . PRO D 1 280 ? -3.726 5.072 43.317 1.00 16.34 280 PRO D CA 1
ATOM 12135 C C . PRO D 1 280 ? -4.112 4.217 44.533 1.00 16.10 280 PRO D C 1
ATOM 12136 O O . PRO D 1 280 ? -4.221 4.775 45.619 1.00 19.12 280 PRO D O 1
ATOM 12140 N N . PHE D 1 281 ? -4.288 2.904 44.342 1.00 16.49 281 PHE D N 1
ATOM 12141 C CA . PHE D 1 281 ? -4.868 1.986 45.360 1.00 15.87 281 PHE D CA 1
ATOM 12142 C C . PHE D 1 281 ? -3.937 0.805 45.662 1.00 16.24 281 PHE D C 1
ATOM 12143 O O . PHE D 1 281 ? -3.962 0.342 46.816 1.00 19.60 281 PHE D O 1
ATOM 12151 N N . GLY D 1 282 ? -3.179 0.312 44.676 1.00 17.97 282 GLY D N 1
ATOM 12152 C CA . GLY D 1 282 ? -2.524 -1.012 44.731 1.00 17.36 282 GLY D CA 1
ATOM 12153 C C . GLY D 1 282 ? -1.004 -0.927 44.766 1.00 16.63 282 GLY D C 1
ATOM 12154 O O . GLY D 1 282 ? -0.460 0.182 44.617 1.00 17.88 282 GLY D O 1
ATOM 12155 N N . LYS D 1 283 ? -0.345 -2.080 44.928 1.00 16.62 283 LYS D N 1
ATOM 12156 C CA . LYS D 1 283 ? 1.093 -2.220 45.288 1.00 16.19 283 LYS D CA 1
ATOM 12157 C C . LYS D 1 283 ? 1.941 -2.300 44.015 1.00 15.88 283 LYS D C 1
ATOM 12158 O O . LYS D 1 283 ? 2.974 -1.601 43.926 1.00 17.24 283 LYS D O 1
ATOM 12164 N N . GLY D 1 284 ? 1.547 -3.165 43.083 1.00 15.35 284 GLY D N 1
ATOM 12165 C CA . GLY D 1 284 ? 2.377 -3.494 41.913 1.00 15.36 284 GLY D CA 1
ATOM 12166 C C . GLY D 1 284 ? 1.629 -4.348 40.914 1.00 15.55 284 GLY D C 1
ATOM 12167 O O . GLY D 1 284 ? 0.583 -4.926 41.275 1.00 15.82 284 GLY D O 1
ATOM 12168 N N . LEU D 1 285 ? 2.180 -4.444 39.703 1.00 14.66 285 LEU D N 1
ATOM 12169 C CA . LEU D 1 285 ? 1.571 -5.179 38.571 1.00 14.14 285 LEU D CA 1
ATOM 12170 C C . LEU D 1 285 ? 2.577 -6.200 38.050 1.00 15.34 285 LEU D C 1
ATOM 12171 O O . LEU D 1 285 ? 3.789 -5.905 38.064 1.00 16.13 285 LEU D O 1
ATOM 12176 N N . PHE D 1 286 ? 2.066 -7.328 37.561 1.00 15.43 286 PHE D N 1
ATOM 12177 C CA . PHE D 1 286 ? 2.769 -8.243 36.633 1.00 16.13 286 PHE D CA 1
ATOM 12178 C C . PHE D 1 286 ? 2.077 -8.124 35.272 1.00 16.29 286 PHE D C 1
ATOM 12179 O O . PHE D 1 286 ? 0.909 -8.524 35.174 1.00 17.03 286 PHE D O 1
ATOM 12187 N N . MET D 1 287 ? 2.723 -7.448 34.317 1.00 17.51 287 MET D N 1
ATOM 12188 C CA . MET D 1 287 ? 2.151 -7.142 32.978 1.00 19.61 287 MET D CA 1
ATOM 12189 C C . MET D 1 287 ? 2.627 -8.221 32.003 1.00 21.36 287 MET D C 1
ATOM 12190 O O . MET D 1 287 ? 3.837 -8.246 31.716 1.00 24.86 287 MET D O 1
ATOM 12195 N N . HIS D 1 288 ? 1.727 -9.134 31.617 1.00 19.84 288 HIS D N 1
ATOM 12196 C CA . HIS D 1 288 ? 1.996 -10.275 30.703 1.00 19.56 288 HIS D CA 1
ATOM 12197 C C . HIS D 1 288 ? 1.668 -9.844 29.274 1.00 18.30 288 HIS D C 1
ATOM 12198 O O . HIS D 1 288 ? 0.473 -9.799 28.938 1.00 18.59 288 HIS D O 1
ATOM 12205 N N . VAL D 1 289 ? 2.684 -9.515 28.477 1.00 17.90 289 VAL D N 1
ATOM 12206 C CA . VAL D 1 289 ? 2.463 -9.118 27.060 1.00 16.61 289 VAL D CA 1
ATOM 12207 C C . VAL D 1 289 ? 2.259 -10.394 26.241 1.00 15.94 289 VAL D C 1
ATOM 12208 O O . VAL D 1 289 ? 3.034 -11.356 26.396 1.00 17.86 289 VAL D O 1
ATOM 12212 N N . SER D 1 290 ? 1.171 -10.398 25.478 1.00 15.41 290 SER D N 1
ATOM 12213 C CA . SER D 1 290 ? 0.642 -11.529 24.678 1.00 15.88 290 SER D CA 1
ATOM 12214 C C . SER D 1 290 ? -0.218 -10.924 23.568 1.00 16.07 290 SER D C 1
ATOM 12215 O O . SER D 1 290 ? -0.840 -9.884 23.832 1.00 17.30 290 SER D O 1
ATOM 12218 N N . ARG D 1 291 ? -0.186 -11.487 22.357 1.00 15.22 291 ARG D N 1
ATOM 12219 C CA . ARG D 1 291 ? -1.032 -11.006 21.231 1.00 15.14 291 ARG D CA 1
ATOM 12220 C C . ARG D 1 291 ? -2.252 -11.910 21.094 1.00 14.76 291 ARG D C 1
ATOM 12221 O O . ARG D 1 291 ? -2.136 -13.058 20.671 1.00 15.51 291 ARG D O 1
ATOM 12229 N N . PRO D 1 292 ? -3.461 -11.406 21.424 1.00 15.52 292 PRO D N 1
ATOM 12230 C CA . PRO D 1 292 ? -4.700 -12.096 21.082 1.00 15.99 292 PRO D CA 1
ATOM 12231 C C . PRO D 1 292 ? -5.087 -11.804 19.630 1.00 15.68 292 PRO D C 1
ATOM 12232 O O . PRO D 1 292 ? -5.081 -10.650 19.247 1.00 18.49 292 PRO D O 1
ATOM 12236 N N . VAL D 1 293 ? -5.413 -12.840 18.866 1.00 15.85 293 VAL D N 1
ATOM 12237 C CA . VAL D 1 293 ? -6.012 -12.662 17.513 1.00 16.38 293 VAL D CA 1
ATOM 12238 C C . VAL D 1 293 ? -7.431 -13.229 17.552 1.00 17.21 293 VAL D C 1
ATOM 12239 O O . VAL D 1 293 ? -7.591 -14.446 17.347 1.00 17.32 293 VAL D O 1
ATOM 12243 N N . ARG D 1 294 ? -8.365 -12.390 18.015 1.00 18.45 294 ARG D N 1
ATOM 12244 C CA . ARG D 1 294 ? -9.838 -12.593 18.003 1.00 18.35 294 ARG D CA 1
ATOM 12245 C C . ARG D 1 294 ? -10.263 -13.488 19.171 1.00 19.68 294 ARG D C 1
ATOM 12246 O O . ARG D 1 294 ? -11.475 -13.548 19.452 1.00 22.30 294 ARG D O 1
ATOM 12254 N N . TRP D 1 295 ? -9.303 -14.123 19.846 1.00 20.00 295 TRP D N 1
ATOM 12255 C CA . TRP D 1 295 ? -9.517 -14.827 21.137 1.00 21.30 295 TRP D CA 1
ATOM 12256 C C . TRP D 1 295 ? -8.183 -14.901 21.880 1.00 19.87 295 TRP D C 1
ATOM 12257 O O . TRP D 1 295 ? -7.224 -14.247 21.431 1.00 18.84 295 TRP D O 1
ATOM 12268 N N . ASP D 1 296 ? -8.137 -15.610 23.008 1.00 19.38 296 ASP D N 1
ATOM 12269 C CA . ASP D 1 296 ? -6.883 -15.761 23.788 1.00 18.92 296 ASP D CA 1
ATOM 12270 C C . ASP D 1 296 ? -5.974 -16.760 23.064 1.00 18.11 296 ASP D C 1
ATOM 12271 O O . ASP D 1 296 ? -5.809 -17.887 23.567 1.00 19.57 296 ASP D O 1
ATOM 12276 N N . SER D 1 297 ? -5.426 -16.353 21.912 1.00 16.65 297 SER D N 1
ATOM 12277 C CA . SER D 1 297 ? -4.743 -17.234 20.931 1.00 16.56 297 SER D CA 1
ATOM 12278 C C . SER D 1 297 ? -3.259 -17.387 21.280 1.00 16.77 297 SER D C 1
ATOM 12279 O O . SER D 1 297 ? -2.615 -18.284 20.702 1.00 18.29 297 SER D O 1
ATOM 12282 N N . ASP D 1 298 ? -2.726 -16.505 22.132 1.00 16.24 298 ASP D N 1
ATOM 12283 C CA . ASP D 1 298 ? -1.330 -16.589 22.638 1.00 16.61 298 ASP D CA 1
ATOM 12284 C C . ASP D 1 298 ? -0.348 -16.533 21.460 1.00 15.47 298 ASP D C 1
ATOM 12285 O O . ASP D 1 298 ? 0.646 -17.290 21.463 1.00 16.90 298 ASP D O 1
ATOM 12290 N N . HIS D 1 299 ? -0.589 -15.626 20.513 1.00 14.52 299 HIS D N 1
ATOM 12291 C CA . HIS D 1 299 ? 0.362 -15.305 19.417 1.00 14.66 299 HIS D CA 1
ATOM 12292 C C . HIS D 1 299 ? 1.599 -14.608 19.990 1.00 15.14 299 HIS D C 1
ATOM 12293 O O . HIS D 1 299 ? 1.481 -13.896 21.016 1.00 14.21 299 HIS D O 1
ATOM 12300 N N . VAL D 1 300 ? 2.728 -14.755 19.301 1.00 15.74 300 VAL D N 1
ATOM 12301 C CA . VAL D 1 300 ? 3.990 -14.024 19.597 1.00 15.50 300 VAL D CA 1
ATOM 12302 C C . VAL D 1 300 ? 3.704 -12.521 19.586 1.00 15.43 300 VAL D C 1
ATOM 12303 O O . VAL D 1 300 ? 2.999 -12.043 18.679 1.00 15.69 300 VAL D O 1
ATOM 12307 N N . VAL D 1 301 ? 4.220 -11.819 20.593 1.00 15.24 301 VAL D N 1
ATOM 12308 C CA . VAL D 1 301 ? 4.132 -10.338 20.723 1.00 15.59 301 VAL D CA 1
ATOM 12309 C C . VAL D 1 301 ? 4.833 -9.680 19.529 1.00 14.91 301 VAL D C 1
ATOM 12310 O O . VAL D 1 301 ? 5.971 -10.063 19.203 1.00 17.35 301 VAL D O 1
ATOM 12314 N N . ILE D 1 302 ? 4.130 -8.760 18.871 1.00 15.56 302 ILE D N 1
ATOM 12315 C CA . ILE D 1 302 ? 4.660 -7.933 17.750 1.00 15.12 302 ILE D CA 1
ATOM 12316 C C . ILE D 1 302 ? 4.450 -6.459 18.095 1.00 14.34 302 ILE D C 1
ATOM 12317 O O . ILE D 1 302 ? 3.658 -6.155 19.022 1.00 15.28 302 ILE D O 1
ATOM 12322 N N . MET D 1 303 ? 5.168 -5.574 17.409 1.00 15.68 303 MET D N 1
ATOM 12323 C CA . MET D 1 303 ? 4.993 -4.113 17.571 1.00 15.18 303 MET D CA 1
ATOM 12324 C C . MET D 1 303 ? 3.683 -3.693 16.896 1.00 15.14 303 MET D C 1
ATOM 12325 O O . MET D 1 303 ? 3.674 -3.454 15.667 1.00 17.79 303 MET D O 1
ATOM 12330 N N . ASP D 1 304 ? 2.605 -3.666 17.679 1.00 15.33 304 ASP D N 1
ATOM 12331 C CA . ASP D 1 304 ? 1.240 -3.287 17.233 1.00 15.94 304 ASP D CA 1
ATOM 12332 C C . ASP D 1 304 ? 0.677 -2.241 18.199 1.00 15.54 304 ASP D C 1
ATOM 12333 O O . ASP D 1 304 ? 1.377 -1.894 19.174 1.00 14.99 304 ASP D O 1
ATOM 12338 N N . ASP D 1 305 ? -0.544 -1.766 17.941 1.00 16.16 305 ASP D N 1
ATOM 12339 C CA . ASP D 1 305 ? -1.203 -0.708 18.752 1.00 16.82 305 ASP D CA 1
ATOM 12340 C C . ASP D 1 305 ? -1.121 -1.100 20.232 1.00 15.30 305 ASP D C 1
ATOM 12341 O O . ASP D 1 305 ? -0.741 -0.241 21.051 1.00 14.90 305 ASP D O 1
ATOM 12346 N N . ALA D 1 306 ? -1.493 -2.337 20.571 1.00 14.69 306 ALA D N 1
ATOM 12347 C CA . ALA D 1 306 ? -1.620 -2.788 21.979 1.00 14.71 306 ALA D CA 1
ATOM 12348 C C . ALA D 1 306 ? -0.256 -2.685 22.668 1.00 13.92 306 ALA D C 1
ATOM 12349 O O . ALA D 1 306 ? -0.189 -2.114 23.784 1.00 14.15 306 ALA D O 1
ATOM 12351 N N . LEU D 1 307 ? 0.795 -3.219 22.043 1.00 13.48 307 LEU D N 1
ATOM 12352 C CA . LEU D 1 307 ? 2.152 -3.238 22.645 1.00 13.64 307 LEU D CA 1
ATOM 12353 C C . LEU D 1 307 ? 2.664 -1.801 22.781 1.00 13.38 307 LEU D C 1
ATOM 12354 O O . LEU D 1 307 ? 3.248 -1.475 23.828 1.00 14.50 307 LEU D O 1
ATOM 12359 N N . ILE D 1 308 ? 2.445 -0.970 21.763 1.00 14.58 308 ILE D N 1
ATOM 12360 C CA . ILE D 1 308 ? 2.894 0.451 21.757 1.00 14.19 308 ILE D CA 1
ATOM 12361 C C . ILE D 1 308 ? 2.201 1.189 22.911 1.00 13.74 308 ILE D C 1
ATOM 12362 O O . ILE D 1 308 ? 2.877 1.965 23.609 1.00 14.58 308 ILE D O 1
ATOM 12367 N N . ARG D 1 309 ? 0.918 0.910 23.144 1.00 13.47 309 ARG D N 1
ATOM 12368 C CA . ARG D 1 309 ? 0.111 1.611 24.179 1.00 13.24 309 ARG D CA 1
ATOM 12369 C C . ARG D 1 309 ? 0.513 1.115 25.572 1.00 13.46 309 ARG D C 1
ATOM 12370 O O . ARG D 1 309 ? 0.631 1.957 26.488 1.00 15.22 309 ARG D O 1
ATOM 12378 N N . ILE D 1 310 ? 0.691 -0.196 25.735 1.00 13.34 310 ILE D N 1
ATOM 12379 C CA . ILE D 1 310 ? 1.135 -0.794 27.029 1.00 13.30 310 ILE D CA 1
ATOM 12380 C C . ILE D 1 310 ? 2.469 -0.150 27.421 1.00 13.86 310 ILE D C 1
ATOM 12381 O O . ILE D 1 310 ? 2.559 0.414 28.530 1.00 13.84 310 ILE D O 1
ATOM 12386 N N . THR D 1 311 ? 3.436 -0.136 26.503 1.00 14.23 311 THR D N 1
ATOM 12387 C CA . THR D 1 311 ? 4.825 0.288 26.806 1.00 14.16 311 THR D CA 1
ATOM 12388 C C . THR D 1 311 ? 4.852 1.801 27.040 1.00 14.58 311 THR D C 1
ATOM 12389 O O . THR D 1 311 ? 5.494 2.220 28.016 1.00 14.99 311 THR D O 1
ATOM 12393 N N . ARG D 1 312 ? 4.155 2.597 26.224 1.00 14.47 312 ARG D N 1
ATOM 12394 C CA . ARG D 1 312 ? 4.223 4.078 26.353 1.00 14.65 312 ARG D CA 1
ATOM 12395 C C . ARG D 1 312 ? 3.448 4.514 27.603 1.00 13.78 312 ARG D C 1
ATOM 12396 O O . ARG D 1 312 ? 3.877 5.495 28.235 1.00 14.56 312 ARG D O 1
ATOM 12404 N N . SER D 1 313 ? 2.393 3.786 27.986 1.00 13.88 313 SER D N 1
ATOM 12405 C CA . SER D 1 313 ? 1.587 4.080 29.202 1.00 14.06 313 SER D CA 1
ATOM 12406 C C . SER D 1 313 ? 2.435 3.816 30.451 1.00 14.05 313 SER D C 1
ATOM 12407 O O . SER D 1 313 ? 2.364 4.625 31.395 1.00 16.44 313 SER D O 1
ATOM 12410 N N . LEU D 1 314 ? 3.253 2.762 30.440 1.00 13.46 314 LEU D N 1
ATOM 12411 C CA . LEU D 1 314 ? 4.170 2.449 31.568 1.00 15.16 314 LEU D CA 1
ATOM 12412 C C . LEU D 1 314 ? 5.281 3.504 31.639 1.00 15.30 314 LEU D C 1
ATOM 12413 O O . LEU D 1 314 ? 5.590 3.962 32.754 1.00 16.65 314 LEU D O 1
ATOM 12418 N N . VAL D 1 315 ? 5.837 3.906 30.495 1.00 16.42 315 VAL D N 1
ATOM 12419 C CA . VAL D 1 315 ? 6.993 4.848 30.428 1.00 15.74 315 VAL D CA 1
ATOM 12420 C C . VAL D 1 315 ? 6.513 6.260 30.787 1.00 14.96 315 VAL D C 1
ATOM 12421 O O . VAL D 1 315 ? 7.113 6.875 31.694 1.00 16.36 315 VAL D O 1
ATOM 12425 N N . ARG D 1 316 ? 5.451 6.742 30.133 1.00 14.98 316 ARG D N 1
ATOM 12426 C CA . ARG D 1 316 ? 4.968 8.142 30.257 1.00 14.33 316 ARG D CA 1
ATOM 12427 C C . ARG D 1 316 ? 4.569 8.422 31.712 1.00 15.05 316 ARG D C 1
ATOM 12428 O O . ARG D 1 316 ? 4.809 9.545 32.173 1.00 16.21 316 ARG D O 1
ATOM 12436 N N . ASP D 1 317 ? 3.968 7.449 32.400 1.00 15.97 317 ASP D N 1
ATOM 12437 C CA . ASP D 1 317 ? 3.348 7.673 33.735 1.00 15.85 317 ASP D CA 1
ATOM 12438 C C . ASP D 1 317 ? 4.252 7.115 34.845 1.00 15.53 317 ASP D C 1
ATOM 12439 O O . ASP D 1 317 ? 3.860 7.224 36.027 1.00 15.68 317 ASP D O 1
ATOM 12444 N N . GLY D 1 318 ? 5.467 6.674 34.501 1.00 15.44 318 GLY D N 1
ATOM 12445 C CA . GLY D 1 318 ? 6.539 6.362 35.469 1.00 15.65 318 GLY D CA 1
ATOM 12446 C C . GLY D 1 318 ? 6.227 5.146 36.328 1.00 15.29 318 GLY D C 1
ATOM 12447 O O . GLY D 1 318 ? 6.583 5.170 37.530 1.00 18.60 318 GLY D O 1
ATOM 12448 N N . TYR D 1 319 ? 5.683 4.079 35.734 1.00 15.16 319 TYR D N 1
ATOM 12449 C CA . TYR D 1 319 ? 5.173 2.883 36.457 1.00 15.37 319 TYR D CA 1
ATOM 12450 C C . TYR D 1 319 ? 6.123 1.682 36.324 1.00 15.97 319 TYR D C 1
ATOM 12451 O O . TYR D 1 319 ? 5.791 0.614 36.875 1.00 16.20 319 TYR D O 1
ATOM 12460 N N . LEU D 1 320 ? 7.256 1.808 35.626 1.00 16.37 320 LEU D N 1
ATOM 12461 C CA . LEU D 1 320 ? 8.139 0.639 35.366 1.00 16.71 320 LEU D CA 1
ATOM 12462 C C . LEU D 1 320 ? 8.724 0.113 36.685 1.00 16.66 320 LEU D C 1
ATOM 12463 O O . LEU D 1 320 ? 8.897 -1.114 36.785 1.00 18.40 320 LEU D O 1
ATOM 12468 N N . ASP D 1 321 ? 8.973 0.983 37.671 1.00 16.15 321 ASP D N 1
ATOM 12469 C CA . ASP D 1 321 ? 9.606 0.585 38.959 1.00 18.27 321 ASP D CA 1
ATOM 12470 C C . ASP D 1 321 ? 8.623 -0.257 39.783 1.00 18.18 321 ASP D C 1
ATOM 12471 O O . ASP D 1 321 ? 9.065 -0.863 40.779 1.00 19.71 321 ASP D O 1
ATOM 12476 N N . ARG D 1 322 ? 7.339 -0.275 39.413 1.00 18.52 322 ARG D N 1
ATOM 12477 C CA . ARG D 1 322 ? 6.286 -1.025 40.150 1.00 18.40 322 ARG D CA 1
ATOM 12478 C C . ARG D 1 322 ? 5.614 -2.043 39.229 1.00 16.75 322 ARG D C 1
ATOM 12479 O O . ARG D 1 322 ? 4.620 -2.651 39.652 1.00 16.68 322 ARG D O 1
ATOM 12487 N N . THR D 1 323 ? 6.127 -2.215 38.011 1.00 16.19 323 THR D N 1
ATOM 12488 C CA . THR D 1 323 ? 5.551 -3.153 37.013 1.00 15.87 323 THR D CA 1
ATOM 12489 C C . THR D 1 323 ? 6.625 -4.137 36.548 1.00 16.56 323 THR D C 1
ATOM 12490 O O . THR D 1 323 ? 7.608 -3.692 35.937 1.00 19.94 323 THR D O 1
ATOM 12494 N N . HIS D 1 324 ? 6.424 -5.425 36.826 1.00 16.77 324 HIS D N 1
ATOM 12495 C CA . HIS D 1 324 ? 7.207 -6.550 36.254 1.00 16.44 324 HIS D CA 1
ATOM 12496 C C . HIS D 1 324 ? 6.637 -6.877 34.869 1.00 16.07 324 HIS D C 1
ATOM 12497 O O . HIS D 1 324 ? 5.410 -7.045 34.764 1.00 17.83 324 HIS D O 1
ATOM 12504 N N . ILE D 1 325 ? 7.471 -6.904 33.829 1.00 15.48 325 ILE D N 1
ATOM 12505 C CA . ILE D 1 325 ? 6.998 -7.254 32.459 1.00 15.72 325 ILE D CA 1
ATOM 12506 C C . ILE D 1 325 ? 7.411 -8.693 32.145 1.00 15.29 325 ILE D C 1
ATOM 12507 O O . ILE D 1 325 ? 8.618 -8.994 32.199 1.00 16.56 325 ILE D O 1
ATOM 12512 N N . GLY D 1 326 ? 6.416 -9.547 31.900 1.00 15.17 326 GLY D N 1
ATOM 12513 C CA . GLY D 1 326 ? 6.588 -10.941 31.456 1.00 16.04 326 GLY D CA 1
ATOM 12514 C C . GLY D 1 326 ? 6.055 -11.136 30.048 1.00 15.96 326 GLY D C 1
ATOM 12515 O O . GLY D 1 326 ? 5.154 -10.375 29.638 1.00 15.76 326 GLY D O 1
ATOM 12516 N N . LEU D 1 327 ? 6.601 -12.117 29.331 1.00 16.87 327 LEU D N 1
ATOM 12517 C CA . LEU D 1 327 ? 6.055 -12.603 28.041 1.00 17.28 327 LEU D CA 1
ATOM 12518 C C . LEU D 1 327 ? 5.139 -13.789 28.336 1.00 17.59 327 LEU D C 1
ATOM 12519 O O . LEU D 1 327 ? 5.443 -14.562 29.265 1.00 17.23 327 LEU D O 1
ATOM 12524 N N . ASP D 1 328 ? 4.050 -13.912 27.584 1.00 17.66 328 ASP D N 1
ATOM 12525 C CA . ASP D 1 328 ? 3.211 -15.133 27.567 1.00 19.43 328 ASP D CA 1
ATOM 12526 C C . ASP D 1 328 ? 2.679 -15.311 26.148 1.00 20.16 328 ASP D C 1
ATOM 12527 O O . ASP D 1 328 ? 1.917 -14.453 25.671 1.00 24.76 328 ASP D O 1
ATOM 12532 N N . PHE D 1 329 ? 3.177 -16.335 25.470 1.00 16.99 329 PHE D N 1
ATOM 12533 C CA . PHE D 1 329 ? 2.686 -16.761 24.144 1.00 17.87 329 PHE D CA 1
ATOM 12534 C C . PHE D 1 329 ? 3.147 -18.192 23.894 1.00 18.58 329 PHE D C 1
ATOM 12535 O O . PHE D 1 329 ? 4.056 -18.692 24.592 1.00 20.18 329 PHE D O 1
ATOM 12543 N N . PHE D 1 330 ? 2.434 -18.839 22.977 1.00 18.89 330 PHE D N 1
ATOM 12544 C CA . PHE D 1 330 ? 2.663 -20.215 22.483 1.00 24.31 330 PHE D CA 1
ATOM 12545 C C . PHE D 1 330 ? 2.590 -20.179 20.965 1.00 24.22 330 PHE D C 1
ATOM 12546 O O . PHE D 1 330 ? 1.475 -19.983 20.442 1.00 29.72 330 PHE D O 1
ATOM 12554 N N . ASP D 1 331 ? 3.713 -20.360 20.285 1.00 20.84 331 ASP D N 1
ATOM 12555 C CA . ASP D 1 331 ? 3.698 -20.586 18.820 1.00 19.25 331 ASP D CA 1
ATOM 12556 C C . ASP D 1 331 ? 4.691 -21.699 18.493 1.00 19.76 331 ASP D C 1
ATOM 12557 O O . ASP D 1 331 ? 5.911 -21.447 18.542 1.00 20.16 331 ASP D O 1
ATOM 12562 N N . ALA D 1 332 ? 4.165 -22.895 18.233 1.00 21.02 332 ALA D N 1
ATOM 12563 C CA . ALA D 1 332 ? 4.929 -24.093 17.824 1.00 22.32 332 ALA D CA 1
ATOM 12564 C C . ALA D 1 332 ? 4.923 -24.237 16.295 1.00 22.00 332 ALA D C 1
ATOM 12565 O O . ALA D 1 332 ? 5.466 -25.249 15.810 1.00 24.68 332 ALA D O 1
ATOM 12567 N N . THR D 1 333 ? 4.321 -23.293 15.557 1.00 21.52 333 THR D N 1
ATOM 12568 C CA . THR D 1 333 ? 4.234 -23.353 14.068 1.00 21.11 333 THR D CA 1
ATOM 12569 C C . THR D 1 333 ? 5.507 -22.766 13.454 1.00 20.14 333 THR D C 1
ATOM 12570 O O . THR D 1 333 ? 5.693 -22.912 12.231 1.00 23.11 333 THR D O 1
ATOM 12574 N N . ILE D 1 334 ? 6.299 -22.062 14.265 1.00 19.16 334 ILE D N 1
ATOM 12575 C CA . ILE D 1 334 ? 7.563 -21.388 13.850 1.00 18.54 334 ILE D CA 1
ATOM 12576 C C . ILE D 1 334 ? 8.687 -21.857 14.775 1.00 17.73 334 ILE D C 1
ATOM 12577 O O . ILE D 1 334 ? 8.399 -22.581 15.751 1.00 17.61 334 ILE D O 1
ATOM 12582 N N . ASN D 1 335 ? 9.922 -21.466 14.468 1.00 17.41 335 ASN D N 1
ATOM 12583 C CA . ASN D 1 335 ? 11.106 -21.787 15.300 1.00 16.00 335 ASN D CA 1
ATOM 12584 C C . ASN D 1 335 ? 10.847 -21.256 16.714 1.00 16.38 335 ASN D C 1
ATOM 12585 O O . ASN D 1 335 ? 10.651 -20.038 16.863 1.00 15.74 335 ASN D O 1
ATOM 12590 N N . ARG D 1 336 ? 10.757 -22.149 17.698 1.00 16.81 336 ARG D N 1
ATOM 12591 C CA . ARG D 1 336 ? 10.281 -21.805 19.062 1.00 16.67 336 ARG D CA 1
ATOM 12592 C C . ARG D 1 336 ? 11.258 -20.822 19.717 1.00 16.48 336 ARG D C 1
ATOM 12593 O O . ARG D 1 336 ? 10.812 -20.028 20.566 1.00 16.59 336 ARG D O 1
ATOM 12601 N N . VAL D 1 337 ? 12.547 -20.906 19.380 1.00 17.48 337 VAL D N 1
ATOM 12602 C CA . VAL D 1 337 ? 13.601 -20.011 19.942 1.00 17.44 337 VAL D CA 1
ATOM 12603 C C . VAL D 1 337 ? 13.438 -18.625 19.311 1.00 16.62 337 VAL D C 1
ATOM 12604 O O . VAL D 1 337 ? 13.500 -17.627 20.041 1.00 18.20 337 VAL D O 1
ATOM 12608 N N . ALA D 1 338 ? 13.192 -18.566 18.003 1.00 16.75 338 ALA D N 1
ATOM 12609 C CA . ALA D 1 338 ? 12.952 -17.297 17.280 1.00 16.73 338 ALA D CA 1
ATOM 12610 C C . ALA D 1 338 ? 11.738 -16.580 17.884 1.00 16.14 338 ALA D C 1
ATOM 12611 O O . ALA D 1 338 ? 11.781 -15.341 18.007 1.00 15.95 338 ALA D O 1
ATOM 12613 N N . ALA D 1 339 ? 10.685 -17.323 18.230 1.00 15.82 339 ALA D N 1
ATOM 12614 C CA . ALA D 1 339 ? 9.441 -16.767 18.811 1.00 16.34 339 ALA D CA 1
ATOM 12615 C C . ALA D 1 339 ? 9.789 -15.877 20.015 1.00 15.24 339 ALA D C 1
ATOM 12616 O O . ALA D 1 339 ? 9.315 -14.723 20.065 1.00 15.34 339 ALA D O 1
ATOM 12618 N N . TRP D 1 340 ? 10.612 -16.376 20.940 1.00 15.42 340 TRP D N 1
ATOM 12619 C CA . TRP D 1 340 ? 11.048 -15.607 22.136 1.00 15.94 340 TRP D CA 1
ATOM 12620 C C . TRP D 1 340 ? 11.703 -14.300 21.686 1.00 15.31 340 TRP D C 1
ATOM 12621 O O . TRP D 1 340 ? 11.390 -13.248 22.255 1.00 15.37 340 TRP D O 1
ATOM 12632 N N . VAL D 1 341 ? 12.638 -14.380 20.739 1.00 14.77 341 VAL D N 1
ATOM 12633 C CA . VAL D 1 341 ? 13.462 -13.208 20.327 1.00 15.78 341 VAL D CA 1
ATOM 12634 C C . VAL D 1 341 ? 12.546 -12.167 19.678 1.00 14.20 341 VAL D C 1
ATOM 12635 O O . VAL D 1 341 ? 12.685 -10.977 19.998 1.00 14.64 341 VAL D O 1
ATOM 12639 N N . VAL D 1 342 ? 11.646 -12.586 18.788 1.00 14.32 342 VAL D N 1
ATOM 12640 C CA . VAL D 1 342 ? 10.713 -11.638 18.115 1.00 15.09 342 VAL D CA 1
ATOM 12641 C C . VAL D 1 342 ? 9.943 -10.866 19.191 1.00 13.47 342 VAL D C 1
ATOM 12642 O O . VAL D 1 342 ? 9.904 -9.623 19.120 1.00 13.40 342 VAL D O 1
ATOM 12646 N N . GLY D 1 343 ? 9.356 -11.584 20.153 1.00 14.29 343 GLY D N 1
ATOM 12647 C CA . GLY D 1 343 ? 8.456 -10.996 21.160 1.00 14.62 343 GLY D CA 1
ATOM 12648 C C . GLY D 1 343 ? 9.219 -10.097 22.117 1.00 14.28 343 GLY D C 1
ATOM 12649 O O . GLY D 1 343 ? 8.738 -8.984 22.405 1.00 14.49 343 GLY D O 1
ATOM 12650 N N . ALA D 1 344 ? 10.395 -10.544 22.563 1.00 14.65 344 ALA D N 1
ATOM 12651 C CA . ALA D 1 344 ? 11.281 -9.768 23.461 1.00 15.05 344 ALA D CA 1
ATOM 12652 C C . ALA D 1 344 ? 11.703 -8.476 22.751 1.00 14.48 344 ALA D C 1
ATOM 12653 O O . ALA D 1 344 ? 11.517 -7.390 23.329 1.00 15.31 344 ALA D O 1
ATOM 12655 N N . ARG D 1 345 ? 12.203 -8.580 21.517 1.00 14.35 345 ARG D N 1
ATOM 12656 C CA . ARG D 1 345 ? 12.716 -7.409 20.756 1.00 14.12 345 ARG D CA 1
ATOM 12657 C C . ARG D 1 345 ? 11.575 -6.429 20.451 1.00 13.45 345 ARG D C 1
ATOM 12658 O O . ARG D 1 345 ? 11.822 -5.213 20.506 1.00 14.28 345 ARG D O 1
ATOM 12666 N N . ALA D 1 346 ? 10.378 -6.923 20.125 1.00 14.13 346 ALA D N 1
ATOM 12667 C CA . ALA D 1 346 ? 9.193 -6.076 19.857 1.00 14.00 346 ALA D CA 1
ATOM 12668 C C . ALA D 1 346 ? 8.881 -5.246 21.110 1.00 13.12 346 ALA D C 1
ATOM 12669 O O . ALA D 1 346 ? 8.694 -4.019 20.998 1.00 13.65 346 ALA D O 1
ATOM 12671 N N . THR D 1 347 ? 8.896 -5.886 22.279 1.00 13.61 347 THR D N 1
ATOM 12672 C CA . THR D 1 347 ? 8.613 -5.228 23.581 1.00 14.33 347 THR D CA 1
ATOM 12673 C C . THR D 1 347 ? 9.679 -4.160 23.856 1.00 14.39 347 THR D C 1
ATOM 12674 O O . THR D 1 347 ? 9.309 -3.029 24.212 1.00 14.21 347 THR D O 1
ATOM 12678 N N . GLN D 1 348 ? 10.957 -4.496 23.682 1.00 15.27 348 GLN D N 1
ATOM 12679 C CA . GLN D 1 348 ? 12.082 -3.572 23.972 1.00 15.11 348 GLN D CA 1
ATOM 12680 C C . GLN D 1 348 ? 12.026 -2.354 23.043 1.00 15.08 348 GLN D C 1
ATOM 12681 O O . GLN D 1 348 ? 12.217 -1.228 23.536 1.00 15.85 348 GLN D O 1
ATOM 12687 N N . LYS D 1 349 ? 11.827 -2.551 21.737 1.00 14.98 349 LYS D N 1
ATOM 12688 C CA . LYS D 1 349 ? 11.870 -1.414 20.782 1.00 15.82 349 LYS D CA 1
ATOM 12689 C C . LYS D 1 349 ? 10.644 -0.521 21.012 1.00 15.04 349 LYS D C 1
ATOM 12690 O O . LYS D 1 349 ? 10.756 0.698 20.802 1.00 14.82 349 LYS D O 1
ATOM 12696 N N . SER D 1 350 ? 9.540 -1.083 21.507 1.00 15.17 350 SER D N 1
ATOM 12697 C CA . SER D 1 350 ? 8.308 -0.319 21.836 1.00 15.06 350 SER D CA 1
ATOM 12698 C C . SER D 1 350 ? 8.537 0.514 23.107 1.00 14.74 350 SER D C 1
ATOM 12699 O O . SER D 1 350 ? 8.222 1.725 23.097 1.00 15.80 350 SER D O 1
ATOM 12702 N N . LEU D 1 351 ? 9.131 -0.081 24.145 1.00 14.73 351 LEU D N 1
ATOM 12703 C CA . LEU D 1 351 ? 9.585 0.668 25.346 1.00 14.35 351 LEU D CA 1
ATOM 12704 C C . LEU D 1 351 ? 10.509 1.805 24.896 1.00 14.44 351 LEU D C 1
ATOM 12705 O O . LEU D 1 351 ? 10.301 2.952 25.332 1.00 14.90 351 LEU D O 1
ATOM 12710 N N . LEU D 1 352 ? 11.487 1.505 24.036 1.00 14.57 352 LEU D N 1
ATOM 12711 C CA . LEU D 1 352 ? 12.538 2.478 23.643 1.00 14.71 352 LEU D CA 1
ATOM 12712 C C . LEU D 1 352 ? 11.897 3.641 22.876 1.00 14.49 352 LEU D C 1
ATOM 12713 O O . LEU D 1 352 ? 12.256 4.797 23.150 1.00 15.04 352 LEU D O 1
ATOM 12718 N N . GLN D 1 353 ? 10.963 3.364 21.966 1.00 14.62 353 GLN D N 1
ATOM 12719 C CA . GLN D 1 353 ? 10.272 4.436 21.202 1.00 15.66 353 GLN D CA 1
ATOM 12720 C C . GLN D 1 353 ? 9.564 5.372 22.192 1.00 14.89 353 GLN D C 1
ATOM 12721 O O . GLN D 1 353 ? 9.670 6.603 22.025 1.00 15.61 353 GLN D O 1
ATOM 12727 N N . ALA D 1 354 ? 8.860 4.811 23.178 1.00 16.08 354 ALA D N 1
ATOM 12728 C CA . ALA D 1 354 ? 8.154 5.570 24.237 1.00 15.74 354 ALA D CA 1
ATOM 12729 C C . ALA D 1 354 ? 9.152 6.470 24.975 1.00 14.61 354 ALA D C 1
ATOM 12730 O O . ALA D 1 354 ? 8.811 7.632 25.255 1.00 16.13 354 ALA D O 1
ATOM 12732 N N . MET D 1 355 ? 10.345 5.950 25.270 1.00 15.03 355 MET D N 1
ATOM 12733 C CA . MET D 1 355 ? 11.402 6.670 26.023 1.00 15.74 355 MET D CA 1
ATOM 12734 C C . MET D 1 355 ? 12.007 7.786 25.160 1.00 16.17 355 MET D C 1
ATOM 12735 O O . MET D 1 355 ? 12.598 8.713 25.734 1.00 19.28 355 MET D O 1
ATOM 12740 N N . LEU D 1 356 ? 11.850 7.723 23.835 1.00 16.03 356 LEU D N 1
ATOM 12741 C CA . LEU D 1 356 ? 12.484 8.693 22.903 1.00 16.53 356 LEU D CA 1
ATOM 12742 C C . LEU D 1 356 ? 11.505 9.819 22.555 1.00 18.74 356 LEU D C 1
ATOM 12743 O O . LEU D 1 356 ? 11.590 10.346 21.433 1.00 24.97 356 LEU D O 1
ATOM 12748 N N . ALA D 1 357 ? 10.586 10.151 23.463 1.00 19.35 357 ALA D N 1
ATOM 12749 C CA . ALA D 1 357 ? 9.607 11.248 23.288 1.00 17.54 357 ALA D CA 1
ATOM 12750 C C . ALA D 1 357 ? 9.935 12.368 24.269 1.00 16.99 357 ALA D C 1
ATOM 12751 O O . ALA D 1 357 ? 10.456 12.107 25.351 1.00 19.50 357 ALA D O 1
ATOM 12753 N N . PRO D 1 358 ? 9.683 13.644 23.898 1.00 15.31 358 PRO D N 1
ATOM 12754 C CA . PRO D 1 358 ? 9.865 14.768 24.813 1.00 17.12 358 PRO D CA 1
ATOM 12755 C C . PRO D 1 358 ? 8.693 14.823 25.804 1.00 16.19 358 PRO D C 1
ATOM 12756 O O . PRO D 1 358 ? 7.841 15.684 25.687 1.00 17.34 358 PRO D O 1
ATOM 12760 N N . ILE D 1 359 ? 8.651 13.859 26.722 1.00 18.26 359 ILE D N 1
ATOM 12761 C CA . ILE D 1 359 ? 7.439 13.537 27.530 1.00 17.71 359 ILE D CA 1
ATOM 12762 C C . ILE D 1 359 ? 7.102 14.730 28.431 1.00 16.36 359 ILE D C 1
ATOM 12763 O O . ILE D 1 359 ? 5.910 15.066 28.532 1.00 18.06 359 ILE D O 1
ATOM 12768 N N . ASP D 1 360 ? 8.104 15.372 29.037 1.00 19.10 360 ASP D N 1
ATOM 12769 C CA . ASP D 1 360 ? 7.864 16.508 29.966 1.00 21.69 360 ASP D CA 1
ATOM 12770 C C . ASP D 1 360 ? 7.196 17.646 29.185 1.00 18.33 360 ASP D C 1
ATOM 12771 O O . ASP D 1 360 ? 6.188 18.181 29.681 1.00 20.30 360 ASP D O 1
ATOM 12776 N N . GLN D 1 361 ? 7.681 17.961 27.979 1.00 17.55 361 GLN D N 1
ATOM 12777 C CA . GLN D 1 361 ? 7.115 19.073 27.169 1.00 19.27 361 GLN D CA 1
ATOM 12778 C C . GLN D 1 361 ? 5.719 18.681 26.672 1.00 17.26 361 GLN D C 1
ATOM 12779 O O . GLN D 1 361 ? 4.818 19.542 26.719 1.00 18.97 361 GLN D O 1
ATOM 12785 N N . LEU D 1 362 ? 5.537 17.441 26.212 1.00 17.08 362 LEU D N 1
ATOM 12786 C CA . LEU D 1 362 ? 4.220 16.962 25.715 1.00 16.98 362 LEU D CA 1
ATOM 12787 C C . LEU D 1 362 ? 3.199 17.043 26.858 1.00 15.47 362 LEU D C 1
ATOM 12788 O O . LEU D 1 362 ? 2.060 17.460 26.603 1.00 17.09 362 LEU D O 1
ATOM 12793 N N . LYS D 1 363 ? 3.612 16.745 28.092 1.00 17.27 363 LYS D N 1
ATOM 12794 C CA . LYS D 1 363 ? 2.708 16.813 29.270 1.00 17.41 363 LYS D CA 1
ATOM 12795 C C . LYS D 1 363 ? 2.263 18.263 29.490 1.00 17.74 363 LYS D C 1
ATOM 12796 O O . LYS D 1 363 ? 1.061 18.471 29.736 1.00 17.01 363 LYS D O 1
ATOM 12802 N N . LYS D 1 364 ? 3.191 19.223 29.393 1.00 19.58 364 LYS D N 1
ATOM 12803 C CA . LYS D 1 364 ? 2.909 20.676 29.561 1.00 20.00 364 LYS D CA 1
ATOM 12804 C C . LYS D 1 364 ? 1.921 21.125 28.479 1.00 17.71 364 LYS D C 1
ATOM 12805 O O . LYS D 1 364 ? 0.935 21.797 28.819 1.00 20.02 364 LYS D O 1
ATOM 12811 N N . ASP D 1 365 ? 2.188 20.786 27.216 1.00 18.86 365 ASP D N 1
ATOM 12812 C CA . ASP D 1 365 ? 1.300 21.142 26.079 1.00 20.34 365 ASP D CA 1
ATOM 12813 C C . ASP D 1 365 ? -0.117 20.628 26.374 1.00 18.02 365 ASP D C 1
ATOM 12814 O O . ASP D 1 365 ? -1.086 21.386 26.163 1.00 18.40 365 ASP D O 1
ATOM 12819 N N . GLU D 1 366 ? -0.224 19.388 26.857 1.00 16.54 366 GLU D N 1
ATOM 12820 C CA . GLU D 1 366 ? -1.510 18.706 27.155 1.00 16.03 366 GLU D CA 1
ATOM 12821 C C . GLU D 1 366 ? -2.227 19.420 28.308 1.00 16.35 366 GLU D C 1
ATOM 12822 O O . GLU D 1 366 ? -3.462 19.574 28.223 1.00 15.95 366 GLU D O 1
ATOM 12828 N N . LEU D 1 367 ? -1.498 19.816 29.358 1.00 18.22 367 LEU D N 1
ATOM 12829 C CA . LEU D 1 367 ? -2.084 20.532 30.523 1.00 19.72 367 LEU D CA 1
ATOM 12830 C C . LEU D 1 367 ? -2.640 21.880 30.048 1.00 19.93 367 LEU D C 1
ATOM 12831 O O . LEU D 1 367 ? -3.600 22.371 30.671 1.00 21.25 367 LEU D O 1
ATOM 12836 N N . ASN D 1 368 ? -2.067 22.439 28.976 1.00 20.84 368 ASN D N 1
ATOM 12837 C CA . ASN D 1 368 ? -2.467 23.749 28.397 1.00 21.74 368 ASN D CA 1
ATOM 12838 C C . ASN D 1 368 ? -3.509 23.516 27.295 1.00 20.42 368 ASN D C 1
ATOM 12839 O O . ASN D 1 368 ? -3.877 24.492 26.619 1.00 22.27 368 ASN D O 1
ATOM 12844 N N . ALA D 1 369 ? -3.976 22.272 27.141 1.00 19.65 369 ALA D N 1
ATOM 12845 C CA . ALA D 1 369 ? -5.009 21.856 26.161 1.00 19.26 369 ALA D CA 1
ATOM 12846 C C . ALA D 1 369 ? -4.548 22.166 24.733 1.00 18.32 369 ALA D C 1
ATOM 12847 O O . ALA D 1 369 ? -5.415 22.458 23.895 1.00 20.22 369 ALA D O 1
ATOM 12849 N N . ASP D 1 370 ? -3.242 22.109 24.462 1.00 17.59 370 ASP D N 1
ATOM 12850 C CA . ASP D 1 370 ? -2.699 22.262 23.087 1.00 16.78 370 ASP D CA 1
ATOM 12851 C C . ASP D 1 370 ? -2.749 20.902 22.386 1.00 16.27 370 ASP D C 1
ATOM 12852 O O . ASP D 1 370 ? -1.691 20.269 22.227 1.00 16.97 370 ASP D O 1
ATOM 12857 N N . PHE D 1 371 ? -3.951 20.471 22.005 1.00 16.60 371 PHE D N 1
ATOM 12858 C CA . PHE D 1 371 ? -4.229 19.137 21.419 1.00 17.16 371 PHE D CA 1
ATOM 12859 C C . PHE D 1 371 ? -3.688 19.095 19.983 1.00 15.74 371 PHE D C 1
ATOM 12860 O O . PHE D 1 371 ? -3.370 17.997 19.478 1.00 15.62 371 PHE D O 1
ATOM 12868 N N . THR D 1 372 ? -3.547 20.260 19.346 1.00 15.74 372 THR D N 1
ATOM 12869 C CA . THR D 1 372 ? -2.963 20.369 17.983 1.00 16.76 372 THR D CA 1
ATOM 12870 C C . THR D 1 372 ? -1.505 19.898 18.038 1.00 17.14 372 THR D C 1
ATOM 12871 O O . THR D 1 372 ? -1.168 18.939 17.320 1.00 17.15 372 THR D O 1
ATOM 12875 N N . THR D 1 373 ? -0.687 20.509 18.900 1.00 16.16 373 THR D N 1
ATOM 12876 C CA . THR D 1 373 ? 0.755 20.178 19.046 1.00 16.61 373 THR D CA 1
ATOM 12877 C C . THR D 1 373 ? 0.897 18.709 19.457 1.00 15.41 373 THR D C 1
ATOM 12878 O O . THR D 1 373 ? 1.773 18.025 18.906 1.00 16.11 373 THR D O 1
ATOM 12882 N N . ARG D 1 374 ? 0.087 18.241 20.408 1.00 15.69 374 ARG D N 1
ATOM 12883 C CA . ARG D 1 374 ? 0.164 16.838 20.890 1.00 15.72 374 ARG D CA 1
ATOM 12884 C C . ARG D 1 374 ? -0.017 15.885 19.700 1.00 15.58 374 ARG D C 1
ATOM 12885 O O . ARG D 1 374 ? 0.792 14.951 19.567 1.00 15.93 374 ARG D O 1
ATOM 12893 N N . LEU D 1 375 ? -1.061 16.087 18.891 1.00 15.16 375 LEU D N 1
ATOM 12894 C CA . LEU D 1 375 ? -1.387 15.192 17.749 1.00 15.17 375 LEU D CA 1
ATOM 12895 C C . LEU D 1 375 ? -0.237 15.221 16.735 1.00 15.27 375 LEU D C 1
ATOM 12896 O O . LEU D 1 375 ? 0.203 14.134 16.304 1.00 16.57 375 LEU D O 1
ATOM 12901 N N . ILE D 1 376 ? 0.196 16.414 16.326 1.00 15.36 376 ILE D N 1
ATOM 12902 C CA . ILE D 1 376 ? 1.255 16.580 15.287 1.00 16.30 376 ILE D CA 1
ATOM 12903 C C . ILE D 1 376 ? 2.522 15.863 15.765 1.00 16.21 376 ILE D C 1
ATOM 12904 O O . ILE D 1 376 ? 3.070 15.057 14.995 1.00 16.39 376 ILE D O 1
ATOM 12909 N N . GLU D 1 377 ? 2.971 16.143 16.993 1.00 16.36 377 GLU D N 1
ATOM 12910 C CA . GLU D 1 377 ? 4.295 15.681 17.483 1.00 16.39 377 GLU D CA 1
ATOM 12911 C C . GLU D 1 377 ? 4.273 14.164 17.679 1.00 16.03 377 GLU D C 1
ATOM 12912 O O . GLU D 1 377 ? 5.255 13.518 17.285 1.00 17.30 377 GLU D O 1
ATOM 12918 N N . THR D 1 378 ? 3.221 13.616 18.297 1.00 16.06 378 THR D N 1
ATOM 12919 C CA . THR D 1 378 ? 3.116 12.155 18.561 1.00 16.09 378 THR D CA 1
ATOM 12920 C C . THR D 1 378 ? 3.131 11.410 17.222 1.00 15.60 378 THR D C 1
ATOM 12921 O O . THR D 1 378 ? 3.752 10.335 17.151 1.00 17.32 378 THR D O 1
ATOM 12925 N N . GLU D 1 379 ? 2.533 11.992 16.184 1.00 15.47 379 GLU D N 1
ATOM 12926 C CA . GLU D 1 379 ? 2.490 11.369 14.836 1.00 16.37 379 GLU D CA 1
ATOM 12927 C C . GLU D 1 379 ? 3.865 11.493 14.168 1.00 16.34 379 GLU D C 1
ATOM 12928 O O . GLU D 1 379 ? 4.336 10.483 13.620 1.00 16.70 379 GLU D O 1
ATOM 12934 N N . GLU D 1 380 ? 4.525 12.650 14.280 1.00 17.59 380 GLU D N 1
ATOM 12935 C CA . GLU D 1 380 ? 5.867 12.864 13.670 1.00 17.58 380 GLU D CA 1
ATOM 12936 C C . GLU D 1 380 ? 6.876 11.908 14.323 1.00 16.44 380 GLU D C 1
ATOM 12937 O O . GLU D 1 380 ? 7.740 11.384 13.603 1.00 17.83 380 GLU D O 1
ATOM 12943 N N . LEU D 1 381 ? 6.746 11.644 15.626 1.00 15.76 381 LEU D N 1
ATOM 12944 C CA . LEU D 1 381 ? 7.728 10.812 16.370 1.00 17.20 381 LEU D CA 1
ATOM 12945 C C . LEU D 1 381 ? 7.711 9.369 15.849 1.00 15.95 381 LEU D C 1
ATOM 12946 O O . LEU D 1 381 ? 8.731 8.681 16.009 1.00 19.27 381 LEU D O 1
ATOM 12951 N N . LYS D 1 382 ? 6.599 8.919 15.261 1.00 15.19 382 LYS D N 1
ATOM 12952 C CA . LYS D 1 382 ? 6.450 7.525 14.761 1.00 17.17 382 LYS D CA 1
ATOM 12953 C C . LYS D 1 382 ? 7.368 7.295 13.553 1.00 16.75 382 LYS D C 1
ATOM 12954 O O . LYS D 1 382 ? 7.663 6.118 13.252 1.00 18.70 382 LYS D O 1
ATOM 12960 N N . SER D 1 383 ? 7.840 8.362 12.902 1.00 17.24 383 SER D N 1
ATOM 12961 C CA . SER D 1 383 ? 8.789 8.265 11.764 1.00 17.95 383 SER D CA 1
ATOM 12962 C C . SER D 1 383 ? 10.103 8.991 12.083 1.00 17.89 383 SER D C 1
ATOM 12963 O O . SER D 1 383 ? 10.909 9.175 11.158 1.00 19.21 383 SER D O 1
ATOM 12966 N N . PHE D 1 384 ? 10.383 9.279 13.357 1.00 16.32 384 PHE D N 1
ATOM 12967 C CA . PHE D 1 384 ? 11.747 9.664 13.803 1.00 17.33 384 PHE D CA 1
ATOM 12968 C C . PHE D 1 384 ? 12.633 8.421 13.784 1.00 17.75 384 PHE D C 1
ATOM 12969 O O . PHE D 1 384 ? 12.135 7.299 13.737 1.00 19.24 384 PHE D O 1
ATOM 12977 N N . PRO D 1 385 ? 13.974 8.588 13.767 1.00 18.27 385 PRO D N 1
ATOM 12978 C CA . PRO D 1 385 ? 14.887 7.457 13.601 1.00 19.54 385 PRO D CA 1
ATOM 12979 C C . PRO D 1 385 ? 15.116 6.646 14.885 1.00 17.24 385 PRO D C 1
ATOM 12980 O O . PRO D 1 385 ? 16.254 6.504 15.290 1.00 18.43 385 PRO D O 1
ATOM 12984 N N . PHE D 1 386 ? 14.049 6.078 15.455 1.00 17.59 386 PHE D N 1
ATOM 12985 C CA . PHE D 1 386 ? 14.113 5.258 16.694 1.00 18.36 386 PHE D CA 1
ATOM 12986 C C . PHE D 1 386 ? 14.859 3.949 16.391 1.00 17.65 386 PHE D C 1
ATOM 12987 O O . PHE D 1 386 ? 15.540 3.417 17.287 1.00 17.62 386 PHE D O 1
ATOM 12995 N N . GLY D 1 387 ? 14.807 3.487 15.139 1.00 18.02 387 GLY D N 1
ATOM 12996 C CA . GLY D 1 387 ? 15.498 2.263 14.687 1.00 19.18 387 GLY D CA 1
ATOM 12997 C C . GLY D 1 387 ? 17.004 2.349 14.884 1.00 18.32 387 GLY D C 1
ATOM 12998 O O . GLY D 1 387 ? 17.618 1.317 15.214 1.00 17.79 387 GLY D O 1
ATOM 12999 N N . ALA D 1 388 ? 17.591 3.527 14.657 1.00 17.62 388 ALA D N 1
ATOM 13000 C CA . ALA D 1 388 ? 19.046 3.779 14.778 1.00 17.82 388 ALA D CA 1
ATOM 13001 C C . ALA D 1 388 ? 19.456 3.656 16.250 1.00 17.37 388 ALA D C 1
ATOM 13002 O O . ALA D 1 388 ? 20.569 3.161 16.533 1.00 19.91 388 ALA D O 1
ATOM 13004 N N . VAL D 1 389 ? 18.583 4.081 17.164 1.00 16.67 389 VAL D N 1
ATOM 13005 C CA . VAL D 1 389 ? 18.838 3.970 18.629 1.00 16.28 389 VAL D CA 1
ATOM 13006 C C . VAL D 1 389 ? 18.695 2.497 19.027 1.00 15.68 389 VAL D C 1
ATOM 13007 O O . VAL D 1 389 ? 19.569 1.990 19.753 1.00 16.59 389 VAL D O 1
ATOM 13011 N N . TRP D 1 390 ? 17.662 1.820 18.522 1.00 15.41 390 TRP D N 1
ATOM 13012 C CA . TRP D 1 390 ? 17.430 0.374 18.779 1.00 15.52 390 TRP D CA 1
ATOM 13013 C C . TRP D 1 390 ? 18.624 -0.442 18.261 1.00 15.94 390 TRP D C 1
ATOM 13014 O O . TRP D 1 390 ? 19.121 -1.308 19.005 1.00 16.20 390 TRP D O 1
ATOM 13025 N N . ASP D 1 391 ? 19.067 -0.183 17.028 1.00 16.26 391 ASP D N 1
ATOM 13026 C CA . ASP D 1 391 ? 20.243 -0.863 16.419 1.00 16.63 391 ASP D CA 1
ATOM 13027 C C . ASP D 1 391 ? 21.464 -0.675 17.332 1.00 16.45 391 ASP D C 1
ATOM 13028 O O . ASP D 1 391 ? 22.174 -1.671 17.581 1.00 16.40 391 ASP D O 1
ATOM 13033 N N . LYS D 1 392 ? 21.699 0.550 17.815 1.00 15.21 392 LYS D N 1
ATOM 13034 C CA . LYS D 1 392 ? 22.866 0.883 18.676 1.00 16.13 392 LYS D CA 1
ATOM 13035 C C . LYS D 1 392 ? 22.762 0.076 19.974 1.00 16.69 392 LYS D C 1
ATOM 13036 O O . LYS D 1 392 ? 23.781 -0.500 20.412 1.00 17.31 392 LYS D O 1
ATOM 13042 N N . PHE D 1 393 ? 21.563 0.007 20.550 1.00 16.54 393 PHE D N 1
ATOM 13043 C CA . PHE D 1 393 ? 21.301 -0.745 21.802 1.00 17.36 393 PHE D CA 1
ATOM 13044 C C . PHE D 1 393 ? 21.628 -2.227 21.590 1.00 16.77 393 PHE D C 1
ATOM 13045 O O . PHE D 1 393 ? 22.304 -2.817 22.449 1.00 18.73 393 PHE D O 1
ATOM 13053 N N . CYS D 1 394 ? 21.163 -2.810 20.481 1.00 14.87 394 CYS D N 1
ATOM 13054 C CA . CYS D 1 394 ? 21.412 -4.232 20.126 1.00 15.73 394 CYS D CA 1
ATOM 13055 C C . CYS D 1 394 ? 22.921 -4.486 20.057 1.00 16.20 394 CYS D C 1
ATOM 13056 O O . CYS D 1 394 ? 23.397 -5.425 20.729 1.00 17.57 394 CYS D O 1
ATOM 13059 N N . GLN D 1 395 ? 23.641 -3.647 19.307 1.00 16.67 395 GLN D N 1
ATOM 13060 C CA . GLN D 1 395 ? 25.094 -3.796 19.030 1.00 18.75 395 GLN D CA 1
ATOM 13061 C C . GLN D 1 395 ? 25.893 -3.606 20.326 1.00 18.26 395 GLN D C 1
ATOM 13062 O O . GLN D 1 395 ? 26.798 -4.423 20.582 1.00 19.09 395 GLN D O 1
ATOM 13068 N N . ASP D 1 396 ? 25.582 -2.568 21.108 1.00 18.13 396 ASP D N 1
ATOM 13069 C CA . ASP D 1 396 ? 26.277 -2.265 22.390 1.00 19.44 396 ASP D CA 1
ATOM 13070 C C . ASP D 1 396 ? 26.174 -3.468 23.337 1.00 20.07 396 ASP D C 1
ATOM 13071 O O . ASP D 1 396 ? 27.084 -3.630 24.168 1.00 22.47 396 ASP D O 1
ATOM 13076 N N . HIS D 1 397 ? 25.098 -4.258 23.244 1.00 19.49 397 HIS D N 1
ATOM 13077 C CA . HIS D 1 397 ? 24.822 -5.399 24.159 1.00 19.45 397 HIS D CA 1
ATOM 13078 C C . HIS D 1 397 ? 25.114 -6.729 23.453 1.00 20.55 397 HIS D C 1
ATOM 13079 O O . HIS D 1 397 ? 24.582 -7.767 23.898 1.00 19.94 397 HIS D O 1
ATOM 13086 N N . ASN D 1 398 ? 25.966 -6.700 22.426 1.00 19.93 398 ASN D N 1
ATOM 13087 C CA . ASN D 1 398 ? 26.532 -7.908 21.767 1.00 21.19 398 ASN D CA 1
ATOM 13088 C C . ASN D 1 398 ? 25.396 -8.814 21.285 1.00 19.18 398 ASN D C 1
ATOM 13089 O O . ASN D 1 398 ? 25.455 -10.031 21.541 1.00 21.14 398 ASN D O 1
ATOM 13094 N N . THR D 1 399 ? 24.416 -8.244 20.583 1.00 19.64 399 THR D N 1
ATOM 13095 C CA . THR D 1 399 ? 23.378 -8.998 19.835 1.00 19.06 399 THR D CA 1
ATOM 13096 C C . THR D 1 399 ? 23.345 -8.502 18.395 1.00 17.17 399 THR D C 1
ATOM 13097 O O . THR D 1 399 ? 23.690 -7.356 18.126 1.00 18.50 399 THR D O 1
ATOM 13101 N N . PRO D 1 400 ? 22.936 -9.358 17.435 1.00 17.75 400 PRO D N 1
ATOM 13102 C CA . PRO D 1 400 ? 22.889 -8.970 16.026 1.00 18.08 400 PRO D CA 1
ATOM 13103 C C . PRO D 1 400 ? 21.847 -7.878 15.741 1.00 18.61 400 PRO D C 1
ATOM 13104 O O . PRO D 1 400 ? 20.841 -7.799 16.436 1.00 18.30 400 PRO D O 1
ATOM 13108 N N . VAL D 1 401 ? 22.119 -7.071 14.716 1.00 17.28 401 VAL D N 1
ATOM 13109 C CA . VAL D 1 401 ? 21.295 -5.897 14.306 1.00 18.82 401 VAL D CA 1
ATOM 13110 C C . VAL D 1 401 ? 20.337 -6.331 13.189 1.00 17.77 401 VAL D C 1
ATOM 13111 O O . VAL D 1 401 ? 20.795 -6.976 12.216 1.00 18.07 401 VAL D O 1
ATOM 13115 N N . GLY D 1 402 ? 19.062 -5.953 13.312 1.00 16.79 402 GLY D N 1
ATOM 13116 C CA . GLY D 1 402 ? 18.036 -6.118 12.263 1.00 17.67 402 GLY D CA 1
ATOM 13117 C C . GLY D 1 402 ? 17.882 -7.568 11.834 1.00 16.92 402 GLY D C 1
ATOM 13118 O O . GLY D 1 402 ? 17.644 -8.425 12.704 1.00 18.26 402 GLY D O 1
ATOM 13119 N N . PHE D 1 403 ? 17.980 -7.832 10.528 1.00 16.85 403 PHE D N 1
ATOM 13120 C CA . PHE D 1 403 ? 17.785 -9.173 9.920 1.00 17.88 403 PHE D CA 1
ATOM 13121 C C . PHE D 1 403 ? 18.873 -10.149 10.389 1.00 17.40 403 PHE D C 1
ATOM 13122 O O . PHE D 1 403 ? 18.681 -11.369 10.223 1.00 18.08 403 PHE D O 1
ATOM 13130 N N . ASP D 1 404 ? 19.997 -9.635 10.902 1.00 17.86 404 ASP D N 1
ATOM 13131 C CA . ASP D 1 404 ? 21.266 -10.403 11.053 1.00 18.77 404 ASP D CA 1
ATOM 13132 C C . ASP D 1 404 ? 21.069 -11.607 11.986 1.00 17.35 404 ASP D C 1
ATOM 13133 O O . ASP D 1 404 ? 21.795 -12.601 11.811 1.00 19.22 404 ASP D O 1
ATOM 13138 N N . TRP D 1 405 ? 20.141 -11.545 12.945 1.00 15.97 405 TRP D N 1
ATOM 13139 C CA . TRP D 1 405 ? 19.997 -12.626 13.959 1.00 17.13 405 TRP D CA 1
ATOM 13140 C C . TRP D 1 405 ? 19.296 -13.848 13.350 1.00 16.42 405 TRP D C 1
ATOM 13141 O O . TRP D 1 405 ? 19.348 -14.922 13.974 1.00 18.54 405 TRP D O 1
ATOM 13152 N N . MET D 1 406 ? 18.801 -13.745 12.116 1.00 17.88 406 MET D N 1
ATOM 13153 C CA . MET D 1 406 ? 18.261 -14.917 11.375 1.00 19.39 406 MET D CA 1
ATOM 13154 C C . MET D 1 406 ? 19.405 -15.883 11.045 1.00 19.39 406 MET D C 1
ATOM 13155 O O . MET D 1 406 ? 19.163 -17.105 11.032 1.00 21.21 406 MET D O 1
ATOM 13160 N N . ASN D 1 407 ? 20.616 -15.360 10.835 1.00 19.99 407 ASN D N 1
ATOM 13161 C CA . ASN D 1 407 ? 21.839 -16.183 10.642 1.00 20.50 407 ASN D CA 1
ATOM 13162 C C . ASN D 1 407 ? 22.027 -17.084 11.869 1.00 17.99 407 ASN D C 1
ATOM 13163 O O . ASN D 1 407 ? 22.262 -18.295 11.689 1.00 21.24 407 ASN D O 1
ATOM 13168 N N . ASN D 1 408 ? 21.876 -16.527 13.073 1.00 18.31 408 ASN D N 1
ATOM 13169 C CA . ASN D 1 408 ? 22.083 -17.269 14.342 1.00 17.40 408 ASN D CA 1
ATOM 13170 C C . ASN D 1 408 ? 21.039 -18.385 14.450 1.00 17.68 408 ASN D C 1
ATOM 13171 O O . ASN D 1 408 ? 21.402 -19.510 14.843 1.00 18.32 408 ASN D O 1
ATOM 13176 N N . ILE D 1 409 ? 19.786 -18.081 14.116 1.00 18.02 409 ILE D N 1
ATOM 13177 C CA . ILE D 1 409 ? 18.665 -19.065 14.139 1.00 17.80 409 ILE D CA 1
ATOM 13178 C C . ILE D 1 409 ? 18.961 -20.195 13.142 1.00 17.32 409 ILE D C 1
ATOM 13179 O O . ILE D 1 409 ? 18.783 -21.368 13.509 1.00 18.35 409 ILE D O 1
ATOM 13184 N N . HIS D 1 410 ? 19.390 -19.874 11.919 1.00 17.86 410 HIS D N 1
ATOM 13185 C CA . HIS D 1 410 ? 19.674 -20.892 10.873 1.00 18.03 410 HIS D CA 1
ATOM 13186 C C . HIS D 1 410 ? 20.805 -21.812 11.346 1.00 19.03 410 HIS D C 1
ATOM 13187 O O . HIS D 1 410 ? 20.706 -23.033 11.111 1.00 20.32 410 HIS D O 1
ATOM 13194 N N . GLN D 1 411 ? 21.811 -21.253 12.027 1.00 19.39 411 GLN D N 1
ATOM 13195 C CA . GLN D 1 411 ? 22.964 -22.013 12.580 1.00 21.31 411 GLN D CA 1
ATOM 13196 C C . GLN D 1 411 ? 22.465 -22.950 13.688 1.00 21.28 411 GLN D C 1
ATOM 13197 O O . GLN D 1 411 ? 22.901 -24.115 13.721 1.00 22.07 411 GLN D O 1
ATOM 13203 N N . TYR D 1 412 ? 21.553 -22.478 14.541 1.00 19.73 412 TYR D N 1
ATOM 13204 C CA . TYR D 1 412 ? 20.999 -23.268 15.672 1.00 19.00 412 TYR D CA 1
ATOM 13205 C C . TYR D 1 412 ? 20.106 -24.385 15.113 1.00 19.46 412 TYR D C 1
ATOM 13206 O O . TYR D 1 412 ? 20.099 -25.498 15.669 1.00 22.13 412 TYR D O 1
ATOM 13215 N N . GLU D 1 413 ? 19.422 -24.121 13.997 1.00 20.14 413 GLU D N 1
ATOM 13216 C CA . GLU D 1 413 ? 18.576 -25.128 13.302 1.00 20.17 413 GLU D CA 1
ATOM 13217 C C . GLU D 1 413 ? 19.469 -26.256 12.770 1.00 21.41 413 GLU D C 1
ATOM 13218 O O . GLU D 1 413 ? 19.170 -27.433 13.054 1.00 21.45 413 GLU D O 1
ATOM 13224 N N . LYS D 1 414 ? 20.537 -25.906 12.048 1.00 23.04 414 LYS D N 1
ATOM 13225 C CA . LYS D 1 414 ? 21.528 -26.868 11.492 1.00 27.57 414 LYS D CA 1
ATOM 13226 C C . LYS D 1 414 ? 22.130 -27.705 12.624 1.00 26.83 414 LYS D C 1
ATOM 13227 O O . LYS D 1 414 ? 22.213 -28.943 12.469 1.00 27.72 414 LYS D O 1
ATOM 13233 N N . ASP D 1 415 ? 22.609 -27.035 13.678 1.00 26.23 415 ASP D N 1
ATOM 13234 C CA . ASP D 1 415 ? 23.494 -27.624 14.719 1.00 27.06 415 ASP D CA 1
ATOM 13235 C C . ASP D 1 415 ? 22.652 -28.440 15.706 1.00 25.30 415 ASP D C 1
ATOM 13236 O O . ASP D 1 415 ? 23.184 -29.424 16.253 1.00 25.74 415 ASP D O 1
ATOM 13241 N N . VAL D 1 416 ? 21.401 -28.033 15.950 1.00 23.69 416 VAL D N 1
ATOM 13242 C CA . VAL D 1 416 ? 20.611 -28.514 17.124 1.00 22.51 416 VAL D CA 1
ATOM 13243 C C . VAL D 1 416 ? 19.210 -28.956 16.683 1.00 22.58 416 VAL D C 1
ATOM 13244 O O . VAL D 1 416 ? 18.916 -30.160 16.801 1.00 23.36 416 VAL D O 1
ATOM 13248 N N . GLN D 1 417 ? 18.363 -28.023 16.238 1.00 20.66 417 GLN D N 1
ATOM 13249 C CA . GLN D 1 417 ? 16.888 -28.218 16.207 1.00 20.16 417 GLN D CA 1
ATOM 13250 C C . GLN D 1 417 ? 16.507 -29.247 15.130 1.00 20.75 417 GLN D C 1
ATOM 13251 O O . GLN D 1 417 ? 15.580 -30.036 15.380 1.00 22.37 417 GLN D O 1
ATOM 13257 N N . PHE D 1 418 ? 17.175 -29.255 13.973 1.00 21.96 418 PHE D N 1
ATOM 13258 C CA . PHE D 1 418 ? 16.807 -30.139 12.834 1.00 21.66 418 PHE D CA 1
ATOM 13259 C C . PHE D 1 418 ? 17.287 -31.577 13.088 1.00 23.76 418 PHE D C 1
ATOM 13260 O O . PHE D 1 418 ? 16.882 -32.472 12.313 1.00 22.51 418 PHE D O 1
ATOM 13268 N N . LYS D 1 419 ? 18.134 -31.801 14.102 1.00 23.70 419 LYS D N 1
ATOM 13269 C CA . LYS D 1 419 ? 18.699 -33.145 14.420 1.00 26.71 419 LYS D CA 1
ATOM 13270 C C . LYS D 1 419 ? 18.011 -33.725 15.658 1.00 24.93 419 LYS D C 1
ATOM 13271 O O . LYS D 1 419 ? 18.131 -34.944 15.893 1.00 25.13 419 LYS D O 1
ATOM 13277 N N . ARG D 1 420 ? 17.426 -32.860 16.482 1.00 25.84 420 ARG D N 1
ATOM 13278 C CA . ARG D 1 420 ? 17.203 -33.142 17.921 1.00 25.95 420 ARG D CA 1
ATOM 13279 C C . ARG D 1 420 ? 16.320 -34.383 18.081 1.00 27.34 420 ARG D C 1
ATOM 13280 O O . ARG D 1 420 ? 16.578 -35.166 19.020 1.00 28.96 420 ARG D O 1
ATOM 13288 N N . ASP D 1 421 ? 15.297 -34.542 17.238 1.00 26.34 421 ASP D N 1
ATOM 13289 C CA . ASP D 1 421 ? 14.285 -35.614 17.427 1.00 32.00 421 ASP D CA 1
ATOM 13290 C C . ASP D 1 421 ? 14.967 -36.982 17.416 1.00 28.03 421 ASP D C 1
ATOM 13291 O O . ASP D 1 421 ? 14.426 -37.905 18.049 1.00 36.08 421 ASP D O 1
ATOM 13296 N N . ALA D 1 422 ? 16.068 -37.120 16.676 1.00 26.23 422 ALA D N 1
ATOM 13297 C CA . ALA D 1 422 ? 16.753 -38.415 16.445 1.00 30.40 422 ALA D CA 1
ATOM 13298 C C . ALA D 1 422 ? 17.767 -38.669 17.563 1.00 28.24 422 ALA D C 1
ATOM 13299 O O . ALA D 1 422 ? 18.312 -39.790 17.614 1.00 28.74 422 ALA D O 1
ATOM 13301 N N . LYS D 1 423 ? 18.033 -37.655 18.394 1.00 29.85 423 LYS D N 1
ATOM 13302 C CA . LYS D 1 423 ? 18.968 -37.753 19.545 1.00 32.02 423 LYS D CA 1
ATOM 13303 C C . LYS D 1 423 ? 18.272 -38.504 20.682 1.00 34.51 423 LYS D C 1
ATOM 13304 O O . LYS D 1 423 ? 17.095 -38.210 20.958 1.00 38.55 423 LYS D O 1
ATOM 13310 N N . LEU D 1 424 ? 19.009 -39.378 21.362 1.00 38.23 424 LEU D N 1
ATOM 13311 C CA . LEU D 1 424 ? 18.528 -40.099 22.565 1.00 44.23 424 LEU D CA 1
ATOM 13312 C C . LEU D 1 424 ? 18.218 -39.100 23.684 1.00 47.56 424 LEU D C 1
ATOM 13313 O O . LEU D 1 424 ? 19.071 -38.234 23.959 1.00 51.39 424 LEU D O 1
ATOM 13318 N N . VAL D 1 425 ? 17.037 -39.221 24.296 1.00 48.77 425 VAL D N 1
ATOM 13319 C CA . VAL D 1 425 ? 16.656 -38.461 25.522 1.00 47.89 425 VAL D CA 1
ATOM 13320 C C . VAL D 1 425 ? 17.371 -39.110 26.709 1.00 53.79 425 VAL D C 1
ATOM 13321 O O . VAL D 1 425 ? 17.452 -40.351 26.740 1.00 57.12 425 VAL D O 1
ATOM 13325 N N . HIS D 1 426 ? 17.956 -38.288 27.580 1.00 54.01 426 HIS D N 1
ATOM 13326 C CA . HIS D 1 426 ? 18.568 -38.713 28.866 1.00 53.86 426 HIS D CA 1
ATOM 13327 C C . HIS D 1 426 ? 18.506 -37.548 29.858 1.00 54.77 426 HIS D C 1
ATOM 13328 O O . HIS D 1 426 ? 18.249 -36.419 29.442 1.00 49.36 426 HIS D O 1
#

Nearest PDB structures (foldseek):
  8jq5-assembly1_C  TM=1.001E+00  e=2.739E-77  Lacticaseibacillus rhamnosus
  8jq3-assembly1_B  TM=1.001E+00  e=9.586E-77  Lacticaseibacillus rhamnosus
  8jq4-assembly1_A  TM=1.001E+00  e=2.291E-76  Lacticaseibacillus rhamnosus
  8jq3-assembly1_A  TM=9.996E-01  e=1.565E-76  Lacticaseibacillus rhamnosus
  8jq3-assembly1_C  TM=9.986E-01  e=9.440E-76  Lacticaseibacillus rhamnosus

Foldseek 3Di:
DDDVVNLVVLQVVLCVVLVVQPFHLVVLLVVLLVAAAAEELCQQAVNPADLHLAAFQRQDDPVSSLVLQLLLVLQFFHAHAYEYELSNQQDPDNDDLLRDALCSCVSVLVSCVVSVHHYAYEYDQDPDPLCDQQFACLDPDVVRVVSRLSSLLRLVNNQLSSLVSNQAEHEYEYDGSDAALDADPDLPSSLVSNLVSVCSSCVDDGDRSRYFYEYEAAQADVRRRHTTSRHLVSRLVSQLVVQGEYEDELQRDDVVDQCLVVQVVSVVRHQAYEYEYADHDVHSQQQQAAQDPNLLSNLLSCQLVVRSVRYRHYYTGHDNSDLSSVSSNRRSLRNSLSNSLSSSAPSVVLVVCVVVVVVVCNVVRVVVSVPRPSLSSSQVSCVVRNHDHDPVCVVSSVVCCVVRRVVD/DDDVVNLVVLLVVLCVVLVVVVFHLVVLLVVLQPAAAAEELCLQAVNCADQDHLADFFRQDALVSSLVLVLLLVLQFFHAHAYEYEQSNQADPDNDDLLRDALVSCVSVLVSCVVSVHAYAYEYDQDPDPLCDQQFACLDPDVVRVVSRLSSLLRLVNNQLSSLVSNQAEHEYEYDGRDAHLDADPDLPSSLVSVLVSVCSSCVDDGDRSRYFYEYEAAQADVRRRHTTSRHLVSRLCSQLVVQGEYEDELQRDDVVDQCLVVQVVRVVRHQAYEYEYADHDVHSQQQQAAQDPNLLSNLLSCQLVVRSVRYRHYYTGHDSSDLSSVSSNRNSLRNSLSNSLSSSAPSVVLVVCVVVVVVVCNVVRVVVSVPRPSLSSSQVSCVVRNHDHDPCCVVSSVVCCVPRRVVD/DDDVVNLVVLLVVLCVVLVVVVFHLVVLLVVLLPAAAAEELCLQAVNCADLPHLAAFFRQRDPVSSLVLVLLLVLQFFHAHAYEYECSNQQDPDNDDLLRDALVSCVSVLVSCVVSVHAYAYEYDQDDDPLCDQQFACLDPDVVRVVSRLSSLLRLVNNQLSSLVSNQAEHAYEYDGSDAALDADPDLPSSLVSNLVSVCSSCVDDGDSSRYFYEYEAAQADVSRRHTTSRHLVSRLCSQLVVQGEYEDALQRDDVVDQCLVVQVVSVVGHQAYEYEYADHDNHSQQAQAAQDPNLLSNLLSCVLVVRSVRYRHYYTGHDNSDLSSVSSNRNSLRNSLSNSLSSSAPSVVLVVCVVVVVVVCNVVRVVVSVPRPSLSSSQNSQVVRPHHHDPVCVVSSVVCCVPRRVVD/DDDLVNLVVLLVVLCVVLVVVVFHLVVLLVVLLVAAAAEELCLQAVVCADQDGVADAFFRQDAPVSSLVLQLLLVLQFFHAHAYEYELSNFADPDNDDLLRDALVSCVSVLVSCVVSVHAYAYEYDQDPDPLCDQQFACLDPDVVRVVSRLSSLLRLVNNQLSSLVSNQAEHAYEYDGSDAALDADPDLDSSLVSNLVSVCSSPVDDGDRSRYFYEYEAAQADVRHRHTTNRHQVSRLVSQLVVQGEYEAELQRDDVVDQCLVVQVVRVVRHQAYEYEYADHDVHSQQAQAAQDPNLLSNLLSCQLVVRSVRYRHYYTGHDNRDLSSVSSNRNSLRNSLSNSLSSSAPSVVLVVCVVVVVVVCNVVRVVVSVPRPSLSSSQNSSVVRNHHHDPVCVVSVVVCCVPGRVCPVVDDDD

Sequence (1642 aa):
MVKPEEVDKAYEVAKQRYAEIGVDTDAAMKELEKVPLSVHCWQGDDIHGFLFGNYPGIARTPDELAGDMHEALSLIPGKHRVQLHAIYAVTDKKRDLDTLEPEDFDYWIDWAKQEGVGLDFNGTFFSHPMVKDNMTVSSPDPKVRDFWIRHGKISREISNYIGEKLGSQVVNNFWLPDGFKDNPIDKKTPRLRLLKALDEIIKDPLPEKNTIESFEGKLFGTGIESYTTGSHEFYQNYAISRNKLWTIDAGHFHPTEDVSDKFSAFFPFGKGLFMHVSRPVRWDSDHVVIMDDALIRITRSLVRDGYLDRTHIGLDFFDATINRVAAWVVGARATQKSLLQAMLAPIDQLKKDELNADFTTRLIETEELKSFPFGAVWDKFCQDHNTPVGFDWMNNIHQYEKDVQFKRMVKPEEVDKAYEVAKQRYAEIGVDTDAAMKELEKVPLSVHCWQGDDIHGFLFPGNYPGIARTPDELAGDMHEALSLIPGKHRVQLHAIYAVTDKKRDLDTLEPEDFDYWIDWAKQEGVGLDFNGTFFSHPMVKDNMTVSSPDPKVRDFWIRHGKISREISNYIGEKLGSQVVNNFWLPDGFKDNPIDKKTPRLRLLKALDEIIKDPLPEKNTIESFEGKLFGTGIESYTTGSHEFYQNYAISRNKLWTIDAGHFHPTEDVSDKFSAFFPFGKGLFMHVSRPVRWDSDHVVIMDDALIRITRSLVRDGYLDRTHIGLDFFDATINRVAAWVVGARATQKSLLQAMLAPIDQLKKDELNADFTTRLIETEELKSFPFGAVWDKFCQDHNTPVGFDWMNNIHQYEKDVQFKRMVKPEEVDKAYEVAKQRYAEIGVDTDAAMKELEKVPLSVHCWQGDDIHGFLFPGNYPGIARTPDELAGDMHEALSLIPGKHRVQLHAIYAVTDKKRDLDTLEPEDFDYWIDWAKQEGVGLDFNGTFFSHPMVKDNMTVSSPDPKVRDFWIRHGKISREISNYIGEKLGSQVVNNFWLPDGFKDNPIDKKTPRLRLLKALDEIIKDPLPEKNTIESFEGKLFGTGIESYTTGSHEFYQNYAISRNKLWTIDAGHFHPTEDVSDKFSAFFPFGKGLFMHVSRPVRWDSDHVVIMDDALIRITRSLVRDGYLDRTHIGLDFFDATINRVAAWVVGARATQKSLLQAMLAPIDQLKKDELNADFTTRLIETEELKSFPFGAVWDKFCQDHNTPVGFDWMNNIHQYEKDVQFKRMVKPEEVDKAYEVAKQRYAEIGVDTDAAMKELEKVPLSVHCWQGDDIHGFLFPSGNYPGIARTPDELAGDMHEALSLIPGKHRVQLHAIYAVTDKKRDLDTLEPEDFDYWIDWAKQEGVGLDFNGTFFSHPMVKDNMTVSSPDPKVRDFWIRHGKISREISNYIGEKLGSQVVNNFWLPDGFKDNPIDKKTPRLRLLKALDEIIKDPLPEKNTIESFEGKLFGTGIESYTTGSHEFYQNYAISRNKLWTIDAGHFHPTEDVSDKFSAFFPFGKGLFMHVSRPVRWDSDHVVIMDDALIRITRSLVRDGYLDRTHIGLDFFDATINRVAAWVVGARATQKSLLQAMLAPIDQLKKDELNADFTTRLIETEELKSFPFGAVWDKFCQDHNTPVGFDWMNNIHQYEKDVQFKRDAKLVH

InterPro domains:
  IPR009308 Rhamnose isomerase [MF_00541] (1-426)
  IPR009308 Rhamnose isomerase [NF002203] (5-420)
  IPR009308 Rhamnose isomerase [PF06134] (6-420)
  IPR009308 Rhamnose isomerase [TIGR01748] (7-420)
  IPR036237 Xylose isomerase-like superfamily [SSF51658] (7-420)
  IPR050337 L-rhamnose isomerase [PTHR30268] (1-420)

Organism: Lacticaseibacillus rhamnosus (NCBI:txid47715)

B-factor: mean 21.53, std 8.15, range [12.08, 79.18]

Solvent-accessible surface area: 54321 Å² total; per-residue (Å²): 167,20,119,74,107,25,4,61,122,26,5,103,20,0,79,86,14,2,57,73,31,68,12,87,1,53,46,5,19,127,88,1,75,142,12,57,0,2,0,0,0,8,2,2,2,38,40,111,12,53,30,136,67,137,52,73,14,42,2,136,56,29,103,35,0,7,31,3,0,95,28,0,18,53,4,3,0,26,121,9,31,0,0,0,13,0,12,0,3,42,46,157,128,207,36,49,0,30,66,3,73,32,80,4,0,55,60,0,9,99,28,0,124,160,29,41,14,11,0,1,0,6,3,0,0,35,93,22,128,57,39,98,66,48,6,0,0,0,2,52,32,71,164,7,67,56,12,0,10,106,0,0,63,20,0,9,91,0,0,32,57,0,1,96,101,34,70,37,51,0,0,0,2,1,56,8,12,0,0,12,17,13,37,6,2,17,22,54,46,4,0,78,43,0,26,135,2,0,49,75,1,25,152,80,126,50,67,93,137,3,5,10,3,0,0,7,0,31,28,15,10,78,9,23,4,33,4,11,0,6,5,18,29,0,2,7,6,0,0,43,58,69,94,35,7,2,0,0,0,14,6,13,20,16,35,53,29,34,7,1,29,6,2,1,0,0,17,34,35,17,70,4,0,0,0,2,2,7,13,54,22,70,43,10,14,23,0,0,4,7,15,22,32,48,5,33,70,3,0,35,4,0,23,25,2,45,3,48,127,96,11,64,4,0,0,20,0,65,3,13,40,4,0,12,1,0,0,0,0,5,0,0,2,1,0,2,3,2,0,0,28,8,24,2,14,13,29,104,89,0,46,115,19,12,95,123,34,51,32,9,14,6,12,3,16,27,8,6,17,35,6,10,36,6,5,14,0,1,11,39,0,0,46,76,54,140,12,29,10,4,25,17,0,18,79,54,2,91,90,26,14,134,72,50,5,104,156,67,172,20,125,74,100,19,3,57,109,25,6,100,22,0,73,90,16,2,52,85,33,70,9,86,1,58,47,5,18,131,79,2,74,146,10,54,0,2,0,0,0,7,1,2,2,39,50,112,13,42,25,82,170,72,137,51,74,14,38,2,135,58,29,104,37,0,6,30,3,0,94,27,0,18,50,3,2,0,27,121,9,30,0,0,0,15,0,12,0,2,39,50,161,140,190,27,46,0,32,68,6,79,30,96,4,0,52,60,0,5,92,28,0,118,157,30,39,15,12,0,1,0,7,3,1,0,38,95,24,128,56,39,99,65,49,8,0,1,0,3,55,35,73,164,8,90,57,12,0,15,105,0,0,44,20,0,9,84,0,0,29,45,0,0,104,102,37,72,37,53,0,0,0,2,1,53,6,14,1,0,11,32,13,37,5,3,16,23,56,46,5,0,78,51,0,26,159,2,0,48,69,0,27,140,76,126,53,63,91,138,4,5,8,2,0,0,7,1,30,28,14,10,84,31,23,6,32,5,10,0,5,5,18,31,0,1,6,7,0,0,43,62,68,95,36,6,2,0,0,0,15,5,13,20,16,33,55,29,33,8,0,28,7,2,1,0,0,15,33,35,14,77,4,0,0,0,1,1,7,14,54,23,69,37,9,12,13,0,0,5,7,20,23,39,47,5,26,70,3,0,34,4,0,22,25,2,42,2,35,126,95,9,61,3,0,0,19,0,85,2,14,42,4,0,11,1,0,0,0,0,4,0,0,2,1,0,2,2,1,0,0,28,9,21,1,14,12,28,109,92,0,48,115,19,11,96,122,34,51,31,9,14,7,11,3,16,26,8,6,16,36,6,9,38,5,4,13,0,2,12,36,1,0,46,74,49,139,13,30,10,4,26,17,0,16,77,55,2,94,91,27,13,142,76,51,4,102,159,73,160,27,106,79,108,62,7,54,132,30,5,99,68,0,73,91,34,2,56,90,34,70,10,86,1,58,48,5,19,132,85,2,71,152,10,55,0,2,0,0,0,8,2,2,2,38,45,115,8,37,24,78,165,68,140,50,76,14,22,2,160,58,29,105,49,0,6,30,3,0,94,27,0,18,50,4,2,0,29,119,8,29,0,0,0,14,0,13,0,3,42,47,147,125,179,26,40,0,29,68,6,77,31,93,4,0,52,61,0,6,90,31,0,121,164,34,38,13,12,0,1,0,6,2,0,0,37,94,24,128,55,37,94,69,55,9,0,0,0,2,55,33,72,166,8,86,56,10,0,16,105,0,0,47,20,0,8,82,0,0,30,39,0,1,116,97,35,72,35,52,0,0,0,2,1,53,8,12,1,1,13,33,12,35,6,2,17,22,56,48,5,1,76,49,0,28,161,2,0,50,72,0,26,148,65,128,56,62,80,158,6,4,7,2,0,0,7,1,30,27,13,9,82,28,20,5,31,5,12,0,5,6,18,30,0,2,7,8,0,0,37,56,67,92,31,7,2,0,0,0,14,5,15,21,16,35,54,30,33,7,1,28,6,2,2,0,0,19,27,37,18,73,3,0,0,0,1,1,7,13,52,22,75,37,9,13,26,0,0,4,8,23,21,32,47,6,31,66,3,0,37,4,0,22,24,1,44,3,41,126,90,11,59,4,0,0,22,0,63,2,12,40,4,0,13,1,0,0,0,0,4,0,0,3,2,0,2,3,3,0,0,26,8,23,2,14,13,30,108,91,1,52,116,21,11,101,114,38,51,34,9,13,6,10,3,15,27,8,6,16,34,6,10,35,4,5,17,0,2,12,34,1,0,39,72,50,138,12,29,8,4,30,16,0,16,78,55,1,86,94,27,14,143,70,53,5,106,153,86,159,26,106,80,103,56,8,56,119,30,6,101,67,0,72,92,37,2,54,89,34,69,9,87,1,59,46,4,21,131,78,3,71,143,11,54,0,1,0,0,0,8,2,1,1,36,42,111,13,49,27,77,180,85,39,145,50,62,12,45,2,74,10,30,94,25,0,7,30,3,0,96,29,0,17,50,3,2,0,35,141,7,28,0,0,0,13,0,11,0,2,43,47,159,126,204,30,48,0,30,67,6,65,30,88,5,0,52,61,0,6,90,32,0,117,157,45,25,15,12,0,1,0,7,3,0,0,35,97,24,128,49,38,98,67,52,8,0,1,0,2,54,30,78,156,8,89,56,11,0,16,109,0,0,61,22,0,10,90,0,0,30,43,0,1,94,92,33,72,36,49,0,0,0,2,1,54,7,12,0,0,12,33,12,38,6,2,16,22,55,46,4,0,71,46,0,24,165,3,0,49,68,1,24,145,87,126,56,66,93,144,6,6,9,2,0,0,8,0,29,26,16,9,84,31,23,4,31,5,11,0,4,6,17,29,0,2,8,7,0,1,38,55,69,99,35,7,2,0,0,0,14,6,13,21,16,33,54,29,32,7,1,28,6,2,1,0,0,16,32,38,16,89,3,0,0,0,2,1,7,14,55,23,71,35,9,12,23,0,0,4,8,16,21,33,46,5,34,69,3,0,35,4,0,23,28,2,47,3,43,128,92,11,61,3,0,0,20,0,60,2,9,39,5,0,14,2,0,0,0,0,5,0,0,2,1,0,2,2,2,0,0,28,9,22,2,13,13,28,106,86,0,48,115,20,12,96,121,35,52,31,7,14,6,11,3,19,27,8,6,16,30,7,10,39,5,6,17,0,3,14,34,0,0,39,72,48,137,12,30,5,4,29,15,0,21,74,52,2,89,89,29,12,134,81,42,5,116,122,12,129,95,134,159,97,189

Secondary structure (DSSP, 8-state):
---HHHHHHHHHHHHHHHHTTT--HHHHHHHHTT--EEEEGGGGGTT--S-----S----SHHHHHHHHHHHHHTS-S--EEEEEGGG---SS---TTT--GGGGHHHHHHHHHHT-EEEEE---SSSTT-BTTBSTT-S-HHHHHHHHHHHHHHHHHHHHHHHHHTS-EEEEEE---EESS--S-SHHHHHHHHHHHHHHT-S---TTTEEEEEE--S-BTTB-SEESS-HHHHHHHHHHHT-EEEEETTSS-TT--GGGSHHHHTTT-S-EEEEE-B-SSSS--BPP-SSHHHHHHHHHHHHTT-GGGEEEEE-----SS-HHHHHHHHHHHHHHHHHHHHTS-HHHHHHHHHTT-HHHHHHHHHHHTTSSHHHHHHHHHHHTT---GGGHHHHHHHHHHHTGGG-/---HHHHHHHHHHHHHHHHHTT--HHHHHHHHTT--EEEEGGGGTTT--SS-----S----SHHHHHHHHHHHHHTS-S--EEEEEGGG---SS---TTT--GGGGHHHHHHHHHHT-EEEEE---SSSTT-BTTBSTT-SSHHHHHHHHHHHHHHHHHHHHHHHHHTSPEEEEEE---EESS--S-SHHHHHHHHHHHHHHT-S---TTTEEEEEE--S-BTTB-SEESS-HHHHHHHHHHHT-EEEEETTSS-TT--GGGSHHHHTTT-S-EEEEE-B-SSSS--BPP-SSHHHHHHHHHHHHTT-GGGEEEEE-----SS-HHHHHHHHHHHHHHHHHHHHTS-HHHHHHHHHTT-HHHHHHHHHHHTTSSHHHHHHHHHHHTT---GGGHHHHHHHHHHHTGGG-/---HHHHHHHHHHHHHHHHTTT--HHHHHHHHHT--EEEEGGGGTTT--SS-----S----SHHHHHHHHHHHHHTS-S--EEEEEGGG---SS---TTT--GGGGHHHHHHHHHHT-EEEEE---SSSTT-BTTBSTT-SSHHHHHHHHHHHHHHHHHHHHHHHHHTS-EEEEEE---EESS--S-SHHHHHHHHHHHHHHT-S---TTTEEEEEE--S-BTTB-SEESS-HHHHHHHHHHHT-EEEEETTSS-TT--GGGSHHHHTTT-S-EEEEE-B-SSSS--BPP-SSHHHHHHHHHHHHTT-GGGEEEEE-----SS-HHHHHHHHHHHHHHHHHHHHTS-HHHHHHHHHTT-HHHHHHHHHHHTTSSHHHHHHHHHHHTT---GGGHHHHHHHHHHHTGGG-/---HHHHHHHHHHHHHHHHTTT--HHHHHHHHHT--EEEEGGGGTTT--SS---B--S----SHHHHHHHHHHHHTTS-S--EEEEEGGG---SS---TTT--GGGGHHHHHHHHHHT-EEEEE---SSSTT-BTTBSTT-S-HHHHHHHHHHHHHHHHHHHHHHHHHTS-EEEEE----EESS--S-SHHHHHHHHHHHHHHT-S---TTTEEEEEE--S-BTTB-SEESS-HHHHHHHHHHHT-EEEEETTSS-TT--GGGSHHHHTTT-S-EEEEE-B-SSSS--BPP-SSHHHHHHHHHHHHTT-GGGEEEEE----BSS-HHHHHHHHHHHHHHHHHHHHTS-HHHHHHHHHTT-HHHHHHHHHHHTTSSHHHHHHHHHHHTT---GGGHHHHHHHHIIIIITTGGGSPP-

Radius of gyration: 33.28 Å; Cα contacts (8 Å, |Δi|>4): 3289; chains: 4; bounding box: 92×90×78 Å